Protein 2AQE (pdb70)

Nearest PDB structures (foldseek):
  2aqe-assembly1_A  TM=9.270E-01  e=7.257E-14  Mus musculus
  2aqf-assembly1_A  TM=8.860E-01  e=7.233E-12  Mus musculus
  2cuj-assembly1_A  TM=7.976E-01  e=3.415E-09  Mus musculus
  2elj-assembly1_A  TM=9.144E-01  e=6.465E-03  Saccharomyces cerevisiae
  5lzd-assembly1_z  TM=5.509E-01  e=5.837E+00  Escherichia coli

Radius of gyration: 13.43 Å; Cα contacts (8 Å, |Δi|>4): 111; chains: 1; bounding box: 39×29×19 Å

Sequence (90 aa):
GSNSGRRSAPPLNLTGLPGTEKLNEKEKELCQVVRLVPGAYLEYKSALLNECHKQGGLRLAQARALIKIDVNKTRKIYDFLIREGYITKAGSNSGRRSAPPLNLTGLPGTEKLNEKEKELCQVVRLVPGAYLEYKSALLNECHKQGGLRLAQARALIKIDVNKTRKIYDFLIREGYITKAGSNSGRRSAPPLNLTGLPGTEKLNEKEKELCQVVRLVPGAYLEYKSALLNECHKQGGLRLAQARALIKIDVNKTRKIYDFLIREGYITKAGSNSGRRSAPPLNLTGLPGTEKLNEKEKELCQVVRLVPGAYLEYKSALLNECHKQGGLRLAQARALIKIDVNKTRKIYDFLIREGYITKAGSNSGRRSAPPLNLTGLPGTEKLNEKEKELCQVVRLVPGAYLEYKSALLNECHKQGGLRLAQARALIKIDVNKTRKIYDFLIREGYITKAGSNSGRRSAPPLNLTGLPGTEKLNEKEKELCQVVRLVPGAYLEYKSALLNECHKQGGLRLAQARALIKIDVNKTRKIYDFLIREGYITKAGSNSGRRSAPPLNLTGLPGTEKLNEKEKELCQVVRLVPGAYLEYKSALLNECHKQGGLRLAQARALIKIDVNKTRKIYDFLIREGYITKAGSNSGRRSAPPLNLTGLPGTEKLNEKEKELCQVVRLVPGAYLEYKSALLNECHKQGGLRLAQARALIKIDVNKTRKIYDFLIREGYITKAGSNSGRRSAPPLNLTGLPGTEKLNEKEKELCQVVRLVPGAYLEYKSALLNECHKQGGLRLAQARALIKIDVNKTRKIYDFLIREGYITKAGSNSGRRSAPPLNLTGLPGTEKLNEKEKELCQVVRLVPGAYLEYKSALLNECHKQGGLRLAQARALIKIDVNKTRKIYDFLIREGYITKAGSNSGRRSAPPLNLTGLPGTEKLNEKEKELCQVVRLVPGAYLEYKSALLNECHKQGGLRLAQARALIKIDVNKTRKIYDFLIREGYITKAGSNSGRRSAPPLNLTGLPGTEKLNEKEKELCQVVRLVPGAYLEYKSALLNECHKQGGLRLAQARALIKIDVNKTRKIYDFLIREGYITKAGSNSGRRSAPPLNLTGLPGTEKLNEKEKELCQVVRLVPGAYLEYKSALLNECHKQGGLRLAQARALIKIDVNKTRKIYDFLIREGYITKAGSNSGRRSAPPLNLTGLPGTEKLNEKEKELCQVVRLVPGAYLEYKSALLNECHKQGGLRLAQARALIKIDVNKTRKIYDFLIREGYITKAGSNSGRRSAPPLNLTGLPGTEKLNEKEKELCQVVRLVPGAYLEYKSALLNECHKQGGLRLAQARALIKIDVNKTRKIYDFLIREGYITKAGSNSGRRSAPPLNLTGLPGTEKLNEKEKELCQVVRLVPGAYLEYKSALLNECHKQGGLRLAQARALIKIDVNKTRKIYDFLIREGYITKAGSNSGRRSAPPLNLTGLPGTEKLNEKEKELCQVVRLVPGAYLEYKSALLNECHKQGGLRLAQARALIKIDVNKTRKIYDFLIREGYITKAGSNSGRRSAPPLNLTGLPGTEKLNEKEKELCQVVRLVPGAYLEYKSALLNECHKQGGLRLAQARALIKIDVNKTRKIYDFLIREGYITKAGSNSGRRSAPPLNLTGLPGTEKLNEKEKELCQVVRLVPGAYLEYKSALLNECHKQGGLRLAQARALIKIDVNKTRKIYDFLIREGYITKAGSNSGRRSAPPLNLTGLPGTEKLNEKEKELCQVVRLVPGAYLEYKSALLNECHKQGGLRLAQARALIKIDVNKTRKIYDFLIREGYITKA

Secondary structure (DSSP, 8-state):
-------SS--SSSSSSSSTTTS-HHHHHHHHHTT--HHHHHHHHHHHHHHHHHHS---HHHHHTTSSSSSHHHHHHHHHHHHTTSS---

GO terms:
  GO:0072686 mitotic spindle (C, IDA)
  GO:0005634 nucleus (C, IDA)
  GO:0140672 ATAC complex (C, IDA)
  GO:0006325 chromatin organization (P, IGI)
  GO:0090043 regulation of tubulin deacetylation (P, IGI)
  GO:0001932 regulation of protein phosphorylation (P, IMP)
  GO:0031647 regulation of protein stability (P, IMP)
  GO:0000278 mitotic cell cycle (P, IMP)
  GO:0051302 regulation of cell division (P, IDA)
  GO:0045995 regulation of embryonic development (P, IDA)
  GO:0051726 regulation of cell cycle (P, IMP)

Organism: Mus musculus (NCBI:txid10090)

Structure (mmCIF, N/CA/C/O backbone):
data_2AQE
#
_entry.id   2AQE
#
loop_
_atom_site.group_PDB
_atom_site.id
_atom_site.type_symbol
_atom_site.label_atom_id
_atom_site.label_alt_id
_atom_site.label_comp_id
_atom_site.label_asym_id
_atom_site.label_entity_id
_atom_site.label_seq_id
_atom_site.pdbx_PDB_ins_code
_atom_site.Cartn_x
_atom_site.Cartn_y
_atom_site.Cartn_z
_atom_site.occupancy
_atom_site.B_iso_or_equiv
_atom_site.auth_seq_id
_atom_site.auth_comp_id
_atom_site.auth_asym_id
_atom_site.auth_atom_id
_atom_site.pdbx_PDB_model_num
ATOM 1 N N . GLY A 1 1 ? 21.517 -15.788 -3.676 1.00 0.00 1 GLY A N 1
ATOM 2 C CA . GLY A 1 1 ? 21.787 -16.635 -2.481 1.00 0.00 1 GLY A CA 1
ATOM 3 C C . GLY A 1 1 ? 20.790 -16.287 -1.373 1.00 0.00 1 GLY A C 1
ATOM 4 O O . GLY A 1 1 ? 19.764 -16.921 -1.227 1.00 0.00 1 GLY A O 1
ATOM 10 N N . SER A 1 2 ? 21.083 -15.283 -0.592 1.00 0.00 2 SER A N 1
ATOM 11 C CA . SER A 1 2 ? 20.153 -14.897 0.506 1.00 0.00 2 SER A CA 1
ATOM 12 C C . SER A 1 2 ? 19.186 -13.811 0.028 1.00 0.00 2 SER A C 1
ATOM 13 O O . SER A 1 2 ? 19.486 -13.053 -0.872 1.00 0.00 2 SER A O 1
ATOM 21 N N . ASN A 1 3 ? 18.029 -13.731 0.625 1.00 0.00 3 ASN A N 1
ATOM 22 C CA . ASN A 1 3 ? 17.044 -12.694 0.206 1.00 0.00 3 ASN A CA 1
ATOM 23 C C . ASN A 1 3 ? 17.641 -11.295 0.374 1.00 0.00 3 ASN A C 1
ATOM 24 O O . ASN A 1 3 ? 18.248 -10.987 1.381 1.00 0.00 3 ASN A O 1
ATOM 35 N N . SER A 1 4 ? 17.474 -10.447 -0.603 1.00 0.00 4 SER A N 1
ATOM 36 C CA . SER A 1 4 ? 18.033 -9.071 -0.498 1.00 0.00 4 SER A CA 1
ATOM 37 C C . SER A 1 4 ? 16.921 -8.030 -0.647 1.00 0.00 4 SER A C 1
ATOM 38 O O . SER A 1 4 ? 15.993 -8.205 -1.412 1.00 0.00 4 SER A O 1
ATOM 46 N N . GLY A 1 5 ? 17.007 -6.948 0.077 1.00 0.00 5 GLY A N 1
ATOM 47 C CA . GLY A 1 5 ? 15.956 -5.897 -0.025 1.00 0.00 5 GLY A CA 1
ATOM 48 C C . GLY A 1 5 ? 16.611 -4.515 -0.011 1.00 0.00 5 GLY A C 1
ATOM 49 O O . GLY A 1 5 ? 16.402 -3.727 0.890 1.00 0.00 5 GLY A O 1
ATOM 53 N N . ARG A 1 6 ? 17.404 -4.213 -1.003 1.00 0.00 6 ARG A N 1
ATOM 54 C CA . ARG A 1 6 ? 18.070 -2.881 -1.046 1.00 0.00 6 ARG A CA 1
ATOM 55 C C . ARG A 1 6 ? 18.279 -2.438 -2.495 1.00 0.00 6 ARG A C 1
ATOM 56 O O . ARG A 1 6 ? 18.346 -3.248 -3.398 1.00 0.00 6 ARG A O 1
ATOM 77 N N . ARG A 1 7 ? 18.384 -1.157 -2.726 1.00 0.00 7 ARG A N 1
ATOM 78 C CA . ARG A 1 7 ? 18.587 -0.667 -4.118 1.00 0.00 7 ARG A CA 1
ATOM 79 C C . ARG A 1 7 ? 19.679 0.404 -4.152 1.00 0.00 7 ARG A C 1
ATOM 80 O O . ARG A 1 7 ? 20.398 0.603 -3.193 1.00 0.00 7 ARG A O 1
ATOM 101 N N . SER A 1 8 ? 19.810 1.095 -5.252 1.00 0.00 8 SER A N 1
ATOM 102 C CA . SER A 1 8 ? 20.856 2.150 -5.351 1.00 0.00 8 SER A CA 1
ATOM 103 C C . SER A 1 8 ? 20.212 3.521 -5.563 1.00 0.00 8 SER A C 1
ATOM 104 O O . SER A 1 8 ? 20.713 4.530 -5.107 1.00 0.00 8 SER A O 1
ATOM 112 N N . ALA A 1 9 ? 19.104 3.567 -6.251 1.00 0.00 9 ALA A N 1
ATOM 113 C CA . ALA A 1 9 ? 18.429 4.874 -6.490 1.00 0.00 9 ALA A CA 1
ATOM 114 C C . ALA A 1 9 ? 18.064 5.539 -5.157 1.00 0.00 9 ALA A C 1
ATOM 115 O O . ALA A 1 9 ? 17.998 4.880 -4.139 1.00 0.00 9 ALA A O 1
ATOM 122 N N . PRO A 1 10 ? 17.832 6.830 -5.207 1.00 0.00 10 PRO A N 1
ATOM 123 C CA . PRO A 1 10 ? 17.475 7.595 -3.989 1.00 0.00 10 PRO A CA 1
ATOM 124 C C . PRO A 1 10 ? 16.055 7.248 -3.517 1.00 0.00 10 PRO A C 1
ATOM 125 O O . PRO A 1 10 ? 15.090 7.604 -4.165 1.00 0.00 10 PRO A O 1
ATOM 136 N N . PRO A 1 11 ? 15.965 6.575 -2.392 1.00 0.00 11 PRO A N 1
ATOM 137 C CA . PRO A 1 11 ? 14.643 6.182 -1.850 1.00 0.00 11 PRO A CA 1
ATOM 138 C C . PRO A 1 11 ? 13.905 7.402 -1.295 1.00 0.00 11 PRO A C 1
ATOM 139 O O . PRO A 1 11 ? 14.188 8.528 -1.652 1.00 0.00 11 PRO A O 1
ATOM 150 N N . LEU A 1 12 ? 12.963 7.184 -0.419 1.00 0.00 12 LEU A N 1
ATOM 151 C CA . LEU A 1 12 ? 12.212 8.327 0.173 1.00 0.00 12 LEU A CA 1
ATOM 152 C C . LEU A 1 12 ? 12.073 8.143 1.684 1.00 0.00 12 LEU A C 1
ATOM 153 O O . LEU A 1 12 ? 12.807 8.720 2.462 1.00 0.00 12 LEU A O 1
ATOM 169 N N . ASN A 1 13 ? 11.144 7.335 2.102 1.00 0.00 13 ASN A N 1
ATOM 170 C CA . ASN A 1 13 ? 10.953 7.099 3.563 1.00 0.00 13 ASN A CA 1
ATOM 171 C C . ASN A 1 13 ? 10.971 5.599 3.877 1.00 0.00 13 ASN A C 1
ATOM 172 O O . ASN A 1 13 ? 10.567 5.175 4.941 1.00 0.00 13 ASN A O 1
ATOM 183 N N . LEU A 1 14 ? 11.434 4.792 2.961 1.00 0.00 14 LEU A N 1
ATOM 184 C CA . LEU A 1 14 ? 11.480 3.323 3.212 1.00 0.00 14 LEU A CA 1
ATOM 185 C C . LEU A 1 14 ? 12.923 2.829 3.159 1.00 0.00 14 LEU A C 1
ATOM 186 O O . LEU A 1 14 ? 13.198 1.720 2.748 1.00 0.00 14 LEU A O 1
ATOM 202 N N . THR A 1 15 ? 13.847 3.655 3.556 1.00 0.00 15 THR A N 1
ATOM 203 C CA . THR A 1 15 ? 15.282 3.252 3.519 1.00 0.00 15 THR A CA 1
ATOM 204 C C . THR A 1 15 ? 15.893 3.343 4.918 1.00 0.00 15 THR A C 1
ATOM 205 O O . THR A 1 15 ? 15.852 4.375 5.558 1.00 0.00 15 THR A O 1
ATOM 216 N N . GLY A 1 16 ? 16.454 2.269 5.398 1.00 0.00 16 GLY A N 1
ATOM 217 C CA . GLY A 1 16 ? 17.059 2.289 6.759 1.00 0.00 16 GLY A CA 1
ATOM 218 C C . GLY A 1 16 ? 15.979 1.987 7.800 1.00 0.00 16 GLY A C 1
ATOM 219 O O . GLY A 1 16 ? 16.102 2.343 8.955 1.00 0.00 16 GLY A O 1
ATOM 223 N N . LEU A 1 17 ? 14.921 1.333 7.401 1.00 0.00 17 LEU A N 1
ATOM 224 C CA . LEU A 1 17 ? 13.834 1.015 8.370 1.00 0.00 17 LEU A CA 1
ATOM 225 C C . LEU A 1 17 ? 13.360 -0.434 8.180 1.00 0.00 17 LEU A C 1
ATOM 226 O O . LEU A 1 17 ? 13.802 -1.112 7.274 1.00 0.00 17 LEU A O 1
ATOM 242 N N . PRO A 1 18 ? 12.459 -0.857 9.034 1.00 0.00 18 PRO A N 1
ATOM 243 C CA . PRO A 1 18 ? 11.950 -2.242 8.986 1.00 0.00 18 PRO A CA 1
ATOM 244 C C . PRO A 1 18 ? 10.638 -2.312 8.207 1.00 0.00 18 PRO A C 1
ATOM 245 O O . PRO A 1 18 ? 9.856 -1.384 8.210 1.00 0.00 18 PRO A O 1
ATOM 256 N N . GLY A 1 19 ? 10.369 -3.418 7.575 1.00 0.00 19 GLY A N 1
ATOM 257 C CA . GLY A 1 19 ? 9.096 -3.546 6.815 1.00 0.00 19 GLY A CA 1
ATOM 258 C C . GLY A 1 19 ? 9.362 -3.301 5.331 1.00 0.00 19 GLY A C 1
ATOM 259 O O . GLY A 1 19 ? 8.844 -3.995 4.479 1.00 0.00 19 GLY A O 1
ATOM 263 N N . THR A 1 20 ? 10.168 -2.319 5.011 1.00 0.00 20 THR A N 1
ATOM 264 C CA . THR A 1 20 ? 10.474 -2.031 3.576 1.00 0.00 20 THR A CA 1
ATOM 265 C C . THR A 1 20 ? 10.834 -3.322 2.841 1.00 0.00 20 THR A C 1
ATOM 266 O O . THR A 1 20 ? 10.541 -3.492 1.674 1.00 0.00 20 THR A O 1
ATOM 277 N N . GLU A 1 21 ? 11.454 -4.239 3.526 1.00 0.00 21 GLU A N 1
ATOM 278 C CA . GLU A 1 21 ? 11.818 -5.528 2.885 1.00 0.00 21 GLU A CA 1
ATOM 279 C C . GLU A 1 21 ? 10.571 -6.394 2.717 1.00 0.00 21 GLU A C 1
ATOM 280 O O . GLU A 1 21 ? 10.351 -6.989 1.681 1.00 0.00 21 GLU A O 1
ATOM 292 N N . LYS A 1 22 ? 9.747 -6.463 3.728 1.00 0.00 22 LYS A N 1
ATOM 293 C CA . LYS A 1 22 ? 8.505 -7.276 3.619 1.00 0.00 22 LYS A CA 1
ATOM 294 C C . LYS A 1 22 ? 7.702 -6.831 2.399 1.00 0.00 22 LYS A C 1
ATOM 295 O O . LYS A 1 22 ? 6.940 -7.589 1.832 1.00 0.00 22 LYS A O 1
ATOM 314 N N . LEU A 1 23 ? 7.878 -5.608 1.981 1.00 0.00 23 LEU A N 1
ATOM 315 C CA . LEU A 1 23 ? 7.149 -5.121 0.780 1.00 0.00 23 LEU A CA 1
ATOM 316 C C . LEU A 1 23 ? 7.836 -5.637 -0.484 1.00 0.00 23 LEU A C 1
ATOM 317 O O . LEU A 1 23 ? 9.041 -5.554 -0.621 1.00 0.00 23 LEU A O 1
ATOM 333 N N . ASN A 1 24 ? 7.091 -6.184 -1.403 1.00 0.00 24 ASN A N 1
ATOM 334 C CA . ASN A 1 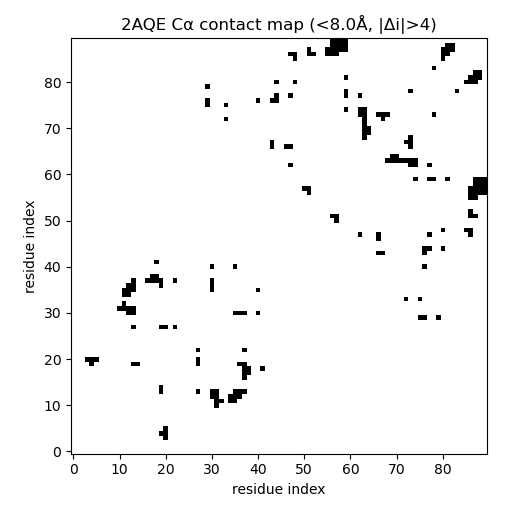24 ? 7.718 -6.682 -2.658 1.00 0.00 24 ASN A CA 1
ATOM 335 C C . ASN A 1 24 ? 8.168 -5.496 -3.511 1.00 0.00 24 ASN A C 1
ATOM 336 O O . ASN A 1 24 ? 7.764 -4.375 -3.284 1.00 0.00 24 ASN A O 1
ATOM 347 N N . GLU A 1 25 ? 8.998 -5.727 -4.494 1.00 0.00 25 GLU A N 1
ATOM 348 C CA . GLU A 1 25 ? 9.460 -4.598 -5.357 1.00 0.00 25 GLU A CA 1
ATOM 349 C C . GLU A 1 25 ? 8.260 -3.781 -5.843 1.00 0.00 25 GLU A C 1
ATOM 350 O O . GLU A 1 25 ? 8.362 -2.596 -6.093 1.00 0.00 25 GLU A O 1
ATOM 362 N N . LYS A 1 26 ? 7.118 -4.402 -5.952 1.00 0.00 26 LYS A N 1
ATOM 363 C CA . LYS A 1 26 ? 5.904 -3.654 -6.378 1.00 0.00 26 LYS A CA 1
ATOM 364 C C . LYS A 1 26 ? 5.438 -2.751 -5.237 1.00 0.00 26 LYS A C 1
ATOM 365 O O . LYS A 1 26 ? 5.193 -1.576 -5.422 1.00 0.00 26 LYS A O 1
ATOM 384 N N . GLU A 1 27 ? 5.344 -3.286 -4.048 1.00 0.00 27 GLU A N 1
ATOM 385 C CA . GLU A 1 27 ? 4.938 -2.451 -2.884 1.00 0.00 27 GLU A CA 1
ATOM 386 C C . GLU A 1 27 ? 6.087 -1.516 -2.505 1.00 0.00 27 GLU A C 1
ATOM 387 O O . GLU A 1 27 ? 5.881 -0.385 -2.113 1.00 0.00 27 GLU A O 1
ATOM 399 N N . LYS A 1 28 ? 7.300 -1.981 -2.642 1.00 0.00 28 LYS A N 1
ATOM 400 C CA . LYS A 1 28 ? 8.477 -1.121 -2.333 1.00 0.00 28 LYS A CA 1
ATOM 401 C C . LYS A 1 28 ? 8.362 0.203 -3.088 1.00 0.00 28 LYS A C 1
ATOM 402 O O . LYS A 1 28 ? 8.302 1.265 -2.501 1.00 0.00 28 LYS A O 1
ATOM 421 N N . GLU A 1 29 ? 8.303 0.143 -4.392 1.00 0.00 29 GLU A N 1
ATOM 422 C CA . GLU A 1 29 ? 8.153 1.390 -5.189 1.00 0.00 29 GLU A CA 1
ATOM 423 C C . GLU A 1 29 ? 6.818 2.055 -4.856 1.00 0.00 29 GLU A C 1
ATOM 424 O O . GLU A 1 29 ? 6.689 3.263 -4.880 1.00 0.00 29 GLU A O 1
ATOM 436 N N . LEU A 1 30 ? 5.825 1.272 -4.528 1.00 0.00 30 LEU A N 1
ATOM 437 C CA . LEU A 1 30 ? 4.504 1.855 -4.161 1.00 0.00 30 LEU A CA 1
ATOM 438 C C . LEU A 1 30 ? 4.685 2.870 -3.032 1.00 0.00 30 LEU A C 1
ATOM 439 O O . LEU A 1 30 ? 4.079 3.922 -3.025 1.00 0.00 30 LEU A O 1
ATOM 455 N N . CYS A 1 31 ? 5.527 2.562 -2.083 1.00 0.00 31 CYS A N 1
ATOM 456 C CA . CYS A 1 31 ? 5.769 3.511 -0.960 1.00 0.00 31 CYS A CA 1
ATOM 457 C C . CYS A 1 31 ? 6.755 4.598 -1.395 1.00 0.00 31 CYS A C 1
ATOM 458 O O . CYS A 1 31 ? 6.568 5.766 -1.118 1.00 0.00 31 CYS A O 1
ATOM 466 N N . GLN A 1 32 ? 7.800 4.223 -2.083 1.00 0.00 32 GLN A N 1
ATOM 467 C CA . GLN A 1 32 ? 8.792 5.236 -2.543 1.00 0.00 32 GLN A CA 1
ATOM 468 C C . GLN A 1 32 ? 8.096 6.314 -3.376 1.00 0.00 32 GLN A C 1
ATOM 469 O O . GLN A 1 32 ? 8.561 7.432 -3.478 1.00 0.00 32 GLN A O 1
ATOM 483 N N . VAL A 1 33 ? 6.980 5.989 -3.967 1.00 0.00 33 VAL A N 1
ATOM 484 C CA . VAL A 1 33 ? 6.225 7.007 -4.745 1.00 0.00 33 VAL A CA 1
ATOM 485 C C . VAL A 1 33 ? 5.361 7.811 -3.782 1.00 0.00 33 VAL A C 1
ATOM 486 O O . VAL A 1 33 ? 5.564 8.992 -3.581 1.00 0.00 33 VAL A O 1
ATOM 499 N N . VAL A 1 34 ? 4.432 7.160 -3.142 1.00 0.00 34 VAL A N 1
ATOM 500 C CA . VAL A 1 34 ? 3.610 7.857 -2.124 1.00 0.00 34 VAL A CA 1
ATOM 501 C C . VAL A 1 34 ? 4.391 7.889 -0.807 1.00 0.00 34 VAL A C 1
ATOM 502 O O . VAL A 1 34 ? 4.186 7.071 0.061 1.00 0.00 34 VAL A O 1
ATOM 515 N N . ARG A 1 35 ? 5.318 8.817 -0.691 1.00 0.00 35 ARG A N 1
ATOM 516 C CA . ARG A 1 35 ? 6.210 8.917 0.519 1.00 0.00 35 ARG A CA 1
ATOM 517 C C . ARG A 1 35 ? 5.544 8.395 1.798 1.00 0.00 35 ARG A C 1
ATOM 518 O O . ARG A 1 35 ? 4.882 9.119 2.515 1.00 0.00 35 ARG A O 1
ATOM 539 N N . LEU A 1 36 ? 5.728 7.133 2.080 1.00 0.00 36 LEU A N 1
ATOM 540 C CA . LEU A 1 36 ? 5.124 6.530 3.299 1.00 0.00 36 LEU A CA 1
ATOM 541 C C . LEU A 1 36 ? 6.146 5.638 4.005 1.00 0.00 36 LEU A C 1
ATOM 542 O O . LEU A 1 36 ? 7.299 5.579 3.626 1.00 0.00 36 LEU A O 1
ATOM 558 N N . VAL A 1 37 ? 5.730 4.937 5.021 1.00 0.00 37 VAL A N 1
ATOM 559 C CA . VAL A 1 37 ? 6.664 4.008 5.726 1.00 0.00 37 VAL A CA 1
ATOM 560 C C . VAL A 1 37 ? 6.079 2.589 5.716 1.00 0.00 37 VAL A C 1
ATOM 561 O O . VAL A 1 37 ? 4.900 2.413 5.479 1.00 0.00 37 VAL A O 1
ATOM 574 N N . PRO A 1 38 ? 6.924 1.616 5.952 1.00 0.00 38 PRO A N 1
ATOM 575 C CA . PRO A 1 38 ? 6.484 0.200 5.887 1.00 0.00 38 PRO A CA 1
ATOM 576 C C . PRO A 1 38 ? 5.403 -0.122 6.925 1.00 0.00 38 PRO A C 1
ATOM 577 O O . PRO A 1 38 ? 4.266 -0.380 6.586 1.00 0.00 38 PRO A O 1
ATOM 588 N N . GLY A 1 39 ? 5.758 -0.172 8.182 1.00 0.00 39 GLY A N 1
ATOM 589 C CA . GLY A 1 39 ? 4.765 -0.554 9.229 1.00 0.00 39 GLY A CA 1
ATOM 590 C C . GLY A 1 39 ? 3.469 0.245 9.065 1.00 0.00 39 GLY A C 1
ATOM 591 O O . GLY A 1 39 ? 2.393 -0.249 9.341 1.00 0.00 39 GLY A O 1
ATOM 595 N N . ALA A 1 40 ? 3.553 1.476 8.640 1.00 0.00 40 ALA A N 1
ATOM 596 C CA . ALA A 1 40 ? 2.303 2.273 8.462 1.00 0.00 40 ALA A CA 1
ATOM 597 C C . ALA A 1 40 ? 1.597 1.839 7.181 1.00 0.00 40 ALA A C 1
ATOM 598 O O . ALA A 1 40 ? 0.471 1.385 7.207 1.00 0.00 40 ALA A O 1
ATOM 605 N N . TYR A 1 41 ? 2.266 1.928 6.060 1.00 0.00 41 TYR A N 1
ATOM 606 C CA . TYR A 1 41 ? 1.648 1.458 4.787 1.00 0.00 41 TYR A CA 1
ATOM 607 C C . TYR A 1 41 ? 1.134 0.031 4.976 1.00 0.00 41 TYR A C 1
ATOM 608 O O . TYR A 1 41 ? 0.099 -0.347 4.463 1.00 0.00 41 TYR A O 1
ATOM 626 N N . LEU A 1 42 ? 1.839 -0.747 5.749 1.00 0.00 42 LEU A N 1
ATOM 627 C CA . LEU A 1 42 ? 1.381 -2.130 6.034 1.00 0.00 42 LEU A CA 1
ATOM 628 C C . LEU A 1 42 ? 0.148 -2.076 6.932 1.00 0.00 42 LEU A C 1
ATOM 629 O O . LEU A 1 42 ? -0.708 -2.937 6.887 1.00 0.00 42 LEU A O 1
ATOM 645 N N . GLU A 1 43 ? 0.051 -1.060 7.747 1.00 0.00 43 GLU A N 1
ATOM 646 C CA . GLU A 1 43 ? -1.144 -0.923 8.626 1.00 0.00 43 GLU A CA 1
ATOM 647 C C . GLU A 1 43 ? -2.337 -0.483 7.784 1.00 0.00 43 GLU A C 1
ATOM 648 O O . GLU A 1 43 ? -3.332 -1.173 7.688 1.00 0.00 43 GLU A O 1
ATOM 660 N N . TYR A 1 44 ? -2.225 0.644 7.132 1.00 0.00 44 TYR A N 1
ATOM 661 C CA . TYR A 1 44 ? -3.330 1.110 6.248 1.00 0.00 44 TYR A CA 1
ATOM 662 C C . TYR A 1 44 ? -3.721 -0.011 5.288 1.00 0.00 44 TYR A C 1
ATOM 663 O O . TYR A 1 44 ? -4.858 -0.431 5.232 1.00 0.00 44 TYR A O 1
ATOM 681 N N . LYS A 1 45 ? -2.764 -0.537 4.578 1.00 0.00 45 LYS A N 1
ATOM 682 C CA . LYS A 1 45 ? -3.051 -1.661 3.652 1.00 0.00 45 LYS A CA 1
ATOM 683 C C . LYS A 1 45 ? -3.671 -2.830 4.419 1.00 0.00 45 LYS A C 1
ATOM 684 O O . LYS A 1 45 ? -4.562 -3.500 3.935 1.00 0.00 45 LYS A O 1
ATOM 703 N N . SER A 1 46 ? -3.207 -3.083 5.614 1.00 0.00 46 SER A N 1
ATOM 704 C CA . SER A 1 46 ? -3.781 -4.203 6.410 1.00 0.00 46 SER A CA 1
ATOM 705 C C . SER A 1 46 ? -5.256 -3.929 6.702 1.00 0.00 46 SER A C 1
ATOM 706 O O . SER A 1 46 ? -6.074 -4.829 6.726 1.00 0.00 46 SER A O 1
ATOM 714 N N . ALA A 1 47 ? -5.606 -2.690 6.908 1.00 0.00 47 ALA A N 1
ATOM 715 C CA . ALA A 1 47 ? -7.030 -2.355 7.174 1.00 0.00 47 ALA A CA 1
ATOM 716 C C . ALA A 1 47 ? -7.858 -2.566 5.906 1.00 0.00 47 ALA A C 1
ATOM 717 O O . ALA A 1 47 ? -9.032 -2.872 5.962 1.00 0.00 47 ALA A O 1
ATOM 724 N N . LEU A 1 48 ? -7.250 -2.421 4.758 1.00 0.00 48 LEU A N 1
ATOM 725 C CA . LEU A 1 48 ? -8.002 -2.634 3.489 1.00 0.00 48 LEU A CA 1
ATOM 726 C C . LEU A 1 48 ? -8.164 -4.131 3.222 1.00 0.00 48 LEU A C 1
ATOM 727 O O . LEU A 1 48 ? -9.255 -4.621 3.054 1.00 0.00 48 LEU A O 1
ATOM 743 N N . LEU A 1 49 ? -7.088 -4.865 3.201 1.00 0.00 49 LEU A N 1
ATOM 744 C CA . LEU A 1 49 ? -7.197 -6.330 2.949 1.00 0.00 49 LEU A CA 1
ATOM 745 C C . LEU A 1 49 ? -8.188 -6.973 3.928 1.00 0.00 49 LEU A C 1
ATOM 746 O O . LEU A 1 49 ? -8.844 -7.946 3.611 1.00 0.00 49 LEU A O 1
ATOM 762 N N . ASN A 1 50 ? -8.296 -6.442 5.117 1.00 0.00 50 ASN A N 1
ATOM 763 C CA . ASN A 1 50 ? -9.213 -7.049 6.127 1.00 0.00 50 ASN A CA 1
ATOM 764 C C . ASN A 1 50 ? -10.647 -6.533 5.963 1.00 0.00 50 ASN A C 1
ATOM 765 O O . ASN A 1 50 ? -11.600 -7.222 6.275 1.00 0.00 50 ASN A O 1
ATOM 776 N N . GLU A 1 51 ? -10.815 -5.318 5.520 1.00 0.00 51 GLU A N 1
ATOM 777 C CA . GLU A 1 51 ? -12.193 -4.782 5.337 1.00 0.00 51 GLU A CA 1
ATOM 778 C C . GLU A 1 51 ? -12.721 -5.198 3.968 1.00 0.00 51 GLU A C 1
ATOM 779 O O . GLU A 1 51 ? -13.910 -5.315 3.749 1.00 0.00 51 GLU A O 1
ATOM 791 N N . CYS A 1 52 ? -11.830 -5.441 3.053 1.00 0.00 52 CYS A N 1
ATOM 792 C CA . CYS A 1 52 ? -12.233 -5.863 1.694 1.00 0.00 52 CYS A CA 1
ATOM 793 C C . CYS A 1 52 ? -12.542 -7.360 1.679 1.00 0.00 52 CYS A C 1
ATOM 794 O O . CYS A 1 52 ? -13.465 -7.808 1.029 1.00 0.00 52 CYS A O 1
ATOM 802 N N . HIS A 1 53 ? -11.785 -8.137 2.406 1.00 0.00 53 HIS A N 1
ATOM 803 C CA . HIS A 1 53 ? -12.048 -9.601 2.451 1.00 0.00 53 HIS A CA 1
ATOM 804 C C . HIS A 1 53 ? -13.216 -9.897 3.393 1.00 0.00 53 HIS A C 1
ATOM 805 O O . HIS A 1 53 ? -13.989 -10.808 3.172 1.00 0.00 53 HIS A O 1
ATOM 819 N N . LYS A 1 54 ? -13.361 -9.122 4.435 1.00 0.00 54 LYS A N 1
ATOM 820 C CA . LYS A 1 54 ? -14.489 -9.353 5.384 1.00 0.00 54 LYS A CA 1
ATOM 821 C C . LYS A 1 54 ? -15.817 -9.424 4.625 1.00 0.00 54 LYS A C 1
ATOM 822 O O . LYS A 1 54 ? -16.522 -10.412 4.680 1.00 0.00 54 LYS A O 1
ATOM 841 N N . GLN A 1 55 ? -16.163 -8.385 3.915 1.00 0.00 55 GLN A N 1
ATOM 842 C CA . GLN A 1 55 ? -17.444 -8.395 3.154 1.00 0.00 55 GLN A CA 1
ATOM 843 C C . GLN A 1 55 ? -17.257 -9.093 1.805 1.00 0.00 55 GLN A C 1
ATOM 844 O O . GLN A 1 55 ? -18.063 -9.906 1.399 1.00 0.00 55 GLN A O 1
ATOM 858 N N . GLY A 1 56 ? -16.200 -8.780 1.106 1.00 0.00 56 GLY A N 1
ATOM 859 C CA . GLY A 1 56 ? -15.964 -9.426 -0.216 1.00 0.00 56 GLY A CA 1
ATOM 860 C C . GLY A 1 56 ? -15.860 -8.349 -1.299 1.00 0.00 56 GLY A C 1
ATOM 861 O O . GLY A 1 56 ? -14.825 -8.167 -1.909 1.00 0.00 56 GLY A O 1
ATOM 865 N N . GLY A 1 57 ? -16.925 -7.636 -1.543 1.00 0.00 57 GLY A N 1
ATOM 866 C CA . GLY A 1 57 ? -16.886 -6.571 -2.585 1.00 0.00 57 GLY A CA 1
ATOM 867 C C . GLY A 1 57 ? -16.622 -5.218 -1.921 1.00 0.00 57 GLY A C 1
ATOM 868 O O . GLY A 1 57 ? -17.324 -4.814 -1.015 1.00 0.00 57 GLY A O 1
ATOM 872 N N . LEU A 1 58 ? -15.616 -4.515 -2.363 1.00 0.00 58 LEU A N 1
ATOM 873 C CA . LEU A 1 58 ? -15.310 -3.189 -1.756 1.00 0.00 58 LEU A CA 1
ATOM 874 C C . LEU A 1 58 ? -15.151 -2.128 -2.848 1.00 0.00 58 LEU A C 1
ATOM 875 O O . LEU A 1 58 ? -14.853 -2.435 -3.985 1.00 0.00 58 LEU A O 1
ATOM 891 N N . ARG A 1 59 ? -15.354 -0.882 -2.515 1.00 0.00 59 ARG A N 1
ATOM 892 C CA . ARG A 1 59 ? -15.228 0.194 -3.539 1.00 0.00 59 ARG A CA 1
ATOM 893 C C . ARG A 1 59 ? -13.971 1.029 -3.292 1.00 0.00 59 ARG A C 1
ATOM 894 O O . ARG A 1 59 ? -13.479 1.116 -2.185 1.00 0.00 59 ARG A O 1
ATOM 915 N N . LEU A 1 60 ? -13.454 1.655 -4.315 1.00 0.00 60 LEU A N 1
ATOM 916 C CA . LEU A 1 60 ? -12.240 2.499 -4.134 1.00 0.00 60 LEU A CA 1
ATOM 917 C C . LEU A 1 60 ? -12.605 3.781 -3.382 1.00 0.00 60 LEU A C 1
ATOM 918 O O . LEU A 1 60 ? -11.854 4.263 -2.557 1.00 0.00 60 LEU A O 1
ATOM 934 N N . ALA A 1 61 ? -13.769 4.318 -3.632 1.00 0.00 61 ALA A N 1
ATOM 935 C CA . ALA A 1 61 ? -14.191 5.550 -2.906 1.00 0.00 61 ALA A CA 1
ATOM 936 C C . ALA A 1 61 ? -14.345 5.246 -1.414 1.00 0.00 61 ALA A C 1
ATOM 937 O O . ALA A 1 61 ? -13.850 5.965 -0.565 1.00 0.00 61 ALA A O 1
ATOM 944 N N . GLN A 1 62 ? -15.016 4.174 -1.086 1.00 0.00 62 GLN A N 1
ATOM 945 C CA . GLN A 1 62 ? -15.183 3.811 0.349 1.00 0.00 62 GLN A CA 1
ATOM 946 C C . GLN A 1 62 ? -13.817 3.763 1.036 1.00 0.00 62 GLN A C 1
ATOM 947 O O . GLN A 1 62 ? -13.684 4.081 2.200 1.00 0.00 62 GLN A O 1
ATOM 961 N N . ALA A 1 63 ? -12.799 3.380 0.315 1.00 0.00 63 ALA A N 1
ATOM 962 C CA . ALA A 1 63 ? -11.438 3.322 0.915 1.00 0.00 63 ALA A CA 1
ATOM 963 C C . ALA A 1 63 ? -10.893 4.734 1.123 1.00 0.00 63 ALA A C 1
ATOM 964 O O . ALA A 1 63 ? -10.199 5.009 2.081 1.00 0.00 63 ALA A O 1
ATOM 971 N N . ARG A 1 64 ? -11.210 5.632 0.235 1.00 0.00 64 ARG A N 1
ATOM 972 C CA . ARG A 1 64 ? -10.712 7.027 0.376 1.00 0.00 64 ARG A CA 1
ATOM 973 C C . ARG A 1 64 ? -11.191 7.619 1.700 1.00 0.00 64 ARG A C 1
ATOM 974 O O . ARG A 1 64 ? -10.440 8.248 2.419 1.00 0.00 64 ARG A O 1
ATOM 995 N N . ALA A 1 65 ? -12.435 7.414 2.033 1.00 0.00 65 ALA A N 1
ATOM 996 C CA . ALA A 1 65 ? -12.958 7.958 3.318 1.00 0.00 65 ALA A CA 1
ATOM 997 C C . ALA A 1 65 ? -12.741 6.959 4.462 1.00 0.00 65 ALA A C 1
ATOM 998 O O . ALA A 1 65 ? -13.083 7.224 5.598 1.00 0.00 65 ALA A O 1
ATOM 1005 N N . LEU A 1 66 ? -12.186 5.808 4.178 1.00 0.00 66 LEU A N 1
ATOM 1006 C CA . LEU A 1 66 ? -11.969 4.802 5.256 1.00 0.00 66 LEU A CA 1
ATOM 1007 C C . LEU A 1 66 ? -10.594 4.982 5.904 1.00 0.00 66 LEU A C 1
ATOM 1008 O O . LEU A 1 66 ? -10.484 5.404 7.039 1.00 0.00 66 LEU A O 1
ATOM 1024 N N . ILE A 1 67 ? -9.543 4.635 5.209 1.00 0.00 67 ILE A N 1
ATOM 1025 C CA . ILE A 1 67 ? -8.185 4.749 5.812 1.00 0.00 67 ILE A CA 1
ATOM 1026 C C . ILE A 1 67 ? -7.558 6.116 5.534 1.00 0.00 67 ILE A C 1
ATOM 1027 O O . ILE A 1 67 ? -8.188 7.019 5.021 1.00 0.00 67 ILE A O 1
ATOM 1043 N N . LYS A 1 68 ? -6.313 6.258 5.898 1.00 0.00 68 LYS A N 1
ATOM 1044 C CA . LYS A 1 68 ? -5.579 7.545 5.705 1.00 0.00 68 LYS A CA 1
ATOM 1045 C C . LYS A 1 68 ? -6.456 8.753 6.069 1.00 0.00 68 LYS A C 1
ATOM 1046 O O . LYS A 1 68 ? -7.064 8.776 7.122 1.00 0.00 68 LYS A O 1
ATOM 1065 N N . ILE A 1 69 ? -6.491 9.784 5.257 1.00 0.00 69 ILE A N 1
ATOM 1066 C CA . ILE A 1 69 ? -7.286 10.987 5.645 1.00 0.00 69 ILE A CA 1
ATOM 1067 C C . ILE A 1 69 ? -7.853 11.732 4.429 1.00 0.00 69 ILE A C 1
ATOM 1068 O O . ILE A 1 69 ? -8.912 12.323 4.504 1.00 0.00 69 ILE A O 1
ATOM 1084 N N . ASP A 1 70 ? -7.160 11.743 3.322 1.00 0.00 70 ASP A N 1
ATOM 1085 C CA . ASP A 1 70 ? -7.666 12.516 2.150 1.00 0.00 70 ASP A CA 1
ATOM 1086 C C . ASP A 1 70 ? -8.144 11.584 1.030 1.00 0.00 70 ASP A C 1
ATOM 1087 O O . ASP A 1 70 ? -9.301 11.215 0.979 1.00 0.00 70 ASP A O 1
ATOM 1096 N N . VAL A 1 71 ? -7.288 11.232 0.108 1.00 0.00 71 VAL A N 1
ATOM 1097 C CA . VAL A 1 71 ? -7.726 10.344 -1.005 1.00 0.00 71 VAL A CA 1
ATOM 1098 C C . VAL A 1 71 ? -6.536 9.984 -1.892 1.00 0.00 71 VAL A C 1
ATOM 1099 O O . VAL A 1 71 ? -6.357 8.844 -2.266 1.00 0.00 71 VAL A O 1
ATOM 1112 N N . ASN A 1 72 ? -5.723 10.942 -2.241 1.00 0.00 72 ASN A N 1
ATOM 1113 C CA . ASN A 1 72 ? -4.534 10.624 -3.079 1.00 0.00 72 ASN A CA 1
ATOM 1114 C C . ASN A 1 72 ? -3.684 9.579 -2.360 1.00 0.00 72 ASN A C 1
ATOM 1115 O O . ASN A 1 72 ? -3.027 8.756 -2.971 1.00 0.00 72 ASN A O 1
ATOM 1126 N N . LYS A 1 73 ? -3.728 9.592 -1.058 1.00 0.00 73 LYS A N 1
ATOM 1127 C CA . LYS A 1 73 ? -2.962 8.595 -0.266 1.00 0.00 73 LYS A CA 1
ATOM 1128 C C . LYS A 1 73 ? -3.650 7.232 -0.363 1.00 0.00 73 LYS A C 1
ATOM 1129 O O . LYS A 1 73 ? -3.097 6.281 -0.882 1.00 0.00 73 LYS A O 1
ATOM 1148 N N . THR A 1 74 ? -4.870 7.139 0.092 1.00 0.00 74 THR A N 1
ATOM 1149 C CA . THR A 1 74 ? -5.604 5.850 -0.026 1.00 0.00 74 THR A CA 1
ATOM 1150 C C . THR A 1 74 ? -5.681 5.445 -1.497 1.00 0.00 74 THR A C 1
ATOM 1151 O O . THR A 1 74 ? -5.675 4.281 -1.834 1.00 0.00 74 THR A O 1
ATOM 1162 N N . ARG A 1 75 ? -5.752 6.405 -2.376 1.00 0.00 75 ARG A N 1
ATOM 1163 C CA . ARG A 1 75 ? -5.827 6.080 -3.823 1.00 0.00 75 ARG A CA 1
ATOM 1164 C C . ARG A 1 75 ? -4.633 5.220 -4.231 1.00 0.00 75 ARG A C 1
ATOM 1165 O O . ARG A 1 75 ? -4.788 4.203 -4.863 1.00 0.00 75 ARG A O 1
ATOM 1186 N N . LYS A 1 76 ? -3.442 5.607 -3.862 1.00 0.00 76 LYS A N 1
ATOM 1187 C CA . LYS A 1 76 ? -2.252 4.800 -4.255 1.00 0.00 76 LYS A CA 1
ATOM 1188 C C . LYS A 1 76 ? -2.275 3.421 -3.579 1.00 0.00 76 LYS A C 1
ATOM 1189 O O . LYS A 1 76 ? -2.199 2.402 -4.238 1.00 0.00 76 LYS A O 1
ATOM 1208 N N . ILE A 1 77 ? -2.397 3.368 -2.277 1.00 0.00 77 ILE A N 1
ATOM 1209 C CA . ILE A 1 77 ? -2.432 2.038 -1.593 1.00 0.00 77 ILE A CA 1
ATOM 1210 C C . ILE A 1 77 ? -3.581 1.185 -2.148 1.00 0.00 77 ILE A C 1
ATOM 1211 O O . ILE A 1 77 ? -3.382 0.080 -2.626 1.00 0.00 77 ILE A O 1
ATOM 1227 N N . TYR A 1 78 ? -4.785 1.682 -2.067 1.00 0.00 78 TYR A N 1
ATOM 1228 C CA . TYR A 1 78 ? -5.949 0.901 -2.565 1.00 0.00 78 TYR A CA 1
ATOM 1229 C C . TYR A 1 78 ? -5.800 0.599 -4.055 1.00 0.00 78 TYR A C 1
ATOM 1230 O O . TYR A 1 78 ? -6.118 -0.476 -4.503 1.00 0.00 78 TYR A O 1
ATOM 1248 N N . ASP A 1 79 ? -5.316 1.529 -4.831 1.00 0.00 79 ASP A N 1
ATOM 1249 C CA . ASP A 1 79 ? -5.148 1.253 -6.289 1.00 0.00 79 ASP A CA 1
ATOM 1250 C C . ASP A 1 79 ? -4.317 -0.018 -6.476 1.00 0.00 79 ASP A C 1
ATOM 1251 O O . ASP A 1 79 ? -4.565 -0.808 -7.365 1.00 0.00 79 ASP A O 1
ATOM 1260 N N . PHE A 1 80 ? -3.356 -0.239 -5.622 1.00 0.00 80 PHE A N 1
ATOM 1261 C CA . PHE A 1 80 ? -2.540 -1.477 -5.739 1.00 0.00 80 PHE A CA 1
ATOM 1262 C C . PHE A 1 80 ? -3.399 -2.695 -5.405 1.00 0.00 80 PHE A C 1
ATOM 1263 O O . PHE A 1 80 ? -3.687 -3.510 -6.258 1.00 0.00 80 PHE A O 1
ATOM 1280 N N . LEU A 1 81 ? -3.847 -2.809 -4.182 1.00 0.00 81 LEU A N 1
ATOM 1281 C CA . LEU A 1 81 ? -4.710 -3.971 -3.812 1.00 0.00 81 LEU A CA 1
ATOM 1282 C C . LEU A 1 81 ? -5.853 -4.139 -4.820 1.00 0.00 81 LEU A C 1
ATOM 1283 O O . LEU A 1 81 ? -6.127 -5.222 -5.297 1.00 0.00 81 LEU A O 1
ATOM 1299 N N . ILE A 1 82 ? -6.541 -3.071 -5.113 1.00 0.00 82 ILE A N 1
ATOM 1300 C CA . ILE A 1 82 ? -7.678 -3.129 -6.076 1.00 0.00 82 ILE A CA 1
ATOM 1301 C C . ILE A 1 82 ? -7.239 -3.812 -7.374 1.00 0.00 82 ILE A C 1
ATOM 1302 O O . ILE A 1 82 ? -7.545 -4.961 -7.624 1.00 0.00 82 ILE A O 1
ATOM 1318 N N . ARG A 1 83 ? -6.537 -3.095 -8.202 1.00 0.00 83 ARG A N 1
ATOM 1319 C CA . ARG A 1 83 ? -6.080 -3.662 -9.499 1.00 0.00 83 ARG A CA 1
ATOM 1320 C C . ARG A 1 83 ? -5.341 -4.988 -9.290 1.00 0.00 83 ARG A C 1
ATOM 1321 O O . ARG A 1 83 ? -5.231 -5.794 -10.192 1.00 0.00 83 ARG A O 1
ATOM 1342 N N . GLU A 1 84 ? -4.852 -5.234 -8.103 1.00 0.00 84 GLU A N 1
ATOM 1343 C CA . GLU A 1 84 ? -4.134 -6.513 -7.846 1.00 0.00 84 GLU A CA 1
ATOM 1344 C C . GLU A 1 84 ? -5.128 -7.623 -7.497 1.00 0.00 84 GLU A C 1
ATOM 1345 O O . GLU A 1 84 ? -6.327 -7.441 -7.557 1.00 0.00 84 GLU A O 1
ATOM 1357 N N . GLY A 1 85 ? -4.633 -8.796 -7.219 1.00 0.00 85 GLY A N 1
ATOM 1358 C CA . GLY A 1 85 ? -5.531 -9.921 -6.842 1.00 0.00 85 GLY A CA 1
ATOM 1359 C C . GLY A 1 85 ? -5.658 -9.950 -5.325 1.00 0.00 85 GLY A C 1
ATOM 1360 O O . GLY A 1 85 ? -5.421 -10.958 -4.690 1.00 0.00 85 GLY A O 1
ATOM 1364 N N . TYR A 1 86 ? -5.978 -8.838 -4.733 1.00 0.00 86 TYR A N 1
ATOM 1365 C CA . TYR A 1 86 ? -6.049 -8.787 -3.253 1.00 0.00 86 TYR A CA 1
ATOM 1366 C C . TYR A 1 86 ? -7.451 -8.382 -2.792 1.00 0.00 86 TYR A C 1
ATOM 1367 O O . TYR A 1 86 ? -8.220 -9.201 -2.327 1.00 0.00 86 TYR A O 1
ATOM 1385 N N . ILE A 1 87 ? -7.792 -7.130 -2.914 1.00 0.00 87 ILE A N 1
ATOM 1386 C CA . ILE A 1 87 ? -9.153 -6.691 -2.491 1.00 0.00 87 ILE A CA 1
ATOM 1387 C C . ILE A 1 87 ? -10.043 -6.480 -3.720 1.00 0.00 87 ILE A C 1
ATOM 1388 O O . ILE A 1 87 ? -9.903 -7.159 -4.717 1.00 0.00 87 ILE A O 1
ATOM 1404 N N . THR A 1 88 ? -10.961 -5.553 -3.662 1.00 0.00 88 THR A N 1
ATOM 1405 C CA . THR A 1 88 ? -11.854 -5.328 -4.835 1.00 0.00 88 THR A CA 1
ATOM 1406 C C . THR A 1 88 ? -12.265 -3.860 -4.942 1.00 0.00 88 THR A C 1
ATOM 1407 O O . THR A 1 88 ? -12.121 -3.091 -4.013 1.00 0.00 88 THR A O 1
ATOM 1418 N N . LYS A 1 89 ? -12.786 -3.473 -6.075 1.00 0.00 89 LYS A N 1
ATOM 1419 C CA . LYS A 1 89 ? -13.210 -2.059 -6.263 1.00 0.00 89 LYS A CA 1
ATOM 1420 C C . LYS A 1 89 ? -14.697 -1.986 -6.621 1.00 0.00 89 LYS A C 1
ATOM 1421 O O . LYS A 1 89 ? -15.174 -0.987 -7.122 1.00 0.00 89 LYS A O 1
ATOM 1440 N N . ALA A 1 90 ? -15.434 -3.035 -6.374 1.00 0.00 90 ALA A N 1
ATOM 1441 C CA . ALA A 1 90 ? -16.887 -3.018 -6.705 1.00 0.00 90 ALA A CA 1
ATOM 1442 C C . ALA A 1 90 ? -17.683 -2.354 -5.580 1.00 0.00 90 ALA A C 1
ATOM 1443 O O . ALA A 1 90 ? -17.575 -2.812 -4.455 1.00 0.00 90 ALA A O 1
ATOM 1451 N N . GLY A 1 1 ? 12.466 15.151 -2.130 1.00 0.00 1 GLY A N 2
ATOM 1452 C CA . GLY A 1 1 ? 13.045 14.599 -3.387 1.00 0.00 1 GLY A CA 2
ATOM 1453 C C . GLY A 1 1 ? 13.688 13.241 -3.100 1.00 0.00 1 GLY A C 2
ATOM 1454 O O . GLY A 1 1 ? 13.171 12.207 -3.476 1.00 0.00 1 GLY A O 2
ATOM 1460 N N . SER A 1 2 ? 14.813 13.233 -2.439 1.00 0.00 2 SER A N 2
ATOM 1461 C CA . SER A 1 2 ? 15.487 11.941 -2.132 1.00 0.00 2 SER A CA 2
ATOM 1462 C C . SER A 1 2 ? 16.481 12.117 -0.982 1.00 0.00 2 SER A C 2
ATOM 1463 O O . SER A 1 2 ? 17.374 12.938 -1.041 1.00 0.00 2 SER A O 2
ATOM 1471 N N . ASN A 1 3 ? 16.333 11.350 0.064 1.00 0.00 3 ASN A N 2
ATOM 1472 C CA . ASN A 1 3 ? 17.271 11.472 1.215 1.00 0.00 3 ASN A CA 2
ATOM 1473 C C . ASN A 1 3 ? 17.840 10.101 1.584 1.00 0.00 3 ASN A C 2
ATOM 1474 O O . ASN A 1 3 ? 18.995 9.812 1.340 1.00 0.00 3 ASN A O 2
ATOM 1485 N N . SER A 1 4 ? 17.039 9.253 2.168 1.00 0.00 4 SER A N 2
ATOM 1486 C CA . SER A 1 4 ? 17.535 7.902 2.553 1.00 0.00 4 SER A CA 2
ATOM 1487 C C . SER A 1 4 ? 16.626 6.815 1.977 1.00 0.00 4 SER A C 2
ATOM 1488 O O . SER A 1 4 ? 15.416 6.905 2.042 1.00 0.00 4 SER A O 2
ATOM 1496 N N . GLY A 1 5 ? 17.200 5.786 1.415 1.00 0.00 5 GLY A N 2
ATOM 1497 C CA . GLY A 1 5 ? 16.368 4.693 0.835 1.00 0.00 5 GLY A CA 2
ATOM 1498 C C . GLY A 1 5 ? 17.279 3.640 0.201 1.00 0.00 5 GLY A C 2
ATOM 1499 O O . GLY A 1 5 ? 17.044 3.183 -0.899 1.00 0.00 5 GLY A O 2
ATOM 1503 N N . ARG A 1 6 ? 18.320 3.253 0.887 1.00 0.00 6 ARG A N 2
ATOM 1504 C CA . ARG A 1 6 ? 19.244 2.229 0.324 1.00 0.00 6 ARG A CA 2
ATOM 1505 C C . ARG A 1 6 ? 20.012 1.532 1.448 1.00 0.00 6 ARG A C 2
ATOM 1506 O O . ARG A 1 6 ? 20.263 2.107 2.489 1.00 0.00 6 ARG A O 2
ATOM 1527 N N . ARG A 1 7 ? 20.385 0.297 1.249 1.00 0.00 7 ARG A N 2
ATOM 1528 C CA . ARG A 1 7 ? 21.130 -0.439 2.310 1.00 0.00 7 ARG A CA 2
ATOM 1529 C C . ARG A 1 7 ? 20.367 -0.372 3.635 1.00 0.00 7 ARG A C 2
ATOM 1530 O O . ARG A 1 7 ? 20.460 0.592 4.368 1.00 0.00 7 ARG A O 2
ATOM 1551 N N . SER A 1 8 ? 19.606 -1.386 3.944 1.00 0.00 8 SER A N 2
ATOM 1552 C CA . SER A 1 8 ? 18.828 -1.372 5.215 1.00 0.00 8 SER A CA 2
ATOM 1553 C C . SER A 1 8 ? 18.213 -2.751 5.478 1.00 0.00 8 SER A C 2
ATOM 1554 O O . SER A 1 8 ? 18.793 -3.768 5.153 1.00 0.00 8 SER A O 2
ATOM 1562 N N . ALA A 1 9 ? 17.043 -2.796 6.064 1.00 0.00 9 ALA A N 2
ATOM 1563 C CA . ALA A 1 9 ? 16.395 -4.109 6.355 1.00 0.00 9 ALA A CA 2
ATOM 1564 C C . ALA A 1 9 ? 16.439 -5.029 5.126 1.00 0.00 9 ALA A C 2
ATOM 1565 O O . ALA A 1 9 ? 16.754 -4.589 4.038 1.00 0.00 9 ALA A O 2
ATOM 1572 N N . PRO A 1 10 ? 16.117 -6.285 5.340 1.00 0.00 10 PRO A N 2
ATOM 1573 C CA . PRO A 1 10 ? 16.121 -7.272 4.233 1.00 0.00 10 PRO A CA 2
ATOM 1574 C C . PRO A 1 10 ? 15.402 -6.714 2.995 1.00 0.00 10 PRO A C 2
ATOM 1575 O O . PRO A 1 10 ? 14.192 -6.616 2.980 1.00 0.00 10 PRO A O 2
ATOM 1586 N N . PRO A 1 11 ? 16.171 -6.368 1.989 1.00 0.00 11 PRO A N 2
ATOM 1587 C CA . PRO A 1 11 ? 15.590 -5.802 0.745 1.00 0.00 11 PRO A CA 2
ATOM 1588 C C . PRO A 1 11 ? 14.877 -6.884 -0.071 1.00 0.00 11 PRO A C 2
ATOM 1589 O O . PRO A 1 11 ? 15.494 -7.801 -0.575 1.00 0.00 11 PRO A O 2
ATOM 1600 N N . LEU A 1 12 ? 13.585 -6.776 -0.217 1.00 0.00 12 LEU A N 2
ATOM 1601 C CA . LEU A 1 12 ? 12.839 -7.785 -1.022 1.00 0.00 12 LEU A CA 2
ATOM 1602 C C . LEU A 1 12 ? 12.787 -7.348 -2.485 1.00 0.00 12 LEU A C 2
ATOM 1603 O O . LEU A 1 12 ? 13.531 -7.824 -3.319 1.00 0.00 12 LEU A O 2
ATOM 1619 N N . ASN A 1 13 ? 11.916 -6.433 -2.792 1.00 0.00 13 ASN A N 2
ATOM 1620 C CA . ASN A 1 13 ? 11.810 -5.925 -4.189 1.00 0.00 13 ASN A CA 2
ATOM 1621 C C . ASN A 1 13 ? 11.468 -4.433 -4.178 1.00 0.00 13 ASN A C 2
ATOM 1622 O O . ASN A 1 13 ? 11.011 -3.883 -5.161 1.00 0.00 13 ASN A O 2
ATOM 1633 N N . LEU A 1 14 ? 11.678 -3.776 -3.069 1.00 0.00 14 LEU A N 2
ATOM 1634 C CA . LEU A 1 14 ? 11.366 -2.323 -2.985 1.00 0.00 14 LEU A CA 2
ATOM 1635 C C . LEU A 1 14 ? 12.657 -1.500 -2.982 1.00 0.00 14 LEU A C 2
ATOM 1636 O O . LEU A 1 14 ? 12.643 -0.307 -3.212 1.00 0.00 14 LEU A O 2
ATOM 1652 N N . THR A 1 15 ? 13.772 -2.125 -2.712 1.00 0.00 15 THR A N 2
ATOM 1653 C CA . THR A 1 15 ? 15.058 -1.374 -2.682 1.00 0.00 15 THR A CA 2
ATOM 1654 C C . THR A 1 15 ? 15.557 -1.105 -4.104 1.00 0.00 15 THR A C 2
ATOM 1655 O O . THR A 1 15 ? 15.140 -1.743 -5.051 1.00 0.00 15 THR A O 2
ATOM 1666 N N . GLY A 1 16 ? 16.448 -0.164 -4.259 1.00 0.00 16 GLY A N 2
ATOM 1667 C CA . GLY A 1 16 ? 16.981 0.146 -5.615 1.00 0.00 16 GLY A CA 2
ATOM 1668 C C . GLY A 1 16 ? 15.842 0.610 -6.527 1.00 0.00 16 GLY A C 2
ATOM 1669 O O . GLY A 1 16 ? 15.955 0.578 -7.737 1.00 0.00 16 GLY A O 2
ATOM 1673 N N . LEU A 1 17 ? 14.745 1.040 -5.963 1.00 0.00 17 LEU A N 2
ATOM 1674 C CA . LEU A 1 17 ? 13.606 1.499 -6.806 1.00 0.00 17 LEU A CA 2
ATOM 1675 C C . LEU A 1 17 ? 13.038 2.821 -6.275 1.00 0.00 17 LEU A C 2
ATOM 1676 O O . LEU A 1 17 ? 13.124 3.099 -5.095 1.00 0.00 17 LEU A O 2
ATOM 1692 N N . PRO A 1 18 ? 12.469 3.597 -7.166 1.00 0.00 18 PRO A N 2
ATOM 1693 C CA . PRO A 1 18 ? 11.873 4.894 -6.770 1.00 0.00 18 PRO A CA 2
ATOM 1694 C C . PRO A 1 18 ? 10.528 4.666 -6.080 1.00 0.00 18 PRO A C 2
ATOM 1695 O O . PRO A 1 18 ? 9.944 3.607 -6.181 1.00 0.00 18 PRO A O 2
ATOM 1706 N N . GLY A 1 19 ? 10.035 5.645 -5.373 1.00 0.00 19 GLY A N 2
ATOM 1707 C CA . GLY A 1 19 ? 8.730 5.471 -4.674 1.00 0.00 19 GLY A CA 2
ATOM 1708 C C . GLY A 1 19 ? 8.976 4.930 -3.264 1.00 0.00 19 GLY A C 2
ATOM 1709 O O . GLY A 1 19 ? 8.393 5.392 -2.303 1.00 0.00 19 GLY A O 2
ATOM 1713 N N . THR A 1 20 ? 9.847 3.962 -3.128 1.00 0.00 20 THR A N 2
ATOM 1714 C CA . THR A 1 20 ? 10.137 3.397 -1.776 1.00 0.00 20 THR A CA 2
ATOM 1715 C C . THR A 1 20 ? 10.409 4.521 -0.774 1.00 0.00 20 THR A C 2
ATOM 1716 O O . THR A 1 20 ? 10.049 4.436 0.383 1.00 0.00 20 THR A O 2
ATOM 1727 N N . GLU A 1 21 ? 11.036 5.576 -1.214 1.00 0.00 21 GLU A N 2
ATOM 1728 C CA . GLU A 1 21 ? 11.319 6.712 -0.294 1.00 0.00 21 GLU A CA 2
ATOM 1729 C C . GLU A 1 21 ? 10.035 7.493 -0.030 1.00 0.00 21 GLU A C 2
ATOM 1730 O O . GLU A 1 21 ? 9.876 8.128 0.994 1.00 0.00 21 GLU A O 2
ATOM 1742 N N . LYS A 1 22 ? 9.120 7.460 -0.958 1.00 0.00 22 LYS A N 2
ATOM 1743 C CA . LYS A 1 22 ? 7.836 8.188 -0.768 1.00 0.00 22 LYS A CA 2
ATOM 1744 C C . LYS A 1 22 ? 6.950 7.426 0.217 1.00 0.00 22 LYS A C 2
ATOM 1745 O O . LYS A 1 22 ? 6.069 7.985 0.838 1.00 0.00 22 LYS A O 2
ATOM 1764 N N . LEU A 1 23 ? 7.187 6.151 0.373 1.00 0.00 23 LEU A N 2
ATOM 1765 C CA . LEU A 1 23 ? 6.382 5.356 1.339 1.00 0.00 23 LEU A CA 2
ATOM 1766 C C . LEU A 1 23 ? 6.823 5.686 2.766 1.00 0.00 23 LEU A C 2
ATOM 1767 O O . LEU A 1 23 ? 7.990 5.617 3.094 1.00 0.00 23 LEU A O 2
ATOM 1783 N N . ASN A 1 24 ? 5.906 6.057 3.616 1.00 0.00 24 ASN A N 2
ATOM 1784 C CA . ASN A 1 24 ? 6.288 6.405 5.016 1.00 0.00 24 ASN A CA 2
ATOM 1785 C C . ASN A 1 24 ? 7.151 5.298 5.629 1.00 0.00 24 ASN A C 2
ATOM 1786 O O . ASN A 1 24 ? 7.271 4.218 5.087 1.00 0.00 24 ASN A O 2
ATOM 1797 N N . GLU A 1 25 ? 7.762 5.565 6.748 1.00 0.00 25 GLU A N 2
ATOM 1798 C CA . GLU A 1 25 ? 8.623 4.534 7.393 1.00 0.00 25 GLU A CA 2
ATOM 1799 C C . GLU A 1 25 ? 7.808 3.279 7.709 1.00 0.00 25 GLU A C 2
ATOM 1800 O O . GLU A 1 25 ? 8.348 2.205 7.887 1.00 0.00 25 GLU A O 2
ATOM 1812 N N . LYS A 1 26 ? 6.512 3.405 7.781 1.00 0.00 26 LYS A N 2
ATOM 1813 C CA . LYS A 1 26 ? 5.665 2.220 8.094 1.00 0.00 26 LYS A CA 2
ATOM 1814 C C . LYS A 1 26 ? 5.309 1.458 6.816 1.00 0.00 26 LYS A C 2
ATOM 1815 O O . LYS A 1 26 ? 5.337 0.244 6.782 1.00 0.00 26 LYS A O 2
ATOM 1834 N N . GLU A 1 27 ? 4.970 2.153 5.763 1.00 0.00 27 GLU A N 2
ATOM 1835 C CA . GLU A 1 27 ? 4.611 1.444 4.499 1.00 0.00 27 GLU A CA 2
ATOM 1836 C C . GLU A 1 27 ? 5.871 0.871 3.849 1.00 0.00 27 GLU A C 2
ATOM 1837 O O . GLU A 1 27 ? 5.817 -0.081 3.097 1.00 0.00 27 GLU A O 2
ATOM 1849 N N . LYS A 1 28 ? 7.015 1.440 4.125 1.00 0.00 28 LYS A N 2
ATOM 1850 C CA . LYS A 1 28 ? 8.267 0.874 3.549 1.00 0.00 28 LYS A CA 2
ATOM 1851 C C . LYS A 1 28 ? 8.368 -0.595 3.952 1.00 0.00 28 LYS A C 2
ATOM 1852 O O . LYS A 1 28 ? 8.639 -1.458 3.143 1.00 0.00 28 LYS A O 2
ATOM 1871 N N . GLU A 1 29 ? 8.078 -0.887 5.190 1.00 0.00 29 GLU A N 2
ATOM 1872 C CA . GLU A 1 29 ? 8.080 -2.302 5.642 1.00 0.00 29 GLU A CA 2
ATOM 1873 C C . GLU A 1 29 ? 6.826 -2.999 5.113 1.00 0.00 29 GLU A C 2
ATOM 1874 O O . GLU A 1 29 ? 6.824 -4.185 4.852 1.00 0.00 29 GLU A O 2
ATOM 1886 N N . LEU A 1 30 ? 5.761 -2.259 4.933 1.00 0.00 30 LEU A N 2
ATOM 1887 C CA . LEU A 1 30 ? 4.515 -2.866 4.389 1.00 0.00 30 LEU A CA 2
ATOM 1888 C C . LEU A 1 30 ? 4.805 -3.489 3.022 1.00 0.00 30 LEU A C 2
ATOM 1889 O O . LEU A 1 30 ? 4.337 -4.567 2.704 1.00 0.00 30 LEU A O 2
ATOM 1905 N N . CYS A 1 31 ? 5.602 -2.832 2.224 1.00 0.00 31 CYS A N 2
ATOM 1906 C CA . CYS A 1 31 ? 5.951 -3.395 0.891 1.00 0.00 31 CYS A CA 2
ATOM 1907 C C . CYS A 1 31 ? 7.027 -4.471 1.047 1.00 0.00 31 CYS A C 2
ATOM 1908 O O . CYS A 1 31 ? 7.075 -5.427 0.300 1.00 0.00 31 CYS A O 2
ATOM 1916 N N . GLN A 1 32 ? 7.880 -4.333 2.029 1.00 0.00 32 GLN A N 2
ATOM 1917 C CA . GLN A 1 32 ? 8.934 -5.363 2.248 1.00 0.00 32 GLN A CA 2
ATOM 1918 C C . GLN A 1 32 ? 8.292 -6.672 2.715 1.00 0.00 32 GLN A C 2
ATOM 1919 O O . GLN A 1 32 ? 8.744 -7.750 2.384 1.00 0.00 32 GLN A O 2
ATOM 1933 N N . VAL A 1 33 ? 7.230 -6.587 3.474 1.00 0.00 33 VAL A N 2
ATOM 1934 C CA . VAL A 1 33 ? 6.526 -7.825 3.909 1.00 0.00 33 VAL A CA 2
ATOM 1935 C C . VAL A 1 33 ? 5.873 -8.463 2.688 1.00 0.00 33 VAL A C 2
ATOM 1936 O O . VAL A 1 33 ? 6.194 -9.570 2.303 1.00 0.00 33 VAL A O 2
ATOM 1949 N N . VAL A 1 34 ? 4.994 -7.748 2.042 1.00 0.00 34 VAL A N 2
ATOM 1950 C CA . VAL A 1 34 ? 4.410 -8.272 0.776 1.00 0.00 34 VAL A CA 2
ATOM 1951 C C . VAL A 1 34 ? 5.279 -7.807 -0.389 1.00 0.00 34 VAL A C 2
ATOM 1952 O O . VAL A 1 34 ? 4.948 -6.855 -1.059 1.00 0.00 34 VAL A O 2
ATOM 1965 N N . ARG A 1 35 ? 6.412 -8.447 -0.589 1.00 0.00 35 ARG A N 2
ATOM 1966 C CA . ARG A 1 35 ? 7.368 -8.052 -1.687 1.00 0.00 35 ARG A CA 2
ATOM 1967 C C . ARG A 1 35 ? 6.642 -7.474 -2.908 1.00 0.00 35 ARG A C 2
ATOM 1968 O O . ARG A 1 35 ? 6.208 -8.192 -3.786 1.00 0.00 35 ARG A O 2
ATOM 1989 N N . LEU A 1 36 ? 6.487 -6.177 -2.947 1.00 0.00 36 LEU A N 2
ATOM 1990 C CA . LEU A 1 36 ? 5.755 -5.546 -4.080 1.00 0.00 36 LEU A CA 2
ATOM 1991 C C . LEU A 1 36 ? 6.598 -4.453 -4.739 1.00 0.00 36 LEU A C 2
ATOM 1992 O O . LEU A 1 36 ? 7.812 -4.479 -4.709 1.00 0.00 36 LEU A O 2
ATOM 2008 N N . VAL A 1 37 ? 5.949 -3.488 -5.330 1.00 0.00 37 VAL A N 2
ATOM 2009 C CA . VAL A 1 37 ? 6.677 -2.378 -6.003 1.00 0.00 37 VAL A CA 2
ATOM 2010 C C . VAL A 1 37 ? 6.195 -1.034 -5.425 1.00 0.00 37 VAL A C 2
ATOM 2011 O O . VAL A 1 37 ? 5.049 -0.908 -5.041 1.00 0.00 37 VAL A O 2
ATOM 2024 N N . PRO A 1 38 ? 7.084 -0.069 -5.378 1.00 0.00 38 PRO A N 2
ATOM 2025 C CA . PRO A 1 38 ? 6.728 1.253 -4.809 1.00 0.00 38 PRO A CA 2
ATOM 2026 C C . PRO A 1 38 ? 5.814 2.037 -5.756 1.00 0.00 38 PRO A C 2
ATOM 2027 O O . PRO A 1 38 ? 4.688 2.353 -5.425 1.00 0.00 38 PRO A O 2
ATOM 2038 N N . GLY A 1 39 ? 6.301 2.386 -6.916 1.00 0.00 39 GLY A N 2
ATOM 2039 C CA . GLY A 1 39 ? 5.472 3.187 -7.865 1.00 0.00 39 GLY A CA 2
ATOM 2040 C C . GLY A 1 39 ? 4.146 2.470 -8.138 1.00 0.00 39 GLY A C 2
ATOM 2041 O O . GLY A 1 39 ? 3.083 3.018 -7.924 1.00 0.00 39 GLY A O 2
ATOM 2045 N N . ALA A 1 40 ? 4.188 1.252 -8.611 1.00 0.00 40 ALA A N 2
ATOM 2046 C CA . ALA A 1 40 ? 2.913 0.524 -8.880 1.00 0.00 40 ALA A CA 2
ATOM 2047 C C . ALA A 1 40 ? 2.020 0.564 -7.636 1.00 0.00 40 ALA A C 2
ATOM 2048 O O . ALA A 1 40 ? 0.837 0.826 -7.717 1.00 0.00 40 ALA A O 2
ATOM 2055 N N . TYR A 1 41 ? 2.590 0.349 -6.478 1.00 0.00 41 TYR A N 2
ATOM 2056 C CA . TYR A 1 41 ? 1.789 0.458 -5.227 1.00 0.00 41 TYR A CA 2
ATOM 2057 C C . TYR A 1 41 ? 1.209 1.872 -5.154 1.00 0.00 41 TYR A C 2
ATOM 2058 O O . TYR A 1 41 ? 0.082 2.082 -4.752 1.00 0.00 41 TYR A O 2
ATOM 2076 N N . LEU A 1 42 ? 1.977 2.835 -5.577 1.00 0.00 42 LEU A N 2
ATOM 2077 C CA . LEU A 1 42 ? 1.485 4.238 -5.595 1.00 0.00 42 LEU A CA 2
ATOM 2078 C C . LEU A 1 42 ? 0.235 4.326 -6.471 1.00 0.00 42 LEU A C 2
ATOM 2079 O O . LEU A 1 42 ? -0.618 5.170 -6.277 1.00 0.00 42 LEU A O 2
ATOM 2095 N N . GLU A 1 43 ? 0.119 3.447 -7.430 1.00 0.00 43 GLU A N 2
ATOM 2096 C CA . GLU A 1 43 ? -1.073 3.461 -8.322 1.00 0.00 43 GLU A CA 2
ATOM 2097 C C . GLU A 1 43 ? -2.282 2.861 -7.601 1.00 0.00 43 GLU A C 2
ATOM 2098 O O . GLU A 1 43 ? -3.275 3.526 -7.383 1.00 0.00 43 GLU A O 2
ATOM 2110 N N . TYR A 1 44 ? -2.203 1.613 -7.213 1.00 0.00 44 TYR A N 2
ATOM 2111 C CA . TYR A 1 44 ? -3.354 0.982 -6.501 1.00 0.00 44 TYR A CA 2
ATOM 2112 C C . TYR A 1 44 ? -3.809 1.870 -5.341 1.00 0.00 44 TYR A C 2
ATOM 2113 O O . TYR A 1 44 ? -4.975 2.175 -5.202 1.00 0.00 44 TYR A O 2
ATOM 2131 N N . LYS A 1 45 ? -2.892 2.311 -4.526 1.00 0.00 45 LYS A N 2
ATOM 2132 C CA . LYS A 1 45 ? -3.272 3.199 -3.395 1.00 0.00 45 LYS A CA 2
ATOM 2133 C C . LYS A 1 45 ? -3.975 4.450 -3.926 1.00 0.00 45 LYS A C 2
ATOM 2134 O O . LYS A 1 45 ? -4.960 4.902 -3.376 1.00 0.00 45 LYS A O 2
ATOM 2153 N N . SER A 1 46 ? -3.482 5.007 -4.997 1.00 0.00 46 SER A N 2
ATOM 2154 C CA . SER A 1 46 ? -4.135 6.216 -5.572 1.00 0.00 46 SER A CA 2
ATOM 2155 C C . SER A 1 46 ? -5.562 5.882 -6.011 1.00 0.00 46 SER A C 2
ATOM 2156 O O . SER A 1 46 ? -6.501 6.586 -5.696 1.00 0.00 46 SER A O 2
ATOM 2164 N N . ALA A 1 47 ? -5.732 4.805 -6.728 1.00 0.00 47 ALA A N 2
ATOM 2165 C CA . ALA A 1 47 ? -7.097 4.416 -7.178 1.00 0.00 47 ALA A CA 2
ATOM 2166 C C . ALA A 1 47 ? -7.967 4.055 -5.974 1.00 0.00 47 ALA A C 2
ATOM 2167 O O . ALA A 1 47 ? -9.175 4.188 -6.005 1.00 0.00 47 ALA A O 2
ATOM 2174 N N . LEU A 1 48 ? -7.363 3.598 -4.911 1.00 0.00 48 LEU A N 2
ATOM 2175 C CA . LEU A 1 48 ? -8.153 3.234 -3.702 1.00 0.00 48 LEU A CA 2
ATOM 2176 C C . LEU A 1 48 ? -8.805 4.481 -3.102 1.00 0.00 48 LEU A C 2
ATOM 2177 O O . LEU A 1 48 ? -10.012 4.574 -2.994 1.00 0.00 48 LEU A O 2
ATOM 2193 N N . LEU A 1 49 ? -8.013 5.441 -2.708 1.00 0.00 49 LEU A N 2
ATOM 2194 C CA . LEU A 1 49 ? -8.583 6.682 -2.112 1.00 0.00 49 LEU A CA 2
ATOM 2195 C C . LEU A 1 49 ? -9.581 7.327 -3.076 1.00 0.00 49 LEU A C 2
ATOM 2196 O O . LEU A 1 49 ? -10.548 7.938 -2.667 1.00 0.00 49 LEU A O 2
ATOM 2212 N N . ASN A 1 50 ? -9.353 7.199 -4.355 1.00 0.00 50 ASN A N 2
ATOM 2213 C CA . ASN A 1 50 ? -10.285 7.812 -5.342 1.00 0.00 50 ASN A CA 2
ATOM 2214 C C . ASN A 1 50 ? -11.577 6.997 -5.442 1.00 0.00 50 ASN A C 2
ATOM 2215 O O . ASN A 1 50 ? -12.652 7.481 -5.145 1.00 0.00 50 ASN A O 2
ATOM 2226 N N . GLU A 1 51 ? -11.485 5.765 -5.866 1.00 0.00 51 GLU A N 2
ATOM 2227 C CA . GLU A 1 51 ? -12.712 4.928 -5.994 1.00 0.00 51 GLU A CA 2
ATOM 2228 C C . GLU A 1 51 ? -13.500 4.930 -4.683 1.00 0.00 51 GLU A C 2
ATOM 2229 O O . GLU A 1 51 ? -14.713 4.851 -4.677 1.00 0.00 51 GLU A O 2
ATOM 2241 N N . CYS A 1 52 ? -12.823 5.021 -3.571 1.00 0.00 52 CYS A N 2
ATOM 2242 C CA . CYS A 1 52 ? -13.538 5.028 -2.264 1.00 0.00 52 CYS A CA 2
ATOM 2243 C C . CYS A 1 52 ? -14.148 6.406 -1.998 1.00 0.00 52 CYS A C 2
ATOM 2244 O O . CYS A 1 52 ? -15.166 6.528 -1.347 1.00 0.00 52 CYS A O 2
ATOM 2252 N N . HIS A 1 53 ? -13.535 7.444 -2.498 1.00 0.00 53 HIS A N 2
ATOM 2253 C CA . HIS A 1 53 ? -14.087 8.810 -2.276 1.00 0.00 53 HIS A CA 2
ATOM 2254 C C . HIS A 1 53 ? -15.411 8.973 -3.025 1.00 0.00 53 HIS A C 2
ATOM 2255 O O . HIS A 1 53 ? -16.288 9.701 -2.605 1.00 0.00 53 HIS A O 2
ATOM 2269 N N . LYS A 1 54 ? -15.563 8.295 -4.129 1.00 0.00 54 LYS A N 2
ATOM 2270 C CA . LYS A 1 54 ? -16.833 8.408 -4.901 1.00 0.00 54 LYS A CA 2
ATOM 2271 C C . LYS A 1 54 ? -18.000 7.852 -4.083 1.00 0.00 54 LYS A C 2
ATOM 2272 O O . LYS A 1 54 ? -19.043 8.466 -3.974 1.00 0.00 54 LYS A O 2
ATOM 2291 N N . GLN A 1 55 ? -17.832 6.695 -3.502 1.00 0.00 55 GLN A N 2
ATOM 2292 C CA . GLN A 1 55 ? -18.931 6.103 -2.689 1.00 0.00 55 GLN A CA 2
ATOM 2293 C C . GLN A 1 55 ? -18.866 6.620 -1.250 1.00 0.00 55 GLN A C 2
ATOM 2294 O O . GLN A 1 55 ? -19.878 6.825 -0.608 1.00 0.00 55 GLN A O 2
ATOM 2308 N N . GLY A 1 56 ? -17.685 6.833 -0.738 1.00 0.00 56 GLY A N 2
ATOM 2309 C CA . GLY A 1 56 ? -17.559 7.339 0.658 1.00 0.00 56 GLY A CA 2
ATOM 2310 C C . GLY A 1 56 ? -16.768 6.334 1.499 1.00 0.00 56 GLY A C 2
ATOM 2311 O O . GLY A 1 56 ? -15.898 6.699 2.265 1.00 0.00 56 GLY A O 2
ATOM 2315 N N . GLY A 1 57 ? -17.066 5.070 1.366 1.00 0.00 57 GLY A N 2
ATOM 2316 C CA . GLY A 1 57 ? -16.332 4.042 2.158 1.00 0.00 57 GLY A CA 2
ATOM 2317 C C . GLY A 1 57 ? -16.242 2.748 1.348 1.00 0.00 57 GLY A C 2
ATOM 2318 O O . GLY A 1 57 ? -17.041 2.503 0.466 1.00 0.00 57 GLY A O 2
ATOM 2322 N N . LEU A 1 58 ? -15.277 1.916 1.634 1.00 0.00 58 LEU A N 2
ATOM 2323 C CA . LEU A 1 58 ? -15.150 0.642 0.867 1.00 0.00 58 LEU A CA 2
ATOM 2324 C C . LEU A 1 58 ? -14.674 -0.494 1.774 1.00 0.00 58 LEU A C 2
ATOM 2325 O O . LEU A 1 58 ? -13.631 -0.416 2.389 1.00 0.00 58 LEU A O 2
ATOM 2341 N N . ARG A 1 59 ? -15.429 -1.557 1.849 1.00 0.00 59 ARG A N 2
ATOM 2342 C CA . ARG A 1 59 ? -15.033 -2.703 2.718 1.00 0.00 59 ARG A CA 2
ATOM 2343 C C . ARG A 1 59 ? -13.616 -3.171 2.388 1.00 0.00 59 ARG A C 2
ATOM 2344 O O . ARG A 1 59 ? -13.034 -2.779 1.396 1.00 0.00 59 ARG A O 2
ATOM 2365 N N . LEU A 1 60 ? -13.062 -4.018 3.212 1.00 0.00 60 LEU A N 2
ATOM 2366 C CA . LEU A 1 60 ? -11.688 -4.527 2.950 1.00 0.00 60 LEU A CA 2
ATOM 2367 C C . LEU A 1 60 ? -11.736 -5.663 1.924 1.00 0.00 60 LEU A C 2
ATOM 2368 O O . LEU A 1 60 ? -10.944 -5.713 1.005 1.00 0.00 60 LEU A O 2
ATOM 2384 N N . ALA A 1 61 ? -12.684 -6.555 2.050 1.00 0.00 61 ALA A N 2
ATOM 2385 C CA . ALA A 1 61 ? -12.799 -7.668 1.062 1.00 0.00 61 ALA A CA 2
ATOM 2386 C C . ALA A 1 61 ? -12.842 -7.106 -0.362 1.00 0.00 61 ALA A C 2
ATOM 2387 O O . ALA A 1 61 ? -12.047 -7.465 -1.212 1.00 0.00 61 ALA A O 2
ATOM 2394 N N . GLN A 1 62 ? -13.759 -6.211 -0.624 1.00 0.00 62 GLN A N 2
ATOM 2395 C CA . GLN A 1 62 ? -13.845 -5.607 -1.984 1.00 0.00 62 GLN A CA 2
ATOM 2396 C C . GLN A 1 62 ? -12.477 -5.070 -2.403 1.00 0.00 62 GLN A C 2
ATOM 2397 O O . GLN A 1 62 ? -12.110 -5.103 -3.561 1.00 0.00 62 GLN A O 2
ATOM 2411 N N . ALA A 1 63 ? -11.709 -4.597 -1.460 1.00 0.00 63 ALA A N 2
ATOM 2412 C CA . ALA A 1 63 ? -10.354 -4.080 -1.792 1.00 0.00 63 ALA A CA 2
ATOM 2413 C C . ALA A 1 63 ? -9.490 -5.207 -2.360 1.00 0.00 63 ALA A C 2
ATOM 2414 O O . ALA A 1 63 ? -8.797 -5.035 -3.343 1.00 0.00 63 ALA A O 2
ATOM 2421 N N . ARG A 1 64 ? -9.534 -6.363 -1.757 1.00 0.00 64 ARG A N 2
ATOM 2422 C CA . ARG A 1 64 ? -8.730 -7.503 -2.280 1.00 0.00 64 ARG A CA 2
ATOM 2423 C C . ARG A 1 64 ? -9.140 -7.805 -3.720 1.00 0.00 64 ARG A C 2
ATOM 2424 O O . ARG A 1 64 ? -8.330 -8.186 -4.541 1.00 0.00 64 ARG A O 2
ATOM 2445 N N . ALA A 1 65 ? -10.390 -7.616 -4.036 1.00 0.00 65 ALA A N 2
ATOM 2446 C CA . ALA A 1 65 ? -10.855 -7.885 -5.425 1.00 0.00 65 ALA A CA 2
ATOM 2447 C C . ALA A 1 65 ? -10.642 -6.660 -6.322 1.00 0.00 65 ALA A C 2
ATOM 2448 O O . ALA A 1 65 ? -10.817 -6.727 -7.523 1.00 0.00 65 ALA A O 2
ATOM 2455 N N . LEU A 1 66 ? -10.282 -5.536 -5.757 1.00 0.00 66 LEU A N 2
ATOM 2456 C CA . LEU A 1 66 ? -10.096 -4.316 -6.592 1.00 0.00 66 LEU A CA 2
ATOM 2457 C C . LEU A 1 66 ? -8.646 -4.201 -7.091 1.00 0.00 66 LEU A C 2
ATOM 2458 O O . LEU A 1 66 ? -8.366 -4.451 -8.247 1.00 0.00 66 LEU A O 2
ATOM 2474 N N . ILE A 1 67 ? -7.729 -3.783 -6.256 1.00 0.00 67 ILE A N 2
ATOM 2475 C CA . ILE A 1 67 ? -6.317 -3.645 -6.716 1.00 0.00 67 ILE A CA 2
ATOM 2476 C C . ILE A 1 67 ? -5.530 -4.933 -6.465 1.00 0.00 67 ILE A C 2
ATOM 2477 O O . ILE A 1 67 ? -6.075 -5.947 -6.076 1.00 0.00 67 ILE A O 2
ATOM 2493 N N . LYS A 1 68 ? -4.243 -4.888 -6.685 1.00 0.00 68 LYS A N 2
ATOM 2494 C CA . LYS A 1 68 ? -3.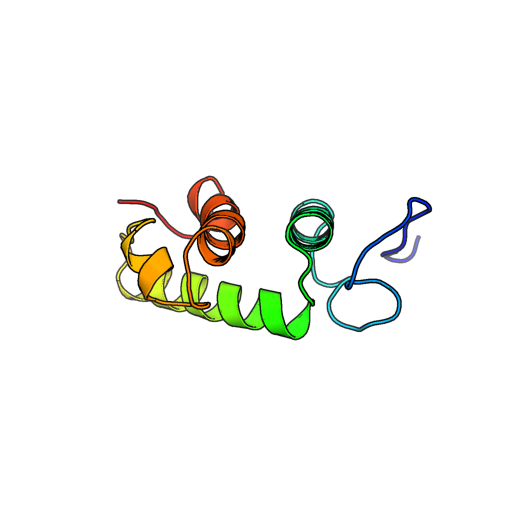385 -6.089 -6.455 1.00 0.00 68 LYS A CA 2
ATOM 2495 C C . LYS A 1 68 ? -4.019 -7.339 -7.078 1.00 0.00 68 LYS A C 2
ATOM 2496 O O . LYS A 1 68 ? -4.752 -7.254 -8.044 1.00 0.00 68 LYS A O 2
ATOM 2515 N N . ILE A 1 69 ? -3.726 -8.500 -6.554 1.00 0.00 69 ILE A N 2
ATOM 2516 C CA . ILE A 1 69 ? -4.304 -9.744 -7.145 1.00 0.00 69 ILE A CA 2
ATOM 2517 C C . ILE A 1 69 ? -4.779 -10.707 -6.047 1.00 0.00 69 ILE A C 2
ATOM 2518 O O . ILE A 1 69 ? -5.756 -11.410 -6.211 1.00 0.00 69 ILE A O 2
ATOM 2534 N N . ASP A 1 70 ? -4.100 -10.751 -4.932 1.00 0.00 70 ASP A N 2
ATOM 2535 C CA . ASP A 1 70 ? -4.511 -11.683 -3.845 1.00 0.00 70 ASP A CA 2
ATOM 2536 C C . ASP A 1 70 ? -5.120 -10.903 -2.672 1.00 0.00 70 ASP A C 2
ATOM 2537 O O . ASP A 1 70 ? -5.524 -9.766 -2.817 1.00 0.00 70 ASP A O 2
ATOM 2546 N N . VAL A 1 71 ? -5.202 -11.505 -1.513 1.00 0.00 71 VAL A N 2
ATOM 2547 C CA . VAL A 1 71 ? -5.828 -10.793 -0.351 1.00 0.00 71 VAL A CA 2
ATOM 2548 C C . VAL A 1 71 ? -4.772 -10.169 0.582 1.00 0.00 71 VAL A C 2
ATOM 2549 O O . VAL A 1 71 ? -4.891 -9.020 0.954 1.00 0.00 71 VAL A O 2
ATOM 2562 N N . ASN A 1 72 ? -3.766 -10.897 0.994 1.00 0.00 72 ASN A N 2
ATOM 2563 C CA . ASN A 1 72 ? -2.742 -10.295 1.895 1.00 0.00 72 ASN A CA 2
ATOM 2564 C C . ASN A 1 72 ? -2.130 -9.061 1.234 1.00 0.00 72 ASN A C 2
ATOM 2565 O O . ASN A 1 72 ? -1.617 -8.173 1.889 1.00 0.00 72 ASN A O 2
ATOM 2576 N N . LYS A 1 73 ? -2.186 -9.005 -0.065 1.00 0.00 73 LYS A N 2
ATOM 2577 C CA . LYS A 1 73 ? -1.624 -7.841 -0.796 1.00 0.00 73 LYS A CA 2
ATOM 2578 C C . LYS A 1 73 ? -2.478 -6.604 -0.527 1.00 0.00 73 LYS A C 2
ATOM 2579 O O . LYS A 1 73 ? -2.019 -5.635 0.043 1.00 0.00 73 LYS A O 2
ATOM 2598 N N . THR A 1 74 ? -3.730 -6.647 -0.885 1.00 0.00 74 THR A N 2
ATOM 2599 C CA . THR A 1 74 ? -4.618 -5.488 -0.600 1.00 0.00 74 THR A CA 2
ATOM 2600 C C . THR A 1 74 ? -4.936 -5.436 0.893 1.00 0.00 74 THR A C 2
ATOM 2601 O O . THR A 1 74 ? -5.136 -4.386 1.459 1.00 0.00 74 THR A O 2
ATOM 2612 N N . ARG A 1 75 ? -4.989 -6.568 1.535 1.00 0.00 75 ARG A N 2
ATOM 2613 C CA . ARG A 1 75 ? -5.293 -6.580 2.989 1.00 0.00 75 ARG A CA 2
ATOM 2614 C C . ARG A 1 75 ? -4.285 -5.720 3.749 1.00 0.00 75 ARG A C 2
ATOM 2615 O O . ARG A 1 75 ? -4.623 -5.078 4.716 1.00 0.00 75 ARG A O 2
ATOM 2636 N N . LYS A 1 76 ? -3.046 -5.705 3.334 1.00 0.00 76 LYS A N 2
ATOM 2637 C CA . LYS A 1 76 ? -2.041 -4.878 4.058 1.00 0.00 76 LYS A CA 2
ATOM 2638 C C . LYS A 1 76 ? -2.085 -3.435 3.554 1.00 0.00 76 LYS A C 2
ATOM 2639 O O . LYS A 1 76 ? -2.039 -2.493 4.322 1.00 0.00 76 LYS A O 2
ATOM 2658 N N . ILE A 1 77 ? -2.185 -3.259 2.268 1.00 0.00 77 ILE A N 2
ATOM 2659 C CA . ILE A 1 77 ? -2.245 -1.882 1.705 1.00 0.00 77 ILE A CA 2
ATOM 2660 C C . ILE A 1 77 ? -3.518 -1.180 2.177 1.00 0.00 77 ILE A C 2
ATOM 2661 O O . ILE A 1 77 ? -3.480 -0.114 2.764 1.00 0.00 77 ILE A O 2
ATOM 2677 N N . TYR A 1 78 ? -4.646 -1.778 1.922 1.00 0.00 78 TYR A N 2
ATOM 2678 C CA . TYR A 1 78 ? -5.931 -1.155 2.326 1.00 0.00 78 TYR A CA 2
ATOM 2679 C C . TYR A 1 78 ? -6.051 -1.082 3.848 1.00 0.00 78 TYR A C 2
ATOM 2680 O O . TYR A 1 78 ? -6.463 -0.080 4.378 1.00 0.00 78 TYR A O 2
ATOM 2698 N N . ASP A 1 79 ? -5.700 -2.119 4.568 1.00 0.00 79 ASP A N 2
ATOM 2699 C CA . ASP A 1 79 ? -5.810 -2.036 6.059 1.00 0.00 79 ASP A CA 2
ATOM 2700 C C . ASP A 1 79 ? -5.060 -0.800 6.559 1.00 0.00 79 ASP A C 2
ATOM 2701 O O . ASP A 1 79 ? -5.481 -0.138 7.487 1.00 0.00 79 ASP A O 2
ATOM 2710 N N . PHE A 1 80 ? -3.969 -0.465 5.927 1.00 0.00 80 PHE A N 2
ATOM 2711 C CA . PHE A 1 80 ? -3.212 0.741 6.352 1.00 0.00 80 PHE A CA 2
ATOM 2712 C C . PHE A 1 80 ? -4.049 1.999 6.109 1.00 0.00 80 PHE A C 2
ATOM 2713 O O . PHE A 1 80 ? -4.338 2.743 7.022 1.00 0.00 80 PHE A O 2
ATOM 2730 N N . LEU A 1 81 ? -4.464 2.232 4.891 1.00 0.00 81 LEU A N 2
ATOM 2731 C CA . LEU A 1 81 ? -5.295 3.443 4.611 1.00 0.00 81 LEU A CA 2
ATOM 2732 C C . LEU A 1 81 ? -6.592 3.396 5.428 1.00 0.00 81 LEU A C 2
ATOM 2733 O O . LEU A 1 81 ? -7.019 4.380 5.998 1.00 0.00 81 LEU A O 2
ATOM 2749 N N . ILE A 1 82 ? -7.225 2.258 5.468 1.00 0.00 82 ILE A N 2
ATOM 2750 C CA . ILE A 1 82 ? -8.487 2.114 6.248 1.00 0.00 82 ILE A CA 2
ATOM 2751 C C . ILE A 1 82 ? -8.248 2.533 7.697 1.00 0.00 82 ILE A C 2
ATOM 2752 O O . ILE A 1 82 ? -8.764 3.529 8.164 1.00 0.00 82 ILE A O 2
ATOM 2768 N N . ARG A 1 83 ? -7.466 1.773 8.409 1.00 0.00 83 ARG A N 2
ATOM 2769 C CA . ARG A 1 83 ? -7.179 2.110 9.829 1.00 0.00 83 ARG A CA 2
ATOM 2770 C C . ARG A 1 83 ? -6.708 3.563 9.942 1.00 0.00 83 ARG A C 2
ATOM 2771 O O . ARG A 1 83 ? -6.851 4.195 10.970 1.00 0.00 83 ARG A O 2
ATOM 2792 N N . GLU A 1 84 ? -6.160 4.102 8.885 1.00 0.00 84 GLU A N 2
ATOM 2793 C CA . GLU A 1 84 ? -5.695 5.518 8.923 1.00 0.00 84 GLU A CA 2
ATOM 2794 C C . GLU A 1 84 ? -6.817 6.462 8.481 1.00 0.00 84 GLU A C 2
ATOM 2795 O O . GLU A 1 84 ? -7.960 6.070 8.355 1.00 0.00 84 GLU A O 2
ATOM 2807 N N . GLY A 1 85 ? -6.504 7.716 8.301 1.00 0.00 85 GLY A N 2
ATOM 2808 C CA . GLY A 1 85 ? -7.537 8.691 7.850 1.00 0.00 85 GLY A CA 2
ATOM 2809 C C . GLY A 1 85 ? -7.508 8.797 6.325 1.00 0.00 85 GLY A C 2
ATOM 2810 O O . GLY A 1 85 ? -7.918 9.789 5.757 1.00 0.00 85 GLY A O 2
ATOM 2814 N N . TYR A 1 86 ? -6.988 7.804 5.658 1.00 0.00 86 TYR A N 2
ATOM 2815 C CA . TYR A 1 86 ? -6.902 7.871 4.177 1.00 0.00 86 TYR A CA 2
ATOM 2816 C C . TYR A 1 86 ? -8.236 7.471 3.544 1.00 0.00 86 TYR A C 2
ATOM 2817 O O . TYR A 1 86 ? -8.773 8.173 2.710 1.00 0.00 86 TYR A O 2
ATOM 2835 N N . ILE A 1 87 ? -8.779 6.353 3.938 1.00 0.00 87 ILE A N 2
ATOM 2836 C CA . ILE A 1 87 ? -10.082 5.913 3.362 1.00 0.00 87 ILE A CA 2
ATOM 2837 C C . ILE A 1 87 ? -10.987 5.358 4.466 1.00 0.00 87 ILE A C 2
ATOM 2838 O O . ILE A 1 87 ? -10.741 5.557 5.639 1.00 0.00 87 ILE A O 2
ATOM 2854 N N . THR A 1 88 ? -12.032 4.664 4.103 1.00 0.00 88 THR A N 2
ATOM 2855 C CA . THR A 1 88 ? -12.947 4.104 5.140 1.00 0.00 88 THR A CA 2
ATOM 2856 C C . THR A 1 88 ? -13.430 2.712 4.746 1.00 0.00 88 THR A C 2
ATOM 2857 O O . THR A 1 88 ? -13.924 2.502 3.659 1.00 0.00 88 THR A O 2
ATOM 2868 N N . LYS A 1 89 ? -13.303 1.758 5.628 1.00 0.00 89 LYS A N 2
ATOM 2869 C CA . LYS A 1 89 ? -13.768 0.382 5.304 1.00 0.00 89 LYS A CA 2
ATOM 2870 C C . LYS A 1 89 ? -15.265 0.394 4.989 1.00 0.00 89 LYS A C 2
ATOM 2871 O O . LYS A 1 89 ? -15.755 -0.406 4.218 1.00 0.00 89 LYS A O 2
ATOM 2890 N N . ALA A 1 90 ? -15.997 1.300 5.577 1.00 0.00 90 ALA A N 2
ATOM 2891 C CA . ALA A 1 90 ? -17.461 1.363 5.310 1.00 0.00 90 ALA A CA 2
ATOM 2892 C C . ALA A 1 90 ? -18.051 2.653 5.883 1.00 0.00 90 ALA A C 2
ATOM 2893 O O . ALA A 1 90 ? -19.255 2.696 6.074 1.00 0.00 90 ALA A O 2
ATOM 2901 N N . GLY A 1 1 ? -14.195 8.487 -9.082 1.00 0.00 1 GLY A N 3
ATOM 2902 C CA . GLY A 1 1 ? -14.856 8.845 -7.795 1.00 0.00 1 GLY A CA 3
ATOM 2903 C C . GLY A 1 1 ? -14.618 10.327 -7.496 1.00 0.00 1 GLY A C 3
ATOM 2904 O O . GLY A 1 1 ? -13.696 10.932 -8.004 1.00 0.00 1 GLY A O 3
ATOM 2910 N N . SER A 1 2 ? -15.445 10.916 -6.676 1.00 0.00 2 SER A N 3
ATOM 2911 C CA . SER A 1 2 ? -15.267 12.358 -6.347 1.00 0.00 2 SER A CA 3
ATOM 2912 C C . SER A 1 2 ? -14.907 12.527 -4.870 1.00 0.00 2 SER A C 3
ATOM 2913 O O . SER A 1 2 ? -13.993 13.249 -4.522 1.00 0.00 2 SER A O 3
ATOM 2921 N N . ASN A 1 3 ? -15.620 11.870 -3.996 1.00 0.00 3 ASN A N 3
ATOM 2922 C CA . ASN A 1 3 ? -15.318 11.996 -2.543 1.00 0.00 3 ASN A CA 3
ATOM 2923 C C . ASN A 1 3 ? -14.498 10.797 -2.062 1.00 0.00 3 ASN A C 3
ATOM 2924 O O . ASN A 1 3 ? -14.408 9.786 -2.730 1.00 0.00 3 ASN A O 3
ATOM 2935 N N . SER A 1 4 ? -13.902 10.902 -0.906 1.00 0.00 4 SER A N 3
ATOM 2936 C CA . SER A 1 4 ? -13.086 9.770 -0.382 1.00 0.00 4 SER A CA 3
ATOM 2937 C C . SER A 1 4 ? -13.841 9.041 0.731 1.00 0.00 4 SER A C 3
ATOM 2938 O O . SER A 1 4 ? -14.193 9.621 1.739 1.00 0.00 4 SER A O 3
ATOM 2946 N N . GLY A 1 5 ? -14.092 7.772 0.558 1.00 0.00 5 GLY A N 3
ATOM 2947 C CA . GLY A 1 5 ? -14.822 7.007 1.608 1.00 0.00 5 GLY A CA 3
ATOM 2948 C C . GLY A 1 5 ? -15.729 5.968 0.947 1.00 0.00 5 GLY A C 3
ATOM 2949 O O . GLY A 1 5 ? -16.074 4.965 1.540 1.00 0.00 5 GLY A O 3
ATOM 2953 N N . ARG A 1 6 ? -16.120 6.199 -0.276 1.00 0.00 6 ARG A N 3
ATOM 2954 C CA . ARG A 1 6 ? -17.004 5.222 -0.972 1.00 0.00 6 ARG A CA 3
ATOM 2955 C C . ARG A 1 6 ? -16.343 4.739 -2.266 1.00 0.00 6 ARG A C 3
ATOM 2956 O O . ARG A 1 6 ? -16.020 5.520 -3.139 1.00 0.00 6 ARG A O 3
ATOM 2977 N N . ARG A 1 7 ? -16.134 3.456 -2.393 1.00 0.00 7 ARG A N 3
ATOM 2978 C CA . ARG A 1 7 ? -15.488 2.925 -3.627 1.00 0.00 7 ARG A CA 3
ATOM 2979 C C . ARG A 1 7 ? -16.183 1.640 -4.083 1.00 0.00 7 ARG A C 3
ATOM 2980 O O . ARG A 1 7 ? -16.686 0.878 -3.283 1.00 0.00 7 ARG A O 3
ATOM 3001 N N . SER A 1 8 ? -16.212 1.393 -5.365 1.00 0.00 8 SER A N 3
ATOM 3002 C CA . SER A 1 8 ? -16.870 0.155 -5.870 1.00 0.00 8 SER A CA 3
ATOM 3003 C C . SER A 1 8 ? -15.815 -0.882 -6.264 1.00 0.00 8 SER A C 3
ATOM 3004 O O . SER A 1 8 ? -14.879 -0.587 -6.981 1.00 0.00 8 SER A O 3
ATOM 3012 N N . ALA A 1 9 ? -15.956 -2.092 -5.798 1.00 0.00 9 ALA A N 3
ATOM 3013 C CA . ALA A 1 9 ? -14.957 -3.144 -6.141 1.00 0.00 9 ALA A CA 3
ATOM 3014 C C . ALA A 1 9 ? -15.421 -4.511 -5.623 1.00 0.00 9 ALA A C 3
ATOM 3015 O O . ALA A 1 9 ? -16.451 -4.610 -4.987 1.00 0.00 9 ALA A O 3
ATOM 3022 N N . PRO A 1 10 ? -14.646 -5.530 -5.917 1.00 0.00 10 PRO A N 3
ATOM 3023 C CA . PRO A 1 10 ? -14.997 -6.898 -5.467 1.00 0.00 10 PRO A CA 3
ATOM 3024 C C . PRO A 1 10 ? -14.845 -7.017 -3.943 1.00 0.00 10 PRO A C 3
ATOM 3025 O O . PRO A 1 10 ? -13.748 -6.928 -3.430 1.00 0.00 10 PRO A O 3
ATOM 3036 N N . PRO A 1 11 ? -15.949 -7.217 -3.262 1.00 0.00 11 PRO A N 3
ATOM 3037 C CA . PRO A 1 11 ? -15.910 -7.327 -1.784 1.00 0.00 11 PRO A CA 3
ATOM 3038 C C . PRO A 1 11 ? -14.945 -8.429 -1.341 1.00 0.00 11 PRO A C 3
ATOM 3039 O O . PRO A 1 11 ? -15.164 -9.598 -1.586 1.00 0.00 11 PRO A O 3
ATOM 3050 N N . LEU A 1 12 ? -13.887 -8.060 -0.675 1.00 0.00 12 LEU A N 3
ATOM 3051 C CA . LEU A 1 12 ? -12.921 -9.081 -0.172 1.00 0.00 12 LEU A CA 3
ATOM 3052 C C . LEU A 1 12 ? -12.799 -8.961 1.342 1.00 0.00 12 LEU A C 3
ATOM 3053 O O . LEU A 1 12 ? -13.307 -9.768 2.094 1.00 0.00 12 LEU A O 3
ATOM 3069 N N . ASN A 1 13 ? -12.137 -7.935 1.781 1.00 0.00 13 ASN A N 3
ATOM 3070 C CA . ASN A 1 13 ? -11.981 -7.697 3.241 1.00 0.00 13 ASN A CA 3
ATOM 3071 C C . ASN A 1 13 ? -12.008 -6.196 3.520 1.00 0.00 13 ASN A C 3
ATOM 3072 O O . ASN A 1 13 ? -12.655 -5.733 4.437 1.00 0.00 13 ASN A O 3
ATOM 3083 N N . LEU A 1 14 ? -11.345 -5.434 2.701 1.00 0.00 14 LEU A N 3
ATOM 3084 C CA . LEU A 1 14 ? -11.336 -3.956 2.884 1.00 0.00 14 LEU A CA 3
ATOM 3085 C C . LEU A 1 14 ? -12.639 -3.345 2.362 1.00 0.00 14 LEU A C 3
ATOM 3086 O O . LEU A 1 14 ? -12.632 -2.473 1.515 1.00 0.00 14 LEU A O 3
ATOM 3102 N N . THR A 1 15 ? -13.758 -3.801 2.854 1.00 0.00 15 THR A N 3
ATOM 3103 C CA . THR A 1 15 ? -15.063 -3.247 2.392 1.00 0.00 15 THR A CA 3
ATOM 3104 C C . THR A 1 15 ? -15.991 -3.040 3.590 1.00 0.00 15 THR A C 3
ATOM 3105 O O . THR A 1 15 ? -16.817 -3.874 3.903 1.00 0.00 15 THR A O 3
ATOM 3116 N N . GLY A 1 16 ? -15.845 -1.939 4.274 1.00 0.00 16 GLY A N 3
ATOM 3117 C CA . GLY A 1 16 ? -16.690 -1.683 5.474 1.00 0.00 16 GLY A CA 3
ATOM 3118 C C . GLY A 1 16 ? -15.815 -1.764 6.728 1.00 0.00 16 GLY A C 3
ATOM 3119 O O . GLY A 1 16 ? -16.293 -2.012 7.817 1.00 0.00 16 GLY A O 3
ATOM 3123 N N . LEU A 1 17 ? -14.532 -1.561 6.579 1.00 0.00 17 LEU A N 3
ATOM 3124 C CA . LEU A 1 17 ? -13.618 -1.638 7.752 1.00 0.00 17 LEU A CA 3
ATOM 3125 C C . LEU A 1 17 ? -13.127 -0.231 8.136 1.00 0.00 17 LEU A C 3
ATOM 3126 O O . LEU A 1 17 ? -13.391 0.723 7.433 1.00 0.00 17 LEU A O 3
ATOM 3142 N N . PRO A 1 18 ? -12.444 -0.142 9.255 1.00 0.00 18 PRO A N 3
ATOM 3143 C CA . PRO A 1 18 ? -11.960 1.175 9.757 1.00 0.00 18 PRO A CA 3
ATOM 3144 C C . PRO A 1 18 ? -11.033 1.870 8.751 1.00 0.00 18 PRO A C 3
ATOM 3145 O O . PRO A 1 18 ? -11.433 2.778 8.049 1.00 0.00 18 PRO A O 3
ATOM 3156 N N . GLY A 1 19 ? -9.787 1.477 8.706 1.00 0.00 19 GLY A N 3
ATOM 3157 C CA . GLY A 1 19 ? -8.809 2.147 7.795 1.00 0.00 19 GLY A CA 3
ATOM 3158 C C . GLY A 1 19 ? -9.387 2.300 6.383 1.00 0.00 19 GLY A C 3
ATOM 3159 O O . GLY A 1 19 ? -8.965 3.155 5.631 1.00 0.00 19 GLY A O 3
ATOM 3163 N N . THR A 1 20 ? -10.334 1.472 6.013 1.00 0.00 20 THR A N 3
ATOM 3164 C CA . THR A 1 20 ? -10.921 1.548 4.636 1.00 0.00 20 THR A CA 3
ATOM 3165 C C . THR A 1 20 ? -11.181 2.996 4.211 1.00 0.00 20 THR A C 3
ATOM 3166 O O . THR A 1 20 ? -11.022 3.353 3.061 1.00 0.00 20 THR A O 3
ATOM 3177 N N . GLU A 1 21 ? -11.572 3.835 5.129 1.00 0.00 21 GLU A N 3
ATOM 3178 C CA . GLU A 1 21 ? -11.832 5.256 4.767 1.00 0.00 21 GLU A CA 3
ATOM 3179 C C . GLU A 1 21 ? -10.529 6.056 4.810 1.00 0.00 21 GLU A C 3
ATOM 3180 O O . GLU A 1 21 ? -10.383 7.058 4.138 1.00 0.00 21 GLU A O 3
ATOM 3192 N N . LYS A 1 22 ? -9.581 5.624 5.595 1.00 0.00 22 LYS A N 3
ATOM 3193 C CA . LYS A 1 22 ? -8.285 6.351 5.664 1.00 0.00 22 LYS A CA 3
ATOM 3194 C C . LYS A 1 22 ? -7.472 6.102 4.391 1.00 0.00 22 LYS A C 3
ATOM 3195 O O . LYS A 1 22 ? -6.553 6.832 4.078 1.00 0.00 22 LYS A O 3
ATOM 3214 N N . LEU A 1 23 ? -7.808 5.079 3.651 1.00 0.00 23 LEU A N 3
ATOM 3215 C CA . LEU A 1 23 ? -7.052 4.784 2.402 1.00 0.00 23 LEU A CA 3
ATOM 3216 C C . LEU A 1 23 ? -7.624 5.592 1.234 1.00 0.00 23 LEU A C 3
ATOM 3217 O O . LEU A 1 23 ? -8.810 5.569 0.974 1.00 0.00 23 LEU A O 3
ATOM 3233 N N . ASN A 1 24 ? -6.791 6.313 0.532 1.00 0.00 24 ASN A N 3
ATOM 3234 C CA . ASN A 1 24 ? -7.290 7.124 -0.616 1.00 0.00 24 ASN A CA 3
ATOM 3235 C C . ASN A 1 24 ? -8.114 6.254 -1.567 1.00 0.00 24 ASN A C 3
ATOM 3236 O O . ASN A 1 24 ? -8.100 5.042 -1.485 1.00 0.00 24 ASN A O 3
ATOM 3247 N N . GLU A 1 25 ? -8.830 6.863 -2.473 1.00 0.00 25 GLU A N 3
ATOM 3248 C CA . GLU A 1 25 ? -9.650 6.068 -3.430 1.00 0.00 25 GLU A CA 3
ATOM 3249 C C . GLU A 1 25 ? -8.768 5.061 -4.171 1.00 0.00 25 GLU A C 3
ATOM 3250 O O . GLU A 1 25 ? -9.240 4.064 -4.681 1.00 0.00 25 GLU A O 3
ATOM 3262 N N . LYS A 1 26 ? -7.488 5.309 -4.229 1.00 0.00 26 LYS A N 3
ATOM 3263 C CA . LYS A 1 26 ? -6.576 4.360 -4.926 1.00 0.00 26 LYS A CA 3
ATOM 3264 C C . LYS A 1 26 ? -6.084 3.293 -3.947 1.00 0.00 26 LYS A C 3
ATOM 3265 O O . LYS A 1 26 ? -5.928 2.140 -4.296 1.00 0.00 26 LYS A O 3
ATOM 3284 N N . GLU A 1 27 ? -5.849 3.668 -2.718 1.00 0.00 27 GLU A N 3
ATOM 3285 C CA . GLU A 1 27 ? -5.385 2.673 -1.712 1.00 0.00 27 GLU A CA 3
ATOM 3286 C C . GLU A 1 27 ? -6.504 1.676 -1.409 1.00 0.00 27 GLU A C 3
ATOM 3287 O O . GLU A 1 27 ? -6.274 0.488 -1.284 1.00 0.00 27 GLU A O 3
ATOM 3299 N N . LYS A 1 28 ? -7.720 2.145 -1.304 1.00 0.00 28 LYS A N 3
ATOM 3300 C CA . LYS A 1 28 ? -8.855 1.217 -1.032 1.00 0.00 28 LYS A CA 3
ATOM 3301 C C . LYS A 1 28 ? -8.855 0.083 -2.058 1.00 0.00 28 LYS A C 3
ATOM 3302 O O . LYS A 1 28 ? -8.961 -1.078 -1.718 1.00 0.00 28 LYS A O 3
ATOM 3321 N N . GLU A 1 29 ? -8.716 0.413 -3.313 1.00 0.00 29 GLU A N 3
ATOM 3322 C CA . GLU A 1 29 ? -8.685 -0.642 -4.361 1.00 0.00 29 GLU A CA 3
ATOM 3323 C C . GLU A 1 29 ? -7.400 -1.463 -4.235 1.00 0.00 29 GLU A C 3
ATOM 3324 O O . GLU A 1 29 ? -7.382 -2.649 -4.498 1.00 0.00 29 GLU A O 3
ATOM 3336 N N . LEU A 1 30 ? -6.328 -0.845 -3.815 1.00 0.00 30 LEU A N 3
ATOM 3337 C CA . LEU A 1 30 ? -5.052 -1.599 -3.646 1.00 0.00 30 LEU A CA 3
ATOM 3338 C C . LEU A 1 30 ? -5.285 -2.817 -2.755 1.00 0.00 30 LEU A C 3
ATOM 3339 O O . LEU A 1 30 ? -4.753 -3.884 -2.990 1.00 0.00 30 LEU A O 3
ATOM 3355 N N . CYS A 1 31 ? -6.091 -2.669 -1.739 1.00 0.00 31 CYS A N 3
ATOM 3356 C CA . CYS A 1 31 ? -6.380 -3.825 -0.847 1.00 0.00 31 CYS A CA 3
ATOM 3357 C C . CYS A 1 31 ? -7.442 -4.721 -1.485 1.00 0.00 31 CYS A C 3
ATOM 3358 O O . CYS A 1 31 ? -7.439 -5.924 -1.312 1.00 0.00 31 CYS A O 3
ATOM 3366 N N . GLN A 1 32 ? -8.344 -4.146 -2.233 1.00 0.00 32 GLN A N 3
ATOM 3367 C CA . GLN A 1 32 ? -9.393 -4.967 -2.899 1.00 0.00 32 GLN A CA 3
ATOM 3368 C C . GLN A 1 32 ? -8.755 -5.898 -3.932 1.00 0.00 32 GLN A C 3
ATOM 3369 O O . GLN A 1 32 ? -9.311 -6.912 -4.300 1.00 0.00 32 GLN A O 3
ATOM 3383 N N . VAL A 1 33 ? -7.590 -5.555 -4.407 1.00 0.00 33 VAL A N 3
ATOM 3384 C CA . VAL A 1 33 ? -6.883 -6.442 -5.368 1.00 0.00 33 VAL A CA 3
ATOM 3385 C C . VAL A 1 33 ? -6.100 -7.477 -4.572 1.00 0.00 33 VAL A C 3
ATOM 3386 O O . VAL A 1 33 ? -6.368 -8.661 -4.629 1.00 0.00 33 VAL A O 3
ATOM 3399 N N . VAL A 1 34 ? -5.166 -7.024 -3.785 1.00 0.00 34 VAL A N 3
ATOM 3400 C CA . VAL A 1 34 ? -4.429 -7.960 -2.896 1.00 0.00 34 VAL A CA 3
ATOM 3401 C C . VAL A 1 34 ? -5.165 -8.045 -1.560 1.00 0.00 34 VAL A C 3
ATOM 3402 O O . VAL A 1 34 ? -4.868 -7.311 -0.639 1.00 0.00 34 VAL A O 3
ATOM 3415 N N . ARG A 1 35 ? -6.144 -8.923 -1.480 1.00 0.00 35 ARG A N 3
ATOM 3416 C CA . ARG A 1 35 ? -6.986 -9.084 -0.239 1.00 0.00 35 ARG A CA 3
ATOM 3417 C C . ARG A 1 35 ? -6.217 -8.723 1.038 1.00 0.00 35 ARG A C 3
ATOM 3418 O O . ARG A 1 35 ? -5.495 -9.526 1.595 1.00 0.00 35 ARG A O 3
ATOM 3439 N N . LEU A 1 36 ? -6.347 -7.500 1.475 1.00 0.00 36 LEU A N 3
ATOM 3440 C CA . LEU A 1 36 ? -5.605 -7.054 2.690 1.00 0.00 36 LEU A CA 3
ATOM 3441 C C . LEU A 1 36 ? -6.522 -6.263 3.624 1.00 0.00 36 LEU A C 3
ATOM 3442 O O . LEU A 1 36 ? -7.616 -5.879 3.260 1.00 0.00 36 LEU A O 3
ATOM 3458 N N . VAL A 1 37 ? -6.077 -6.002 4.823 1.00 0.00 37 VAL A N 3
ATOM 3459 C CA . VAL A 1 37 ? -6.911 -5.201 5.774 1.00 0.00 37 VAL A CA 3
ATOM 3460 C C . VAL A 1 37 ? -6.442 -3.745 5.733 1.00 0.00 37 VAL A C 3
ATOM 3461 O O . VAL A 1 37 ? -5.379 -3.461 5.216 1.00 0.00 37 VAL A O 3
ATOM 3474 N N . PRO A 1 38 ? -7.236 -2.861 6.280 1.00 0.00 38 PRO A N 3
ATOM 3475 C CA . PRO A 1 38 ? -6.853 -1.435 6.299 1.00 0.00 38 PRO A CA 3
ATOM 3476 C C . PRO A 1 38 ? -5.611 -1.246 7.164 1.00 0.00 38 PRO A C 3
ATOM 3477 O O . PRO A 1 38 ? -4.564 -0.856 6.688 1.00 0.00 38 PRO A O 3
ATOM 3488 N N . GLY A 1 39 ? -5.710 -1.548 8.431 1.00 0.00 39 GLY A N 3
ATOM 3489 C CA . GLY A 1 39 ? -4.524 -1.412 9.320 1.00 0.00 39 GLY A CA 3
ATOM 3490 C C . GLY A 1 39 ? -3.380 -2.252 8.751 1.00 0.00 39 GLY A C 3
ATOM 3491 O O . GLY A 1 39 ? -2.223 -1.907 8.875 1.00 0.00 39 GLY A O 3
ATOM 3495 N N . ALA A 1 40 ? -3.696 -3.348 8.113 1.00 0.00 40 ALA A N 3
ATOM 3496 C CA . ALA A 1 40 ? -2.626 -4.187 7.503 1.00 0.00 40 ALA A CA 3
ATOM 3497 C C . ALA A 1 40 ? -1.813 -3.339 6.526 1.00 0.00 40 ALA A C 3
ATOM 3498 O O . ALA A 1 40 ? -0.648 -3.061 6.740 1.00 0.00 40 ALA A O 3
ATOM 3505 N N . TYR A 1 41 ? -2.435 -2.899 5.466 1.00 0.00 41 TYR A N 3
ATOM 3506 C CA . TYR A 1 41 ? -1.727 -2.028 4.491 1.00 0.00 41 TYR A CA 3
ATOM 3507 C C . TYR A 1 41 ? -1.264 -0.753 5.192 1.00 0.00 41 TYR A C 3
ATOM 3508 O O . TYR A 1 41 ? -0.144 -0.314 5.035 1.00 0.00 41 TYR A O 3
ATOM 3526 N N . LEU A 1 42 ? -2.118 -0.170 5.989 1.00 0.00 42 LEU A N 3
ATOM 3527 C CA . LEU A 1 42 ? -1.734 1.066 6.727 1.00 0.00 42 LEU A CA 3
ATOM 3528 C C . LEU A 1 42 ? -0.417 0.848 7.476 1.00 0.00 42 LEU A C 3
ATOM 3529 O O . LEU A 1 42 ? 0.344 1.768 7.689 1.00 0.00 42 LEU A O 3
ATOM 3545 N N . GLU A 1 43 ? -0.147 -0.365 7.878 1.00 0.00 43 GLU A N 3
ATOM 3546 C CA . GLU A 1 43 ? 1.115 -0.641 8.622 1.00 0.00 43 GLU A CA 3
ATOM 3547 C C . GLU A 1 43 ? 2.298 -0.730 7.656 1.00 0.00 43 GLU A C 3
ATOM 3548 O O . GLU A 1 43 ? 3.199 0.084 7.692 1.00 0.00 43 GLU A O 3
ATOM 3560 N N . TYR A 1 44 ? 2.308 -1.713 6.794 1.00 0.00 44 TYR A N 3
ATOM 3561 C CA . TYR A 1 44 ? 3.444 -1.844 5.836 1.00 0.00 44 TYR A CA 3
ATOM 3562 C C . TYR A 1 44 ? 3.652 -0.529 5.083 1.00 0.00 44 TYR A C 3
ATOM 3563 O O . TYR A 1 44 ? 4.766 -0.119 4.827 1.00 0.00 44 TYR A O 3
ATOM 3581 N N . LYS A 1 45 ? 2.589 0.150 4.754 1.00 0.00 45 LYS A N 3
ATOM 3582 C CA . LYS A 1 45 ? 2.729 1.445 4.033 1.00 0.00 45 LYS A CA 3
ATOM 3583 C C . LYS A 1 45 ? 3.381 2.492 4.941 1.00 0.00 45 LYS A C 3
ATOM 3584 O O . LYS A 1 45 ? 4.213 3.266 4.510 1.00 0.00 45 LYS A O 3
ATOM 3603 N N . SER A 1 46 ? 3.018 2.522 6.197 1.00 0.00 46 SER A N 3
ATOM 3604 C CA . SER A 1 46 ? 3.630 3.520 7.122 1.00 0.00 46 SER A CA 3
ATOM 3605 C C . SER A 1 46 ? 5.059 3.111 7.477 1.00 0.00 46 SER A C 3
ATOM 3606 O O . SER A 1 46 ? 5.972 3.911 7.450 1.00 0.00 46 SER A O 3
ATOM 3614 N N . ALA A 1 47 ? 5.254 1.869 7.824 1.00 0.00 47 ALA A N 3
ATOM 3615 C CA . ALA A 1 47 ? 6.619 1.400 8.192 1.00 0.00 47 ALA A CA 3
ATOM 3616 C C . ALA A 1 47 ? 7.621 1.761 7.096 1.00 0.00 47 ALA A C 3
ATOM 3617 O O . ALA A 1 47 ? 8.734 2.164 7.366 1.00 0.00 47 ALA A O 3
ATOM 3624 N N . LEU A 1 48 ? 7.236 1.613 5.860 1.00 0.00 48 LEU A N 3
ATOM 3625 C CA . LEU A 1 48 ? 8.170 1.933 4.747 1.00 0.00 48 LEU A CA 3
ATOM 3626 C C . LEU A 1 48 ? 8.367 3.444 4.627 1.00 0.00 48 LEU A C 3
ATOM 3627 O O . LEU A 1 48 ? 9.470 3.920 4.459 1.00 0.00 48 LEU A O 3
ATOM 3643 N N . LEU A 1 49 ? 7.312 4.208 4.720 1.00 0.00 49 LEU A N 3
ATOM 3644 C CA . LEU A 1 49 ? 7.459 5.690 4.616 1.00 0.00 49 LEU A CA 3
ATOM 3645 C C . LEU A 1 49 ? 8.535 6.183 5.588 1.00 0.00 49 LEU A C 3
ATOM 3646 O O . LEU A 1 49 ? 9.283 7.095 5.294 1.00 0.00 49 LEU A O 3
ATOM 3662 N N . ASN A 1 50 ? 8.635 5.566 6.735 1.00 0.00 50 ASN A N 3
ATOM 3663 C CA . ASN A 1 50 ? 9.670 5.983 7.722 1.00 0.00 50 ASN A CA 3
ATOM 3664 C C . ASN A 1 50 ? 11.047 5.468 7.296 1.00 0.00 50 ASN A C 3
ATOM 3665 O O . ASN A 1 50 ? 12.022 6.194 7.305 1.00 0.00 50 ASN A O 3
ATOM 3676 N N . GLU A 1 51 ? 11.137 4.220 6.922 1.00 0.00 51 GLU A N 3
ATOM 3677 C CA . GLU A 1 51 ? 12.451 3.663 6.490 1.00 0.00 51 GLU A CA 3
ATOM 3678 C C . GLU A 1 51 ? 12.974 4.430 5.275 1.00 0.00 51 GLU A C 3
ATOM 3679 O O . GLU A 1 51 ? 14.144 4.747 5.184 1.00 0.00 51 GLU A O 3
ATOM 3691 N N . CYS A 1 52 ? 12.116 4.734 4.342 1.00 0.00 52 CYS A N 3
ATOM 3692 C CA . CYS A 1 52 ? 12.560 5.488 3.139 1.00 0.00 52 CYS A CA 3
ATOM 3693 C C . CYS A 1 52 ? 13.079 6.868 3.548 1.00 0.00 52 CYS A C 3
ATOM 3694 O O . CYS A 1 52 ? 14.113 7.313 3.092 1.00 0.00 52 CYS A O 3
ATOM 3702 N N . HIS A 1 53 ? 12.374 7.543 4.415 1.00 0.00 53 HIS A N 3
ATOM 3703 C CA . HIS A 1 53 ? 12.835 8.887 4.864 1.00 0.00 53 HIS A CA 3
ATOM 3704 C C . HIS A 1 53 ? 14.145 8.763 5.645 1.00 0.00 53 HIS A C 3
ATOM 3705 O O . HIS A 1 53 ? 14.897 9.709 5.770 1.00 0.00 53 HIS A O 3
ATOM 3719 N N . LYS A 1 54 ? 14.424 7.601 6.172 1.00 0.00 54 LYS A N 3
ATOM 3720 C CA . LYS A 1 54 ? 15.684 7.414 6.945 1.00 0.00 54 LYS A CA 3
ATOM 3721 C C . LYS A 1 54 ? 16.859 7.161 5.998 1.00 0.00 54 LYS A C 3
ATOM 3722 O O . LYS A 1 54 ? 17.877 7.820 6.067 1.00 0.00 54 LYS A O 3
ATOM 3741 N N . GLN A 1 55 ? 16.726 6.212 5.111 1.00 0.00 55 GLN A N 3
ATOM 3742 C CA . GLN A 1 55 ? 17.838 5.918 4.163 1.00 0.00 55 GLN A CA 3
ATOM 3743 C C . GLN A 1 55 ? 17.764 6.842 2.946 1.00 0.00 55 GLN A C 3
ATOM 3744 O O . GLN A 1 55 ? 18.771 7.223 2.382 1.00 0.00 55 GLN A O 3
ATOM 3758 N N . GLY A 1 56 ? 16.580 7.203 2.532 1.00 0.00 56 GLY A N 3
ATOM 3759 C CA . GLY A 1 56 ? 16.446 8.100 1.349 1.00 0.00 56 GLY A CA 3
ATOM 3760 C C . GLY A 1 56 ? 15.990 7.283 0.139 1.00 0.00 56 GLY A C 3
ATOM 3761 O O . GLY A 1 56 ? 14.873 7.408 -0.321 1.00 0.00 56 GLY A O 3
ATOM 3765 N N . GLY A 1 57 ? 16.847 6.447 -0.379 1.00 0.00 57 GLY A N 3
ATOM 3766 C CA . GLY A 1 57 ? 16.462 5.619 -1.556 1.00 0.00 57 GLY A CA 3
ATOM 3767 C C . GLY A 1 57 ? 16.011 4.238 -1.079 1.00 0.00 57 GLY A C 3
ATOM 3768 O O . GLY A 1 57 ? 16.722 3.552 -0.372 1.00 0.00 57 GLY A O 3
ATOM 3772 N N . LEU A 1 58 ? 14.834 3.825 -1.459 1.00 0.00 58 LEU A N 3
ATOM 3773 C CA . LEU A 1 58 ? 14.336 2.491 -1.023 1.00 0.00 58 LEU A CA 3
ATOM 3774 C C . LEU A 1 58 ? 14.004 1.624 -2.238 1.00 0.00 58 LEU A C 3
ATOM 3775 O O . LEU A 1 58 ? 12.899 1.643 -2.743 1.00 0.00 58 LEU A O 3
ATOM 3791 N N . ARG A 1 59 ? 14.952 0.860 -2.709 1.00 0.00 59 ARG A N 3
ATOM 3792 C CA . ARG A 1 59 ? 14.702 -0.002 -3.901 1.00 0.00 59 ARG A CA 3
ATOM 3793 C C . ARG A 1 59 ? 13.406 -0.800 -3.734 1.00 0.00 59 ARG A C 3
ATOM 3794 O O . ARG A 1 59 ? 12.835 -0.861 -2.664 1.00 0.00 59 ARG A O 3
ATOM 3815 N N . LEU A 1 60 ? 12.939 -1.410 -4.789 1.00 0.00 60 LEU A N 3
ATOM 3816 C CA . LEU A 1 60 ? 11.683 -2.206 -4.697 1.00 0.00 60 LEU A CA 3
ATOM 3817 C C . LEU A 1 60 ? 11.975 -3.583 -4.094 1.00 0.00 60 LEU A C 3
ATOM 3818 O O . LEU A 1 60 ? 11.310 -4.020 -3.178 1.00 0.00 60 LEU A O 3
ATOM 3834 N N . ALA A 1 61 ? 12.987 -4.254 -4.576 1.00 0.00 61 ALA A N 3
ATOM 3835 C CA . ALA A 1 61 ? 13.329 -5.597 -4.020 1.00 0.00 61 ALA A CA 3
ATOM 3836 C C . ALA A 1 61 ? 13.458 -5.529 -2.495 1.00 0.00 61 ALA A C 3
ATOM 3837 O O . ALA A 1 61 ? 12.796 -6.251 -1.771 1.00 0.00 61 ALA A O 3
ATOM 3844 N N . GLN A 1 62 ? 14.303 -4.664 -1.999 1.00 0.00 62 GLN A N 3
ATOM 3845 C CA . GLN A 1 62 ? 14.469 -4.542 -0.522 1.00 0.00 62 GLN A CA 3
ATOM 3846 C C . GLN A 1 62 ? 13.104 -4.378 0.148 1.00 0.00 62 GLN A C 3
ATOM 3847 O O . GLN A 1 62 ? 12.874 -4.856 1.241 1.00 0.00 62 GLN A O 3
ATOM 3861 N N . ALA A 1 63 ? 12.189 -3.723 -0.512 1.00 0.00 63 ALA A N 3
ATOM 3862 C CA . ALA A 1 63 ? 10.832 -3.546 0.072 1.00 0.00 63 ALA A CA 3
ATOM 3863 C C . ALA A 1 63 ? 10.140 -4.902 0.211 1.00 0.00 63 ALA A C 3
ATOM 3864 O O . ALA A 1 63 ? 9.530 -5.199 1.219 1.00 0.00 63 ALA A O 3
ATOM 3871 N N . ARG A 1 64 ? 10.236 -5.732 -0.792 1.00 0.00 64 ARG A N 3
ATOM 3872 C CA . ARG A 1 64 ? 9.590 -7.071 -0.712 1.00 0.00 64 ARG A CA 3
ATOM 3873 C C . ARG A 1 64 ? 10.076 -7.814 0.529 1.00 0.00 64 ARG A C 3
ATOM 3874 O O . ARG A 1 64 ? 9.300 -8.388 1.266 1.00 0.00 64 ARG A O 3
ATOM 3895 N N . ALA A 1 65 ? 11.356 -7.798 0.773 1.00 0.00 65 ALA A N 3
ATOM 3896 C CA . ALA A 1 65 ? 11.886 -8.492 1.979 1.00 0.00 65 ALA A CA 3
ATOM 3897 C C . ALA A 1 65 ? 11.635 -7.656 3.241 1.00 0.00 65 ALA A C 3
ATOM 3898 O O . ALA A 1 65 ? 11.940 -8.076 4.340 1.00 0.00 65 ALA A O 3
ATOM 3905 N N . LEU A 1 66 ? 11.098 -6.470 3.099 1.00 0.00 66 LEU A N 3
ATOM 3906 C CA . LEU A 1 66 ? 10.858 -5.616 4.296 1.00 0.00 66 LEU A CA 3
ATOM 3907 C C . LEU A 1 66 ? 9.459 -5.849 4.881 1.00 0.00 66 LEU A C 3
ATOM 3908 O O . LEU A 1 66 ? 9.316 -6.368 5.971 1.00 0.00 66 LEU A O 3
ATOM 3924 N N . ILE A 1 67 ? 8.426 -5.419 4.202 1.00 0.00 67 ILE A N 3
ATOM 3925 C CA . ILE A 1 67 ? 7.052 -5.576 4.761 1.00 0.00 67 ILE A CA 3
ATOM 3926 C C . ILE A 1 67 ? 6.403 -6.889 4.323 1.00 0.00 67 ILE A C 3
ATOM 3927 O O . ILE A 1 67 ? 7.019 -7.736 3.707 1.00 0.00 67 ILE A O 3
ATOM 3943 N N . LYS A 1 68 ? 5.143 -7.033 4.641 1.00 0.00 68 LYS A N 3
ATOM 3944 C CA . LYS A 1 68 ? 4.365 -8.257 4.276 1.00 0.00 68 LYS A CA 3
ATOM 3945 C C . LYS A 1 68 ? 5.208 -9.539 4.423 1.00 0.00 68 LYS A C 3
ATOM 3946 O O . LYS A 1 68 ? 5.728 -9.800 5.491 1.00 0.00 68 LYS A O 3
ATOM 3965 N N . ILE A 1 69 ? 5.330 -10.366 3.405 1.00 0.00 69 ILE A N 3
ATOM 3966 C CA . ILE A 1 69 ? 6.071 -11.652 3.615 1.00 0.00 69 ILE A CA 3
ATOM 3967 C C . ILE A 1 69 ? 6.647 -12.275 2.331 1.00 0.00 69 ILE A C 3
ATOM 3968 O O . ILE A 1 69 ? 7.351 -13.264 2.405 1.00 0.00 69 ILE A O 3
ATOM 3984 N N . ASP A 1 70 ? 6.345 -11.768 1.161 1.00 0.00 70 ASP A N 3
ATOM 3985 C CA . ASP A 1 70 ? 6.878 -12.436 -0.068 1.00 0.00 70 ASP A CA 3
ATOM 3986 C C . ASP A 1 70 ? 7.424 -11.431 -1.087 1.00 0.00 70 ASP A C 3
ATOM 3987 O O . ASP A 1 70 ? 8.605 -11.143 -1.099 1.00 0.00 70 ASP A O 3
ATOM 3996 N N . VAL A 1 71 ? 6.610 -10.950 -1.989 1.00 0.00 71 VAL A N 3
ATOM 3997 C CA . VAL A 1 71 ? 7.142 -10.032 -3.035 1.00 0.00 71 VAL A CA 3
ATOM 3998 C C . VAL A 1 71 ? 6.012 -9.431 -3.866 1.00 0.00 71 VAL A C 3
ATOM 3999 O O . VAL A 1 71 ? 6.032 -8.262 -4.193 1.00 0.00 71 VAL A O 3
ATOM 4012 N N . ASN A 1 72 ? 5.058 -10.225 -4.263 1.00 0.00 72 ASN A N 3
ATOM 4013 C CA . ASN A 1 72 ? 3.927 -9.664 -5.055 1.00 0.00 72 ASN A CA 3
ATOM 4014 C C . ASN A 1 72 ? 3.091 -8.775 -4.144 1.00 0.00 72 ASN A C 3
ATOM 4015 O O . ASN A 1 72 ? 2.507 -7.792 -4.560 1.00 0.00 72 ASN A O 3
ATOM 4026 N N . LYS A 1 73 ? 3.080 -9.103 -2.888 1.00 0.00 73 LYS A N 3
ATOM 4027 C CA . LYS A 1 73 ? 2.327 -8.300 -1.895 1.00 0.00 73 LYS A CA 3
ATOM 4028 C C . LYS A 1 73 ? 2.973 -6.921 -1.760 1.00 0.00 73 LYS A C 3
ATOM 4029 O O . LYS A 1 73 ? 2.363 -5.900 -2.032 1.00 0.00 73 LYS A O 3
ATOM 4048 N N . THR A 1 74 ? 4.218 -6.887 -1.372 1.00 0.00 74 THR A N 3
ATOM 4049 C CA . THR A 1 74 ? 4.926 -5.587 -1.266 1.00 0.00 74 THR A CA 3
ATOM 4050 C C . THR A 1 74 ? 4.999 -4.936 -2.642 1.00 0.00 74 THR A C 3
ATOM 4051 O O . THR A 1 74 ? 4.774 -3.757 -2.792 1.00 0.00 74 THR A O 3
ATOM 4062 N N . ARG A 1 75 ? 5.284 -5.707 -3.659 1.00 0.00 75 ARG A N 3
ATOM 4063 C CA . ARG A 1 75 ? 5.346 -5.135 -5.035 1.00 0.00 75 ARG A CA 3
ATOM 4064 C C . ARG A 1 75 ? 4.094 -4.299 -5.311 1.00 0.00 75 ARG A C 3
ATOM 4065 O O . ARG A 1 75 ? 4.153 -3.285 -5.966 1.00 0.00 75 ARG A O 3
ATOM 4086 N N . LYS A 1 76 ? 2.973 -4.685 -4.768 1.00 0.00 76 LYS A N 3
ATOM 4087 C CA . LYS A 1 76 ? 1.735 -3.902 -4.995 1.00 0.00 76 LYS A CA 3
ATOM 4088 C C . LYS A 1 76 ? 1.732 -2.619 -4.155 1.00 0.00 76 LYS A C 3
ATOM 4089 O O . LYS A 1 76 ? 1.707 -1.520 -4.680 1.00 0.00 76 LYS A O 3
ATOM 4108 N N . ILE A 1 77 ? 1.744 -2.747 -2.854 1.00 0.00 77 ILE A N 3
ATOM 4109 C CA . ILE A 1 77 ? 1.723 -1.530 -1.988 1.00 0.00 77 ILE A CA 3
ATOM 4110 C C . ILE A 1 77 ? 2.905 -0.617 -2.319 1.00 0.00 77 ILE A C 3
ATOM 4111 O O . ILE A 1 77 ? 2.759 0.581 -2.482 1.00 0.00 77 ILE A O 3
ATOM 4127 N N . TYR A 1 78 ? 4.076 -1.176 -2.413 1.00 0.00 78 TYR A N 3
ATOM 4128 C CA . TYR A 1 78 ? 5.276 -0.352 -2.710 1.00 0.00 78 TYR A CA 3
ATOM 4129 C C . TYR A 1 78 ? 5.192 0.254 -4.109 1.00 0.00 78 TYR A C 3
ATOM 4130 O O . TYR A 1 78 ? 5.421 1.429 -4.286 1.00 0.00 78 TYR A O 3
ATOM 4148 N N . ASP A 1 79 ? 4.858 -0.522 -5.110 1.00 0.00 79 ASP A N 3
ATOM 4149 C CA . ASP A 1 79 ? 4.759 0.054 -6.489 1.00 0.00 79 ASP A CA 3
ATOM 4150 C C . ASP A 1 79 ? 3.889 1.311 -6.459 1.00 0.00 79 ASP A C 3
ATOM 4151 O O . ASP A 1 79 ? 4.106 2.249 -7.201 1.00 0.00 79 ASP A O 3
ATOM 4160 N N . PHE A 1 80 ? 2.925 1.349 -5.582 1.00 0.00 80 PHE A N 3
ATOM 4161 C CA . PHE A 1 80 ? 2.061 2.554 -5.495 1.00 0.00 80 PHE A CA 3
ATOM 4162 C C . PHE A 1 80 ? 2.854 3.730 -4.923 1.00 0.00 80 PHE A C 3
ATOM 4163 O O . PHE A 1 80 ? 2.957 4.770 -5.537 1.00 0.00 80 PHE A O 3
ATOM 4180 N N . LEU A 1 81 ? 3.430 3.574 -3.761 1.00 0.00 81 LEU A N 3
ATOM 4181 C CA . LEU A 1 81 ? 4.218 4.699 -3.176 1.00 0.00 81 LEU A CA 3
ATOM 4182 C C . LEU A 1 81 ? 5.397 5.059 -4.088 1.00 0.00 81 LEU A C 3
ATOM 4183 O O . LEU A 1 81 ? 5.694 6.216 -4.310 1.00 0.00 81 LEU A O 3
ATOM 4199 N N . ILE A 1 82 ? 6.081 4.073 -4.601 1.00 0.00 82 ILE A N 3
ATOM 4200 C CA . ILE A 1 82 ? 7.247 4.343 -5.492 1.00 0.00 82 ILE A CA 3
ATOM 4201 C C . ILE A 1 82 ? 6.827 5.230 -6.663 1.00 0.00 82 ILE A C 3
ATOM 4202 O O . ILE A 1 82 ? 7.324 6.325 -6.844 1.00 0.00 82 ILE A O 3
ATOM 4218 N N . ARG A 1 83 ? 5.937 4.743 -7.475 1.00 0.00 83 ARG A N 3
ATOM 4219 C CA . ARG A 1 83 ? 5.509 5.512 -8.672 1.00 0.00 83 ARG A CA 3
ATOM 4220 C C . ARG A 1 83 ? 4.682 6.743 -8.282 1.00 0.00 83 ARG A C 3
ATOM 4221 O O . ARG A 1 83 ? 4.524 7.660 -9.064 1.00 0.00 83 ARG A O 3
ATOM 4242 N N . GLU A 1 84 ? 4.071 6.736 -7.127 1.00 0.00 84 GLU A N 3
ATOM 4243 C CA . GLU A 1 84 ? 3.328 7.929 -6.685 1.00 0.00 84 GLU A CA 3
ATOM 4244 C C . GLU A 1 84 ? 4.255 8.773 -5.833 1.00 0.00 84 GLU A C 3
ATOM 4245 O O . GLU A 1 84 ? 5.432 8.492 -5.715 1.00 0.00 84 GLU A O 3
ATOM 4257 N N . GLY A 1 85 ? 3.743 9.790 -5.232 1.00 0.00 85 GLY A N 3
ATOM 4258 C CA . GLY A 1 85 ? 4.594 10.633 -4.370 1.00 0.00 85 GLY A CA 3
ATOM 4259 C C . GLY A 1 85 ? 4.524 10.143 -2.922 1.00 0.00 85 GLY A C 3
ATOM 4260 O O . GLY A 1 85 ? 3.724 10.615 -2.138 1.00 0.00 85 GLY A O 3
ATOM 4264 N N . TYR A 1 86 ? 5.363 9.216 -2.552 1.00 0.00 86 TYR A N 3
ATOM 4265 C CA . TYR A 1 86 ? 5.341 8.717 -1.148 1.00 0.00 86 TYR A CA 3
ATOM 4266 C C . TYR A 1 86 ? 6.725 8.212 -0.735 1.00 0.00 86 TYR A C 3
ATOM 4267 O O . TYR A 1 86 ? 7.194 8.481 0.352 1.00 0.00 86 TYR A O 3
ATOM 4285 N N . ILE A 1 87 ? 7.382 7.479 -1.591 1.00 0.00 87 ILE A N 3
ATOM 4286 C CA . ILE A 1 87 ? 8.736 6.964 -1.240 1.00 0.00 87 ILE A CA 3
ATOM 4287 C C . ILE A 1 87 ? 9.662 7.029 -2.459 1.00 0.00 87 ILE A C 3
ATOM 4288 O O . ILE A 1 87 ? 9.464 7.821 -3.358 1.00 0.00 87 ILE A O 3
ATOM 4304 N N . THR A 1 88 ? 10.674 6.205 -2.494 1.00 0.00 88 THR A N 3
ATOM 4305 C CA . THR A 1 88 ? 11.611 6.227 -3.654 1.00 0.00 88 THR A CA 3
ATOM 4306 C C . THR A 1 88 ? 12.105 4.815 -3.973 1.00 0.00 88 THR A C 3
ATOM 4307 O O . THR A 1 88 ? 12.096 3.939 -3.132 1.00 0.00 88 THR A O 3
ATOM 4318 N N . LYS A 1 89 ? 12.540 4.590 -5.183 1.00 0.00 89 LYS A N 3
ATOM 4319 C CA . LYS A 1 89 ? 13.042 3.237 -5.554 1.00 0.00 89 LYS A CA 3
ATOM 4320 C C . LYS A 1 89 ? 14.498 3.310 -6.030 1.00 0.00 89 LYS A C 3
ATOM 4321 O O . LYS A 1 89 ? 15.031 2.358 -6.564 1.00 0.00 89 LYS A O 3
ATOM 4340 N N . ALA A 1 90 ? 15.149 4.429 -5.840 1.00 0.00 90 ALA A N 3
ATOM 4341 C CA . ALA A 1 90 ? 16.569 4.550 -6.277 1.00 0.00 90 ALA A CA 3
ATOM 4342 C C . ALA A 1 90 ? 16.722 4.111 -7.736 1.00 0.00 90 ALA A C 3
ATOM 4343 O O . ALA A 1 90 ? 17.444 3.156 -7.977 1.00 0.00 90 ALA A O 3
ATOM 4351 N N . GLY A 1 1 ? 17.444 -14.070 6.104 1.00 0.00 1 GLY A N 4
ATOM 4352 C CA . GLY A 1 1 ? 16.626 -13.162 6.957 1.00 0.00 1 GLY A CA 4
ATOM 4353 C C . GLY A 1 1 ? 15.977 -12.089 6.082 1.00 0.00 1 GLY A C 4
ATOM 4354 O O . GLY A 1 1 ? 15.420 -12.377 5.041 1.00 0.00 1 GLY A O 4
ATOM 4360 N N . SER A 1 2 ? 16.044 -10.853 6.494 1.00 0.00 2 SER A N 4
ATOM 4361 C CA . SER A 1 2 ? 15.430 -9.763 5.685 1.00 0.00 2 SER A CA 4
ATOM 4362 C C . SER A 1 2 ? 15.872 -8.395 6.210 1.00 0.00 2 SER A C 4
ATOM 4363 O O . SER A 1 2 ? 15.226 -7.804 7.051 1.00 0.00 2 SER A O 4
ATOM 4371 N N . ASN A 1 3 ? 16.970 -7.888 5.720 1.00 0.00 3 ASN A N 4
ATOM 4372 C CA . ASN A 1 3 ? 17.450 -6.557 6.187 1.00 0.00 3 ASN A CA 4
ATOM 4373 C C . ASN A 1 3 ? 17.709 -5.639 4.992 1.00 0.00 3 ASN A C 4
ATOM 4374 O O . ASN A 1 3 ? 17.110 -4.590 4.860 1.00 0.00 3 ASN A O 4
ATOM 4385 N N . SER A 1 4 ? 18.597 -6.027 4.119 1.00 0.00 4 SER A N 4
ATOM 4386 C CA . SER A 1 4 ? 18.894 -5.182 2.931 1.00 0.00 4 SER A CA 4
ATOM 4387 C C . SER A 1 4 ? 17.984 -5.568 1.763 1.00 0.00 4 SER A C 4
ATOM 4388 O O . SER A 1 4 ? 17.281 -6.558 1.812 1.00 0.00 4 SER A O 4
ATOM 4396 N N . GLY A 1 5 ? 17.992 -4.795 0.713 1.00 0.00 5 GLY A N 4
ATOM 4397 C CA . GLY A 1 5 ? 17.133 -5.120 -0.459 1.00 0.00 5 GLY A CA 4
ATOM 4398 C C . GLY A 1 5 ? 17.986 -5.117 -1.729 1.00 0.00 5 GLY A C 4
ATOM 4399 O O . GLY A 1 5 ? 19.186 -5.303 -1.681 1.00 0.00 5 GLY A O 4
ATOM 4403 N N . ARG A 1 6 ? 17.379 -4.903 -2.864 1.00 0.00 6 ARG A N 4
ATOM 4404 C CA . ARG A 1 6 ? 18.160 -4.883 -4.133 1.00 0.00 6 ARG A CA 4
ATOM 4405 C C . ARG A 1 6 ? 17.789 -3.653 -4.963 1.00 0.00 6 ARG A C 4
ATOM 4406 O O . ARG A 1 6 ? 17.244 -2.693 -4.458 1.00 0.00 6 ARG A O 4
ATOM 4427 N N . ARG A 1 7 ? 18.076 -3.678 -6.237 1.00 0.00 7 ARG A N 4
ATOM 4428 C CA . ARG A 1 7 ? 17.734 -2.515 -7.104 1.00 0.00 7 ARG A CA 4
ATOM 4429 C C . ARG A 1 7 ? 18.317 -1.224 -6.525 1.00 0.00 7 ARG A C 4
ATOM 4430 O O . ARG A 1 7 ? 19.104 -1.247 -5.601 1.00 0.00 7 ARG A O 4
ATOM 4451 N N . SER A 1 8 ? 17.937 -0.098 -7.066 1.00 0.00 8 SER A N 4
ATOM 4452 C CA . SER A 1 8 ? 18.468 1.194 -6.548 1.00 0.00 8 SER A CA 4
ATOM 4453 C C . SER A 1 8 ? 17.500 2.336 -6.869 1.00 0.00 8 SER A C 4
ATOM 4454 O O . SER A 1 8 ? 17.540 2.916 -7.936 1.00 0.00 8 SER A O 4
ATOM 4462 N N . ALA A 1 9 ? 16.629 2.662 -5.952 1.00 0.00 9 ALA A N 4
ATOM 4463 C CA . ALA A 1 9 ? 15.659 3.766 -6.200 1.00 0.00 9 ALA A CA 4
ATOM 4464 C C . ALA A 1 9 ? 15.904 4.919 -5.220 1.00 0.00 9 ALA A C 4
ATOM 4465 O O . ALA A 1 9 ? 16.714 4.799 -4.322 1.00 0.00 9 ALA A O 4
ATOM 4472 N N . PRO A 1 10 ? 15.195 6.006 -5.420 1.00 0.00 10 PRO A N 4
ATOM 4473 C CA . PRO A 1 10 ? 15.342 7.181 -4.525 1.00 0.00 10 PRO A CA 4
ATOM 4474 C C . PRO A 1 10 ? 15.010 6.795 -3.076 1.00 0.00 10 PRO A C 4
ATOM 4475 O O . PRO A 1 10 ? 13.861 6.580 -2.746 1.00 0.00 10 PRO A O 4
ATOM 4486 N N . PRO A 1 11 ? 16.028 6.721 -2.250 1.00 0.00 11 PRO A N 4
ATOM 4487 C CA . PRO A 1 11 ? 15.825 6.334 -0.832 1.00 0.00 11 PRO A CA 4
ATOM 4488 C C . PRO A 1 11 ? 15.168 7.470 -0.047 1.00 0.00 11 PRO A C 4
ATOM 4489 O O . PRO A 1 11 ? 15.834 8.339 0.480 1.00 0.00 11 PRO A O 4
ATOM 4500 N N . LEU A 1 12 ? 13.866 7.466 0.050 1.00 0.00 12 LEU A N 4
ATOM 4501 C CA . LEU A 1 12 ? 13.177 8.536 0.826 1.00 0.00 12 LEU A CA 4
ATOM 4502 C C . LEU A 1 12 ? 13.129 8.155 2.307 1.00 0.00 12 LEU A C 4
ATOM 4503 O O . LEU A 1 12 ? 13.980 8.538 3.085 1.00 0.00 12 LEU A O 4
ATOM 4519 N N . ASN A 1 13 ? 12.157 7.381 2.697 1.00 0.00 13 ASN A N 4
ATOM 4520 C CA . ASN A 1 13 ? 12.063 6.958 4.123 1.00 0.00 13 ASN A CA 4
ATOM 4521 C C . ASN A 1 13 ? 12.154 5.434 4.237 1.00 0.00 13 ASN A C 4
ATOM 4522 O O . ASN A 1 13 ? 12.461 4.897 5.283 1.00 0.00 13 ASN A O 4
ATOM 4533 N N . LEU A 1 14 ? 11.884 4.735 3.171 1.00 0.00 14 LEU A N 4
ATOM 4534 C CA . LEU A 1 14 ? 11.952 3.247 3.214 1.00 0.00 14 LEU A CA 4
ATOM 4535 C C . LEU A 1 14 ? 13.373 2.788 3.546 1.00 0.00 14 LEU A C 4
ATOM 4536 O O . LEU A 1 14 ? 13.578 1.902 4.351 1.00 0.00 14 LEU A O 4
ATOM 4552 N N . THR A 1 15 ? 14.355 3.376 2.921 1.00 0.00 15 THR A N 4
ATOM 4553 C CA . THR A 1 15 ? 15.763 2.967 3.189 1.00 0.00 15 THR A CA 4
ATOM 4554 C C . THR A 1 15 ? 16.083 3.092 4.680 1.00 0.00 15 THR A C 4
ATOM 4555 O O . THR A 1 15 ? 15.898 4.133 5.278 1.00 0.00 15 THR A O 4
ATOM 4566 N N . GLY A 1 16 ? 16.565 2.040 5.284 1.00 0.00 16 GLY A N 4
ATOM 4567 C CA . GLY A 1 16 ? 16.911 2.107 6.731 1.00 0.00 16 GLY A CA 4
ATOM 4568 C C . GLY A 1 16 ? 15.800 1.465 7.568 1.00 0.00 16 GLY A C 4
ATOM 4569 O O . GLY A 1 16 ? 15.999 1.127 8.718 1.00 0.00 16 GLY A O 4
ATOM 4573 N N . LEU A 1 17 ? 14.631 1.296 7.010 1.00 0.00 17 LEU A N 4
ATOM 4574 C CA . LEU A 1 17 ? 13.521 0.684 7.797 1.00 0.00 17 LEU A CA 4
ATOM 4575 C C . LEU A 1 17 ? 13.285 -0.767 7.363 1.00 0.00 17 LEU A C 4
ATOM 4576 O O . LEU A 1 17 ? 13.858 -1.225 6.394 1.00 0.00 17 LEU A O 4
ATOM 4592 N N . PRO A 1 18 ? 12.418 -1.437 8.084 1.00 0.00 18 PRO A N 4
ATOM 4593 C CA . PRO A 1 18 ? 12.109 -2.849 7.797 1.00 0.00 18 PRO A CA 4
ATOM 4594 C C . PRO A 1 18 ? 10.851 -2.956 6.936 1.00 0.00 18 PRO A C 4
ATOM 4595 O O . PRO A 1 18 ? 10.090 -2.019 6.820 1.00 0.00 18 PRO A O 4
ATOM 4606 N N . GLY A 1 19 ? 10.615 -4.094 6.345 1.00 0.00 19 GLY A N 4
ATOM 4607 C CA . GLY A 1 19 ? 9.391 -4.259 5.510 1.00 0.00 19 GLY A CA 4
ATOM 4608 C C . GLY A 1 19 ? 9.692 -3.866 4.061 1.00 0.00 19 GLY A C 4
ATOM 4609 O O . GLY A 1 19 ? 9.283 -4.540 3.137 1.00 0.00 19 GLY A O 4
ATOM 4613 N N . THR A 1 20 ? 10.408 -2.785 3.858 1.00 0.00 20 THR A N 4
ATOM 4614 C CA . THR A 1 20 ? 10.735 -2.333 2.468 1.00 0.00 20 THR A CA 4
ATOM 4615 C C . THR A 1 20 ? 11.170 -3.511 1.594 1.00 0.00 20 THR A C 4
ATOM 4616 O O . THR A 1 20 ? 10.989 -3.508 0.393 1.00 0.00 20 THR A O 4
ATOM 4627 N N . GLU A 1 21 ? 11.733 -4.520 2.193 1.00 0.00 21 GLU A N 4
ATOM 4628 C CA . GLU A 1 21 ? 12.167 -5.705 1.410 1.00 0.00 21 GLU A CA 4
ATOM 4629 C C . GLU A 1 21 ? 10.955 -6.548 1.018 1.00 0.00 21 GLU A C 4
ATOM 4630 O O . GLU A 1 21 ? 10.782 -6.917 -0.126 1.00 0.00 21 GLU A O 4
ATOM 4642 N N . LYS A 1 22 ? 10.127 -6.872 1.970 1.00 0.00 22 LYS A N 4
ATOM 4643 C CA . LYS A 1 22 ? 8.936 -7.710 1.671 1.00 0.00 22 LYS A CA 4
ATOM 4644 C C . LYS A 1 22 ? 8.062 -7.034 0.614 1.00 0.00 22 LYS A C 4
ATOM 4645 O O . LYS A 1 22 ? 7.270 -7.673 -0.049 1.00 0.00 22 LYS A O 4
ATOM 4664 N N . LEU A 1 23 ? 8.210 -5.749 0.436 1.00 0.00 23 LEU A N 4
ATOM 4665 C CA . LEU A 1 23 ? 7.401 -5.055 -0.604 1.00 0.00 23 LEU A CA 4
ATOM 4666 C C . LEU A 1 23 ? 7.817 -5.546 -1.993 1.00 0.00 23 LEU A C 4
ATOM 4667 O O . LEU A 1 23 ? 8.947 -5.377 -2.407 1.00 0.00 23 LEU A O 4
ATOM 4683 N N . ASN A 1 24 ? 6.921 -6.172 -2.708 1.00 0.00 24 ASN A N 4
ATOM 4684 C CA . ASN A 1 24 ? 7.274 -6.700 -4.059 1.00 0.00 24 ASN A CA 4
ATOM 4685 C C . ASN A 1 24 ? 7.994 -5.640 -4.892 1.00 0.00 24 ASN A C 4
ATOM 4686 O O . ASN A 1 24 ? 8.101 -4.493 -4.504 1.00 0.00 24 ASN A O 4
ATOM 4697 N N . GLU A 1 25 ? 8.493 -6.021 -6.033 1.00 0.00 25 GLU A N 4
ATOM 4698 C CA . GLU A 1 25 ? 9.208 -5.042 -6.899 1.00 0.00 25 GLU A CA 4
ATOM 4699 C C . GLU A 1 25 ? 8.290 -3.864 -7.228 1.00 0.00 25 GLU A C 4
ATOM 4700 O O . GLU A 1 25 ? 8.743 -2.781 -7.544 1.00 0.00 25 GLU A O 4
ATOM 4712 N N . LYS A 1 26 ? 7.003 -4.064 -7.149 1.00 0.00 26 LYS A N 4
ATOM 4713 C CA . LYS A 1 26 ? 6.056 -2.955 -7.447 1.00 0.00 26 LYS A CA 4
ATOM 4714 C C . LYS A 1 26 ? 5.801 -2.129 -6.186 1.00 0.00 26 LYS A C 4
ATOM 4715 O O . LYS A 1 26 ? 5.911 -0.919 -6.192 1.00 0.00 26 LYS A O 4
ATOM 4734 N N . GLU A 1 27 ? 5.469 -2.773 -5.101 1.00 0.00 27 GLU A N 4
ATOM 4735 C CA . GLU A 1 27 ? 5.228 -2.025 -3.836 1.00 0.00 27 GLU A CA 4
ATOM 4736 C C . GLU A 1 27 ? 6.484 -1.246 -3.446 1.00 0.00 27 GLU A C 4
ATOM 4737 O O . GLU A 1 27 ? 6.414 -0.151 -2.926 1.00 0.00 27 GLU A O 4
ATOM 4749 N N . LYS A 1 28 ? 7.636 -1.802 -3.708 1.00 0.00 28 LYS A N 4
ATOM 4750 C CA . LYS A 1 28 ? 8.905 -1.095 -3.371 1.00 0.00 28 LYS A CA 4
ATOM 4751 C C . LYS A 1 28 ? 8.892 0.322 -3.951 1.00 0.00 28 LYS A C 4
ATOM 4752 O O . LYS A 1 28 ? 9.074 1.295 -3.246 1.00 0.00 28 LYS A O 4
ATOM 4771 N N . GLU A 1 29 ? 8.680 0.441 -5.234 1.00 0.00 29 GLU A N 4
ATOM 4772 C CA . GLU A 1 29 ? 8.659 1.789 -5.868 1.00 0.00 29 GLU A CA 4
ATOM 4773 C C . GLU A 1 29 ? 7.395 2.550 -5.463 1.00 0.00 29 GLU A C 4
ATOM 4774 O O . GLU A 1 29 ? 7.416 3.750 -5.274 1.00 0.00 29 GLU A O 4
ATOM 4786 N N . LEU A 1 30 ? 6.294 1.861 -5.321 1.00 0.00 30 LEU A N 4
ATOM 4787 C CA . LEU A 1 30 ? 5.030 2.546 -4.921 1.00 0.00 30 LEU A CA 4
ATOM 4788 C C . LEU A 1 30 ? 5.265 3.405 -3.676 1.00 0.00 30 LEU A C 4
ATOM 4789 O O . LEU A 1 30 ? 4.703 4.472 -3.533 1.00 0.00 30 LEU A O 4
ATOM 4805 N N . CYS A 1 31 ? 6.100 2.954 -2.779 1.00 0.00 31 CYS A N 4
ATOM 4806 C CA . CYS A 1 31 ? 6.379 3.759 -1.557 1.00 0.00 31 CYS A CA 4
ATOM 4807 C C . CYS A 1 31 ? 7.464 4.794 -1.853 1.00 0.00 31 CYS A C 4
ATOM 4808 O O . CYS A 1 31 ? 7.397 5.924 -1.410 1.00 0.00 31 CYS A O 4
ATOM 4816 N N . GLN A 1 32 ? 8.460 4.421 -2.610 1.00 0.00 32 GLN A N 4
ATOM 4817 C CA . GLN A 1 32 ? 9.536 5.393 -2.956 1.00 0.00 32 GLN A CA 4
ATOM 4818 C C . GLN A 1 32 ? 8.930 6.627 -3.629 1.00 0.00 32 GLN A C 4
ATOM 4819 O O . GLN A 1 32 ? 9.519 7.689 -3.650 1.00 0.00 32 GLN A O 4
ATOM 4833 N N . VAL A 1 33 ? 7.755 6.490 -4.183 1.00 0.00 33 VAL A N 4
ATOM 4834 C CA . VAL A 1 33 ? 7.087 7.654 -4.823 1.00 0.00 33 VAL A CA 4
ATOM 4835 C C . VAL A 1 33 ? 6.241 8.374 -3.781 1.00 0.00 33 VAL A C 4
ATOM 4836 O O . VAL A 1 33 ? 6.438 9.539 -3.497 1.00 0.00 33 VAL A O 4
ATOM 4849 N N . VAL A 1 34 ? 5.316 7.674 -3.184 1.00 0.00 34 VAL A N 4
ATOM 4850 C CA . VAL A 1 34 ? 4.496 8.294 -2.115 1.00 0.00 34 VAL A CA 4
ATOM 4851 C C . VAL A 1 34 ? 5.183 8.072 -0.768 1.00 0.00 34 VAL A C 4
ATOM 4852 O O . VAL A 1 34 ? 4.868 7.150 -0.051 1.00 0.00 34 VAL A O 4
ATOM 4865 N N . ARG A 1 35 ? 6.155 8.899 -0.461 1.00 0.00 35 ARG A N 4
ATOM 4866 C CA . ARG A 1 35 ? 6.942 8.774 0.815 1.00 0.00 35 ARG A CA 4
ATOM 4867 C C . ARG A 1 35 ? 6.117 8.182 1.966 1.00 0.00 35 ARG A C 4
ATOM 4868 O O . ARG A 1 35 ? 5.454 8.888 2.700 1.00 0.00 35 ARG A O 4
ATOM 4889 N N . LEU A 1 36 ? 6.157 6.885 2.120 1.00 0.00 36 LEU A N 4
ATOM 4890 C CA . LEU A 1 36 ? 5.391 6.230 3.218 1.00 0.00 36 LEU A CA 4
ATOM 4891 C C . LEU A 1 36 ? 6.245 5.157 3.892 1.00 0.00 36 LEU A C 4
ATOM 4892 O O . LEU A 1 36 ? 7.171 4.628 3.310 1.00 0.00 36 LEU A O 4
ATOM 4908 N N . VAL A 1 37 ? 5.941 4.831 5.116 1.00 0.00 37 VAL A N 4
ATOM 4909 C CA . VAL A 1 37 ? 6.722 3.785 5.829 1.00 0.00 37 VAL A CA 4
ATOM 4910 C C . VAL A 1 37 ? 6.364 2.401 5.265 1.00 0.00 37 VAL A C 4
ATOM 4911 O O . VAL A 1 37 ? 5.283 2.214 4.742 1.00 0.00 37 VAL A O 4
ATOM 4924 N N . PRO A 1 38 ? 7.284 1.473 5.378 1.00 0.00 38 PRO A N 4
ATOM 4925 C CA . PRO A 1 38 ? 7.044 0.111 4.849 1.00 0.00 38 PRO A CA 4
ATOM 4926 C C . PRO A 1 38 ? 6.021 -0.629 5.712 1.00 0.00 38 PRO A C 4
ATOM 4927 O O . PRO A 1 38 ? 4.925 -0.924 5.277 1.00 0.00 38 PRO A O 4
ATOM 4938 N N . GLY A 1 39 ? 6.370 -0.936 6.934 1.00 0.00 39 GLY A N 4
ATOM 4939 C CA . GLY A 1 39 ? 5.418 -1.662 7.825 1.00 0.00 39 GLY A CA 4
ATOM 4940 C C . GLY A 1 39 ? 4.076 -0.928 7.848 1.00 0.00 39 GLY A C 4
ATOM 4941 O O . GLY A 1 39 ? 3.029 -1.532 7.964 1.00 0.00 39 GLY A O 4
ATOM 4945 N N . ALA A 1 40 ? 4.099 0.372 7.728 1.00 0.00 40 ALA A N 4
ATOM 4946 C CA . ALA A 1 40 ? 2.821 1.136 7.719 1.00 0.00 40 ALA A CA 4
ATOM 4947 C C . ALA A 1 40 ? 1.962 0.679 6.542 1.00 0.00 40 ALA A C 4
ATOM 4948 O O . ALA A 1 40 ? 0.906 0.102 6.715 1.00 0.00 40 ALA A O 4
ATOM 4955 N N . TYR A 1 41 ? 2.425 0.905 5.342 1.00 0.00 41 TYR A N 4
ATOM 4956 C CA . TYR A 1 41 ? 1.661 0.450 4.147 1.00 0.00 41 TYR A CA 4
ATOM 4957 C C . TYR A 1 41 ? 1.361 -1.046 4.271 1.00 0.00 41 TYR A C 4
ATOM 4958 O O . TYR A 1 41 ? 0.248 -1.487 4.072 1.00 0.00 41 TYR A O 4
ATOM 4976 N N . LEU A 1 42 ? 2.349 -1.825 4.619 1.00 0.00 42 LEU A N 4
ATOM 4977 C CA . LEU A 1 42 ? 2.126 -3.286 4.791 1.00 0.00 42 LEU A CA 4
ATOM 4978 C C . LEU A 1 42 ? 0.968 -3.527 5.760 1.00 0.00 42 LEU A C 4
ATOM 4979 O O . LEU A 1 42 ? 0.260 -4.510 5.668 1.00 0.00 42 LEU A O 4
ATOM 4995 N N . GLU A 1 43 ? 0.772 -2.632 6.689 1.00 0.00 43 GLU A N 4
ATOM 4996 C CA . GLU A 1 43 ? -0.338 -2.800 7.666 1.00 0.00 43 GLU A CA 4
ATOM 4997 C C . GLU A 1 43 ? -1.681 -2.508 6.997 1.00 0.00 43 GLU A C 4
ATOM 4998 O O . GLU A 1 43 ? -2.523 -3.374 6.871 1.00 0.00 43 GLU A O 4
ATOM 5010 N N . TYR A 1 44 ? -1.888 -1.295 6.560 1.00 0.00 44 TYR A N 4
ATOM 5011 C CA . TYR A 1 44 ? -3.181 -0.955 5.900 1.00 0.00 44 TYR A CA 4
ATOM 5012 C C . TYR A 1 44 ? -3.440 -1.920 4.741 1.00 0.00 44 TYR A C 4
ATOM 5013 O O . TYR A 1 44 ? -4.543 -2.389 4.553 1.00 0.00 44 TYR A O 4
ATOM 5031 N N . LYS A 1 45 ? -2.423 -2.267 3.996 1.00 0.00 45 LYS A N 4
ATOM 5032 C CA . LYS A 1 45 ? -2.618 -3.247 2.889 1.00 0.00 45 LYS A CA 4
ATOM 5033 C C . LYS A 1 45 ? -3.115 -4.574 3.467 1.00 0.00 45 LYS A C 4
ATOM 5034 O O . LYS A 1 45 ? -4.027 -5.192 2.951 1.00 0.00 45 LYS A O 4
ATOM 5053 N N . SER A 1 46 ? -2.537 -5.009 4.553 1.00 0.00 46 SER A N 4
ATOM 5054 C CA . SER A 1 46 ? -3.022 -6.264 5.188 1.00 0.00 46 SER A CA 4
ATOM 5055 C C . SER A 1 46 ? -4.486 -6.092 5.600 1.00 0.00 46 SER A C 4
ATOM 5056 O O . SER A 1 46 ? -5.219 -7.050 5.755 1.00 0.00 46 SER A O 4
ATOM 5064 N N . ALA A 1 47 ? -4.914 -4.869 5.782 1.00 0.00 47 ALA A N 4
ATOM 5065 C CA . ALA A 1 47 ? -6.334 -4.620 6.146 1.00 0.00 47 ALA A CA 4
ATOM 5066 C C . ALA A 1 47 ? -7.164 -4.482 4.874 1.00 0.00 47 ALA A C 4
ATOM 5067 O O . ALA A 1 47 ? -8.361 -4.678 4.873 1.00 0.00 47 ALA A O 4
ATOM 5074 N N . LEU A 1 48 ? -6.527 -4.157 3.784 1.00 0.00 48 LEU A N 4
ATOM 5075 C CA . LEU A 1 48 ? -7.257 -4.036 2.499 1.00 0.00 48 LEU A CA 4
ATOM 5076 C C . LEU A 1 48 ? -7.766 -5.411 2.080 1.00 0.00 48 LEU A C 4
ATOM 5077 O O . LEU A 1 48 ? -8.867 -5.559 1.585 1.00 0.00 48 LEU A O 4
ATOM 5093 N N . LEU A 1 49 ? -6.978 -6.426 2.308 1.00 0.00 49 LEU A N 4
ATOM 5094 C CA . LEU A 1 49 ? -7.408 -7.804 1.949 1.00 0.00 49 LEU A CA 4
ATOM 5095 C C . LEU A 1 49 ? -8.302 -8.383 3.048 1.00 0.00 49 LEU A C 4
ATOM 5096 O O . LEU A 1 49 ? -9.323 -8.982 2.777 1.00 0.00 49 LEU A O 4
ATOM 5112 N N . ASN A 1 50 ? -7.929 -8.206 4.287 1.00 0.00 50 ASN A N 4
ATOM 5113 C CA . ASN A 1 50 ? -8.760 -8.752 5.398 1.00 0.00 50 ASN A CA 4
ATOM 5114 C C . ASN A 1 50 ? -10.117 -8.046 5.452 1.00 0.00 50 ASN A C 4
ATOM 5115 O O . ASN A 1 50 ? -11.140 -8.662 5.675 1.00 0.00 50 ASN A O 4
ATOM 5126 N N . GLU A 1 51 ? -10.133 -6.756 5.256 1.00 0.00 51 GLU A N 4
ATOM 5127 C CA . GLU A 1 51 ? -11.420 -6.007 5.305 1.00 0.00 51 GLU A CA 4
ATOM 5128 C C . GLU A 1 51 ? -12.252 -6.287 4.051 1.00 0.00 51 GLU A C 4
ATOM 5129 O O . GLU A 1 51 ? -13.381 -6.729 4.131 1.00 0.00 51 GLU A O 4
ATOM 5141 N N . CYS A 1 52 ? -11.709 -6.028 2.893 1.00 0.00 52 CYS A N 4
ATOM 5142 C CA . CYS A 1 52 ? -12.478 -6.273 1.640 1.00 0.00 52 CYS A CA 4
ATOM 5143 C C . CYS A 1 52 ? -12.970 -7.720 1.591 1.00 0.00 52 CYS A C 4
ATOM 5144 O O . CYS A 1 52 ? -14.117 -7.985 1.289 1.00 0.00 52 CYS A O 4
ATOM 5152 N N . HIS A 1 53 ? -12.113 -8.659 1.884 1.00 0.00 53 HIS A N 4
ATOM 5153 C CA . HIS A 1 53 ? -12.536 -10.087 1.854 1.00 0.00 53 HIS A CA 4
ATOM 5154 C C . HIS A 1 53 ? -13.652 -10.333 2.871 1.00 0.00 53 HIS A C 4
ATOM 5155 O O . HIS A 1 53 ? -14.597 -11.051 2.608 1.00 0.00 53 HIS A O 4
ATOM 5169 N N . LYS A 1 54 ? -13.554 -9.743 4.031 1.00 0.00 54 LYS A N 4
ATOM 5170 C CA . LYS A 1 54 ? -14.607 -9.940 5.059 1.00 0.00 54 LYS A CA 4
ATOM 5171 C C . LYS A 1 54 ? -15.981 -9.580 4.493 1.00 0.00 54 LYS A C 4
ATOM 5172 O O . LYS A 1 54 ? -16.930 -10.329 4.617 1.00 0.00 54 LYS A O 4
ATOM 5191 N N . GLN A 1 55 ? -16.097 -8.437 3.874 1.00 0.00 55 GLN A N 4
ATOM 5192 C CA . GLN A 1 55 ? -17.410 -8.029 3.300 1.00 0.00 55 GLN A CA 4
ATOM 5193 C C . GLN A 1 55 ? -17.554 -8.556 1.872 1.00 0.00 55 GLN A C 4
ATOM 5194 O O . GLN A 1 55 ? -18.368 -9.415 1.595 1.00 0.00 55 GLN A O 4
ATOM 5208 N N . GLY A 1 56 ? -16.770 -8.048 0.961 1.00 0.00 56 GLY A N 4
ATOM 5209 C CA . GLY A 1 56 ? -16.863 -8.518 -0.450 1.00 0.00 56 GLY A CA 4
ATOM 5210 C C . GLY A 1 56 ? -16.376 -7.413 -1.389 1.00 0.00 56 GLY A C 4
ATOM 5211 O O . GLY A 1 56 ? -15.896 -7.675 -2.474 1.00 0.00 56 GLY A O 4
ATOM 5215 N N . GLY A 1 57 ? -16.494 -6.179 -0.981 1.00 0.00 57 GLY A N 4
ATOM 5216 C CA . GLY A 1 57 ? -16.038 -5.061 -1.853 1.00 0.00 57 GLY A CA 4
ATOM 5217 C C . GLY A 1 57 ? -15.683 -3.849 -0.990 1.00 0.00 57 GLY A C 4
ATOM 5218 O O . GLY A 1 57 ? -16.327 -3.570 0.002 1.00 0.00 57 GLY A O 4
ATOM 5222 N N . LEU A 1 58 ? -14.663 -3.124 -1.362 1.00 0.00 58 LEU A N 4
ATOM 5223 C CA . LEU A 1 58 ? -14.270 -1.925 -0.570 1.00 0.00 58 LEU A CA 4
ATOM 5224 C C . LEU A 1 58 ? -14.158 -0.704 -1.488 1.00 0.00 58 LEU A C 4
ATOM 5225 O O . LEU A 1 58 ? -13.193 -0.542 -2.208 1.00 0.00 58 LEU A O 4
ATOM 5241 N N . ARG A 1 59 ? -15.150 0.145 -1.481 1.00 0.00 59 ARG A N 4
ATOM 5242 C CA . ARG A 1 59 ? -15.117 1.345 -2.367 1.00 0.00 59 ARG A CA 4
ATOM 5243 C C . ARG A 1 59 ? -13.845 2.162 -2.129 1.00 0.00 59 ARG A C 4
ATOM 5244 O O . ARG A 1 59 ? -13.177 2.011 -1.125 1.00 0.00 59 ARG A O 4
ATOM 5265 N N . LEU A 1 60 ? -13.508 3.032 -3.044 1.00 0.00 60 LEU A N 4
ATOM 5266 C CA . LEU A 1 60 ? -12.286 3.865 -2.867 1.00 0.00 60 LEU A CA 4
ATOM 5267 C C . LEU A 1 60 ? -12.601 5.098 -2.010 1.00 0.00 60 LEU A C 4
ATOM 5268 O O . LEU A 1 60 ? -11.715 5.734 -1.476 1.00 0.00 60 LEU A O 4
ATOM 5284 N N . ALA A 1 61 ? -13.857 5.423 -1.844 1.00 0.00 61 ALA A N 4
ATOM 5285 C CA . ALA A 1 61 ? -14.217 6.579 -0.974 1.00 0.00 61 ALA A CA 4
ATOM 5286 C C . ALA A 1 61 ? -14.105 6.157 0.493 1.00 0.00 61 ALA A C 4
ATOM 5287 O O . ALA A 1 61 ? -13.248 6.622 1.228 1.00 0.00 61 ALA A O 4
ATOM 5294 N N . GLN A 1 62 ? -14.929 5.231 0.914 1.00 0.00 62 GLN A N 4
ATOM 5295 C CA . GLN A 1 62 ? -14.820 4.716 2.309 1.00 0.00 62 GLN A CA 4
ATOM 5296 C C . GLN A 1 62 ? -13.376 4.293 2.570 1.00 0.00 62 GLN A C 4
ATOM 5297 O O . GLN A 1 62 ? -12.877 4.365 3.674 1.00 0.00 62 GLN A O 4
ATOM 5311 N N . ALA A 1 63 ? -12.694 3.892 1.532 1.00 0.00 63 ALA A N 4
ATOM 5312 C CA . ALA A 1 63 ? -11.264 3.516 1.663 1.00 0.00 63 ALA A CA 4
ATOM 5313 C C . ALA A 1 63 ? -10.460 4.715 2.148 1.00 0.00 63 ALA A C 4
ATOM 5314 O O . ALA A 1 63 ? -9.698 4.628 3.090 1.00 0.00 63 ALA A O 4
ATOM 5321 N N . ARG A 1 64 ? -10.647 5.845 1.526 1.00 0.00 64 ARG A N 4
ATOM 5322 C CA . ARG A 1 64 ? -9.910 7.066 1.953 1.00 0.00 64 ARG A CA 4
ATOM 5323 C C . ARG A 1 64 ? -10.142 7.294 3.446 1.00 0.00 64 ARG A C 4
ATOM 5324 O O . ARG A 1 64 ? -9.257 7.701 4.171 1.00 0.00 64 ARG A O 4
ATOM 5345 N N . ALA A 1 65 ? -11.324 6.996 3.911 1.00 0.00 65 ALA A N 4
ATOM 5346 C CA . ALA A 1 65 ? -11.620 7.164 5.362 1.00 0.00 65 ALA A CA 4
ATOM 5347 C C . ALA A 1 65 ? -11.303 5.877 6.135 1.00 0.00 65 ALA A C 4
ATOM 5348 O O . ALA A 1 65 ? -11.229 5.875 7.347 1.00 0.00 65 ALA A O 4
ATOM 5355 N N . LEU A 1 66 ? -11.132 4.779 5.446 1.00 0.00 66 LEU A N 4
ATOM 5356 C CA . LEU A 1 66 ? -10.852 3.492 6.147 1.00 0.00 66 LEU A CA 4
ATOM 5357 C C . LEU A 1 66 ? -9.424 3.472 6.702 1.00 0.00 66 LEU A C 4
ATOM 5358 O O . LEU A 1 66 ? -9.199 3.745 7.864 1.00 0.00 66 LEU A O 4
ATOM 5374 N N . ILE A 1 67 ? -8.459 3.125 5.894 1.00 0.00 67 ILE A N 4
ATOM 5375 C CA . ILE A 1 67 ? -7.056 3.089 6.390 1.00 0.00 67 ILE A CA 4
ATOM 5376 C C . ILE A 1 67 ? -6.428 4.476 6.282 1.00 0.00 67 ILE A C 4
ATOM 5377 O O . ILE A 1 67 ? -7.095 5.451 5.998 1.00 0.00 67 ILE A O 4
ATOM 5393 N N . LYS A 1 68 ? -5.147 4.574 6.507 1.00 0.00 68 LYS A N 4
ATOM 5394 C CA . LYS A 1 68 ? -4.472 5.900 6.403 1.00 0.00 68 LYS A CA 4
ATOM 5395 C C . LYS A 1 68 ? -5.222 6.944 7.245 1.00 0.00 68 LYS A C 4
ATOM 5396 O O . LYS A 1 68 ? -5.891 6.608 8.201 1.00 0.00 68 LYS A O 4
ATOM 5415 N N . ILE A 1 69 ? -5.116 8.203 6.909 1.00 0.00 69 ILE A N 4
ATOM 5416 C CA . ILE A 1 69 ? -5.835 9.241 7.708 1.00 0.00 69 ILE A CA 4
ATOM 5417 C C . ILE A 1 69 ? -6.372 10.369 6.812 1.00 0.00 69 ILE A C 4
ATOM 5418 O O . ILE A 1 69 ? -7.408 10.941 7.087 1.00 0.00 69 ILE A O 4
ATOM 5434 N N . ASP A 1 70 ? -5.690 10.696 5.746 1.00 0.00 70 ASP A N 4
ATOM 5435 C CA . ASP A 1 70 ? -6.175 11.800 4.870 1.00 0.00 70 ASP A CA 4
ATOM 5436 C C . ASP A 1 70 ? -6.891 11.242 3.630 1.00 0.00 70 ASP A C 4
ATOM 5437 O O . ASP A 1 70 ? -8.087 11.027 3.649 1.00 0.00 70 ASP A O 4
ATOM 5446 N N . VAL A 1 71 ? -6.188 11.019 2.549 1.00 0.00 71 VAL A N 4
ATOM 5447 C CA . VAL A 1 71 ? -6.858 10.495 1.320 1.00 0.00 71 VAL A CA 4
ATOM 5448 C C . VAL A 1 71 ? -5.828 10.238 0.217 1.00 0.00 71 VAL A C 4
ATOM 5449 O O . VAL A 1 71 ? -5.840 9.204 -0.421 1.00 0.00 71 VAL A O 4
ATOM 5462 N N . ASN A 1 72 ? -4.948 11.171 -0.028 1.00 0.00 72 ASN A N 4
ATOM 5463 C CA . ASN A 1 72 ? -3.903 10.936 -1.064 1.00 0.00 72 ASN A CA 4
ATOM 5464 C C . ASN A 1 72 ? -3.098 9.702 -0.671 1.00 0.00 72 ASN A C 4
ATOM 5465 O O . ASN A 1 72 ? -2.624 8.950 -1.502 1.00 0.00 72 ASN A O 4
ATOM 5476 N N . LYS A 1 73 ? -2.978 9.480 0.607 1.00 0.00 73 LYS A N 4
ATOM 5477 C CA . LYS A 1 73 ? -2.252 8.287 1.105 1.00 0.00 73 LYS A CA 4
ATOM 5478 C C . LYS A 1 73 ? -3.045 7.034 0.740 1.00 0.00 73 LYS A C 4
ATOM 5479 O O . LYS A 1 73 ? -2.541 6.122 0.112 1.00 0.00 73 LYS A O 4
ATOM 5498 N N . THR A 1 74 ? -4.300 7.003 1.097 1.00 0.00 74 THR A N 4
ATOM 5499 C CA . THR A 1 74 ? -5.150 5.843 0.723 1.00 0.00 74 THR A CA 4
ATOM 5500 C C . THR A 1 74 ? -5.267 5.777 -0.795 1.00 0.00 74 THR A C 4
ATOM 5501 O O . THR A 1 74 ? -5.103 4.740 -1.398 1.00 0.00 74 THR A O 4
ATOM 5512 N N . ARG A 1 75 ? -5.519 6.897 -1.414 1.00 0.00 75 ARG A N 4
ATOM 5513 C CA . ARG A 1 75 ? -5.672 6.932 -2.894 1.00 0.00 75 ARG A CA 4
ATOM 5514 C C . ARG A 1 75 ? -4.578 6.126 -3.598 1.00 0.00 75 ARG A C 4
ATOM 5515 O O . ARG A 1 75 ? -4.854 5.391 -4.518 1.00 0.00 75 ARG A O 4
ATOM 5536 N N . LYS A 1 76 ? -3.342 6.255 -3.189 1.00 0.00 76 LYS A N 4
ATOM 5537 C CA . LYS A 1 76 ? -2.262 5.497 -3.885 1.00 0.00 76 LYS A CA 4
ATOM 5538 C C . LYS A 1 76 ? -2.270 4.027 -3.459 1.00 0.00 76 LYS A C 4
ATOM 5539 O O . LYS A 1 76 ? -2.290 3.136 -4.286 1.00 0.00 76 LYS A O 4
ATOM 5558 N N . ILE A 1 77 ? -2.268 3.760 -2.182 1.00 0.00 77 ILE A N 4
ATOM 5559 C CA . ILE A 1 77 ? -2.298 2.339 -1.733 1.00 0.00 77 ILE A CA 4
ATOM 5560 C C . ILE A 1 77 ? -3.552 1.653 -2.275 1.00 0.00 77 ILE A C 4
ATOM 5561 O O . ILE A 1 77 ? -3.487 0.761 -3.103 1.00 0.00 77 ILE A O 4
ATOM 5577 N N . TYR A 1 78 ? -4.699 2.083 -1.826 1.00 0.00 78 TYR A N 4
ATOM 5578 C CA . TYR A 1 78 ? -5.970 1.470 -2.295 1.00 0.00 78 TYR A CA 4
ATOM 5579 C C . TYR A 1 78 ? -5.996 1.356 -3.818 1.00 0.00 78 TYR A C 4
ATOM 5580 O O . TYR A 1 78 ? -6.480 0.388 -4.353 1.00 0.00 78 TYR A O 4
ATOM 5598 N N . ASP A 1 79 ? -5.493 2.332 -4.528 1.00 0.00 79 ASP A N 4
ATOM 5599 C CA . ASP A 1 79 ? -5.502 2.225 -6.015 1.00 0.00 79 ASP A CA 4
ATOM 5600 C C . ASP A 1 79 ? -4.733 0.980 -6.439 1.00 0.00 79 ASP A C 4
ATOM 5601 O O . ASP A 1 79 ? -5.090 0.312 -7.385 1.00 0.00 79 ASP A O 4
ATOM 5610 N N . PHE A 1 80 ? -3.680 0.657 -5.740 1.00 0.00 80 PHE A N 4
ATOM 5611 C CA . PHE A 1 80 ? -2.898 -0.549 -6.112 1.00 0.00 80 PHE A CA 4
ATOM 5612 C C . PHE A 1 80 ? -3.737 -1.803 -5.933 1.00 0.00 80 PHE A C 4
ATOM 5613 O O . PHE A 1 80 ? -3.710 -2.702 -6.746 1.00 0.00 80 PHE A O 4
ATOM 5630 N N . LEU A 1 81 ? -4.440 -1.893 -4.846 1.00 0.00 81 LEU A N 4
ATOM 5631 C CA . LEU A 1 81 ? -5.271 -3.105 -4.608 1.00 0.00 81 LEU A CA 4
ATOM 5632 C C . LEU A 1 81 ? -6.630 -2.963 -5.310 1.00 0.00 81 LEU A C 4
ATOM 5633 O O . LEU A 1 81 ? -7.365 -3.918 -5.458 1.00 0.00 81 LEU A O 4
ATOM 5649 N N . ILE A 1 82 ? -6.943 -1.787 -5.786 1.00 0.00 82 ILE A N 4
ATOM 5650 C CA . ILE A 1 82 ? -8.223 -1.577 -6.514 1.00 0.00 82 ILE A CA 4
ATOM 5651 C C . ILE A 1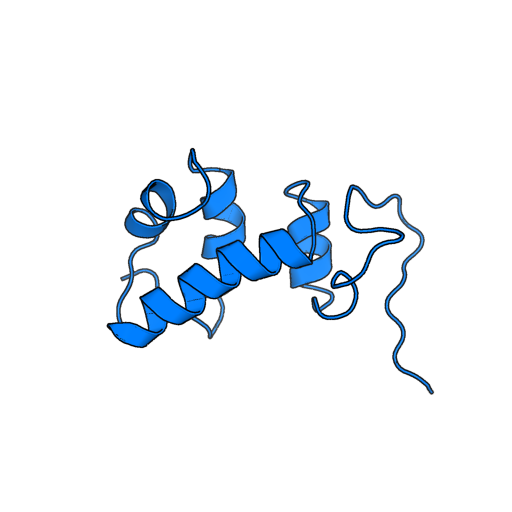 82 ? -8.003 -1.860 -8.004 1.00 0.00 82 ILE A C 4
ATOM 5652 O O . ILE A 1 82 ? -8.860 -2.388 -8.686 1.00 0.00 82 ILE A O 4
ATOM 5668 N N . ARG A 1 83 ? -6.857 -1.492 -8.509 1.00 0.00 83 ARG A N 4
ATOM 5669 C CA . ARG A 1 83 ? -6.565 -1.698 -9.952 1.00 0.00 83 ARG A CA 4
ATOM 5670 C C . ARG A 1 83 ? -5.902 -3.061 -10.186 1.00 0.00 83 ARG A C 4
ATOM 5671 O O . ARG A 1 83 ? -5.927 -3.587 -11.281 1.00 0.00 83 ARG A O 4
ATOM 5692 N N . GLU A 1 84 ? -5.224 -3.593 -9.200 1.00 0.00 84 GLU A N 4
ATOM 5693 C CA . GLU A 1 84 ? -4.629 -4.931 -9.363 1.00 0.00 84 GLU A CA 4
ATOM 5694 C C . GLU A 1 84 ? -5.632 -5.945 -8.855 1.00 0.00 84 GLU A C 4
ATOM 5695 O O . GLU A 1 84 ? -6.762 -5.614 -8.552 1.00 0.00 84 GLU A O 4
ATOM 5707 N N . GLY A 1 85 ? -5.238 -7.166 -8.745 1.00 0.00 85 GLY A N 4
ATOM 5708 C CA . GLY A 1 85 ? -6.170 -8.186 -8.229 1.00 0.00 85 GLY A CA 4
ATOM 5709 C C . GLY A 1 85 ? -6.006 -8.328 -6.716 1.00 0.00 85 GLY A C 4
ATOM 5710 O O . GLY A 1 85 ? -5.242 -9.142 -6.239 1.00 0.00 85 GLY A O 4
ATOM 5714 N N . TYR A 1 86 ? -6.728 -7.556 -5.959 1.00 0.00 86 TYR A N 4
ATOM 5715 C CA . TYR A 1 86 ? -6.623 -7.661 -4.478 1.00 0.00 86 TYR A CA 4
ATOM 5716 C C . TYR A 1 86 ? -7.960 -7.300 -3.833 1.00 0.00 86 TYR A C 4
ATOM 5717 O O . TYR A 1 86 ? -8.482 -8.028 -3.013 1.00 0.00 86 TYR A O 4
ATOM 5735 N N . ILE A 1 87 ? -8.524 -6.188 -4.212 1.00 0.00 87 ILE A N 4
ATOM 5736 C CA . ILE A 1 87 ? -9.843 -5.787 -3.641 1.00 0.00 87 ILE A CA 4
ATOM 5737 C C . ILE A 1 87 ? -10.731 -5.193 -4.737 1.00 0.00 87 ILE A C 4
ATOM 5738 O O . ILE A 1 87 ? -10.418 -5.268 -5.909 1.00 0.00 87 ILE A O 4
ATOM 5754 N N . THR A 1 88 ? -11.837 -4.605 -4.371 1.00 0.00 88 THR A N 4
ATOM 5755 C CA . THR A 1 88 ? -12.741 -4.015 -5.399 1.00 0.00 88 THR A CA 4
ATOM 5756 C C . THR A 1 88 ? -13.434 -2.766 -4.851 1.00 0.00 88 THR A C 4
ATOM 5757 O O . THR A 1 88 ? -13.754 -2.683 -3.682 1.00 0.00 88 THR A O 4
ATOM 5768 N N . LYS A 1 89 ? -13.675 -1.795 -5.689 1.00 0.00 89 LYS A N 4
ATOM 5769 C CA . LYS A 1 89 ? -14.349 -0.551 -5.216 1.00 0.00 89 LYS A CA 4
ATOM 5770 C C . LYS A 1 89 ? -15.868 -0.661 -5.390 1.00 0.00 89 LYS A C 4
ATOM 5771 O O . LYS A 1 89 ? -16.522 0.271 -5.812 1.00 0.00 89 LYS A O 4
ATOM 5790 N N . ALA A 1 90 ? -16.431 -1.792 -5.067 1.00 0.00 90 ALA A N 4
ATOM 5791 C CA . ALA A 1 90 ? -17.904 -1.959 -5.216 1.00 0.00 90 ALA A CA 4
ATOM 5792 C C . ALA A 1 90 ? -18.645 -0.855 -4.458 1.00 0.00 90 ALA A C 4
ATOM 5793 O O . ALA A 1 90 ? -19.225 -0.003 -5.111 1.00 0.00 90 ALA A O 4
ATOM 5801 N N . GLY A 1 1 ? -11.516 -10.895 -6.687 1.00 0.00 1 GLY A N 5
ATOM 5802 C CA . GLY A 1 1 ? -12.699 -11.583 -6.097 1.00 0.00 1 GLY A CA 5
ATOM 5803 C C . GLY A 1 1 ? -12.626 -11.503 -4.571 1.00 0.00 1 GLY A C 5
ATOM 5804 O O . GLY A 1 1 ? -13.520 -10.996 -3.923 1.00 0.00 1 GLY A O 5
ATOM 5810 N N . SER A 1 2 ? -11.567 -11.999 -3.990 1.00 0.00 2 SER A N 5
ATOM 5811 C CA . SER A 1 2 ? -11.438 -11.948 -2.506 1.00 0.00 2 SER A CA 5
ATOM 5812 C C . SER A 1 2 ? -12.681 -12.544 -1.843 1.00 0.00 2 SER A C 5
ATOM 5813 O O . SER A 1 2 ? -13.405 -13.314 -2.441 1.00 0.00 2 SER A O 5
ATOM 5821 N N . ASN A 1 3 ? -12.938 -12.190 -0.612 1.00 0.00 3 ASN A N 5
ATOM 5822 C CA . ASN A 1 3 ? -14.137 -12.736 0.084 1.00 0.00 3 ASN A CA 5
ATOM 5823 C C . ASN A 1 3 ? -14.578 -11.796 1.208 1.00 0.00 3 ASN A C 5
ATOM 5824 O O . ASN A 1 3 ? -15.734 -11.436 1.312 1.00 0.00 3 ASN A O 5
ATOM 5835 N N . SER A 1 4 ? -13.666 -11.398 2.053 1.00 0.00 4 SER A N 5
ATOM 5836 C CA . SER A 1 4 ? -14.035 -10.483 3.170 1.00 0.00 4 SER A CA 5
ATOM 5837 C C . SER A 1 4 ? -14.016 -9.029 2.697 1.00 0.00 4 SER A C 5
ATOM 5838 O O . SER A 1 4 ? -13.074 -8.299 2.937 1.00 0.00 4 SER A O 5
ATOM 5846 N N . GLY A 1 5 ? -15.050 -8.601 2.026 1.00 0.00 5 GLY A N 5
ATOM 5847 C CA . GLY A 1 5 ? -15.094 -7.194 1.540 1.00 0.00 5 GLY A CA 5
ATOM 5848 C C . GLY A 1 5 ? -16.428 -6.559 1.939 1.00 0.00 5 GLY A C 5
ATOM 5849 O O . GLY A 1 5 ? -17.437 -6.752 1.290 1.00 0.00 5 GLY A O 5
ATOM 5853 N N . ARG A 1 6 ? -16.441 -5.804 3.003 1.00 0.00 6 ARG A N 5
ATOM 5854 C CA . ARG A 1 6 ? -17.710 -5.160 3.443 1.00 0.00 6 ARG A CA 5
ATOM 5855 C C . ARG A 1 6 ? -17.425 -3.791 4.065 1.00 0.00 6 ARG A C 5
ATOM 5856 O O . ARG A 1 6 ? -16.471 -3.125 3.713 1.00 0.00 6 ARG A O 5
ATOM 5877 N N . ARG A 1 7 ? -18.244 -3.363 4.988 1.00 0.00 7 ARG A N 5
ATOM 5878 C CA . ARG A 1 7 ? -18.019 -2.036 5.629 1.00 0.00 7 ARG A CA 5
ATOM 5879 C C . ARG A 1 7 ? -17.886 -0.947 4.562 1.00 0.00 7 ARG A C 5
ATOM 5880 O O . ARG A 1 7 ? -17.981 -1.209 3.380 1.00 0.00 7 ARG A O 5
ATOM 5901 N N . SER A 1 8 ? -17.669 0.275 4.968 1.00 0.00 8 SER A N 5
ATOM 5902 C CA . SER A 1 8 ? -17.537 1.374 3.969 1.00 0.00 8 SER A CA 5
ATOM 5903 C C . SER A 1 8 ? -16.942 2.627 4.616 1.00 0.00 8 SER A C 5
ATOM 5904 O O . SER A 1 8 ? -15.939 3.147 4.170 1.00 0.00 8 SER A O 5
ATOM 5912 N N . ALA A 1 9 ? -17.555 3.121 5.659 1.00 0.00 9 ALA A N 5
ATOM 5913 C CA . ALA A 1 9 ? -17.031 4.354 6.317 1.00 0.00 9 ALA A CA 5
ATOM 5914 C C . ALA A 1 9 ? -16.900 5.480 5.285 1.00 0.00 9 ALA A C 5
ATOM 5915 O O . ALA A 1 9 ? -17.122 5.264 4.112 1.00 0.00 9 ALA A O 5
ATOM 5922 N N . PRO A 1 10 ? -16.554 6.655 5.752 1.00 0.00 10 PRO A N 5
ATOM 5923 C CA . PRO A 1 10 ? -16.400 7.812 4.838 1.00 0.00 10 PRO A CA 5
ATOM 5924 C C . PRO A 1 10 ? -15.296 7.538 3.807 1.00 0.00 10 PRO A C 5
ATOM 5925 O O . PRO A 1 10 ? -14.132 7.483 4.154 1.00 0.00 10 PRO A O 5
ATOM 5936 N N . PRO A 1 11 ? -15.692 7.382 2.564 1.00 0.00 11 PRO A N 5
ATOM 5937 C CA . PRO A 1 11 ? -14.720 7.081 1.490 1.00 0.00 11 PRO A CA 5
ATOM 5938 C C . PRO A 1 11 ? -14.115 8.365 0.919 1.00 0.00 11 PRO A C 5
ATOM 5939 O O . PRO A 1 11 ? -14.327 9.447 1.430 1.00 0.00 11 PRO A O 5
ATOM 5950 N N . LEU A 1 12 ? -13.370 8.250 -0.146 1.00 0.00 12 LEU A N 5
ATOM 5951 C CA . LEU A 1 12 ? -12.757 9.456 -0.768 1.00 0.00 12 LEU A CA 5
ATOM 5952 C C . LEU A 1 12 ? -12.720 9.296 -2.287 1.00 0.00 12 LEU A C 5
ATOM 5953 O O . LEU A 1 12 ? -13.572 9.794 -2.996 1.00 0.00 12 LEU A O 5
ATOM 5969 N N . ASN A 1 13 ? -11.755 8.581 -2.786 1.00 0.00 13 ASN A N 5
ATOM 5970 C CA . ASN A 1 13 ? -11.669 8.363 -4.258 1.00 0.00 13 ASN A CA 5
ATOM 5971 C C . ASN A 1 13 ? -11.354 6.895 -4.575 1.00 0.00 13 ASN A C 5
ATOM 5972 O O . ASN A 1 13 ? -11.160 6.531 -5.717 1.00 0.00 13 ASN A O 5
ATOM 5983 N N . LEU A 1 14 ? -11.295 6.048 -3.579 1.00 0.00 14 LEU A N 5
ATOM 5984 C CA . LEU A 1 14 ? -10.999 4.611 -3.838 1.00 0.00 14 LEU A CA 5
ATOM 5985 C C . LEU A 1 14 ? -12.293 3.788 -3.863 1.00 0.00 14 LEU A C 5
ATOM 5986 O O . LEU A 1 14 ? -12.294 2.630 -4.230 1.00 0.00 14 LEU A O 5
ATOM 6002 N N . THR A 1 15 ? -13.395 4.371 -3.469 1.00 0.00 15 THR A N 5
ATOM 6003 C CA . THR A 1 15 ? -14.677 3.611 -3.465 1.00 0.00 15 THR A CA 5
ATOM 6004 C C . THR A 1 15 ? -15.270 3.552 -4.874 1.00 0.00 15 THR A C 5
ATOM 6005 O O . THR A 1 15 ? -15.091 4.449 -5.673 1.00 0.00 15 THR A O 5
ATOM 6016 N N . GLY A 1 16 ? -15.975 2.498 -5.185 1.00 0.00 16 GLY A N 5
ATOM 6017 C CA . GLY A 1 16 ? -16.584 2.381 -6.540 1.00 0.00 16 GLY A CA 5
ATOM 6018 C C . GLY A 1 16 ? -15.488 2.127 -7.577 1.00 0.00 16 GLY A C 5
ATOM 6019 O O . GLY A 1 16 ? -15.629 2.466 -8.736 1.00 0.00 16 GLY A O 5
ATOM 6023 N N . LEU A 1 17 ? -14.401 1.527 -7.176 1.00 0.00 17 LEU A N 5
ATOM 6024 C CA . LEU A 1 17 ? -13.302 1.255 -8.145 1.00 0.00 17 LEU A CA 5
ATOM 6025 C C . LEU A 1 17 ? -12.912 -0.234 -8.115 1.00 0.00 17 LEU A C 5
ATOM 6026 O O . LEU A 1 17 ? -13.325 -0.960 -7.232 1.00 0.00 17 LEU A O 5
ATOM 6042 N N . PRO A 1 18 ? -12.142 -0.644 -9.097 1.00 0.00 18 PRO A N 5
ATOM 6043 C CA . PRO A 1 18 ? -11.738 -2.075 -9.225 1.00 0.00 18 PRO A CA 5
ATOM 6044 C C . PRO A 1 18 ? -10.987 -2.589 -7.989 1.00 0.00 18 PRO A C 5
ATOM 6045 O O . PRO A 1 18 ? -11.543 -3.282 -7.160 1.00 0.00 18 PRO A O 5
ATOM 6056 N N . GLY A 1 19 ? -9.714 -2.307 -7.893 1.00 0.00 19 GLY A N 5
ATOM 6057 C CA . GLY A 1 19 ? -8.899 -2.844 -6.761 1.00 0.00 19 GLY A CA 5
ATOM 6058 C C . GLY A 1 19 ? -9.607 -2.640 -5.417 1.00 0.00 19 GLY A C 5
ATOM 6059 O O . GLY A 1 19 ? -9.320 -3.331 -4.461 1.00 0.00 19 GLY A O 5
ATOM 6063 N N . THR A 1 20 ? -10.508 -1.690 -5.325 1.00 0.00 20 THR A N 5
ATOM 6064 C CA . THR A 1 20 ? -11.214 -1.427 -4.027 1.00 0.00 20 THR A CA 5
ATOM 6065 C C . THR A 1 20 ? -11.606 -2.730 -3.323 1.00 0.00 20 THR A C 5
ATOM 6066 O O . THR A 1 20 ? -11.526 -2.841 -2.116 1.00 0.00 20 THR A O 5
ATOM 6077 N N . GLU A 1 21 ? -12.016 -3.718 -4.068 1.00 0.00 21 GLU A N 5
ATOM 6078 C CA . GLU A 1 21 ? -12.393 -5.013 -3.438 1.00 0.00 21 GLU A CA 5
ATOM 6079 C C . GLU A 1 21 ? -11.158 -5.907 -3.308 1.00 0.00 21 GLU A C 5
ATOM 6080 O O . GLU A 1 21 ? -11.104 -6.791 -2.477 1.00 0.00 21 GLU A O 5
ATOM 6092 N N . LYS A 1 22 ? -10.166 -5.684 -4.125 1.00 0.00 22 LYS A N 5
ATOM 6093 C CA . LYS A 1 22 ? -8.930 -6.505 -4.032 1.00 0.00 22 LYS A CA 5
ATOM 6094 C C . LYS A 1 22 ? -8.115 -6.081 -2.810 1.00 0.00 22 LYS A C 5
ATOM 6095 O O . LYS A 1 22 ? -7.305 -6.830 -2.301 1.00 0.00 22 LYS A O 5
ATOM 6114 N N . LEU A 1 23 ? -8.328 -4.885 -2.329 1.00 0.00 23 LEU A N 5
ATOM 6115 C CA . LEU A 1 23 ? -7.571 -4.423 -1.133 1.00 0.00 23 LEU A CA 5
ATOM 6116 C C . LEU A 1 23 ? -8.023 -5.199 0.106 1.00 0.00 23 LEU A C 5
ATOM 6117 O O . LEU A 1 23 ? -9.172 -5.150 0.496 1.00 0.00 23 LEU A O 5
ATOM 6133 N N . ASN A 1 24 ? -7.128 -5.921 0.726 1.00 0.00 24 ASN A N 5
ATOM 6134 C CA . ASN A 1 24 ? -7.508 -6.705 1.937 1.00 0.00 24 ASN A CA 5
ATOM 6135 C C . ASN A 1 24 ? -8.247 -5.817 2.942 1.00 0.00 24 ASN A C 5
ATOM 6136 O O . ASN A 1 24 ? -8.210 -4.605 2.857 1.00 0.00 24 ASN A O 5
ATOM 6147 N N . GLU A 1 25 ? -8.913 -6.408 3.898 1.00 0.00 25 GLU A N 5
ATOM 6148 C CA . GLU A 1 25 ? -9.653 -5.596 4.908 1.00 0.00 25 GLU A CA 5
ATOM 6149 C C . GLU A 1 25 ? -8.748 -4.501 5.482 1.00 0.00 25 GLU A C 5
ATOM 6150 O O . GLU A 1 25 ? -9.188 -3.406 5.770 1.00 0.00 25 GLU A O 5
ATOM 6162 N N . LYS A 1 26 ? -7.484 -4.786 5.638 1.00 0.00 26 LYS A N 5
ATOM 6163 C CA . LYS A 1 26 ? -6.549 -3.756 6.171 1.00 0.00 26 LYS A CA 5
ATOM 6164 C C . LYS A 1 26 ? -6.118 -2.812 5.047 1.00 0.00 26 LYS A C 5
ATOM 6165 O O . LYS A 1 26 ? -6.026 -1.614 5.229 1.00 0.00 26 LYS A O 5
ATOM 6184 N N . GLU A 1 27 ? -5.862 -3.343 3.882 1.00 0.00 27 GLU A N 5
ATOM 6185 C CA . GLU A 1 27 ? -5.451 -2.476 2.742 1.00 0.00 27 GLU A CA 5
ATOM 6186 C C . GLU A 1 27 ? -6.616 -1.579 2.320 1.00 0.00 27 GLU A C 5
ATOM 6187 O O . GLU A 1 27 ? -6.430 -0.443 1.933 1.00 0.00 27 GLU A O 5
ATOM 6199 N N . LYS A 1 28 ? -7.820 -2.078 2.405 1.00 0.00 28 LYS A N 5
ATOM 6200 C CA . LYS A 1 28 ? -9.001 -1.251 2.024 1.00 0.00 28 LYS A CA 5
ATOM 6201 C C . LYS A 1 28 ? -8.970 0.086 2.770 1.00 0.00 28 LYS A C 5
ATOM 6202 O O . LYS A 1 28 ? -8.992 1.146 2.174 1.00 0.00 28 LYS A O 5
ATOM 6221 N N . GLU A 1 29 ? -8.913 0.041 4.074 1.00 0.00 29 GLU A N 5
ATOM 6222 C CA . GLU A 1 29 ? -8.880 1.303 4.867 1.00 0.00 29 GLU A CA 5
ATOM 6223 C C . GLU A 1 29 ? -7.575 2.059 4.613 1.00 0.00 29 GLU A C 5
ATOM 6224 O O . GLU A 1 29 ? -7.547 3.273 4.583 1.00 0.00 29 GLU A O 5
ATOM 6236 N N . LEU A 1 30 ? -6.491 1.353 4.432 1.00 0.00 30 LEU A N 5
ATOM 6237 C CA . LEU A 1 30 ? -5.190 2.038 4.179 1.00 0.00 30 LEU A CA 5
ATOM 6238 C C . LEU A 1 30 ? -5.336 3.048 3.039 1.00 0.00 30 LEU A C 5
ATOM 6239 O O . LEU A 1 30 ? -4.771 4.123 3.073 1.00 0.00 30 LEU A O 5
ATOM 6255 N N . CYS A 1 31 ? -6.098 2.713 2.034 1.00 0.00 31 CYS A N 5
ATOM 6256 C CA . CYS A 1 31 ? -6.300 3.663 0.905 1.00 0.00 31 CYS A CA 5
ATOM 6257 C C . CYS A 1 31 ? -7.326 4.727 1.300 1.00 0.00 31 CYS A C 5
ATOM 6258 O O . CYS A 1 31 ? -7.194 5.887 0.965 1.00 0.00 31 CYS A O 5
ATOM 6266 N N . GLN A 1 32 ? -8.342 4.341 2.024 1.00 0.00 32 GLN A N 5
ATOM 6267 C CA . GLN A 1 32 ? -9.371 5.330 2.453 1.00 0.00 32 GLN A CA 5
ATOM 6268 C C . GLN A 1 32 ? -8.738 6.404 3.341 1.00 0.00 32 GLN A C 5
ATOM 6269 O O . GLN A 1 32 ? -9.269 7.483 3.500 1.00 0.00 32 GLN A O 5
ATOM 6283 N N . VAL A 1 33 ? -7.610 6.116 3.928 1.00 0.00 33 VAL A N 5
ATOM 6284 C CA . VAL A 1 33 ? -6.925 7.141 4.760 1.00 0.00 33 VAL A CA 5
ATOM 6285 C C . VAL A 1 33 ? -6.032 7.981 3.855 1.00 0.00 33 VAL A C 5
ATOM 6286 O O . VAL A 1 33 ? -6.209 9.175 3.719 1.00 0.00 33 VAL A O 5
ATOM 6299 N N . VAL A 1 34 ? -5.110 7.347 3.187 1.00 0.00 34 VAL A N 5
ATOM 6300 C CA . VAL A 1 34 ? -4.260 8.083 2.216 1.00 0.00 34 VAL A CA 5
ATOM 6301 C C . VAL A 1 34 ? -4.944 8.063 0.851 1.00 0.00 34 VAL A C 5
ATOM 6302 O O . VAL A 1 34 ? -4.663 7.219 0.029 1.00 0.00 34 VAL A O 5
ATOM 6315 N N . ARG A 1 35 ? -5.879 8.963 0.643 1.00 0.00 35 ARG A N 5
ATOM 6316 C CA . ARG A 1 35 ? -6.662 9.028 -0.642 1.00 0.00 35 ARG A CA 5
ATOM 6317 C C . ARG A 1 35 ? -5.860 8.531 -1.853 1.00 0.00 35 ARG A C 5
ATOM 6318 O O . ARG A 1 35 ? -5.114 9.270 -2.464 1.00 0.00 35 ARG A O 5
ATOM 6339 N N . LEU A 1 36 ? -6.016 7.281 -2.199 1.00 0.00 36 LEU A N 5
ATOM 6340 C CA . LEU A 1 36 ? -5.271 6.727 -3.366 1.00 0.00 36 LEU A CA 5
ATOM 6341 C C . LEU A 1 36 ? -6.181 5.822 -4.202 1.00 0.00 36 LEU A C 5
ATOM 6342 O O . LEU A 1 36 ? -7.251 5.435 -3.776 1.00 0.00 36 LEU A O 5
ATOM 6358 N N . VAL A 1 37 ? -5.756 5.476 -5.386 1.00 0.00 37 VAL A N 5
ATOM 6359 C CA . VAL A 1 37 ? -6.574 4.576 -6.245 1.00 0.00 37 VAL A CA 5
ATOM 6360 C C . VAL A 1 37 ? -6.157 3.120 -5.989 1.00 0.00 37 VAL A C 5
ATOM 6361 O O . VAL A 1 37 ? -5.051 2.866 -5.555 1.00 0.00 37 VAL A O 5
ATOM 6374 N N . PRO A 1 38 ? -7.053 2.202 -6.267 1.00 0.00 38 PRO A N 5
ATOM 6375 C CA . PRO A 1 38 ? -6.756 0.768 -6.038 1.00 0.00 38 PRO A CA 5
ATOM 6376 C C . PRO A 1 38 ? -5.720 0.261 -7.041 1.00 0.00 38 PRO A C 5
ATOM 6377 O O . PRO A 1 38 ? -4.594 -0.030 -6.689 1.00 0.00 38 PRO A O 5
ATOM 6388 N N . GLY A 1 39 ? -6.092 0.141 -8.290 1.00 0.00 39 GLY A N 5
ATOM 6389 C CA . GLY A 1 39 ? -5.127 -0.357 -9.314 1.00 0.00 39 GLY A CA 5
ATOM 6390 C C . GLY A 1 39 ? -3.839 0.462 -9.239 1.00 0.00 39 GLY A C 5
ATOM 6391 O O . GLY A 1 39 ? -2.755 -0.045 -9.453 1.00 0.00 39 GLY A O 5
ATOM 6395 N N . ALA A 1 40 ? -3.946 1.721 -8.920 1.00 0.00 40 ALA A N 5
ATOM 6396 C CA . ALA A 1 40 ? -2.723 2.553 -8.789 1.00 0.00 40 ALA A CA 5
ATOM 6397 C C . ALA A 1 40 ? -1.899 2.048 -7.606 1.00 0.00 40 ALA A C 5
ATOM 6398 O O . ALA A 1 40 ? -0.686 1.988 -7.656 1.00 0.00 40 ALA A O 5
ATOM 6405 N N . TYR A 1 41 ? -2.559 1.656 -6.548 1.00 0.00 41 TYR A N 5
ATOM 6406 C CA . TYR A 1 41 ? -1.832 1.122 -5.365 1.00 0.00 41 TYR A CA 5
ATOM 6407 C C . TYR A 1 41 ? -1.212 -0.233 -5.706 1.00 0.00 41 TYR A C 5
ATOM 6408 O O . TYR A 1 41 ? -0.057 -0.485 -5.427 1.00 0.00 41 TYR A O 5
ATOM 6426 N N . LEU A 1 42 ? -1.967 -1.106 -6.319 1.00 0.00 42 LEU A N 5
ATOM 6427 C CA . LEU A 1 42 ? -1.405 -2.432 -6.704 1.00 0.00 42 LEU A CA 5
ATOM 6428 C C . LEU A 1 42 ? -0.133 -2.227 -7.525 1.00 0.00 42 LEU A C 5
ATOM 6429 O O . LEU A 1 42 ? 0.800 -3.001 -7.454 1.00 0.00 42 LEU A O 5
ATOM 6445 N N . GLU A 1 43 ? -0.089 -1.173 -8.295 1.00 0.00 43 GLU A N 5
ATOM 6446 C CA . GLU A 1 43 ? 1.133 -0.885 -9.092 1.00 0.00 43 GLU A CA 5
ATOM 6447 C C . GLU A 1 43 ? 2.255 -0.452 -8.152 1.00 0.00 43 GLU A C 5
ATOM 6448 O O . GLU A 1 43 ? 3.272 -1.108 -8.041 1.00 0.00 43 GLU A O 5
ATOM 6460 N N . TYR A 1 44 ? 2.050 0.622 -7.430 1.00 0.00 44 TYR A N 5
ATOM 6461 C CA . TYR A 1 44 ? 3.083 1.088 -6.458 1.00 0.00 44 TYR A CA 5
ATOM 6462 C C . TYR A 1 44 ? 3.558 -0.084 -5.602 1.00 0.00 44 TYR A C 5
ATOM 6463 O O . TYR A 1 44 ? 4.696 -0.495 -5.680 1.00 0.00 44 TYR A O 5
ATOM 6481 N N . LYS A 1 45 ? 2.668 -0.677 -4.853 1.00 0.00 45 LYS A N 5
ATOM 6482 C CA . LYS A 1 45 ? 3.046 -1.852 -4.017 1.00 0.00 45 LYS A CA 5
ATOM 6483 C C . LYS A 1 45 ? 3.813 -2.883 -4.848 1.00 0.00 45 LYS A C 5
ATOM 6484 O O . LYS A 1 45 ? 4.788 -3.452 -4.398 1.00 0.00 45 LYS A O 5
ATOM 6503 N N . SER A 1 46 ? 3.377 -3.139 -6.052 1.00 0.00 46 SER A N 5
ATOM 6504 C CA . SER A 1 46 ? 4.094 -4.133 -6.898 1.00 0.00 46 SER A CA 5
ATOM 6505 C C . SER A 1 46 ? 5.535 -3.677 -7.125 1.00 0.00 46 SER A C 5
ATOM 6506 O O . SER A 1 46 ? 6.468 -4.448 -7.007 1.00 0.00 46 SER A O 5
ATOM 6514 N N . ALA A 1 47 ? 5.728 -2.424 -7.431 1.00 0.00 47 ALA A N 5
ATOM 6515 C CA . ALA A 1 47 ? 7.111 -1.917 -7.641 1.00 0.00 47 ALA A CA 5
ATOM 6516 C C . ALA A 1 47 ? 7.951 -2.161 -6.386 1.00 0.00 47 ALA A C 5
ATOM 6517 O O . ALA A 1 47 ? 9.147 -2.367 -6.455 1.00 0.00 47 ALA A O 5
ATOM 6524 N N . LEU A 1 48 ? 7.329 -2.151 -5.238 1.00 0.00 48 LEU A N 5
ATOM 6525 C CA . LEU A 1 48 ? 8.092 -2.386 -3.979 1.00 0.00 48 LEU A CA 5
ATOM 6526 C C . LEU A 1 48 ? 8.537 -3.842 -3.906 1.00 0.00 48 LEU A C 5
ATOM 6527 O O . LEU A 1 48 ? 9.709 -4.135 -3.895 1.00 0.00 48 LEU A O 5
ATOM 6543 N N . LEU A 1 49 ? 7.612 -4.761 -3.888 1.00 0.00 49 LEU A N 5
ATOM 6544 C CA . LEU A 1 49 ? 7.990 -6.203 -3.820 1.00 0.00 49 LEU A CA 5
ATOM 6545 C C . LEU A 1 49 ? 9.074 -6.535 -4.852 1.00 0.00 49 LEU A C 5
ATOM 6546 O O . LEU A 1 49 ? 9.864 -7.441 -4.669 1.00 0.00 49 LEU A O 5
ATOM 6562 N N . ASN A 1 50 ? 9.130 -5.793 -5.925 1.00 0.00 50 ASN A N 5
ATOM 6563 C CA . ASN A 1 50 ? 10.144 -6.079 -6.979 1.00 0.00 50 ASN A CA 5
ATOM 6564 C C . ASN A 1 50 ? 11.505 -5.470 -6.623 1.00 0.00 50 ASN A C 5
ATOM 6565 O O . ASN A 1 50 ? 12.539 -6.008 -6.969 1.00 0.00 50 ASN A O 5
ATOM 6576 N N . GLU A 1 51 ? 11.523 -4.340 -5.969 1.00 0.00 51 GLU A N 5
ATOM 6577 C CA . GLU A 1 51 ? 12.829 -3.715 -5.611 1.00 0.00 51 GLU A CA 5
ATOM 6578 C C . GLU A 1 51 ? 13.283 -4.234 -4.254 1.00 0.00 51 GLU A C 5
ATOM 6579 O O . GLU A 1 51 ? 14.460 -4.374 -3.984 1.00 0.00 51 GLU A O 5
ATOM 6591 N N . CYS A 1 52 ? 12.347 -4.543 -3.409 1.00 0.00 52 CYS A N 5
ATOM 6592 C CA . CYS A 1 52 ? 12.685 -5.095 -2.077 1.00 0.00 52 CYS A CA 5
ATOM 6593 C C . CYS A 1 52 ? 13.198 -6.525 -2.240 1.00 0.00 52 CYS A C 5
ATOM 6594 O O . CYS A 1 52 ? 14.091 -6.962 -1.542 1.00 0.00 52 CYS A O 5
ATOM 6602 N N . HIS A 1 53 ? 12.647 -7.251 -3.178 1.00 0.00 53 HIS A N 5
ATOM 6603 C CA . HIS A 1 53 ? 13.102 -8.649 -3.408 1.00 0.00 53 HIS A CA 5
ATOM 6604 C C . HIS A 1 53 ? 14.451 -8.657 -4.131 1.00 0.00 53 HIS A C 5
ATOM 6605 O O . HIS A 1 53 ? 15.385 -9.309 -3.709 1.00 0.00 53 HIS A O 5
ATOM 6619 N N . LYS A 1 54 ? 14.565 -7.938 -5.217 1.00 0.00 54 LYS A N 5
ATOM 6620 C CA . LYS A 1 54 ? 15.863 -7.913 -5.952 1.00 0.00 54 LYS A CA 5
ATOM 6621 C C . LYS A 1 54 ? 16.971 -7.371 -5.047 1.00 0.00 54 LYS A C 5
ATOM 6622 O O . LYS A 1 54 ? 18.106 -7.800 -5.112 1.00 0.00 54 LYS A O 5
ATOM 6641 N N . GLN A 1 55 ? 16.650 -6.428 -4.205 1.00 0.00 55 GLN A N 5
ATOM 6642 C CA . GLN A 1 55 ? 17.681 -5.859 -3.291 1.00 0.00 55 GLN A CA 5
ATOM 6643 C C . GLN A 1 55 ? 17.721 -6.640 -1.975 1.00 0.00 55 GLN A C 5
ATOM 6644 O O . GLN A 1 55 ? 18.681 -6.575 -1.234 1.00 0.00 55 GLN A O 5
ATOM 6658 N N . GLY A 1 56 ? 16.684 -7.375 -1.675 1.00 0.00 56 GLY A N 5
ATOM 6659 C CA . GLY A 1 56 ? 16.664 -8.153 -0.405 1.00 0.00 56 GLY A CA 5
ATOM 6660 C C . GLY A 1 56 ? 15.985 -7.325 0.687 1.00 0.00 56 GLY A C 5
ATOM 6661 O O . GLY A 1 56 ? 14.797 -7.434 0.914 1.00 0.00 56 GLY A O 5
ATOM 6665 N N . GLY A 1 57 ? 16.729 -6.493 1.363 1.00 0.00 57 GLY A N 5
ATOM 6666 C CA . GLY A 1 57 ? 16.124 -5.655 2.436 1.00 0.00 57 GLY A CA 5
ATOM 6667 C C . GLY A 1 57 ? 15.904 -4.237 1.906 1.00 0.00 57 GLY A C 5
ATOM 6668 O O . GLY A 1 57 ? 16.799 -3.622 1.362 1.00 0.00 57 GLY A O 5
ATOM 6672 N N . LEU A 1 58 ? 14.719 -3.713 2.057 1.00 0.00 58 LEU A N 5
ATOM 6673 C CA . LEU A 1 58 ? 14.446 -2.337 1.554 1.00 0.00 58 LEU A CA 5
ATOM 6674 C C . LEU A 1 58 ? 14.049 -1.415 2.710 1.00 0.00 58 LEU A C 5
ATOM 6675 O O . LEU A 1 58 ? 12.996 -1.557 3.299 1.00 0.00 58 LEU A O 5
ATOM 6691 N N . ARG A 1 59 ? 14.891 -0.473 3.042 1.00 0.00 59 ARG A N 5
ATOM 6692 C CA . ARG A 1 59 ? 14.573 0.457 4.162 1.00 0.00 59 ARG A CA 5
ATOM 6693 C C . ARG A 1 59 ? 13.211 1.117 3.940 1.00 0.00 59 ARG A C 5
ATOM 6694 O O . ARG A 1 59 ? 12.524 0.838 2.978 1.00 0.00 59 ARG A O 5
ATOM 6715 N N . LEU A 1 60 ? 12.816 1.993 4.823 1.00 0.00 60 LEU A N 5
ATOM 6716 C CA . LEU A 1 60 ? 11.503 2.676 4.658 1.00 0.00 60 LEU A CA 5
ATOM 6717 C C . LEU A 1 60 ? 11.709 4.100 4.135 1.00 0.00 60 LEU A C 5
ATOM 6718 O O . LEU A 1 60 ? 10.916 4.609 3.375 1.00 0.00 60 LEU A O 5
ATOM 6734 N N . ALA A 1 61 ? 12.768 4.751 4.529 1.00 0.00 61 ALA A N 5
ATOM 6735 C CA . ALA A 1 61 ? 13.011 6.137 4.032 1.00 0.00 61 ALA A CA 5
ATOM 6736 C C . ALA A 1 61 ? 13.260 6.118 2.521 1.00 0.00 61 ALA A C 5
ATOM 6737 O O . ALA A 1 61 ? 12.603 6.807 1.762 1.00 0.00 61 ALA A O 5
ATOM 6744 N N . GLN A 1 62 ? 14.196 5.324 2.076 1.00 0.00 62 GLN A N 5
ATOM 6745 C CA . GLN A 1 62 ? 14.471 5.245 0.613 1.00 0.00 62 GLN A CA 5
ATOM 6746 C C . GLN A 1 62 ? 13.181 4.928 -0.141 1.00 0.00 62 GLN A C 5
ATOM 6747 O O . GLN A 1 62 ? 12.981 5.349 -1.262 1.00 0.00 62 GLN A O 5
ATOM 6761 N N . ALA A 1 63 ? 12.302 4.189 0.476 1.00 0.00 63 ALA A N 5
ATOM 6762 C CA . ALA A 1 63 ? 11.014 3.853 -0.181 1.00 0.00 63 ALA A CA 5
ATOM 6763 C C . ALA A 1 63 ? 10.175 5.117 -0.357 1.00 0.00 63 ALA A C 5
ATOM 6764 O O . ALA A 1 63 ? 9.517 5.300 -1.361 1.00 0.00 63 ALA A O 5
ATOM 6771 N N . ARG A 1 64 ? 10.201 6.000 0.606 1.00 0.00 64 ARG A N 5
ATOM 6772 C CA . ARG A 1 64 ? 9.409 7.252 0.467 1.00 0.00 64 ARG A CA 5
ATOM 6773 C C . ARG A 1 64 ? 9.957 8.064 -0.701 1.00 0.00 64 ARG A C 5
ATOM 6774 O O . ARG A 1 64 ? 9.228 8.736 -1.403 1.00 0.00 64 ARG A O 5
ATOM 6795 N N . ALA A 1 65 ? 11.233 7.969 -0.941 1.00 0.00 65 ALA A N 5
ATOM 6796 C CA . ALA A 1 65 ? 11.823 8.684 -2.103 1.00 0.00 65 ALA A CA 5
ATOM 6797 C C . ALA A 1 65 ? 11.768 7.796 -3.354 1.00 0.00 65 ALA A C 5
ATOM 6798 O O . ALA A 1 65 ? 12.141 8.210 -4.434 1.00 0.00 65 ALA A O 5
ATOM 6805 N N . LEU A 1 66 ? 11.323 6.569 -3.217 1.00 0.00 66 LEU A N 5
ATOM 6806 C CA . LEU A 1 66 ? 11.256 5.662 -4.398 1.00 0.00 66 LEU A CA 5
ATOM 6807 C C . LEU A 1 66 ? 9.884 5.767 -5.087 1.00 0.00 66 LEU A C 5
ATOM 6808 O O . LEU A 1 66 ? 9.770 6.326 -6.160 1.00 0.00 66 LEU A O 5
ATOM 6824 N N . ILE A 1 67 ? 8.847 5.215 -4.505 1.00 0.00 67 ILE A N 5
ATOM 6825 C CA . ILE A 1 67 ? 7.503 5.314 -5.147 1.00 0.00 67 ILE A CA 5
ATOM 6826 C C . ILE A 1 67 ? 6.758 6.549 -4.640 1.00 0.00 67 ILE A C 5
ATOM 6827 O O . ILE A 1 67 ? 7.327 7.415 -4.005 1.00 0.00 67 ILE A O 5
ATOM 6843 N N . LYS A 1 68 ? 5.487 6.634 -4.917 1.00 0.00 68 LYS A N 5
ATOM 6844 C CA . LYS A 1 68 ? 4.693 7.808 -4.454 1.00 0.00 68 LYS A CA 5
ATOM 6845 C C . LYS A 1 68 ? 5.385 9.115 -4.848 1.00 0.00 68 LYS A C 5
ATOM 6846 O O . LYS A 1 68 ? 6.157 9.161 -5.785 1.00 0.00 68 LYS A O 5
ATOM 6865 N N . ILE A 1 69 ? 5.115 10.180 -4.144 1.00 0.00 69 ILE A N 5
ATOM 6866 C CA . ILE A 1 69 ? 5.724 11.492 -4.516 1.00 0.00 69 ILE A CA 5
ATOM 6867 C C . ILE A 1 69 ? 6.155 12.292 -3.281 1.00 0.00 69 ILE A C 5
ATOM 6868 O O . ILE A 1 69 ? 6.658 13.392 -3.400 1.00 0.00 69 ILE A O 5
ATOM 6884 N N . ASP A 1 70 ? 5.954 11.773 -2.101 1.00 0.00 70 ASP A N 5
ATOM 6885 C CA . ASP A 1 70 ? 6.335 12.550 -0.885 1.00 0.00 70 ASP A CA 5
ATOM 6886 C C . ASP A 1 70 ? 6.985 11.650 0.172 1.00 0.00 70 ASP A C 5
ATOM 6887 O O . ASP A 1 70 ? 8.185 11.460 0.174 1.00 0.00 70 ASP A O 5
ATOM 6896 N N . VAL A 1 71 ? 6.228 11.146 1.109 1.00 0.00 71 VAL A N 5
ATOM 6897 C CA . VAL A 1 71 ? 6.835 10.310 2.189 1.00 0.00 71 VAL A CA 5
ATOM 6898 C C . VAL A 1 71 ? 5.732 9.621 2.973 1.00 0.00 71 VAL A C 5
ATOM 6899 O O . VAL A 1 71 ? 5.703 8.416 3.109 1.00 0.00 71 VAL A O 5
ATOM 6912 N N . ASN A 1 72 ? 4.853 10.388 3.542 1.00 0.00 72 ASN A N 5
ATOM 6913 C CA . ASN A 1 72 ? 3.744 9.772 4.316 1.00 0.00 72 ASN A CA 5
ATOM 6914 C C . ASN A 1 72 ? 2.927 8.876 3.386 1.00 0.00 72 ASN A C 5
ATOM 6915 O O . ASN A 1 72 ? 2.274 7.940 3.806 1.00 0.00 72 ASN A O 5
ATOM 6926 N N . LYS A 1 73 ? 2.990 9.157 2.116 1.00 0.00 73 LYS A N 5
ATOM 6927 C CA . LYS A 1 73 ? 2.268 8.336 1.113 1.00 0.00 73 LYS A CA 5
ATOM 6928 C C . LYS A 1 73 ? 2.880 6.933 1.087 1.00 0.00 73 LYS A C 5
ATOM 6929 O O . LYS A 1 73 ? 2.238 5.946 1.415 1.00 0.00 73 LYS A O 5
ATOM 6948 N N . THR A 1 74 ? 4.142 6.845 0.766 1.00 0.00 74 THR A N 5
ATOM 6949 C CA . THR A 1 74 ? 4.826 5.527 0.794 1.00 0.00 74 THR A CA 5
ATOM 6950 C C . THR A 1 74 ? 4.845 5.006 2.229 1.00 0.00 74 THR A C 5
ATOM 6951 O O . THR A 1 74 ? 4.788 3.823 2.466 1.00 0.00 74 THR A O 5
ATOM 6962 N N . ARG A 1 75 ? 4.912 5.889 3.195 1.00 0.00 75 ARG A N 5
ATOM 6963 C CA . ARG A 1 75 ? 4.920 5.444 4.620 1.00 0.00 75 ARG A CA 5
ATOM 6964 C C . ARG A 1 75 ? 3.810 4.421 4.861 1.00 0.00 75 ARG A C 5
ATOM 6965 O O . ARG A 1 75 ? 4.057 3.324 5.308 1.00 0.00 75 ARG A O 5
ATOM 6986 N N . LYS A 1 76 ? 2.598 4.752 4.514 1.00 0.00 76 LYS A N 5
ATOM 6987 C CA . LYS A 1 76 ? 1.488 3.788 4.708 1.00 0.00 76 LYS A CA 5
ATOM 6988 C C . LYS A 1 76 ? 1.662 2.577 3.789 1.00 0.00 76 LYS A C 5
ATOM 6989 O O . LYS A 1 76 ? 1.646 1.445 4.234 1.00 0.00 76 LYS A O 5
ATOM 7008 N N . ILE A 1 77 ? 1.838 2.794 2.509 1.00 0.00 77 ILE A N 5
ATOM 7009 C CA . ILE A 1 77 ? 2.014 1.630 1.586 1.00 0.00 77 ILE A CA 5
ATOM 7010 C C . ILE A 1 77 ? 3.140 0.720 2.095 1.00 0.00 77 ILE A C 5
ATOM 7011 O O . ILE A 1 77 ? 2.921 -0.416 2.473 1.00 0.00 77 ILE A O 5
ATOM 7027 N N . TYR A 1 78 ? 4.343 1.220 2.103 1.00 0.00 78 TYR A N 5
ATOM 7028 C CA . TYR A 1 78 ? 5.500 0.404 2.560 1.00 0.00 78 TYR A CA 5
ATOM 7029 C C . TYR A 1 78 ? 5.278 -0.137 3.971 1.00 0.00 78 TYR A C 5
ATOM 7030 O O . TYR A 1 78 ? 5.487 -1.300 4.221 1.00 0.00 78 TYR A O 5
ATOM 7048 N N . ASP A 1 79 ? 4.886 0.692 4.907 1.00 0.00 79 ASP A N 5
ATOM 7049 C CA . ASP A 1 79 ? 4.701 0.197 6.310 1.00 0.00 79 ASP A CA 5
ATOM 7050 C C . ASP A 1 79 ? 3.886 -1.100 6.325 1.00 0.00 79 ASP A C 5
ATOM 7051 O O . ASP A 1 79 ? 4.128 -1.986 7.120 1.00 0.00 79 ASP A O 5
ATOM 7060 N N . PHE A 1 80 ? 2.940 -1.230 5.437 1.00 0.00 80 PHE A N 5
ATOM 7061 C CA . PHE A 1 80 ? 2.146 -2.487 5.389 1.00 0.00 80 PHE A CA 5
ATOM 7062 C C . PHE A 1 80 ? 3.009 -3.619 4.828 1.00 0.00 80 PHE A C 5
ATOM 7063 O O . PHE A 1 80 ? 3.071 -4.697 5.381 1.00 0.00 80 PHE A O 5
ATOM 7080 N N . LEU A 1 81 ? 3.701 -3.370 3.751 1.00 0.00 81 LEU A N 5
ATOM 7081 C CA . LEU A 1 81 ? 4.572 -4.435 3.157 1.00 0.00 81 LEU A CA 5
ATOM 7082 C C . LEU A 1 81 ? 5.691 -4.812 4.136 1.00 0.00 81 LEU A C 5
ATOM 7083 O O . LEU A 1 81 ? 6.036 -5.966 4.293 1.00 0.00 81 LEU A O 5
ATOM 7099 N N . ILE A 1 82 ? 6.278 -3.834 4.770 1.00 0.00 82 ILE A N 5
ATOM 7100 C CA . ILE A 1 82 ? 7.396 -4.097 5.721 1.00 0.00 82 ILE A CA 5
ATOM 7101 C C . ILE A 1 82 ? 6.919 -4.936 6.908 1.00 0.00 82 ILE A C 5
ATOM 7102 O O . ILE A 1 82 ? 7.356 -6.050 7.116 1.00 0.00 82 ILE A O 5
ATOM 7118 N N . ARG A 1 83 ? 6.055 -4.382 7.708 1.00 0.00 83 ARG A N 5
ATOM 7119 C CA . ARG A 1 83 ? 5.577 -5.098 8.923 1.00 0.00 83 ARG A CA 5
ATOM 7120 C C . ARG A 1 83 ? 4.877 -6.413 8.563 1.00 0.00 83 ARG A C 5
ATOM 7121 O O . ARG A 1 83 ? 4.817 -7.327 9.362 1.00 0.00 83 ARG A O 5
ATOM 7142 N N . GLU A 1 84 ? 4.354 -6.528 7.372 1.00 0.00 84 GLU A N 5
ATOM 7143 C CA . GLU A 1 84 ? 3.678 -7.800 6.984 1.00 0.00 84 GLU A CA 5
ATOM 7144 C C . GLU A 1 84 ? 4.683 -8.760 6.344 1.00 0.00 84 GLU A C 5
ATOM 7145 O O . GLU A 1 84 ? 5.874 -8.522 6.351 1.00 0.00 84 GLU A O 5
ATOM 7157 N N . GLY A 1 85 ? 4.213 -9.846 5.793 1.00 0.00 85 GLY A N 5
ATOM 7158 C CA . GLY A 1 85 ? 5.144 -10.822 5.159 1.00 0.00 85 GLY A CA 5
ATOM 7159 C C . GLY A 1 85 ? 5.335 -10.464 3.684 1.00 0.00 85 GLY A C 5
ATOM 7160 O O . GLY A 1 85 ? 5.050 -11.250 2.803 1.00 0.00 85 GLY A O 5
ATOM 7164 N N . TYR A 1 86 ? 5.821 -9.284 3.407 1.00 0.00 86 TYR A N 5
ATOM 7165 C CA . TYR A 1 86 ? 6.034 -8.882 1.989 1.00 0.00 86 TYR A CA 5
ATOM 7166 C C . TYR A 1 86 ? 7.484 -8.446 1.771 1.00 0.00 86 TYR A C 5
ATOM 7167 O O . TYR A 1 86 ? 8.280 -9.169 1.207 1.00 0.00 86 TYR A O 5
ATOM 7185 N N . ILE A 1 87 ? 7.835 -7.271 2.216 1.00 0.00 87 ILE A N 5
ATOM 7186 C CA . ILE A 1 87 ? 9.237 -6.798 2.035 1.00 0.00 87 ILE A CA 5
ATOM 7187 C C . ILE A 1 87 ? 9.910 -6.608 3.398 1.00 0.00 87 ILE A C 5
ATOM 7188 O O . ILE A 1 87 ? 9.275 -6.694 4.430 1.00 0.00 87 ILE A O 5
ATOM 7204 N N . THR A 1 88 ? 11.192 -6.360 3.412 1.00 0.00 88 THR A N 5
ATOM 7205 C CA . THR A 1 88 ? 11.899 -6.184 4.711 1.00 0.00 88 THR A CA 5
ATOM 7206 C C . THR A 1 88 ? 12.598 -4.824 4.769 1.00 0.00 88 THR A C 5
ATOM 7207 O O . THR A 1 88 ? 12.645 -4.096 3.798 1.00 0.00 88 THR A O 5
ATOM 7218 N N . LYS A 1 89 ? 13.144 -4.480 5.904 1.00 0.00 89 LYS A N 5
ATOM 7219 C CA . LYS A 1 89 ? 13.843 -3.170 6.032 1.00 0.00 89 LYS A CA 5
ATOM 7220 C C . LYS A 1 89 ? 15.355 -3.382 6.125 1.00 0.00 89 LYS A C 5
ATOM 7221 O O . LYS A 1 89 ? 15.821 -4.381 6.636 1.00 0.00 89 LYS A O 5
ATOM 7240 N N . ALA A 1 90 ? 16.127 -2.450 5.638 1.00 0.00 90 ALA A N 5
ATOM 7241 C CA . ALA A 1 90 ? 17.608 -2.601 5.701 1.00 0.00 90 ALA A CA 5
ATOM 7242 C C . ALA A 1 90 ? 18.293 -1.265 5.408 1.00 0.00 90 ALA A C 5
ATOM 7243 O O . ALA A 1 90 ? 18.988 -0.774 6.283 1.00 0.00 90 ALA A O 5
ATOM 7251 N N . GLY A 1 1 ? -7.156 -14.951 -3.323 1.00 0.00 1 GLY A N 6
ATOM 7252 C CA . GLY A 1 1 ? -8.108 -15.280 -4.422 1.00 0.00 1 GLY A CA 6
ATOM 7253 C C . GLY A 1 1 ? -9.492 -14.726 -4.080 1.00 0.00 1 GLY A C 6
ATOM 7254 O O . GLY A 1 1 ? -9.858 -13.644 -4.496 1.00 0.00 1 GLY A O 6
ATOM 7260 N N . SER A 1 2 ? -10.264 -15.457 -3.325 1.00 0.00 2 SER A N 6
ATOM 7261 C CA . SER A 1 2 ? -11.623 -14.970 -2.956 1.00 0.00 2 SER A CA 6
ATOM 7262 C C . SER A 1 2 ? -11.520 -13.812 -1.960 1.00 0.00 2 SER A C 6
ATOM 7263 O O . SER A 1 2 ? -10.984 -13.957 -0.880 1.00 0.00 2 SER A O 6
ATOM 7271 N N . ASN A 1 3 ? -12.028 -12.664 -2.316 1.00 0.00 3 ASN A N 6
ATOM 7272 C CA . ASN A 1 3 ? -11.953 -11.499 -1.389 1.00 0.00 3 ASN A CA 6
ATOM 7273 C C . ASN A 1 3 ? -13.300 -10.775 -1.330 1.00 0.00 3 ASN A C 6
ATOM 7274 O O . ASN A 1 3 ? -13.796 -10.283 -2.324 1.00 0.00 3 ASN A O 6
ATOM 7285 N N . SER A 1 4 ? -13.892 -10.701 -0.170 1.00 0.00 4 SER A N 6
ATOM 7286 C CA . SER A 1 4 ? -15.203 -10.004 -0.045 1.00 0.00 4 SER A CA 6
ATOM 7287 C C . SER A 1 4 ? -14.988 -8.509 0.197 1.00 0.00 4 SER A C 6
ATOM 7288 O O . SER A 1 4 ? -13.905 -8.075 0.536 1.00 0.00 4 SER A O 6
ATOM 7296 N N . GLY A 1 5 ? -16.010 -7.716 0.026 1.00 0.00 5 GLY A N 6
ATOM 7297 C CA . GLY A 1 5 ? -15.861 -6.251 0.248 1.00 0.00 5 GLY A CA 6
ATOM 7298 C C . GLY A 1 5 ? -17.051 -5.734 1.058 1.00 0.00 5 GLY A C 6
ATOM 7299 O O . GLY A 1 5 ? -18.186 -6.093 0.811 1.00 0.00 5 GLY A O 6
ATOM 7303 N N . ARG A 1 6 ? -16.803 -4.894 2.025 1.00 0.00 6 ARG A N 6
ATOM 7304 C CA . ARG A 1 6 ? -17.921 -4.356 2.849 1.00 0.00 6 ARG A CA 6
ATOM 7305 C C . ARG A 1 6 ? -17.818 -2.833 2.956 1.00 0.00 6 ARG A C 6
ATOM 7306 O O . ARG A 1 6 ? -16.786 -2.251 2.687 1.00 0.00 6 ARG A O 6
ATOM 7327 N N . ARG A 1 7 ? -18.880 -2.182 3.344 1.00 0.00 7 ARG A N 6
ATOM 7328 C CA . ARG A 1 7 ? -18.842 -0.697 3.463 1.00 0.00 7 ARG A CA 6
ATOM 7329 C C . ARG A 1 7 ? -19.298 -0.260 4.856 1.00 0.00 7 ARG A C 6
ATOM 7330 O O . ARG A 1 7 ? -20.250 -0.783 5.401 1.00 0.00 7 ARG A O 6
ATOM 7351 N N . SER A 1 8 ? -18.628 0.699 5.436 1.00 0.00 8 SER A N 6
ATOM 7352 C CA . SER A 1 8 ? -19.023 1.172 6.793 1.00 0.00 8 SER A CA 6
ATOM 7353 C C . SER A 1 8 ? -18.512 2.595 7.030 1.00 0.00 8 SER A C 6
ATOM 7354 O O . SER A 1 8 ? -19.244 3.556 6.903 1.00 0.00 8 SER A O 6
ATOM 7362 N N . ALA A 1 9 ? -17.260 2.737 7.371 1.00 0.00 9 ALA A N 6
ATOM 7363 C CA . ALA A 1 9 ? -16.704 4.099 7.614 1.00 0.00 9 ALA A CA 6
ATOM 7364 C C . ALA A 1 9 ? -16.656 4.896 6.305 1.00 0.00 9 ALA A C 6
ATOM 7365 O O . ALA A 1 9 ? -16.686 4.322 5.235 1.00 0.00 9 ALA A O 6
ATOM 7372 N N . PRO A 1 10 ? -16.584 6.200 6.429 1.00 0.00 10 PRO A N 6
ATOM 7373 C CA . PRO A 1 10 ? -16.539 7.071 5.231 1.00 0.00 10 PRO A CA 6
ATOM 7374 C C . PRO A 1 10 ? -15.161 6.999 4.558 1.00 0.00 10 PRO A C 6
ATOM 7375 O O . PRO A 1 10 ? -14.181 7.448 5.119 1.00 0.00 10 PRO A O 6
ATOM 7386 N N . PRO A 1 11 ? -15.128 6.452 3.366 1.00 0.00 11 PRO A N 6
ATOM 7387 C CA . PRO A 1 11 ? -13.851 6.308 2.633 1.00 0.00 11 PRO A CA 6
ATOM 7388 C C . PRO A 1 11 ? -13.539 7.568 1.823 1.00 0.00 11 PRO A C 6
ATOM 7389 O O . PRO A 1 11 ? -14.116 8.617 2.037 1.00 0.00 11 PRO A O 6
ATOM 7400 N N . LEU A 1 12 ? -12.633 7.470 0.890 1.00 0.00 12 LEU A N 6
ATOM 7401 C CA . LEU A 1 12 ? -12.291 8.650 0.046 1.00 0.00 12 LEU A CA 6
ATOM 7402 C C . LEU A 1 12 ? -12.538 8.320 -1.425 1.00 0.00 12 LEU A C 6
ATOM 7403 O O . LEU A 1 12 ? -13.569 8.639 -1.983 1.00 0.00 12 LEU A O 6
ATOM 7419 N N . ASN A 1 13 ? -11.606 7.662 -2.049 1.00 0.00 13 ASN A N 6
ATOM 7420 C CA . ASN A 1 13 ? -11.789 7.264 -3.471 1.00 0.00 13 ASN A CA 6
ATOM 7421 C C . ASN A 1 13 ? -11.920 5.742 -3.572 1.00 0.00 13 ASN A C 6
ATOM 7422 O O . ASN A 1 13 ? -12.416 5.212 -4.546 1.00 0.00 13 ASN A O 6
ATOM 7433 N N . LEU A 1 14 ? -11.487 5.038 -2.561 1.00 0.00 14 LEU A N 6
ATOM 7434 C CA . LEU A 1 14 ? -11.590 3.553 -2.577 1.00 0.00 14 LEU A CA 6
ATOM 7435 C C . LEU A 1 14 ? -12.993 3.115 -2.158 1.00 0.00 14 LEU A C 6
ATOM 7436 O O . LEU A 1 14 ? -13.243 2.812 -1.008 1.00 0.00 14 LEU A O 6
ATOM 7452 N N . THR A 1 15 ? -13.908 3.082 -3.080 1.00 0.00 15 THR A N 6
ATOM 7453 C CA . THR A 1 15 ? -15.300 2.674 -2.737 1.00 0.00 15 THR A CA 6
ATOM 7454 C C . THR A 1 15 ? -16.092 2.404 -4.016 1.00 0.00 15 THR A C 6
ATOM 7455 O O . THR A 1 15 ? -16.849 1.458 -4.102 1.00 0.00 15 THR A O 6
ATOM 7466 N N . GLY A 1 16 ? -15.900 3.213 -5.020 1.00 0.00 16 GLY A N 6
ATOM 7467 C CA . GLY A 1 16 ? -16.606 2.982 -6.310 1.00 0.00 16 GLY A CA 6
ATOM 7468 C C . GLY A 1 16 ? -15.619 2.366 -7.305 1.00 0.00 16 GLY A C 6
ATOM 7469 O O . GLY A 1 16 ? -15.750 2.520 -8.503 1.00 0.00 16 GLY A O 6
ATOM 7473 N N . LEU A 1 17 ? -14.624 1.680 -6.810 1.00 0.00 17 LEU A N 6
ATOM 7474 C CA . LEU A 1 17 ? -13.612 1.065 -7.716 1.00 0.00 17 LEU A CA 6
ATOM 7475 C C . LEU A 1 17 ? -13.627 -0.464 -7.558 1.00 0.00 17 LEU A C 6
ATOM 7476 O O . LEU A 1 17 ? -14.378 -0.990 -6.761 1.00 0.00 17 LEU A O 6
ATOM 7492 N N . PRO A 1 18 ? -12.795 -1.135 -8.322 1.00 0.00 18 PRO A N 6
ATOM 7493 C CA . PRO A 1 18 ? -12.767 -2.611 -8.292 1.00 0.00 18 PRO A CA 6
ATOM 7494 C C . PRO A 1 18 ? -11.752 -3.133 -7.271 1.00 0.00 18 PRO A C 6
ATOM 7495 O O . PRO A 1 18 ? -12.095 -3.844 -6.348 1.00 0.00 18 PRO A O 6
ATOM 7506 N N . GLY A 1 19 ? -10.500 -2.809 -7.447 1.00 0.00 19 GLY A N 6
ATOM 7507 C CA . GLY A 1 19 ? -9.454 -3.317 -6.512 1.00 0.00 19 GLY A CA 6
ATOM 7508 C C . GLY A 1 19 ? -9.841 -3.019 -5.060 1.00 0.00 19 GLY A C 6
ATOM 7509 O O . GLY A 1 19 ? -9.370 -3.663 -4.144 1.00 0.00 19 GLY A O 6
ATOM 7513 N N . THR A 1 20 ? -10.689 -2.047 -4.839 1.00 0.00 20 THR A N 6
ATOM 7514 C CA . THR A 1 20 ? -11.090 -1.700 -3.439 1.00 0.00 20 THR A CA 6
ATOM 7515 C C . THR A 1 20 ? -11.445 -2.959 -2.641 1.00 0.00 20 THR A C 6
ATOM 7516 O O . THR A 1 20 ? -10.973 -3.160 -1.540 1.00 0.00 20 THR A O 6
ATOM 7527 N N . GLU A 1 21 ? -12.267 -3.811 -3.190 1.00 0.00 21 GLU A N 6
ATOM 7528 C CA . GLU A 1 21 ? -12.647 -5.054 -2.461 1.00 0.00 21 GLU A CA 6
ATOM 7529 C C . GLU A 1 21 ? -11.465 -6.025 -2.408 1.00 0.00 21 GLU A C 6
ATOM 7530 O O . GLU A 1 21 ? -11.356 -6.836 -1.510 1.00 0.00 21 GLU A O 6
ATOM 7542 N N . LYS A 1 22 ? -10.581 -5.955 -3.366 1.00 0.00 22 LYS A N 6
ATOM 7543 C CA . LYS A 1 22 ? -9.410 -6.877 -3.365 1.00 0.00 22 LYS A CA 6
ATOM 7544 C C . LYS A 1 22 ? -8.468 -6.535 -2.210 1.00 0.00 22 LYS A C 6
ATOM 7545 O O . LYS A 1 22 ? -7.682 -7.353 -1.774 1.00 0.00 22 LYS A O 6
ATOM 7564 N N . LEU A 1 23 ? -8.541 -5.333 -1.707 1.00 0.00 23 LEU A N 6
ATOM 7565 C CA . LEU A 1 23 ? -7.652 -4.947 -0.575 1.00 0.00 23 LEU A CA 6
ATOM 7566 C C . LEU A 1 23 ? -8.126 -5.612 0.719 1.00 0.00 23 LEU A C 6
ATOM 7567 O O . LEU A 1 23 ? -9.249 -5.429 1.146 1.00 0.00 23 LEU A O 6
ATOM 7583 N N . ASN A 1 24 ? -7.280 -6.382 1.347 1.00 0.00 24 ASN A N 6
ATOM 7584 C CA . ASN A 1 24 ? -7.686 -7.059 2.613 1.00 0.00 24 ASN A CA 6
ATOM 7585 C C . ASN A 1 24 ? -8.268 -6.044 3.599 1.00 0.00 24 ASN A C 6
ATOM 7586 O O . ASN A 1 24 ? -8.191 -4.849 3.393 1.00 0.00 24 ASN A O 6
ATOM 7597 N N . GLU A 1 25 ? -8.848 -6.510 4.671 1.00 0.00 25 GLU A N 6
ATOM 7598 C CA . GLU A 1 25 ? -9.432 -5.572 5.671 1.00 0.00 25 GLU A CA 6
ATOM 7599 C C . GLU A 1 25 ? -8.398 -4.523 6.086 1.00 0.00 25 GLU A C 6
ATOM 7600 O O . GLU A 1 25 ? -8.733 -3.405 6.423 1.00 0.00 25 GLU A O 6
ATOM 7612 N N . LYS A 1 26 ? -7.141 -4.874 6.057 1.00 0.00 26 LYS A N 6
ATOM 7613 C CA . LYS A 1 26 ? -6.085 -3.895 6.439 1.00 0.00 26 LYS A CA 6
ATOM 7614 C C . LYS A 1 26 ? -5.766 -2.979 5.257 1.00 0.00 26 LYS A C 6
ATOM 7615 O O . LYS A 1 26 ? -5.690 -1.774 5.397 1.00 0.00 26 LYS A O 6
ATOM 7634 N N . GLU A 1 27 ? -5.583 -3.538 4.093 1.00 0.00 27 GLU A N 6
ATOM 7635 C CA . GLU A 1 27 ? -5.280 -2.695 2.904 1.00 0.00 27 GLU A CA 6
ATOM 7636 C C . GLU A 1 27 ? -6.433 -1.724 2.642 1.00 0.00 27 GLU A C 6
ATOM 7637 O O . GLU A 1 27 ? -6.229 -0.604 2.216 1.00 0.00 27 GLU A O 6
ATOM 7649 N N . LYS A 1 28 ? -7.643 -2.141 2.903 1.00 0.00 28 LYS A N 6
ATOM 7650 C CA . LYS A 1 28 ? -8.809 -1.238 2.682 1.00 0.00 28 LYS A CA 6
ATOM 7651 C C . LYS A 1 28 ? -8.582 0.097 3.394 1.00 0.00 28 LYS A C 6
ATOM 7652 O O . LYS A 1 28 ? -8.464 1.133 2.769 1.00 0.00 28 LYS A O 6
ATOM 7671 N N . GLU A 1 29 ? -8.510 0.078 4.697 1.00 0.00 29 GLU A N 6
ATOM 7672 C CA . GLU A 1 29 ? -8.267 1.341 5.446 1.00 0.00 29 GLU A CA 6
ATOM 7673 C C . GLU A 1 29 ? -6.934 1.952 5.009 1.00 0.00 29 GLU A C 6
ATOM 7674 O O . GLU A 1 29 ? -6.732 3.148 5.081 1.00 0.00 29 GLU A O 6
ATOM 7686 N N . LEU A 1 30 ? -6.027 1.135 4.549 1.00 0.00 30 LEU A N 6
ATOM 7687 C CA . LEU A 1 30 ? -4.709 1.660 4.095 1.00 0.00 30 LEU A CA 6
ATOM 7688 C C . LEU A 1 30 ? -4.911 2.746 3.039 1.00 0.00 30 LEU A C 6
ATOM 7689 O O . LEU A 1 30 ? -4.289 3.790 3.081 1.00 0.00 30 LEU A O 6
ATOM 7705 N N . CYS A 1 31 ? -5.783 2.516 2.097 1.00 0.00 31 CYS A N 6
ATOM 7706 C CA . CYS A 1 31 ? -6.032 3.543 1.050 1.00 0.00 31 CYS A CA 6
ATOM 7707 C C . CYS A 1 31 ? -6.934 4.648 1.604 1.00 0.00 31 CYS A C 6
ATOM 7708 O O . CYS A 1 31 ? -6.735 5.816 1.337 1.00 0.00 31 CYS A O 6
ATOM 7716 N N . GLN A 1 32 ? -7.920 4.288 2.382 1.00 0.00 32 GLN A N 6
ATOM 7717 C CA . GLN A 1 32 ? -8.820 5.322 2.966 1.00 0.00 32 GLN A CA 6
ATOM 7718 C C . GLN A 1 32 ? -7.993 6.364 3.720 1.00 0.00 32 GLN A C 6
ATOM 7719 O O . GLN A 1 32 ? -8.398 7.498 3.882 1.00 0.00 32 GLN A O 6
ATOM 7733 N N . VAL A 1 33 ? -6.832 5.985 4.178 1.00 0.00 33 VAL A N 6
ATOM 7734 C CA . VAL A 1 33 ? -5.947 6.957 4.875 1.00 0.00 33 VAL A CA 6
ATOM 7735 C C . VAL A 1 33 ? -5.115 7.698 3.833 1.00 0.00 33 VAL A C 6
ATOM 7736 O O . VAL A 1 33 ? -5.196 8.902 3.692 1.00 0.00 33 VAL A O 6
ATOM 7749 N N . VAL A 1 34 ? -4.340 6.972 3.078 1.00 0.00 34 VAL A N 6
ATOM 7750 C CA . VAL A 1 34 ? -3.539 7.607 2.002 1.00 0.00 34 VAL A CA 6
ATOM 7751 C C . VAL A 1 34 ? -4.353 7.622 0.707 1.00 0.00 34 VAL A C 6
ATOM 7752 O O . VAL A 1 34 ? -4.186 6.778 -0.150 1.00 0.00 34 VAL A O 6
ATOM 7765 N N . ARG A 1 35 ? -5.259 8.568 0.590 1.00 0.00 35 ARG A N 6
ATOM 7766 C CA . ARG A 1 35 ? -6.154 8.672 -0.616 1.00 0.00 35 ARG A CA 6
ATOM 7767 C C . ARG A 1 35 ? -5.462 8.203 -1.902 1.00 0.00 35 ARG A C 6
ATOM 7768 O O . ARG A 1 35 ? -4.791 8.959 -2.575 1.00 0.00 35 ARG A O 6
ATOM 7789 N N . LEU A 1 36 ? -5.625 6.951 -2.236 1.00 0.00 36 LEU A N 6
ATOM 7790 C CA . LEU A 1 36 ? -4.988 6.409 -3.470 1.00 0.00 36 LEU A CA 6
ATOM 7791 C C . LEU A 1 36 ? -6.004 5.590 -4.272 1.00 0.00 36 LEU A C 6
ATOM 7792 O O . LEU A 1 36 ? -7.183 5.589 -3.983 1.00 0.00 36 LEU A O 6
ATOM 7808 N N . VAL A 1 37 ? -5.548 4.877 -5.264 1.00 0.00 37 VAL A N 6
ATOM 7809 C CA . VAL A 1 37 ? -6.470 4.033 -6.070 1.00 0.00 37 VAL A CA 6
ATOM 7810 C C . VAL A 1 37 ? -6.188 2.552 -5.768 1.00 0.00 37 VAL A C 6
ATOM 7811 O O . VAL A 1 37 ? -5.090 2.205 -5.381 1.00 0.00 37 VAL A O 6
ATOM 7824 N N . PRO A 1 38 ? -7.187 1.721 -5.952 1.00 0.00 38 PRO A N 6
ATOM 7825 C CA . PRO A 1 38 ? -7.023 0.275 -5.673 1.00 0.00 38 PRO A CA 6
ATOM 7826 C C . PRO A 1 38 ? -6.096 -0.370 -6.702 1.00 0.00 38 PRO A C 6
ATOM 7827 O O . PRO A 1 38 ? -4.995 -0.777 -6.390 1.00 0.00 38 PRO A O 6
ATOM 7838 N N . GLY A 1 39 ? -6.533 -0.467 -7.930 1.00 0.00 39 GLY A N 6
ATOM 7839 C CA . GLY A 1 39 ? -5.676 -1.088 -8.983 1.00 0.00 39 GLY A CA 6
ATOM 7840 C C . GLY A 1 39 ? -4.302 -0.416 -8.981 1.00 0.00 39 GLY A C 6
ATOM 7841 O O . GLY A 1 39 ? -3.290 -1.046 -9.223 1.00 0.00 39 GLY A O 6
ATOM 7845 N N . ALA A 1 40 ? -4.256 0.856 -8.696 1.00 0.00 40 ALA A N 6
ATOM 7846 C CA . ALA A 1 40 ? -2.945 1.556 -8.648 1.00 0.00 40 ALA A CA 6
ATOM 7847 C C . ALA A 1 40 ? -2.146 1.057 -7.445 1.00 0.00 40 ALA A C 6
ATOM 7848 O O . ALA A 1 40 ? -1.009 0.646 -7.566 1.00 0.00 40 ALA A O 6
ATOM 7855 N N . TYR A 1 41 ? -2.748 1.063 -6.285 1.00 0.00 41 TYR A N 6
ATOM 7856 C CA . TYR A 1 41 ? -2.046 0.549 -5.077 1.00 0.00 41 TYR A CA 6
ATOM 7857 C C . TYR A 1 41 ? -1.557 -0.874 -5.338 1.00 0.00 41 TYR A C 6
ATOM 7858 O O . TYR A 1 41 ? -0.416 -1.206 -5.091 1.00 0.00 41 TYR A O 6
ATOM 7876 N N . LEU A 1 42 ? -2.412 -1.712 -5.858 1.00 0.00 42 LEU A N 6
ATOM 7877 C CA . LEU A 1 42 ? -1.995 -3.105 -6.173 1.00 0.00 42 LEU A CA 6
ATOM 7878 C C . LEU A 1 42 ? -0.758 -3.081 -7.071 1.00 0.00 42 LEU A C 6
ATOM 7879 O O . LEU A 1 42 ? 0.111 -3.926 -6.978 1.00 0.00 42 LEU A O 6
ATOM 7895 N N . GLU A 1 43 ? -0.668 -2.104 -7.930 1.00 0.00 43 GLU A N 6
ATOM 7896 C CA . GLU A 1 43 ? 0.519 -2.006 -8.823 1.00 0.00 43 GLU A CA 6
ATOM 7897 C C . GLU A 1 43 ? 1.739 -1.561 -8.016 1.00 0.00 43 GLU A C 6
ATOM 7898 O O . GLU A 1 43 ? 2.709 -2.282 -7.888 1.00 0.00 43 GLU A O 6
ATOM 7910 N N . TYR A 1 44 ? 1.684 -0.387 -7.446 1.00 0.00 44 TYR A N 6
ATOM 7911 C CA . TYR A 1 44 ? 2.828 0.108 -6.627 1.00 0.00 44 TYR A CA 6
ATOM 7912 C C . TYR A 1 44 ? 3.258 -0.957 -5.617 1.00 0.00 44 TYR A C 6
ATOM 7913 O O . TYR A 1 44 ? 4.401 -1.367 -5.580 1.00 0.00 44 TYR A O 6
ATOM 7931 N N . LYS A 1 45 ? 2.340 -1.428 -4.818 1.00 0.00 45 LYS A N 6
ATOM 7932 C CA . LYS A 1 45 ? 2.681 -2.474 -3.812 1.00 0.00 45 LYS A CA 6
ATOM 7933 C C . LYS A 1 45 ? 3.438 -3.629 -4.473 1.00 0.00 45 LYS A C 6
ATOM 7934 O O . LYS A 1 45 ? 4.405 -4.133 -3.939 1.00 0.00 45 LYS A O 6
ATOM 7953 N N . SER A 1 46 ? 3.009 -4.050 -5.633 1.00 0.00 46 SER A N 6
ATOM 7954 C CA . SER A 1 46 ? 3.717 -5.166 -6.321 1.00 0.00 46 SER A CA 6
ATOM 7955 C C . SER A 1 46 ? 5.176 -4.788 -6.571 1.00 0.00 46 SER A C 6
ATOM 7956 O O . SER A 1 46 ? 6.067 -5.608 -6.473 1.00 0.00 46 SER A O 6
ATOM 7964 N N . ALA A 1 47 ? 5.425 -3.549 -6.890 1.00 0.00 47 ALA A N 6
ATOM 7965 C CA . ALA A 1 47 ? 6.825 -3.113 -7.145 1.00 0.00 47 ALA A CA 6
ATOM 7966 C C . ALA A 1 47 ? 7.632 -3.128 -5.845 1.00 0.00 47 ALA A C 6
ATOM 7967 O O . ALA A 1 47 ? 8.834 -3.305 -5.852 1.00 0.00 47 ALA A O 6
ATOM 7974 N N . LEU A 1 48 ? 6.982 -2.944 -4.727 1.00 0.00 48 LEU A N 6
ATOM 7975 C CA . LEU A 1 48 ? 7.723 -2.949 -3.431 1.00 0.00 48 LEU A CA 6
ATOM 7976 C C . LEU A 1 48 ? 8.151 -4.373 -3.077 1.00 0.00 48 LEU A C 6
ATOM 7977 O O . LEU A 1 48 ? 9.287 -4.622 -2.734 1.00 0.00 48 LEU A O 6
ATOM 7993 N N . LEU A 1 49 ? 7.244 -5.307 -3.152 1.00 0.00 49 LEU A N 6
ATOM 7994 C CA . LEU A 1 49 ? 7.585 -6.714 -2.799 1.00 0.00 49 LEU A CA 6
ATOM 7995 C C . LEU A 1 49 ? 8.600 -7.297 -3.788 1.00 0.00 49 LEU A C 6
ATOM 7996 O O . LEU A 1 49 ? 9.435 -8.104 -3.429 1.00 0.00 49 LEU A O 6
ATOM 8012 N N . ASN A 1 50 ? 8.535 -6.899 -5.029 1.00 0.00 50 ASN A N 6
ATOM 8013 C CA . ASN A 1 50 ? 9.475 -7.459 -6.042 1.00 0.00 50 ASN A CA 6
ATOM 8014 C C . ASN A 1 50 ? 10.864 -6.823 -5.924 1.00 0.00 50 ASN A C 6
ATOM 8015 O O . ASN A 1 50 ? 11.862 -7.439 -6.239 1.00 0.00 50 ASN A O 6
ATOM 8026 N N . GLU A 1 51 ? 10.941 -5.589 -5.503 1.00 0.00 51 GLU A N 6
ATOM 8027 C CA . GLU A 1 51 ? 12.272 -4.934 -5.373 1.00 0.00 51 GLU A CA 6
ATOM 8028 C C . GLU A 1 51 ? 12.837 -5.205 -3.985 1.00 0.00 51 GLU A C 6
ATOM 8029 O O . GLU A 1 51 ? 13.987 -5.564 -3.826 1.00 0.00 51 GLU A O 6
ATOM 8041 N N . CYS A 1 52 ? 12.023 -5.064 -2.978 1.00 0.00 52 CYS A N 6
ATOM 8042 C CA . CYS A 1 52 ? 12.487 -5.355 -1.599 1.00 0.00 52 CYS A CA 6
ATOM 8043 C C . CYS A 1 52 ? 13.045 -6.777 -1.538 1.00 0.00 52 CYS A C 6
ATOM 8044 O O . CYS A 1 52 ? 14.113 -7.016 -1.010 1.00 0.00 52 CYS A O 6
ATOM 8052 N N . HIS A 1 53 ? 12.338 -7.719 -2.102 1.00 0.00 53 HIS A N 6
ATOM 8053 C CA . HIS A 1 53 ? 12.840 -9.120 -2.114 1.00 0.00 53 HIS A CA 6
ATOM 8054 C C . HIS A 1 53 ? 14.040 -9.226 -3.055 1.00 0.00 53 HIS A C 6
ATOM 8055 O O . HIS A 1 53 ? 15.017 -9.888 -2.763 1.00 0.00 53 HIS A O 6
ATOM 8069 N N . LYS A 1 54 ? 13.983 -8.557 -4.176 1.00 0.00 54 LYS A N 6
ATOM 8070 C CA . LYS A 1 54 ? 15.123 -8.599 -5.134 1.00 0.00 54 LYS A CA 6
ATOM 8071 C C . LYS A 1 54 ? 16.434 -8.259 -4.420 1.00 0.00 54 LYS A C 6
ATOM 8072 O O . LYS A 1 54 ? 17.392 -9.004 -4.470 1.00 0.00 54 LYS A O 6
ATOM 8091 N N . GLN A 1 55 ? 16.483 -7.136 -3.755 1.00 0.00 55 GLN A N 6
ATOM 8092 C CA . GLN A 1 55 ? 17.732 -6.746 -3.042 1.00 0.00 55 GLN A CA 6
ATOM 8093 C C . GLN A 1 55 ? 17.746 -7.328 -1.626 1.00 0.00 55 GLN A C 6
ATOM 8094 O O . GLN A 1 55 ? 18.782 -7.440 -1.002 1.00 0.00 55 GLN A O 6
ATOM 8108 N N . GLY A 1 56 ? 16.604 -7.697 -1.113 1.00 0.00 56 GLY A N 6
ATOM 8109 C CA . GLY A 1 56 ? 16.555 -8.264 0.264 1.00 0.00 56 GLY A CA 6
ATOM 8110 C C . GLY A 1 56 ? 15.663 -7.384 1.141 1.00 0.00 56 GLY A C 6
ATOM 8111 O O . GLY A 1 56 ? 14.561 -7.756 1.492 1.00 0.00 56 GLY A O 6
ATOM 8115 N N . GLY A 1 57 ? 16.129 -6.217 1.494 1.00 0.00 57 GLY A N 6
ATOM 8116 C CA . GLY A 1 57 ? 15.302 -5.309 2.338 1.00 0.00 57 GLY A CA 6
ATOM 8117 C C . GLY A 1 57 ? 15.338 -3.898 1.748 1.00 0.00 57 GLY A C 6
ATOM 8118 O O . GLY A 1 57 ? 16.156 -3.594 0.903 1.00 0.00 57 GLY A O 6
ATOM 8122 N N . LEU A 1 58 ? 14.458 -3.034 2.178 1.00 0.00 58 LEU A N 6
ATOM 8123 C CA . LEU A 1 58 ? 14.453 -1.651 1.619 1.00 0.00 58 LEU A CA 6
ATOM 8124 C C . LEU A 1 58 ? 14.107 -0.624 2.698 1.00 0.00 58 LEU A C 6
ATOM 8125 O O . LEU A 1 58 ? 13.067 -0.688 3.321 1.00 0.00 58 LEU A O 6
ATOM 8141 N N . ARG A 1 59 ? 14.961 0.342 2.902 1.00 0.00 59 ARG A N 6
ATOM 8142 C CA . ARG A 1 59 ? 14.674 1.387 3.924 1.00 0.00 59 ARG A CA 6
ATOM 8143 C C . ARG A 1 59 ? 13.453 2.210 3.507 1.00 0.00 59 ARG A C 6
ATOM 8144 O O . ARG A 1 59 ? 13.284 2.541 2.351 1.00 0.00 59 ARG A O 6
ATOM 8165 N N . LEU A 1 60 ? 12.599 2.540 4.436 1.00 0.00 60 LEU A N 6
ATOM 8166 C CA . LEU A 1 60 ? 11.387 3.329 4.081 1.00 0.00 60 LEU A CA 6
ATOM 8167 C C . LEU A 1 60 ? 11.776 4.601 3.324 1.00 0.00 60 LEU A C 6
ATOM 8168 O O . LEU A 1 60 ? 11.000 5.136 2.559 1.00 0.00 60 LEU A O 6
ATOM 8184 N N . ALA A 1 61 ? 12.974 5.085 3.522 1.00 0.00 61 ALA A N 6
ATOM 8185 C CA . ALA A 1 61 ? 13.408 6.317 2.799 1.00 0.00 61 ALA A CA 6
ATOM 8186 C C . ALA A 1 61 ? 13.504 6.040 1.297 1.00 0.00 61 ALA A C 6
ATOM 8187 O O . ALA A 1 61 ? 12.849 6.679 0.490 1.00 0.00 61 ALA A O 6
ATOM 8194 N N . GLN A 1 62 ? 14.300 5.076 0.910 1.00 0.00 62 GLN A N 6
ATOM 8195 C CA . GLN A 1 62 ? 14.406 4.734 -0.538 1.00 0.00 62 GLN A CA 6
ATOM 8196 C C . GLN A 1 62 ? 13.007 4.523 -1.114 1.00 0.00 62 GLN A C 6
ATOM 8197 O O . GLN A 1 62 ? 12.740 4.810 -2.263 1.00 0.00 62 GLN A O 6
ATOM 8211 N N . ALA A 1 63 ? 12.105 4.055 -0.297 1.00 0.00 63 ALA A N 6
ATOM 8212 C CA . ALA A 1 63 ? 10.707 3.858 -0.759 1.00 0.00 63 ALA A CA 6
ATOM 8213 C C . ALA A 1 63 ? 10.083 5.202 -1.116 1.00 0.00 63 ALA A C 6
ATOM 8214 O O . ALA A 1 63 ? 9.384 5.332 -2.100 1.00 0.00 63 ALA A O 6
ATOM 8221 N N . ARG A 1 64 ? 10.324 6.206 -0.321 1.00 0.00 64 ARG A N 6
ATOM 8222 C CA . ARG A 1 64 ? 9.734 7.541 -0.629 1.00 0.00 64 ARG A CA 6
ATOM 8223 C C . ARG A 1 64 ? 10.204 7.993 -2.008 1.00 0.00 64 ARG A C 6
ATOM 8224 O O . ARG A 1 64 ? 9.447 8.529 -2.793 1.00 0.00 64 ARG A O 6
ATOM 8245 N N . ALA A 1 65 ? 11.452 7.768 -2.311 1.00 0.00 65 ALA A N 6
ATOM 8246 C CA . ALA A 1 65 ? 11.987 8.184 -3.638 1.00 0.00 65 ALA A CA 6
ATOM 8247 C C . ALA A 1 65 ? 11.830 7.069 -4.677 1.00 0.00 65 ALA A C 6
ATOM 8248 O O . ALA A 1 65 ? 12.237 7.213 -5.813 1.00 0.00 65 ALA A O 6
ATOM 8255 N N . LEU A 1 66 ? 11.270 5.950 -4.303 1.00 0.00 66 LEU A N 6
ATOM 8256 C CA . LEU A 1 66 ? 11.131 4.832 -5.278 1.00 0.00 66 LEU A CA 6
ATOM 8257 C C . LEU A 1 66 ? 9.801 4.925 -6.032 1.00 0.00 66 LEU A C 6
ATOM 8258 O O . LEU A 1 66 ? 9.759 5.298 -7.188 1.00 0.00 66 LEU A O 6
ATOM 8274 N N . ILE A 1 67 ? 8.721 4.537 -5.410 1.00 0.00 67 ILE A N 6
ATOM 8275 C CA . ILE A 1 67 ? 7.405 4.578 -6.109 1.00 0.00 67 ILE A CA 6
ATOM 8276 C C . ILE A 1 67 ? 6.701 5.916 -5.875 1.00 0.00 67 ILE A C 6
ATOM 8277 O O . ILE A 1 67 ? 7.285 6.864 -5.388 1.00 0.00 67 ILE A O 6
ATOM 8293 N N . LYS A 1 68 ? 5.448 5.998 -6.236 1.00 0.00 68 LYS A N 6
ATOM 8294 C CA . LYS A 1 68 ? 4.684 7.269 -6.053 1.00 0.00 68 LYS A CA 6
ATOM 8295 C C . LYS A 1 68 ? 5.489 8.458 -6.595 1.00 0.00 68 LYS A C 6
ATOM 8296 O O . LYS A 1 68 ? 6.193 8.338 -7.578 1.00 0.00 68 LYS A O 6
ATOM 8315 N N . ILE A 1 69 ? 5.388 9.608 -5.979 1.00 0.00 69 ILE A N 6
ATOM 8316 C CA . ILE A 1 69 ? 6.146 10.787 -6.495 1.00 0.00 69 ILE A CA 6
ATOM 8317 C C . ILE A 1 69 ? 6.562 11.737 -5.361 1.00 0.00 69 ILE A C 6
ATOM 8318 O O . ILE A 1 69 ? 7.605 12.357 -5.421 1.00 0.00 69 ILE A O 6
ATOM 8334 N N . ASP A 1 70 ? 5.767 11.866 -4.333 1.00 0.00 70 ASP A N 6
ATOM 8335 C CA . ASP A 1 70 ? 6.132 12.798 -3.227 1.00 0.00 70 ASP A CA 6
ATOM 8336 C C . ASP A 1 70 ? 6.816 12.045 -2.084 1.00 0.00 70 ASP A C 6
ATOM 8337 O O . ASP A 1 70 ? 8.026 11.995 -2.011 1.00 0.00 70 ASP A O 6
ATOM 8346 N N . VAL A 1 71 ? 6.063 11.470 -1.189 1.00 0.00 71 VAL A N 6
ATOM 8347 C CA . VAL A 1 71 ? 6.692 10.741 -0.043 1.00 0.00 71 VAL A CA 6
ATOM 8348 C C . VAL A 1 71 ? 5.627 10.113 0.834 1.00 0.00 71 VAL A C 6
ATOM 8349 O O . VAL A 1 71 ? 5.661 8.935 1.130 1.00 0.00 71 VAL A O 6
ATOM 8362 N N . ASN A 1 72 ? 4.744 10.918 1.344 1.00 0.00 72 ASN A N 6
ATOM 8363 C CA . ASN A 1 72 ? 3.716 10.382 2.268 1.00 0.00 72 ASN A CA 6
ATOM 8364 C C . ASN A 1 72 ? 2.924 9.286 1.566 1.00 0.00 72 ASN A C 6
ATOM 8365 O O . ASN A 1 72 ? 2.514 8.310 2.163 1.00 0.00 72 ASN A O 6
ATOM 8376 N N . LYS A 1 73 ? 2.732 9.439 0.291 1.00 0.00 73 LYS A N 6
ATOM 8377 C CA . LYS A 1 73 ? 2.010 8.406 -0.493 1.00 0.00 73 LYS A CA 6
ATOM 8378 C C . LYS A 1 73 ? 2.726 7.064 -0.339 1.00 0.00 73 LYS A C 6
ATOM 8379 O O . LYS A 1 73 ? 2.152 6.079 0.095 1.00 0.00 73 LYS A O 6
ATOM 8398 N N . THR A 1 74 ? 3.996 7.032 -0.637 1.00 0.00 74 THR A N 6
ATOM 8399 C CA . THR A 1 74 ? 4.765 5.777 -0.446 1.00 0.00 74 THR A CA 6
ATOM 8400 C C . THR A 1 74 ? 4.863 5.467 1.043 1.00 0.00 74 THR A C 6
ATOM 8401 O O . THR A 1 74 ? 4.709 4.341 1.463 1.00 0.00 74 THR A O 6
ATOM 8412 N N . ARG A 1 75 ? 5.118 6.466 1.850 1.00 0.00 75 ARG A N 6
ATOM 8413 C CA . ARG A 1 75 ? 5.220 6.237 3.317 1.00 0.00 75 ARG A CA 6
ATOM 8414 C C . ARG A 1 75 ? 4.021 5.431 3.798 1.00 0.00 75 ARG A C 6
ATOM 8415 O O . ARG A 1 75 ? 4.091 4.709 4.763 1.00 0.00 75 ARG A O 6
ATOM 8436 N N . LYS A 1 76 ? 2.937 5.510 3.090 1.00 0.00 76 LYS A N 6
ATOM 8437 C CA . LYS A 1 76 ? 1.731 4.773 3.504 1.00 0.00 76 LYS A CA 6
ATOM 8438 C C . LYS A 1 76 ? 1.761 3.336 2.982 1.00 0.00 76 LYS A C 6
ATOM 8439 O O . LYS A 1 76 ? 1.746 2.390 3.746 1.00 0.00 76 LYS A O 6
ATOM 8458 N N . ILE A 1 77 ? 1.828 3.158 1.689 1.00 0.00 77 ILE A N 6
ATOM 8459 C CA . ILE A 1 77 ? 1.879 1.770 1.142 1.00 0.00 77 ILE A CA 6
ATOM 8460 C C . ILE A 1 77 ? 3.094 1.026 1.708 1.00 0.00 77 ILE A C 6
ATOM 8461 O O . ILE A 1 77 ? 2.986 -0.072 2.230 1.00 0.00 77 ILE A O 6
ATOM 8477 N N . TYR A 1 78 ? 4.252 1.621 1.617 1.00 0.00 78 TYR A N 6
ATOM 8478 C CA . TYR A 1 78 ? 5.476 0.953 2.135 1.00 0.00 78 TYR A CA 6
ATOM 8479 C C . TYR A 1 78 ? 5.359 0.696 3.640 1.00 0.00 78 TYR A C 6
ATOM 8480 O O . TYR A 1 78 ? 5.659 -0.381 4.102 1.00 0.00 78 TYR A O 6
ATOM 8498 N N . ASP A 1 79 ? 4.910 1.658 4.413 1.00 0.00 79 ASP A N 6
ATOM 8499 C CA . ASP A 1 79 ? 4.781 1.420 5.888 1.00 0.00 79 ASP A CA 6
ATOM 8500 C C . ASP A 1 79 ? 4.029 0.110 6.145 1.00 0.00 79 ASP A C 6
ATOM 8501 O O . ASP A 1 79 ? 4.406 -0.680 6.988 1.00 0.00 79 ASP A O 6
ATOM 8510 N N . PHE A 1 80 ? 2.976 -0.130 5.416 1.00 0.00 80 PHE A N 6
ATOM 8511 C CA . PHE A 1 80 ? 2.216 -1.391 5.614 1.00 0.00 80 PHE A CA 6
ATOM 8512 C C . PHE A 1 80 ? 3.124 -2.594 5.359 1.00 0.00 80 PHE A C 6
ATOM 8513 O O . PHE A 1 80 ? 3.237 -3.480 6.182 1.00 0.00 80 PHE A O 6
ATOM 8530 N N . LEU A 1 81 ? 3.789 -2.627 4.235 1.00 0.00 81 LEU A N 6
ATOM 8531 C CA . LEU A 1 81 ? 4.681 -3.788 3.940 1.00 0.00 81 LEU A CA 6
ATOM 8532 C C . LEU A 1 81 ? 5.834 -3.857 4.951 1.00 0.00 81 LEU A C 6
ATOM 8533 O O . LEU A 1 81 ? 6.217 -4.921 5.396 1.00 0.00 81 LEU A O 6
ATOM 8549 N N . ILE A 1 82 ? 6.398 -2.734 5.305 1.00 0.00 82 ILE A N 6
ATOM 8550 C CA . ILE A 1 82 ? 7.531 -2.734 6.277 1.00 0.00 82 ILE A CA 6
ATOM 8551 C C . ILE A 1 82 ? 7.073 -3.277 7.632 1.00 0.00 82 ILE A C 6
ATOM 8552 O O . ILE A 1 82 ? 7.660 -4.190 8.179 1.00 0.00 82 ILE A O 6
ATOM 8568 N N . ARG A 1 83 ? 6.039 -2.706 8.185 1.00 0.00 83 ARG A N 6
ATOM 8569 C CA . ARG A 1 83 ? 5.557 -3.160 9.519 1.00 0.00 83 ARG A CA 6
ATOM 8570 C C . ARG A 1 83 ? 4.918 -4.549 9.423 1.00 0.00 83 ARG A C 6
ATOM 8571 O O . ARG A 1 83 ? 4.849 -5.277 10.393 1.00 0.00 83 ARG A O 6
ATOM 8592 N N . GLU A 1 84 ? 4.452 -4.925 8.263 1.00 0.00 84 GLU A N 6
ATOM 8593 C CA . GLU A 1 84 ? 3.825 -6.269 8.115 1.00 0.00 84 GLU A CA 6
ATOM 8594 C C . GLU A 1 84 ? 4.878 -7.308 7.727 1.00 0.00 84 GLU A C 6
ATOM 8595 O O . GLU A 1 84 ? 6.056 -7.018 7.661 1.00 0.00 84 GLU A O 6
ATOM 8607 N N . GLY A 1 85 ? 4.463 -8.517 7.471 1.00 0.00 85 GLY A N 6
ATOM 8608 C CA . GLY A 1 85 ? 5.438 -9.574 7.084 1.00 0.00 85 GLY A CA 6
ATOM 8609 C C . GLY A 1 85 ? 5.599 -9.586 5.562 1.00 0.00 85 GLY A C 6
ATOM 8610 O O . GLY A 1 85 ? 5.513 -10.619 4.928 1.00 0.00 85 GLY A O 6
ATOM 8614 N N . TYR A 1 86 ? 5.828 -8.445 4.972 1.00 0.00 86 TYR A N 6
ATOM 8615 C CA . TYR A 1 86 ? 5.994 -8.391 3.492 1.00 0.00 86 TYR A CA 6
ATOM 8616 C C . TYR A 1 86 ? 7.437 -8.031 3.133 1.00 0.00 86 TYR A C 6
ATOM 8617 O O . TYR A 1 86 ? 8.171 -8.834 2.592 1.00 0.00 86 TYR A O 6
ATOM 8635 N N . ILE A 1 87 ? 7.849 -6.829 3.430 1.00 0.00 87 ILE A N 6
ATOM 8636 C CA . ILE A 1 87 ? 9.245 -6.418 3.108 1.00 0.00 87 ILE A CA 6
ATOM 8637 C C . ILE A 1 87 ? 9.992 -6.039 4.394 1.00 0.00 87 ILE A C 6
ATOM 8638 O O . ILE A 1 87 ? 9.736 -6.580 5.451 1.00 0.00 87 ILE A O 6
ATOM 8654 N N . THR A 1 88 ? 10.902 -5.107 4.316 1.00 0.00 88 THR A N 6
ATOM 8655 C CA . THR A 1 88 ? 11.644 -4.691 5.539 1.00 0.00 88 THR A CA 6
ATOM 8656 C C . THR A 1 88 ? 12.480 -3.443 5.259 1.00 0.00 88 THR A C 6
ATOM 8657 O O . THR A 1 88 ? 12.349 -2.817 4.227 1.00 0.00 88 THR A O 6
ATOM 8668 N N . LYS A 1 89 ? 13.322 -3.063 6.180 1.00 0.00 89 LYS A N 6
ATOM 8669 C CA . LYS A 1 89 ? 14.161 -1.851 5.966 1.00 0.00 89 LYS A CA 6
ATOM 8670 C C . LYS A 1 89 ? 15.562 -2.057 6.549 1.00 0.00 89 LYS A C 6
ATOM 8671 O O . LYS A 1 89 ? 15.807 -1.800 7.711 1.00 0.00 89 LYS A O 6
ATOM 8690 N N . ALA A 1 90 ? 16.483 -2.519 5.748 1.00 0.00 90 ALA A N 6
ATOM 8691 C CA . ALA A 1 90 ? 17.869 -2.741 6.251 1.00 0.00 90 ALA A CA 6
ATOM 8692 C C . ALA A 1 90 ? 17.848 -3.600 7.517 1.00 0.00 90 ALA A C 6
ATOM 8693 O O . ALA A 1 90 ? 18.515 -3.232 8.470 1.00 0.00 90 ALA A O 6
ATOM 8701 N N . GLY A 1 1 ? 14.748 -13.642 0.634 1.00 0.00 1 GLY A N 7
ATOM 8702 C CA . GLY A 1 1 ? 14.270 -12.392 1.289 1.00 0.00 1 GLY A CA 7
ATOM 8703 C C . GLY A 1 1 ? 15.190 -12.046 2.461 1.00 0.00 1 GLY A C 7
ATOM 8704 O O . GLY A 1 1 ? 14.877 -12.304 3.606 1.00 0.00 1 GLY A O 7
ATOM 8710 N N . SER A 1 2 ? 16.325 -11.465 2.184 1.00 0.00 2 SER A N 7
ATOM 8711 C CA . SER A 1 2 ? 17.264 -11.103 3.282 1.00 0.00 2 SER A CA 7
ATOM 8712 C C . SER A 1 2 ? 16.788 -9.834 3.993 1.00 0.00 2 SER A C 7
ATOM 8713 O O . SER A 1 2 ? 15.621 -9.497 3.967 1.00 0.00 2 SER A O 7
ATOM 8721 N N . ASN A 1 3 ? 17.683 -9.127 4.626 1.00 0.00 3 ASN A N 7
ATOM 8722 C CA . ASN A 1 3 ? 17.282 -7.881 5.336 1.00 0.00 3 ASN A CA 7
ATOM 8723 C C . ASN A 1 3 ? 17.701 -6.650 4.529 1.00 0.00 3 ASN A C 7
ATOM 8724 O O . ASN A 1 3 ? 18.632 -6.695 3.750 1.00 0.00 3 ASN A O 7
ATOM 8735 N N . SER A 1 4 ? 17.022 -5.551 4.711 1.00 0.00 4 SER A N 7
ATOM 8736 C CA . SER A 1 4 ? 17.381 -4.317 3.955 1.00 0.00 4 SER A CA 7
ATOM 8737 C C . SER A 1 4 ? 17.426 -4.606 2.452 1.00 0.00 4 SER A C 7
ATOM 8738 O O . SER A 1 4 ? 18.440 -5.007 1.917 1.00 0.00 4 SER A O 7
ATOM 8746 N N . GLY A 1 5 ? 16.334 -4.401 1.767 1.00 0.00 5 GLY A N 7
ATOM 8747 C CA . GLY A 1 5 ? 16.315 -4.660 0.300 1.00 0.00 5 GLY A CA 7
ATOM 8748 C C . GLY A 1 5 ? 16.586 -3.356 -0.451 1.00 0.00 5 GLY A C 7
ATOM 8749 O O . GLY A 1 5 ? 15.700 -2.551 -0.656 1.00 0.00 5 GLY A O 7
ATOM 8753 N N . ARG A 1 6 ? 17.805 -3.139 -0.861 1.00 0.00 6 ARG A N 7
ATOM 8754 C CA . ARG A 1 6 ? 18.130 -1.886 -1.598 1.00 0.00 6 ARG A CA 7
ATOM 8755 C C . ARG A 1 6 ? 18.240 -2.166 -3.100 1.00 0.00 6 ARG A C 7
ATOM 8756 O O . ARG A 1 6 ? 17.383 -1.785 -3.874 1.00 0.00 6 ARG A O 7
ATOM 8777 N N . ARG A 1 7 ? 19.288 -2.823 -3.522 1.00 0.00 7 ARG A N 7
ATOM 8778 C CA . ARG A 1 7 ? 19.447 -3.135 -4.973 1.00 0.00 7 ARG A CA 7
ATOM 8779 C C . ARG A 1 7 ? 19.218 -1.885 -5.829 1.00 0.00 7 ARG A C 7
ATOM 8780 O O . ARG A 1 7 ? 18.867 -1.974 -6.989 1.00 0.00 7 ARG A O 7
ATOM 8801 N N . SER A 1 8 ? 19.414 -0.721 -5.270 1.00 0.00 8 SER A N 7
ATOM 8802 C CA . SER A 1 8 ? 19.207 0.529 -6.056 1.00 0.00 8 SER A CA 7
ATOM 8803 C C . SER A 1 8 ? 19.595 1.752 -5.223 1.00 0.00 8 SER A C 7
ATOM 8804 O O . SER A 1 8 ? 19.586 1.715 -4.008 1.00 0.00 8 SER A O 7
ATOM 8812 N N . ALA A 1 9 ? 19.930 2.839 -5.864 1.00 0.00 9 ALA A N 7
ATOM 8813 C CA . ALA A 1 9 ? 20.310 4.062 -5.103 1.00 0.00 9 ALA A CA 7
ATOM 8814 C C . ALA A 1 9 ? 19.198 4.441 -4.119 1.00 0.00 9 ALA A C 7
ATOM 8815 O O . ALA A 1 9 ? 18.093 3.947 -4.222 1.00 0.00 9 ALA A O 7
ATOM 8822 N N . PRO A 1 10 ? 19.523 5.312 -3.194 1.00 0.00 10 PRO A N 7
ATOM 8823 C CA . PRO A 1 10 ? 18.529 5.748 -2.182 1.00 0.00 10 PRO A CA 7
ATOM 8824 C C . PRO A 1 10 ? 17.470 6.660 -2.817 1.00 0.00 10 PRO A C 7
ATOM 8825 O O . PRO A 1 10 ? 17.766 7.781 -3.181 1.00 0.00 10 PRO A O 7
ATOM 8836 N N . PRO A 1 11 ? 16.262 6.160 -2.925 1.00 0.00 11 PRO A N 7
ATOM 8837 C CA . PRO A 1 11 ? 15.166 6.955 -3.520 1.00 0.00 11 PRO A CA 7
ATOM 8838 C C . PRO A 1 11 ? 14.627 7.951 -2.503 1.00 0.00 11 PRO A C 7
ATOM 8839 O O . PRO A 1 11 ? 14.867 9.139 -2.579 1.00 0.00 11 PRO A O 7
ATOM 8850 N N . LEU A 1 12 ? 13.907 7.460 -1.551 1.00 0.00 12 LEU A N 7
ATOM 8851 C CA . LEU A 1 12 ? 13.333 8.347 -0.500 1.00 0.00 12 LEU A CA 7
ATOM 8852 C C . LEU A 1 12 ? 13.762 7.872 0.888 1.00 0.00 12 LEU A C 7
ATOM 8853 O O . LEU A 1 12 ? 14.672 8.409 1.487 1.00 0.00 12 LEU A O 7
ATOM 8869 N N . ASN A 1 13 ? 13.115 6.866 1.398 1.00 0.00 13 ASN A N 7
ATOM 8870 C CA . ASN A 1 13 ? 13.476 6.354 2.753 1.00 0.00 13 ASN A CA 7
ATOM 8871 C C . ASN A 1 13 ? 13.335 4.833 2.822 1.00 0.00 13 ASN A C 7
ATOM 8872 O O . ASN A 1 13 ? 14.131 4.154 3.439 1.00 0.00 13 ASN A O 7
ATOM 8883 N N . LEU A 1 14 ? 12.325 4.297 2.193 1.00 0.00 14 LEU A N 7
ATOM 8884 C CA . LEU A 1 14 ? 12.102 2.817 2.221 1.00 0.00 14 LEU A CA 7
ATOM 8885 C C . LEU A 1 14 ? 13.408 2.056 1.974 1.00 0.00 14 LEU A C 7
ATOM 8886 O O . LEU A 1 14 ? 13.615 0.977 2.491 1.00 0.00 14 LEU A O 7
ATOM 8902 N N . THR A 1 15 ? 14.294 2.613 1.197 1.00 0.00 15 THR A N 7
ATOM 8903 C CA . THR A 1 15 ? 15.580 1.916 0.919 1.00 0.00 15 THR A CA 7
ATOM 8904 C C . THR A 1 15 ? 16.379 1.724 2.210 1.00 0.00 15 THR A C 7
ATOM 8905 O O . THR A 1 15 ? 16.772 2.675 2.856 1.00 0.00 15 THR A O 7
ATOM 8916 N N . GLY A 1 16 ? 16.626 0.500 2.588 1.00 0.00 16 GLY A N 7
ATOM 8917 C CA . GLY A 1 16 ? 17.416 0.247 3.826 1.00 0.00 16 GLY A CA 7
ATOM 8918 C C . GLY A 1 16 ? 16.486 0.226 5.041 1.00 0.00 16 GLY A C 7
ATOM 8919 O O . GLY A 1 16 ? 16.899 0.496 6.152 1.00 0.00 16 GLY A O 7
ATOM 8923 N N . LEU A 1 17 ? 15.237 -0.100 4.847 1.00 0.00 17 LEU A N 7
ATOM 8924 C CA . LEU A 1 17 ? 14.296 -0.146 6.002 1.00 0.00 17 LEU A CA 7
ATOM 8925 C C . LEU A 1 17 ? 13.682 -1.546 6.140 1.00 0.00 17 LEU A C 7
ATOM 8926 O O . LEU A 1 17 ? 13.775 -2.352 5.235 1.00 0.00 17 LEU A O 7
ATOM 8942 N N . PRO A 1 18 ? 13.073 -1.792 7.276 1.00 0.00 18 PRO A N 7
ATOM 8943 C CA . PRO A 1 18 ? 12.444 -3.114 7.537 1.00 0.00 18 PRO A CA 7
ATOM 8944 C C . PRO A 1 18 ? 11.130 -3.248 6.774 1.00 0.00 18 PRO A C 7
ATOM 8945 O O . PRO A 1 18 ? 10.271 -2.395 6.850 1.00 0.00 18 PRO A O 7
ATOM 8956 N N . GLY A 1 19 ? 10.945 -4.331 6.077 1.00 0.00 19 GLY A N 7
ATOM 8957 C CA . GLY A 1 19 ? 9.685 -4.507 5.308 1.00 0.00 19 GLY A CA 7
ATOM 8958 C C . GLY A 1 19 ? 9.945 -4.144 3.849 1.00 0.00 19 GLY A C 7
ATOM 8959 O O . GLY A 1 19 ? 9.451 -4.785 2.945 1.00 0.00 19 GLY A O 7
ATOM 8963 N N . THR A 1 20 ? 10.754 -3.139 3.615 1.00 0.00 20 THR A N 7
ATOM 8964 C CA . THR A 1 20 ? 11.079 -2.736 2.212 1.00 0.00 20 THR A CA 7
ATOM 8965 C C . THR A 1 20 ? 11.439 -3.964 1.378 1.00 0.00 20 THR A C 7
ATOM 8966 O O . THR A 1 20 ? 11.262 -3.992 0.177 1.00 0.00 20 THR A O 7
ATOM 8977 N N . GLU A 1 21 ? 11.940 -4.981 2.018 1.00 0.00 21 GLU A N 7
ATOM 8978 C CA . GLU A 1 21 ? 12.322 -6.212 1.284 1.00 0.00 21 GLU A CA 7
ATOM 8979 C C . GLU A 1 21 ? 11.077 -7.005 0.889 1.00 0.00 21 GLU A C 7
ATOM 8980 O O . GLU A 1 21 ? 10.905 -7.379 -0.254 1.00 0.00 21 GLU A O 7
ATOM 8992 N N . LYS A 1 22 ? 10.207 -7.272 1.826 1.00 0.00 22 LYS A N 7
ATOM 8993 C CA . LYS A 1 22 ? 8.969 -8.031 1.493 1.00 0.00 22 LYS A CA 7
ATOM 8994 C C . LYS A 1 22 ? 8.232 -7.338 0.349 1.00 0.00 22 LYS A C 7
ATOM 8995 O O . LYS A 1 22 ? 7.515 -7.957 -0.411 1.00 0.00 22 LYS A O 7
ATOM 9014 N N . LEU A 1 23 ? 8.431 -6.056 0.205 1.00 0.00 23 LEU A N 7
ATOM 9015 C CA . LEU A 1 23 ? 7.784 -5.324 -0.916 1.00 0.00 23 LEU A CA 7
ATOM 9016 C C . LEU A 1 23 ? 8.471 -5.696 -2.230 1.00 0.00 23 LEU A C 7
ATOM 9017 O O . LEU A 1 23 ? 9.526 -5.188 -2.554 1.00 0.00 23 LEU A O 7
ATOM 9033 N N . ASN A 1 24 ? 7.905 -6.608 -2.973 1.00 0.00 24 ASN A N 7
ATOM 9034 C CA . ASN A 1 24 ? 8.548 -7.031 -4.252 1.00 0.00 24 ASN A CA 7
ATOM 9035 C C . ASN A 1 24 ? 8.880 -5.810 -5.113 1.00 0.00 24 ASN A C 7
ATOM 9036 O O . ASN A 1 24 ? 9.999 -5.336 -5.130 1.00 0.00 24 ASN A O 7
ATOM 9047 N N . GLU A 1 25 ? 7.916 -5.295 -5.821 1.00 0.00 25 GLU A N 7
ATOM 9048 C CA . GLU A 1 25 ? 8.165 -4.096 -6.666 1.00 0.00 25 GLU A CA 7
ATOM 9049 C C . GLU A 1 25 ? 6.884 -3.268 -6.759 1.00 0.00 25 GLU A C 7
ATOM 9050 O O . GLU A 1 25 ? 6.900 -2.063 -6.613 1.00 0.00 25 GLU A O 7
ATOM 9062 N N . LYS A 1 26 ? 5.768 -3.911 -6.971 1.00 0.00 26 LYS A N 7
ATOM 9063 C CA . LYS A 1 26 ? 4.482 -3.164 -7.020 1.00 0.00 26 LYS A CA 7
ATOM 9064 C C . LYS A 1 26 ? 4.277 -2.431 -5.695 1.00 0.00 26 LYS A C 7
ATOM 9065 O O . LYS A 1 26 ? 3.901 -1.276 -5.662 1.00 0.00 26 LYS A O 7
ATOM 9084 N N . GLU A 1 27 ? 4.553 -3.090 -4.601 1.00 0.00 27 GLU A N 7
ATOM 9085 C CA . GLU A 1 27 ? 4.426 -2.424 -3.274 1.00 0.00 27 GLU A CA 7
ATOM 9086 C C . GLU A 1 27 ? 5.683 -1.594 -3.014 1.00 0.00 27 GLU A C 7
ATOM 9087 O O . GLU A 1 27 ? 5.621 -0.438 -2.646 1.00 0.00 27 GLU A O 7
ATOM 9099 N N . LYS A 1 28 ? 6.828 -2.181 -3.231 1.00 0.00 28 LYS A N 7
ATOM 9100 C CA . LYS A 1 28 ? 8.106 -1.440 -3.050 1.00 0.00 28 LYS A CA 7
ATOM 9101 C C . LYS A 1 28 ? 8.068 -0.143 -3.855 1.00 0.00 28 LYS A C 7
ATOM 9102 O O . LYS A 1 28 ? 8.222 0.939 -3.323 1.00 0.00 28 LYS A O 7
ATOM 9121 N N . GLU A 1 29 ? 7.835 -0.243 -5.136 1.00 0.00 29 GLU A N 7
ATOM 9122 C CA . GLU A 1 29 ? 7.738 0.983 -5.970 1.00 0.00 29 GLU A CA 7
ATOM 9123 C C . GLU A 1 29 ? 6.575 1.839 -5.475 1.00 0.00 29 GLU A C 7
ATOM 9124 O O . GLU A 1 29 ? 6.631 3.053 -5.488 1.00 0.00 29 GLU A O 7
ATOM 9136 N N . LEU A 1 30 ? 5.526 1.212 -5.014 1.00 0.00 30 LEU A N 7
ATOM 9137 C CA . LEU A 1 30 ? 4.373 1.986 -4.482 1.00 0.00 30 LEU A CA 7
ATOM 9138 C C . LEU A 1 30 ? 4.843 2.878 -3.335 1.00 0.00 30 LEU A C 7
ATOM 9139 O O . LEU A 1 30 ? 4.400 3.997 -3.183 1.00 0.00 30 LEU A O 7
ATOM 9155 N N . CYS A 1 31 ? 5.755 2.396 -2.533 1.00 0.00 31 CYS A N 7
ATOM 9156 C CA . CYS A 1 31 ? 6.269 3.232 -1.410 1.00 0.00 31 CYS A CA 7
ATOM 9157 C C . CYS A 1 31 ? 7.311 4.223 -1.934 1.00 0.00 31 CYS A C 7
ATOM 9158 O O . CYS A 1 31 ? 7.471 5.308 -1.410 1.00 0.00 31 CYS A O 7
ATOM 9166 N N . GLN A 1 32 ? 8.019 3.859 -2.970 1.00 0.00 32 GLN A N 7
ATOM 9167 C CA . GLN A 1 32 ? 9.040 4.782 -3.540 1.00 0.00 32 GLN A CA 7
ATOM 9168 C C . GLN A 1 32 ? 8.358 5.991 -4.185 1.00 0.00 32 GLN A C 7
ATOM 9169 O O . GLN A 1 32 ? 8.959 7.029 -4.372 1.00 0.00 32 GLN A O 7
ATOM 9183 N N . VAL A 1 33 ? 7.110 5.857 -4.539 1.00 0.00 33 VAL A N 7
ATOM 9184 C CA . VAL A 1 33 ? 6.374 7.007 -5.126 1.00 0.00 33 VAL A CA 7
ATOM 9185 C C . VAL A 1 33 ? 5.763 7.819 -3.994 1.00 0.00 33 VAL A C 7
ATOM 9186 O O . VAL A 1 33 ? 6.086 8.973 -3.791 1.00 0.00 33 VAL A O 7
ATOM 9199 N N . VAL A 1 34 ? 4.910 7.204 -3.225 1.00 0.00 34 VAL A N 7
ATOM 9200 C CA . VAL A 1 34 ? 4.340 7.908 -2.047 1.00 0.00 34 VAL A CA 7
ATOM 9201 C C . VAL A 1 34 ? 5.226 7.651 -0.834 1.00 0.00 34 VAL A C 7
ATOM 9202 O O . VAL A 1 34 ? 4.988 6.740 -0.070 1.00 0.00 34 VAL A O 7
ATOM 9215 N N . ARG A 1 35 ? 6.264 8.442 -0.687 1.00 0.00 35 ARG A N 7
ATOM 9216 C CA . ARG A 1 35 ? 7.236 8.282 0.449 1.00 0.00 35 ARG A CA 7
ATOM 9217 C C . ARG A 1 35 ? 6.560 7.766 1.725 1.00 0.00 35 ARG A C 7
ATOM 9218 O O . ARG A 1 35 ? 6.012 8.520 2.504 1.00 0.00 35 ARG A O 7
ATOM 9239 N N . LEU A 1 36 ? 6.588 6.478 1.928 1.00 0.00 36 LEU A N 7
ATOM 9240 C CA . LEU A 1 36 ? 5.944 5.893 3.135 1.00 0.00 36 LEU A CA 7
ATOM 9241 C C . LEU A 1 36 ? 6.869 4.854 3.773 1.00 0.00 36 LEU A C 7
ATOM 9242 O O . LEU A 1 36 ? 7.955 4.601 3.293 1.00 0.00 36 LEU A O 7
ATOM 9258 N N . VAL A 1 37 ? 6.448 4.249 4.848 1.00 0.00 37 VAL A N 7
ATOM 9259 C CA . VAL A 1 37 ? 7.292 3.193 5.484 1.00 0.00 37 VAL A CA 7
ATOM 9260 C C . VAL A 1 37 ? 6.657 1.817 5.243 1.00 0.00 37 VAL A C 7
ATOM 9261 O O . VAL A 1 37 ? 5.468 1.723 5.012 1.00 0.00 37 VAL A O 7
ATOM 9274 N N . PRO A 1 38 ? 7.473 0.791 5.276 1.00 0.00 38 PRO A N 7
ATOM 9275 C CA . PRO A 1 38 ? 6.978 -0.582 4.983 1.00 0.00 38 PRO A CA 7
ATOM 9276 C C . PRO A 1 38 ? 5.971 -1.063 6.030 1.00 0.00 38 PRO A C 7
ATOM 9277 O O . PRO A 1 38 ? 4.832 -1.350 5.718 1.00 0.00 38 PRO A O 7
ATOM 9288 N N . GLY A 1 39 ? 6.390 -1.197 7.260 1.00 0.00 39 GLY A N 7
ATOM 9289 C CA . GLY A 1 39 ? 5.469 -1.708 8.321 1.00 0.00 39 GLY A CA 7
ATOM 9290 C C . GLY A 1 39 ? 4.125 -0.974 8.262 1.00 0.00 39 GLY A C 7
ATOM 9291 O O . GLY A 1 39 ? 3.083 -1.547 8.519 1.00 0.00 39 GLY A O 7
ATOM 9295 N N . ALA A 1 40 ? 4.134 0.285 7.923 1.00 0.00 40 ALA A N 7
ATOM 9296 C CA . ALA A 1 40 ? 2.847 1.032 7.839 1.00 0.00 40 ALA A CA 7
ATOM 9297 C C . ALA A 1 40 ? 2.115 0.653 6.554 1.00 0.00 40 ALA A C 7
ATOM 9298 O O . ALA A 1 40 ? 0.977 0.229 6.578 1.00 0.00 40 ALA A O 7
ATOM 9305 N N . TYR A 1 41 ? 2.770 0.772 5.430 1.00 0.00 41 TYR A N 7
ATOM 9306 C CA . TYR A 1 41 ? 2.126 0.369 4.149 1.00 0.00 41 TYR A CA 7
ATOM 9307 C C . TYR A 1 41 ? 1.636 -1.073 4.262 1.00 0.00 41 TYR A C 7
ATOM 9308 O O . TYR A 1 41 ? 0.523 -1.395 3.901 1.00 0.00 41 TYR A O 7
ATOM 9326 N N . LEU A 1 42 ? 2.454 -1.934 4.804 1.00 0.00 42 LEU A N 7
ATOM 9327 C CA . LEU A 1 42 ? 2.037 -3.348 4.993 1.00 0.00 42 LEU A CA 7
ATOM 9328 C C . LEU A 1 42 ? 0.759 -3.405 5.828 1.00 0.00 42 LEU A C 7
ATOM 9329 O O . LEU A 1 42 ? -0.116 -4.216 5.593 1.00 0.00 42 LEU A O 7
ATOM 9345 N N . GLU A 1 43 ? 0.644 -2.543 6.801 1.00 0.00 43 GLU A N 7
ATOM 9346 C CA . GLU A 1 43 ? -0.572 -2.545 7.661 1.00 0.00 43 GLU A CA 7
ATOM 9347 C C . GLU A 1 43 ? -1.801 -2.107 6.861 1.00 0.00 43 GLU A C 7
ATOM 9348 O O . GLU A 1 43 ? -2.727 -2.870 6.667 1.00 0.00 43 GLU A O 7
ATOM 9360 N N . TYR A 1 44 ? -1.821 -0.886 6.392 1.00 0.00 44 TYR A N 7
ATOM 9361 C CA . TYR A 1 44 ? -3.010 -0.407 5.624 1.00 0.00 44 TYR A CA 7
ATOM 9362 C C . TYR A 1 44 ? -3.372 -1.403 4.520 1.00 0.00 44 TYR A C 7
ATOM 9363 O O . TYR A 1 44 ? -4.496 -1.855 4.436 1.00 0.00 44 TYR A O 7
ATOM 9381 N N . LYS A 1 45 ? -2.420 -1.799 3.713 1.00 0.00 45 LYS A N 7
ATOM 9382 C CA . LYS A 1 45 ? -2.715 -2.792 2.633 1.00 0.00 45 LYS A CA 7
ATOM 9383 C C . LYS A 1 45 ? -3.488 -3.989 3.199 1.00 0.00 45 LYS A C 7
ATOM 9384 O O . LYS A 1 45 ? -4.475 -4.431 2.638 1.00 0.00 45 LYS A O 7
ATOM 9403 N N . SER A 1 46 ? -3.057 -4.504 4.318 1.00 0.00 46 SER A N 7
ATOM 9404 C CA . SER A 1 46 ? -3.773 -5.658 4.932 1.00 0.00 46 SER A CA 7
ATOM 9405 C C . SER A 1 46 ? -5.114 -5.209 5.523 1.00 0.00 46 SER A C 7
ATOM 9406 O O . SER A 1 46 ? -5.932 -6.021 5.911 1.00 0.00 46 SER A O 7
ATOM 9414 N N . ALA A 1 47 ? -5.344 -3.925 5.611 1.00 0.00 47 ALA A N 7
ATOM 9415 C CA . ALA A 1 47 ? -6.635 -3.439 6.163 1.00 0.00 47 ALA A CA 7
ATOM 9416 C C . ALA A 1 47 ? -7.688 -3.441 5.063 1.00 0.00 47 ALA A C 7
ATOM 9417 O O . ALA A 1 47 ? -8.859 -3.648 5.306 1.00 0.00 47 ALA A O 7
ATOM 9424 N N . LEU A 1 48 ? -7.273 -3.230 3.846 1.00 0.00 48 LEU A N 7
ATOM 9425 C CA . LEU A 1 48 ? -8.246 -3.247 2.723 1.00 0.00 48 LEU A CA 7
ATOM 9426 C C . LEU A 1 48 ? -8.581 -4.694 2.379 1.00 0.00 48 LEU A C 7
ATOM 9427 O O . LEU A 1 48 ? -9.723 -5.045 2.159 1.00 0.00 48 LEU A O 7
ATOM 9443 N N . LEU A 1 49 ? -7.591 -5.544 2.361 1.00 0.00 49 LEU A N 7
ATOM 9444 C CA . LEU A 1 49 ? -7.854 -6.979 2.070 1.00 0.00 49 LEU A CA 7
ATOM 9445 C C . LEU A 1 49 ? -8.716 -7.582 3.179 1.00 0.00 49 LEU A C 7
ATOM 9446 O O . LEU A 1 49 ? -9.587 -8.393 2.932 1.00 0.00 49 LEU A O 7
ATOM 9462 N N . ASN A 1 50 ? -8.489 -7.179 4.400 1.00 0.00 50 ASN A N 7
ATOM 9463 C CA . ASN A 1 50 ? -9.295 -7.725 5.528 1.00 0.00 50 ASN A CA 7
ATOM 9464 C C . ASN A 1 50 ? -10.725 -7.183 5.476 1.00 0.00 50 ASN A C 7
ATOM 9465 O O . ASN A 1 50 ? -11.674 -7.931 5.371 1.00 0.00 50 ASN A O 7
ATOM 9476 N N . GLU A 1 51 ? -10.888 -5.889 5.553 1.00 0.00 51 GLU A N 7
ATOM 9477 C CA . GLU A 1 51 ? -12.259 -5.303 5.520 1.00 0.00 51 GLU A CA 7
ATOM 9478 C C . GLU A 1 51 ? -13.000 -5.735 4.254 1.00 0.00 51 GLU A C 7
ATOM 9479 O O . GLU A 1 51 ? -14.102 -6.244 4.312 1.00 0.00 51 GLU A O 7
ATOM 9491 N N . CYS A 1 52 ? -12.412 -5.526 3.107 1.00 0.00 52 CYS A N 7
ATOM 9492 C CA . CYS A 1 52 ? -13.094 -5.913 1.841 1.00 0.00 52 CYS A CA 7
ATOM 9493 C C . CYS A 1 52 ? -13.543 -7.377 1.901 1.00 0.00 52 CYS A C 7
ATOM 9494 O O . CYS A 1 52 ? -14.634 -7.718 1.488 1.00 0.00 52 CYS A O 7
ATOM 9502 N N . HIS A 1 53 ? -12.717 -8.244 2.421 1.00 0.00 53 HIS A N 7
ATOM 9503 C CA . HIS A 1 53 ? -13.111 -9.679 2.518 1.00 0.00 53 HIS A CA 7
ATOM 9504 C C . HIS A 1 53 ? -14.124 -9.870 3.649 1.00 0.00 53 HIS A C 7
ATOM 9505 O O . HIS A 1 53 ? -14.920 -10.789 3.635 1.00 0.00 53 HIS A O 7
ATOM 9519 N N . LYS A 1 54 ? -14.107 -9.002 4.622 1.00 0.00 54 LYS A N 7
ATOM 9520 C CA . LYS A 1 54 ? -15.069 -9.120 5.752 1.00 0.00 54 LYS A CA 7
ATOM 9521 C C . LYS A 1 54 ? -16.452 -8.625 5.323 1.00 0.00 54 LYS A C 7
ATOM 9522 O O . LYS A 1 54 ? -17.456 -9.264 5.569 1.00 0.00 54 LYS A O 7
ATOM 9541 N N . GLN A 1 55 ? -16.512 -7.487 4.686 1.00 0.00 55 GLN A N 7
ATOM 9542 C CA . GLN A 1 55 ? -17.829 -6.952 4.237 1.00 0.00 55 GLN A CA 7
ATOM 9543 C C . GLN A 1 55 ? -18.150 -7.442 2.822 1.00 0.00 55 GLN A C 7
ATOM 9544 O O . GLN A 1 55 ? -19.268 -7.813 2.522 1.00 0.00 55 GLN A O 7
ATOM 9558 N N . GLY A 1 56 ? -17.179 -7.445 1.950 1.00 0.00 56 GLY A N 7
ATOM 9559 C CA . GLY A 1 56 ? -17.429 -7.908 0.556 1.00 0.00 56 GLY A CA 7
ATOM 9560 C C . GLY A 1 56 ? -16.813 -6.913 -0.429 1.00 0.00 56 GLY A C 7
ATOM 9561 O O . GLY A 1 56 ? -15.759 -7.147 -0.986 1.00 0.00 56 GLY A O 7
ATOM 9565 N N . GLY A 1 57 ? -17.462 -5.803 -0.646 1.00 0.00 57 GLY A N 7
ATOM 9566 C CA . GLY A 1 57 ? -16.910 -4.788 -1.586 1.00 0.00 57 GLY A CA 7
ATOM 9567 C C . GLY A 1 57 ? -16.619 -3.498 -0.819 1.00 0.00 57 GLY A C 7
ATOM 9568 O O . GLY A 1 57 ? -17.281 -3.180 0.149 1.00 0.00 57 GLY A O 7
ATOM 9572 N N . LEU A 1 58 ? -15.633 -2.753 -1.235 1.00 0.00 58 LEU A N 7
ATOM 9573 C CA . LEU A 1 58 ? -15.307 -1.489 -0.517 1.00 0.00 58 LEU A CA 7
ATOM 9574 C C . LEU A 1 58 ? -14.920 -0.392 -1.513 1.00 0.00 58 LEU A C 7
ATOM 9575 O O . LEU A 1 58 ? -13.853 -0.410 -2.092 1.00 0.00 58 LEU A O 7
ATOM 9591 N N . ARG A 1 59 ? -15.793 0.560 -1.718 1.00 0.00 59 ARG A N 7
ATOM 9592 C CA . ARG A 1 59 ? -15.506 1.655 -2.690 1.00 0.00 59 ARG A CA 7
ATOM 9593 C C . ARG A 1 59 ? -14.156 2.313 -2.398 1.00 0.00 59 ARG A C 7
ATOM 9594 O O . ARG A 1 59 ? -13.433 1.908 -1.510 1.00 0.00 59 ARG A O 7
ATOM 9615 N N . LEU A 1 60 ? -13.815 3.331 -3.143 1.00 0.00 60 LEU A N 7
ATOM 9616 C CA . LEU A 1 60 ? -12.511 4.016 -2.922 1.00 0.00 60 LEU A CA 7
ATOM 9617 C C . LEU A 1 60 ? -12.691 5.223 -1.993 1.00 0.00 60 LEU A C 7
ATOM 9618 O O . LEU A 1 60 ? -11.754 5.685 -1.373 1.00 0.00 60 LEU A O 7
ATOM 9634 N N . ALA A 1 61 ? -13.886 5.732 -1.871 1.00 0.00 61 ALA A N 7
ATOM 9635 C CA . ALA A 1 61 ? -14.104 6.869 -0.932 1.00 0.00 61 ALA A CA 7
ATOM 9636 C C . ALA A 1 61 ? -14.004 6.351 0.503 1.00 0.00 61 ALA A C 7
ATOM 9637 O O . ALA A 1 61 ? -13.207 6.820 1.298 1.00 0.00 61 ALA A O 7
ATOM 9644 N N . GLN A 1 62 ? -14.769 5.341 0.825 1.00 0.00 62 GLN A N 7
ATOM 9645 C CA . GLN A 1 62 ? -14.659 4.735 2.179 1.00 0.00 62 GLN A CA 7
ATOM 9646 C C . GLN A 1 62 ? -13.210 4.313 2.409 1.00 0.00 62 GLN A C 7
ATOM 9647 O O . GLN A 1 62 ? -12.714 4.309 3.518 1.00 0.00 62 GLN A O 7
ATOM 9661 N N . ALA A 1 63 ? -12.516 3.997 1.347 1.00 0.00 63 ALA A N 7
ATOM 9662 C CA . ALA A 1 63 ? -11.083 3.632 1.472 1.00 0.00 63 ALA A CA 7
ATOM 9663 C C . ALA A 1 63 ? -10.305 4.826 2.014 1.00 0.00 63 ALA A C 7
ATOM 9664 O O . ALA A 1 63 ? -9.423 4.685 2.836 1.00 0.00 63 ALA A O 7
ATOM 9671 N N . ARG A 1 64 ? -10.649 6.007 1.585 1.00 0.00 64 ARG A N 7
ATOM 9672 C CA . ARG A 1 64 ? -9.939 7.213 2.105 1.00 0.00 64 ARG A CA 7
ATOM 9673 C C . ARG A 1 64 ? -10.167 7.322 3.609 1.00 0.00 64 ARG A C 7
ATOM 9674 O O . ARG A 1 64 ? -9.272 7.645 4.365 1.00 0.00 64 ARG A O 7
ATOM 9695 N N . ALA A 1 65 ? -11.361 7.040 4.049 1.00 0.00 65 ALA A N 7
ATOM 9696 C CA . ALA A 1 65 ? -11.655 7.126 5.507 1.00 0.00 65 ALA A CA 7
ATOM 9697 C C . ALA A 1 65 ? -11.295 5.818 6.222 1.00 0.00 65 ALA A C 7
ATOM 9698 O O . ALA A 1 65 ? -11.500 5.681 7.412 1.00 0.00 65 ALA A O 7
ATOM 9705 N N . LEU A 1 66 ? -10.778 4.848 5.514 1.00 0.00 66 LEU A N 7
ATOM 9706 C CA . LEU A 1 66 ? -10.441 3.553 6.170 1.00 0.00 66 LEU A CA 7
ATOM 9707 C C . LEU A 1 66 ? -9.000 3.553 6.693 1.00 0.00 66 LEU A C 7
ATOM 9708 O O . LEU A 1 66 ? -8.767 3.590 7.885 1.00 0.00 66 LEU A O 7
ATOM 9724 N N . ILE A 1 67 ? -8.034 3.436 5.821 1.00 0.00 67 ILE A N 7
ATOM 9725 C CA . ILE A 1 67 ? -6.617 3.383 6.285 1.00 0.00 67 ILE A CA 7
ATOM 9726 C C . ILE A 1 67 ? -5.981 4.772 6.328 1.00 0.00 67 ILE A C 7
ATOM 9727 O O . ILE A 1 67 ? -6.617 5.778 6.084 1.00 0.00 67 ILE A O 7
ATOM 9743 N N . LYS A 1 68 ? -4.713 4.808 6.633 1.00 0.00 68 LYS A N 7
ATOM 9744 C CA . LYS A 1 68 ? -3.956 6.094 6.703 1.00 0.00 68 LYS A CA 7
ATOM 9745 C C . LYS A 1 68 ? -4.782 7.193 7.396 1.00 0.00 68 LYS A C 7
ATOM 9746 O O . LYS A 1 68 ? -5.284 6.978 8.483 1.00 0.00 68 LYS A O 7
ATOM 9765 N N . ILE A 1 69 ? -4.876 8.384 6.847 1.00 0.00 69 ILE A N 7
ATOM 9766 C CA . ILE A 1 69 ? -5.615 9.458 7.581 1.00 0.00 69 ILE A CA 7
ATOM 9767 C C . ILE A 1 69 ? -6.280 10.478 6.646 1.00 0.00 69 ILE A C 7
ATOM 9768 O O . ILE A 1 69 ? -7.316 11.024 6.969 1.00 0.00 69 ILE A O 7
ATOM 9784 N N . ASP A 1 70 ? -5.687 10.788 5.523 1.00 0.00 70 ASP A N 7
ATOM 9785 C CA . ASP A 1 70 ? -6.288 11.842 4.650 1.00 0.00 70 ASP A CA 7
ATOM 9786 C C . ASP A 1 70 ? -7.154 11.231 3.540 1.00 0.00 70 ASP A C 7
ATOM 9787 O O . ASP A 1 70 ? -8.336 11.018 3.724 1.00 0.00 70 ASP A O 7
ATOM 9796 N N . VAL A 1 71 ? -6.606 10.996 2.375 1.00 0.00 71 VAL A N 7
ATOM 9797 C CA . VAL A 1 71 ? -7.439 10.446 1.269 1.00 0.00 71 VAL A CA 7
ATOM 9798 C C . VAL A 1 71 ? -6.571 10.123 0.051 1.00 0.00 71 VAL A C 7
ATOM 9799 O O . VAL A 1 71 ? -6.756 9.116 -0.602 1.00 0.00 71 VAL A O 7
ATOM 9812 N N . ASN A 1 72 ? -5.640 10.978 -0.278 1.00 0.00 72 ASN A N 7
ATOM 9813 C CA . ASN A 1 72 ? -4.752 10.687 -1.436 1.00 0.00 72 ASN A CA 7
ATOM 9814 C C . ASN A 1 72 ? -3.853 9.511 -1.079 1.00 0.00 72 ASN A C 7
ATOM 9815 O O . ASN A 1 72 ? -3.662 8.593 -1.852 1.00 0.00 72 ASN A O 7
ATOM 9826 N N . LYS A 1 73 ? -3.348 9.511 0.123 1.00 0.00 73 LYS A N 7
ATOM 9827 C CA . LYS A 1 73 ? -2.501 8.383 0.595 1.00 0.00 73 LYS A CA 7
ATOM 9828 C C . LYS A 1 73 ? -3.202 7.054 0.312 1.00 0.00 73 LYS A C 7
ATOM 9829 O O . LYS A 1 73 ? -2.657 6.161 -0.315 1.00 0.00 73 LYS A O 7
ATOM 9848 N N . THR A 1 74 ? -4.426 6.936 0.740 1.00 0.00 74 THR A N 7
ATOM 9849 C CA . THR A 1 74 ? -5.184 5.688 0.485 1.00 0.00 74 THR A CA 7
ATOM 9850 C C . THR A 1 74 ? -5.518 5.570 -1.001 1.00 0.00 74 THR A C 7
ATOM 9851 O O . THR A 1 74 ? -5.495 4.500 -1.564 1.00 0.00 74 THR A O 7
ATOM 9862 N N . ARG A 1 75 ? -5.816 6.665 -1.649 1.00 0.00 75 ARG A N 7
ATOM 9863 C CA . ARG A 1 75 ? -6.140 6.611 -3.103 1.00 0.00 75 ARG A CA 7
ATOM 9864 C C . ARG A 1 75 ? -5.087 5.803 -3.853 1.00 0.00 75 ARG A C 7
ATOM 9865 O O . ARG A 1 75 ? -5.377 5.131 -4.816 1.00 0.00 75 ARG A O 7
ATOM 9886 N N . LYS A 1 76 ? -3.866 5.851 -3.405 1.00 0.00 76 LYS A N 7
ATOM 9887 C CA . LYS A 1 76 ? -2.791 5.112 -4.114 1.00 0.00 76 LYS A CA 7
ATOM 9888 C C . LYS A 1 76 ? -2.687 3.676 -3.596 1.00 0.00 76 LYS A C 7
ATOM 9889 O O . LYS A 1 76 ? -2.651 2.738 -4.368 1.00 0.00 76 LYS A O 7
ATOM 9908 N N . ILE A 1 77 ? -2.676 3.480 -2.304 1.00 0.00 77 ILE A N 7
ATOM 9909 C CA . ILE A 1 77 ? -2.623 2.082 -1.779 1.00 0.00 77 ILE A CA 7
ATOM 9910 C C . ILE A 1 77 ? -3.884 1.326 -2.217 1.00 0.00 77 ILE A C 7
ATOM 9911 O O . ILE A 1 77 ? -3.822 0.275 -2.835 1.00 0.00 77 ILE A O 7
ATOM 9927 N N . TYR A 1 78 ? -5.028 1.869 -1.915 1.00 0.00 78 TYR A N 7
ATOM 9928 C CA . TYR A 1 78 ? -6.298 1.207 -2.307 1.00 0.00 78 TYR A CA 7
ATOM 9929 C C . TYR A 1 78 ? -6.374 1.044 -3.825 1.00 0.00 78 TYR A C 7
ATOM 9930 O O . TYR A 1 78 ? -6.745 0.003 -4.313 1.00 0.00 78 TYR A O 7
ATOM 9948 N N . ASP A 1 79 ? -6.032 2.057 -4.585 1.00 0.00 79 ASP A N 7
ATOM 9949 C CA . ASP A 1 79 ? -6.102 1.908 -6.071 1.00 0.00 79 ASP A CA 7
ATOM 9950 C C . ASP A 1 79 ? -5.299 0.678 -6.505 1.00 0.00 79 ASP A C 7
ATOM 9951 O O . ASP A 1 79 ? -5.682 -0.036 -7.410 1.00 0.00 79 ASP A O 7
ATOM 9960 N N . PHE A 1 80 ? -4.199 0.416 -5.857 1.00 0.00 80 PHE A N 7
ATOM 9961 C CA . PHE A 1 80 ? -3.398 -0.782 -6.223 1.00 0.00 80 PHE A CA 7
ATOM 9962 C C . PHE A 1 80 ? -4.228 -2.045 -5.993 1.00 0.00 80 PHE A C 7
ATOM 9963 O O . PHE A 1 80 ? -4.272 -2.928 -6.825 1.00 0.00 80 PHE A O 7
ATOM 9980 N N . LEU A 1 81 ? -4.911 -2.126 -4.882 1.00 0.00 81 LEU A N 7
ATOM 9981 C CA . LEU A 1 81 ? -5.747 -3.336 -4.613 1.00 0.00 81 LEU A CA 7
ATOM 9982 C C . LEU A 1 81 ? -7.010 -3.323 -5.483 1.00 0.00 81 LEU A C 7
ATOM 9983 O O . LEU A 1 81 ? -7.479 -4.350 -5.930 1.00 0.00 81 LEU A O 7
ATOM 9999 N N . ILE A 1 82 ? -7.566 -2.166 -5.718 1.00 0.00 82 ILE A N 7
ATOM 10000 C CA . ILE A 1 82 ? -8.796 -2.072 -6.554 1.00 0.00 82 ILE A CA 7
ATOM 10001 C C . ILE A 1 82 ? -8.475 -2.432 -8.006 1.00 0.00 82 ILE A C 7
ATOM 10002 O O . ILE A 1 82 ? -9.059 -3.329 -8.582 1.00 0.00 82 ILE A O 7
ATOM 10018 N N . ARG A 1 83 ? -7.560 -1.722 -8.602 1.00 0.00 83 ARG A N 7
ATOM 10019 C CA . ARG A 1 83 ? -7.208 -1.987 -10.023 1.00 0.00 83 ARG A CA 7
ATOM 10020 C C . ARG A 1 83 ? -6.683 -3.415 -10.197 1.00 0.00 83 ARG A C 7
ATOM 10021 O O . ARG A 1 83 ? -6.872 -4.032 -11.226 1.00 0.00 83 ARG A O 7
ATOM 10042 N N . GLU A 1 84 ? -6.032 -3.952 -9.200 1.00 0.00 84 GLU A N 7
ATOM 10043 C CA . GLU A 1 84 ? -5.514 -5.344 -9.318 1.00 0.00 84 GLU A CA 7
ATOM 10044 C C . GLU A 1 84 ? -6.575 -6.344 -8.857 1.00 0.00 84 GLU A C 7
ATOM 10045 O O . GLU A 1 84 ? -7.683 -5.977 -8.519 1.00 0.00 84 GLU A O 7
ATOM 10057 N N . GLY A 1 85 ? -6.245 -7.605 -8.839 1.00 0.00 85 GLY A N 7
ATOM 10058 C CA . GLY A 1 85 ? -7.231 -8.627 -8.390 1.00 0.00 85 GLY A CA 7
ATOM 10059 C C . GLY A 1 85 ? -7.091 -8.830 -6.880 1.00 0.00 85 GLY A C 7
ATOM 10060 O O . GLY A 1 85 ? -6.624 -9.854 -6.423 1.00 0.00 85 GLY A O 7
ATOM 10064 N N . TYR A 1 86 ? -7.482 -7.857 -6.103 1.00 0.00 86 TYR A N 7
ATOM 10065 C CA . TYR A 1 86 ? -7.356 -7.991 -4.624 1.00 0.00 86 TYR A CA 7
ATOM 10066 C C . TYR A 1 86 ? -8.681 -7.656 -3.937 1.00 0.00 86 TYR A C 7
ATOM 10067 O O . TYR A 1 86 ? -9.303 -8.500 -3.323 1.00 0.00 86 TYR A O 7
ATOM 10085 N N . ILE A 1 87 ? -9.115 -6.429 -4.026 1.00 0.00 87 ILE A N 7
ATOM 10086 C CA . ILE A 1 87 ? -10.396 -6.044 -3.369 1.00 0.00 87 ILE A CA 7
ATOM 10087 C C . ILE A 1 87 ? -11.405 -5.548 -4.409 1.00 0.00 87 ILE A C 7
ATOM 10088 O O . ILE A 1 87 ? -11.230 -5.736 -5.596 1.00 0.00 87 ILE A O 7
ATOM 10104 N N . THR A 1 88 ? -12.462 -4.916 -3.973 1.00 0.00 88 THR A N 7
ATOM 10105 C CA . THR A 1 88 ? -13.483 -4.413 -4.940 1.00 0.00 88 THR A CA 7
ATOM 10106 C C . THR A 1 88 ? -13.920 -2.996 -4.567 1.00 0.00 88 THR A C 7
ATOM 10107 O O . THR A 1 88 ? -14.277 -2.721 -3.439 1.00 0.00 88 THR A O 7
ATOM 10118 N N . LYS A 1 89 ? -13.902 -2.094 -5.512 1.00 0.00 89 LYS A N 7
ATOM 10119 C CA . LYS A 1 89 ? -14.324 -0.696 -5.217 1.00 0.00 89 LYS A CA 7
ATOM 10120 C C . LYS A 1 89 ? -15.851 -0.590 -5.220 1.00 0.00 89 LYS A C 7
ATOM 10121 O O . LYS A 1 89 ? -16.443 -0.040 -6.128 1.00 0.00 89 LYS A O 7
ATOM 10140 N N . ALA A 1 90 ? -16.492 -1.109 -4.209 1.00 0.00 90 ALA A N 7
ATOM 10141 C CA . ALA A 1 90 ? -17.979 -1.037 -4.151 1.00 0.00 90 ALA A CA 7
ATOM 10142 C C . ALA A 1 90 ? -18.453 -1.014 -2.696 1.00 0.00 90 ALA A C 7
ATOM 10143 O O . ALA A 1 90 ? -18.894 -2.048 -2.221 1.00 0.00 90 ALA A O 7
ATOM 10151 N N . GLY A 1 1 ? 26.209 -8.470 -3.234 1.00 0.00 1 GLY A N 8
ATOM 10152 C CA . GLY A 1 1 ? 24.785 -8.052 -3.095 1.00 0.00 1 GLY A CA 8
ATOM 10153 C C . GLY A 1 1 ? 24.169 -8.738 -1.873 1.00 0.00 1 GLY A C 8
ATOM 10154 O O . GLY A 1 1 ? 23.371 -9.645 -1.996 1.00 0.00 1 GLY A O 8
ATOM 10160 N N . SER A 1 2 ? 24.532 -8.310 -0.695 1.00 0.00 2 SER A N 8
ATOM 10161 C CA . SER A 1 2 ? 23.964 -8.933 0.533 1.00 0.00 2 SER A CA 8
ATOM 10162 C C . SER A 1 2 ? 23.982 -7.934 1.691 1.00 0.00 2 SER A C 8
ATOM 10163 O O . SER A 1 2 ? 24.790 -8.030 2.593 1.00 0.00 2 SER A O 8
ATOM 10171 N N . ASN A 1 3 ? 23.099 -6.973 1.671 1.00 0.00 3 ASN A N 8
ATOM 10172 C CA . ASN A 1 3 ? 23.070 -5.965 2.768 1.00 0.00 3 ASN A CA 8
ATOM 10173 C C . ASN A 1 3 ? 21.628 -5.678 3.192 1.00 0.00 3 ASN A C 8
ATOM 10174 O O . ASN A 1 3 ? 21.141 -4.574 3.055 1.00 0.00 3 ASN A O 8
ATOM 10185 N N . SER A 1 4 ? 20.952 -6.661 3.736 1.00 0.00 4 SER A N 8
ATOM 10186 C CA . SER A 1 4 ? 19.532 -6.467 4.177 1.00 0.00 4 SER A CA 8
ATOM 10187 C C . SER A 1 4 ? 18.626 -6.188 2.973 1.00 0.00 4 SER A C 8
ATOM 10188 O O . SER A 1 4 ? 17.781 -6.989 2.624 1.00 0.00 4 SER A O 8
ATOM 10196 N N . GLY A 1 5 ? 18.786 -5.059 2.338 1.00 0.00 5 GLY A N 8
ATOM 10197 C CA . GLY A 1 5 ? 17.930 -4.739 1.161 1.00 0.00 5 GLY A CA 8
ATOM 10198 C C . GLY A 1 5 ? 18.021 -3.242 0.858 1.00 0.00 5 GLY A C 8
ATOM 10199 O O . GLY A 1 5 ? 17.044 -2.524 0.929 1.00 0.00 5 GLY A O 8
ATOM 10203 N N . ARG A 1 6 ? 19.188 -2.765 0.521 1.00 0.00 6 ARG A N 8
ATOM 10204 C CA . ARG A 1 6 ? 19.339 -1.315 0.213 1.00 0.00 6 ARG A CA 8
ATOM 10205 C C . ARG A 1 6 ? 19.610 -1.113 -1.279 1.00 0.00 6 ARG A C 8
ATOM 10206 O O . ARG A 1 6 ? 20.609 -1.563 -1.805 1.00 0.00 6 ARG A O 8
ATOM 10227 N N . ARG A 1 7 ? 18.727 -0.442 -1.966 1.00 0.00 7 ARG A N 8
ATOM 10228 C CA . ARG A 1 7 ? 18.933 -0.212 -3.423 1.00 0.00 7 ARG A CA 8
ATOM 10229 C C . ARG A 1 7 ? 19.641 1.124 -3.654 1.00 0.00 7 ARG A C 8
ATOM 10230 O O . ARG A 1 7 ? 19.023 2.170 -3.670 1.00 0.00 7 ARG A O 8
ATOM 10251 N N . SER A 1 8 ? 20.934 1.099 -3.831 1.00 0.00 8 SER A N 8
ATOM 10252 C CA . SER A 1 8 ? 21.681 2.368 -4.059 1.00 0.00 8 SER A CA 8
ATOM 10253 C C . SER A 1 8 ? 21.358 3.381 -2.958 1.00 0.00 8 SER A C 8
ATOM 10254 O O . SER A 1 8 ? 21.000 3.020 -1.855 1.00 0.00 8 SER A O 8
ATOM 10262 N N . ALA A 1 9 ? 21.481 4.647 -3.250 1.00 0.00 9 ALA A N 8
ATOM 10263 C CA . ALA A 1 9 ? 21.178 5.680 -2.221 1.00 0.00 9 ALA A CA 8
ATOM 10264 C C . ALA A 1 9 ? 19.760 5.484 -1.673 1.00 0.00 9 ALA A C 8
ATOM 10265 O O . ALA A 1 9 ? 18.916 4.921 -2.340 1.00 0.00 9 ALA A O 8
ATOM 10272 N N . PRO A 1 10 ? 19.541 5.954 -0.468 1.00 0.00 10 PRO A N 8
ATOM 10273 C CA . PRO A 1 10 ? 18.206 5.819 0.165 1.00 0.00 10 PRO A CA 8
ATOM 10274 C C . PRO A 1 10 ? 17.169 6.684 -0.566 1.00 0.00 10 PRO A C 8
ATOM 10275 O O . PRO A 1 10 ? 17.225 7.896 -0.496 1.00 0.00 10 PRO A O 8
ATOM 10286 N N . PRO A 1 11 ? 16.247 6.039 -1.244 1.00 0.00 11 PRO A N 8
ATOM 10287 C CA . PRO A 1 11 ? 15.198 6.782 -1.983 1.00 0.00 11 PRO A CA 8
ATOM 10288 C C . PRO A 1 11 ? 14.293 7.531 -1.015 1.00 0.00 11 PRO A C 8
ATOM 10289 O O . PRO A 1 11 ? 14.297 8.744 -0.942 1.00 0.00 11 PRO A O 8
ATOM 10300 N N . LEU A 1 12 ? 13.521 6.809 -0.275 1.00 0.00 12 LEU A N 8
ATOM 10301 C CA . LEU A 1 12 ? 12.601 7.448 0.707 1.00 0.00 12 LEU A CA 8
ATOM 10302 C C . LEU A 1 12 ? 12.706 6.747 2.070 1.00 0.00 12 LEU A C 8
ATOM 10303 O O . LEU A 1 12 ? 13.582 7.045 2.856 1.00 0.00 12 LEU A O 8
ATOM 10319 N N . ASN A 1 13 ? 11.839 5.812 2.356 1.00 0.00 13 ASN A N 8
ATOM 10320 C CA . ASN A 1 13 ? 11.909 5.120 3.675 1.00 0.00 13 ASN A CA 8
ATOM 10321 C C . ASN A 1 13 ? 11.943 3.597 3.502 1.00 0.00 13 ASN A C 8
ATOM 10322 O O . ASN A 1 13 ? 12.307 2.874 4.407 1.00 0.00 13 ASN A O 8
ATOM 10333 N N . LEU A 1 14 ? 11.565 3.103 2.356 1.00 0.00 14 LEU A N 8
ATOM 10334 C CA . LEU A 1 14 ? 11.572 1.627 2.145 1.00 0.00 14 LEU A CA 8
ATOM 10335 C C . LEU A 1 14 ? 12.988 1.070 2.311 1.00 0.00 14 LEU A C 8
ATOM 10336 O O . LEU A 1 14 ? 13.185 0.004 2.861 1.00 0.00 14 LEU A O 8
ATOM 10352 N N . THR A 1 15 ? 13.977 1.782 1.843 1.00 0.00 15 THR A N 8
ATOM 10353 C CA . THR A 1 15 ? 15.376 1.286 1.976 1.00 0.00 15 THR A CA 8
ATOM 10354 C C . THR A 1 15 ? 15.768 1.185 3.451 1.00 0.00 15 THR A C 8
ATOM 10355 O O . THR A 1 15 ? 15.642 2.131 4.204 1.00 0.00 15 THR A O 8
ATOM 10366 N N . GLY A 1 16 ? 16.247 0.046 3.869 1.00 0.00 16 GLY A N 8
ATOM 10367 C CA . GLY A 1 16 ? 16.651 -0.116 5.294 1.00 0.00 16 GLY A CA 8
ATOM 10368 C C . GLY A 1 16 ? 15.533 -0.814 6.074 1.00 0.00 16 GLY A C 8
ATOM 10369 O O . GLY A 1 16 ? 15.495 -0.773 7.288 1.00 0.00 16 GLY A O 8
ATOM 10373 N N . LEU A 1 17 ? 14.622 -1.459 5.394 1.00 0.00 17 LEU A N 8
ATOM 10374 C CA . LEU A 1 17 ? 13.518 -2.159 6.111 1.00 0.00 17 LEU A CA 8
ATOM 10375 C C . LEU A 1 17 ? 13.390 -3.604 5.603 1.00 0.00 17 LEU A C 8
ATOM 10376 O O . LEU A 1 17 ? 14.115 -4.010 4.717 1.00 0.00 17 LEU A O 8
ATOM 10392 N N . PRO A 1 18 ? 12.463 -4.333 6.176 1.00 0.00 18 PRO A N 8
ATOM 10393 C CA . PRO A 1 18 ? 12.288 -5.755 5.827 1.00 0.00 18 PRO A CA 8
ATOM 10394 C C . PRO A 1 18 ? 11.198 -5.948 4.768 1.00 0.00 18 PRO A C 8
ATOM 10395 O O . PRO A 1 18 ? 11.461 -6.372 3.660 1.00 0.00 18 PRO A O 8
ATOM 10406 N N . GLY A 1 19 ? 9.970 -5.671 5.115 1.00 0.00 19 GLY A N 8
ATOM 10407 C CA . GLY A 1 19 ? 8.843 -5.884 4.159 1.00 0.00 19 GLY A CA 8
ATOM 10408 C C . GLY A 1 19 ? 9.170 -5.288 2.785 1.00 0.00 19 GLY A C 8
ATOM 10409 O O . GLY A 1 19 ? 8.623 -5.703 1.784 1.00 0.00 19 GLY A O 8
ATOM 10413 N N . THR A 1 20 ? 10.043 -4.312 2.725 1.00 0.00 20 THR A N 8
ATOM 10414 C CA . THR A 1 20 ? 10.379 -3.681 1.409 1.00 0.00 20 THR A CA 8
ATOM 10415 C C . THR A 1 20 ? 10.629 -4.745 0.338 1.00 0.00 20 THR A C 8
ATOM 10416 O O . THR A 1 20 ? 10.250 -4.589 -0.806 1.00 0.00 20 THR A O 8
ATOM 10427 N N . GLU A 1 21 ? 11.254 -5.830 0.701 1.00 0.00 21 GLU A N 8
ATOM 10428 C CA . GLU A 1 21 ? 11.506 -6.908 -0.298 1.00 0.00 21 GLU A CA 8
ATOM 10429 C C . GLU A 1 21 ? 10.240 -7.743 -0.474 1.00 0.00 21 GLU A C 8
ATOM 10430 O O . GLU A 1 21 ? 10.007 -8.330 -1.511 1.00 0.00 21 GLU A O 8
ATOM 10442 N N . LYS A 1 22 ? 9.428 -7.811 0.545 1.00 0.00 22 LYS A N 8
ATOM 10443 C CA . LYS A 1 22 ? 8.166 -8.590 0.440 1.00 0.00 22 LYS A CA 8
ATOM 10444 C C . LYS A 1 22 ? 7.234 -7.926 -0.574 1.00 0.00 22 LYS A C 8
ATOM 10445 O O . LYS A 1 22 ? 6.364 -8.557 -1.140 1.00 0.00 22 LYS A O 8
ATOM 10464 N N . LEU A 1 23 ? 7.423 -6.657 -0.819 1.00 0.00 23 LEU A N 8
ATOM 10465 C CA . LEU A 1 23 ? 6.561 -5.954 -1.810 1.00 0.00 23 LEU A CA 8
ATOM 10466 C C . LEU A 1 23 ? 7.109 -6.167 -3.221 1.00 0.00 23 LEU A C 8
ATOM 10467 O O . LEU A 1 23 ? 8.305 -6.169 -3.437 1.00 0.00 23 LEU A O 8
ATOM 10483 N N . ASN A 1 24 ? 6.251 -6.350 -4.185 1.00 0.00 24 ASN A N 8
ATOM 10484 C CA . ASN A 1 24 ? 6.736 -6.541 -5.580 1.00 0.00 24 ASN A CA 8
ATOM 10485 C C . ASN A 1 24 ? 7.189 -5.199 -6.157 1.00 0.00 24 ASN A C 8
ATOM 10486 O O . ASN A 1 24 ? 6.878 -4.153 -5.625 1.00 0.00 24 ASN A O 8
ATOM 10497 N N . GLU A 1 25 ? 7.920 -5.213 -7.239 1.00 0.00 25 GLU A N 8
ATOM 10498 C CA . GLU A 1 25 ? 8.384 -3.926 -7.837 1.00 0.00 25 GLU A CA 8
ATOM 10499 C C . GLU A 1 25 ? 7.205 -2.963 -8.003 1.00 0.00 25 GLU A C 8
ATOM 10500 O O . GLU A 1 25 ? 7.360 -1.760 -7.945 1.00 0.00 25 GLU A O 8
ATOM 10512 N N . LYS A 1 26 ? 6.022 -3.486 -8.184 1.00 0.00 26 LYS A N 8
ATOM 10513 C CA . LYS A 1 26 ? 4.831 -2.602 -8.313 1.00 0.00 26 LYS A CA 8
ATOM 10514 C C . LYS A 1 26 ? 4.511 -1.973 -6.957 1.00 0.00 26 LYS A C 8
ATOM 10515 O O . LYS A 1 26 ? 4.384 -0.771 -6.833 1.00 0.00 26 LYS A O 8
ATOM 10534 N N . GLU A 1 27 ? 4.399 -2.777 -5.934 1.00 0.00 27 GLU A N 8
ATOM 10535 C CA . GLU A 1 27 ? 4.129 -2.222 -4.579 1.00 0.00 27 GLU A CA 8
ATOM 10536 C C . GLU A 1 27 ? 5.365 -1.472 -4.082 1.00 0.00 27 GLU A C 8
ATOM 10537 O O . GLU A 1 27 ? 5.269 -0.423 -3.476 1.00 0.00 27 GLU A O 8
ATOM 10549 N N . LYS A 1 28 ? 6.529 -1.994 -4.362 1.00 0.00 28 LYS A N 8
ATOM 10550 C CA . LYS A 1 28 ? 7.783 -1.305 -3.946 1.00 0.00 28 LYS A CA 8
ATOM 10551 C C . LYS A 1 28 ? 7.762 0.146 -4.428 1.00 0.00 28 LYS A C 8
ATOM 10552 O O . LYS A 1 28 ? 7.962 1.070 -3.665 1.00 0.00 28 LYS A O 8
ATOM 10571 N N . GLU A 1 29 ? 7.506 0.350 -5.692 1.00 0.00 29 GLU A N 8
ATOM 10572 C CA . GLU A 1 29 ? 7.444 1.737 -6.227 1.00 0.00 29 GLU A CA 8
ATOM 10573 C C . GLU A 1 29 ? 6.281 2.488 -5.581 1.00 0.00 29 GLU A C 8
ATOM 10574 O O . GLU A 1 29 ? 6.364 3.671 -5.313 1.00 0.00 29 GLU A O 8
ATOM 10586 N N . LEU A 1 30 ? 5.199 1.806 -5.310 1.00 0.00 30 LEU A N 8
ATOM 10587 C CA . LEU A 1 30 ? 4.041 2.476 -4.652 1.00 0.00 30 LEU A CA 8
ATOM 10588 C C . LEU A 1 30 ? 4.510 3.169 -3.373 1.00 0.00 30 LEU A C 8
ATOM 10589 O O . LEU A 1 30 ? 4.023 4.222 -3.008 1.00 0.00 30 LEU A O 8
ATOM 10605 N N . CYS A 1 31 ? 5.470 2.594 -2.700 1.00 0.00 31 CYS A N 8
ATOM 10606 C CA . CYS A 1 31 ? 5.988 3.227 -1.456 1.00 0.00 31 CYS A CA 8
ATOM 10607 C C . CYS A 1 31 ? 7.017 4.302 -1.807 1.00 0.00 31 CYS A C 8
ATOM 10608 O O . CYS A 1 31 ? 7.042 5.366 -1.221 1.00 0.00 31 CYS A O 8
ATOM 10616 N N . GLN A 1 32 ? 7.861 4.039 -2.770 1.00 0.00 32 GLN A N 8
ATOM 10617 C CA . GLN A 1 32 ? 8.872 5.057 -3.169 1.00 0.00 32 GLN A CA 8
ATOM 10618 C C . GLN A 1 32 ? 8.172 6.363 -3.544 1.00 0.00 32 GLN A C 8
ATOM 10619 O O . GLN A 1 32 ? 8.737 7.435 -3.457 1.00 0.00 32 GLN A O 8
ATOM 10633 N N . VAL A 1 33 ? 6.942 6.277 -3.968 1.00 0.00 33 VAL A N 8
ATOM 10634 C CA . VAL A 1 33 ? 6.181 7.509 -4.306 1.00 0.00 33 VAL A CA 8
ATOM 10635 C C . VAL A 1 33 ? 5.604 8.094 -3.023 1.00 0.00 33 VAL A C 8
ATOM 10636 O O . VAL A 1 33 ? 5.979 9.165 -2.589 1.00 0.00 33 VAL A O 8
ATOM 10649 N N . VAL A 1 34 ? 4.723 7.373 -2.391 1.00 0.00 34 VAL A N 8
ATOM 10650 C CA . VAL A 1 34 ? 4.183 7.843 -1.086 1.00 0.00 34 VAL A CA 8
ATOM 10651 C C . VAL A 1 34 ? 5.055 7.295 0.042 1.00 0.00 34 VAL A C 8
ATOM 10652 O O . VAL A 1 34 ? 4.747 6.275 0.624 1.00 0.00 34 VAL A O 8
ATOM 10665 N N . ARG A 1 35 ? 6.157 7.960 0.320 1.00 0.00 35 ARG A N 8
ATOM 10666 C CA . ARG A 1 35 ? 7.112 7.511 1.391 1.00 0.00 35 ARG A CA 8
ATOM 10667 C C . ARG A 1 35 ? 6.393 6.809 2.548 1.00 0.00 35 ARG A C 8
ATOM 10668 O O . ARG A 1 35 ? 5.865 7.439 3.443 1.00 0.00 35 ARG A O 8
ATOM 10689 N N . LEU A 1 36 ? 6.346 5.507 2.509 1.00 0.00 36 LEU A N 8
ATOM 10690 C CA . LEU A 1 36 ? 5.632 4.751 3.574 1.00 0.00 36 LEU A CA 8
ATOM 10691 C C . LEU A 1 36 ? 6.556 3.712 4.213 1.00 0.00 36 LEU A C 8
ATOM 10692 O O . LEU A 1 36 ? 7.764 3.801 4.131 1.00 0.00 36 LEU A O 8
ATOM 10708 N N . VAL A 1 37 ? 5.986 2.728 4.851 1.00 0.00 37 VAL A N 8
ATOM 10709 C CA . VAL A 1 37 ? 6.808 1.657 5.493 1.00 0.00 37 VAL A CA 8
ATOM 10710 C C . VAL A 1 37 ? 6.171 0.288 5.170 1.00 0.00 37 VAL A C 8
ATOM 10711 O O . VAL A 1 37 ? 4.970 0.190 5.020 1.00 0.00 37 VAL A O 8
ATOM 10724 N N . PRO A 1 38 ? 7.008 -0.717 5.024 1.00 0.00 38 PRO A N 8
ATOM 10725 C CA . PRO A 1 38 ? 6.514 -2.068 4.648 1.00 0.00 38 PRO A CA 8
ATOM 10726 C C . PRO A 1 38 ? 5.487 -2.589 5.654 1.00 0.00 38 PRO A C 8
ATOM 10727 O O . PRO A 1 38 ? 4.324 -2.737 5.337 1.00 0.00 38 PRO A O 8
ATOM 10738 N N . GLY A 1 39 ? 5.905 -2.888 6.859 1.00 0.00 39 GLY A N 8
ATOM 10739 C CA . GLY A 1 39 ? 4.941 -3.408 7.879 1.00 0.00 39 GLY A CA 8
ATOM 10740 C C . GLY A 1 39 ? 3.709 -2.501 7.920 1.00 0.00 39 GLY A C 8
ATOM 10741 O O . GLY A 1 39 ? 2.609 -2.933 8.202 1.00 0.00 39 GLY A O 8
ATOM 10745 N N . ALA A 1 40 ? 3.889 -1.252 7.596 1.00 0.00 40 ALA A N 8
ATOM 10746 C CA . ALA A 1 40 ? 2.739 -0.312 7.564 1.00 0.00 40 ALA A CA 8
ATOM 10747 C C . ALA A 1 40 ? 1.875 -0.602 6.338 1.00 0.00 40 ALA A C 8
ATOM 10748 O O . ALA A 1 40 ? 0.761 -1.075 6.450 1.00 0.00 40 ALA A O 8
ATOM 10755 N N . TYR A 1 41 ? 2.399 -0.368 5.161 1.00 0.00 41 TYR A N 8
ATOM 10756 C CA . TYR A 1 41 ? 1.625 -0.674 3.922 1.00 0.00 41 TYR A CA 8
ATOM 10757 C C . TYR A 1 41 ? 1.071 -2.097 3.995 1.00 0.00 41 TYR A C 8
ATOM 10758 O O . TYR A 1 41 ? -0.061 -2.355 3.637 1.00 0.00 41 TYR A O 8
ATOM 10776 N N . LEU A 1 42 ? 1.858 -3.018 4.480 1.00 0.00 42 LEU A N 8
ATOM 10777 C CA . LEU A 1 42 ? 1.367 -4.414 4.619 1.00 0.00 42 LEU A CA 8
ATOM 10778 C C . LEU A 1 42 ? 0.150 -4.432 5.541 1.00 0.00 42 LEU A C 8
ATOM 10779 O O . LEU A 1 42 ? -0.768 -5.206 5.360 1.00 0.00 42 LEU A O 8
ATOM 10795 N N . GLU A 1 43 ? 0.127 -3.565 6.519 1.00 0.00 43 GLU A N 8
ATOM 10796 C CA . GLU A 1 43 ? -1.047 -3.509 7.435 1.00 0.00 43 GLU A CA 8
ATOM 10797 C C . GLU A 1 43 ? -2.213 -2.807 6.738 1.00 0.00 43 GLU A C 8
ATOM 10798 O O . GLU A 1 43 ? -3.289 -3.356 6.604 1.00 0.00 43 GLU A O 8
ATOM 10810 N N . TYR A 1 44 ? -1.998 -1.605 6.265 1.00 0.00 44 TYR A N 8
ATOM 10811 C CA . TYR A 1 44 ? -3.086 -0.868 5.556 1.00 0.00 44 TYR A CA 8
ATOM 10812 C C . TYR A 1 44 ? -3.726 -1.769 4.497 1.00 0.00 44 TYR A C 8
ATOM 10813 O O . TYR A 1 44 ? -4.929 -1.797 4.334 1.00 0.00 44 TYR A O 8
ATOM 10831 N N . LYS A 1 45 ? -2.933 -2.546 3.814 1.00 0.00 45 LYS A N 8
ATOM 10832 C CA . LYS A 1 45 ? -3.494 -3.464 2.788 1.00 0.00 45 LYS A CA 8
ATOM 10833 C C . LYS A 1 45 ? -4.232 -4.624 3.458 1.00 0.00 45 LYS A C 8
ATOM 10834 O O . LYS A 1 45 ? -5.293 -5.030 3.027 1.00 0.00 45 LYS A O 8
ATOM 10853 N N . SER A 1 46 ? -3.676 -5.163 4.508 1.00 0.00 46 SER A N 8
ATOM 10854 C CA . SER A 1 46 ? -4.346 -6.298 5.205 1.00 0.00 46 SER A CA 8
ATOM 10855 C C . SER A 1 46 ? -5.664 -5.836 5.825 1.00 0.00 46 SER A C 8
ATOM 10856 O O . SER A 1 46 ? -6.704 -6.425 5.610 1.00 0.00 46 SER A O 8
ATOM 10864 N N . ALA A 1 47 ? -5.627 -4.782 6.594 1.00 0.00 47 ALA A N 8
ATOM 10865 C CA . ALA A 1 47 ? -6.876 -4.277 7.230 1.00 0.00 47 ALA A CA 8
ATOM 10866 C C . ALA A 1 47 ? -7.969 -4.079 6.177 1.00 0.00 47 ALA A C 8
ATOM 10867 O O . ALA A 1 47 ? -9.107 -4.457 6.372 1.00 0.00 47 ALA A O 8
ATOM 10874 N N . LEU A 1 48 ? -7.631 -3.494 5.061 1.00 0.00 48 LEU A N 8
ATOM 10875 C CA . LEU A 1 48 ? -8.654 -3.270 4.002 1.00 0.00 48 LEU A CA 8
ATOM 10876 C C . LEU A 1 48 ? -9.139 -4.604 3.430 1.00 0.00 48 LEU A C 8
ATOM 10877 O O . LEU A 1 48 ? -10.319 -4.808 3.227 1.00 0.00 48 LEU A O 8
ATOM 10893 N N . LEU A 1 49 ? -8.241 -5.513 3.163 1.00 0.00 49 LEU A N 8
ATOM 10894 C CA . LEU A 1 49 ? -8.660 -6.830 2.603 1.00 0.00 49 LEU A CA 8
ATOM 10895 C C . LEU A 1 49 ? -9.741 -7.460 3.484 1.00 0.00 49 LEU A C 8
ATOM 10896 O O . LEU A 1 49 ? -10.664 -8.084 3.000 1.00 0.00 49 LEU A O 8
ATOM 10912 N N . ASN A 1 50 ? -9.637 -7.296 4.774 1.00 0.00 50 ASN A N 8
ATOM 10913 C CA . ASN A 1 50 ? -10.661 -7.878 5.685 1.00 0.00 50 ASN A CA 8
ATOM 10914 C C . ASN A 1 50 ? -11.962 -7.078 5.599 1.00 0.00 50 ASN A C 8
ATOM 10915 O O . ASN A 1 50 ? -13.022 -7.621 5.358 1.00 0.00 50 ASN A O 8
ATOM 10926 N N . GLU A 1 51 ? -11.889 -5.788 5.788 1.00 0.00 51 GLU A N 8
ATOM 10927 C CA . GLU A 1 51 ? -13.120 -4.954 5.711 1.00 0.00 51 GLU A CA 8
ATOM 10928 C C . GLU A 1 51 ? -13.793 -5.127 4.348 1.00 0.00 51 GLU A C 8
ATOM 10929 O O . GLU A 1 51 ? -14.992 -4.982 4.213 1.00 0.00 51 GLU A O 8
ATOM 10941 N N . CYS A 1 52 ? -13.030 -5.441 3.336 1.00 0.00 52 CYS A N 8
ATOM 10942 C CA . CYS A 1 52 ? -13.626 -5.627 1.983 1.00 0.00 52 CYS A CA 8
ATOM 10943 C C . CYS A 1 52 ? -14.322 -6.986 1.894 1.00 0.00 52 CYS A C 8
ATOM 10944 O O . CYS A 1 52 ? -15.506 -7.072 1.632 1.00 0.00 52 CYS A O 8
ATOM 10952 N N . HIS A 1 53 ? -13.598 -8.050 2.114 1.00 0.00 53 HIS A N 8
ATOM 10953 C CA . HIS A 1 53 ? -14.221 -9.403 2.046 1.00 0.00 53 HIS A CA 8
ATOM 10954 C C . HIS A 1 53 ? -15.394 -9.496 3.024 1.00 0.00 53 HIS A C 8
ATOM 10955 O O . HIS A 1 53 ? -16.361 -10.191 2.784 1.00 0.00 53 HIS A O 8
ATOM 10969 N N . LYS A 1 54 ? -15.315 -8.802 4.126 1.00 0.00 54 LYS A N 8
ATOM 10970 C CA . LYS A 1 54 ? -16.425 -8.850 5.119 1.00 0.00 54 LYS A CA 8
ATOM 10971 C C . LYS A 1 54 ? -17.687 -8.210 4.537 1.00 0.00 54 LYS A C 8
ATOM 10972 O O . LYS A 1 54 ? -18.779 -8.723 4.681 1.00 0.00 54 LYS A O 8
ATOM 10991 N N . GLN A 1 55 ? -17.545 -7.092 3.881 1.00 0.00 55 GLN A N 8
ATOM 10992 C CA . GLN A 1 55 ? -18.736 -6.420 3.288 1.00 0.00 55 GLN A CA 8
ATOM 10993 C C . GLN A 1 55 ? -18.986 -6.937 1.871 1.00 0.00 55 GLN A C 8
ATOM 10994 O O . GLN A 1 55 ? -20.067 -7.386 1.545 1.00 0.00 55 GLN A O 8
ATOM 11008 N N . GLY A 1 56 ? -17.994 -6.880 1.025 1.00 0.00 56 GLY A N 8
ATOM 11009 C CA . GLY A 1 56 ? -18.175 -7.370 -0.370 1.00 0.00 56 GLY A CA 8
ATOM 11010 C C . GLY A 1 56 ? -17.984 -6.210 -1.348 1.00 0.00 56 GLY A C 8
ATOM 11011 O O . GLY A 1 56 ? -17.489 -6.384 -2.444 1.00 0.00 56 GLY A O 8
ATOM 11015 N N . GLY A 1 57 ? -18.372 -5.025 -0.962 1.00 0.00 57 GLY A N 8
ATOM 11016 C CA . GLY A 1 57 ? -18.214 -3.856 -1.871 1.00 0.00 57 GLY A CA 8
ATOM 11017 C C . GLY A 1 57 ? -17.547 -2.705 -1.114 1.00 0.00 57 GLY A C 8
ATOM 11018 O O . GLY A 1 57 ? -18.186 -1.982 -0.375 1.00 0.00 57 GLY A O 8
ATOM 11022 N N . LEU A 1 58 ? -16.266 -2.529 -1.293 1.00 0.00 58 LEU A N 8
ATOM 11023 C CA . LEU A 1 58 ? -15.560 -1.422 -0.589 1.00 0.00 58 LEU A CA 8
ATOM 11024 C C . LEU A 1 58 ? -15.372 -0.232 -1.534 1.00 0.00 58 LEU A C 8
ATOM 11025 O O . LEU A 1 58 ? -15.228 -0.395 -2.730 1.00 0.00 58 LEU A O 8
ATOM 11041 N N . ARG A 1 59 ? -15.389 0.965 -1.013 1.00 0.00 59 ARG A N 8
ATOM 11042 C CA . ARG A 1 59 ? -15.240 2.159 -1.893 1.00 0.00 59 ARG A CA 8
ATOM 11043 C C . ARG A 1 59 ? -13.855 2.791 -1.731 1.00 0.00 59 ARG A C 8
ATOM 11044 O O . ARG A 1 59 ? -13.267 2.765 -0.667 1.00 0.00 59 ARG A O 8
ATOM 11065 N N . LEU A 1 60 ? -13.337 3.367 -2.782 1.00 0.00 60 LEU A N 8
ATOM 11066 C CA . LEU A 1 60 ? -12.001 4.024 -2.703 1.00 0.00 60 LEU A CA 8
ATOM 11067 C C . LEU A 1 60 ? -12.061 5.202 -1.724 1.00 0.00 60 LEU A C 8
ATOM 11068 O O . LEU A 1 60 ? -11.215 5.351 -0.859 1.00 0.00 60 LEU A O 8
ATOM 11084 N N . ALA A 1 61 ? -13.083 6.011 -1.820 1.00 0.00 61 ALA A N 8
ATOM 11085 C CA . ALA A 1 61 ? -13.219 7.151 -0.870 1.00 0.00 61 ALA A CA 8
ATOM 11086 C C . ALA A 1 61 ? -13.296 6.620 0.561 1.00 0.00 61 ALA A C 8
ATOM 11087 O O . ALA A 1 61 ? -12.512 6.985 1.420 1.00 0.00 61 ALA A O 8
ATOM 11094 N N . GLN A 1 62 ? -14.216 5.728 0.817 1.00 0.00 62 GLN A N 8
ATOM 11095 C CA . GLN A 1 62 ? -14.313 5.133 2.178 1.00 0.00 62 GLN A CA 8
ATOM 11096 C C . GLN A 1 62 ? -12.952 4.572 2.588 1.00 0.00 62 GLN A C 8
ATOM 11097 O O . GLN A 1 62 ? -12.643 4.449 3.756 1.00 0.00 62 GLN A O 8
ATOM 11111 N N . ALA A 1 63 ? -12.122 4.256 1.627 1.00 0.00 63 ALA A N 8
ATOM 11112 C CA . ALA A 1 63 ? 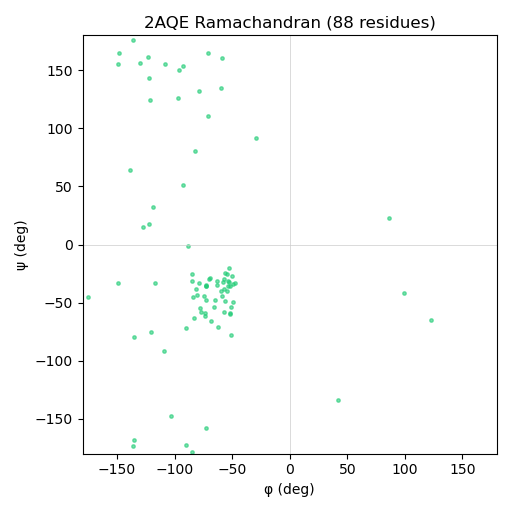-10.773 3.730 1.956 1.00 0.00 63 ALA A CA 8
ATOM 11113 C C . ALA A 1 63 ? -9.977 4.781 2.713 1.00 0.00 63 ALA A C 8
ATOM 11114 O O . ALA A 1 63 ? -9.541 4.568 3.827 1.00 0.00 63 ALA A O 8
ATOM 11121 N N . ARG A 1 64 ? -9.795 5.920 2.119 1.00 0.00 64 ARG A N 8
ATOM 11122 C CA . ARG A 1 64 ? -9.031 7.005 2.810 1.00 0.00 64 ARG A CA 8
ATOM 11123 C C . ARG A 1 64 ? -9.649 7.274 4.182 1.00 0.00 64 ARG A C 8
ATOM 11124 O O . ARG A 1 64 ? -8.979 7.681 5.110 1.00 0.00 64 ARG A O 8
ATOM 11145 N N . ALA A 1 65 ? -10.924 7.031 4.319 1.00 0.00 65 ALA A N 8
ATOM 11146 C CA . ALA A 1 65 ? -11.591 7.282 5.627 1.00 0.00 65 ALA A CA 8
ATOM 11147 C C . ALA A 1 65 ? -11.348 6.125 6.603 1.00 0.00 65 ALA A C 8
ATOM 11148 O O . ALA A 1 65 ? -11.498 6.276 7.799 1.00 0.00 65 ALA A O 8
ATOM 11155 N N . LEU A 1 66 ? -10.992 4.966 6.112 1.00 0.00 66 LEU A N 8
ATOM 11156 C CA . LEU A 1 66 ? -10.774 3.812 7.034 1.00 0.00 66 LEU A CA 8
ATOM 11157 C C . LEU A 1 66 ? -9.311 3.744 7.503 1.00 0.00 66 LEU A C 8
ATOM 11158 O O . LEU A 1 66 ? -9.010 4.045 8.641 1.00 0.00 66 LEU A O 8
ATOM 11174 N N . ILE A 1 67 ? -8.403 3.315 6.663 1.00 0.00 67 ILE A N 8
ATOM 11175 C CA . ILE A 1 67 ? -6.975 3.236 7.095 1.00 0.00 67 ILE A CA 8
ATOM 11176 C C . ILE A 1 67 ? -6.245 4.538 6.772 1.00 0.00 67 ILE A C 8
ATOM 11177 O O . ILE A 1 67 ? -6.853 5.547 6.475 1.00 0.00 67 ILE A O 8
ATOM 11193 N N . LYS A 1 68 ? -4.941 4.519 6.823 1.00 0.00 68 LYS A N 8
ATOM 11194 C CA . LYS A 1 68 ? -4.162 5.739 6.483 1.00 0.00 68 LYS A CA 8
ATOM 11195 C C . LYS A 1 68 ? -4.706 6.963 7.229 1.00 0.00 68 LYS A C 8
ATOM 11196 O O . LYS A 1 68 ? -5.409 6.833 8.212 1.00 0.00 68 LYS A O 8
ATOM 11215 N N . ILE A 1 69 ? -4.379 8.148 6.789 1.00 0.00 69 ILE A N 8
ATOM 11216 C CA . ILE A 1 69 ? -4.874 9.360 7.508 1.00 0.00 69 ILE A CA 8
ATOM 11217 C C . ILE A 1 69 ? -5.152 10.519 6.539 1.00 0.00 69 ILE A C 8
ATOM 11218 O O . ILE A 1 69 ? -6.042 11.316 6.759 1.00 0.00 69 ILE A O 8
ATOM 11234 N N . ASP A 1 70 ? -4.402 10.629 5.477 1.00 0.00 70 ASP A N 8
ATOM 11235 C CA . ASP A 1 70 ? -4.618 11.756 4.528 1.00 0.00 70 ASP A CA 8
ATOM 11236 C C . ASP A 1 70 ? -5.580 11.334 3.401 1.00 0.00 70 ASP A C 8
ATOM 11237 O O . ASP A 1 70 ? -6.676 10.880 3.661 1.00 0.00 70 ASP A O 8
ATOM 11246 N N . VAL A 1 71 ? -5.204 11.497 2.154 1.00 0.00 71 VAL A N 8
ATOM 11247 C CA . VAL A 1 71 ? -6.128 11.121 1.048 1.00 0.00 71 VAL A CA 8
ATOM 11248 C C . VAL A 1 71 ? -5.342 10.569 -0.145 1.00 0.00 71 VAL A C 8
ATOM 11249 O O . VAL A 1 71 ? -5.710 9.569 -0.728 1.00 0.00 71 VAL A O 8
ATOM 11262 N N . ASN A 1 72 ? -4.274 11.217 -0.528 1.00 0.00 72 ASN A N 8
ATOM 11263 C CA . ASN A 1 72 ? -3.452 10.681 -1.649 1.00 0.00 72 ASN A CA 8
ATOM 11264 C C . ASN A 1 72 ? -2.675 9.455 -1.164 1.00 0.00 72 ASN A C 8
ATOM 11265 O O . ASN A 1 72 ? -2.170 8.671 -1.945 1.00 0.00 72 ASN A O 8
ATOM 11276 N N . LYS A 1 73 ? -2.577 9.292 0.128 1.00 0.00 73 LYS A N 8
ATOM 11277 C CA . LYS A 1 73 ? -1.872 8.117 0.691 1.00 0.00 73 LYS A CA 8
ATOM 11278 C C . LYS A 1 73 ? -2.737 6.877 0.489 1.00 0.00 73 LYS A C 8
ATOM 11279 O O . LYS A 1 73 ? -2.307 5.888 -0.070 1.00 0.00 73 LYS A O 8
ATOM 11298 N N . THR A 1 74 ? -3.975 6.945 0.896 1.00 0.00 74 THR A N 8
ATOM 11299 C CA . THR A 1 74 ? -4.896 5.802 0.663 1.00 0.00 74 THR A CA 8
ATOM 11300 C C . THR A 1 74 ? -5.210 5.714 -0.824 1.00 0.00 74 THR A C 8
ATOM 11301 O O . THR A 1 74 ? -5.311 4.646 -1.390 1.00 0.00 74 THR A O 8
ATOM 11312 N N . ARG A 1 75 ? -5.353 6.841 -1.467 1.00 0.00 75 ARG A N 8
ATOM 11313 C CA . ARG A 1 75 ? -5.633 6.834 -2.926 1.00 0.00 75 ARG A CA 8
ATOM 11314 C C . ARG A 1 75 ? -4.578 5.999 -3.647 1.00 0.00 75 ARG A C 8
ATOM 11315 O O . ARG A 1 75 ? -4.870 5.307 -4.596 1.00 0.00 75 ARG A O 8
ATOM 11336 N N . LYS A 1 76 ? -3.361 6.027 -3.176 1.00 0.00 76 LYS A N 8
ATOM 11337 C CA . LYS A 1 76 ? -2.290 5.232 -3.836 1.00 0.00 76 LYS A CA 8
ATOM 11338 C C . LYS A 1 76 ? -2.378 3.755 -3.437 1.00 0.00 76 LYS A C 8
ATOM 11339 O O . LYS A 1 76 ? -2.515 2.883 -4.275 1.00 0.00 76 LYS A O 8
ATOM 11358 N N . ILE A 1 77 ? -2.281 3.462 -2.167 1.00 0.00 77 ILE A N 8
ATOM 11359 C CA . ILE A 1 77 ? -2.352 2.040 -1.728 1.00 0.00 77 ILE A CA 8
ATOM 11360 C C . ILE A 1 77 ? -3.649 1.405 -2.219 1.00 0.00 77 ILE A C 8
ATOM 11361 O O . ILE A 1 77 ? -3.643 0.395 -2.895 1.00 0.00 77 ILE A O 8
ATOM 11377 N N . TYR A 1 78 ? -4.764 1.993 -1.885 1.00 0.00 78 TYR A N 8
ATOM 11378 C CA . TYR A 1 78 ? -6.065 1.413 -2.308 1.00 0.00 78 TYR A CA 8
ATOM 11379 C C . TYR A 1 78 ? -6.148 1.301 -3.828 1.00 0.00 78 TYR A C 8
ATOM 11380 O O . TYR A 1 78 ? -6.620 0.318 -4.346 1.00 0.00 78 TYR A O 8
ATOM 11398 N N . ASP A 1 79 ? -5.697 2.289 -4.559 1.00 0.00 79 ASP A N 8
ATOM 11399 C CA . ASP A 1 79 ? -5.767 2.188 -6.050 1.00 0.00 79 ASP A CA 8
ATOM 11400 C C . ASP A 1 79 ? -5.150 0.869 -6.512 1.00 0.00 79 ASP A C 8
ATOM 11401 O O . ASP A 1 79 ? -5.686 0.182 -7.358 1.00 0.00 79 ASP A O 8
ATOM 11410 N N . PHE A 1 80 ? -4.038 0.498 -5.940 1.00 0.00 80 PHE A N 8
ATOM 11411 C CA . PHE A 1 80 ? -3.398 -0.788 -6.326 1.00 0.00 80 PHE A CA 8
ATOM 11412 C C . PHE A 1 80 ? -4.325 -1.957 -5.982 1.00 0.00 80 PHE A C 8
ATOM 11413 O O . PHE A 1 80 ? -4.558 -2.833 -6.787 1.00 0.00 80 PHE A O 8
ATOM 11430 N N . LEU A 1 81 ? -4.877 -1.961 -4.799 1.00 0.00 81 LEU A N 8
ATOM 11431 C CA . LEU A 1 81 ? -5.807 -3.074 -4.411 1.00 0.00 81 LEU A CA 8
ATOM 11432 C C . LEU A 1 81 ? -7.035 -3.065 -5.325 1.00 0.00 81 LEU A C 8
ATOM 11433 O O . LEU A 1 81 ? -7.481 -4.089 -5.804 1.00 0.00 81 LEU A O 8
ATOM 11449 N N . ILE A 1 82 ? -7.594 -1.909 -5.545 1.00 0.00 82 ILE A N 8
ATOM 11450 C CA . ILE A 1 82 ? -8.796 -1.791 -6.416 1.00 0.00 82 ILE A CA 8
ATOM 11451 C C . ILE A 1 82 ? -8.464 -2.228 -7.839 1.00 0.00 82 ILE A C 8
ATOM 11452 O O . ILE A 1 82 ? -8.992 -3.197 -8.348 1.00 0.00 82 ILE A O 8
ATOM 11468 N N . ARG A 1 83 ? -7.602 -1.499 -8.488 1.00 0.00 83 ARG A N 8
ATOM 11469 C CA . ARG A 1 83 ? -7.230 -1.835 -9.887 1.00 0.00 83 ARG A CA 8
ATOM 11470 C C . ARG A 1 83 ? -6.810 -3.305 -9.991 1.00 0.00 83 ARG A C 8
ATOM 11471 O O . ARG A 1 83 ? -7.037 -3.954 -10.993 1.00 0.00 83 ARG A O 8
ATOM 11492 N N . GLU A 1 84 ? -6.212 -3.840 -8.960 1.00 0.00 84 GLU A N 8
ATOM 11493 C CA . GLU A 1 84 ? -5.810 -5.274 -8.995 1.00 0.00 84 GLU A CA 8
ATOM 11494 C C . GLU A 1 84 ? -6.939 -6.149 -8.448 1.00 0.00 84 GLU A C 8
ATOM 11495 O O . GLU A 1 84 ? -7.975 -5.662 -8.043 1.00 0.00 84 GLU A O 8
ATOM 11507 N N . GLY A 1 85 ? -6.746 -7.438 -8.434 1.00 0.00 85 GLY A N 8
ATOM 11508 C CA . GLY A 1 85 ? -7.808 -8.346 -7.914 1.00 0.00 85 GLY A CA 8
ATOM 11509 C C . GLY A 1 85 ? -7.606 -8.576 -6.413 1.00 0.00 85 GLY A C 8
ATOM 11510 O O . GLY A 1 85 ? -7.370 -9.684 -5.975 1.00 0.00 85 GLY A O 8
ATOM 11514 N N . TYR A 1 86 ? -7.705 -7.544 -5.619 1.00 0.00 86 TYR A N 8
ATOM 11515 C CA . TYR A 1 86 ? -7.528 -7.720 -4.149 1.00 0.00 86 TYR A CA 8
ATOM 11516 C C . TYR A 1 86 ? -8.796 -7.297 -3.405 1.00 0.00 86 TYR A C 8
ATOM 11517 O O . TYR A 1 86 ? -9.322 -8.028 -2.590 1.00 0.00 86 TYR A O 8
ATOM 11535 N N . ILE A 1 87 ? -9.289 -6.120 -3.676 1.00 0.00 87 ILE A N 8
ATOM 11536 C CA . ILE A 1 87 ? -10.519 -5.651 -2.979 1.00 0.00 87 ILE A CA 8
ATOM 11537 C C . ILE A 1 87 ? -11.534 -5.116 -3.995 1.00 0.00 87 ILE A C 8
ATOM 11538 O O . ILE A 1 87 ? -11.574 -5.549 -5.129 1.00 0.00 87 ILE A O 8
ATOM 11554 N N . THR A 1 88 ? -12.358 -4.182 -3.600 1.00 0.00 88 THR A N 8
ATOM 11555 C CA . THR A 1 88 ? -13.368 -3.637 -4.552 1.00 0.00 88 THR A CA 8
ATOM 11556 C C . THR A 1 88 ? -13.524 -2.126 -4.374 1.00 0.00 88 THR A C 8
ATOM 11557 O O . THR A 1 88 ? -13.131 -1.562 -3.372 1.00 0.00 88 THR A O 8
ATOM 11568 N N . LYS A 1 89 ? -14.100 -1.468 -5.344 1.00 0.00 89 LYS A N 8
ATOM 11569 C CA . LYS A 1 89 ? -14.284 0.007 -5.246 1.00 0.00 89 LYS A CA 8
ATOM 11570 C C . LYS A 1 89 ? -15.771 0.371 -5.301 1.00 0.00 89 LYS A C 8
ATOM 11571 O O . LYS A 1 89 ? -16.166 1.457 -4.927 1.00 0.00 89 LYS A O 8
ATOM 11590 N N . ALA A 1 90 ? -16.598 -0.524 -5.772 1.00 0.00 90 ALA A N 8
ATOM 11591 C CA . ALA A 1 90 ? -18.055 -0.220 -5.856 1.00 0.00 90 ALA A CA 8
ATOM 11592 C C . ALA A 1 90 ? -18.283 1.092 -6.610 1.00 0.00 90 ALA A C 8
ATOM 11593 O O . ALA A 1 90 ? -18.301 2.127 -5.964 1.00 0.00 90 ALA A O 8
ATOM 11601 N N . GLY A 1 1 ? -14.946 14.567 6.103 1.00 0.00 1 GLY A N 9
ATOM 11602 C CA . GLY A 1 1 ? -15.814 15.242 5.098 1.00 0.00 1 GLY A CA 9
ATOM 11603 C C . GLY A 1 1 ? -15.643 14.563 3.737 1.00 0.00 1 GLY A C 9
ATOM 11604 O O . GLY A 1 1 ? -15.053 15.112 2.828 1.00 0.00 1 GLY A O 9
ATOM 11610 N N . SER A 1 2 ? -16.156 13.372 3.590 1.00 0.00 2 SER A N 9
ATOM 11611 C CA . SER A 1 2 ? -16.027 12.660 2.287 1.00 0.00 2 SER A CA 9
ATOM 11612 C C . SER A 1 2 ? -17.365 12.033 1.891 1.00 0.00 2 SER A C 9
ATOM 11613 O O . SER A 1 2 ? -17.960 11.287 2.644 1.00 0.00 2 SER A O 9
ATOM 11621 N N . ASN A 1 3 ? -17.845 12.331 0.714 1.00 0.00 3 ASN A N 9
ATOM 11622 C CA . ASN A 1 3 ? -19.145 11.753 0.271 1.00 0.00 3 ASN A CA 9
ATOM 11623 C C . ASN A 1 3 ? -18.988 11.068 -1.087 1.00 0.00 3 ASN A C 9
ATOM 11624 O O . ASN A 1 3 ? -19.876 11.101 -1.916 1.00 0.00 3 ASN A O 9
ATOM 11635 N N . SER A 1 4 ? -17.864 10.449 -1.324 1.00 0.00 4 SER A N 9
ATOM 11636 C CA . SER A 1 4 ? -17.652 9.763 -2.629 1.00 0.00 4 SER A CA 9
ATOM 11637 C C . SER A 1 4 ? -16.811 8.500 -2.435 1.00 0.00 4 SER A C 9
ATOM 11638 O O . SER A 1 4 ? -15.814 8.298 -3.098 1.00 0.00 4 SER A O 9
ATOM 11646 N N . GLY A 1 5 ? -17.205 7.647 -1.528 1.00 0.00 5 GLY A N 9
ATOM 11647 C CA . GLY A 1 5 ? -16.426 6.400 -1.291 1.00 0.00 5 GLY A CA 9
ATOM 11648 C C . GLY A 1 5 ? -17.275 5.184 -1.668 1.00 0.00 5 GLY A C 9
ATOM 11649 O O . GLY A 1 5 ? -18.209 4.829 -0.977 1.00 0.00 5 GLY A O 9
ATOM 11653 N N . ARG A 1 6 ? -16.955 4.540 -2.757 1.00 0.00 6 ARG A N 9
ATOM 11654 C CA . ARG A 1 6 ? -17.741 3.344 -3.173 1.00 0.00 6 ARG A CA 9
ATOM 11655 C C . ARG A 1 6 ? -17.030 2.062 -2.735 1.00 0.00 6 ARG A C 9
ATOM 11656 O O . ARG A 1 6 ? -16.069 2.099 -1.993 1.00 0.00 6 ARG A O 9
ATOM 11677 N N . ARG A 1 7 ? -17.494 0.928 -3.185 1.00 0.00 7 ARG A N 9
ATOM 11678 C CA . ARG A 1 7 ? -16.843 -0.354 -2.786 1.00 0.00 7 ARG A CA 9
ATOM 11679 C C . ARG A 1 7 ? -17.167 -1.460 -3.794 1.00 0.00 7 ARG A C 9
ATOM 11680 O O . ARG A 1 7 ? -18.057 -2.261 -3.588 1.00 0.00 7 ARG A O 9
ATOM 11701 N N . SER A 1 8 ? -16.440 -1.519 -4.878 1.00 0.00 8 SER A N 9
ATOM 11702 C CA . SER A 1 8 ? -16.698 -2.580 -5.894 1.00 0.00 8 SER A CA 9
ATOM 11703 C C . SER A 1 8 ? -15.435 -3.415 -6.119 1.00 0.00 8 SER A C 9
ATOM 11704 O O . SER A 1 8 ? -14.580 -3.064 -6.909 1.00 0.00 8 SER A O 9
ATOM 11712 N N . ALA A 1 9 ? -15.307 -4.514 -5.427 1.00 0.00 9 ALA A N 9
ATOM 11713 C CA . ALA A 1 9 ? -14.095 -5.367 -5.592 1.00 0.00 9 ALA A CA 9
ATOM 11714 C C . ALA A 1 9 ? -14.233 -6.647 -4.759 1.00 0.00 9 ALA A C 9
ATOM 11715 O O . ALA A 1 9 ? -15.196 -6.806 -4.036 1.00 0.00 9 ALA A O 9
ATOM 11722 N N . PRO A 1 10 ? -13.269 -7.529 -4.887 1.00 0.00 10 PRO A N 9
ATOM 11723 C CA . PRO A 1 10 ? -13.305 -8.799 -4.122 1.00 0.00 10 PRO A CA 9
ATOM 11724 C C . PRO A 1 10 ? -13.414 -8.515 -2.618 1.00 0.00 10 PRO A C 9
ATOM 11725 O O . PRO A 1 10 ? -12.837 -7.564 -2.130 1.00 0.00 10 PRO A O 9
ATOM 11736 N N . PRO A 1 11 ? -14.150 -9.351 -1.922 1.00 0.00 11 PRO A N 9
ATOM 11737 C CA . PRO A 1 11 ? -14.341 -9.149 -0.465 1.00 0.00 11 PRO A CA 9
ATOM 11738 C C . PRO A 1 11 ? -13.042 -9.399 0.308 1.00 0.00 11 PRO A C 9
ATOM 11739 O O . PRO A 1 11 ? -12.681 -10.526 0.581 1.00 0.00 11 PRO A O 9
ATOM 11750 N N . LEU A 1 12 ? -12.351 -8.357 0.689 1.00 0.00 12 LEU A N 9
ATOM 11751 C CA . LEU A 1 12 ? -11.113 -8.541 1.502 1.00 0.00 12 LEU A CA 9
ATOM 11752 C C . LEU A 1 12 ? -11.281 -7.836 2.845 1.00 0.00 12 LEU A C 9
ATOM 11753 O O . LEU A 1 12 ? -12.339 -7.328 3.160 1.00 0.00 12 LEU A O 9
ATOM 11769 N N . ASN A 1 13 ? -10.245 -7.777 3.633 1.00 0.00 13 ASN A N 9
ATOM 11770 C CA . ASN A 1 13 ? -10.351 -7.061 4.932 1.00 0.00 13 ASN A CA 9
ATOM 11771 C C . ASN A 1 13 ? -10.716 -5.594 4.690 1.00 0.00 13 ASN A C 9
ATOM 11772 O O . ASN A 1 13 ? -11.189 -4.907 5.571 1.00 0.00 13 ASN A O 9
ATOM 11783 N N . LEU A 1 14 ? -10.513 -5.116 3.490 1.00 0.00 14 LEU A N 9
ATOM 11784 C CA . LEU A 1 14 ? -10.850 -3.699 3.175 1.00 0.00 14 LEU A CA 9
ATOM 11785 C C . LEU A 1 14 ? -12.258 -3.605 2.585 1.00 0.00 14 LEU A C 9
ATOM 11786 O O . LEU A 1 14 ? -12.433 -3.287 1.425 1.00 0.00 14 LEU A O 9
ATOM 11802 N N . THR A 1 15 ? -13.264 -3.881 3.368 1.00 0.00 15 THR A N 9
ATOM 11803 C CA . THR A 1 15 ? -14.654 -3.813 2.837 1.00 0.00 15 THR A CA 9
ATOM 11804 C C . THR A 1 15 ? -15.597 -3.194 3.871 1.00 0.00 15 THR A C 9
ATOM 11805 O O . THR A 1 15 ? -16.164 -3.881 4.697 1.00 0.00 15 THR A O 9
ATOM 11816 N N . GLY A 1 16 ? -15.778 -1.901 3.825 1.00 0.00 16 GLY A N 9
ATOM 11817 C CA . GLY A 1 16 ? -16.697 -1.241 4.795 1.00 0.00 16 GLY A CA 9
ATOM 11818 C C . GLY A 1 16 ? -15.896 -0.698 5.981 1.00 0.00 16 GLY A C 9
ATOM 11819 O O . GLY A 1 16 ? -16.378 -0.646 7.094 1.00 0.00 16 GLY A O 9
ATOM 11823 N N . LEU A 1 17 ? -14.680 -0.282 5.751 1.00 0.00 17 LEU A N 9
ATOM 11824 C CA . LEU A 1 17 ? -13.857 0.254 6.870 1.00 0.00 17 LEU A CA 9
ATOM 11825 C C . LEU A 1 17 ? -13.577 1.751 6.669 1.00 0.00 17 LEU A C 9
ATOM 11826 O O . LEU A 1 17 ? -13.821 2.286 5.605 1.00 0.00 17 LEU A O 9
ATOM 11842 N N . PRO A 1 18 ? -13.068 2.380 7.703 1.00 0.00 18 PRO A N 9
ATOM 11843 C CA . PRO A 1 18 ? -12.787 3.839 7.646 1.00 0.00 18 PRO A CA 9
ATOM 11844 C C . PRO A 1 18 ? -11.680 4.165 6.637 1.00 0.00 18 PRO A C 9
ATOM 11845 O O . PRO A 1 18 ? -11.941 4.633 5.546 1.00 0.00 18 PRO A O 9
ATOM 11856 N N . GLY A 1 19 ? -10.443 3.960 7.011 1.00 0.00 19 GLY A N 9
ATOM 11857 C CA . GLY A 1 19 ? -9.303 4.308 6.107 1.00 0.00 19 GLY A CA 9
ATOM 11858 C C . GLY A 1 19 ? -9.557 3.797 4.684 1.00 0.00 19 GLY A C 9
ATOM 11859 O O . GLY A 1 19 ? -9.051 4.343 3.723 1.00 0.00 19 GLY A O 9
ATOM 11863 N N . THR A 1 20 ? -10.340 2.763 4.532 1.00 0.00 20 THR A N 9
ATOM 11864 C CA . THR A 1 20 ? -10.608 2.229 3.164 1.00 0.00 20 THR A CA 9
ATOM 11865 C C . THR A 1 20 ? -11.052 3.357 2.228 1.00 0.00 20 THR A C 9
ATOM 11866 O O . THR A 1 20 ? -10.628 3.437 1.092 1.00 0.00 20 THR A O 9
ATOM 11877 N N . GLU A 1 21 ? -11.899 4.232 2.695 1.00 0.00 21 GLU A N 9
ATOM 11878 C CA . GLU A 1 21 ? -12.357 5.354 1.831 1.00 0.00 21 GLU A CA 9
ATOM 11879 C C . GLU A 1 21 ? -11.201 6.321 1.569 1.00 0.00 21 GLU A C 9
ATOM 11880 O O . GLU A 1 21 ? -11.107 6.919 0.516 1.00 0.00 21 GLU A O 9
ATOM 11892 N N . LYS A 1 22 ? -10.317 6.474 2.517 1.00 0.00 22 LYS A N 9
ATOM 11893 C CA . LYS A 1 22 ? -9.161 7.391 2.316 1.00 0.00 22 LYS A CA 9
ATOM 11894 C C . LYS A 1 22 ? -8.249 6.851 1.214 1.00 0.00 22 LYS A C 9
ATOM 11895 O O . LYS A 1 22 ? -7.523 7.588 0.578 1.00 0.00 22 LYS A O 9
ATOM 11914 N N . LEU A 1 23 ? -8.285 5.567 0.982 1.00 0.00 23 LEU A N 9
ATOM 11915 C CA . LEU A 1 23 ? -7.427 4.980 -0.083 1.00 0.00 23 LEU A CA 9
ATOM 11916 C C . LEU A 1 23 ? -7.829 5.535 -1.450 1.00 0.00 23 LEU A C 9
ATOM 11917 O O . LEU A 1 23 ? -8.990 5.546 -1.808 1.00 0.00 23 LEU A O 9
ATOM 11933 N N . ASN A 1 24 ? -6.881 6.004 -2.213 1.00 0.00 24 ASN A N 9
ATOM 11934 C CA . ASN A 1 24 ? -7.213 6.558 -3.554 1.00 0.00 24 ASN A CA 9
ATOM 11935 C C . ASN A 1 24 ? -8.008 5.537 -4.368 1.00 0.00 24 ASN A C 9
ATOM 11936 O O . ASN A 1 24 ? -8.348 4.473 -3.888 1.00 0.00 24 ASN A O 9
ATOM 11947 N N . GLU A 1 25 ? -8.305 5.850 -5.598 1.00 0.00 25 GLU A N 9
ATOM 11948 C CA . GLU A 1 25 ? -9.071 4.893 -6.445 1.00 0.00 25 GLU A CA 9
ATOM 11949 C C . GLU A 1 25 ? -8.204 3.680 -6.783 1.00 0.00 25 GLU A C 9
ATOM 11950 O O . GLU A 1 25 ? -8.680 2.563 -6.846 1.00 0.00 25 GLU A O 9
ATOM 11962 N N . LYS A 1 26 ? -6.933 3.888 -6.994 1.00 0.00 26 LYS A N 9
ATOM 11963 C CA . LYS A 1 26 ? -6.035 2.745 -7.318 1.00 0.00 26 LYS A CA 9
ATOM 11964 C C . LYS A 1 26 ? -5.604 2.034 -6.034 1.00 0.00 26 LYS A C 9
ATOM 11965 O O . LYS A 1 26 ? -5.445 0.830 -6.004 1.00 0.00 26 LYS A O 9
ATOM 11984 N N . GLU A 1 27 ? -5.419 2.768 -4.971 1.00 0.00 27 GLU A N 9
ATOM 11985 C CA . GLU A 1 27 ? -5.008 2.129 -3.690 1.00 0.00 27 GLU A CA 9
ATOM 11986 C C . GLU A 1 27 ? -6.112 1.197 -3.191 1.00 0.00 27 GLU A C 9
ATOM 11987 O O . GLU A 1 27 ? -5.851 0.143 -2.646 1.00 0.00 27 GLU A O 9
ATOM 11999 N N . LYS A 1 28 ? -7.348 1.575 -3.370 1.00 0.00 28 LYS A N 9
ATOM 12000 C CA . LYS A 1 28 ? -8.462 0.697 -2.921 1.00 0.00 28 LYS A CA 9
ATOM 12001 C C . LYS A 1 28 ? -8.335 -0.677 -3.580 1.00 0.00 28 LYS A C 9
ATOM 12002 O O . LYS A 1 28 ? -8.328 -1.696 -2.920 1.00 0.00 28 LYS A O 9
ATOM 12021 N N . GLU A 1 29 ? -8.220 -0.709 -4.880 1.00 0.00 29 GLU A N 9
ATOM 12022 C CA . GLU A 1 29 ? -8.069 -2.014 -5.583 1.00 0.00 29 GLU A CA 9
ATOM 12023 C C . GLU A 1 29 ? -6.779 -2.699 -5.134 1.00 0.00 29 GLU A C 9
ATOM 12024 O O . GLU A 1 29 ? -6.724 -3.902 -4.976 1.00 0.00 29 GLU A O 9
ATOM 12036 N N . LEU A 1 30 ? -5.741 -1.938 -4.918 1.00 0.00 30 LEU A N 9
ATOM 12037 C CA . LEU A 1 30 ? -4.458 -2.540 -4.463 1.00 0.00 30 LEU A CA 9
ATOM 12038 C C . LEU A 1 30 ? -4.683 -3.342 -3.179 1.00 0.00 30 LEU A C 9
ATOM 12039 O O . LEU A 1 30 ? -4.219 -4.455 -3.045 1.00 0.00 30 LEU A O 9
ATOM 12055 N N . CYS A 1 31 ? -5.400 -2.788 -2.239 1.00 0.00 31 CYS A N 9
ATOM 12056 C CA . CYS A 1 31 ? -5.650 -3.519 -0.963 1.00 0.00 31 CYS A CA 9
ATOM 12057 C C . CYS A 1 31 ? -6.668 -4.641 -1.179 1.00 0.00 31 CYS A C 9
ATOM 12058 O O . CYS A 1 31 ? -6.501 -5.743 -0.697 1.00 0.00 31 CYS A O 9
ATOM 12066 N N . GLN A 1 32 ? -7.722 -4.373 -1.901 1.00 0.00 32 GLN A N 9
ATOM 12067 C CA . GLN A 1 32 ? -8.744 -5.430 -2.145 1.00 0.00 32 GLN A CA 9
ATOM 12068 C C . GLN A 1 32 ? -8.124 -6.612 -2.898 1.00 0.00 32 GLN A C 9
ATOM 12069 O O . GLN A 1 32 ? -8.676 -7.694 -2.934 1.00 0.00 32 GLN A O 9
ATOM 12083 N N . VAL A 1 33 ? -6.980 -6.417 -3.500 1.00 0.00 33 VAL A N 9
ATOM 12084 C CA . VAL A 1 33 ? -6.296 -7.546 -4.186 1.00 0.00 33 VAL A CA 9
ATOM 12085 C C . VAL A 1 33 ? -5.376 -8.224 -3.181 1.00 0.00 33 VAL A C 9
ATOM 12086 O O . VAL A 1 33 ? -5.559 -9.370 -2.823 1.00 0.00 33 VAL A O 9
ATOM 12099 N N . VAL A 1 34 ? -4.423 -7.495 -2.670 1.00 0.00 34 VAL A N 9
ATOM 12100 C CA . VAL A 1 34 ? -3.556 -8.053 -1.606 1.00 0.00 34 VAL A CA 9
ATOM 12101 C C . VAL A 1 34 ? -4.311 -7.958 -0.279 1.00 0.00 34 VAL A C 9
ATOM 12102 O O . VAL A 1 34 ? -4.176 -7.003 0.452 1.00 0.00 34 VAL A O 9
ATOM 12115 N N . ARG A 1 35 ? -5.137 -8.943 -0.006 1.00 0.00 35 ARG A N 9
ATOM 12116 C CA . ARG A 1 35 ? -6.012 -8.949 1.221 1.00 0.00 35 ARG A CA 9
ATOM 12117 C C . ARG A 1 35 ? -5.414 -8.154 2.390 1.00 0.00 35 ARG A C 9
ATOM 12118 O O . ARG A 1 35 ? -4.591 -8.642 3.139 1.00 0.00 35 ARG A O 9
ATOM 12139 N N . LEU A 1 36 ? -5.829 -6.924 2.539 1.00 0.00 36 LEU A N 9
ATOM 12140 C CA . LEU A 1 36 ? -5.298 -6.077 3.648 1.00 0.00 36 LEU A CA 9
ATOM 12141 C C . LEU A 1 36 ? -6.367 -5.095 4.133 1.00 0.00 36 LEU A C 9
ATOM 12142 O O . LEU A 1 36 ? -7.363 -4.871 3.475 1.00 0.00 36 LEU A O 9
ATOM 12158 N N . VAL A 1 37 ? -6.153 -4.488 5.269 1.00 0.00 37 VAL A N 9
ATOM 12159 C CA . VAL A 1 37 ? -7.134 -3.489 5.778 1.00 0.00 37 VAL A CA 9
ATOM 12160 C C . VAL A 1 37 ? -6.609 -2.073 5.461 1.00 0.00 37 VAL A C 9
ATOM 12161 O O . VAL A 1 37 ? -5.512 -1.930 4.958 1.00 0.00 37 VAL A O 9
ATOM 12174 N N . PRO A 1 38 ? -7.413 -1.075 5.729 1.00 0.00 38 PRO A N 9
ATOM 12175 C CA . PRO A 1 38 ? -7.021 0.314 5.396 1.00 0.00 38 PRO A CA 9
ATOM 12176 C C . PRO A 1 38 ? -6.040 0.883 6.422 1.00 0.00 38 PRO A C 9
ATOM 12177 O O . PRO A 1 38 ? -5.014 1.430 6.069 1.00 0.00 38 PRO A O 9
ATOM 12188 N N . GLY A 1 39 ? -6.343 0.774 7.684 1.00 0.00 39 GLY A N 9
ATOM 12189 C CA . GLY A 1 39 ? -5.410 1.310 8.713 1.00 0.00 39 GLY A CA 9
ATOM 12190 C C . GLY A 1 39 ? -4.059 0.608 8.572 1.00 0.00 39 GLY A C 9
ATOM 12191 O O . GLY A 1 39 ? -3.022 1.165 8.873 1.00 0.00 39 GLY A O 9
ATOM 12195 N N . ALA A 1 40 ? -4.065 -0.609 8.102 1.00 0.00 40 ALA A N 9
ATOM 12196 C CA . ALA A 1 40 ? -2.781 -1.346 7.929 1.00 0.00 40 ALA A CA 9
ATOM 12197 C C . ALA A 1 40 ? -1.995 -0.757 6.761 1.00 0.00 40 ALA A C 9
ATOM 12198 O O . ALA A 1 40 ? -0.952 -0.161 6.939 1.00 0.00 40 ALA A O 9
ATOM 12205 N N . TYR A 1 41 ? -2.496 -0.906 5.566 1.00 0.00 41 TYR A N 9
ATOM 12206 C CA . TYR A 1 41 ? -1.793 -0.328 4.388 1.00 0.00 41 TYR A CA 9
ATOM 12207 C C . TYR A 1 41 ? -1.540 1.159 4.618 1.00 0.00 41 TYR A C 9
ATOM 12208 O O . TYR A 1 41 ? -0.478 1.673 4.329 1.00 0.00 41 TYR A O 9
ATOM 12226 N N . LEU A 1 42 ? -2.502 1.849 5.167 1.00 0.00 42 LEU A N 9
ATOM 12227 C CA . LEU A 1 42 ? -2.307 3.293 5.459 1.00 0.00 42 LEU A CA 9
ATOM 12228 C C . LEU A 1 42 ? -1.061 3.473 6.328 1.00 0.00 42 LEU A C 9
ATOM 12229 O O . LEU A 1 42 ? -0.324 4.431 6.190 1.00 0.00 42 LEU A O 9
ATOM 12245 N N . GLU A 1 43 ? -0.799 2.534 7.197 1.00 0.00 43 GLU A N 9
ATOM 12246 C CA . GLU A 1 43 ? 0.418 2.632 8.053 1.00 0.00 43 GLU A CA 9
ATOM 12247 C C . GLU A 1 43 ? 1.644 2.160 7.272 1.00 0.00 43 GLU A C 9
ATOM 12248 O O . GLU A 1 43 ? 2.622 2.870 7.143 1.00 0.00 43 GLU A O 9
ATOM 12260 N N . TYR A 1 44 ? 1.590 0.972 6.730 1.00 0.00 44 TYR A N 9
ATOM 12261 C CA . TYR A 1 44 ? 2.745 0.452 5.941 1.00 0.00 44 TYR A CA 9
ATOM 12262 C C . TYR A 1 44 ? 3.186 1.487 4.904 1.00 0.00 44 TYR A C 9
ATOM 12263 O O . TYR A 1 44 ? 4.354 1.611 4.592 1.00 0.00 44 TYR A O 9
ATOM 12281 N N . LYS A 1 45 ? 2.259 2.240 4.379 1.00 0.00 45 LYS A N 9
ATOM 12282 C CA . LYS A 1 45 ? 2.624 3.282 3.382 1.00 0.00 45 LYS A CA 9
ATOM 12283 C C . LYS A 1 45 ? 3.283 4.467 4.088 1.00 0.00 45 LYS A C 9
ATOM 12284 O O . LYS A 1 45 ? 4.278 4.997 3.635 1.00 0.00 45 LYS A O 9
ATOM 12303 N N . SER A 1 46 ? 2.746 4.878 5.205 1.00 0.00 46 SER A N 9
ATOM 12304 C CA . SER A 1 46 ? 3.355 6.020 5.945 1.00 0.00 46 SER A CA 9
ATOM 12305 C C . SER A 1 46 ? 4.794 5.684 6.342 1.00 0.00 46 SER A C 9
ATOM 12306 O O . SER A 1 46 ? 5.706 6.457 6.124 1.00 0.00 46 SER A O 9
ATOM 12314 N N . ALA A 1 47 ? 5.003 4.534 6.923 1.00 0.00 47 ALA A N 9
ATOM 12315 C CA . ALA A 1 47 ? 6.381 4.144 7.336 1.00 0.00 47 ALA A CA 9
ATOM 12316 C C . ALA A 1 47 ? 7.318 4.134 6.128 1.00 0.00 47 ALA A C 9
ATOM 12317 O O . ALA A 1 47 ? 8.312 4.834 6.094 1.00 0.00 47 ALA A O 9
ATOM 12324 N N . LEU A 1 48 ? 7.012 3.346 5.133 1.00 0.00 48 LEU A N 9
ATOM 12325 C CA . LEU A 1 48 ? 7.883 3.293 3.925 1.00 0.00 48 LEU A CA 9
ATOM 12326 C C . LEU A 1 48 ? 8.130 4.704 3.387 1.00 0.00 48 LEU A C 9
ATOM 12327 O O . LEU A 1 48 ? 9.254 5.102 3.152 1.00 0.00 48 LEU A O 9
ATOM 12343 N N . LEU A 1 49 ? 7.088 5.468 3.204 1.00 0.00 49 LEU A N 9
ATOM 12344 C CA . LEU A 1 49 ? 7.263 6.859 2.701 1.00 0.00 49 LEU A CA 9
ATOM 12345 C C . LEU A 1 49 ? 8.264 7.611 3.578 1.00 0.00 49 LEU A C 9
ATOM 12346 O O . LEU A 1 49 ? 9.069 8.386 3.099 1.00 0.00 49 LEU A O 9
ATOM 12362 N N . ASN A 1 50 ? 8.224 7.379 4.861 1.00 0.00 50 ASN A N 9
ATOM 12363 C CA . ASN A 1 50 ? 9.165 8.078 5.777 1.00 0.00 50 ASN A CA 9
ATOM 12364 C C . ASN A 1 50 ? 10.589 7.552 5.591 1.00 0.00 50 ASN A C 9
ATOM 12365 O O . ASN A 1 50 ? 11.482 8.284 5.222 1.00 0.00 50 ASN A O 9
ATOM 12376 N N . GLU A 1 51 ? 10.811 6.291 5.846 1.00 0.00 51 GLU A N 9
ATOM 12377 C CA . GLU A 1 51 ? 12.182 5.729 5.695 1.00 0.00 51 GLU A CA 9
ATOM 12378 C C . GLU A 1 51 ? 12.743 6.036 4.304 1.00 0.00 51 GLU A C 9
ATOM 12379 O O . GLU A 1 51 ? 13.891 6.406 4.158 1.00 0.00 51 GLU A O 9
ATOM 12391 N N . CYS A 1 52 ? 11.948 5.880 3.281 1.00 0.00 52 CYS A N 9
ATOM 12392 C CA . CYS A 1 52 ? 12.446 6.154 1.903 1.00 0.00 52 CYS A CA 9
ATOM 12393 C C . CYS A 1 52 ? 12.972 7.587 1.796 1.00 0.00 52 CYS A C 9
ATOM 12394 O O . CYS A 1 52 ? 14.054 7.825 1.296 1.00 0.00 52 CYS A O 9
ATOM 12402 N N . HIS A 1 53 ? 12.216 8.546 2.258 1.00 0.00 53 HIS A N 9
ATOM 12403 C CA . HIS A 1 53 ? 12.681 9.961 2.185 1.00 0.00 53 HIS A CA 9
ATOM 12404 C C . HIS A 1 53 ? 13.782 10.208 3.218 1.00 0.00 53 HIS A C 9
ATOM 12405 O O . HIS A 1 53 ? 14.627 11.065 3.050 1.00 0.00 53 HIS A O 9
ATOM 12419 N N . LYS A 1 54 ? 13.781 9.454 4.281 1.00 0.00 54 LYS A N 9
ATOM 12420 C CA . LYS A 1 54 ? 14.817 9.633 5.334 1.00 0.00 54 LYS A CA 9
ATOM 12421 C C . LYS A 1 54 ? 16.185 9.175 4.824 1.00 0.00 54 LYS A C 9
ATOM 12422 O O . LYS A 1 54 ? 17.193 9.805 5.072 1.00 0.00 54 LYS A O 9
ATOM 12441 N N . GLN A 1 55 ? 16.229 8.079 4.116 1.00 0.00 55 GLN A N 9
ATOM 12442 C CA . GLN A 1 55 ? 17.533 7.579 3.597 1.00 0.00 55 GLN A CA 9
ATOM 12443 C C . GLN A 1 55 ? 17.822 8.172 2.216 1.00 0.00 55 GLN A C 9
ATOM 12444 O O . GLN A 1 55 ? 18.945 8.510 1.898 1.00 0.00 55 GLN A O 9
ATOM 12458 N N . GLY A 1 56 ? 16.818 8.301 1.392 1.00 0.00 56 GLY A N 9
ATOM 12459 C CA . GLY A 1 56 ? 17.036 8.866 0.030 1.00 0.00 56 GLY A CA 9
ATOM 12460 C C . GLY A 1 56 ? 16.666 7.816 -1.019 1.00 0.00 56 GLY A C 9
ATOM 12461 O O . GLY A 1 56 ? 17.377 7.606 -1.981 1.00 0.00 56 GLY A O 9
ATOM 12465 N N . GLY A 1 57 ? 15.558 7.152 -0.835 1.00 0.00 57 GLY A N 9
ATOM 12466 C CA . GLY A 1 57 ? 15.140 6.108 -1.813 1.00 0.00 57 GLY A CA 9
ATOM 12467 C C . GLY A 1 57 ? 15.227 4.733 -1.149 1.00 0.00 57 GLY A C 9
ATOM 12468 O O . GLY A 1 57 ? 15.881 4.563 -0.139 1.00 0.00 57 GLY A O 9
ATOM 12472 N N . LEU A 1 58 ? 14.570 3.750 -1.701 1.00 0.00 58 LEU A N 9
ATOM 12473 C CA . LEU A 1 58 ? 14.613 2.395 -1.081 1.00 0.00 58 LEU A CA 9
ATOM 12474 C C . LEU A 1 58 ? 14.280 1.314 -2.113 1.00 0.00 58 LEU A C 9
ATOM 12475 O O . LEU A 1 58 ? 13.270 1.372 -2.787 1.00 0.00 58 LEU A O 9
ATOM 12491 N N . ARG A 1 59 ? 15.121 0.322 -2.235 1.00 0.00 59 ARG A N 9
ATOM 12492 C CA . ARG A 1 59 ? 14.864 -0.764 -3.223 1.00 0.00 59 ARG A CA 9
ATOM 12493 C C . ARG A 1 59 ? 13.539 -1.467 -2.920 1.00 0.00 59 ARG A C 9
ATOM 12494 O O . ARG A 1 59 ? 12.931 -1.254 -1.890 1.00 0.00 59 ARG A O 9
ATOM 12515 N N . LEU A 1 60 ? 13.090 -2.308 -3.812 1.00 0.00 60 LEU A N 9
ATOM 12516 C CA . LEU A 1 60 ? 11.809 -3.032 -3.580 1.00 0.00 60 LEU A CA 9
ATOM 12517 C C . LEU A 1 60 ? 12.041 -4.223 -2.645 1.00 0.00 60 LEU A C 9
ATOM 12518 O O . LEU A 1 60 ? 11.192 -4.575 -1.848 1.00 0.00 60 LEU A O 9
ATOM 12534 N N . ALA A 1 61 ? 13.196 -4.829 -2.714 1.00 0.00 61 ALA A N 9
ATOM 12535 C CA . ALA A 1 61 ? 13.493 -5.976 -1.809 1.00 0.00 61 ALA A CA 9
ATOM 12536 C C . ALA A 1 61 ? 13.593 -5.487 -0.362 1.00 0.00 61 ALA A C 9
ATOM 12537 O O . ALA A 1 61 ? 12.970 -6.025 0.536 1.00 0.00 61 ALA A O 9
ATOM 12544 N N . GLN A 1 62 ? 14.359 -4.452 -0.132 1.00 0.00 62 GLN A N 9
ATOM 12545 C CA . GLN A 1 62 ? 14.483 -3.903 1.248 1.00 0.00 62 GLN A CA 9
ATOM 12546 C C . GLN A 1 62 ? 13.093 -3.651 1.833 1.00 0.00 62 GLN A C 9
ATOM 12547 O O . GLN A 1 62 ? 12.898 -3.653 3.033 1.00 0.00 62 GLN A O 9
ATOM 12561 N N . ALA A 1 63 ? 12.123 -3.446 0.985 1.00 0.00 63 ALA A N 9
ATOM 12562 C CA . ALA A 1 63 ? 10.739 -3.206 1.472 1.00 0.00 63 ALA A CA 9
ATOM 12563 C C . ALA A 1 63 ? 10.069 -4.530 1.825 1.00 0.00 63 ALA A C 9
ATOM 12564 O O . ALA A 1 63 ? 9.329 -4.628 2.784 1.00 0.00 63 ALA A O 9
ATOM 12571 N N . ARG A 1 64 ? 10.321 -5.552 1.058 1.00 0.00 64 ARG A N 9
ATOM 12572 C CA . ARG A 1 64 ? 9.703 -6.869 1.361 1.00 0.00 64 ARG A CA 9
ATOM 12573 C C . ARG A 1 64 ? 10.081 -7.296 2.777 1.00 0.00 64 ARG A C 9
ATOM 12574 O O . ARG A 1 64 ? 9.295 -7.884 3.493 1.00 0.00 64 ARG A O 9
ATOM 12595 N N . ALA A 1 65 ? 11.277 -6.983 3.192 1.00 0.00 65 ALA A N 9
ATOM 12596 C CA . ALA A 1 65 ? 11.709 -7.355 4.568 1.00 0.00 65 ALA A CA 9
ATOM 12597 C C . ALA A 1 65 ? 11.384 -6.238 5.569 1.00 0.00 65 ALA A C 9
ATOM 12598 O O . ALA A 1 65 ? 11.632 -6.368 6.751 1.00 0.00 65 ALA A O 9
ATOM 12605 N N . LEU A 1 66 ? 10.848 -5.134 5.114 1.00 0.00 66 LEU A N 9
ATOM 12606 C CA . LEU A 1 66 ? 10.543 -4.018 6.054 1.00 0.00 66 LEU A CA 9
ATOM 12607 C C . LEU A 1 66 ? 9.121 -4.146 6.617 1.00 0.00 66 LEU A C 9
ATOM 12608 O O . LEU A 1 66 ? 8.935 -4.443 7.780 1.00 0.00 66 LEU A O 9
ATOM 12624 N N . ILE A 1 67 ? 8.118 -3.865 5.827 1.00 0.00 67 ILE A N 9
ATOM 12625 C CA . ILE A 1 67 ? 6.719 -3.955 6.340 1.00 0.00 67 ILE A CA 9
ATOM 12626 C C . ILE A 1 67 ? 6.122 -5.340 6.081 1.00 0.00 67 ILE A C 9
ATOM 12627 O O . ILE A 1 67 ? 6.816 -6.278 5.743 1.00 0.00 67 ILE A O 9
ATOM 12643 N N . LYS A 1 68 ? 4.831 -5.463 6.237 1.00 0.00 68 LYS A N 9
ATOM 12644 C CA . LYS A 1 68 ? 4.150 -6.766 5.982 1.00 0.00 68 LYS A CA 9
ATOM 12645 C C . LYS A 1 68 ? 4.778 -7.895 6.799 1.00 0.00 68 LYS A C 9
ATOM 12646 O O . LYS A 1 68 ? 5.532 -7.667 7.724 1.00 0.00 68 LYS A O 9
ATOM 12665 N N . ILE A 1 69 ? 4.461 -9.115 6.460 1.00 0.00 69 ILE A N 9
ATOM 12666 C CA . ILE A 1 69 ? 4.992 -10.277 7.235 1.00 0.00 69 ILE A CA 9
ATOM 12667 C C . ILE A 1 69 ? 5.593 -11.343 6.310 1.00 0.00 69 ILE A C 9
ATOM 12668 O O . ILE A 1 69 ? 6.230 -12.272 6.765 1.00 0.00 69 ILE A O 9
ATOM 12684 N N . ASP A 1 70 ? 5.382 -11.243 5.025 1.00 0.00 70 ASP A N 9
ATOM 12685 C CA . ASP A 1 70 ? 5.925 -12.285 4.107 1.00 0.00 70 ASP A CA 9
ATOM 12686 C C . ASP A 1 70 ? 6.832 -11.664 3.041 1.00 0.00 70 ASP A C 9
ATOM 12687 O O . ASP A 1 70 ? 8.035 -11.606 3.197 1.00 0.00 70 ASP A O 9
ATOM 12696 N N . VAL A 1 71 ? 6.275 -11.242 1.941 1.00 0.00 71 VAL A N 9
ATOM 12697 C CA . VAL A 1 71 ? 7.109 -10.662 0.846 1.00 0.00 71 VAL A CA 9
ATOM 12698 C C . VAL A 1 71 ? 6.203 -10.171 -0.258 1.00 0.00 71 VAL A C 9
ATOM 12699 O O . VAL A 1 71 ? 6.226 -9.018 -0.643 1.00 0.00 71 VAL A O 9
ATOM 12712 N N . ASN A 1 72 ? 5.432 -11.060 -0.804 1.00 0.00 72 ASN A N 9
ATOM 12713 C CA . ASN A 1 72 ? 4.521 -10.658 -1.895 1.00 0.00 72 ASN A CA 9
ATOM 12714 C C . ASN A 1 72 ? 3.539 -9.611 -1.372 1.00 0.00 72 ASN A C 9
ATOM 12715 O O . ASN A 1 72 ? 3.001 -8.814 -2.117 1.00 0.00 72 ASN A O 9
ATOM 12726 N N . LYS A 1 73 ? 3.310 -9.604 -0.084 1.00 0.00 73 LYS A N 9
ATOM 12727 C CA . LYS A 1 73 ? 2.406 -8.583 0.503 1.00 0.00 73 LYS A CA 9
ATOM 12728 C C . LYS A 1 73 ? 3.019 -7.206 0.261 1.00 0.00 73 LYS A C 9
ATOM 12729 O O . LYS A 1 73 ? 2.410 -6.328 -0.324 1.00 0.00 73 LYS A O 9
ATOM 12748 N N . THR A 1 74 ? 4.250 -7.034 0.661 1.00 0.00 74 THR A N 9
ATOM 12749 C CA . THR A 1 74 ? 4.945 -5.748 0.397 1.00 0.00 74 THR A CA 9
ATOM 12750 C C . THR A 1 74 ? 5.138 -5.596 -1.107 1.00 0.00 74 THR A C 9
ATOM 12751 O O . THR A 1 74 ? 5.076 -4.514 -1.645 1.00 0.00 74 THR A O 9
ATOM 12762 N N . ARG A 1 75 ? 5.359 -6.681 -1.797 1.00 0.00 75 ARG A N 9
ATOM 12763 C CA . ARG A 1 75 ? 5.537 -6.594 -3.269 1.00 0.00 75 ARG A CA 9
ATOM 12764 C C . ARG A 1 75 ? 4.356 -5.855 -3.890 1.00 0.00 75 ARG A C 9
ATOM 12765 O O . ARG A 1 75 ? 4.495 -5.178 -4.883 1.00 0.00 75 ARG A O 9
ATOM 12786 N N . LYS A 1 76 ? 3.199 -5.955 -3.293 1.00 0.00 76 LYS A N 9
ATOM 12787 C CA . LYS A 1 76 ? 2.016 -5.254 -3.842 1.00 0.00 76 LYS A CA 9
ATOM 12788 C C . LYS A 1 76 ? 2.004 -3.791 -3.396 1.00 0.00 76 LYS A C 9
ATOM 12789 O O . LYS A 1 76 ? 1.991 -2.878 -4.203 1.00 0.00 76 LYS A O 9
ATOM 12808 N N . ILE A 1 77 ? 2.017 -3.562 -2.111 1.00 0.00 77 ILE A N 9
ATOM 12809 C CA . ILE A 1 77 ? 2.001 -2.161 -1.605 1.00 0.00 77 ILE A CA 9
ATOM 12810 C C . ILE A 1 77 ? 3.193 -1.379 -2.162 1.00 0.00 77 ILE A C 9
ATOM 12811 O O . ILE A 1 77 ? 3.056 -0.271 -2.650 1.00 0.00 77 ILE A O 9
ATOM 12827 N N . TYR A 1 78 ? 4.364 -1.946 -2.089 1.00 0.00 78 TYR A N 9
ATOM 12828 C CA . TYR A 1 78 ? 5.564 -1.230 -2.589 1.00 0.00 78 TYR A CA 9
ATOM 12829 C C . TYR A 1 78 ? 5.524 -1.088 -4.107 1.00 0.00 78 TYR A C 9
ATOM 12830 O O . TYR A 1 78 ? 5.844 -0.048 -4.631 1.00 0.00 78 TYR A O 9
ATOM 12848 N N . ASP A 1 79 ? 5.133 -2.109 -4.832 1.00 0.00 79 ASP A N 9
ATOM 12849 C CA . ASP A 1 79 ? 5.078 -1.967 -6.322 1.00 0.00 79 ASP A CA 9
ATOM 12850 C C . ASP A 1 79 ? 4.294 -0.708 -6.683 1.00 0.00 79 ASP A C 9
ATOM 12851 O O . ASP A 1 79 ? 4.615 -0.007 -7.621 1.00 0.00 79 ASP A O 9
ATOM 12860 N N . PHE A 1 80 ? 3.304 -0.385 -5.897 1.00 0.00 80 PHE A N 9
ATOM 12861 C CA . PHE A 1 80 ? 2.536 0.858 -6.155 1.00 0.00 80 PHE A CA 9
ATOM 12862 C C . PHE A 1 80 ? 3.421 2.076 -5.883 1.00 0.00 80 PHE A C 9
ATOM 12863 O O . PHE A 1 80 ? 3.732 2.831 -6.777 1.00 0.00 80 PHE A O 9
ATOM 12880 N N . LEU A 1 81 ? 3.863 2.252 -4.666 1.00 0.00 81 LEU A N 9
ATOM 12881 C CA . LEU A 1 81 ? 4.736 3.426 -4.353 1.00 0.00 81 LEU A CA 9
ATOM 12882 C C . LEU A 1 81 ? 5.918 3.497 -5.329 1.00 0.00 81 LEU A C 9
ATOM 12883 O O . LEU A 1 81 ? 6.243 4.543 -5.854 1.00 0.00 81 LEU A O 9
ATOM 12899 N N . ILE A 1 82 ? 6.578 2.394 -5.546 1.00 0.00 82 ILE A N 9
ATOM 12900 C CA . ILE A 1 82 ? 7.747 2.374 -6.472 1.00 0.00 82 ILE A CA 9
ATOM 12901 C C . ILE A 1 82 ? 7.355 2.945 -7.835 1.00 0.00 82 ILE A C 9
ATOM 12902 O O . ILE A 1 82 ? 7.761 4.025 -8.214 1.00 0.00 82 ILE A O 9
ATOM 12918 N N . ARG A 1 83 ? 6.583 2.207 -8.579 1.00 0.00 83 ARG A N 9
ATOM 12919 C CA . ARG A 1 83 ? 6.172 2.665 -9.933 1.00 0.00 83 ARG A CA 9
ATOM 12920 C C . ARG A 1 83 ? 5.429 4.004 -9.861 1.00 0.00 83 ARG A C 9
ATOM 12921 O O . ARG A 1 83 ? 5.287 4.697 -10.849 1.00 0.00 83 ARG A O 9
ATOM 12942 N N . GLU A 1 84 ? 4.963 4.381 -8.700 1.00 0.00 84 GLU A N 9
ATOM 12943 C CA . GLU A 1 84 ? 4.243 5.679 -8.572 1.00 0.00 84 GLU A CA 9
ATOM 12944 C C . GLU A 1 84 ? 5.228 6.799 -8.232 1.00 0.00 84 GLU A C 9
ATOM 12945 O O . GLU A 1 84 ? 6.416 6.578 -8.103 1.00 0.00 84 GLU A O 9
ATOM 12957 N N . GLY A 1 85 ? 4.743 8.001 -8.095 1.00 0.00 85 GLY A N 9
ATOM 12958 C CA . GLY A 1 85 ? 5.647 9.139 -7.766 1.00 0.00 85 GLY A CA 9
ATOM 12959 C C . GLY A 1 85 ? 5.743 9.301 -6.247 1.00 0.00 85 GLY A C 9
ATOM 12960 O O . GLY A 1 85 ? 5.505 10.366 -5.713 1.00 0.00 85 GLY A O 9
ATOM 12964 N N . TYR A 1 86 ? 6.094 8.258 -5.545 1.00 0.00 86 TYR A N 9
ATOM 12965 C CA . TYR A 1 86 ? 6.207 8.364 -4.061 1.00 0.00 86 TYR A CA 9
ATOM 12966 C C . TYR A 1 86 ? 7.616 7.983 -3.605 1.00 0.00 86 TYR A C 9
ATOM 12967 O O . TYR A 1 86 ? 8.407 8.826 -3.231 1.00 0.00 86 TYR A O 9
ATOM 12985 N N . ILE A 1 87 ? 7.936 6.718 -3.630 1.00 0.00 87 ILE A N 9
ATOM 12986 C CA . ILE A 1 87 ? 9.297 6.287 -3.199 1.00 0.00 87 ILE A CA 9
ATOM 12987 C C . ILE A 1 87 ? 10.173 6.001 -4.423 1.00 0.00 87 ILE A C 9
ATOM 12988 O O . ILE A 1 87 ? 9.959 6.538 -5.492 1.00 0.00 87 ILE A O 9
ATOM 13004 N N . THR A 1 88 ? 11.148 5.147 -4.278 1.00 0.00 88 THR A N 9
ATOM 13005 C CA . THR A 1 88 ? 12.024 4.810 -5.436 1.00 0.00 88 THR A CA 9
ATOM 13006 C C . THR A 1 88 ? 12.956 3.654 -5.079 1.00 0.00 88 THR A C 9
ATOM 13007 O O . THR A 1 88 ? 13.370 3.501 -3.947 1.00 0.00 88 THR A O 9
ATOM 13018 N N . LYS A 1 89 ? 13.278 2.833 -6.037 1.00 0.00 89 LYS A N 9
ATOM 13019 C CA . LYS A 1 89 ? 14.172 1.676 -5.759 1.00 0.00 89 LYS A CA 9
ATOM 13020 C C . LYS A 1 89 ? 15.611 2.150 -5.548 1.00 0.00 89 LYS A C 9
ATOM 13021 O O . LYS A 1 89 ? 16.232 1.853 -4.546 1.00 0.00 89 LYS A O 9
ATOM 13040 N N . ALA A 1 90 ? 16.147 2.888 -6.481 1.00 0.00 90 ALA A N 9
ATOM 13041 C CA . ALA A 1 90 ? 17.545 3.382 -6.329 1.00 0.00 90 ALA A CA 9
ATOM 13042 C C . ALA A 1 90 ? 17.907 4.319 -7.484 1.00 0.00 90 ALA A C 9
ATOM 13043 O O . ALA A 1 90 ? 17.572 5.489 -7.398 1.00 0.00 90 ALA A O 9
ATOM 13051 N N . GLY A 1 1 ? -19.312 18.521 4.300 1.00 0.00 1 GLY A N 10
ATOM 13052 C CA . GLY A 1 1 ? -19.031 17.827 3.011 1.00 0.00 1 GLY A CA 10
ATOM 13053 C C . GLY A 1 1 ? -18.333 16.495 3.291 1.00 0.00 1 GLY A C 10
ATOM 13054 O O . GLY A 1 1 ? -17.525 16.030 2.511 1.00 0.00 1 GLY A O 10
ATOM 13060 N N . SER A 1 2 ? -18.638 15.875 4.398 1.00 0.00 2 SER A N 10
ATOM 13061 C CA . SER A 1 2 ? -17.992 14.573 4.726 1.00 0.00 2 SER A CA 10
ATOM 13062 C C . SER A 1 2 ? -18.788 13.415 4.120 1.00 0.00 2 SER A C 10
ATOM 13063 O O . SER A 1 2 ? -18.249 12.368 3.821 1.00 0.00 2 SER A O 10
ATOM 13071 N N . ASN A 1 3 ? -20.068 13.596 3.938 1.00 0.00 3 ASN A N 10
ATOM 13072 C CA . ASN A 1 3 ? -20.899 12.506 3.352 1.00 0.00 3 ASN A CA 10
ATOM 13073 C C . ASN A 1 3 ? -20.336 12.078 1.995 1.00 0.00 3 ASN A C 10
ATOM 13074 O O . ASN A 1 3 ? -20.520 12.746 0.998 1.00 0.00 3 ASN A O 10
ATOM 13085 N N . SER A 1 4 ? -19.652 10.967 1.950 1.00 0.00 4 SER A N 10
ATOM 13086 C CA . SER A 1 4 ? -19.077 10.499 0.657 1.00 0.00 4 SER A CA 10
ATOM 13087 C C . SER A 1 4 ? -18.707 9.016 0.743 1.00 0.00 4 SER A C 10
ATOM 13088 O O . SER A 1 4 ? -18.865 8.386 1.769 1.00 0.00 4 SER A O 10
ATOM 13096 N N . GLY A 1 5 ? -18.219 8.453 -0.329 1.00 0.00 5 GLY A N 10
ATOM 13097 C CA . GLY A 1 5 ? -17.840 7.012 -0.306 1.00 0.00 5 GLY A CA 10
ATOM 13098 C C . GLY A 1 5 ? -18.046 6.407 -1.697 1.00 0.00 5 GLY A C 10
ATOM 13099 O O . GLY A 1 5 ? -18.842 6.884 -2.480 1.00 0.00 5 GLY A O 10
ATOM 13103 N N . ARG A 1 6 ? -17.334 5.357 -2.009 1.00 0.00 6 ARG A N 10
ATOM 13104 C CA . ARG A 1 6 ? -17.489 4.722 -3.348 1.00 0.00 6 ARG A CA 10
ATOM 13105 C C . ARG A 1 6 ? -17.545 3.199 -3.213 1.00 0.00 6 ARG A C 10
ATOM 13106 O O . ARG A 1 6 ? -16.871 2.615 -2.388 1.00 0.00 6 ARG A O 10
ATOM 13127 N N . ARG A 1 7 ? -18.345 2.551 -4.016 1.00 0.00 7 ARG A N 10
ATOM 13128 C CA . ARG A 1 7 ? -18.444 1.067 -3.929 1.00 0.00 7 ARG A CA 10
ATOM 13129 C C . ARG A 1 7 ? -19.057 0.496 -5.210 1.00 0.00 7 ARG A C 10
ATOM 13130 O O . ARG A 1 7 ? -19.632 1.210 -6.008 1.00 0.00 7 ARG A O 10
ATOM 13151 N N . SER A 1 8 ? -18.940 -0.788 -5.411 1.00 0.00 8 SER A N 10
ATOM 13152 C CA . SER A 1 8 ? -19.517 -1.410 -6.636 1.00 0.00 8 SER A CA 10
ATOM 13153 C C . SER A 1 8 ? -19.693 -2.916 -6.432 1.00 0.00 8 SER A C 10
ATOM 13154 O O . SER A 1 8 ? -20.796 -3.413 -6.321 1.00 0.00 8 SER A O 10
ATOM 13162 N N . ALA A 1 9 ? -18.612 -3.646 -6.378 1.00 0.00 9 ALA A N 10
ATOM 13163 C CA . ALA A 1 9 ? -18.715 -5.118 -6.173 1.00 0.00 9 ALA A CA 10
ATOM 13164 C C . ALA A 1 9 ? -18.052 -5.514 -4.850 1.00 0.00 9 ALA A C 10
ATOM 13165 O O . ALA A 1 9 ? -17.287 -4.751 -4.295 1.00 0.00 9 ALA A O 10
ATOM 13172 N N . PRO A 1 10 ? -18.368 -6.698 -4.382 1.00 0.00 10 PRO A N 10
ATOM 13173 C CA . PRO A 1 10 ? -17.792 -7.201 -3.112 1.00 0.00 10 PRO A CA 10
ATOM 13174 C C . PRO A 1 10 ? -16.285 -7.452 -3.258 1.00 0.00 10 PRO A C 10
ATOM 13175 O O . PRO A 1 10 ? -15.880 -8.380 -3.929 1.00 0.00 10 PRO A O 10
ATOM 13186 N N . PRO A 1 11 ? -15.496 -6.620 -2.619 1.00 0.00 11 PRO A N 10
ATOM 13187 C CA . PRO A 1 11 ? -14.023 -6.758 -2.704 1.00 0.00 11 PRO A CA 10
ATOM 13188 C C . PRO A 1 11 ? -13.541 -7.926 -1.841 1.00 0.00 11 PRO A C 10
ATOM 13189 O O . PRO A 1 11 ? -14.277 -8.852 -1.565 1.00 0.00 11 PRO A O 10
ATOM 13200 N N . LEU A 1 12 ? -12.311 -7.885 -1.408 1.00 0.00 12 LEU A N 10
ATOM 13201 C CA . LEU A 1 12 ? -11.783 -8.984 -0.551 1.00 0.00 12 LEU A CA 10
ATOM 13202 C C . LEU A 1 12 ? -11.963 -8.626 0.927 1.00 0.00 12 LEU A C 10
ATOM 13203 O O . LEU A 1 12 ? -12.715 -7.736 1.269 1.00 0.00 12 LEU A O 10
ATOM 13219 N N . ASN A 1 13 ? -11.266 -9.294 1.807 1.00 0.00 13 ASN A N 10
ATOM 13220 C CA . ASN A 1 13 ? -11.403 -8.982 3.259 1.00 0.00 13 ASN A CA 10
ATOM 13221 C C . ASN A 1 13 ? -11.220 -7.483 3.508 1.00 0.00 13 ASN A C 10
ATOM 13222 O O . ASN A 1 13 ? -11.685 -6.947 4.494 1.00 0.00 13 ASN A O 10
ATOM 13233 N N . LEU A 1 14 ? -10.555 -6.803 2.616 1.00 0.00 14 LEU A N 10
ATOM 13234 C CA . LEU A 1 14 ? -10.349 -5.337 2.792 1.00 0.00 14 LEU A CA 10
ATOM 13235 C C . LEU A 1 14 ? -11.683 -4.639 3.068 1.00 0.00 14 LEU A C 10
ATOM 13236 O O . LEU A 1 14 ? -11.735 -3.611 3.714 1.00 0.00 14 LEU A O 10
ATOM 13252 N N . THR A 1 15 ? -12.762 -5.193 2.587 1.00 0.00 15 THR A N 10
ATOM 13253 C CA . THR A 1 15 ? -14.092 -4.564 2.822 1.00 0.00 15 THR A CA 10
ATOM 13254 C C . THR A 1 15 ? -14.545 -4.800 4.264 1.00 0.00 15 THR A C 10
ATOM 13255 O O . THR A 1 15 ? -13.822 -5.350 5.071 1.00 0.00 15 THR A O 10
ATOM 13266 N N . GLY A 1 16 ? -15.738 -4.386 4.596 1.00 0.00 16 GLY A N 10
ATOM 13267 C CA . GLY A 1 16 ? -16.236 -4.585 5.986 1.00 0.00 16 GLY A CA 10
ATOM 13268 C C . GLY A 1 16 ? -15.249 -3.962 6.978 1.00 0.00 16 GLY A C 10
ATOM 13269 O O . GLY A 1 16 ? -15.216 -4.316 8.139 1.00 0.00 16 GLY A O 10
ATOM 13273 N N . LEU A 1 17 ? -14.443 -3.038 6.529 1.00 0.00 17 LEU A N 10
ATOM 13274 C CA . LEU A 1 17 ? -13.464 -2.394 7.447 1.00 0.00 17 LEU A CA 10
ATOM 13275 C C . LEU A 1 17 ? -13.531 -0.866 7.314 1.00 0.00 17 LEU A C 10
ATOM 13276 O O . LEU A 1 17 ? -14.077 -0.354 6.357 1.00 0.00 17 LEU A O 10
ATOM 13292 N N . PRO A 1 18 ? -12.967 -0.184 8.283 1.00 0.00 18 PRO A N 10
ATOM 13293 C CA . PRO A 1 18 ? -13.007 1.301 8.288 1.00 0.00 18 PRO A CA 10
ATOM 13294 C C . PRO A 1 18 ? -12.062 1.898 7.241 1.00 0.00 18 PRO A C 10
ATOM 13295 O O . PRO A 1 18 ? -12.467 2.673 6.397 1.00 0.00 18 PRO A O 10
ATOM 13306 N N . GLY A 1 19 ? -10.799 1.579 7.313 1.00 0.00 19 GLY A N 10
ATOM 13307 C CA . GLY A 1 19 ? -9.819 2.171 6.358 1.00 0.00 19 GLY A CA 10
ATOM 13308 C C . GLY A 1 19 ? -10.217 1.859 4.913 1.00 0.00 19 GLY A C 10
ATOM 13309 O O . GLY A 1 19 ? -9.756 2.497 3.991 1.00 0.00 19 GLY A O 10
ATOM 13313 N N . THR A 1 20 ? -11.064 0.884 4.703 1.00 0.00 20 THR A N 10
ATOM 13314 C CA . THR A 1 20 ? -11.469 0.528 3.306 1.00 0.00 20 THR A CA 10
ATOM 13315 C C . THR A 1 20 ? -11.828 1.779 2.501 1.00 0.00 20 THR A C 10
ATOM 13316 O O . THR A 1 20 ? -11.492 1.899 1.339 1.00 0.00 20 THR A O 10
ATOM 13327 N N . GLU A 1 21 ? -12.503 2.714 3.108 1.00 0.00 21 GLU A N 10
ATOM 13328 C CA . GLU A 1 21 ? -12.867 3.957 2.377 1.00 0.00 21 GLU A CA 10
ATOM 13329 C C . GLU A 1 21 ? -11.700 4.944 2.413 1.00 0.00 21 GLU A C 10
ATOM 13330 O O . GLU A 1 21 ? -11.583 5.813 1.572 1.00 0.00 21 GLU A O 10
ATOM 13342 N N . LYS A 1 22 ? -10.829 4.814 3.378 1.00 0.00 22 LYS A N 10
ATOM 13343 C CA . LYS A 1 22 ? -9.650 5.721 3.437 1.00 0.00 22 LYS A CA 10
ATOM 13344 C C . LYS A 1 22 ? -8.726 5.426 2.257 1.00 0.00 22 LYS A C 10
ATOM 13345 O O . LYS A 1 22 ? -7.972 6.270 1.815 1.00 0.00 22 LYS A O 10
ATOM 13364 N N . LEU A 1 23 ? -8.794 4.231 1.737 1.00 0.00 23 LEU A N 10
ATOM 13365 C CA . LEU A 1 23 ? -7.939 3.867 0.574 1.00 0.00 23 LEU A CA 10
ATOM 13366 C C . LEU A 1 23 ? -8.614 4.323 -0.721 1.00 0.00 23 LEU A C 10
ATOM 13367 O O . LEU A 1 23 ? -9.625 3.784 -1.125 1.00 0.00 23 LEU A O 10
ATOM 13383 N N . ASN A 1 24 ? -8.077 5.329 -1.363 1.00 0.00 24 ASN A N 10
ATOM 13384 C CA . ASN A 1 24 ? -8.697 5.840 -2.624 1.00 0.00 24 ASN A CA 10
ATOM 13385 C C . ASN A 1 24 ? -9.047 4.686 -3.566 1.00 0.00 24 ASN A C 10
ATOM 13386 O O . ASN A 1 24 ? -8.553 3.586 -3.422 1.00 0.00 24 ASN A O 10
ATOM 13397 N N . GLU A 1 25 ? -9.893 4.926 -4.533 1.00 0.00 25 GLU A N 10
ATOM 13398 C CA . GLU A 1 25 ? -10.269 3.839 -5.484 1.00 0.00 25 GLU A CA 10
ATOM 13399 C C . GLU A 1 25 ? -9.012 3.149 -6.022 1.00 0.00 25 GLU A C 10
ATOM 13400 O O . GLU A 1 25 ? -8.974 1.946 -6.188 1.00 0.00 25 GLU A O 10
ATOM 13412 N N . LYS A 1 26 ? -7.975 3.902 -6.274 1.00 0.00 26 LYS A N 10
ATOM 13413 C CA . LYS A 1 26 ? -6.711 3.286 -6.762 1.00 0.00 26 LYS A CA 10
ATOM 13414 C C . LYS A 1 26 ? -6.140 2.371 -5.680 1.00 0.00 26 LYS A C 10
ATOM 13415 O O . LYS A 1 26 ? -5.873 1.208 -5.912 1.00 0.00 26 LYS A O 10
ATOM 13434 N N . GLU A 1 27 ? -5.974 2.881 -4.489 1.00 0.00 27 GLU A N 10
ATOM 13435 C CA . GLU A 1 27 ? -5.465 2.028 -3.381 1.00 0.00 27 GLU A CA 10
ATOM 13436 C C . GLU A 1 27 ? -6.478 0.924 -3.086 1.00 0.00 27 GLU A C 10
ATOM 13437 O O . GLU A 1 27 ? -6.129 -0.168 -2.682 1.00 0.00 27 GLU A O 10
ATOM 13449 N N . LYS A 1 28 ? -7.735 1.202 -3.302 1.00 0.00 28 LYS A N 10
ATOM 13450 C CA . LYS A 1 28 ? -8.783 0.172 -3.071 1.00 0.00 28 LYS A CA 10
ATOM 13451 C C . LYS A 1 28 ? -8.457 -1.086 -3.875 1.00 0.00 28 LYS A C 10
ATOM 13452 O O . LYS A 1 28 ? -8.297 -2.161 -3.332 1.00 0.00 28 LYS A O 10
ATOM 13471 N N . GLU A 1 29 ? -8.343 -0.955 -5.170 1.00 0.00 29 GLU A N 10
ATOM 13472 C CA . GLU A 1 29 ? -8.008 -2.134 -6.013 1.00 0.00 29 GLU A CA 10
ATOM 13473 C C . GLU A 1 29 ? -6.637 -2.683 -5.619 1.00 0.00 29 GLU A C 10
ATOM 13474 O O . GLU A 1 29 ? -6.423 -3.879 -5.576 1.00 0.00 29 GLU A O 10
ATOM 13486 N N . LEU A 1 30 ? -5.707 -1.817 -5.322 1.00 0.00 30 LEU A N 10
ATOM 13487 C CA . LEU A 1 30 ? -4.354 -2.286 -4.911 1.00 0.00 30 LEU A CA 10
ATOM 13488 C C . LEU A 1 30 ? -4.477 -3.276 -3.751 1.00 0.00 30 LEU A C 10
ATOM 13489 O O . LEU A 1 30 ? -3.864 -4.325 -3.751 1.00 0.00 30 LEU A O 10
ATOM 13505 N N . CYS A 1 31 ? -5.278 -2.959 -2.771 1.00 0.00 31 CYS A N 10
ATOM 13506 C CA . CYS A 1 31 ? -5.452 -3.887 -1.619 1.00 0.00 31 CYS A CA 10
ATOM 13507 C C . CYS A 1 31 ? -6.277 -5.102 -2.043 1.00 0.00 31 CYS A C 10
ATOM 13508 O O . CYS A 1 31 ? -5.979 -6.223 -1.681 1.00 0.00 31 CYS A O 10
ATOM 13516 N N . GLN A 1 32 ? -7.311 -4.892 -2.813 1.00 0.00 32 GLN A N 10
ATOM 13517 C CA . GLN A 1 32 ? -8.140 -6.042 -3.271 1.00 0.00 32 GLN A CA 10
ATOM 13518 C C . GLN A 1 32 ? -7.252 -7.073 -3.970 1.00 0.00 32 GLN A C 10
ATOM 13519 O O . GLN A 1 32 ? -7.458 -8.265 -3.858 1.00 0.00 32 GLN A O 10
ATOM 13533 N N . VAL A 1 33 ? -6.255 -6.620 -4.681 1.00 0.00 33 VAL A N 10
ATOM 13534 C CA . VAL A 1 33 ? -5.317 -7.571 -5.337 1.00 0.00 33 VAL A CA 10
ATOM 13535 C C . VAL A 1 33 ? -4.439 -8.205 -4.265 1.00 0.00 33 VAL A C 10
ATOM 13536 O O . VAL A 1 33 ? -4.469 -9.400 -4.044 1.00 0.00 33 VAL A O 10
ATOM 13549 N N . VAL A 1 34 ? -3.696 -7.400 -3.558 1.00 0.00 34 VAL A N 10
ATOM 13550 C CA . VAL A 1 34 ? -2.880 -7.934 -2.437 1.00 0.00 34 VAL A CA 10
ATOM 13551 C C . VAL A 1 34 ? -3.731 -7.930 -1.168 1.00 0.00 34 VAL A C 10
ATOM 13552 O O . VAL A 1 34 ? -3.610 -7.054 -0.335 1.00 0.00 34 VAL A O 10
ATOM 13565 N N . ARG A 1 35 ? -4.628 -8.883 -1.058 1.00 0.00 35 ARG A N 10
ATOM 13566 C CA . ARG A 1 35 ? -5.564 -8.963 0.113 1.00 0.00 35 ARG A CA 10
ATOM 13567 C C . ARG A 1 35 ? -4.918 -8.483 1.417 1.00 0.00 35 ARG A C 10
ATOM 13568 O O . ARG A 1 35 ? -4.261 -9.231 2.114 1.00 0.00 35 ARG A O 10
ATOM 13589 N N . LEU A 1 36 ? -5.115 -7.237 1.752 1.00 0.00 36 LEU A N 10
ATOM 13590 C CA . LEU A 1 36 ? -4.543 -6.696 3.017 1.00 0.00 36 LEU A CA 10
ATOM 13591 C C . LEU A 1 36 ? -5.647 -6.067 3.862 1.00 0.00 36 LEU A C 10
ATOM 13592 O O . LEU A 1 36 ? -6.790 -5.991 3.456 1.00 0.00 36 LEU A O 10
ATOM 13608 N N . VAL A 1 37 ? -5.300 -5.567 5.010 1.00 0.00 37 VAL A N 10
ATOM 13609 C CA . VAL A 1 37 ? -6.299 -4.843 5.841 1.00 0.00 37 VAL A CA 10
ATOM 13610 C C . VAL A 1 37 ? -5.992 -3.346 5.761 1.00 0.00 37 VAL A C 10
ATOM 13611 O O . VAL A 1 37 ? -4.843 -2.964 5.654 1.00 0.00 37 VAL A O 10
ATOM 13624 N N . PRO A 1 38 ? -7.021 -2.541 5.736 1.00 0.00 38 PRO A N 10
ATOM 13625 C CA . PRO A 1 38 ? -6.818 -1.082 5.589 1.00 0.00 38 PRO A CA 10
ATOM 13626 C C . PRO A 1 38 ? -5.921 -0.534 6.700 1.00 0.00 38 PRO A C 10
ATOM 13627 O O . PRO A 1 38 ? -4.846 -0.032 6.444 1.00 0.00 38 PRO A O 10
ATOM 13638 N N . GLY A 1 39 ? -6.358 -0.609 7.929 1.00 0.00 39 GLY A N 10
ATOM 13639 C CA . GLY A 1 39 ? -5.550 -0.051 9.058 1.00 0.00 39 GLY A CA 10
ATOM 13640 C C . GLY A 1 39 ? -4.082 -0.482 8.952 1.00 0.00 39 GLY A C 10
ATOM 13641 O O . GLY A 1 39 ? -3.190 0.341 8.875 1.00 0.00 39 GLY A O 10
ATOM 13645 N N . ALA A 1 40 ? -3.815 -1.759 8.970 1.00 0.00 40 ALA A N 10
ATOM 13646 C CA . ALA A 1 40 ? -2.397 -2.216 8.892 1.00 0.00 40 ALA A CA 10
ATOM 13647 C C . ALA A 1 40 ? -1.743 -1.719 7.601 1.00 0.00 40 ALA A C 10
ATOM 13648 O O . ALA A 1 40 ? -0.659 -1.171 7.620 1.00 0.00 40 ALA A O 10
ATOM 13655 N N . TYR A 1 41 ? -2.392 -1.889 6.478 1.00 0.00 41 TYR A N 10
ATOM 13656 C CA . TYR A 1 41 ? -1.794 -1.405 5.198 1.00 0.00 41 TYR A CA 10
ATOM 13657 C C . TYR A 1 41 ? -1.384 0.066 5.337 1.00 0.00 41 TYR A C 10
ATOM 13658 O O . TYR A 1 41 ? -0.364 0.484 4.825 1.00 0.00 41 TYR A O 10
ATOM 13676 N N . LEU A 1 42 ? -2.155 0.850 6.044 1.00 0.00 42 LEU A N 10
ATOM 13677 C CA . LEU A 1 42 ? -1.774 2.278 6.237 1.00 0.00 42 LEU A CA 10
ATOM 13678 C C . LEU A 1 42 ? -0.435 2.353 6.966 1.00 0.00 42 LEU A C 10
ATOM 13679 O O . LEU A 1 42 ? 0.468 3.049 6.553 1.00 0.00 42 LEU A O 10
ATOM 13695 N N . GLU A 1 43 ? -0.300 1.635 8.049 1.00 0.00 43 GLU A N 10
ATOM 13696 C CA . GLU A 1 43 ? 0.987 1.652 8.797 1.00 0.00 43 GLU A CA 10
ATOM 13697 C C . GLU A 1 43 ? 2.127 1.209 7.881 1.00 0.00 43 GLU A C 10
ATOM 13698 O O . GLU A 1 43 ? 3.086 1.926 7.675 1.00 0.00 43 GLU A O 10
ATOM 13710 N N . TYR A 1 44 ? 2.016 0.040 7.304 1.00 0.00 44 TYR A N 10
ATOM 13711 C CA . TYR A 1 44 ? 3.084 -0.448 6.383 1.00 0.00 44 TYR A CA 10
ATOM 13712 C C . TYR A 1 44 ? 3.436 0.635 5.361 1.00 0.00 44 TYR A C 10
ATOM 13713 O O . TYR A 1 44 ? 4.556 1.103 5.299 1.00 0.00 44 TYR A O 10
ATOM 13731 N N . LYS A 1 45 ? 2.476 1.062 4.585 1.00 0.00 45 LYS A N 10
ATOM 13732 C CA . LYS A 1 45 ? 2.743 2.136 3.588 1.00 0.00 45 LYS A CA 10
ATOM 13733 C C . LYS A 1 45 ? 3.376 3.346 4.278 1.00 0.00 45 LYS A C 10
ATOM 13734 O O . LYS A 1 45 ? 4.263 3.981 3.744 1.00 0.00 45 LYS A O 10
ATOM 13753 N N . SER A 1 46 ? 2.935 3.666 5.466 1.00 0.00 46 SER A N 10
ATOM 13754 C CA . SER A 1 46 ? 3.534 4.823 6.189 1.00 0.00 46 SER A CA 10
ATOM 13755 C C . SER A 1 46 ? 5.026 4.578 6.406 1.00 0.00 46 SER A C 10
ATOM 13756 O O . SER A 1 46 ? 5.839 5.471 6.277 1.00 0.00 46 SER A O 10
ATOM 13764 N N . ALA A 1 47 ? 5.390 3.366 6.724 1.00 0.00 47 ALA A N 10
ATOM 13765 C CA . ALA A 1 47 ? 6.828 3.051 6.937 1.00 0.00 47 ALA A CA 10
ATOM 13766 C C . ALA A 1 47 ? 7.601 3.210 5.627 1.00 0.00 47 ALA A C 10
ATOM 13767 O O . ALA A 1 47 ? 8.776 3.518 5.623 1.00 0.00 47 ALA A O 10
ATOM 13774 N N . LEU A 1 48 ? 6.951 3.003 4.513 1.00 0.00 48 LEU A N 10
ATOM 13775 C CA . LEU A 1 48 ? 7.657 3.158 3.208 1.00 0.00 48 LEU A CA 10
ATOM 13776 C C . LEU A 1 48 ? 7.938 4.638 2.949 1.00 0.00 48 LEU A C 10
ATOM 13777 O O . LEU A 1 48 ? 9.059 5.032 2.696 1.00 0.00 48 LEU A O 10
ATOM 13793 N N . LEU A 1 49 ? 6.932 5.465 3.030 1.00 0.00 49 LEU A N 10
ATOM 13794 C CA . LEU A 1 49 ? 7.149 6.922 2.813 1.00 0.00 49 LEU A CA 10
ATOM 13795 C C . LEU A 1 49 ? 8.074 7.483 3.896 1.00 0.00 49 LEU A C 10
ATOM 13796 O O . LEU A 1 49 ? 8.689 8.518 3.728 1.00 0.00 49 LEU A O 10
ATOM 13812 N N . ASN A 1 50 ? 8.176 6.806 5.009 1.00 0.00 50 ASN A N 10
ATOM 13813 C CA . ASN A 1 50 ? 9.058 7.297 6.103 1.00 0.00 50 ASN A CA 10
ATOM 13814 C C . ASN A 1 50 ? 10.524 6.994 5.785 1.00 0.00 50 ASN A C 10
ATOM 13815 O O . ASN A 1 50 ? 11.321 7.888 5.585 1.00 0.00 50 ASN A O 10
ATOM 13826 N N . GLU A 1 51 ? 10.888 5.739 5.731 1.00 0.00 51 GLU A N 10
ATOM 13827 C CA . GLU A 1 51 ? 12.304 5.391 5.419 1.00 0.00 51 GLU A CA 10
ATOM 13828 C C . GLU A 1 51 ? 12.747 6.088 4.130 1.00 0.00 51 GLU A C 10
ATOM 13829 O O . GLU A 1 51 ? 13.838 6.615 4.041 1.00 0.00 51 GLU A O 10
ATOM 13841 N N . CYS A 1 52 ? 11.903 6.102 3.136 1.00 0.00 52 CYS A N 10
ATOM 13842 C CA . CYS A 1 52 ? 12.267 6.777 1.859 1.00 0.00 52 CYS A CA 10
ATOM 13843 C C . CYS A 1 52 ? 12.573 8.256 2.117 1.00 0.00 52 CYS A C 10
ATOM 13844 O O . CYS A 1 52 ? 13.618 8.756 1.752 1.00 0.00 52 CYS A O 10
ATOM 13852 N N . HIS A 1 53 ? 11.672 8.956 2.752 1.00 0.00 53 HIS A N 10
ATOM 13853 C CA . HIS A 1 53 ? 11.917 10.398 3.043 1.00 0.00 53 HIS A CA 10
ATOM 13854 C C . HIS A 1 53 ? 13.087 10.553 4.018 1.00 0.00 53 HIS A C 10
ATOM 13855 O O . HIS A 1 53 ? 13.677 11.610 4.131 1.00 0.00 53 HIS A O 10
ATOM 13869 N N . LYS A 1 54 ? 13.428 9.509 4.724 1.00 0.00 54 LYS A N 10
ATOM 13870 C CA . LYS A 1 54 ? 14.561 9.596 5.687 1.00 0.00 54 LYS A CA 10
ATOM 13871 C C . LYS A 1 54 ? 15.892 9.444 4.951 1.00 0.00 54 LYS A C 10
ATOM 13872 O O . LYS A 1 54 ? 16.803 10.229 5.125 1.00 0.00 54 LYS A O 10
ATOM 13891 N N . GLN A 1 55 ? 16.009 8.441 4.126 1.00 0.00 55 GLN A N 10
ATOM 13892 C CA . GLN A 1 55 ? 17.278 8.238 3.373 1.00 0.00 55 GLN A CA 10
ATOM 13893 C C . GLN A 1 55 ? 17.243 8.981 2.032 1.00 0.00 55 GLN A C 10
ATOM 13894 O O . GLN A 1 55 ? 18.210 8.991 1.297 1.00 0.00 55 GLN A O 10
ATOM 13908 N N . GLY A 1 56 ? 16.138 9.600 1.699 1.00 0.00 56 GLY A N 10
ATOM 13909 C CA . GLY A 1 56 ? 16.058 10.327 0.401 1.00 0.00 56 GLY A CA 10
ATOM 13910 C C . GLY A 1 56 ? 15.715 9.336 -0.713 1.00 0.00 56 GLY A C 10
ATOM 13911 O O . GLY A 1 56 ? 16.044 9.541 -1.865 1.00 0.00 56 GLY A O 10
ATOM 13915 N N . GLY A 1 57 ? 15.056 8.263 -0.377 1.00 0.00 57 GLY A N 10
ATOM 13916 C CA . GLY A 1 57 ? 14.695 7.251 -1.409 1.00 0.00 57 GLY A CA 10
ATOM 13917 C C . GLY A 1 57 ? 14.959 5.852 -0.854 1.00 0.00 57 GLY A C 10
ATOM 13918 O O . GLY A 1 57 ? 15.656 5.687 0.128 1.00 0.00 57 GLY A O 10
ATOM 13922 N N . LEU A 1 58 ? 14.410 4.840 -1.468 1.00 0.00 58 LEU A N 10
ATOM 13923 C CA . LEU A 1 58 ? 14.633 3.458 -0.954 1.00 0.00 58 LEU A CA 10
ATOM 13924 C C . LEU A 1 58 ? 14.454 2.433 -2.074 1.00 0.00 58 LEU A C 10
ATOM 13925 O O . LEU A 1 58 ? 13.429 2.379 -2.720 1.00 0.00 58 LEU A O 10
ATOM 13941 N N . ARG A 1 59 ? 15.448 1.619 -2.307 1.00 0.00 59 ARG A N 10
ATOM 13942 C CA . ARG A 1 59 ? 15.351 0.608 -3.396 1.00 0.00 59 ARG A CA 10
ATOM 13943 C C . ARG A 1 59 ? 14.172 -0.334 -3.157 1.00 0.00 59 ARG A C 10
ATOM 13944 O O . ARG A 1 59 ? 13.567 -0.335 -2.103 1.00 0.00 59 ARG A O 10
ATOM 13965 N N . LEU A 1 60 ? 13.846 -1.143 -4.127 1.00 0.00 60 LEU A N 10
ATOM 13966 C CA . LEU A 1 60 ? 12.710 -2.090 -3.958 1.00 0.00 60 LEU A CA 10
ATOM 13967 C C . LEU A 1 60 ? 13.129 -3.260 -3.059 1.00 0.00 60 LEU A C 10
ATOM 13968 O O . LEU A 1 60 ? 12.471 -3.569 -2.089 1.00 0.00 60 LEU A O 10
ATOM 13984 N N . ALA A 1 61 ? 14.246 -3.883 -3.331 1.00 0.00 61 ALA A N 10
ATOM 13985 C CA . ALA A 1 61 ? 14.702 -4.999 -2.446 1.00 0.00 61 ALA A CA 10
ATOM 13986 C C . ALA A 1 61 ? 14.730 -4.527 -0.994 1.00 0.00 61 ALA A C 10
ATOM 13987 O O . ALA A 1 61 ? 14.233 -5.193 -0.104 1.00 0.00 61 ALA A O 10
ATOM 13994 N N . GLN A 1 62 ? 15.251 -3.355 -0.750 1.00 0.00 62 GLN A N 10
ATOM 13995 C CA . GLN A 1 62 ? 15.234 -2.818 0.637 1.00 0.00 62 GLN A CA 10
ATOM 13996 C C . GLN A 1 62 ? 13.800 -2.838 1.164 1.00 0.00 62 GLN A C 10
ATOM 13997 O O . GLN A 1 62 ? 13.560 -2.925 2.352 1.00 0.00 62 GLN A O 10
ATOM 14011 N N . ALA A 1 63 ? 12.844 -2.797 0.273 1.00 0.00 63 ALA A N 10
ATOM 14012 C CA . ALA A 1 63 ? 11.421 -2.827 0.704 1.00 0.00 63 ALA A CA 10
ATOM 14013 C C . ALA A 1 63 ? 11.055 -4.196 1.262 1.00 0.00 63 ALA A C 10
ATOM 14014 O O . ALA A 1 63 ? 10.608 -4.320 2.386 1.00 0.00 63 ALA A O 10
ATOM 14021 N N . ARG A 1 64 ? 11.224 -5.226 0.486 1.00 0.00 64 ARG A N 10
ATOM 14022 C CA . ARG A 1 64 ? 10.868 -6.590 0.981 1.00 0.00 64 ARG A CA 10
ATOM 14023 C C . ARG A 1 64 ? 11.565 -6.864 2.312 1.00 0.00 64 ARG A C 10
ATOM 14024 O O . ARG A 1 64 ? 11.095 -7.631 3.128 1.00 0.00 64 ARG A O 10
ATOM 14045 N N . ALA A 1 65 ? 12.673 -6.220 2.547 1.00 0.00 65 ALA A N 10
ATOM 14046 C CA . ALA A 1 65 ? 13.393 -6.421 3.834 1.00 0.00 65 ALA A CA 10
ATOM 14047 C C . ALA A 1 65 ? 12.918 -5.413 4.889 1.00 0.00 65 ALA A C 10
ATOM 14048 O O . ALA A 1 65 ? 13.266 -5.512 6.049 1.00 0.00 65 ALA A O 10
ATOM 14055 N N . LEU A 1 66 ? 12.147 -4.430 4.499 1.00 0.00 66 LEU A N 10
ATOM 14056 C CA . LEU A 1 66 ? 11.695 -3.407 5.486 1.00 0.00 66 LEU A CA 10
ATOM 14057 C C . LEU A 1 66 ? 10.365 -3.811 6.139 1.00 0.00 66 LEU A C 10
ATOM 14058 O O . LEU A 1 66 ? 10.331 -4.221 7.283 1.00 0.00 66 LEU A O 10
ATOM 14074 N N . ILE A 1 67 ? 9.261 -3.614 5.465 1.00 0.00 67 ILE A N 10
ATOM 14075 C CA . ILE A 1 67 ? 7.942 -3.949 6.078 1.00 0.00 67 ILE A CA 10
ATOM 14076 C C . ILE A 1 67 ? 7.502 -5.371 5.727 1.00 0.00 67 ILE A C 10
ATOM 14077 O O . ILE A 1 67 ? 8.288 -6.195 5.304 1.00 0.00 67 ILE A O 10
ATOM 14093 N N . LYS A 1 68 ? 6.238 -5.654 5.899 1.00 0.00 68 LYS A N 10
ATOM 14094 C CA . LYS A 1 68 ? 5.706 -7.006 5.569 1.00 0.00 68 LYS A CA 10
ATOM 14095 C C . LYS A 1 68 ? 6.487 -8.096 6.300 1.00 0.00 68 LYS A C 10
ATOM 14096 O O . LYS A 1 68 ? 7.200 -7.836 7.249 1.00 0.00 68 LYS A O 10
ATOM 14115 N N . ILE A 1 69 ? 6.341 -9.320 5.874 1.00 0.00 69 ILE A N 10
ATOM 14116 C CA . ILE A 1 69 ? 7.039 -10.443 6.567 1.00 0.00 69 ILE A CA 10
ATOM 14117 C C . ILE A 1 69 ? 7.782 -11.341 5.571 1.00 0.00 69 ILE A C 10
ATOM 14118 O O . ILE A 1 69 ? 8.495 -12.244 5.961 1.00 0.00 69 ILE A O 10
ATOM 14134 N N . ASP A 1 70 ? 7.627 -11.114 4.294 1.00 0.00 70 ASP A N 10
ATOM 14135 C CA . ASP A 1 70 ? 8.329 -11.983 3.306 1.00 0.00 70 ASP A CA 10
ATOM 14136 C C . ASP A 1 70 ? 8.999 -11.143 2.213 1.00 0.00 70 ASP A C 10
ATOM 14137 O O . ASP A 1 70 ? 10.150 -10.771 2.332 1.00 0.00 70 ASP A O 10
ATOM 14146 N N . VAL A 1 71 ? 8.309 -10.861 1.138 1.00 0.00 71 VAL A N 10
ATOM 14147 C CA . VAL A 1 71 ? 8.934 -10.071 0.038 1.00 0.00 71 VAL A CA 10
ATOM 14148 C C . VAL A 1 71 ? 7.905 -9.800 -1.062 1.00 0.00 71 VAL A C 10
ATOM 14149 O O . VAL A 1 71 ? 7.777 -8.690 -1.540 1.00 0.00 71 VAL A O 10
ATOM 14162 N N . ASN A 1 72 ? 7.172 -10.799 -1.472 1.00 0.00 72 ASN A N 10
ATOM 14163 C CA . ASN A 1 72 ? 6.123 -10.562 -2.502 1.00 0.00 72 ASN A CA 10
ATOM 14164 C C . ASN A 1 72 ? 5.059 -9.633 -1.920 1.00 0.00 72 ASN A C 10
ATOM 14165 O O . ASN A 1 72 ? 4.385 -8.908 -2.627 1.00 0.00 72 ASN A O 10
ATOM 14176 N N . LYS A 1 73 ? 4.927 -9.641 -0.622 1.00 0.00 73 LYS A N 10
ATOM 14177 C CA . LYS A 1 73 ? 3.944 -8.750 0.046 1.00 0.00 73 LYS A CA 10
ATOM 14178 C C . LYS A 1 73 ? 4.408 -7.301 -0.105 1.00 0.00 73 LYS A C 10
ATOM 14179 O O . LYS A 1 73 ? 3.685 -6.444 -0.591 1.00 0.00 73 LYS A O 10
ATOM 14198 N N . THR A 1 74 ? 5.638 -7.035 0.248 1.00 0.00 74 THR A N 10
ATOM 14199 C CA . THR A 1 74 ? 6.180 -5.666 0.057 1.00 0.00 74 THR A CA 10
ATOM 14200 C C . THR A 1 74 ? 6.169 -5.335 -1.430 1.00 0.00 74 THR A C 10
ATOM 14201 O O . THR A 1 74 ? 5.832 -4.246 -1.829 1.00 0.00 74 THR A O 10
ATOM 14212 N N . ARG A 1 75 ? 6.493 -6.295 -2.256 1.00 0.00 75 ARG A N 10
ATOM 14213 C CA . ARG A 1 75 ? 6.488 -6.056 -3.726 1.00 0.00 75 ARG A CA 10
ATOM 14214 C C . ARG A 1 75 ? 5.195 -5.368 -4.157 1.00 0.00 75 ARG A C 10
ATOM 14215 O O . ARG A 1 75 ? 5.221 -4.387 -4.861 1.00 0.00 75 ARG A O 10
ATOM 14236 N N . LYS A 1 76 ? 4.067 -5.847 -3.714 1.00 0.00 76 LYS A N 10
ATOM 14237 C CA . LYS A 1 76 ? 2.792 -5.192 -4.115 1.00 0.00 76 LYS A CA 10
ATOM 14238 C C . LYS A 1 76 ? 2.696 -3.787 -3.511 1.00 0.00 76 LYS A C 10
ATOM 14239 O O . LYS A 1 76 ? 2.605 -2.805 -4.223 1.00 0.00 76 LYS A O 10
ATOM 14258 N N . ILE A 1 77 ? 2.730 -3.671 -2.209 1.00 0.00 77 ILE A N 10
ATOM 14259 C CA . ILE A 1 77 ? 2.633 -2.313 -1.590 1.00 0.00 77 ILE A CA 10
ATOM 14260 C C . ILE A 1 77 ? 3.689 -1.368 -2.185 1.00 0.00 77 ILE A C 10
ATOM 14261 O O . ILE A 1 77 ? 3.380 -0.306 -2.704 1.00 0.00 77 ILE A O 10
ATOM 14277 N N . TYR A 1 78 ? 4.935 -1.741 -2.093 1.00 0.00 78 TYR A N 10
ATOM 14278 C CA . TYR A 1 78 ? 6.025 -0.868 -2.611 1.00 0.00 78 TYR A CA 10
ATOM 14279 C C . TYR A 1 78 ? 5.891 -0.641 -4.116 1.00 0.00 78 TYR A C 10
ATOM 14280 O O . TYR A 1 78 ? 6.090 0.451 -4.591 1.00 0.00 78 TYR A O 10
ATOM 14298 N N . ASP A 1 79 ? 5.578 -1.655 -4.882 1.00 0.00 79 ASP A N 10
ATOM 14299 C CA . ASP A 1 79 ? 5.453 -1.444 -6.359 1.00 0.00 79 ASP A CA 10
ATOM 14300 C C . ASP A 1 79 ? 4.522 -0.263 -6.632 1.00 0.00 79 ASP A C 10
ATOM 14301 O O . ASP A 1 79 ? 4.759 0.538 -7.514 1.00 0.00 79 ASP A O 10
ATOM 14310 N N . PHE A 1 80 ? 3.482 -0.132 -5.858 1.00 0.00 80 PHE A N 10
ATOM 14311 C CA . PHE A 1 80 ? 2.562 1.016 -6.056 1.00 0.00 80 PHE A CA 10
ATOM 14312 C C . PHE A 1 80 ? 3.286 2.321 -5.729 1.00 0.00 80 PHE A C 10
ATOM 14313 O O . PHE A 1 80 ? 3.486 3.156 -6.584 1.00 0.00 80 PHE A O 10
ATOM 14330 N N . LEU A 1 81 ? 3.710 2.494 -4.505 1.00 0.00 81 LEU A N 10
ATOM 14331 C CA . LEU A 1 81 ? 4.424 3.756 -4.142 1.00 0.00 81 LEU A CA 10
ATOM 14332 C C . LEU A 1 81 ? 5.573 4.027 -5.122 1.00 0.00 81 LEU A C 10
ATOM 14333 O O . LEU A 1 81 ? 5.775 5.139 -5.569 1.00 0.00 81 LEU A O 10
ATOM 14349 N N . ILE A 1 82 ? 6.326 3.016 -5.452 1.00 0.00 82 ILE A N 10
ATOM 14350 C CA . ILE A 1 82 ? 7.467 3.191 -6.397 1.00 0.00 82 ILE A CA 10
ATOM 14351 C C . ILE A 1 82 ? 6.972 3.728 -7.744 1.00 0.00 82 ILE A C 10
ATOM 14352 O O . ILE A 1 82 ? 7.107 4.896 -8.049 1.00 0.00 82 ILE A O 10
ATOM 14368 N N . ARG A 1 83 ? 6.427 2.870 -8.560 1.00 0.00 83 ARG A N 10
ATOM 14369 C CA . ARG A 1 83 ? 5.951 3.300 -9.902 1.00 0.00 83 ARG A CA 10
ATOM 14370 C C . ARG A 1 83 ? 5.053 4.537 -9.799 1.00 0.00 83 ARG A C 10
ATOM 14371 O O . ARG A 1 83 ? 4.956 5.319 -10.724 1.00 0.00 83 ARG A O 10
ATOM 14392 N N . GLU A 1 84 ? 4.403 4.73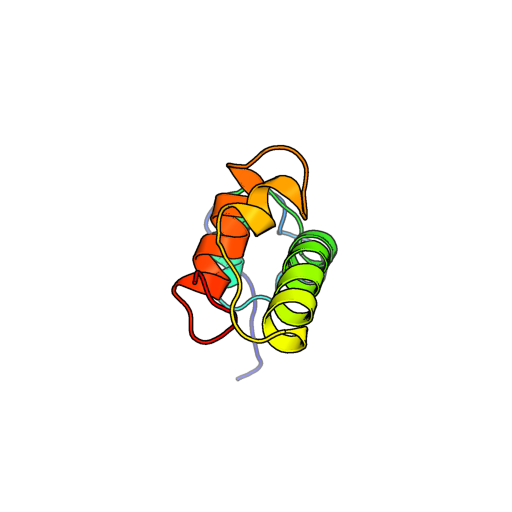2 -8.683 1.00 0.00 84 GLU A N 10
ATOM 14393 C CA . GLU A 1 84 ? 3.533 5.935 -8.532 1.00 0.00 84 GLU A CA 10
ATOM 14394 C C . GLU A 1 84 ? 4.338 7.101 -7.954 1.00 0.00 84 GLU A C 10
ATOM 14395 O O . GLU A 1 84 ? 5.537 7.013 -7.779 1.00 0.00 84 GLU A O 10
ATOM 14407 N N . GLY A 1 85 ? 3.688 8.193 -7.657 1.00 0.00 85 GLY A N 10
ATOM 14408 C CA . GLY A 1 85 ? 4.416 9.363 -7.088 1.00 0.00 85 GLY A CA 10
ATOM 14409 C C . GLY A 1 85 ? 4.423 9.266 -5.560 1.00 0.00 85 GLY A C 10
ATOM 14410 O O . GLY A 1 85 ? 3.645 9.910 -4.885 1.00 0.00 85 GLY A O 10
ATOM 14414 N N . TYR A 1 86 ? 5.295 8.466 -5.009 1.00 0.00 86 TYR A N 10
ATOM 14415 C CA . TYR A 1 86 ? 5.346 8.331 -3.526 1.00 0.00 86 TYR A CA 10
ATOM 14416 C C . TYR A 1 86 ? 6.784 8.100 -3.058 1.00 0.00 86 TYR A C 10
ATOM 14417 O O . TYR A 1 86 ? 7.372 8.931 -2.395 1.00 0.00 86 TYR A O 10
ATOM 14435 N N . ILE A 1 87 ? 7.351 6.974 -3.391 1.00 0.00 87 ILE A N 10
ATOM 14436 C CA . ILE A 1 87 ? 8.749 6.687 -2.962 1.00 0.00 87 ILE A CA 10
ATOM 14437 C C . ILE A 1 87 ? 9.640 6.439 -4.182 1.00 0.00 87 ILE A C 10
ATOM 14438 O O . ILE A 1 87 ? 9.202 6.543 -5.311 1.00 0.00 87 ILE A O 10
ATOM 14454 N N . THR A 1 88 ? 10.886 6.116 -3.968 1.00 0.00 88 THR A N 10
ATOM 14455 C CA . THR A 1 88 ? 11.797 5.868 -5.120 1.00 0.00 88 THR A CA 10
ATOM 14456 C C . THR A 1 88 ? 12.447 4.489 -5.006 1.00 0.00 88 THR A C 10
ATOM 14457 O O . THR A 1 88 ? 12.034 3.661 -4.221 1.00 0.00 88 THR A O 10
ATOM 14468 N N . LYS A 1 89 ? 13.451 4.232 -5.799 1.00 0.00 89 LYS A N 10
ATOM 14469 C CA . LYS A 1 89 ? 14.135 2.907 -5.740 1.00 0.00 89 LYS A CA 10
ATOM 14470 C C . LYS A 1 89 ? 15.650 3.092 -5.808 1.00 0.00 89 LYS A C 10
ATOM 14471 O O . LYS A 1 89 ? 16.320 2.533 -6.653 1.00 0.00 89 LYS A O 10
ATOM 14490 N N . ALA A 1 90 ? 16.192 3.877 -4.919 1.00 0.00 90 ALA A N 10
ATOM 14491 C CA . ALA A 1 90 ? 17.664 4.110 -4.925 1.00 0.00 90 ALA A CA 10
ATOM 14492 C C . ALA A 1 90 ? 18.209 4.112 -3.495 1.00 0.00 90 ALA A C 10
ATOM 14493 O O . ALA A 1 90 ? 17.924 5.054 -2.774 1.00 0.00 90 ALA A O 10
ATOM 14501 N N . GLY A 1 1 ? -19.996 -13.721 6.902 1.00 0.00 1 GLY A N 11
ATOM 14502 C CA . GLY A 1 1 ? -18.573 -13.741 6.460 1.00 0.00 1 GLY A CA 11
ATOM 14503 C C . GLY A 1 1 ? -18.481 -13.246 5.015 1.00 0.00 1 GLY A C 11
ATOM 14504 O O . GLY A 1 1 ? -18.725 -12.091 4.729 1.00 0.00 1 GLY A O 11
ATOM 14510 N N . SER A 1 2 ? -18.128 -14.110 4.103 1.00 0.00 2 SER A N 11
ATOM 14511 C CA . SER A 1 2 ? -18.022 -13.689 2.677 1.00 0.00 2 SER A CA 11
ATOM 14512 C C . SER A 1 2 ? -17.137 -12.447 2.549 1.00 0.00 2 SER A C 11
ATOM 14513 O O . SER A 1 2 ? -17.601 -11.329 2.655 1.00 0.00 2 SER A O 11
ATOM 14521 N N . ASN A 1 3 ? -15.867 -12.633 2.318 1.00 0.00 3 ASN A N 11
ATOM 14522 C CA . ASN A 1 3 ? -14.957 -11.461 2.178 1.00 0.00 3 ASN A CA 11
ATOM 14523 C C . ASN A 1 3 ? -15.350 -10.626 0.958 1.00 0.00 3 ASN A C 11
ATOM 14524 O O . ASN A 1 3 ? -15.116 -11.011 -0.170 1.00 0.00 3 ASN A O 11
ATOM 14535 N N . SER A 1 4 ? -15.948 -9.486 1.173 1.00 0.00 4 SER A N 11
ATOM 14536 C CA . SER A 1 4 ? -16.355 -8.631 0.022 1.00 0.00 4 SER A CA 11
ATOM 14537 C C . SER A 1 4 ? -15.570 -7.318 0.029 1.00 0.00 4 SER A C 11
ATOM 14538 O O . SER A 1 4 ? -14.497 -7.228 0.592 1.00 0.00 4 SER A O 11
ATOM 14546 N N . GLY A 1 5 ? -16.093 -6.298 -0.595 1.00 0.00 5 GLY A N 11
ATOM 14547 C CA . GLY A 1 5 ? -15.373 -4.994 -0.625 1.00 0.00 5 GLY A CA 11
ATOM 14548 C C . GLY A 1 5 ? -16.268 -3.929 -1.260 1.00 0.00 5 GLY A C 11
ATOM 14549 O O . GLY A 1 5 ? -15.925 -3.334 -2.263 1.00 0.00 5 GLY A O 11
ATOM 14553 N N . ARG A 1 6 ? -17.413 -3.681 -0.685 1.00 0.00 6 ARG A N 11
ATOM 14554 C CA . ARG A 1 6 ? -18.326 -2.654 -1.259 1.00 0.00 6 ARG A CA 11
ATOM 14555 C C . ARG A 1 6 ? -18.696 -1.614 -0.200 1.00 0.00 6 ARG A C 11
ATOM 14556 O O . ARG A 1 6 ? -18.800 -0.437 -0.482 1.00 0.00 6 ARG A O 11
ATOM 14577 N N . ARG A 1 7 ? -18.899 -2.038 1.018 1.00 0.00 7 ARG A N 11
ATOM 14578 C CA . ARG A 1 7 ? -19.270 -1.072 2.091 1.00 0.00 7 ARG A CA 11
ATOM 14579 C C . ARG A 1 7 ? -20.483 -0.243 1.660 1.00 0.00 7 ARG A C 11
ATOM 14580 O O . ARG A 1 7 ? -21.045 -0.452 0.604 1.00 0.00 7 ARG A O 11
ATOM 14601 N N . SER A 1 8 ? -20.889 0.700 2.466 1.00 0.00 8 SER A N 11
ATOM 14602 C CA . SER A 1 8 ? -22.063 1.539 2.095 1.00 0.00 8 SER A CA 11
ATOM 14603 C C . SER A 1 8 ? -21.682 3.022 2.094 1.00 0.00 8 SER A C 11
ATOM 14604 O O . SER A 1 8 ? -22.070 3.770 1.218 1.00 0.00 8 SER A O 11
ATOM 14612 N N . ALA A 1 9 ? -20.925 3.454 3.066 1.00 0.00 9 ALA A N 11
ATOM 14613 C CA . ALA A 1 9 ? -20.527 4.890 3.116 1.00 0.00 9 ALA A CA 11
ATOM 14614 C C . ALA A 1 9 ? -19.205 5.109 2.368 1.00 0.00 9 ALA A C 11
ATOM 14615 O O . ALA A 1 9 ? -18.376 4.222 2.308 1.00 0.00 9 ALA A O 11
ATOM 14622 N N . PRO A 1 10 ? -19.046 6.294 1.826 1.00 0.00 10 PRO A N 11
ATOM 14623 C CA . PRO A 1 10 ? -17.818 6.619 1.061 1.00 0.00 10 PRO A CA 11
ATOM 14624 C C . PRO A 1 10 ? -16.648 6.929 2.006 1.00 0.00 10 PRO A C 11
ATOM 14625 O O . PRO A 1 10 ? -16.659 7.937 2.684 1.00 0.00 10 PRO A O 11
ATOM 14636 N N . PRO A 1 11 ? -15.662 6.062 2.015 1.00 0.00 11 PRO A N 11
ATOM 14637 C CA . PRO A 1 11 ? -14.484 6.273 2.883 1.00 0.00 11 PRO A CA 11
ATOM 14638 C C . PRO A 1 11 ? -13.584 7.361 2.305 1.00 0.00 11 PRO A C 11
ATOM 14639 O O . PRO A 1 11 ? -13.549 8.479 2.777 1.00 0.00 11 PRO A O 11
ATOM 14650 N N . LEU A 1 12 ? -12.856 7.029 1.289 1.00 0.00 12 LEU A N 11
ATOM 14651 C CA . LEU A 1 12 ? -11.951 8.025 0.645 1.00 0.00 12 LEU A CA 11
ATOM 14652 C C . LEU A 1 12 ? -11.856 7.749 -0.855 1.00 0.00 12 LEU A C 11
ATOM 14653 O O . LEU A 1 12 ? -10.797 7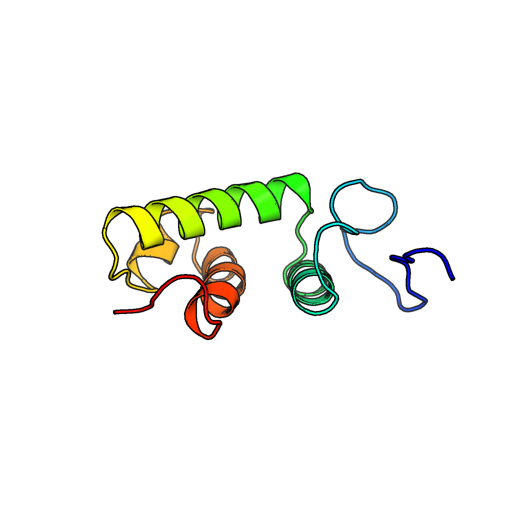.462 -1.377 1.00 0.00 12 LEU A O 11
ATOM 14669 N N . ASN A 1 13 ? -12.960 7.807 -1.550 1.00 0.00 13 ASN A N 11
ATOM 14670 C CA . ASN A 1 13 ? -12.942 7.504 -3.012 1.00 0.00 13 ASN A CA 11
ATOM 14671 C C . ASN A 1 13 ? -12.381 6.101 -3.254 1.00 0.00 13 ASN A C 11
ATOM 14672 O O . ASN A 1 13 ? -11.972 5.765 -4.348 1.00 0.00 13 ASN A O 11
ATOM 14683 N N . LEU A 1 14 ? -12.350 5.280 -2.238 1.00 0.00 14 LEU A N 11
ATOM 14684 C CA . LEU A 1 14 ? -11.856 3.890 -2.414 1.00 0.00 14 LEU A CA 11
ATOM 14685 C C . LEU A 1 14 ? -13.039 2.920 -2.392 1.00 0.00 14 LEU A C 11
ATOM 14686 O O . LEU A 1 14 ? -12.876 1.732 -2.207 1.00 0.00 14 LEU A O 11
ATOM 14702 N N . THR A 1 15 ? -14.234 3.425 -2.557 1.00 0.00 15 THR A N 11
ATOM 14703 C CA . THR A 1 15 ? -15.429 2.537 -2.538 1.00 0.00 15 THR A CA 11
ATOM 14704 C C . THR A 1 15 ? -16.056 2.468 -3.932 1.00 0.00 15 THR A C 11
ATOM 14705 O O . THR A 1 15 ? -16.162 3.459 -4.627 1.00 0.00 15 THR A O 11
ATOM 14716 N N . GLY A 1 16 ? -16.443 1.299 -4.359 1.00 0.00 16 GLY A N 11
ATOM 14717 C CA . GLY A 1 16 ? -17.045 1.167 -5.714 1.00 0.00 16 GLY A CA 11
ATOM 14718 C C . GLY A 1 16 ? -15.955 0.793 -6.721 1.00 0.00 16 GLY A C 11
ATOM 14719 O O . GLY A 1 16 ? -16.216 0.164 -7.728 1.00 0.00 16 GLY A O 11
ATOM 14723 N N . LEU A 1 17 ? -14.732 1.169 -6.456 1.00 0.00 17 LEU A N 11
ATOM 14724 C CA . LEU A 1 17 ? -13.630 0.835 -7.397 1.00 0.00 17 LEU A CA 11
ATOM 14725 C C . LEU A 1 17 ? -13.406 -0.683 -7.443 1.00 0.00 17 LEU A C 11
ATOM 14726 O O . LEU A 1 17 ? -13.909 -1.407 -6.606 1.00 0.00 17 LEU A O 11
ATOM 14742 N N . PRO A 1 18 ? -12.651 -1.117 -8.424 1.00 0.00 18 PRO A N 11
ATOM 14743 C CA . PRO A 1 18 ? -12.391 -2.570 -8.597 1.00 0.00 18 PRO A CA 11
ATOM 14744 C C . PRO A 1 18 ? -11.413 -3.099 -7.546 1.00 0.00 18 PRO A C 11
ATOM 14745 O O . PRO A 1 18 ? -11.694 -4.056 -6.852 1.00 0.00 18 PRO A O 11
ATOM 14756 N N . GLY A 1 19 ? -10.252 -2.517 -7.452 1.00 0.00 19 GLY A N 11
ATOM 14757 C CA . GLY A 1 19 ? -9.241 -3.023 -6.483 1.00 0.00 19 GLY A CA 11
ATOM 14758 C C . GLY A 1 19 ? -9.741 -2.841 -5.048 1.00 0.00 19 GLY A C 11
ATOM 14759 O O . GLY A 1 19 ? -9.224 -3.444 -4.133 1.00 0.00 19 GLY A O 11
ATOM 14763 N N . THR A 1 20 ? -10.745 -2.024 -4.841 1.00 0.00 20 THR A N 11
ATOM 14764 C CA . THR A 1 20 ? -11.265 -1.801 -3.453 1.00 0.00 20 THR A CA 11
ATOM 14765 C C . THR A 1 20 ? -11.426 -3.127 -2.707 1.00 0.00 20 THR A C 11
ATOM 14766 O O . THR A 1 20 ? -11.036 -3.261 -1.564 1.00 0.00 20 THR A O 11
ATOM 14777 N N . GLU A 1 21 ? -11.993 -4.109 -3.349 1.00 0.00 21 GLU A N 11
ATOM 14778 C CA . GLU A 1 21 ? -12.165 -5.426 -2.683 1.00 0.00 21 GLU A CA 11
ATOM 14779 C C . GLU A 1 21 ? -10.867 -6.232 -2.771 1.00 0.00 21 GLU A C 11
ATOM 14780 O O . GLU A 1 21 ? -10.647 -7.152 -2.008 1.00 0.00 21 GLU A O 11
ATOM 14792 N N . LYS A 1 22 ? -10.001 -5.894 -3.690 1.00 0.00 22 LYS A N 11
ATOM 14793 C CA . LYS A 1 22 ? -8.707 -6.621 -3.782 1.00 0.00 22 LYS A CA 11
ATOM 14794 C C . LYS A 1 22 ? -7.847 -6.265 -2.573 1.00 0.00 22 LYS A C 11
ATOM 14795 O O . LYS A 1 22 ? -7.008 -7.031 -2.143 1.00 0.00 22 LYS A O 11
ATOM 14814 N N . LEU A 1 23 ? -8.070 -5.109 -2.006 1.00 0.00 23 LEU A N 11
ATOM 14815 C CA . LEU A 1 23 ? -7.296 -4.710 -0.799 1.00 0.00 23 LEU A CA 11
ATOM 14816 C C . LEU A 1 23 ? -7.896 -5.386 0.434 1.00 0.00 23 LEU A C 11
ATOM 14817 O O . LEU A 1 23 ? -8.951 -5.008 0.904 1.00 0.00 23 LEU A O 11
ATOM 14833 N N . ASN A 1 24 ? -7.251 -6.400 0.950 1.00 0.00 24 ASN A N 11
ATOM 14834 C CA . ASN A 1 24 ? -7.803 -7.109 2.144 1.00 0.00 24 ASN A CA 11
ATOM 14835 C C . ASN A 1 24 ? -8.215 -6.105 3.223 1.00 0.00 24 ASN A C 11
ATOM 14836 O O . ASN A 1 24 ? -7.865 -4.945 3.166 1.00 0.00 24 ASN A O 11
ATOM 14847 N N . GLU A 1 25 ? -8.965 -6.539 4.196 1.00 0.00 25 GLU A N 11
ATOM 14848 C CA . GLU A 1 25 ? -9.406 -5.603 5.271 1.00 0.00 25 GLU A CA 11
ATOM 14849 C C . GLU A 1 25 ? -8.204 -4.851 5.848 1.00 0.00 25 GLU A C 11
ATOM 14850 O O . GLU A 1 25 ? -8.288 -3.683 6.175 1.00 0.00 25 GLU A O 11
ATOM 14862 N N . LYS A 1 26 ? -7.082 -5.507 5.965 1.00 0.00 26 LYS A N 11
ATOM 14863 C CA . LYS A 1 26 ? -5.872 -4.822 6.502 1.00 0.00 26 LYS A CA 11
ATOM 14864 C C . LYS A 1 26 ? -5.427 -3.723 5.536 1.00 0.00 26 LYS A C 11
ATOM 14865 O O . LYS A 1 26 ? -5.226 -2.589 5.923 1.00 0.00 26 LYS A O 11
ATOM 14884 N N . GLU A 1 27 ? -5.286 -4.045 4.279 1.00 0.00 27 GLU A N 11
ATOM 14885 C CA . GLU A 1 27 ? -4.898 -3.005 3.287 1.00 0.00 27 GLU A CA 11
ATOM 14886 C C . GLU A 1 27 ? -6.057 -2.025 3.109 1.00 0.00 27 GLU A C 11
ATOM 14887 O O . GLU A 1 27 ? -5.867 -0.853 2.856 1.00 0.00 27 GLU A O 11
ATOM 14899 N N . LYS A 1 28 ? -7.260 -2.505 3.266 1.00 0.00 28 LYS A N 11
ATOM 14900 C CA . LYS A 1 28 ? -8.450 -1.618 3.148 1.00 0.00 28 LYS A CA 11
ATOM 14901 C C . LYS A 1 28 ? -8.294 -0.414 4.078 1.00 0.00 28 LYS A C 11
ATOM 14902 O O . LYS A 1 28 ? -8.324 0.723 3.651 1.00 0.00 28 LYS A O 11
ATOM 14921 N N . GLU A 1 29 ? -8.114 -0.659 5.348 1.00 0.00 29 GLU A N 11
ATOM 14922 C CA . GLU A 1 29 ? -7.931 0.466 6.305 1.00 0.00 29 GLU A CA 11
ATOM 14923 C C . GLU A 1 29 ? -6.673 1.255 5.942 1.00 0.00 29 GLU A C 11
ATOM 14924 O O . GLU A 1 29 ? -6.673 2.470 5.923 1.00 0.00 29 GLU A O 11
ATOM 14936 N N . LEU A 1 30 ? -5.603 0.571 5.638 1.00 0.00 30 LEU A N 11
ATOM 14937 C CA . LEU A 1 30 ? -4.351 1.279 5.251 1.00 0.00 30 LEU A CA 11
ATOM 14938 C C . LEU A 1 30 ? -4.635 2.245 4.101 1.00 0.00 30 LEU A C 11
ATOM 14939 O O . LEU A 1 30 ? -4.038 3.299 3.997 1.00 0.00 30 LEU A O 11
ATOM 14955 N N . CYS A 1 31 ? -5.555 1.898 3.241 1.00 0.00 31 CYS A N 11
ATOM 14956 C CA . CYS A 1 31 ? -5.889 2.799 2.104 1.00 0.00 31 CYS A CA 11
ATOM 14957 C C . CYS A 1 31 ? -6.761 3.958 2.590 1.00 0.00 31 CYS A C 11
ATOM 14958 O O . CYS A 1 31 ? -6.627 5.079 2.141 1.00 0.00 31 CYS A O 11
ATOM 14966 N N . GLN A 1 32 ? -7.649 3.697 3.511 1.00 0.00 32 GLN A N 11
ATOM 14967 C CA . GLN A 1 32 ? -8.520 4.787 4.034 1.00 0.00 32 GLN A CA 11
ATOM 14968 C C . GLN A 1 32 ? -7.663 5.872 4.688 1.00 0.00 32 GLN A C 11
ATOM 14969 O O . GLN A 1 32 ? -8.029 7.029 4.727 1.00 0.00 32 GLN A O 11
ATOM 14983 N N . VAL A 1 33 ? -6.518 5.507 5.196 1.00 0.00 33 VAL A N 11
ATOM 14984 C CA . VAL A 1 33 ? -5.611 6.527 5.785 1.00 0.00 33 VAL A CA 11
ATOM 14985 C C . VAL A 1 33 ? -4.939 7.283 4.647 1.00 0.00 33 VAL A C 11
ATOM 14986 O O . VAL A 1 33 ? -5.119 8.474 4.482 1.00 0.00 33 VAL A O 11
ATOM 14999 N N . VAL A 1 34 ? -4.214 6.583 3.820 1.00 0.00 34 VAL A N 11
ATOM 15000 C CA . VAL A 1 34 ? -3.609 7.239 2.633 1.00 0.00 34 VAL A CA 11
ATOM 15001 C C . VAL A 1 34 ? -4.587 7.144 1.464 1.00 0.00 34 VAL A C 11
ATOM 15002 O O . VAL A 1 34 ? -4.475 6.277 0.621 1.00 0.00 34 VAL A O 11
ATOM 15015 N N . ARG A 1 35 ? -5.571 8.009 1.441 1.00 0.00 35 ARG A N 11
ATOM 15016 C CA . ARG A 1 35 ? -6.599 7.986 0.350 1.00 0.00 35 ARG A CA 11
ATOM 15017 C C . ARG A 1 35 ? -5.958 7.716 -1.015 1.00 0.00 35 ARG A C 11
ATOM 15018 O O . ARG A 1 35 ? -5.464 8.610 -1.672 1.00 0.00 35 ARG A O 11
ATOM 15039 N N . LEU A 1 36 ? -5.944 6.480 -1.430 1.00 0.00 36 LEU A N 11
ATOM 15040 C CA . LEU A 1 36 ? -5.323 6.139 -2.740 1.00 0.00 36 LEU A CA 11
ATOM 15041 C C . LEU A 1 36 ? -6.168 5.105 -3.480 1.00 0.00 36 LEU A C 11
ATOM 15042 O O . LEU A 1 36 ? -6.343 3.994 -3.019 1.00 0.00 36 LEU A O 11
ATOM 15058 N N . VAL A 1 37 ? -6.662 5.440 -4.642 1.00 0.00 37 VAL A N 11
ATOM 15059 C CA . VAL A 1 37 ? -7.466 4.447 -5.423 1.00 0.00 37 VAL A CA 11
ATOM 15060 C C . VAL A 1 37 ? -6.704 3.115 -5.516 1.00 0.00 37 VAL A C 11
ATOM 15061 O O . VAL A 1 37 ? -5.495 3.109 -5.642 1.00 0.00 37 VAL A O 11
ATOM 15074 N N . PRO A 1 38 ? -7.426 2.026 -5.403 1.00 0.00 38 PRO A N 11
ATOM 15075 C CA . PRO A 1 38 ? -6.780 0.693 -5.438 1.00 0.00 38 PRO A CA 11
ATOM 15076 C C . PRO A 1 38 ? -5.867 0.556 -6.657 1.00 0.00 38 PRO A C 11
ATOM 15077 O O . PRO A 1 38 ? -4.694 0.263 -6.530 1.00 0.00 38 PRO A O 11
ATOM 15088 N N . GLY A 1 39 ? -6.395 0.756 -7.838 1.00 0.00 39 GLY A N 11
ATOM 15089 C CA . GLY A 1 39 ? -5.562 0.618 -9.073 1.00 0.00 39 GLY A CA 11
ATOM 15090 C C . GLY A 1 39 ? -4.242 1.377 -8.904 1.00 0.00 39 GLY A C 11
ATOM 15091 O O . GLY A 1 39 ? -3.192 0.910 -9.301 1.00 0.00 39 GLY A O 11
ATOM 15095 N N . ALA A 1 40 ? -4.282 2.532 -8.300 1.00 0.00 40 ALA A N 11
ATOM 15096 C CA . ALA A 1 40 ? -3.025 3.296 -8.077 1.00 0.00 40 ALA A CA 11
ATOM 15097 C C . ALA A 1 40 ? -2.224 2.652 -6.946 1.00 0.00 40 ALA A C 11
ATOM 15098 O O . ALA A 1 40 ? -1.106 2.216 -7.133 1.00 0.00 40 ALA A O 11
ATOM 15105 N N . TYR A 1 41 ? -2.804 2.561 -5.777 1.00 0.00 41 TYR A N 11
ATOM 15106 C CA . TYR A 1 41 ? -2.093 1.918 -4.634 1.00 0.00 41 TYR A CA 11
ATOM 15107 C C . TYR A 1 41 ? -1.561 0.545 -5.062 1.00 0.00 41 TYR A C 11
ATOM 15108 O O . TYR A 1 41 ? -0.506 0.116 -4.639 1.00 0.00 41 TYR A O 11
ATOM 15126 N N . LEU A 1 42 ? -2.274 -0.134 -5.919 1.00 0.00 42 LEU A N 11
ATOM 15127 C CA . LEU A 1 42 ? -1.800 -1.460 -6.403 1.00 0.00 42 LEU A CA 11
ATOM 15128 C C . LEU A 1 42 ? -0.492 -1.291 -7.176 1.00 0.00 42 LEU A C 11
ATOM 15129 O O . LEU A 1 42 ? 0.485 -1.965 -6.919 1.00 0.00 42 LEU A O 11
ATOM 15145 N N . GLU A 1 43 ? -0.465 -0.386 -8.117 1.00 0.00 43 GLU A N 11
ATOM 15146 C CA . GLU A 1 43 ? 0.784 -0.159 -8.894 1.00 0.00 43 GLU A CA 11
ATOM 15147 C C . GLU A 1 43 ? 1.928 0.195 -7.945 1.00 0.00 43 GLU A C 11
ATOM 15148 O O . GLU A 1 43 ? 2.951 -0.460 -7.920 1.00 0.00 43 GLU A O 11
ATOM 15160 N N . TYR A 1 44 ? 1.748 1.210 -7.137 1.00 0.00 44 TYR A N 11
ATOM 15161 C CA . TYR A 1 44 ? 2.815 1.599 -6.165 1.00 0.00 44 TYR A CA 11
ATOM 15162 C C . TYR A 1 44 ? 3.308 0.366 -5.407 1.00 0.00 44 TYR A C 11
ATOM 15163 O O . TYR A 1 44 ? 4.465 0.006 -5.479 1.00 0.00 44 TYR A O 11
ATOM 15181 N N . LYS A 1 45 ? 2.421 -0.324 -4.742 1.00 0.00 45 LYS A N 11
ATOM 15182 C CA . LYS A 1 45 ? 2.826 -1.564 -4.022 1.00 0.00 45 LYS A CA 11
ATOM 15183 C C . LYS A 1 45 ? 3.578 -2.499 -4.971 1.00 0.00 45 LYS A C 11
ATOM 15184 O O . LYS A 1 45 ? 4.588 -3.076 -4.620 1.00 0.00 45 LYS A O 11
ATOM 15203 N N . SER A 1 46 ? 3.101 -2.641 -6.180 1.00 0.00 46 SER A N 11
ATOM 15204 C CA . SER A 1 46 ? 3.811 -3.513 -7.156 1.00 0.00 46 SER A CA 11
ATOM 15205 C C . SER A 1 46 ? 5.245 -3.018 -7.336 1.00 0.00 46 SER A C 11
ATOM 15206 O O . SER A 1 46 ? 6.165 -3.791 -7.511 1.00 0.00 46 SER A O 11
ATOM 15214 N N . ALA A 1 47 ? 5.439 -1.728 -7.279 1.00 0.00 47 ALA A N 11
ATOM 15215 C CA . ALA A 1 47 ? 6.811 -1.173 -7.423 1.00 0.00 47 ALA A CA 11
ATOM 15216 C C . ALA A 1 47 ? 7.646 -1.521 -6.190 1.00 0.00 47 ALA A C 11
ATOM 15217 O O . ALA A 1 47 ? 8.856 -1.611 -6.252 1.00 0.00 47 ALA A O 11
ATOM 15224 N N . LEU A 1 48 ? 7.007 -1.721 -5.068 1.00 0.00 48 LEU A N 11
ATOM 15225 C CA . LEU A 1 48 ? 7.768 -2.083 -3.836 1.00 0.00 48 LEU A CA 11
ATOM 15226 C C . LEU A 1 48 ? 8.120 -3.571 -3.872 1.00 0.00 48 LEU A C 11
ATOM 15227 O O . LEU A 1 48 ? 9.179 -3.982 -3.440 1.00 0.00 48 LEU A O 11
ATOM 15243 N N . LEU A 1 49 ? 7.237 -4.378 -4.393 1.00 0.00 49 LEU A N 11
ATOM 15244 C CA . LEU A 1 49 ? 7.507 -5.841 -4.466 1.00 0.00 49 LEU A CA 11
ATOM 15245 C C . LEU A 1 49 ? 8.567 -6.134 -5.530 1.00 0.00 49 LEU A C 11
ATOM 15246 O O . LEU A 1 49 ? 9.418 -6.982 -5.355 1.00 0.00 49 LEU A O 11
ATOM 15262 N N . ASN A 1 50 ? 8.520 -5.440 -6.635 1.00 0.00 50 ASN A N 11
ATOM 15263 C CA . ASN A 1 50 ? 9.523 -5.682 -7.710 1.00 0.00 50 ASN A CA 11
ATOM 15264 C C . ASN A 1 50 ? 10.848 -4.997 -7.368 1.00 0.00 50 ASN A C 11
ATOM 15265 O O . ASN A 1 50 ? 11.891 -5.620 -7.343 1.00 0.00 50 ASN A O 11
ATOM 15276 N N . GLU A 1 51 ? 10.816 -3.719 -7.102 1.00 0.00 51 GLU A N 11
ATOM 15277 C CA . GLU A 1 51 ? 12.076 -2.997 -6.764 1.00 0.00 51 GLU A CA 11
ATOM 15278 C C . GLU A 1 51 ? 12.814 -3.712 -5.630 1.00 0.00 51 GLU A C 11
ATOM 15279 O O . GLU A 1 51 ? 14.025 -3.805 -5.627 1.00 0.00 51 GLU A O 11
ATOM 15291 N N . CYS A 1 52 ? 12.095 -4.221 -4.666 1.00 0.00 52 CYS A N 11
ATOM 15292 C CA . CYS A 1 52 ? 12.760 -4.930 -3.538 1.00 0.00 52 CYS A CA 11
ATOM 15293 C C . CYS A 1 52 ? 13.295 -6.286 -4.004 1.00 0.00 52 CYS A C 11
ATOM 15294 O O . CYS A 1 52 ? 14.436 -6.630 -3.767 1.00 0.00 52 CYS A O 11
ATOM 15302 N N . HIS A 1 53 ? 12.476 -7.059 -4.665 1.00 0.00 53 HIS A N 11
ATOM 15303 C CA . HIS A 1 53 ? 12.930 -8.395 -5.143 1.00 0.00 53 HIS A CA 11
ATOM 15304 C C . HIS A 1 53 ? 14.233 -8.269 -5.936 1.00 0.00 53 HIS A C 11
ATOM 15305 O O . HIS A 1 53 ? 15.028 -9.187 -5.991 1.00 0.00 53 HIS A O 11
ATOM 15319 N N . LYS A 1 54 ? 14.459 -7.141 -6.551 1.00 0.00 54 LYS A N 11
ATOM 15320 C CA . LYS A 1 54 ? 15.709 -6.964 -7.344 1.00 0.00 54 LYS A CA 11
ATOM 15321 C C . LYS A 1 54 ? 16.936 -7.294 -6.490 1.00 0.00 54 LYS A C 11
ATOM 15322 O O . LYS A 1 54 ? 17.630 -8.261 -6.732 1.00 0.00 54 LYS A O 11
ATOM 15341 N N . GLN A 1 55 ? 17.212 -6.495 -5.496 1.00 0.00 55 GLN A N 11
ATOM 15342 C CA . GLN A 1 55 ? 18.399 -6.759 -4.634 1.00 0.00 55 GLN A CA 11
ATOM 15343 C C . GLN A 1 55 ? 18.062 -7.794 -3.558 1.00 0.00 55 GLN A C 11
ATOM 15344 O O . GLN A 1 55 ? 18.588 -8.889 -3.550 1.00 0.00 55 GLN A O 11
ATOM 15358 N N . GLY A 1 56 ? 17.194 -7.453 -2.645 1.00 0.00 56 GLY A N 11
ATOM 15359 C CA . GLY A 1 56 ? 16.827 -8.417 -1.569 1.00 0.00 56 GLY A CA 11
ATOM 15360 C C . GLY A 1 56 ? 17.021 -7.756 -0.201 1.00 0.00 56 GLY A C 11
ATOM 15361 O O . GLY A 1 56 ? 17.462 -8.379 0.744 1.00 0.00 56 GLY A O 11
ATOM 15365 N N . GLY A 1 57 ? 16.693 -6.498 -0.091 1.00 0.00 57 GLY A N 11
ATOM 15366 C CA . GLY A 1 57 ? 16.856 -5.791 1.211 1.00 0.00 57 GLY A CA 11
ATOM 15367 C C . GLY A 1 57 ? 16.722 -4.286 0.980 1.00 0.00 57 GLY A C 11
ATOM 15368 O O . GLY A 1 57 ? 17.553 -3.505 1.399 1.00 0.00 57 GLY A O 11
ATOM 15372 N N . LEU A 1 58 ? 15.687 -3.876 0.299 1.00 0.00 58 LEU A N 11
ATOM 15373 C CA . LEU A 1 58 ? 15.498 -2.423 0.028 1.00 0.00 58 LEU A CA 11
ATOM 15374 C C . LEU A 1 58 ? 15.407 -1.647 1.343 1.00 0.00 58 LEU A C 11
ATOM 15375 O O . LEU A 1 58 ? 14.984 -2.169 2.355 1.00 0.00 58 LEU A O 11
ATOM 15391 N N . ARG A 1 59 ? 15.812 -0.407 1.342 1.00 0.00 59 ARG A N 11
ATOM 15392 C CA . ARG A 1 59 ? 15.750 0.398 2.592 1.00 0.00 59 ARG A CA 11
ATOM 15393 C C . ARG A 1 59 ? 14.475 1.242 2.615 1.00 0.00 59 ARG A C 11
ATOM 15394 O O . ARG A 1 59 ? 14.117 1.869 1.638 1.00 0.00 59 ARG A O 11
ATOM 15415 N N . LEU A 1 60 ? 13.785 1.266 3.723 1.00 0.00 60 LEU A N 11
ATOM 15416 C CA . LEU A 1 60 ? 12.535 2.074 3.801 1.00 0.00 60 LEU A CA 11
ATOM 15417 C C . LEU A 1 60 ? 12.817 3.519 3.381 1.00 0.00 60 LEU A C 11
ATOM 15418 O O . LEU A 1 60 ? 12.030 4.138 2.694 1.00 0.00 60 LEU A O 11
ATOM 15434 N N . ALA A 1 61 ? 13.949 4.050 3.763 1.00 0.00 61 ALA A N 11
ATOM 15435 C CA . ALA A 1 61 ? 14.293 5.446 3.363 1.00 0.00 61 ALA A CA 11
ATOM 15436 C C . ALA A 1 61 ? 14.182 5.598 1.843 1.00 0.00 61 ALA A C 11
ATOM 15437 O O . ALA A 1 61 ? 13.421 6.406 1.338 1.00 0.00 61 ALA A O 11
ATOM 15444 N N . GLN A 1 62 ? 14.922 4.810 1.107 1.00 0.00 62 GLN A N 11
ATOM 15445 C CA . GLN A 1 62 ? 14.837 4.878 -0.381 1.00 0.00 62 GLN A CA 11
ATOM 15446 C C . GLN A 1 62 ? 13.376 4.792 -0.816 1.00 0.00 62 GLN A C 11
ATOM 15447 O O . GLN A 1 62 ? 12.955 5.417 -1.768 1.00 0.00 62 GLN A O 11
ATOM 15461 N N . ALA A 1 63 ? 12.597 4.031 -0.099 1.00 0.00 63 ALA A N 11
ATOM 15462 C CA . ALA A 1 63 ? 11.154 3.914 -0.428 1.00 0.00 63 ALA A CA 11
ATOM 15463 C C . ALA A 1 63 ? 10.475 5.269 -0.262 1.00 0.00 63 ALA A C 11
ATOM 15464 O O . ALA A 1 63 ? 9.586 5.627 -1.007 1.00 0.00 63 ALA A O 11
ATOM 15471 N N . ARG A 1 64 ? 10.896 6.030 0.705 1.00 0.00 64 ARG A N 11
ATOM 15472 C CA . ARG A 1 64 ? 10.288 7.373 0.903 1.00 0.00 64 ARG A CA 11
ATOM 15473 C C . ARG A 1 64 ? 10.517 8.214 -0.349 1.00 0.00 64 ARG A C 11
ATOM 15474 O O . ARG A 1 64 ? 9.629 8.882 -0.839 1.00 0.00 64 ARG A O 11
ATOM 15495 N N . ALA A 1 65 ? 11.706 8.167 -0.879 1.00 0.00 65 ALA A N 11
ATOM 15496 C CA . ALA A 1 65 ? 12.009 8.953 -2.107 1.00 0.00 65 ALA A CA 11
ATOM 15497 C C . ALA A 1 65 ? 11.734 8.133 -3.374 1.00 0.00 65 ALA A C 11
ATOM 15498 O O . ALA A 1 65 ? 11.927 8.606 -4.477 1.00 0.00 65 ALA A O 11
ATOM 15505 N N . LEU A 1 66 ? 11.310 6.905 -3.236 1.00 0.00 66 LEU A N 11
ATOM 15506 C CA . LEU A 1 66 ? 11.073 6.066 -4.444 1.00 0.00 66 LEU A CA 11
ATOM 15507 C C . LEU A 1 66 ? 9.655 6.265 -4.989 1.00 0.00 66 LEU A C 11
ATOM 15508 O O . LEU A 1 66 ? 9.455 6.918 -5.995 1.00 0.00 66 LEU A O 11
ATOM 15524 N N . ILE A 1 67 ? 8.677 5.662 -4.371 1.00 0.00 67 ILE A N 11
ATOM 15525 C CA . ILE A 1 67 ? 7.281 5.793 -4.881 1.00 0.00 67 ILE A CA 11
ATOM 15526 C C . ILE A 1 67 ? 6.569 6.980 -4.232 1.00 0.00 67 ILE A C 11
ATOM 15527 O O . ILE A 1 67 ? 7.177 7.811 -3.587 1.00 0.00 67 ILE A O 11
ATOM 15543 N N . LYS A 1 68 ? 5.277 7.060 -4.405 1.00 0.00 68 LYS A N 11
ATOM 15544 C CA . LYS A 1 68 ? 4.500 8.180 -3.800 1.00 0.00 68 LYS A CA 11
ATOM 15545 C C . LYS A 1 68 ? 5.091 9.530 -4.214 1.00 0.00 68 LYS A C 11
ATOM 15546 O O . LYS A 1 68 ? 5.761 9.638 -5.221 1.00 0.00 68 LYS A O 11
ATOM 15565 N N . ILE A 1 69 ? 4.838 10.565 -3.458 1.00 0.00 69 ILE A N 11
ATOM 15566 C CA . ILE A 1 69 ? 5.353 11.911 -3.858 1.00 0.00 69 ILE A CA 11
ATOM 15567 C C . ILE A 1 69 ? 5.936 12.694 -2.669 1.00 0.00 69 ILE A C 11
ATOM 15568 O O . ILE A 1 69 ? 6.550 13.726 -2.854 1.00 0.00 69 ILE A O 11
ATOM 15584 N N . ASP A 1 70 ? 5.766 12.229 -1.457 1.00 0.00 70 ASP A N 11
ATOM 15585 C CA . ASP A 1 70 ? 6.334 12.985 -0.297 1.00 0.00 70 ASP A CA 11
ATOM 15586 C C . ASP A 1 70 ? 7.151 12.061 0.615 1.00 0.00 70 ASP A C 11
ATOM 15587 O O . ASP A 1 70 ? 8.354 11.962 0.476 1.00 0.00 70 ASP A O 11
ATOM 15596 N N . VAL A 1 71 ? 6.530 11.402 1.559 1.00 0.00 71 VAL A N 11
ATOM 15597 C CA . VAL A 1 71 ? 7.309 10.515 2.467 1.00 0.00 71 VAL A CA 11
ATOM 15598 C C . VAL A 1 71 ? 6.377 9.716 3.379 1.00 0.00 71 VAL A C 11
ATOM 15599 O O . VAL A 1 71 ? 6.580 8.540 3.609 1.00 0.00 71 VAL A O 11
ATOM 15612 N N . ASN A 1 72 ? 5.381 10.349 3.932 1.00 0.00 72 ASN A N 11
ATOM 15613 C CA . ASN A 1 72 ? 4.429 9.602 4.804 1.00 0.00 72 ASN A CA 11
ATOM 15614 C C . ASN A 1 72 ? 3.593 8.659 3.940 1.00 0.00 72 ASN A C 11
ATOM 15615 O O . ASN A 1 72 ? 3.111 7.635 4.385 1.00 0.00 72 ASN A O 11
ATOM 15626 N N . LYS A 1 73 ? 3.441 9.005 2.696 1.00 0.00 73 LYS A N 11
ATOM 15627 C CA . LYS A 1 73 ? 2.677 8.155 1.753 1.00 0.00 73 LYS A CA 11
ATOM 15628 C C . LYS A 1 73 ? 3.372 6.804 1.607 1.00 0.00 73 LYS A C 11
ATOM 15629 O O . LYS A 1 73 ? 2.791 5.762 1.849 1.00 0.00 73 LYS A O 11
ATOM 15648 N N . THR A 1 74 ? 4.631 6.816 1.275 1.00 0.00 74 THR A N 11
ATOM 15649 C CA . THR A 1 74 ? 5.371 5.531 1.156 1.00 0.00 74 THR A CA 11
ATOM 15650 C C . THR A 1 74 ? 5.555 4.905 2.536 1.00 0.00 74 THR A C 11
ATOM 15651 O O . THR A 1 74 ? 5.382 3.722 2.715 1.00 0.00 74 THR A O 11
ATOM 15662 N N . ARG A 1 75 ? 5.910 5.693 3.514 1.00 0.00 75 ARG A N 11
ATOM 15663 C CA . ARG A 1 75 ? 6.117 5.144 4.884 1.00 0.00 75 ARG A CA 11
ATOM 15664 C C . ARG A 1 75 ? 4.953 4.240 5.290 1.00 0.00 75 ARG A C 11
ATOM 15665 O O . ARG A 1 75 ? 5.131 3.266 5.988 1.00 0.00 75 ARG A O 11
ATOM 15686 N N . LYS A 1 76 ? 3.766 4.535 4.838 1.00 0.00 76 LYS A N 11
ATOM 15687 C CA . LYS A 1 76 ? 2.605 3.682 5.213 1.00 0.00 76 LYS A CA 11
ATOM 15688 C C . LYS A 1 76 ? 2.504 2.464 4.287 1.00 0.00 76 LYS A C 11
ATOM 15689 O O . LYS A 1 76 ? 2.399 1.342 4.745 1.00 0.00 76 LYS A O 11
ATOM 15708 N N . ILE A 1 77 ? 2.564 2.656 2.994 1.00 0.00 77 ILE A N 11
ATOM 15709 C CA . ILE A 1 77 ? 2.503 1.476 2.078 1.00 0.00 77 ILE A CA 11
ATOM 15710 C C . ILE A 1 77 ? 3.697 0.555 2.343 1.00 0.00 77 ILE A C 11
ATOM 15711 O O . ILE A 1 77 ? 3.554 -0.639 2.535 1.00 0.00 77 ILE A O 11
ATOM 15727 N N . TYR A 1 78 ? 4.876 1.112 2.349 1.00 0.00 78 TYR A N 11
ATOM 15728 C CA . TYR A 1 78 ? 6.101 0.299 2.570 1.00 0.00 78 TYR A CA 11
ATOM 15729 C C . TYR A 1 78 ? 6.125 -0.303 3.975 1.00 0.00 78 TYR A C 11
ATOM 15730 O O . TYR A 1 78 ? 6.542 -1.421 4.156 1.00 0.00 78 TYR A O 11
ATOM 15748 N N . ASP A 1 79 ? 5.721 0.429 4.980 1.00 0.00 79 ASP A N 11
ATOM 15749 C CA . ASP A 1 79 ? 5.752 -0.149 6.358 1.00 0.00 79 ASP A CA 11
ATOM 15750 C C . ASP A 1 79 ? 4.941 -1.447 6.389 1.00 0.00 79 ASP A C 11
ATOM 15751 O O . ASP A 1 79 ? 5.379 -2.450 6.918 1.00 0.00 79 ASP A O 11
ATOM 15760 N N . PHE A 1 80 ? 3.770 -1.441 5.817 1.00 0.00 80 PHE A N 11
ATOM 15761 C CA . PHE A 1 80 ? 2.948 -2.682 5.804 1.00 0.00 80 PHE A CA 11
ATOM 15762 C C . PHE A 1 80 ? 3.711 -3.805 5.101 1.00 0.00 80 PHE A C 11
ATOM 15763 O O . PHE A 1 80 ? 4.065 -4.797 5.705 1.00 0.00 80 PHE A O 11
ATOM 15780 N N . LEU A 1 81 ? 3.984 -3.648 3.834 1.00 0.00 81 LEU A N 11
ATOM 15781 C CA . LEU A 1 81 ? 4.730 -4.707 3.094 1.00 0.00 81 LEU A CA 11
ATOM 15782 C C . LEU A 1 81 ? 6.040 -5.049 3.816 1.00 0.00 81 LEU A C 11
ATOM 15783 O O . LEU A 1 81 ? 6.476 -6.183 3.831 1.00 0.00 81 LEU A O 11
ATOM 15799 N N . ILE A 1 82 ? 6.671 -4.071 4.403 1.00 0.00 82 ILE A N 11
ATOM 15800 C CA . ILE A 1 82 ? 7.957 -4.315 5.119 1.00 0.00 82 ILE A CA 11
ATOM 15801 C C . ILE A 1 82 ? 7.722 -5.239 6.320 1.00 0.00 82 ILE A C 11
ATOM 15802 O O . ILE A 1 82 ? 8.021 -6.417 6.287 1.00 0.00 82 ILE A O 11
ATOM 15818 N N . ARG A 1 83 ? 7.197 -4.695 7.382 1.00 0.00 83 ARG A N 11
ATOM 15819 C CA . ARG A 1 83 ? 6.946 -5.504 8.606 1.00 0.00 83 ARG A CA 11
ATOM 15820 C C . ARG A 1 83 ? 6.221 -6.808 8.263 1.00 0.00 83 ARG A C 11
ATOM 15821 O O . ARG A 1 83 ? 6.314 -7.786 8.979 1.00 0.00 83 ARG A O 11
ATOM 15842 N N . GLU A 1 84 ? 5.502 -6.836 7.174 1.00 0.00 84 GLU A N 11
ATOM 15843 C CA . GLU A 1 84 ? 4.793 -8.087 6.785 1.00 0.00 84 GLU A CA 11
ATOM 15844 C C . GLU A 1 84 ? 5.689 -8.944 5.889 1.00 0.00 84 GLU A C 11
ATOM 15845 O O . GLU A 1 84 ? 6.809 -8.583 5.587 1.00 0.00 84 GLU A O 11
ATOM 15857 N N . GLY A 1 85 ? 5.201 -10.072 5.458 1.00 0.00 85 GLY A N 11
ATOM 15858 C CA . GLY A 1 85 ? 6.018 -10.947 4.571 1.00 0.00 85 GLY A CA 11
ATOM 15859 C C . GLY A 1 85 ? 5.795 -10.533 3.116 1.00 0.00 85 GLY A C 11
ATOM 15860 O O . GLY A 1 85 ? 5.180 -11.244 2.346 1.00 0.00 85 GLY A O 11
ATOM 15864 N N . TYR A 1 86 ? 6.280 -9.383 2.735 1.00 0.00 86 TYR A N 11
ATOM 15865 C CA . TYR A 1 86 ? 6.081 -8.921 1.333 1.00 0.00 86 TYR A CA 11
ATOM 15866 C C . TYR A 1 86 ? 7.388 -8.385 0.749 1.00 0.00 86 TYR A C 11
ATOM 15867 O O . TYR A 1 86 ? 7.948 -8.956 -0.166 1.00 0.00 86 TYR A O 11
ATOM 15885 N N . ILE A 1 87 ? 7.876 -7.287 1.259 1.00 0.00 87 ILE A N 11
ATOM 15886 C CA . ILE A 1 87 ? 9.138 -6.714 0.712 1.00 0.00 87 ILE A CA 11
ATOM 15887 C C . ILE A 1 87 ? 10.242 -6.729 1.776 1.00 0.00 87 ILE A C 11
ATOM 15888 O O . ILE A 1 87 ? 10.303 -7.614 2.606 1.00 0.00 87 ILE A O 11
ATOM 15904 N N . THR A 1 88 ? 11.125 -5.769 1.746 1.00 0.00 88 THR A N 11
ATOM 15905 C CA . THR A 1 88 ? 12.270 -5.779 2.701 1.00 0.00 88 THR A CA 11
ATOM 15906 C C . THR A 1 88 ? 11.859 -5.397 4.121 1.00 0.00 88 THR A C 11
ATOM 15907 O O . THR A 1 88 ? 10.706 -5.465 4.487 1.00 0.00 88 THR A O 11
ATOM 15918 N N . LYS A 1 89 ? 12.829 -5.068 4.935 1.00 0.00 89 LYS A N 11
ATOM 15919 C CA . LYS A 1 89 ? 12.559 -4.683 6.353 1.00 0.00 89 LYS A CA 11
ATOM 15920 C C . LYS A 1 89 ? 13.877 -4.338 7.053 1.00 0.00 89 LYS A C 11
ATOM 15921 O O . LYS A 1 89 ? 14.058 -4.605 8.224 1.00 0.00 89 LYS A O 11
ATOM 15940 N N . ALA A 1 90 ? 14.804 -3.753 6.339 1.00 0.00 90 ALA A N 11
ATOM 15941 C CA . ALA A 1 90 ? 16.111 -3.398 6.960 1.00 0.00 90 ALA A CA 11
ATOM 15942 C C . ALA A 1 90 ? 16.039 -2.009 7.596 1.00 0.00 90 ALA A C 11
ATOM 15943 O O . ALA A 1 90 ? 14.940 -1.498 7.733 1.00 0.00 90 ALA A O 11
ATOM 15951 N N . GLY A 1 1 ? 23.428 -16.688 3.649 1.00 0.00 1 GLY A N 12
ATOM 15952 C CA . GLY A 1 1 ? 22.375 -16.599 2.597 1.00 0.00 1 GLY A CA 12
ATOM 15953 C C . GLY A 1 1 ? 22.477 -15.249 1.886 1.00 0.00 1 GLY A C 12
ATOM 15954 O O . GLY A 1 1 ? 23.083 -14.319 2.381 1.00 0.00 1 GLY A O 12
ATOM 15960 N N . SER A 1 2 ? 21.886 -15.133 0.728 1.00 0.00 2 SER A N 12
ATOM 15961 C CA . SER A 1 2 ? 21.946 -13.842 -0.014 1.00 0.00 2 SER A CA 12
ATOM 15962 C C . SER A 1 2 ? 20.574 -13.165 -0.014 1.00 0.00 2 SER A C 12
ATOM 15963 O O . SER A 1 2 ? 19.590 -13.737 -0.439 1.00 0.00 2 SER A O 12
ATOM 15971 N N . ASN A 1 3 ? 20.501 -11.952 0.460 1.00 0.00 3 ASN A N 12
ATOM 15972 C CA . ASN A 1 3 ? 19.191 -11.243 0.489 1.00 0.00 3 ASN A CA 12
ATOM 15973 C C . ASN A 1 3 ? 19.390 -9.740 0.285 1.00 0.00 3 ASN A C 12
ATOM 15974 O O . ASN A 1 3 ? 20.119 -9.096 1.014 1.00 0.00 3 ASN A O 12
ATOM 15985 N N . SER A 1 4 ? 18.744 -9.174 -0.698 1.00 0.00 4 SER A N 12
ATOM 15986 C CA . SER A 1 4 ? 18.894 -7.712 -0.945 1.00 0.00 4 SER A CA 12
ATOM 15987 C C . SER A 1 4 ? 17.657 -7.162 -1.660 1.00 0.00 4 SER A C 12
ATOM 15988 O O . SER A 1 4 ? 16.894 -7.898 -2.253 1.00 0.00 4 SER A O 12
ATOM 15996 N N . GLY A 1 5 ? 17.452 -5.875 -1.605 1.00 0.00 5 GLY A N 12
ATOM 15997 C CA . GLY A 1 5 ? 16.263 -5.280 -2.279 1.00 0.00 5 GLY A CA 12
ATOM 15998 C C . GLY A 1 5 ? 16.140 -3.806 -1.885 1.00 0.00 5 GLY A C 12
ATOM 15999 O O . GLY A 1 5 ? 15.244 -3.420 -1.161 1.00 0.00 5 GLY A O 12
ATOM 16003 N N . ARG A 1 6 ? 17.034 -2.980 -2.354 1.00 0.00 6 ARG A N 12
ATOM 16004 C CA . ARG A 1 6 ? 16.971 -1.533 -1.999 1.00 0.00 6 ARG A CA 12
ATOM 16005 C C . ARG A 1 6 ? 17.563 -0.682 -3.123 1.00 0.00 6 ARG A C 12
ATOM 16006 O O . ARG A 1 6 ? 18.691 -0.235 -3.049 1.00 0.00 6 ARG A O 12
ATOM 16027 N N . ARG A 1 7 ? 16.810 -0.452 -4.164 1.00 0.00 7 ARG A N 12
ATOM 16028 C CA . ARG A 1 7 ? 17.330 0.369 -5.293 1.00 0.00 7 ARG A CA 12
ATOM 16029 C C . ARG A 1 7 ? 17.182 1.859 -4.983 1.00 0.00 7 ARG A C 12
ATOM 16030 O O . ARG A 1 7 ? 16.622 2.241 -3.975 1.00 0.00 7 ARG A O 12
ATOM 16051 N N . SER A 1 8 ? 17.677 2.706 -5.844 1.00 0.00 8 SER A N 12
ATOM 16052 C CA . SER A 1 8 ? 17.564 4.171 -5.597 1.00 0.00 8 SER A CA 12
ATOM 16053 C C . SER A 1 8 ? 16.091 4.585 -5.521 1.00 0.00 8 SER A C 12
ATOM 16054 O O . SER A 1 8 ? 15.530 4.714 -4.451 1.00 0.00 8 SER A O 12
ATOM 16062 N N . ALA A 1 9 ? 15.458 4.784 -6.647 1.00 0.00 9 ALA A N 12
ATOM 16063 C CA . ALA A 1 9 ? 14.022 5.193 -6.640 1.00 0.00 9 ALA A CA 12
ATOM 16064 C C . ALA A 1 9 ? 13.830 6.468 -5.811 1.00 0.00 9 ALA A C 12
ATOM 16065 O O . ALA A 1 9 ? 14.729 6.897 -5.116 1.00 0.00 9 ALA A O 12
ATOM 16072 N N . PRO A 1 10 ? 12.653 7.037 -5.912 1.00 0.00 10 PRO A N 12
ATOM 16073 C CA . PRO A 1 10 ? 12.333 8.274 -5.163 1.00 0.00 10 PRO A CA 12
ATOM 16074 C C . PRO A 1 10 ? 12.607 8.092 -3.661 1.00 0.00 10 PRO A C 12
ATOM 16075 O O . PRO A 1 10 ? 11.945 7.310 -3.008 1.00 0.00 10 PRO A O 12
ATOM 16086 N N . PRO A 1 11 ? 13.557 8.840 -3.149 1.00 0.00 11 PRO A N 12
ATOM 16087 C CA . PRO A 1 11 ? 13.919 8.734 -1.717 1.00 0.00 11 PRO A CA 12
ATOM 16088 C C . PRO A 1 11 ? 12.876 9.430 -0.843 1.00 0.00 11 PRO A C 12
ATOM 16089 O O . PRO A 1 11 ? 12.742 10.638 -0.858 1.00 0.00 11 PRO A O 12
ATOM 16100 N N . LEU A 1 12 ? 12.147 8.678 -0.071 1.00 0.00 12 LEU A N 12
ATOM 16101 C CA . LEU A 1 12 ? 11.122 9.292 0.822 1.00 0.00 12 LEU A CA 12
ATOM 16102 C C . LEU A 1 12 ? 11.213 8.690 2.224 1.00 0.00 12 LEU A C 12
ATOM 16103 O O . LEU A 1 12 ? 12.172 8.027 2.564 1.00 0.00 12 LEU A O 12
ATOM 16119 N N . ASN A 1 13 ? 10.209 8.893 3.034 1.00 0.00 13 ASN A N 12
ATOM 16120 C CA . ASN A 1 13 ? 10.234 8.321 4.408 1.00 0.00 13 ASN A CA 12
ATOM 16121 C C . ASN A 1 13 ? 10.524 6.822 4.355 1.00 0.00 13 ASN A C 12
ATOM 16122 O O . ASN A 1 13 ? 11.000 6.238 5.306 1.00 0.00 13 ASN A O 12
ATOM 16133 N N . LEU A 1 14 ? 10.248 6.199 3.244 1.00 0.00 14 LEU A N 12
ATOM 16134 C CA . LEU A 1 14 ? 10.510 4.738 3.119 1.00 0.00 14 LEU A CA 12
ATOM 16135 C C . LEU A 1 14 ? 11.948 4.482 2.653 1.00 0.00 14 LEU A C 12
ATOM 16136 O O . LEU A 1 14 ? 12.298 3.382 2.277 1.00 0.00 14 LEU A O 12
ATOM 16152 N N . THR A 1 15 ? 12.783 5.488 2.664 1.00 0.00 15 THR A N 12
ATOM 16153 C CA . THR A 1 15 ? 14.188 5.291 2.208 1.00 0.00 15 THR A CA 12
ATOM 16154 C C . THR A 1 15 ? 14.909 4.290 3.113 1.00 0.00 15 THR A C 12
ATOM 16155 O O . THR A 1 15 ? 14.842 4.369 4.323 1.00 0.00 15 THR A O 12
ATOM 16166 N N . GLY A 1 16 ? 15.600 3.348 2.532 1.00 0.00 16 GLY A N 12
ATOM 16167 C CA . GLY A 1 16 ? 16.322 2.338 3.352 1.00 0.00 16 GLY A CA 12
ATOM 16168 C C . GLY A 1 16 ? 15.325 1.615 4.257 1.00 0.00 16 GLY A C 12
ATOM 16169 O O . GLY A 1 16 ? 14.463 0.896 3.797 1.00 0.00 16 GLY A O 12
ATOM 16173 N N . LEU A 1 17 ? 15.428 1.817 5.541 1.00 0.00 17 LEU A N 12
ATOM 16174 C CA . LEU A 1 17 ? 14.488 1.155 6.492 1.00 0.00 17 LEU A CA 12
ATOM 16175 C C . LEU A 1 17 ? 14.511 -0.370 6.319 1.00 0.00 17 LEU A C 12
ATOM 16176 O O . LEU A 1 17 ? 15.024 -0.875 5.341 1.00 0.00 17 LEU A O 12
ATOM 16192 N N . PRO A 1 18 ? 13.935 -1.058 7.277 1.00 0.00 18 PRO A N 12
ATOM 16193 C CA . PRO A 1 18 ? 13.923 -2.538 7.247 1.00 0.00 18 PRO A CA 12
ATOM 16194 C C . PRO A 1 18 ? 12.735 -3.071 6.440 1.00 0.00 18 PRO A C 12
ATOM 16195 O O . PRO A 1 18 ? 12.882 -3.935 5.598 1.00 0.00 18 PRO A O 12
ATOM 16206 N N . GLY A 1 19 ? 11.554 -2.586 6.713 1.00 0.00 19 GLY A N 12
ATOM 16207 C CA . GLY A 1 19 ? 10.348 -3.101 6.001 1.00 0.00 19 GLY A CA 12
ATOM 16208 C C . GLY A 1 19 ? 10.405 -2.742 4.515 1.00 0.00 19 GLY A C 12
ATOM 16209 O O . GLY A 1 19 ? 9.805 -3.404 3.692 1.00 0.00 19 GLY A O 12
ATOM 16213 N N . THR A 1 20 ? 11.114 -1.701 4.159 1.00 0.00 20 THR A N 12
ATOM 16214 C CA . THR A 1 20 ? 11.192 -1.302 2.718 1.00 0.00 20 THR A CA 12
ATOM 16215 C C . THR A 1 20 ? 11.496 -2.519 1.838 1.00 0.00 20 THR A C 12
ATOM 16216 O O . THR A 1 20 ? 11.022 -2.628 0.725 1.00 0.00 20 THR A O 12
ATOM 16227 N N . GLU A 1 21 ? 12.274 -3.438 2.337 1.00 0.00 21 GLU A N 12
ATOM 16228 C CA . GLU A 1 21 ? 12.593 -4.655 1.542 1.00 0.00 21 GLU A CA 12
ATOM 16229 C C . GLU A 1 21 ? 11.374 -5.575 1.494 1.00 0.00 21 GLU A C 12
ATOM 16230 O O . GLU A 1 21 ? 11.050 -6.140 0.469 1.00 0.00 21 GLU A O 12
ATOM 16242 N N . LYS A 1 22 ? 10.695 -5.734 2.597 1.00 0.00 22 LYS A N 12
ATOM 16243 C CA . LYS A 1 22 ? 9.490 -6.607 2.600 1.00 0.00 22 LYS A CA 12
ATOM 16244 C C . LYS A 1 22 ? 8.493 -6.109 1.557 1.00 0.00 22 LYS A C 12
ATOM 16245 O O . LYS A 1 22 ? 7.681 -6.859 1.051 1.00 0.00 22 LYS A O 12
ATOM 16264 N N . LEU A 1 23 ? 8.561 -4.851 1.215 1.00 0.00 23 LEU A N 12
ATOM 16265 C CA . LEU A 1 23 ? 7.639 -4.313 0.178 1.00 0.00 23 LEU A CA 12
ATOM 16266 C C . LEU A 1 23 ? 8.137 -4.723 -1.208 1.00 0.00 23 LEU A C 12
ATOM 16267 O O . LEU A 1 23 ? 9.150 -4.245 -1.678 1.00 0.00 23 LEU A O 12
ATOM 16283 N N . ASN A 1 24 ? 7.443 -5.616 -1.862 1.00 0.00 24 ASN A N 12
ATOM 16284 C CA . ASN A 1 24 ? 7.885 -6.067 -3.215 1.00 0.00 24 ASN A CA 12
ATOM 16285 C C . ASN A 1 24 ? 8.221 -4.863 -4.101 1.00 0.00 24 ASN A C 12
ATOM 16286 O O . ASN A 1 24 ? 7.805 -3.753 -3.834 1.00 0.00 24 ASN A O 12
ATOM 16297 N N . GLU A 1 25 ? 8.977 -5.069 -5.148 1.00 0.00 25 GLU A N 12
ATOM 16298 C CA . GLU A 1 25 ? 9.339 -3.929 -6.042 1.00 0.00 25 GLU A CA 12
ATOM 16299 C C . GLU A 1 25 ? 8.086 -3.135 -6.421 1.00 0.00 25 GLU A C 12
ATOM 16300 O O . GLU A 1 25 ? 8.130 -1.935 -6.606 1.00 0.00 25 GLU A O 12
ATOM 16312 N N . LYS A 1 26 ? 6.963 -3.796 -6.516 1.00 0.00 26 LYS A N 12
ATOM 16313 C CA . LYS A 1 26 ? 5.702 -3.075 -6.843 1.00 0.00 26 LYS A CA 12
ATOM 16314 C C . LYS A 1 26 ? 5.285 -2.211 -5.654 1.00 0.00 26 LYS A C 12
ATOM 16315 O O . LYS A 1 26 ? 4.993 -1.040 -5.796 1.00 0.00 26 LYS A O 12
ATOM 16334 N N . GLU A 1 27 ? 5.276 -2.775 -4.476 1.00 0.00 27 GLU A N 12
ATOM 16335 C CA . GLU A 1 27 ? 4.922 -1.974 -3.273 1.00 0.00 27 GLU A CA 12
ATOM 16336 C C . GLU A 1 27 ? 6.030 -0.957 -3.000 1.00 0.00 27 GLU A C 12
ATOM 16337 O O . GLU A 1 27 ? 5.800 0.100 -2.448 1.00 0.00 27 GLU A O 12
ATOM 16349 N N . LYS A 1 28 ? 7.232 -1.270 -3.401 1.00 0.00 28 LYS A N 12
ATOM 16350 C CA . LYS A 1 28 ? 8.362 -0.320 -3.206 1.00 0.00 28 LYS A CA 12
ATOM 16351 C C . LYS A 1 28 ? 8.034 1.016 -3.874 1.00 0.00 28 LYS A C 12
ATOM 16352 O O . LYS A 1 28 ? 8.011 2.052 -3.241 1.00 0.00 28 LYS A O 12
ATOM 16371 N N . GLU A 1 29 ? 7.764 0.993 -5.152 1.00 0.00 29 GLU A N 12
ATOM 16372 C CA . GLU A 1 29 ? 7.414 2.253 -5.864 1.00 0.00 29 GLU A CA 12
ATOM 16373 C C . GLU A 1 29 ? 6.110 2.823 -5.306 1.00 0.00 29 GLU A C 12
ATOM 16374 O O . GLU A 1 29 ? 5.986 4.009 -5.077 1.00 0.00 29 GLU A O 12
ATOM 16386 N N . LEU A 1 30 ? 5.139 1.982 -5.073 1.00 0.00 30 LEU A N 12
ATOM 16387 C CA . LEU A 1 30 ? 3.851 2.471 -4.508 1.00 0.00 30 LEU A CA 12
ATOM 16388 C C . LEU A 1 30 ? 4.117 3.234 -3.210 1.00 0.00 30 LEU A C 12
ATOM 16389 O O . LEU A 1 30 ? 3.485 4.230 -2.927 1.00 0.00 30 LEU A O 12
ATOM 16405 N N . CYS A 1 31 ? 5.065 2.786 -2.432 1.00 0.00 31 CYS A N 12
ATOM 16406 C CA . CYS A 1 31 ? 5.379 3.492 -1.156 1.00 0.00 31 CYS A CA 12
ATOM 16407 C C . CYS A 1 31 ? 6.206 4.749 -1.433 1.00 0.00 31 CYS A C 12
ATOM 16408 O O . CYS A 1 31 ? 5.949 5.805 -0.890 1.00 0.00 31 CYS A O 12
ATOM 16416 N N . GLN A 1 32 ? 7.200 4.643 -2.271 1.00 0.00 32 GLN A N 12
ATOM 16417 C CA . GLN A 1 32 ? 8.042 5.832 -2.579 1.00 0.00 32 GLN A CA 12
ATOM 16418 C C . GLN A 1 32 ? 7.172 6.971 -3.118 1.00 0.00 32 GLN A C 12
ATOM 16419 O O . GLN A 1 32 ? 7.499 8.132 -2.982 1.00 0.00 32 GLN A O 12
ATOM 16433 N N . VAL A 1 33 ? 6.060 6.650 -3.721 1.00 0.00 33 VAL A N 12
ATOM 16434 C CA . VAL A 1 33 ? 5.154 7.720 -4.223 1.00 0.00 33 VAL A CA 12
ATOM 16435 C C . VAL A 1 33 ? 4.305 8.235 -3.065 1.00 0.00 33 VAL A C 12
ATOM 16436 O O . VAL A 1 33 ? 4.306 9.408 -2.751 1.00 0.00 33 VAL A O 12
ATOM 16449 N N . VAL A 1 34 ? 3.608 7.353 -2.402 1.00 0.00 34 VAL A N 12
ATOM 16450 C CA . VAL A 1 34 ? 2.806 7.773 -1.225 1.00 0.00 34 VAL A CA 12
ATOM 16451 C C . VAL A 1 34 ? 3.684 7.703 0.028 1.00 0.00 34 VAL A C 12
ATOM 16452 O O . VAL A 1 34 ? 3.593 6.781 0.810 1.00 0.00 34 VAL A O 12
ATOM 16465 N N . ARG A 1 35 ? 4.564 8.668 0.182 1.00 0.00 35 ARG A N 12
ATOM 16466 C CA . ARG A 1 35 ? 5.526 8.702 1.339 1.00 0.00 35 ARG A CA 12
ATOM 16467 C C . ARG A 1 35 ? 4.960 8.048 2.607 1.00 0.00 35 ARG A C 12
ATOM 16468 O O . ARG A 1 35 ? 4.249 8.665 3.376 1.00 0.00 35 ARG A O 12
ATOM 16489 N N . LEU A 1 36 ? 5.288 6.803 2.832 1.00 0.00 36 LEU A N 12
ATOM 16490 C CA . LEU A 1 36 ? 4.789 6.102 4.054 1.00 0.00 36 LEU A CA 12
ATOM 16491 C C . LEU A 1 36 ? 5.773 5.010 4.485 1.00 0.00 36 LEU A C 12
ATOM 16492 O O . LEU A 1 36 ? 6.003 4.057 3.770 1.00 0.00 36 LEU A O 12
ATOM 16508 N N . VAL A 1 37 ? 6.337 5.128 5.659 1.00 0.00 37 VAL A N 12
ATOM 16509 C CA . VAL A 1 37 ? 7.302 4.088 6.136 1.00 0.00 37 VAL A CA 12
ATOM 16510 C C . VAL A 1 37 ? 6.725 2.675 5.939 1.00 0.00 37 VAL A C 12
ATOM 16511 O O . VAL A 1 37 ? 5.525 2.505 5.857 1.00 0.00 37 VAL A O 12
ATOM 16524 N N . PRO A 1 38 ? 7.609 1.704 5.856 1.00 0.00 38 PRO A N 12
ATOM 16525 C CA . PRO A 1 38 ? 7.181 0.299 5.615 1.00 0.00 38 PRO A CA 12
ATOM 16526 C C . PRO A 1 38 ? 6.225 -0.200 6.699 1.00 0.00 38 PRO A C 12
ATOM 16527 O O . PRO A 1 38 ? 5.078 -0.499 6.431 1.00 0.00 38 PRO A O 12
ATOM 16538 N N . GLY A 1 39 ? 6.698 -0.338 7.914 1.00 0.00 39 GLY A N 12
ATOM 16539 C CA . GLY A 1 39 ? 5.825 -0.858 9.015 1.00 0.00 39 GLY A CA 12
ATOM 16540 C C . GLY A 1 39 ? 4.470 -0.146 8.992 1.00 0.00 39 GLY A C 12
ATOM 16541 O O . GLY A 1 39 ? 3.436 -0.743 9.225 1.00 0.00 39 GLY A O 12
ATOM 16545 N N . ALA A 1 40 ? 4.467 1.119 8.682 1.00 0.00 40 ALA A N 12
ATOM 16546 C CA . ALA A 1 40 ? 3.179 1.858 8.599 1.00 0.00 40 ALA A CA 12
ATOM 16547 C C . ALA A 1 40 ? 2.341 1.287 7.458 1.00 0.00 40 ALA A C 12
ATOM 16548 O O . ALA A 1 40 ? 1.204 0.898 7.637 1.00 0.00 40 ALA A O 12
ATOM 16555 N N . TYR A 1 41 ? 2.911 1.215 6.288 1.00 0.00 41 TYR A N 12
ATOM 16556 C CA . TYR A 1 41 ? 2.177 0.636 5.133 1.00 0.00 41 TYR A CA 12
ATOM 16557 C C . TYR A 1 41 ? 1.863 -0.831 5.407 1.00 0.00 41 TYR A C 12
ATOM 16558 O O . TYR A 1 41 ? 0.776 -1.299 5.150 1.00 0.00 41 TYR A O 12
ATOM 16576 N N . LEU A 1 42 ? 2.801 -1.556 5.956 1.00 0.00 42 LEU A N 12
ATOM 16577 C CA . LEU A 1 42 ? 2.547 -2.991 6.278 1.00 0.00 42 LEU A CA 12
ATOM 16578 C C . LEU A 1 42 ? 1.231 -3.128 7.047 1.00 0.00 42 LEU A C 12
ATOM 16579 O O . LEU A 1 42 ? 0.481 -4.067 6.862 1.00 0.00 42 LEU A O 12
ATOM 16595 N N . GLU A 1 43 ? 0.940 -2.180 7.894 1.00 0.00 43 GLU A N 12
ATOM 16596 C CA . GLU A 1 43 ? -0.332 -2.238 8.666 1.00 0.00 43 GLU A CA 12
ATOM 16597 C C . GLU A 1 43 ? -1.516 -1.943 7.746 1.00 0.00 43 GLU A C 12
ATOM 16598 O O . GLU A 1 43 ? -2.370 -2.781 7.527 1.00 0.00 43 GLU A O 12
ATOM 16610 N N . TYR A 1 44 ? -1.561 -0.766 7.183 1.00 0.00 44 TYR A N 12
ATOM 16611 C CA . TYR A 1 44 ? -2.682 -0.414 6.264 1.00 0.00 44 TYR A CA 12
ATOM 16612 C C . TYR A 1 44 ? -2.875 -1.512 5.213 1.00 0.00 44 TYR A C 12
ATOM 16613 O O . TYR A 1 44 ? -3.957 -2.041 5.047 1.00 0.00 44 TYR A O 12
ATOM 16631 N N . LYS A 1 45 ? -1.825 -1.884 4.529 1.00 0.00 45 LYS A N 12
ATOM 16632 C CA . LYS A 1 45 ? -1.937 -2.965 3.505 1.00 0.00 45 LYS A CA 12
ATOM 16633 C C . LYS A 1 45 ? -2.662 -4.178 4.091 1.00 0.00 45 LYS A C 12
ATOM 16634 O O . LYS A 1 45 ? -3.548 -4.745 3.478 1.00 0.00 45 LYS A O 12
ATOM 16653 N N . SER A 1 46 ? -2.313 -4.562 5.288 1.00 0.00 46 SER A N 12
ATOM 16654 C CA . SER A 1 46 ? -2.990 -5.726 5.922 1.00 0.00 46 SER A CA 12
ATOM 16655 C C . SER A 1 46 ? -4.450 -5.391 6.256 1.00 0.00 46 SER A C 12
ATOM 16656 O O . SER A 1 46 ? -5.218 -6.254 6.634 1.00 0.00 46 SER A O 12
ATOM 16664 N N . ALA A 1 47 ? -4.843 -4.148 6.133 1.00 0.00 47 ALA A N 12
ATOM 16665 C CA . ALA A 1 47 ? -6.256 -3.790 6.431 1.00 0.00 47 ALA A CA 12
ATOM 16666 C C . ALA A 1 47 ? -7.103 -3.994 5.180 1.00 0.00 47 ALA A C 12
ATOM 16667 O O . ALA A 1 47 ? -8.173 -4.566 5.225 1.00 0.00 47 ALA A O 12
ATOM 16674 N N . LEU A 1 48 ? -6.613 -3.555 4.057 1.00 0.00 48 LEU A N 12
ATOM 16675 C CA . LEU A 1 48 ? -7.365 -3.754 2.790 1.00 0.00 48 LEU A CA 12
ATOM 16676 C C . LEU A 1 48 ? -7.508 -5.251 2.522 1.00 0.00 48 LEU A C 12
ATOM 16677 O O . LEU A 1 48 ? -8.519 -5.714 2.034 1.00 0.00 48 LEU A O 12
ATOM 16693 N N . LEU A 1 49 ? -6.501 -6.013 2.857 1.00 0.00 49 LEU A N 12
ATOM 16694 C CA . LEU A 1 49 ? -6.570 -7.484 2.639 1.00 0.00 49 LEU A CA 12
ATOM 16695 C C . LEU A 1 49 ? -7.581 -8.113 3.600 1.00 0.00 49 LEU A C 12
ATOM 16696 O O . LEU A 1 49 ? -8.445 -8.867 3.200 1.00 0.00 49 LEU A O 12
ATOM 16712 N N . ASN A 1 50 ? -7.478 -7.807 4.865 1.00 0.00 50 ASN A N 12
ATOM 16713 C CA . ASN A 1 50 ? -8.426 -8.393 5.855 1.00 0.00 50 ASN A CA 12
ATOM 16714 C C . ASN A 1 50 ? -9.860 -7.942 5.565 1.00 0.00 50 ASN A C 12
ATOM 16715 O O . ASN A 1 50 ? -10.781 -8.736 5.566 1.00 0.00 50 ASN A O 12
ATOM 16726 N N . GLU A 1 51 ? -10.062 -6.674 5.331 1.00 0.00 51 GLU A N 12
ATOM 16727 C CA . GLU A 1 51 ? -11.442 -6.180 5.056 1.00 0.00 51 GLU A CA 12
ATOM 16728 C C . GLU A 1 51 ? -12.016 -6.856 3.809 1.00 0.00 51 GLU A C 12
ATOM 16729 O O . GLU A 1 51 ? -13.118 -7.368 3.821 1.00 0.00 51 GLU A O 12
ATOM 16741 N N . CYS A 1 52 ? -11.280 -6.860 2.731 1.00 0.00 52 CYS A N 12
ATOM 16742 C CA . CYS A 1 52 ? -11.790 -7.500 1.485 1.00 0.00 52 CYS A CA 12
ATOM 16743 C C . CYS A 1 52 ? -12.058 -8.988 1.722 1.00 0.00 52 CYS A C 12
ATOM 16744 O O . CYS A 1 52 ? -12.943 -9.570 1.127 1.00 0.00 52 CYS A O 12
ATOM 16752 N N . HIS A 1 53 ? -11.301 -9.607 2.586 1.00 0.00 53 HIS A N 12
ATOM 16753 C CA . HIS A 1 53 ? -11.515 -11.057 2.859 1.00 0.00 53 HIS A CA 12
ATOM 16754 C C . HIS A 1 53 ? -12.768 -11.257 3.715 1.00 0.00 53 HIS A C 12
ATOM 16755 O O . HIS A 1 53 ? -13.462 -12.247 3.594 1.00 0.00 53 HIS A O 12
ATOM 16769 N N . LYS A 1 54 ? -13.062 -10.325 4.580 1.00 0.00 54 LYS A N 12
ATOM 16770 C CA . LYS A 1 54 ? -14.269 -10.464 5.444 1.00 0.00 54 LYS A CA 12
ATOM 16771 C C . LYS A 1 54 ? -15.526 -10.056 4.672 1.00 0.00 54 LYS A C 12
ATOM 16772 O O . LYS A 1 54 ? -16.342 -10.882 4.316 1.00 0.00 54 LYS A O 12
ATOM 16791 N N . GLN A 1 55 ? -15.692 -8.787 4.414 1.00 0.00 55 GLN A N 12
ATOM 16792 C CA . GLN A 1 55 ? -16.898 -8.330 3.668 1.00 0.00 55 GLN A CA 12
ATOM 16793 C C . GLN A 1 55 ? -16.952 -8.986 2.287 1.00 0.00 55 GLN A C 12
ATOM 16794 O O . GLN A 1 55 ? -17.916 -9.637 1.936 1.00 0.00 55 GLN A O 12
ATOM 16808 N N . GLY A 1 56 ? -15.924 -8.821 1.500 1.00 0.00 56 GLY A N 12
ATOM 16809 C CA . GLY A 1 56 ? -15.918 -9.438 0.143 1.00 0.00 56 GLY A CA 12
ATOM 16810 C C . GLY A 1 56 ? -15.388 -8.427 -0.876 1.00 0.00 56 GLY A C 12
ATOM 16811 O O . GLY A 1 56 ? -14.265 -8.521 -1.331 1.00 0.00 56 GLY A O 12
ATOM 16815 N N . GLY A 1 57 ? -16.187 -7.461 -1.238 1.00 0.00 57 GLY A N 12
ATOM 16816 C CA . GLY A 1 57 ? -15.727 -6.446 -2.227 1.00 0.00 57 GLY A CA 12
ATOM 16817 C C . GLY A 1 57 ? -15.407 -5.137 -1.503 1.00 0.00 57 GLY A C 12
ATOM 16818 O O . GLY A 1 57 ? -16.084 -4.749 -0.572 1.00 0.00 57 GLY A O 12
ATOM 16822 N N . LEU A 1 58 ? -14.378 -4.453 -1.923 1.00 0.00 58 LEU A N 12
ATOM 16823 C CA . LEU A 1 58 ? -14.013 -3.171 -1.258 1.00 0.00 58 LEU A CA 12
ATOM 16824 C C . LEU A 1 58 ? -13.996 -2.029 -2.276 1.00 0.00 58 LEU A C 12
ATOM 16825 O O . LEU A 1 58 ? -13.035 -1.841 -2.995 1.00 0.00 58 LEU A O 12
ATOM 16841 N N . ARG A 1 59 ? -15.047 -1.258 -2.337 1.00 0.00 59 ARG A N 12
ATOM 16842 C CA . ARG A 1 59 ? -15.075 -0.120 -3.297 1.00 0.00 59 ARG A CA 12
ATOM 16843 C C . ARG A 1 59 ? -13.925 0.843 -2.999 1.00 0.00 59 ARG A C 12
ATOM 16844 O O . ARG A 1 59 ? -13.432 0.909 -1.891 1.00 0.00 59 ARG A O 12
ATOM 16865 N N . LEU A 1 60 ? -13.490 1.589 -3.977 1.00 0.00 60 LEU A N 12
ATOM 16866 C CA . LEU A 1 60 ? -12.369 2.540 -3.738 1.00 0.00 60 LEU A CA 12
ATOM 16867 C C . LEU A 1 60 ? -12.851 3.729 -2.903 1.00 0.00 60 LEU A C 12
ATOM 16868 O O . LEU A 1 60 ? -12.113 4.280 -2.110 1.00 0.00 60 LEU A O 12
ATOM 16884 N N . ALA A 1 61 ? -14.091 4.113 -3.051 1.00 0.00 61 ALA A N 12
ATOM 16885 C CA . ALA A 1 61 ? -14.619 5.241 -2.233 1.00 0.00 61 ALA A CA 12
ATOM 16886 C C . ALA A 1 61 ? -14.644 4.836 -0.757 1.00 0.00 61 ALA A C 12
ATOM 16887 O O . ALA A 1 61 ? -14.062 5.489 0.091 1.00 0.00 61 ALA A O 12
ATOM 16894 N N . GLN A 1 62 ? -15.289 3.742 -0.448 1.00 0.00 62 GLN A N 12
ATOM 16895 C CA . GLN A 1 62 ? -15.313 3.267 0.963 1.00 0.00 62 GLN A CA 12
ATOM 16896 C C . GLN A 1 62 ? -13.881 3.138 1.480 1.00 0.00 62 GLN A C 12
ATOM 16897 O O . GLN A 1 62 ? -13.606 3.330 2.648 1.00 0.00 62 GLN A O 12
ATOM 16911 N N . ALA A 1 63 ? -12.965 2.835 0.602 1.00 0.00 63 ALA A N 12
ATOM 16912 C CA . ALA A 1 63 ? -11.541 2.719 1.012 1.00 0.00 63 ALA A CA 12
ATOM 16913 C C . ALA A 1 63 ? -11.010 4.086 1.440 1.00 0.00 63 ALA A C 12
ATOM 16914 O O . ALA A 1 63 ? -10.339 4.220 2.444 1.00 0.00 63 ALA A O 12
ATOM 16921 N N . ARG A 1 64 ? -11.320 5.105 0.688 1.00 0.00 64 ARG A N 12
ATOM 16922 C CA . ARG A 1 64 ? -10.842 6.470 1.040 1.00 0.00 64 ARG A CA 12
ATOM 16923 C C . ARG A 1 64 ? -11.279 6.822 2.461 1.00 0.00 64 ARG A C 12
ATOM 16924 O O . ARG A 1 64 ? -10.535 7.403 3.226 1.00 0.00 64 ARG A O 12
ATOM 16945 N N . ALA A 1 65 ? -12.479 6.462 2.822 1.00 0.00 65 ALA A N 12
ATOM 16946 C CA . ALA A 1 65 ? -12.968 6.773 4.195 1.00 0.00 65 ALA A CA 12
ATOM 16947 C C . ALA A 1 65 ? -12.640 5.638 5.170 1.00 0.00 65 ALA A C 12
ATOM 16948 O O . ALA A 1 65 ? -13.005 5.684 6.327 1.00 0.00 65 ALA A O 12
ATOM 16955 N N . LEU A 1 66 ? -11.972 4.611 4.717 1.00 0.00 66 LEU A N 12
ATOM 16956 C CA . LEU A 1 66 ? -11.656 3.476 5.627 1.00 0.00 66 LEU A CA 12
ATOM 16957 C C . LEU A 1 66 ? -10.314 3.695 6.327 1.00 0.00 66 LEU A C 12
ATOM 16958 O O . LEU A 1 66 ? -10.258 4.029 7.494 1.00 0.00 66 LEU A O 12
ATOM 16974 N N . ILE A 1 67 ? -9.234 3.462 5.637 1.00 0.00 67 ILE A N 12
ATOM 16975 C CA . ILE A 1 67 ? -7.893 3.630 6.268 1.00 0.00 67 ILE A CA 12
ATOM 16976 C C . ILE A 1 67 ? -7.360 5.046 6.056 1.00 0.00 67 ILE A C 12
ATOM 16977 O O . ILE A 1 67 ? -8.075 5.939 5.644 1.00 0.00 67 ILE A O 12
ATOM 16993 N N . LYS A 1 68 ? -6.101 5.253 6.336 1.00 0.00 68 LYS A N 12
ATOM 16994 C CA . LYS A 1 68 ? -5.495 6.600 6.139 1.00 0.00 68 LYS A CA 12
ATOM 16995 C C . LYS A 1 68 ? -6.360 7.682 6.796 1.00 0.00 68 LYS A C 12
ATOM 16996 O O . LYS A 1 68 ? -7.160 7.401 7.666 1.00 0.00 68 LYS A O 12
ATOM 17015 N N . ILE A 1 69 ? -6.199 8.917 6.402 1.00 0.00 69 ILE A N 12
ATOM 17016 C CA . ILE A 1 69 ? -6.980 10.011 7.056 1.00 0.00 69 ILE A CA 12
ATOM 17017 C C . ILE A 1 69 ? -7.600 10.966 6.028 1.00 0.00 69 ILE A C 12
ATOM 17018 O O . ILE A 1 69 ? -8.351 11.853 6.382 1.00 0.00 69 ILE A O 12
ATOM 17034 N N . ASP A 1 70 ? -7.290 10.816 4.768 1.00 0.00 70 ASP A N 12
ATOM 17035 C CA . ASP A 1 70 ? -7.858 11.761 3.759 1.00 0.00 70 ASP A CA 12
ATOM 17036 C C . ASP A 1 70 ? -8.444 11.010 2.553 1.00 0.00 70 ASP A C 12
ATOM 17037 O O . ASP A 1 70 ? -9.603 10.643 2.551 1.00 0.00 70 ASP A O 12
ATOM 17046 N N . VAL A 1 71 ? -7.676 10.811 1.514 1.00 0.00 71 VAL A N 12
ATOM 17047 C CA . VAL A 1 71 ? -8.214 10.118 0.310 1.00 0.00 71 VAL A CA 12
ATOM 17048 C C . VAL A 1 71 ? -7.089 9.891 -0.698 1.00 0.00 71 VAL A C 12
ATOM 17049 O O . VAL A 1 71 ? -6.914 8.803 -1.204 1.00 0.00 71 VAL A O 12
ATOM 17062 N N . ASN A 1 72 ? -6.313 10.901 -0.985 1.00 0.00 72 ASN A N 12
ATOM 17063 C CA . ASN A 1 72 ? -5.157 10.693 -1.899 1.00 0.00 72 ASN A CA 12
ATOM 17064 C C . ASN A 1 72 ? -4.242 9.646 -1.269 1.00 0.00 72 ASN A C 12
ATOM 17065 O O . ASN A 1 72 ? -3.621 8.844 -1.941 1.00 0.00 72 ASN A O 12
ATOM 17076 N N . LYS A 1 73 ? -4.217 9.621 0.034 1.00 0.00 73 LYS A N 12
ATOM 17077 C CA . LYS A 1 73 ? -3.412 8.609 0.764 1.00 0.00 73 LYS A CA 12
ATOM 17078 C C . LYS A 1 73 ? -4.001 7.220 0.508 1.00 0.00 73 LYS A C 12
ATOM 17079 O O . LYS A 1 73 ? -3.314 6.304 0.096 1.00 0.00 73 LYS A O 12
ATOM 17098 N N . THR A 1 74 ? -5.284 7.073 0.709 1.00 0.00 74 THR A N 12
ATOM 17099 C CA . THR A 1 74 ? -5.938 5.763 0.437 1.00 0.00 74 THR A CA 12
ATOM 17100 C C . THR A 1 74 ? -5.928 5.483 -1.064 1.00 0.00 74 THR A C 12
ATOM 17101 O O . THR A 1 74 ? -5.620 4.396 -1.502 1.00 0.00 74 THR A O 12
ATOM 17112 N N . ARG A 1 75 ? -6.264 6.463 -1.855 1.00 0.00 75 ARG A N 12
ATOM 17113 C CA . ARG A 1 75 ? -6.287 6.265 -3.331 1.00 0.00 75 ARG A CA 12
ATOM 17114 C C . ARG A 1 75 ? -4.997 5.596 -3.810 1.00 0.00 75 ARG A C 12
ATOM 17115 O O . ARG A 1 75 ? -5.015 4.772 -4.695 1.00 0.00 75 ARG A O 12
ATOM 17136 N N . LYS A 1 76 ? -3.880 5.930 -3.226 1.00 0.00 76 LYS A N 12
ATOM 17137 C CA . LYS A 1 76 ? -2.603 5.316 -3.658 1.00 0.00 76 LYS A CA 12
ATOM 17138 C C . LYS A 1 76 ? -2.491 3.884 -3.132 1.00 0.00 76 LYS A C 12
ATOM 17139 O O . LYS A 1 76 ? -2.282 2.946 -3.881 1.00 0.00 76 LYS A O 12
ATOM 17158 N N . ILE A 1 77 ? -2.626 3.709 -1.847 1.00 0.00 77 ILE A N 12
ATOM 17159 C CA . ILE A 1 77 ? -2.512 2.342 -1.265 1.00 0.00 77 ILE A CA 12
ATOM 17160 C C . ILE A 1 77 ? -3.618 1.433 -1.803 1.00 0.00 77 ILE A C 12
ATOM 17161 O O . ILE A 1 77 ? -3.362 0.412 -2.417 1.00 0.00 77 ILE A O 12
ATOM 17177 N N . TYR A 1 78 ? -4.848 1.787 -1.565 1.00 0.00 78 TYR A N 12
ATOM 17178 C CA . TYR A 1 78 ? -5.968 0.937 -2.040 1.00 0.00 78 TYR A CA 12
ATOM 17179 C C . TYR A 1 78 ? -5.857 0.681 -3.543 1.00 0.00 78 TYR A C 12
ATOM 17180 O O . TYR A 1 78 ? -5.957 -0.441 -3.981 1.00 0.00 78 TYR A O 12
ATOM 17198 N N . ASP A 1 79 ? -5.630 1.694 -4.343 1.00 0.00 79 ASP A N 12
ATOM 17199 C CA . ASP A 1 79 ? -5.516 1.449 -5.816 1.00 0.00 79 ASP A CA 12
ATOM 17200 C C . ASP A 1 79 ? -4.504 0.333 -6.084 1.00 0.00 79 ASP A C 12
ATOM 17201 O O . ASP A 1 79 ? -4.690 -0.488 -6.961 1.00 0.00 79 ASP A O 12
ATOM 17210 N N . PHE A 1 80 ? -3.452 0.276 -5.315 1.00 0.00 80 PHE A N 12
ATOM 17211 C CA . PHE A 1 80 ? -2.451 -0.806 -5.519 1.00 0.00 80 PHE A CA 12
ATOM 17212 C C . PHE A 1 80 ? -3.103 -2.174 -5.298 1.00 0.00 80 PHE A C 12
ATOM 17213 O O . PHE A 1 80 ? -3.062 -3.033 -6.157 1.00 0.00 80 PHE A O 12
ATOM 17230 N N . LEU A 1 81 ? -3.724 -2.382 -4.166 1.00 0.00 81 LEU A N 12
ATOM 17231 C CA . LEU A 1 81 ? -4.374 -3.704 -3.913 1.00 0.00 81 LEU A CA 12
ATOM 17232 C C . LEU A 1 81 ? -5.546 -3.918 -4.878 1.00 0.00 81 LEU A C 12
ATOM 17233 O O . LEU A 1 81 ? -5.770 -5.007 -5.369 1.00 0.00 81 LEU A O 12
ATOM 17249 N N . ILE A 1 82 ? -6.305 -2.889 -5.135 1.00 0.00 82 ILE A N 12
ATOM 17250 C CA . ILE A 1 82 ? -7.468 -3.018 -6.059 1.00 0.00 82 ILE A CA 12
ATOM 17251 C C . ILE A 1 82 ? -6.996 -3.437 -7.451 1.00 0.00 82 ILE A C 12
ATOM 17252 O O . ILE A 1 82 ? -7.428 -4.436 -7.993 1.00 0.00 82 ILE A O 12
ATOM 17268 N N . ARG A 1 83 ? -6.123 -2.668 -8.039 1.00 0.00 83 ARG A N 12
ATOM 17269 C CA . ARG A 1 83 ? -5.640 -2.994 -9.408 1.00 0.00 83 ARG A CA 12
ATOM 17270 C C . ARG A 1 83 ? -4.793 -4.271 -9.402 1.00 0.00 83 ARG A C 12
ATOM 17271 O O . ARG A 1 83 ? -4.515 -4.840 -10.438 1.00 0.00 83 ARG A O 12
ATOM 17292 N N . GLU A 1 84 ? -4.290 -4.667 -8.263 1.00 0.00 84 GLU A N 12
ATOM 17293 C CA . GLU A 1 84 ? -3.519 -5.919 -8.199 1.00 0.00 84 GLU A CA 12
ATOM 17294 C C . GLU A 1 84 ? -4.470 -7.038 -7.830 1.00 0.00 84 GLU A C 12
ATOM 17295 O O . GLU A 1 84 ? -5.661 -6.831 -7.692 1.00 0.00 84 GLU A O 12
ATOM 17307 N N . GLY A 1 85 ? -3.969 -8.210 -7.657 1.00 0.00 85 GLY A N 12
ATOM 17308 C CA . GLY A 1 85 ? -4.853 -9.330 -7.282 1.00 0.00 85 GLY A CA 12
ATOM 17309 C C . GLY A 1 85 ? -4.918 -9.462 -5.759 1.00 0.00 85 GLY A C 12
ATOM 17310 O O . GLY A 1 85 ? -4.875 -10.550 -5.220 1.00 0.00 85 GLY A O 12
ATOM 17314 N N . TYR A 1 86 ? -5.017 -8.367 -5.058 1.00 0.00 86 TYR A N 12
ATOM 17315 C CA . TYR A 1 86 ? -5.076 -8.441 -3.570 1.00 0.00 86 TYR A CA 12
ATOM 17316 C C . TYR A 1 86 ? -6.520 -8.299 -3.084 1.00 0.00 86 TYR A C 12
ATOM 17317 O O . TYR A 1 86 ? -6.999 -9.088 -2.294 1.00 0.00 86 TYR A O 12
ATOM 17335 N N . ILE A 1 87 ? -7.217 -7.297 -3.547 1.00 0.00 87 ILE A N 12
ATOM 17336 C CA . ILE A 1 87 ? -8.632 -7.111 -3.114 1.00 0.00 87 ILE A CA 12
ATOM 17337 C C . ILE A 1 87 ? -9.522 -6.808 -4.324 1.00 0.00 87 ILE A C 12
ATOM 17338 O O . ILE A 1 87 ? -9.190 -7.136 -5.446 1.00 0.00 87 ILE A O 12
ATOM 17354 N N . THR A 1 88 ? -10.646 -6.183 -4.106 1.00 0.00 88 THR A N 12
ATOM 17355 C CA . THR A 1 88 ? -11.551 -5.865 -5.247 1.00 0.00 88 THR A CA 12
ATOM 17356 C C . THR A 1 88 ? -12.379 -4.614 -4.946 1.00 0.00 88 THR A C 12
ATOM 17357 O O . THR A 1 88 ? -12.303 -4.049 -3.873 1.00 0.00 88 THR A O 12
ATOM 17368 N N . LYS A 1 89 ? -13.169 -4.176 -5.889 1.00 0.00 89 LYS A N 12
ATOM 17369 C CA . LYS A 1 89 ? -14.004 -2.962 -5.662 1.00 0.00 89 LYS A CA 12
ATOM 17370 C C . LYS A 1 89 ? -15.323 -3.070 -6.431 1.00 0.00 89 LYS A C 12
ATOM 17371 O O . LYS A 1 89 ? -15.350 -3.030 -7.645 1.00 0.00 89 LYS A O 12
ATOM 17390 N N . ALA A 1 90 ? -16.418 -3.207 -5.734 1.00 0.00 90 ALA A N 12
ATOM 17391 C CA . ALA A 1 90 ? -17.734 -3.318 -6.427 1.00 0.00 90 ALA A CA 12
ATOM 17392 C C . ALA A 1 90 ? -18.119 -1.979 -7.060 1.00 0.00 90 ALA A C 12
ATOM 17393 O O . ALA A 1 90 ? -19.228 -1.878 -7.557 1.00 0.00 90 ALA A O 12
ATOM 17401 N N . GLY A 1 1 ? -22.198 16.957 -3.432 1.00 0.00 1 GLY A N 13
ATOM 17402 C CA . GLY A 1 1 ? -22.399 17.322 -2.002 1.00 0.00 1 GLY A CA 13
ATOM 17403 C C . GLY A 1 1 ? -21.550 16.408 -1.117 1.00 0.00 1 GLY A C 13
ATOM 17404 O O . GLY A 1 1 ? -20.576 16.830 -0.526 1.00 0.00 1 GLY A O 13
ATOM 17410 N N . SER A 1 2 ? -21.913 15.159 -1.019 1.00 0.00 2 SER A N 13
ATOM 17411 C CA . SER A 1 2 ? -21.128 14.218 -0.171 1.00 0.00 2 SER A CA 13
ATOM 17412 C C . SER A 1 2 ? -20.237 13.333 -1.045 1.00 0.00 2 SER A C 13
ATOM 17413 O O . SER A 1 2 ? -20.676 12.777 -2.033 1.00 0.00 2 SER A O 13
ATOM 17421 N N . ASN A 1 3 ? -18.988 13.198 -0.692 1.00 0.00 3 ASN A N 13
ATOM 17422 C CA . ASN A 1 3 ? -18.071 12.351 -1.506 1.00 0.00 3 ASN A CA 13
ATOM 17423 C C . ASN A 1 3 ? -18.449 10.874 -1.371 1.00 0.00 3 ASN A C 13
ATOM 17424 O O . ASN A 1 3 ? -19.544 10.538 -0.966 1.00 0.00 3 ASN A O 13
ATOM 17435 N N . SER A 1 4 ? -17.550 9.990 -1.707 1.00 0.00 4 SER A N 13
ATOM 17436 C CA . SER A 1 4 ? -17.859 8.536 -1.597 1.00 0.00 4 SER A CA 13
ATOM 17437 C C . SER A 1 4 ? -16.608 7.756 -1.189 1.00 0.00 4 SER A C 13
ATOM 17438 O O . SER A 1 4 ? -15.511 8.054 -1.617 1.00 0.00 4 SER A O 13
ATOM 17446 N N . GLY A 1 5 ? -16.764 6.758 -0.362 1.00 0.00 5 GLY A N 13
ATOM 17447 C CA . GLY A 1 5 ? -15.585 5.959 0.073 1.00 0.00 5 GLY A CA 13
ATOM 17448 C C . GLY A 1 5 ? -15.717 4.528 -0.453 1.00 0.00 5 GLY A C 13
ATOM 17449 O O . GLY A 1 5 ? -15.618 3.572 0.289 1.00 0.00 5 GLY A O 13
ATOM 17453 N N . ARG A 1 6 ? -15.938 4.374 -1.730 1.00 0.00 6 ARG A N 13
ATOM 17454 C CA . ARG A 1 6 ? -16.078 3.006 -2.302 1.00 0.00 6 ARG A CA 13
ATOM 17455 C C . ARG A 1 6 ? -16.096 3.068 -3.831 1.00 0.00 6 ARG A C 13
ATOM 17456 O O . ARG A 1 6 ? -16.338 4.105 -4.416 1.00 0.00 6 ARG A O 13
ATOM 17477 N N . ARG A 1 7 ? -15.843 1.966 -4.483 1.00 0.00 7 ARG A N 13
ATOM 17478 C CA . ARG A 1 7 ? -15.849 1.965 -5.974 1.00 0.00 7 ARG A CA 13
ATOM 17479 C C . ARG A 1 7 ? -16.063 0.546 -6.507 1.00 0.00 7 ARG A C 13
ATOM 17480 O O . ARG A 1 7 ? -16.176 -0.399 -5.753 1.00 0.00 7 ARG A O 13
ATOM 17501 N N . SER A 1 8 ? -16.124 0.391 -7.802 1.00 0.00 8 SER A N 13
ATOM 17502 C CA . SER A 1 8 ? -16.337 -0.965 -8.381 1.00 0.00 8 SER A CA 13
ATOM 17503 C C . SER A 1 8 ? -15.044 -1.782 -8.323 1.00 0.00 8 SER A C 13
ATOM 17504 O O . SER A 1 8 ? -14.094 -1.510 -9.030 1.00 0.00 8 SER A O 13
ATOM 17512 N N . ALA A 1 9 ? -15.001 -2.784 -7.486 1.00 0.00 9 ALA A N 13
ATOM 17513 C CA . ALA A 1 9 ? -13.771 -3.620 -7.383 1.00 0.00 9 ALA A CA 13
ATOM 17514 C C . ALA A 1 9 ? -14.036 -4.854 -6.514 1.00 0.00 9 ALA A C 13
ATOM 17515 O O . ALA A 1 9 ? -15.027 -4.911 -5.813 1.00 0.00 9 ALA A O 13
ATOM 17522 N N . PRO A 1 10 ? -13.138 -5.808 -6.582 1.00 0.00 10 PRO A N 13
ATOM 17523 C CA . PRO A 1 10 ? -13.292 -7.041 -5.780 1.00 0.00 10 PRO A CA 13
ATOM 17524 C C . PRO A 1 10 ? -13.502 -6.691 -4.300 1.00 0.00 10 PRO A C 13
ATOM 17525 O O . PRO A 1 10 ? -12.604 -6.183 -3.657 1.00 0.00 10 PRO A O 13
ATOM 17536 N N . PRO A 1 11 ? -14.681 -6.973 -3.799 1.00 0.00 11 PRO A N 13
ATOM 17537 C CA . PRO A 1 11 ? -14.995 -6.662 -2.385 1.00 0.00 11 PRO A CA 13
ATOM 17538 C C . PRO A 1 11 ? -14.266 -7.625 -1.442 1.00 0.00 11 PRO A C 13
ATOM 17539 O O . PRO A 1 11 ? -14.857 -8.535 -0.896 1.00 0.00 11 PRO A O 13
ATOM 17550 N N . LEU A 1 12 ? -12.991 -7.431 -1.235 1.00 0.00 12 LEU A N 13
ATOM 17551 C CA . LEU A 1 12 ? -12.250 -8.332 -0.305 1.00 0.00 12 LEU A CA 13
ATOM 17552 C C . LEU A 1 12 ? -12.734 -8.107 1.128 1.00 0.00 12 LEU A C 13
ATOM 17553 O O . LEU A 1 12 ? -13.755 -7.490 1.356 1.00 0.00 12 LEU A O 13
ATOM 17569 N N . ASN A 1 13 ? -12.007 -8.588 2.098 1.00 0.00 13 ASN A N 13
ATOM 17570 C CA . ASN A 1 13 ? -12.426 -8.376 3.512 1.00 0.00 13 ASN A CA 13
ATOM 17571 C C . ASN A 1 13 ? -12.427 -6.881 3.850 1.00 0.00 13 ASN A C 13
ATOM 17572 O O . ASN A 1 13 ? -12.992 -6.459 4.839 1.00 0.00 13 ASN A O 13
ATOM 17583 N N . LEU A 1 14 ? -11.805 -6.077 3.030 1.00 0.00 14 LEU A N 13
ATOM 17584 C CA . LEU A 1 14 ? -11.765 -4.612 3.298 1.00 0.00 14 LEU A CA 13
ATOM 17585 C C . LEU A 1 14 ? -13.178 -4.025 3.318 1.00 0.00 14 LEU A C 13
ATOM 17586 O O . LEU A 1 14 ? -13.508 -3.203 4.149 1.00 0.00 14 LEU A O 13
ATOM 17602 N N . THR A 1 15 ? -14.013 -4.435 2.402 1.00 0.00 15 THR A N 13
ATOM 17603 C CA . THR A 1 15 ? -15.399 -3.888 2.356 1.00 0.00 15 THR A CA 13
ATOM 17604 C C . THR A 1 15 ? -16.068 -3.985 3.730 1.00 0.00 15 THR A C 13
ATOM 17605 O O . THR A 1 15 ? -16.627 -5.002 4.089 1.00 0.00 15 THR A O 13
ATOM 17616 N N . GLY A 1 16 ? -16.026 -2.930 4.498 1.00 0.00 16 GLY A N 13
ATOM 17617 C CA . GLY A 1 16 ? -16.677 -2.962 5.838 1.00 0.00 16 GLY A CA 13
ATOM 17618 C C . GLY A 1 16 ? -15.639 -2.690 6.930 1.00 0.00 16 GLY A C 13
ATOM 17619 O O . GLY A 1 16 ? -15.977 -2.316 8.036 1.00 0.00 16 GLY A O 13
ATOM 17623 N N . LEU A 1 17 ? -14.381 -2.878 6.638 1.00 0.00 17 LEU A N 13
ATOM 17624 C CA . LEU A 1 17 ? -13.338 -2.638 7.675 1.00 0.00 17 LEU A CA 13
ATOM 17625 C C . LEU A 1 17 ? -13.121 -1.127 7.878 1.00 0.00 17 LEU A C 13
ATOM 17626 O O . LEU A 1 17 ? -13.638 -0.326 7.126 1.00 0.00 17 LEU A O 13
ATOM 17642 N N . PRO A 1 18 ? -12.383 -0.787 8.910 1.00 0.00 18 PRO A N 13
ATOM 17643 C CA . PRO A 1 18 ? -12.165 0.644 9.265 1.00 0.00 18 PRO A CA 13
ATOM 17644 C C . PRO A 1 18 ? -11.378 1.404 8.189 1.00 0.00 18 PRO A C 13
ATOM 17645 O O . PRO A 1 18 ? -11.935 2.158 7.417 1.00 0.00 18 PRO A O 13
ATOM 17656 N N . GLY A 1 19 ? -10.079 1.254 8.173 1.00 0.00 19 GLY A N 13
ATOM 17657 C CA . GLY A 1 19 ? -9.235 2.023 7.207 1.00 0.00 19 GLY A CA 13
ATOM 17658 C C . GLY A 1 19 ? -9.812 1.961 5.789 1.00 0.00 19 GLY A C 13
ATOM 17659 O O . GLY A 1 19 ? -9.530 2.814 4.973 1.00 0.00 19 GLY A O 13
ATOM 17663 N N . THR A 1 20 ? -10.606 0.965 5.480 1.00 0.00 20 THR A N 13
ATOM 17664 C CA . THR A 1 20 ? -11.180 0.853 4.101 1.00 0.00 20 THR A CA 13
ATOM 17665 C C . THR A 1 20 ? -11.699 2.206 3.599 1.00 0.00 20 THR A C 13
ATOM 17666 O O . THR A 1 20 ? -11.600 2.524 2.431 1.00 0.00 20 THR A O 13
ATOM 17677 N N . GLU A 1 21 ? -12.246 3.006 4.473 1.00 0.00 21 GLU A N 13
ATOM 17678 C CA . GLU A 1 21 ? -12.761 4.336 4.043 1.00 0.00 21 GLU A CA 13
ATOM 17679 C C . GLU A 1 21 ? -11.624 5.361 4.012 1.00 0.00 21 GLU A C 13
ATOM 17680 O O . GLU A 1 21 ? -11.714 6.382 3.359 1.00 0.00 21 GLU A O 13
ATOM 17692 N N . LYS A 1 22 ? -10.556 5.099 4.715 1.00 0.00 22 LYS A N 13
ATOM 17693 C CA . LYS A 1 22 ? -9.413 6.052 4.716 1.00 0.00 22 LYS A CA 13
ATOM 17694 C C . LYS A 1 22 ? -8.494 5.771 3.528 1.00 0.00 22 LYS A C 13
ATOM 17695 O O . LYS A 1 22 ? -7.784 6.639 3.060 1.00 0.00 22 LYS A O 13
ATOM 17714 N N . LEU A 1 23 ? -8.500 4.562 3.035 1.00 0.00 23 LEU A N 13
ATOM 17715 C CA . LEU A 1 23 ? -7.631 4.230 1.871 1.00 0.00 23 LEU A CA 13
ATOM 17716 C C . LEU A 1 23 ? -8.048 5.059 0.654 1.00 0.00 23 LEU A C 13
ATOM 17717 O O . LEU A 1 23 ? -9.152 4.943 0.160 1.00 0.00 23 LEU A O 13
ATOM 17733 N N . ASN A 1 24 ? -7.175 5.905 0.174 1.00 0.00 24 ASN A N 13
ATOM 17734 C CA . ASN A 1 24 ? -7.521 6.763 -1.000 1.00 0.00 24 ASN A CA 13
ATOM 17735 C C . ASN A 1 24 ? -8.152 5.930 -2.118 1.00 0.00 24 ASN A C 13
ATOM 17736 O O . ASN A 1 24 ? -8.080 4.717 -2.120 1.00 0.00 24 ASN A O 13
ATOM 17747 N N . GLU A 1 25 ? -8.770 6.573 -3.073 1.00 0.00 25 GLU A N 13
ATOM 17748 C CA . GLU A 1 25 ? -9.403 5.820 -4.193 1.00 0.00 25 GLU A CA 13
ATOM 17749 C C . GLU A 1 25 ? -8.399 4.844 -4.809 1.00 0.00 25 GLU A C 13
ATOM 17750 O O . GLU A 1 25 ? -8.759 3.791 -5.297 1.00 0.00 25 GLU A O 13
ATOM 17762 N N . LYS A 1 26 ? -7.139 5.184 -4.782 1.00 0.00 26 LYS A N 13
ATOM 17763 C CA . LYS A 1 26 ? -6.109 4.271 -5.351 1.00 0.00 26 LYS A CA 13
ATOM 17764 C C . LYS A 1 26 ? -5.691 3.235 -4.306 1.00 0.00 26 LYS A C 13
ATOM 17765 O O . LYS A 1 26 ? -5.419 2.095 -4.623 1.00 0.00 26 LYS A O 13
ATOM 17784 N N . GLU A 1 27 ? -5.643 3.622 -3.060 1.00 0.00 27 GLU A N 13
ATOM 17785 C CA . GLU A 1 27 ? -5.254 2.655 -1.997 1.00 0.00 27 GLU A CA 13
ATOM 17786 C C . GLU A 1 27 ? -6.410 1.694 -1.714 1.00 0.00 27 GLU A C 13
ATOM 17787 O O . GLU A 1 27 ? -6.209 0.519 -1.480 1.00 0.00 27 GLU A O 13
ATOM 17799 N N . LYS A 1 28 ? -7.623 2.180 -1.749 1.00 0.00 28 LYS A N 13
ATOM 17800 C CA . LYS A 1 28 ? -8.790 1.287 -1.498 1.00 0.00 28 LYS A CA 13
ATOM 17801 C C . LYS A 1 28 ? -8.713 0.059 -2.408 1.00 0.00 28 LYS A C 13
ATOM 17802 O O . LYS A 1 28 ? -8.839 -1.065 -1.964 1.00 0.00 28 LYS A O 13
ATOM 17821 N N . GLU A 1 29 ? -8.481 0.265 -3.676 1.00 0.00 29 GLU A N 13
ATOM 17822 C CA . GLU A 1 29 ? -8.358 -0.891 -4.605 1.00 0.00 29 GLU A CA 13
ATOM 17823 C C . GLU A 1 29 ? -7.026 -1.602 -4.366 1.00 0.00 29 GLU A C 13
ATOM 17824 O O . GLU A 1 29 ? -6.917 -2.804 -4.508 1.00 0.00 29 GLU A O 13
ATOM 17836 N N . LEU A 1 30 ? -6.013 -0.868 -3.987 1.00 0.00 30 LEU A N 13
ATOM 17837 C CA . LEU A 1 30 ? -4.696 -1.506 -3.710 1.00 0.00 30 LEU A CA 13
ATOM 17838 C C . LEU A 1 30 ? -4.866 -2.596 -2.653 1.00 0.00 30 LEU A C 13
ATOM 17839 O O . LEU A 1 30 ? -4.255 -3.643 -2.721 1.00 0.00 30 LEU A O 13
ATOM 17855 N N . CYS A 1 31 ? -5.707 -2.361 -1.682 1.00 0.00 31 CYS A N 13
ATOM 17856 C CA . CYS A 1 31 ? -5.939 -3.388 -0.630 1.00 0.00 31 CYS A CA 13
ATOM 17857 C C . CYS A 1 31 ? -6.933 -4.434 -1.137 1.00 0.00 31 CYS A C 13
ATOM 17858 O O . CYS A 1 31 ? -6.750 -5.621 -0.949 1.00 0.00 31 CYS A O 13
ATOM 17866 N N . GLN A 1 32 ? -7.979 -4.005 -1.791 1.00 0.00 32 GLN A N 13
ATOM 17867 C CA . GLN A 1 32 ? -8.970 -4.979 -2.330 1.00 0.00 32 GLN A CA 13
ATOM 17868 C C . GLN A 1 32 ? -8.258 -5.996 -3.222 1.00 0.00 32 GLN A C 13
ATOM 17869 O O . GLN A 1 32 ? -8.495 -7.184 -3.138 1.00 0.00 32 GLN A O 13
ATOM 17883 N N . VAL A 1 33 ? -7.373 -5.537 -4.063 1.00 0.00 33 VAL A N 13
ATOM 17884 C CA . VAL A 1 33 ? -6.597 -6.480 -4.911 1.00 0.00 33 VAL A CA 13
ATOM 17885 C C . VAL A 1 33 ? -5.676 -7.293 -4.008 1.00 0.00 33 VAL A C 13
ATOM 17886 O O . VAL A 1 33 ? -5.729 -8.506 -3.971 1.00 0.00 33 VAL A O 13
ATOM 17899 N N . VAL A 1 34 ? -4.869 -6.619 -3.237 1.00 0.00 34 VAL A N 13
ATOM 17900 C CA . VAL A 1 34 ? -3.998 -7.317 -2.273 1.00 0.00 34 VAL A CA 13
ATOM 17901 C C . VAL A 1 34 ? -4.784 -7.547 -0.981 1.00 0.00 34 VAL A C 13
ATOM 17902 O O . VAL A 1 34 ? -4.568 -6.873 0.005 1.00 0.00 34 VAL A O 13
ATOM 17915 N N . ARG A 1 35 ? -5.728 -8.462 -1.014 1.00 0.00 35 ARG A N 13
ATOM 17916 C CA . ARG A 1 35 ? -6.600 -8.750 0.178 1.00 0.00 35 ARG A CA 13
ATOM 17917 C C . ARG A 1 35 ? -5.856 -8.553 1.505 1.00 0.00 35 ARG A C 13
ATOM 17918 O O . ARG A 1 35 ? -5.136 -9.418 1.963 1.00 0.00 35 ARG A O 13
ATOM 17939 N N . LEU A 1 36 ? -6.020 -7.410 2.111 1.00 0.00 36 LEU A N 13
ATOM 17940 C CA . LEU A 1 36 ? -5.318 -7.135 3.396 1.00 0.00 36 LEU A CA 13
ATOM 17941 C C . LEU A 1 36 ? -6.115 -6.138 4.242 1.00 0.00 36 LEU A C 13
ATOM 17942 O O . LEU A 1 36 ? -6.905 -5.368 3.733 1.00 0.00 36 LEU A O 13
ATOM 17958 N N . VAL A 1 37 ? -5.910 -6.148 5.530 1.00 0.00 37 VAL A N 13
ATOM 17959 C CA . VAL A 1 37 ? -6.642 -5.201 6.418 1.00 0.00 37 VAL A CA 13
ATOM 17960 C C . VAL A 1 37 ? -6.203 -3.758 6.122 1.00 0.00 37 VAL A C 13
ATOM 17961 O O . VAL A 1 37 ? -5.039 -3.508 5.881 1.00 0.00 37 VAL A O 13
ATOM 17974 N N . PRO A 1 38 ? -7.151 -2.850 6.148 1.00 0.00 38 PRO A N 13
ATOM 17975 C CA . PRO A 1 38 ? -6.835 -1.425 5.881 1.00 0.00 38 PRO A CA 13
ATOM 17976 C C . PRO A 1 38 ? -5.774 -0.922 6.861 1.00 0.00 38 PRO A C 13
ATOM 17977 O O . PRO A 1 38 ? -4.687 -0.542 6.473 1.00 0.00 38 PRO A O 13
ATOM 17988 N N . GLY A 1 39 ? -6.077 -0.924 8.132 1.00 0.00 39 GLY A N 13
ATOM 17989 C CA . GLY A 1 39 ? -5.084 -0.448 9.138 1.00 0.00 39 GLY A CA 13
ATOM 17990 C C . GLY A 1 39 ? -3.759 -1.186 8.934 1.00 0.00 39 GLY A C 13
ATOM 17991 O O . GLY A 1 39 ? -2.695 -0.609 9.033 1.00 0.00 39 GLY A O 13
ATOM 17995 N N . ALA A 1 40 ? -3.815 -2.455 8.633 1.00 0.00 40 ALA A N 13
ATOM 17996 C CA . ALA A 1 40 ? -2.558 -3.216 8.393 1.00 0.00 40 ALA A CA 13
ATOM 17997 C C . ALA A 1 40 ? -1.830 -2.630 7.185 1.00 0.00 40 ALA A C 13
ATOM 17998 O O . ALA A 1 40 ? -0.650 -2.343 7.235 1.00 0.00 40 ALA A O 13
ATOM 18005 N N . TYR A 1 41 ? -2.534 -2.431 6.105 1.00 0.00 41 TYR A N 13
ATOM 18006 C CA . TYR A 1 41 ? -1.899 -1.829 4.902 1.00 0.00 41 TYR A CA 13
ATOM 18007 C C . TYR A 1 41 ? -1.454 -0.401 5.218 1.00 0.00 41 TYR A C 13
ATOM 18008 O O . TYR A 1 41 ? -0.316 -0.031 5.005 1.00 0.00 41 TYR A O 13
ATOM 18026 N N . LEU A 1 42 ? -2.343 0.401 5.739 1.00 0.00 42 LEU A N 13
ATOM 18027 C CA . LEU A 1 42 ? -1.974 1.800 6.089 1.00 0.00 42 LEU A CA 13
ATOM 18028 C C . LEU A 1 42 ? -0.715 1.812 6.955 1.00 0.00 42 LEU A C 13
ATOM 18029 O O . LEU A 1 42 ? 0.094 2.715 6.882 1.00 0.00 42 LEU A O 13
ATOM 18045 N N . GLU A 1 43 ? -0.544 0.809 7.774 1.00 0.00 43 GLU A N 13
ATOM 18046 C CA . GLU A 1 43 ? 0.667 0.751 8.639 1.00 0.00 43 GLU A CA 13
ATOM 18047 C C . GLU A 1 43 ? 1.883 0.348 7.807 1.00 0.00 43 GLU A C 13
ATOM 18048 O O . GLU A 1 43 ? 2.841 1.087 7.695 1.00 0.00 43 GLU A O 13
ATOM 18060 N N . TYR A 1 44 ? 1.838 -0.809 7.196 1.00 0.00 44 TYR A N 13
ATOM 18061 C CA . TYR A 1 44 ? 2.984 -1.261 6.352 1.00 0.00 44 TYR A CA 13
ATOM 18062 C C . TYR A 1 44 ? 3.416 -0.143 5.402 1.00 0.00 44 TYR A C 13
ATOM 18063 O O . TYR A 1 44 ? 4.532 0.337 5.458 1.00 0.00 44 TYR A O 13
ATOM 18081 N N . LYS A 1 45 ? 2.520 0.313 4.568 1.00 0.00 45 LYS A N 13
ATOM 18082 C CA . LYS A 1 45 ? 2.861 1.428 3.639 1.00 0.00 45 LYS A CA 13
ATOM 18083 C C . LYS A 1 45 ? 3.490 2.587 4.418 1.00 0.00 45 LYS A C 13
ATOM 18084 O O . LYS A 1 45 ? 4.469 3.171 3.998 1.00 0.00 45 LYS A O 13
ATOM 18103 N N . SER A 1 46 ? 2.950 2.904 5.565 1.00 0.00 46 SER A N 13
ATOM 18104 C CA . SER A 1 46 ? 3.541 4.001 6.383 1.00 0.00 46 SER A CA 13
ATOM 18105 C C . SER A 1 46 ? 5.016 3.708 6.653 1.00 0.00 46 SER A C 13
ATOM 18106 O O . SER A 1 46 ? 5.875 4.540 6.437 1.00 0.00 46 SER A O 13
ATOM 18114 N N . ALA A 1 47 ? 5.318 2.521 7.109 1.00 0.00 47 ALA A N 13
ATOM 18115 C CA . ALA A 1 47 ? 6.741 2.162 7.370 1.00 0.00 47 ALA A CA 13
ATOM 18116 C C . ALA A 1 47 ? 7.581 2.436 6.124 1.00 0.00 47 ALA A C 13
ATOM 18117 O O . ALA A 1 47 ? 8.748 2.759 6.207 1.00 0.00 47 ALA A O 13
ATOM 18124 N N . LEU A 1 48 ? 6.988 2.321 4.968 1.00 0.00 48 LEU A N 13
ATOM 18125 C CA . LEU A 1 48 ? 7.749 2.589 3.711 1.00 0.00 48 LEU A CA 13
ATOM 18126 C C . LEU A 1 48 ? 7.940 4.096 3.540 1.00 0.00 48 LEU A C 13
ATOM 18127 O O . LEU A 1 48 ? 8.898 4.551 2.947 1.00 0.00 48 LEU A O 13
ATOM 18143 N N . LEU A 1 49 ? 7.031 4.873 4.063 1.00 0.00 49 LEU A N 13
ATOM 18144 C CA . LEU A 1 49 ? 7.148 6.354 3.943 1.00 0.00 49 LEU A CA 13
ATOM 18145 C C . LEU A 1 49 ? 8.262 6.872 4.856 1.00 0.00 49 LEU A C 13
ATOM 18146 O O . LEU A 1 49 ? 9.063 7.700 4.468 1.00 0.00 49 LEU A O 13
ATOM 18162 N N . ASN A 1 50 ? 8.323 6.386 6.066 1.00 0.00 50 ASN A N 13
ATOM 18163 C CA . ASN A 1 50 ? 9.384 6.850 7.004 1.00 0.00 50 ASN A CA 13
ATOM 18164 C C . ASN A 1 50 ? 10.749 6.302 6.583 1.00 0.00 50 ASN A C 13
ATOM 18165 O O . ASN A 1 50 ? 11.738 7.008 6.587 1.00 0.00 50 ASN A O 13
ATOM 18176 N N . GLU A 1 51 ? 10.814 5.049 6.226 1.00 0.00 51 GLU A N 13
ATOM 18177 C CA . GLU A 1 51 ? 12.119 4.464 5.810 1.00 0.00 51 GLU A CA 13
ATOM 18178 C C . GLU A 1 51 ? 12.713 5.268 4.654 1.00 0.00 51 GLU A C 13
ATOM 18179 O O . GLU A 1 51 ? 13.847 5.702 4.704 1.00 0.00 51 GLU A O 13
ATOM 18191 N N . CYS A 1 52 ? 11.955 5.477 3.612 1.00 0.00 52 CYS A N 13
ATOM 18192 C CA . CYS A 1 52 ? 12.478 6.263 2.461 1.00 0.00 52 CYS A CA 13
ATOM 18193 C C . CYS A 1 52 ? 12.957 7.636 2.940 1.00 0.00 52 CYS A C 13
ATOM 18194 O O . CYS A 1 52 ? 14.009 8.107 2.557 1.00 0.00 52 CYS A O 13
ATOM 18202 N N . HIS A 1 53 ? 12.188 8.281 3.776 1.00 0.00 53 HIS A N 13
ATOM 18203 C CA . HIS A 1 53 ? 12.590 9.628 4.274 1.00 0.00 53 HIS A CA 13
ATOM 18204 C C . HIS A 1 53 ? 13.947 9.559 4.980 1.00 0.00 53 HIS A C 13
ATOM 18205 O O . HIS A 1 53 ? 14.697 10.514 4.994 1.00 0.00 53 HIS A O 13
ATOM 18219 N N . LYS A 1 54 ? 14.268 8.439 5.569 1.00 0.00 54 LYS A N 13
ATOM 18220 C CA . LYS A 1 54 ? 15.575 8.319 6.273 1.00 0.00 54 LYS A CA 13
ATOM 18221 C C . LYS A 1 54 ? 16.696 8.039 5.271 1.00 0.00 54 LYS A C 13
ATOM 18222 O O . LYS A 1 54 ? 17.635 8.800 5.147 1.00 0.00 54 LYS A O 13
ATOM 18241 N N . GLN A 1 55 ? 16.604 6.955 4.554 1.00 0.00 55 GLN A N 13
ATOM 18242 C CA . GLN A 1 55 ? 17.663 6.628 3.558 1.00 0.00 55 GLN A CA 13
ATOM 18243 C C . GLN A 1 55 ? 17.593 7.578 2.356 1.00 0.00 55 GLN A C 13
ATOM 18244 O O . GLN A 1 55 ? 18.465 7.580 1.510 1.00 0.00 55 GLN A O 13
ATOM 18258 N N . GLY A 1 56 ? 16.566 8.381 2.268 1.00 0.00 56 GLY A N 13
ATOM 18259 C CA . GLY A 1 56 ? 16.451 9.312 1.110 1.00 0.00 56 GLY A CA 13
ATOM 18260 C C . GLY A 1 56 ? 16.223 8.500 -0.165 1.00 0.00 56 GLY A C 13
ATOM 18261 O O . GLY A 1 56 ? 16.677 8.859 -1.233 1.00 0.00 56 GLY A O 13
ATOM 18265 N N . GLY A 1 57 ? 15.528 7.401 -0.058 1.00 0.00 57 GLY A N 13
ATOM 18266 C CA . GLY A 1 57 ? 15.274 6.555 -1.258 1.00 0.00 57 GLY A CA 13
ATOM 18267 C C . GLY A 1 57 ? 15.438 5.082 -0.877 1.00 0.00 57 GLY A C 13
ATOM 18268 O O . GLY A 1 57 ? 16.351 4.714 -0.165 1.00 0.00 57 GLY A O 13
ATOM 18272 N N . LEU A 1 58 ? 14.557 4.237 -1.338 1.00 0.00 58 LEU A N 13
ATOM 18273 C CA . LEU A 1 58 ? 14.661 2.793 -0.986 1.00 0.00 58 LEU A CA 13
ATOM 18274 C C . LEU A 1 58 ? 14.393 1.915 -2.211 1.00 0.00 58 LEU A C 13
ATOM 18275 O O . LEU A 1 58 ? 13.350 1.995 -2.829 1.00 0.00 58 LEU A O 13
ATOM 18291 N N . ARG A 1 59 ? 15.323 1.066 -2.557 1.00 0.00 59 ARG A N 13
ATOM 18292 C CA . ARG A 1 59 ? 15.117 0.169 -3.729 1.00 0.00 59 ARG A CA 13
ATOM 18293 C C . ARG A 1 59 ? 13.900 -0.727 -3.495 1.00 0.00 59 ARG A C 13
ATOM 18294 O O . ARG A 1 59 ? 13.534 -1.008 -2.372 1.00 0.00 59 ARG A O 13
ATOM 18315 N N . LEU A 1 60 ? 13.273 -1.185 -4.543 1.00 0.00 60 LEU A N 13
ATOM 18316 C CA . LEU A 1 60 ? 12.079 -2.058 -4.365 1.00 0.00 60 LEU A CA 13
ATOM 18317 C C . LEU A 1 60 ? 12.485 -3.404 -3.756 1.00 0.00 60 LEU A C 13
ATOM 18318 O O . LEU A 1 60 ? 11.736 -4.008 -3.016 1.00 0.00 60 LEU A O 13
ATOM 18334 N N . ALA A 1 61 ? 13.666 -3.876 -4.049 1.00 0.00 61 ALA A N 13
ATOM 18335 C CA . ALA A 1 61 ? 14.113 -5.172 -3.461 1.00 0.00 61 ALA A CA 13
ATOM 18336 C C . ALA A 1 61 ? 14.181 -5.054 -1.937 1.00 0.00 61 ALA A C 13
ATOM 18337 O O . ALA A 1 61 ? 13.558 -5.810 -1.214 1.00 0.00 61 ALA A O 13
ATOM 18344 N N . GLN A 1 62 ? 14.918 -4.095 -1.441 1.00 0.00 62 GLN A N 13
ATOM 18345 C CA . GLN A 1 62 ? 15.003 -3.903 0.036 1.00 0.00 62 GLN A CA 13
ATOM 18346 C C . GLN A 1 62 ? 13.596 -3.821 0.624 1.00 0.00 62 GLN A C 13
ATOM 18347 O O . GLN A 1 62 ? 13.350 -4.215 1.747 1.00 0.00 62 GLN A O 13
ATOM 18361 N N . ALA A 1 63 ? 12.672 -3.314 -0.141 1.00 0.00 63 ALA A N 13
ATOM 18362 C CA . ALA A 1 63 ? 11.270 -3.209 0.341 1.00 0.00 63 ALA A CA 13
ATOM 18363 C C . ALA A 1 63 ? 10.661 -4.599 0.493 1.00 0.00 63 ALA A C 13
ATOM 18364 O O . ALA A 1 63 ? 10.002 -4.897 1.469 1.00 0.00 63 ALA A O 13
ATOM 18371 N N . ARG A 1 64 ? 10.870 -5.451 -0.470 1.00 0.00 64 ARG A N 13
ATOM 18372 C CA . ARG A 1 64 ? 10.309 -6.826 -0.381 1.00 0.00 64 ARG A CA 13
ATOM 18373 C C . ARG A 1 64 ? 10.802 -7.501 0.898 1.00 0.00 64 ARG A C 13
ATOM 18374 O O . ARG A 1 64 ? 10.091 -8.256 1.531 1.00 0.00 64 ARG A O 13
ATOM 18395 N N . ALA A 1 65 ? 12.014 -7.220 1.291 1.00 0.00 65 ALA A N 13
ATOM 18396 C CA . ALA A 1 65 ? 12.558 -7.837 2.534 1.00 0.00 65 ALA A CA 13
ATOM 18397 C C . ALA A 1 65 ? 12.278 -6.957 3.760 1.00 0.00 65 ALA A C 13
ATOM 18398 O O . ALA A 1 65 ? 12.644 -7.298 4.867 1.00 0.00 65 ALA A O 13
ATOM 18405 N N . LEU A 1 66 ? 11.652 -5.823 3.581 1.00 0.00 66 LEU A N 13
ATOM 18406 C CA . LEU A 1 66 ? 11.395 -4.930 4.748 1.00 0.00 66 LEU A CA 13
ATOM 18407 C C . LEU A 1 66 ? 10.045 -5.250 5.403 1.00 0.00 66 LEU A C 13
ATOM 18408 O O . LEU A 1 66 ? 9.992 -5.804 6.483 1.00 0.00 66 LEU A O 13
ATOM 18424 N N . ILE A 1 67 ? 8.958 -4.848 4.801 1.00 0.00 67 ILE A N 13
ATOM 18425 C CA . ILE A 1 67 ? 7.626 -5.119 5.413 1.00 0.00 67 ILE A CA 13
ATOM 18426 C C . ILE A 1 67 ? 7.054 -6.439 4.898 1.00 0.00 67 ILE A C 13
ATOM 18427 O O . ILE A 1 67 ? 7.725 -7.198 4.228 1.00 0.00 67 ILE A O 13
ATOM 18443 N N . LYS A 1 68 ? 5.813 -6.712 5.204 1.00 0.00 68 LYS A N 13
ATOM 18444 C CA . LYS A 1 68 ? 5.170 -7.961 4.706 1.00 0.00 68 LYS A CA 13
ATOM 18445 C C . LYS A 1 68 ? 6.081 -9.175 4.937 1.00 0.00 68 LYS A C 13
ATOM 18446 O O . LYS A 1 68 ? 6.973 -9.142 5.762 1.00 0.00 68 LYS A O 13
ATOM 18465 N N . ILE A 1 69 ? 5.853 -10.251 4.233 1.00 0.00 69 ILE A N 13
ATOM 18466 C CA . ILE A 1 69 ? 6.710 -11.460 4.425 1.00 0.00 69 ILE A CA 13
ATOM 18467 C C . ILE A 1 69 ? 7.175 -12.023 3.074 1.00 0.00 69 ILE A C 13
ATOM 18468 O O . ILE A 1 69 ? 8.254 -12.569 2.960 1.00 0.00 69 ILE A O 13
ATOM 18484 N N . ASP A 1 70 ? 6.370 -11.900 2.055 1.00 0.00 70 ASP A N 13
ATOM 18485 C CA . ASP A 1 70 ? 6.754 -12.451 0.726 1.00 0.00 70 ASP A CA 13
ATOM 18486 C C . ASP A 1 70 ? 7.312 -11.349 -0.183 1.00 0.00 70 ASP A C 13
ATOM 18487 O O . ASP A 1 70 ? 8.001 -10.453 0.263 1.00 0.00 70 ASP A O 13
ATOM 18496 N N . VAL A 1 71 ? 7.046 -11.426 -1.461 1.00 0.00 71 VAL A N 13
ATOM 18497 C CA . VAL A 1 71 ? 7.582 -10.400 -2.409 1.00 0.00 71 VAL A CA 13
ATOM 18498 C C . VAL A 1 71 ? 6.440 -9.672 -3.097 1.00 0.00 71 VAL A C 13
ATOM 18499 O O . VAL A 1 71 ? 6.346 -8.463 -3.056 1.00 0.00 71 VAL A O 13
ATOM 18512 N N . ASN A 1 72 ? 5.612 -10.394 -3.795 1.00 0.00 72 ASN A N 13
ATOM 18513 C CA . ASN A 1 72 ? 4.496 -9.736 -4.520 1.00 0.00 72 ASN A CA 13
ATOM 18514 C C . ASN A 1 72 ? 3.655 -8.929 -3.536 1.00 0.00 72 ASN A C 13
ATOM 18515 O O . ASN A 1 72 ? 3.044 -7.939 -3.880 1.00 0.00 72 ASN A O 13
ATOM 18526 N N . LYS A 1 73 ? 3.636 -9.350 -2.308 1.00 0.00 73 LYS A N 13
ATOM 18527 C CA . LYS A 1 73 ? 2.891 -8.605 -1.270 1.00 0.00 73 LYS A CA 13
ATOM 18528 C C . LYS A 1 73 ? 3.515 -7.219 -1.113 1.00 0.00 73 LYS A C 13
ATOM 18529 O O . LYS A 1 73 ? 2.879 -6.203 -1.340 1.00 0.00 73 LYS A O 13
ATOM 18548 N N . THR A 1 74 ? 4.784 -7.171 -0.814 1.00 0.00 74 THR A N 13
ATOM 18549 C CA . THR A 1 74 ? 5.472 -5.857 -0.723 1.00 0.00 74 THR A CA 13
ATOM 18550 C C . THR A 1 74 ? 5.541 -5.221 -2.108 1.00 0.00 74 THR A C 13
ATOM 18551 O O . THR A 1 74 ? 5.257 -4.057 -2.285 1.00 0.00 74 THR A O 13
ATOM 18562 N N . ARG A 1 75 ? 5.936 -5.982 -3.092 1.00 0.00 75 ARG A N 13
ATOM 18563 C CA . ARG A 1 75 ? 6.058 -5.430 -4.469 1.00 0.00 75 ARG A CA 13
ATOM 18564 C C . ARG A 1 75 ? 4.808 -4.641 -4.857 1.00 0.00 75 ARG A C 13
ATOM 18565 O O . ARG A 1 75 ? 4.872 -3.728 -5.647 1.00 0.00 75 ARG A O 13
ATOM 18586 N N . LYS A 1 76 ? 3.671 -4.980 -4.311 1.00 0.00 76 LYS A N 13
ATOM 18587 C CA . LYS A 1 76 ? 2.432 -4.240 -4.674 1.00 0.00 76 LYS A CA 13
ATOM 18588 C C . LYS A 1 76 ? 2.295 -2.980 -3.816 1.00 0.00 76 LYS A C 13
ATOM 18589 O O . LYS A 1 76 ? 2.126 -1.888 -4.324 1.00 0.00 76 LYS A O 13
ATOM 18608 N N . ILE A 1 77 ? 2.387 -3.113 -2.521 1.00 0.00 77 ILE A N 13
ATOM 18609 C CA . ILE A 1 77 ? 2.281 -1.914 -1.647 1.00 0.00 77 ILE A CA 13
ATOM 18610 C C . ILE A 1 77 ? 3.418 -0.936 -1.958 1.00 0.00 77 ILE A C 13
ATOM 18611 O O . ILE A 1 77 ? 3.201 0.242 -2.198 1.00 0.00 77 ILE A O 13
ATOM 18627 N N . TYR A 1 78 ? 4.629 -1.418 -1.977 1.00 0.00 78 TYR A N 13
ATOM 18628 C CA . TYR A 1 78 ? 5.777 -0.524 -2.275 1.00 0.00 78 TYR A CA 13
ATOM 18629 C C . TYR A 1 78 ? 5.661 0.036 -3.692 1.00 0.00 78 TYR A C 13
ATOM 18630 O O . TYR A 1 78 ? 5.924 1.197 -3.917 1.00 0.00 78 TYR A O 13
ATOM 18648 N N . ASP A 1 79 ? 5.229 -0.751 -4.651 1.00 0.00 79 ASP A N 13
ATOM 18649 C CA . ASP A 1 79 ? 5.070 -0.197 -6.031 1.00 0.00 79 ASP A CA 13
ATOM 18650 C C . ASP A 1 79 ? 4.217 1.068 -5.974 1.00 0.00 79 ASP A C 13
ATOM 18651 O O . ASP A 1 79 ? 4.491 2.048 -6.637 1.00 0.00 79 ASP A O 13
ATOM 18660 N N . PHE A 1 80 ? 3.196 1.059 -5.160 1.00 0.00 80 PHE A N 13
ATOM 18661 C CA . PHE A 1 80 ? 2.348 2.271 -5.031 1.00 0.00 80 PHE A CA 13
ATOM 18662 C C . PHE A 1 80 ? 3.200 3.441 -4.538 1.00 0.00 80 PHE A C 13
ATOM 18663 O O . PHE A 1 80 ? 3.337 4.441 -5.212 1.00 0.00 80 PHE A O 13
ATOM 18680 N N . LEU A 1 81 ? 3.818 3.311 -3.392 1.00 0.00 81 LEU A N 13
ATOM 18681 C CA . LEU A 1 81 ? 4.676 4.427 -2.891 1.00 0.00 81 LEU A CA 13
ATOM 18682 C C . LEU A 1 81 ? 5.732 4.809 -3.938 1.00 0.00 81 LEU A C 13
ATOM 18683 O O . LEU A 1 81 ? 5.973 5.971 -4.197 1.00 0.00 81 LEU A O 13
ATOM 18699 N N . ILE A 1 82 ? 6.374 3.836 -4.525 1.00 0.00 82 ILE A N 13
ATOM 18700 C CA . ILE A 1 82 ? 7.433 4.124 -5.539 1.00 0.00 82 ILE A CA 13
ATOM 18701 C C . ILE A 1 82 ? 6.848 4.865 -6.745 1.00 0.00 82 ILE A C 13
ATOM 18702 O O . ILE A 1 82 ? 7.147 6.018 -6.986 1.00 0.00 82 ILE A O 13
ATOM 18718 N N . ARG A 1 83 ? 6.047 4.193 -7.521 1.00 0.00 83 ARG A N 13
ATOM 18719 C CA . ARG A 1 83 ? 5.470 4.823 -8.742 1.00 0.00 83 ARG A CA 13
ATOM 18720 C C . ARG A 1 83 ? 4.722 6.115 -8.403 1.00 0.00 83 ARG A C 13
ATOM 18721 O O . ARG A 1 83 ? 4.582 6.993 -9.231 1.00 0.00 83 ARG A O 13
ATOM 18742 N N . GLU A 1 84 ? 4.239 6.246 -7.197 1.00 0.00 84 GLU A N 13
ATOM 18743 C CA . GLU A 1 84 ? 3.518 7.495 -6.822 1.00 0.00 84 GLU A CA 13
ATOM 18744 C C . GLU A 1 84 ? 4.499 8.521 -6.252 1.00 0.00 84 GLU A C 13
ATOM 18745 O O . GLU A 1 84 ? 5.692 8.298 -6.213 1.00 0.00 84 GLU A O 13
ATOM 18757 N N . GLY A 1 85 ? 4.006 9.646 -5.814 1.00 0.00 85 GLY A N 13
ATOM 18758 C CA . GLY A 1 85 ? 4.909 10.684 -5.244 1.00 0.00 85 GLY A CA 13
ATOM 18759 C C . GLY A 1 85 ? 5.050 10.467 -3.735 1.00 0.00 85 GLY A C 13
ATOM 18760 O O . GLY A 1 85 ? 4.826 11.363 -2.947 1.00 0.00 85 GLY A O 13
ATOM 18764 N N . TYR A 1 86 ? 5.417 9.283 -3.325 1.00 0.00 86 TYR A N 13
ATOM 18765 C CA . TYR A 1 86 ? 5.568 9.017 -1.868 1.00 0.00 86 TYR A CA 13
ATOM 18766 C C . TYR A 1 86 ? 7.036 8.760 -1.522 1.00 0.00 86 TYR A C 13
ATOM 18767 O O . TYR A 1 86 ? 7.697 9.589 -0.930 1.00 0.00 86 TYR A O 13
ATOM 18785 N N . ILE A 1 87 ? 7.554 7.619 -1.888 1.00 0.00 87 ILE A N 13
ATOM 18786 C CA . ILE A 1 87 ? 8.980 7.321 -1.576 1.00 0.00 87 ILE A CA 13
ATOM 18787 C C . ILE A 1 87 ? 9.820 7.341 -2.858 1.00 0.00 87 ILE A C 13
ATOM 18788 O O . ILE A 1 87 ? 9.520 8.054 -3.796 1.00 0.00 87 ILE A O 13
ATOM 18804 N N . THR A 1 88 ? 10.868 6.564 -2.908 1.00 0.00 88 THR A N 13
ATOM 18805 C CA . THR A 1 88 ? 11.724 6.545 -4.129 1.00 0.00 88 THR A CA 13
ATOM 18806 C C . THR A 1 88 ? 12.576 5.273 -4.167 1.00 0.00 88 THR A C 13
ATOM 18807 O O . THR A 1 88 ? 12.790 4.628 -3.160 1.00 0.00 88 THR A O 13
ATOM 18818 N N . LYS A 1 89 ? 13.061 4.908 -5.323 1.00 0.00 89 LYS A N 13
ATOM 18819 C CA . LYS A 1 89 ? 13.902 3.681 -5.428 1.00 0.00 89 LYS A CA 13
ATOM 18820 C C . LYS A 1 89 ? 15.224 4.003 -6.125 1.00 0.00 89 LYS A C 13
ATOM 18821 O O . LYS A 1 89 ? 15.467 3.595 -7.243 1.00 0.00 89 LYS A O 13
ATOM 18840 N N . ALA A 1 90 ? 16.078 4.735 -5.468 1.00 0.00 90 ALA A N 13
ATOM 18841 C CA . ALA A 1 90 ? 17.386 5.098 -6.085 1.00 0.00 90 ALA A CA 13
ATOM 18842 C C . ALA A 1 90 ? 18.266 3.857 -6.246 1.00 0.00 90 ALA A C 13
ATOM 18843 O O . ALA A 1 90 ? 19.086 3.850 -7.150 1.00 0.00 90 ALA A O 13
ATOM 18851 N N . GLY A 1 1 ? 25.919 -11.065 0.689 1.00 0.00 1 GLY A N 14
ATOM 18852 C CA . GLY A 1 1 ? 24.842 -10.242 0.070 1.00 0.00 1 GLY A CA 14
ATOM 18853 C C . GLY A 1 1 ? 23.483 -10.886 0.351 1.00 0.00 1 GLY A C 14
ATOM 18854 O O . GLY A 1 1 ? 23.253 -11.433 1.411 1.00 0.00 1 GLY A O 14
ATOM 18860 N N . SER A 1 2 ? 22.586 -10.840 -0.600 1.00 0.00 2 SER A N 14
ATOM 18861 C CA . SER A 1 2 ? 21.234 -11.447 -0.397 1.00 0.00 2 SER A CA 14
ATOM 18862 C C . SER A 1 2 ? 20.534 -10.810 0.806 1.00 0.00 2 SER A C 14
ATOM 18863 O O . SER A 1 2 ? 21.163 -10.246 1.679 1.00 0.00 2 SER A O 14
ATOM 18871 N N . ASN A 1 3 ? 19.232 -10.890 0.854 1.00 0.00 3 ASN A N 14
ATOM 18872 C CA . ASN A 1 3 ? 18.487 -10.291 1.998 1.00 0.00 3 ASN A CA 14
ATOM 18873 C C . ASN A 1 3 ? 18.899 -8.832 2.200 1.00 0.00 3 ASN A C 14
ATOM 18874 O O . ASN A 1 3 ? 19.004 -8.355 3.313 1.00 0.00 3 ASN A O 14
ATOM 18885 N N . SER A 1 4 ? 19.132 -8.117 1.133 1.00 0.00 4 SER A N 14
ATOM 18886 C CA . SER A 1 4 ? 19.535 -6.690 1.268 1.00 0.00 4 SER A CA 14
ATOM 18887 C C . SER A 1 4 ? 18.404 -5.771 0.800 1.00 0.00 4 SER A C 14
ATOM 18888 O O . SER A 1 4 ? 17.891 -4.968 1.554 1.00 0.00 4 SER A O 14
ATOM 18896 N N . GLY A 1 5 ? 18.011 -5.883 -0.439 1.00 0.00 5 GLY A N 14
ATOM 18897 C CA . GLY A 1 5 ? 16.917 -5.014 -0.956 1.00 0.00 5 GLY A CA 14
ATOM 18898 C C . GLY A 1 5 ? 17.131 -4.766 -2.450 1.00 0.00 5 GLY A C 14
ATOM 18899 O O . GLY A 1 5 ? 18.057 -5.278 -3.047 1.00 0.00 5 GLY A O 14
ATOM 18903 N N . ARG A 1 6 ? 16.282 -3.986 -3.061 1.00 0.00 6 ARG A N 14
ATOM 18904 C CA . ARG A 1 6 ? 16.443 -3.709 -4.516 1.00 0.00 6 ARG A CA 14
ATOM 18905 C C . ARG A 1 6 ? 17.102 -2.345 -4.727 1.00 0.00 6 ARG A C 14
ATOM 18906 O O . ARG A 1 6 ? 17.409 -1.641 -3.786 1.00 0.00 6 ARG A O 14
ATOM 18927 N N . ARG A 1 7 ? 17.324 -1.966 -5.956 1.00 0.00 7 ARG A N 14
ATOM 18928 C CA . ARG A 1 7 ? 17.966 -0.649 -6.224 1.00 0.00 7 ARG A CA 14
ATOM 18929 C C . ARG A 1 7 ? 17.397 -0.029 -7.503 1.00 0.00 7 ARG A C 14
ATOM 18930 O O . ARG A 1 7 ? 17.164 -0.709 -8.483 1.00 0.00 7 ARG A O 14
ATOM 18951 N N . SER A 1 8 ? 17.170 1.257 -7.502 1.00 0.00 8 SER A N 14
ATOM 18952 C CA . SER A 1 8 ? 16.618 1.918 -8.718 1.00 0.00 8 SER A CA 14
ATOM 18953 C C . SER A 1 8 ? 16.548 3.434 -8.518 1.00 0.00 8 SER A C 14
ATOM 18954 O O . SER A 1 8 ? 16.825 4.202 -9.417 1.00 0.00 8 SER A O 14
ATOM 18962 N N . ALA A 1 9 ? 16.176 3.869 -7.346 1.00 0.00 9 ALA A N 14
ATOM 18963 C CA . ALA A 1 9 ? 16.085 5.334 -7.088 1.00 0.00 9 ALA A CA 14
ATOM 18964 C C . ALA A 1 9 ? 16.233 5.620 -5.590 1.00 0.00 9 ALA A C 14
ATOM 18965 O O . ALA A 1 9 ? 15.894 4.790 -4.769 1.00 0.00 9 ALA A O 14
ATOM 18972 N N . PRO A 1 10 ? 16.750 6.783 -5.278 1.00 0.00 10 PRO A N 14
ATOM 18973 C CA . PRO A 1 10 ? 16.931 7.186 -3.868 1.00 0.00 10 PRO A CA 14
ATOM 18974 C C . PRO A 1 10 ? 15.603 7.104 -3.103 1.00 0.00 10 PRO A C 14
ATOM 18975 O O . PRO A 1 10 ? 14.725 7.919 -3.311 1.00 0.00 10 PRO A O 14
ATOM 18986 N N . PRO A 1 11 ? 15.498 6.127 -2.231 1.00 0.00 11 PRO A N 14
ATOM 18987 C CA . PRO A 1 11 ? 14.249 5.931 -1.451 1.00 0.00 11 PRO A CA 14
ATOM 18988 C C . PRO A 1 11 ? 13.904 7.176 -0.632 1.00 0.00 11 PRO A C 14
ATOM 18989 O O . PRO A 1 11 ? 14.283 8.282 -0.964 1.00 0.00 11 PRO A O 14
ATOM 19000 N N . LEU A 1 12 ? 13.193 6.998 0.446 1.00 0.00 12 LEU A N 14
ATOM 19001 C CA . LEU A 1 12 ? 12.821 8.160 1.300 1.00 0.00 12 LEU A CA 14
ATOM 19002 C C . LEU A 1 12 ? 12.938 7.781 2.776 1.00 0.00 12 LEU A C 14
ATOM 19003 O O . LEU A 1 12 ? 13.924 8.065 3.426 1.00 0.00 12 LEU A O 14
ATOM 19019 N N . ASN A 1 13 ? 11.945 7.127 3.302 1.00 0.00 13 ASN A N 14
ATOM 19020 C CA . ASN A 1 13 ? 12.003 6.694 4.726 1.00 0.00 13 ASN A CA 14
ATOM 19021 C C . ASN A 1 13 ? 12.144 5.172 4.811 1.00 0.00 13 ASN A C 14
ATOM 19022 O O . ASN A 1 13 ? 12.524 4.629 5.829 1.00 0.00 13 ASN A O 14
ATOM 19033 N N . LEU A 1 14 ? 11.852 4.482 3.742 1.00 0.00 14 LEU A N 14
ATOM 19034 C CA . LEU A 1 14 ? 11.972 2.997 3.752 1.00 0.00 14 LEU A CA 14
ATOM 19035 C C . LEU A 1 14 ? 13.426 2.578 3.974 1.00 0.00 14 LEU A C 14
ATOM 19036 O O . LEU A 1 14 ? 13.713 1.673 4.732 1.00 0.00 14 LEU A O 14
ATOM 19052 N N . THR A 1 15 ? 14.346 3.224 3.312 1.00 0.00 15 THR A N 14
ATOM 19053 C CA . THR A 1 15 ? 15.783 2.856 3.471 1.00 0.00 15 THR A CA 14
ATOM 19054 C C . THR A 1 15 ? 16.164 2.790 4.951 1.00 0.00 15 THR A C 14
ATOM 19055 O O . THR A 1 15 ? 16.262 3.798 5.623 1.00 0.00 15 THR A O 14
ATOM 19066 N N . GLY A 1 16 ? 16.388 1.610 5.463 1.00 0.00 16 GLY A N 14
ATOM 19067 C CA . GLY A 1 16 ? 16.773 1.480 6.897 1.00 0.00 16 GLY A CA 14
ATOM 19068 C C . GLY A 1 16 ? 15.728 0.641 7.636 1.00 0.00 16 GLY A C 14
ATOM 19069 O O . GLY A 1 16 ? 15.998 0.078 8.679 1.00 0.00 16 GLY A O 14
ATOM 19073 N N . LEU A 1 17 ? 14.536 0.554 7.111 1.00 0.00 17 LEU A N 14
ATOM 19074 C CA . LEU A 1 17 ? 13.481 -0.244 7.796 1.00 0.00 17 LEU A CA 14
ATOM 19075 C C . LEU A 1 17 ? 13.497 -1.698 7.302 1.00 0.00 17 LEU A C 14
ATOM 19076 O O . LEU A 1 17 ? 13.932 -1.972 6.201 1.00 0.00 17 LEU A O 14
ATOM 19092 N N . PRO A 1 18 ? 13.020 -2.588 8.142 1.00 0.00 18 PRO A N 14
ATOM 19093 C CA . PRO A 1 18 ? 13.016 -4.036 7.799 1.00 0.00 18 PRO A CA 14
ATOM 19094 C C . PRO A 1 18 ? 11.995 -4.354 6.703 1.00 0.00 18 PRO A C 14
ATOM 19095 O O . PRO A 1 18 ? 12.323 -4.931 5.685 1.00 0.00 18 PRO A O 14
ATOM 19106 N N . GLY A 1 19 ? 10.754 -4.011 6.915 1.00 0.00 19 GLY A N 14
ATOM 19107 C CA . GLY A 1 19 ? 9.704 -4.329 5.904 1.00 0.00 19 GLY A CA 14
ATOM 19108 C C . GLY A 1 19 ? 10.068 -3.718 4.547 1.00 0.00 19 GLY A C 14
ATOM 19109 O O . GLY A 1 19 ? 9.538 -4.108 3.527 1.00 0.00 19 GLY A O 14
ATOM 19113 N N . THR A 1 20 ? 10.958 -2.757 4.523 1.00 0.00 20 THR A N 14
ATOM 19114 C CA . THR A 1 20 ? 11.343 -2.115 3.226 1.00 0.00 20 THR A CA 14
ATOM 19115 C C . THR A 1 20 ? 11.598 -3.170 2.147 1.00 0.00 20 THR A C 14
ATOM 19116 O O . THR A 1 20 ? 11.168 -3.036 1.018 1.00 0.00 20 THR A O 14
ATOM 19127 N N . GLU A 1 21 ? 12.291 -4.221 2.486 1.00 0.00 21 GLU A N 14
ATOM 19128 C CA . GLU A 1 21 ? 12.564 -5.285 1.483 1.00 0.00 21 GLU A CA 14
ATOM 19129 C C . GLU A 1 21 ? 11.342 -6.191 1.334 1.00 0.00 21 GLU A C 14
ATOM 19130 O O . GLU A 1 21 ? 11.109 -6.768 0.290 1.00 0.00 21 GLU A O 14
ATOM 19142 N N . LYS A 1 22 ? 10.553 -6.316 2.367 1.00 0.00 22 LYS A N 14
ATOM 19143 C CA . LYS A 1 22 ? 9.336 -7.168 2.272 1.00 0.00 22 LYS A CA 14
ATOM 19144 C C . LYS A 1 22 ? 8.395 -6.609 1.204 1.00 0.00 22 LYS A C 14
ATOM 19145 O O . LYS A 1 22 ? 7.577 -7.316 0.650 1.00 0.00 22 LYS A O 14
ATOM 19164 N N . LEU A 1 23 ? 8.509 -5.342 0.909 1.00 0.00 23 LEU A N 14
ATOM 19165 C CA . LEU A 1 23 ? 7.629 -4.739 -0.130 1.00 0.00 23 LEU A CA 14
ATOM 19166 C C . LEU A 1 23 ? 8.198 -5.012 -1.523 1.00 0.00 23 LEU A C 14
ATOM 19167 O O . LEU A 1 23 ? 9.350 -4.739 -1.798 1.00 0.00 23 LEU A O 14
ATOM 19183 N N . ASN A 1 24 ? 7.405 -5.562 -2.400 1.00 0.00 24 ASN A N 14
ATOM 19184 C CA . ASN A 1 24 ? 7.905 -5.861 -3.771 1.00 0.00 24 ASN A CA 14
ATOM 19185 C C . ASN A 1 24 ? 8.394 -4.583 -4.454 1.00 0.00 24 ASN A C 14
ATOM 19186 O O . ASN A 1 24 ? 8.136 -3.486 -3.999 1.00 0.00 24 ASN A O 14
ATOM 19197 N N . GLU A 1 25 ? 9.101 -4.715 -5.544 1.00 0.00 25 GLU A N 14
ATOM 19198 C CA . GLU A 1 25 ? 9.606 -3.507 -6.256 1.00 0.00 25 GLU A CA 14
ATOM 19199 C C . GLU A 1 25 ? 8.456 -2.540 -6.543 1.00 0.00 25 GLU A C 14
ATOM 19200 O O . GLU A 1 25 ? 8.643 -1.341 -6.611 1.00 0.00 25 GLU A O 14
ATOM 19212 N N . LYS A 1 26 ? 7.267 -3.051 -6.709 1.00 0.00 26 LYS A N 14
ATOM 19213 C CA . LYS A 1 26 ? 6.107 -2.160 -6.991 1.00 0.00 26 LYS A CA 14
ATOM 19214 C C . LYS A 1 26 ? 5.623 -1.492 -5.702 1.00 0.00 26 LYS A C 14
ATOM 19215 O O . LYS A 1 26 ? 5.349 -0.309 -5.671 1.00 0.00 26 LYS A O 14
ATOM 19234 N N . GLU A 1 27 ? 5.516 -2.240 -4.638 1.00 0.00 27 GLU A N 14
ATOM 19235 C CA . GLU A 1 27 ? 5.047 -1.642 -3.356 1.00 0.00 27 GLU A CA 14
ATOM 19236 C C . GLU A 1 27 ? 6.074 -0.638 -2.829 1.00 0.00 27 GLU A C 14
ATOM 19237 O O . GLU A 1 27 ? 5.731 0.449 -2.409 1.00 0.00 27 GLU A O 14
ATOM 19249 N N . LYS A 1 28 ? 7.336 -0.984 -2.857 1.00 0.00 28 LYS A N 14
ATOM 19250 C CA . LYS A 1 28 ? 8.379 -0.032 -2.372 1.00 0.00 28 LYS A CA 14
ATOM 19251 C C . LYS A 1 28 ? 8.196 1.328 -3.046 1.00 0.00 28 LYS A C 14
ATOM 19252 O O . LYS A 1 28 ? 8.271 2.363 -2.414 1.00 0.00 28 LYS A O 14
ATOM 19271 N N . GLU A 1 29 ? 7.927 1.331 -4.324 1.00 0.00 29 GLU A N 14
ATOM 19272 C CA . GLU A 1 29 ? 7.695 2.620 -5.029 1.00 0.00 29 GLU A CA 14
ATOM 19273 C C . GLU A 1 29 ? 6.419 3.269 -4.495 1.00 0.00 29 GLU A C 14
ATOM 19274 O O . GLU A 1 29 ? 6.326 4.474 -4.370 1.00 0.00 29 GLU A O 14
ATOM 19286 N N . LEU A 1 30 ? 5.440 2.473 -4.157 1.00 0.00 30 LEU A N 14
ATOM 19287 C CA . LEU A 1 30 ? 4.179 3.035 -3.596 1.00 0.00 30 LEU A CA 14
ATOM 19288 C C . LEU A 1 30 ? 4.484 3.811 -2.316 1.00 0.00 30 LEU A C 14
ATOM 19289 O O . LEU A 1 30 ? 4.020 4.916 -2.119 1.00 0.00 30 LEU A O 14
ATOM 19305 N N . CYS A 1 31 ? 5.269 3.236 -1.448 1.00 0.00 31 CYS A N 14
ATOM 19306 C CA . CYS A 1 31 ? 5.609 3.920 -0.171 1.00 0.00 31 CYS A CA 14
ATOM 19307 C C . CYS A 1 31 ? 6.561 5.093 -0.424 1.00 0.00 31 CYS A C 14
ATOM 19308 O O . CYS A 1 31 ? 6.390 6.168 0.114 1.00 0.00 31 CYS A O 14
ATOM 19316 N N . GLN A 1 32 ? 7.562 4.896 -1.238 1.00 0.00 32 GLN A N 14
ATOM 19317 C CA . GLN A 1 32 ? 8.520 6.005 -1.519 1.00 0.00 32 GLN A CA 14
ATOM 19318 C C . GLN A 1 32 ? 7.767 7.245 -2.010 1.00 0.00 32 GLN A C 14
ATOM 19319 O O . GLN A 1 32 ? 8.010 8.348 -1.563 1.00 0.00 32 GLN A O 14
ATOM 19333 N N . VAL A 1 33 ? 6.859 7.075 -2.931 1.00 0.00 33 VAL A N 14
ATOM 19334 C CA . VAL A 1 33 ? 6.063 8.237 -3.413 1.00 0.00 33 VAL A CA 14
ATOM 19335 C C . VAL A 1 33 ? 5.336 8.847 -2.224 1.00 0.00 33 VAL A C 14
ATOM 19336 O O . VAL A 1 33 ? 5.622 9.949 -1.802 1.00 0.00 33 VAL A O 14
ATOM 19349 N N . VAL A 1 34 ? 4.444 8.104 -1.636 1.00 0.00 34 VAL A N 14
ATOM 19350 C CA . VAL A 1 34 ? 3.785 8.589 -0.398 1.00 0.00 34 VAL A CA 14
ATOM 19351 C C . VAL A 1 34 ? 4.610 8.125 0.798 1.00 0.00 34 VAL A C 14
ATOM 19352 O O . VAL A 1 34 ? 4.300 7.128 1.417 1.00 0.00 34 VAL A O 14
ATOM 19365 N N . ARG A 1 35 ? 5.674 8.843 1.094 1.00 0.00 35 ARG A N 14
ATOM 19366 C CA . ARG A 1 35 ? 6.613 8.472 2.214 1.00 0.00 35 ARG A CA 14
ATOM 19367 C C . ARG A 1 35 ? 5.913 7.700 3.334 1.00 0.00 35 ARG A C 14
ATOM 19368 O O . ARG A 1 35 ? 5.303 8.269 4.218 1.00 0.00 35 ARG A O 14
ATOM 19389 N N . LEU A 1 36 ? 5.979 6.400 3.274 1.00 0.00 36 LEU A N 14
ATOM 19390 C CA . LEU A 1 36 ? 5.302 5.562 4.302 1.00 0.00 36 LEU A CA 14
ATOM 19391 C C . LEU A 1 36 ? 6.194 4.386 4.700 1.00 0.00 36 LEU A C 14
ATOM 19392 O O . LEU A 1 36 ? 6.501 3.534 3.892 1.00 0.00 36 LEU A O 14
ATOM 19408 N N . VAL A 1 37 ? 6.601 4.314 5.941 1.00 0.00 37 VAL A N 14
ATOM 19409 C CA . VAL A 1 37 ? 7.448 3.160 6.378 1.00 0.00 37 VAL A CA 14
ATOM 19410 C C . VAL A 1 37 ? 6.805 1.836 5.933 1.00 0.00 37 VAL A C 14
ATOM 19411 O O . VAL A 1 37 ? 5.628 1.797 5.632 1.00 0.00 37 VAL A O 14
ATOM 19424 N N . PRO A 1 38 ? 7.605 0.799 5.863 1.00 0.00 38 PRO A N 14
ATOM 19425 C CA . PRO A 1 38 ? 7.101 -0.511 5.382 1.00 0.00 38 PRO A CA 14
ATOM 19426 C C . PRO A 1 38 ? 6.024 -1.072 6.310 1.00 0.00 38 PRO A C 14
ATOM 19427 O O . PRO A 1 38 ? 4.884 -1.228 5.920 1.00 0.00 38 PRO A O 14
ATOM 19438 N N . GLY A 1 39 ? 6.380 -1.406 7.526 1.00 0.00 39 GLY A N 14
ATOM 19439 C CA . GLY A 1 39 ? 5.383 -1.995 8.474 1.00 0.00 39 GLY A CA 14
ATOM 19440 C C . GLY A 1 39 ? 4.089 -1.175 8.454 1.00 0.00 39 GLY A C 14
ATOM 19441 O O . GLY A 1 39 ? 3.004 -1.712 8.543 1.00 0.00 39 GLY A O 14
ATOM 19445 N N . ALA A 1 40 ? 4.193 0.116 8.307 1.00 0.00 40 ALA A N 14
ATOM 19446 C CA . ALA A 1 40 ? 2.963 0.950 8.229 1.00 0.00 40 ALA A CA 14
ATOM 19447 C C . ALA A 1 40 ? 2.134 0.510 7.025 1.00 0.00 40 ALA A C 14
ATOM 19448 O O . ALA A 1 40 ? 1.165 -0.209 7.160 1.00 0.00 40 ALA A O 14
ATOM 19455 N N . TYR A 1 41 ? 2.546 0.889 5.839 1.00 0.00 41 TYR A N 14
ATOM 19456 C CA . TYR A 1 41 ? 1.814 0.463 4.608 1.00 0.00 41 TYR A CA 14
ATOM 19457 C C . TYR A 1 41 ? 1.515 -1.034 4.665 1.00 0.00 41 TYR A C 14
ATOM 19458 O O . TYR A 1 41 ? 0.414 -1.469 4.415 1.00 0.00 41 TYR A O 14
ATOM 19476 N N . LEU A 1 42 ? 2.481 -1.819 5.047 1.00 0.00 42 LEU A N 14
ATOM 19477 C CA . LEU A 1 42 ? 2.246 -3.283 5.185 1.00 0.00 42 LEU A CA 14
ATOM 19478 C C . LEU A 1 42 ? 1.025 -3.529 6.072 1.00 0.00 42 LEU A C 14
ATOM 19479 O O . LEU A 1 42 ? 0.245 -4.434 5.847 1.00 0.00 42 LEU A O 14
ATOM 19495 N N . GLU A 1 43 ? 0.855 -2.717 7.080 1.00 0.00 43 GLU A N 14
ATOM 19496 C CA . GLU A 1 43 ? -0.313 -2.889 7.987 1.00 0.00 43 GLU A CA 14
ATOM 19497 C C . GLU A 1 43 ? -1.568 -2.315 7.335 1.00 0.00 43 GLU A C 14
ATOM 19498 O O . GLU A 1 43 ? -2.540 -3.013 7.123 1.00 0.00 43 GLU A O 14
ATOM 19510 N N . TYR A 1 44 ? -1.546 -1.053 6.982 1.00 0.00 44 TYR A N 14
ATOM 19511 C CA . TYR A 1 44 ? -2.734 -0.445 6.311 1.00 0.00 44 TYR A CA 14
ATOM 19512 C C . TYR A 1 44 ? -3.179 -1.337 5.149 1.00 0.00 44 TYR A C 14
ATOM 19513 O O . TYR A 1 44 ? -4.263 -1.877 5.167 1.00 0.00 44 TYR A O 14
ATOM 19531 N N . LYS A 1 45 ? -2.308 -1.579 4.199 1.00 0.00 45 LYS A N 14
ATOM 19532 C CA . LYS A 1 45 ? -2.650 -2.496 3.068 1.00 0.00 45 LYS A CA 14
ATOM 19533 C C . LYS A 1 45 ? -3.266 -3.792 3.604 1.00 0.00 45 LYS A C 14
ATOM 19534 O O . LYS A 1 45 ? -4.250 -4.282 3.085 1.00 0.00 45 LYS A O 14
ATOM 19553 N N . SER A 1 46 ? -2.711 -4.340 4.655 1.00 0.00 46 SER A N 14
ATOM 19554 C CA . SER A 1 46 ? -3.286 -5.591 5.226 1.00 0.00 46 SER A CA 14
ATOM 19555 C C . SER A 1 46 ? -4.718 -5.349 5.719 1.00 0.00 46 SER A C 14
ATOM 19556 O O . SER A 1 46 ? -5.464 -6.278 5.963 1.00 0.00 46 SER A O 14
ATOM 19564 N N . ALA A 1 47 ? -5.106 -4.111 5.879 1.00 0.00 47 ALA A N 14
ATOM 19565 C CA . ALA A 1 47 ? -6.490 -3.817 6.337 1.00 0.00 47 ALA A CA 14
ATOM 19566 C C . ALA A 1 47 ? -7.410 -3.704 5.127 1.00 0.00 47 ALA A C 14
ATOM 19567 O O . ALA A 1 47 ? -8.585 -4.006 5.190 1.00 0.00 47 ALA A O 14
ATOM 19574 N N . LEU A 1 48 ? -6.875 -3.281 4.016 1.00 0.00 48 LEU A N 14
ATOM 19575 C CA . LEU A 1 48 ? -7.700 -3.195 2.782 1.00 0.00 48 LEU A CA 14
ATOM 19576 C C . LEU A 1 48 ? -7.998 -4.608 2.286 1.00 0.00 48 LEU A C 14
ATOM 19577 O O . LEU A 1 48 ? -9.071 -4.897 1.795 1.00 0.00 48 LEU A O 14
ATOM 19593 N N . LEU A 1 49 ? -7.053 -5.496 2.434 1.00 0.00 49 LEU A N 14
ATOM 19594 C CA . LEU A 1 49 ? -7.267 -6.901 1.998 1.00 0.00 49 LEU A CA 14
ATOM 19595 C C . LEU A 1 49 ? -8.192 -7.620 2.981 1.00 0.00 49 LEU A C 14
ATOM 19596 O O . LEU A 1 49 ? -9.093 -8.336 2.591 1.00 0.00 49 LEU A O 14
ATOM 19612 N N . ASN A 1 50 ? -7.981 -7.427 4.255 1.00 0.00 50 ASN A N 14
ATOM 19613 C CA . ASN A 1 50 ? -8.847 -8.100 5.263 1.00 0.00 50 ASN A CA 14
ATOM 19614 C C . ASN A 1 50 ? -10.250 -7.487 5.263 1.00 0.00 50 ASN A C 14
ATOM 19615 O O . ASN A 1 50 ? -11.240 -8.188 5.309 1.00 0.00 50 ASN A O 14
ATOM 19626 N N . GLU A 1 51 ? -10.346 -6.186 5.218 1.00 0.00 51 GLU A N 14
ATOM 19627 C CA . GLU A 1 51 ? -11.690 -5.540 5.226 1.00 0.00 51 GLU A CA 14
ATOM 19628 C C . GLU A 1 51 ? -12.475 -5.926 3.971 1.00 0.00 51 GLU A C 14
ATOM 19629 O O . GLU A 1 51 ? -13.672 -6.127 4.014 1.00 0.00 51 GLU A O 14
ATOM 19641 N N . CYS A 1 52 ? -11.814 -6.029 2.850 1.00 0.00 52 CYS A N 14
ATOM 19642 C CA . CYS A 1 52 ? -12.530 -6.414 1.603 1.00 0.00 52 CYS A CA 14
ATOM 19643 C C . CYS A 1 52 ? -12.999 -7.868 1.702 1.00 0.00 52 CYS A C 14
ATOM 19644 O O . CYS A 1 52 ? -14.161 -8.168 1.513 1.00 0.00 52 CYS A O 14
ATOM 19652 N N . HIS A 1 53 ? -12.109 -8.771 2.014 1.00 0.00 53 HIS A N 14
ATOM 19653 C CA . HIS A 1 53 ? -12.518 -10.197 2.153 1.00 0.00 53 HIS A CA 14
ATOM 19654 C C . HIS A 1 53 ? -13.648 -10.311 3.177 1.00 0.00 53 HIS A C 14
ATOM 19655 O O . HIS A 1 53 ? -14.498 -11.176 3.090 1.00 0.00 53 HIS A O 14
ATOM 19669 N N . LYS A 1 54 ? -13.667 -9.433 4.142 1.00 0.00 54 LYS A N 14
ATOM 19670 C CA . LYS A 1 54 ? -14.744 -9.467 5.169 1.00 0.00 54 LYS A CA 14
ATOM 19671 C C . LYS A 1 54 ? -16.094 -9.130 4.531 1.00 0.00 54 LYS A C 14
ATOM 19672 O O . LYS A 1 54 ? -17.011 -9.926 4.538 1.00 0.00 54 LYS A O 14
ATOM 19691 N N . GLN A 1 55 ? -16.220 -7.956 3.972 1.00 0.00 55 GLN A N 14
ATOM 19692 C CA . GLN A 1 55 ? -17.509 -7.571 3.330 1.00 0.00 55 GLN A CA 14
ATOM 19693 C C . GLN A 1 55 ? -17.515 -7.970 1.851 1.00 0.00 55 GLN A C 14
ATOM 19694 O O . GLN A 1 55 ? -18.316 -7.488 1.074 1.00 0.00 55 GLN A O 14
ATOM 19708 N N . GLY A 1 56 ? -16.630 -8.843 1.454 1.00 0.00 56 GLY A N 14
ATOM 19709 C CA . GLY A 1 56 ? -16.592 -9.267 0.026 1.00 0.00 56 GLY A CA 14
ATOM 19710 C C . GLY A 1 56 ? -15.830 -8.226 -0.796 1.00 0.00 56 GLY A C 14
ATOM 19711 O O . GLY A 1 56 ? -14.654 -8.370 -1.063 1.00 0.00 56 GLY A O 14
ATOM 19715 N N . GLY A 1 57 ? -16.493 -7.179 -1.204 1.00 0.00 57 GLY A N 14
ATOM 19716 C CA . GLY A 1 57 ? -15.807 -6.128 -2.007 1.00 0.00 57 GLY A CA 14
ATOM 19717 C C . GLY A 1 57 ? -15.784 -4.819 -1.216 1.00 0.00 57 GLY A C 14
ATOM 19718 O O . GLY A 1 57 ? -16.368 -4.714 -0.155 1.00 0.00 57 GLY A O 14
ATOM 19722 N N . LEU A 1 58 ? -15.115 -3.820 -1.722 1.00 0.00 58 LEU A N 14
ATOM 19723 C CA . LEU A 1 58 ? -15.054 -2.521 -0.995 1.00 0.00 58 LEU A CA 14
ATOM 19724 C C . LEU A 1 58 ? -14.754 -1.383 -1.979 1.00 0.00 58 LEU A C 14
ATOM 19725 O O . LEU A 1 58 ? -13.714 -1.345 -2.606 1.00 0.00 58 LEU A O 14
ATOM 19741 N N . ARG A 1 59 ? -15.674 -0.467 -2.131 1.00 0.00 59 ARG A N 14
ATOM 19742 C CA . ARG A 1 59 ? -15.475 0.654 -3.096 1.00 0.00 59 ARG A CA 14
ATOM 19743 C C . ARG A 1 59 ? -14.148 1.376 -2.847 1.00 0.00 59 ARG A C 14
ATOM 19744 O O . ARG A 1 59 ? -13.541 1.247 -1.803 1.00 0.00 59 ARG A O 14
ATOM 19765 N N . LEU A 1 60 ? -13.702 2.143 -3.807 1.00 0.00 60 LEU A N 14
ATOM 19766 C CA . LEU A 1 60 ? -12.425 2.895 -3.642 1.00 0.00 60 LEU A CA 14
ATOM 19767 C C . LEU A 1 60 ? -12.659 4.124 -2.758 1.00 0.00 60 LEU A C 14
ATOM 19768 O O . LEU A 1 60 ? -11.897 4.407 -1.853 1.00 0.00 60 LEU A O 14
ATOM 19784 N N . ALA A 1 61 ? -13.732 4.833 -2.984 1.00 0.00 61 ALA A N 14
ATOM 19785 C CA . ALA A 1 61 ? -14.035 6.016 -2.129 1.00 0.00 61 ALA A CA 14
ATOM 19786 C C . ALA A 1 61 ? -14.188 5.575 -0.672 1.00 0.00 61 ALA A C 14
ATOM 19787 O O . ALA A 1 61 ? -13.589 6.134 0.228 1.00 0.00 61 ALA A O 14
ATOM 19794 N N . GLN A 1 62 ? -14.974 4.558 -0.435 1.00 0.00 62 GLN A N 14
ATOM 19795 C CA . GLN A 1 62 ? -15.148 4.060 0.957 1.00 0.00 62 GLN A CA 14
ATOM 19796 C C . GLN A 1 62 ? -13.783 3.754 1.572 1.00 0.00 62 GLN A C 14
ATOM 19797 O O . GLN A 1 62 ? -13.588 3.868 2.766 1.00 0.00 62 GLN A O 14
ATOM 19811 N N . ALA A 1 63 ? -12.831 3.376 0.762 1.00 0.00 63 ALA A N 14
ATOM 19812 C CA . ALA A 1 63 ? -11.474 3.085 1.298 1.00 0.00 63 ALA A CA 14
ATOM 19813 C C . ALA A 1 63 ? -10.845 4.368 1.836 1.00 0.00 63 ALA A C 14
ATOM 19814 O O . ALA A 1 63 ? -10.285 4.394 2.914 1.00 0.00 63 ALA A O 14
ATOM 19821 N N . ARG A 1 64 ? -10.938 5.437 1.094 1.00 0.00 64 ARG A N 14
ATOM 19822 C CA . ARG A 1 64 ? -10.355 6.721 1.574 1.00 0.00 64 ARG A CA 14
ATOM 19823 C C . ARG A 1 64 ? -10.941 7.077 2.939 1.00 0.00 64 ARG A C 14
ATOM 19824 O O . ARG A 1 64 ? -10.256 7.569 3.813 1.00 0.00 64 ARG A O 14
ATOM 19845 N N . ALA A 1 65 ? -12.204 6.813 3.134 1.00 0.00 65 ALA A N 14
ATOM 19846 C CA . ALA A 1 65 ? -12.833 7.122 4.449 1.00 0.00 65 ALA A CA 14
ATOM 19847 C C . ALA A 1 65 ? -12.550 6.006 5.464 1.00 0.00 65 ALA A C 14
ATOM 19848 O O . ALA A 1 65 ? -12.890 6.116 6.625 1.00 0.00 65 ALA A O 14
ATOM 19855 N N . LEU A 1 66 ? -11.948 4.925 5.038 1.00 0.00 66 LEU A N 14
ATOM 19856 C CA . LEU A 1 66 ? -11.663 3.810 5.985 1.00 0.00 66 LEU A CA 14
ATOM 19857 C C . LEU A 1 66 ? -10.281 3.978 6.624 1.00 0.00 66 LEU A C 14
ATOM 19858 O O . LEU A 1 66 ? -10.162 4.352 7.774 1.00 0.00 66 LEU A O 14
ATOM 19874 N N . ILE A 1 67 ? -9.238 3.663 5.904 1.00 0.00 67 ILE A N 14
ATOM 19875 C CA . ILE A 1 67 ? -7.868 3.786 6.482 1.00 0.00 67 ILE A CA 14
ATOM 19876 C C . ILE A 1 67 ? -7.276 5.167 6.201 1.00 0.00 67 ILE A C 14
ATOM 19877 O O . ILE A 1 67 ? -7.965 6.086 5.806 1.00 0.00 67 ILE A O 14
ATOM 19893 N N . LYS A 1 68 ? -5.991 5.307 6.391 1.00 0.00 68 LYS A N 14
ATOM 19894 C CA . LYS A 1 68 ? -5.322 6.609 6.116 1.00 0.00 68 LYS A CA 14
ATOM 19895 C C . LYS A 1 68 ? -6.015 7.750 6.861 1.00 0.00 68 LYS A C 14
ATOM 19896 O O . LYS A 1 68 ? -6.769 7.534 7.790 1.00 0.00 68 LYS A O 14
ATOM 19915 N N . ILE A 1 69 ? -5.755 8.966 6.466 1.00 0.00 69 ILE A N 14
ATOM 19916 C CA . ILE A 1 69 ? -6.359 10.133 7.180 1.00 0.00 69 ILE A CA 14
ATOM 19917 C C . ILE A 1 69 ? -6.932 11.163 6.200 1.00 0.00 69 ILE A C 14
ATOM 19918 O O . ILE A 1 69 ? -7.530 12.140 6.606 1.00 0.00 69 ILE A O 14
ATOM 19934 N N . ASP A 1 70 ? -6.751 10.974 4.921 1.00 0.00 70 ASP A N 14
ATOM 19935 C CA . ASP A 1 70 ? -7.280 11.976 3.950 1.00 0.00 70 ASP A CA 14
ATOM 19936 C C . ASP A 1 70 ? -8.010 11.291 2.788 1.00 0.00 70 ASP A C 14
ATOM 19937 O O . ASP A 1 70 ? -9.196 11.037 2.861 1.00 0.00 70 ASP A O 14
ATOM 19946 N N . VAL A 1 71 ? -7.336 11.032 1.699 1.00 0.00 71 VAL A N 14
ATOM 19947 C CA . VAL A 1 71 ? -8.018 10.403 0.528 1.00 0.00 71 VAL A CA 14
ATOM 19948 C C . VAL A 1 71 ? -6.980 9.984 -0.499 1.00 0.00 71 VAL A C 14
ATOM 19949 O O . VAL A 1 71 ? -6.967 8.864 -0.970 1.00 0.00 71 VAL A O 14
ATOM 19962 N N . ASN A 1 72 ? -6.151 10.901 -0.899 1.00 0.00 72 ASN A N 14
ATOM 19963 C CA . ASN A 1 72 ? -5.113 10.557 -1.901 1.00 0.00 72 ASN A CA 14
ATOM 19964 C C . ASN A 1 72 ? -4.186 9.495 -1.314 1.00 0.00 72 ASN A C 14
ATOM 19965 O O . ASN A 1 72 ? -3.573 8.715 -2.018 1.00 0.00 72 ASN A O 14
ATOM 19976 N N . LYS A 1 73 ? -4.103 9.454 -0.015 1.00 0.00 73 LYS A N 14
ATOM 19977 C CA . LYS A 1 73 ? -3.254 8.439 0.658 1.00 0.00 73 LYS A CA 14
ATOM 19978 C C . LYS A 1 73 ? -3.821 7.044 0.387 1.00 0.00 73 LYS A C 14
ATOM 19979 O O . LYS A 1 73 ? -3.168 6.199 -0.199 1.00 0.00 73 LYS A O 14
ATOM 19998 N N . THR A 1 74 ? -5.053 6.810 0.757 1.00 0.00 74 THR A N 14
ATOM 19999 C CA . THR A 1 74 ? -5.676 5.495 0.444 1.00 0.00 74 THR A CA 14
ATOM 20000 C C . THR A 1 74 ? -5.818 5.364 -1.068 1.00 0.00 74 THR A C 14
ATOM 20001 O O . THR A 1 74 ? -5.762 4.288 -1.619 1.00 0.00 74 THR A O 14
ATOM 20012 N N . ARG A 1 75 ? -6.002 6.463 -1.743 1.00 0.00 75 ARG A N 14
ATOM 20013 C CA . ARG A 1 75 ? -6.131 6.411 -3.221 1.00 0.00 75 ARG A CA 14
ATOM 20014 C C . ARG A 1 75 ? -4.921 5.701 -3.824 1.00 0.00 75 ARG A C 14
ATOM 20015 O O . ARG A 1 75 ? -5.033 5.010 -4.808 1.00 0.00 75 ARG A O 14
ATOM 20036 N N . LYS A 1 76 ? -3.765 5.852 -3.235 1.00 0.00 76 LYS A N 14
ATOM 20037 C CA . LYS A 1 76 ? -2.563 5.181 -3.802 1.00 0.00 76 LYS A CA 14
ATOM 20038 C C . LYS A 1 76 ? -2.480 3.732 -3.320 1.00 0.00 76 LYS A C 14
ATOM 20039 O O . LYS A 1 76 ? -2.383 2.812 -4.108 1.00 0.00 76 LYS A O 14
ATOM 20058 N N . ILE A 1 77 ? -2.525 3.516 -2.034 1.00 0.00 77 ILE A N 14
ATOM 20059 C CA . ILE A 1 77 ? -2.470 2.118 -1.521 1.00 0.00 77 ILE A CA 14
ATOM 20060 C C . ILE A 1 77 ? -3.637 1.312 -2.097 1.00 0.00 77 ILE A C 14
ATOM 20061 O O . ILE A 1 77 ? -3.454 0.307 -2.765 1.00 0.00 77 ILE A O 14
ATOM 20077 N N . TYR A 1 78 ? -4.837 1.760 -1.860 1.00 0.00 78 TYR A N 14
ATOM 20078 C CA . TYR A 1 78 ? -6.023 1.033 -2.382 1.00 0.00 78 TYR A CA 14
ATOM 20079 C C . TYR A 1 78 ? -5.937 0.873 -3.898 1.00 0.00 78 TYR A C 14
ATOM 20080 O O . TYR A 1 78 ? -6.168 -0.194 -4.414 1.00 0.00 78 TYR A O 14
ATOM 20098 N N . ASP A 1 79 ? -5.596 1.912 -4.626 1.00 0.00 79 ASP A N 14
ATOM 20099 C CA . ASP A 1 79 ? -5.492 1.765 -6.113 1.00 0.00 79 ASP A CA 14
ATOM 20100 C C . ASP A 1 79 ? -4.617 0.555 -6.448 1.00 0.00 79 ASP A C 14
ATOM 20101 O O . ASP A 1 79 ? -4.872 -0.169 -7.388 1.00 0.00 79 ASP A O 14
ATOM 20110 N N . PHE A 1 80 ? -3.608 0.313 -5.659 1.00 0.00 80 PHE A N 14
ATOM 20111 C CA . PHE A 1 80 ? -2.749 -0.871 -5.910 1.00 0.00 80 PHE A CA 14
ATOM 20112 C C . PHE A 1 80 ? -3.576 -2.146 -5.748 1.00 0.00 80 PHE A C 14
ATOM 20113 O O . PHE A 1 80 ? -3.565 -3.013 -6.599 1.00 0.00 80 PHE A O 14
ATOM 20130 N N . LEU A 1 81 ? -4.329 -2.252 -4.685 1.00 0.00 81 LEU A N 14
ATOM 20131 C CA . LEU A 1 81 ? -5.171 -3.471 -4.499 1.00 0.00 81 LEU A CA 14
ATOM 20132 C C . LEU A 1 81 ? -6.288 -3.516 -5.553 1.00 0.00 81 LEU A C 14
ATOM 20133 O O . LEU A 1 81 ? -6.601 -4.555 -6.099 1.00 0.00 81 LEU A O 14
ATOM 20149 N N . ILE A 1 82 ? -6.902 -2.394 -5.822 1.00 0.00 82 ILE A N 14
ATOM 20150 C CA . ILE A 1 82 ? -8.005 -2.348 -6.828 1.00 0.00 82 ILE A CA 14
ATOM 20151 C C . ILE A 1 82 ? -7.482 -2.744 -8.207 1.00 0.00 82 ILE A C 14
ATOM 20152 O O . ILE A 1 82 ? -7.816 -3.784 -8.740 1.00 0.00 82 ILE A O 14
ATOM 20168 N N . ARG A 1 83 ? -6.678 -1.903 -8.798 1.00 0.00 83 ARG A N 14
ATOM 20169 C CA . ARG A 1 83 ? -6.131 -2.200 -10.151 1.00 0.00 83 ARG A CA 14
ATOM 20170 C C . ARG A 1 83 ? -5.570 -3.625 -10.204 1.00 0.00 83 ARG A C 14
ATOM 20171 O O . ARG A 1 83 ? -5.626 -4.286 -11.222 1.00 0.00 83 ARG A O 14
ATOM 20192 N N . GLU A 1 84 ? -5.048 -4.109 -9.109 1.00 0.00 84 GLU A N 14
ATOM 20193 C CA . GLU A 1 84 ? -4.516 -5.500 -9.088 1.00 0.00 84 GLU A CA 14
ATOM 20194 C C . GLU A 1 84 ? -5.617 -6.477 -8.671 1.00 0.00 84 GLU A C 14
ATOM 20195 O O . GLU A 1 84 ? -6.746 -6.092 -8.439 1.00 0.00 84 GLU A O 14
ATOM 20207 N N . GLY A 1 85 ? -5.299 -7.737 -8.575 1.00 0.00 85 GLY A N 14
ATOM 20208 C CA . GLY A 1 85 ? -6.327 -8.739 -8.171 1.00 0.00 85 GLY A CA 14
ATOM 20209 C C . GLY A 1 85 ? -6.320 -8.904 -6.648 1.00 0.00 85 GLY A C 14
ATOM 20210 O O . GLY A 1 85 ? -6.192 -9.999 -6.137 1.00 0.00 85 GLY A O 14
ATOM 20214 N N . TYR A 1 86 ? -6.461 -7.831 -5.917 1.00 0.00 86 TYR A N 14
ATOM 20215 C CA . TYR A 1 86 ? -6.464 -7.943 -4.431 1.00 0.00 86 TYR A CA 14
ATOM 20216 C C . TYR A 1 86 ? -7.874 -7.710 -3.885 1.00 0.00 86 TYR A C 14
ATOM 20217 O O . TYR A 1 86 ? -8.527 -8.621 -3.417 1.00 0.00 86 TYR A O 14
ATOM 20235 N N . ILE A 1 87 ? -8.351 -6.498 -3.945 1.00 0.00 87 ILE A N 14
ATOM 20236 C CA . ILE A 1 87 ? -9.725 -6.213 -3.442 1.00 0.00 87 ILE A CA 14
ATOM 20237 C C . ILE A 1 87 ? -10.593 -5.669 -4.580 1.00 0.00 87 ILE A C 14
ATOM 20238 O O . ILE A 1 87 ? -10.099 -5.318 -5.633 1.00 0.00 87 ILE A O 14
ATOM 20254 N N . THR A 1 88 ? -11.880 -5.601 -4.385 1.00 0.00 88 THR A N 14
ATOM 20255 C CA . THR A 1 88 ? -12.763 -5.091 -5.469 1.00 0.00 88 THR A CA 14
ATOM 20256 C C . THR A 1 88 ? -13.439 -3.787 -5.049 1.00 0.00 88 THR A C 14
ATOM 20257 O O . THR A 1 88 ? -13.652 -3.534 -3.880 1.00 0.00 88 THR A O 14
ATOM 20268 N N . LYS A 1 89 ? -13.777 -2.958 -5.997 1.00 0.00 89 LYS A N 14
ATOM 20269 C CA . LYS A 1 89 ? -14.440 -1.670 -5.658 1.00 0.00 89 LYS A CA 14
ATOM 20270 C C . LYS A 1 89 ? -15.934 -1.903 -5.415 1.00 0.00 89 LYS A C 14
ATOM 20271 O O . LYS A 1 89 ? -16.444 -1.664 -4.339 1.00 0.00 89 LYS A O 14
ATOM 20290 N N . ALA A 1 90 ? -16.636 -2.385 -6.405 1.00 0.00 90 ALA A N 14
ATOM 20291 C CA . ALA A 1 90 ? -18.096 -2.638 -6.233 1.00 0.00 90 ALA A CA 14
ATOM 20292 C C . ALA A 1 90 ? -18.799 -1.376 -5.729 1.00 0.00 90 ALA A C 14
ATOM 20293 O O . ALA A 1 90 ? -19.572 -1.487 -4.791 1.00 0.00 90 ALA A O 14
ATOM 20301 N N . GLY A 1 1 ? -24.203 3.347 5.893 1.00 0.00 1 GLY A N 15
ATOM 20302 C CA . GLY A 1 1 ? -24.985 2.817 4.741 1.00 0.00 1 GLY A CA 15
ATOM 20303 C C . GLY A 1 1 ? -24.712 3.674 3.502 1.00 0.00 1 GLY A C 15
ATOM 20304 O O . GLY A 1 1 ? -24.218 3.195 2.501 1.00 0.00 1 GLY A O 15
ATOM 20310 N N . SER A 1 2 ? -25.029 4.938 3.563 1.00 0.00 2 SER A N 15
ATOM 20311 C CA . SER A 1 2 ? -24.790 5.826 2.390 1.00 0.00 2 SER A CA 15
ATOM 20312 C C . SER A 1 2 ? -23.535 6.673 2.611 1.00 0.00 2 SER A C 15
ATOM 20313 O O . SER A 1 2 ? -23.383 7.735 2.041 1.00 0.00 2 SER A O 15
ATOM 20321 N N . ASN A 1 3 ? -22.634 6.212 3.435 1.00 0.00 3 ASN A N 15
ATOM 20322 C CA . ASN A 1 3 ? -21.390 6.990 3.691 1.00 0.00 3 ASN A CA 15
ATOM 20323 C C . ASN A 1 3 ? -20.232 6.045 4.018 1.00 0.00 3 ASN A C 15
ATOM 20324 O O . ASN A 1 3 ? -19.508 6.242 4.975 1.00 0.00 3 ASN A O 15
ATOM 20335 N N . SER A 1 4 ? -20.052 5.018 3.233 1.00 0.00 4 SER A N 15
ATOM 20336 C CA . SER A 1 4 ? -18.941 4.061 3.500 1.00 0.00 4 SER A CA 15
ATOM 20337 C C . SER A 1 4 ? -17.893 4.137 2.387 1.00 0.00 4 SER A C 15
ATOM 20338 O O . SER A 1 4 ? -17.175 3.191 2.134 1.00 0.00 4 SER A O 15
ATOM 20346 N N . GLY A 1 5 ? -17.802 5.255 1.719 1.00 0.00 5 GLY A N 15
ATOM 20347 C CA . GLY A 1 5 ? -16.802 5.387 0.622 1.00 0.00 5 GLY A CA 15
ATOM 20348 C C . GLY A 1 5 ? -17.427 6.147 -0.550 1.00 0.00 5 GLY A C 15
ATOM 20349 O O . GLY A 1 5 ? -17.705 7.326 -0.461 1.00 0.00 5 GLY A O 15
ATOM 20353 N N . ARG A 1 6 ? -17.649 5.481 -1.650 1.00 0.00 6 ARG A N 15
ATOM 20354 C CA . ARG A 1 6 ? -18.258 6.166 -2.825 1.00 0.00 6 ARG A CA 15
ATOM 20355 C C . ARG A 1 6 ? -19.042 5.167 -3.678 1.00 0.00 6 ARG A C 15
ATOM 20356 O O . ARG A 1 6 ? -20.227 5.321 -3.898 1.00 0.00 6 ARG A O 15
ATOM 20377 N N . ARG A 1 7 ? -18.390 4.145 -4.163 1.00 0.00 7 ARG A N 15
ATOM 20378 C CA . ARG A 1 7 ? -19.101 3.138 -5.002 1.00 0.00 7 ARG A CA 15
ATOM 20379 C C . ARG A 1 7 ? -18.715 1.720 -4.576 1.00 0.00 7 ARG A C 15
ATOM 20380 O O . ARG A 1 7 ? -17.849 1.524 -3.747 1.00 0.00 7 ARG A O 15
ATOM 20401 N N . SER A 1 8 ? -19.352 0.730 -5.140 1.00 0.00 8 SER A N 15
ATOM 20402 C CA . SER A 1 8 ? -19.026 -0.675 -4.767 1.00 0.00 8 SER A CA 15
ATOM 20403 C C . SER A 1 8 ? -17.757 -1.140 -5.485 1.00 0.00 8 SER A C 15
ATOM 20404 O O . SER A 1 8 ? -17.216 -0.445 -6.321 1.00 0.00 8 SER A O 15
ATOM 20412 N N . ALA A 1 9 ? -17.276 -2.309 -5.160 1.00 0.00 9 ALA A N 15
ATOM 20413 C CA . ALA A 1 9 ? -16.039 -2.819 -5.818 1.00 0.00 9 ALA A CA 15
ATOM 20414 C C . ALA A 1 9 ? -15.728 -4.241 -5.338 1.00 0.00 9 ALA A C 15
ATOM 20415 O O . ALA A 1 9 ? -16.390 -4.751 -4.455 1.00 0.00 9 ALA A O 15
ATOM 20422 N N . PRO A 1 10 ? -14.716 -4.838 -5.926 1.00 0.00 10 PRO A N 15
ATOM 20423 C CA . PRO A 1 10 ? -14.314 -6.213 -5.542 1.00 0.00 10 PRO A CA 15
ATOM 20424 C C . PRO A 1 10 ? -14.292 -6.374 -4.011 1.00 0.00 10 PRO A C 15
ATOM 20425 O O . PRO A 1 10 ? -13.450 -5.803 -3.345 1.00 0.00 10 PRO A O 15
ATOM 20436 N N . PRO A 1 11 ? -15.214 -7.154 -3.500 1.00 0.00 11 PRO A N 15
ATOM 20437 C CA . PRO A 1 11 ? -15.317 -7.350 -2.034 1.00 0.00 11 PRO A CA 15
ATOM 20438 C C . PRO A 1 11 ? -14.181 -8.235 -1.514 1.00 0.00 11 PRO A C 15
ATOM 20439 O O . PRO A 1 11 ? -14.225 -9.444 -1.619 1.00 0.00 11 PRO A O 15
ATOM 20450 N N . LEU A 1 12 ? -13.173 -7.640 -0.936 1.00 0.00 12 LEU A N 15
ATOM 20451 C CA . LEU A 1 12 ? -12.051 -8.444 -0.372 1.00 0.00 12 LEU A CA 15
ATOM 20452 C C . LEU A 1 12 ? -11.932 -8.180 1.125 1.00 0.00 12 LEU A C 15
ATOM 20453 O O . LEU A 1 12 ? -12.342 -8.974 1.949 1.00 0.00 12 LEU A O 15
ATOM 20469 N N . ASN A 1 13 ? -11.385 -7.055 1.474 1.00 0.00 13 ASN A N 15
ATOM 20470 C CA . ASN A 1 13 ? -11.247 -6.692 2.911 1.00 0.00 13 ASN A CA 15
ATOM 20471 C C . ASN A 1 13 ? -11.448 -5.190 3.082 1.00 0.00 13 ASN A C 15
ATOM 20472 O O . ASN A 1 13 ? -12.153 -4.736 3.960 1.00 0.00 13 ASN A O 15
ATOM 20483 N N . LEU A 1 14 ? -10.847 -4.421 2.225 1.00 0.00 14 LEU A N 15
ATOM 20484 C CA . LEU A 1 14 ? -11.000 -2.941 2.301 1.00 0.00 14 LEU A CA 15
ATOM 20485 C C . LEU A 1 14 ? -12.472 -2.554 2.154 1.00 0.00 14 LEU A C 15
ATOM 20486 O O . LEU A 1 14 ? -12.912 -1.541 2.660 1.00 0.00 14 LEU A O 15
ATOM 20502 N N . THR A 1 15 ? -13.238 -3.354 1.463 1.00 0.00 15 THR A N 15
ATOM 20503 C CA . THR A 1 15 ? -14.681 -3.031 1.280 1.00 0.00 15 THR A CA 15
ATOM 20504 C C . THR A 1 15 ? -15.446 -3.241 2.588 1.00 0.00 15 THR A C 15
ATOM 20505 O O . THR A 1 15 ? -15.779 -4.352 2.952 1.00 0.00 15 THR A O 15
ATOM 20516 N N . GLY A 1 16 ? -15.735 -2.183 3.294 1.00 0.00 16 GLY A N 15
ATOM 20517 C CA . GLY A 1 16 ? -16.486 -2.325 4.573 1.00 0.00 16 GLY A CA 15
ATOM 20518 C C . GLY A 1 16 ? -15.552 -2.042 5.751 1.00 0.00 16 GLY A C 15
ATOM 20519 O O . GLY A 1 16 ? -15.759 -2.522 6.847 1.00 0.00 16 GLY A O 15
ATOM 20523 N N . LEU A 1 17 ? -14.526 -1.264 5.537 1.00 0.00 17 LEU A N 15
ATOM 20524 C CA . LEU A 1 17 ? -13.588 -0.953 6.651 1.00 0.00 17 LEU A CA 15
ATOM 20525 C C . LEU A 1 17 ? -13.234 0.540 6.658 1.00 0.00 17 LEU A C 15
ATOM 20526 O O . LEU A 1 17 ? -13.224 1.176 5.623 1.00 0.00 17 LEU A O 15
ATOM 20542 N N . PRO A 1 18 ? -12.951 1.053 7.832 1.00 0.00 18 PRO A N 15
ATOM 20543 C CA . PRO A 1 18 ? -12.587 2.487 7.969 1.00 0.00 18 PRO A CA 15
ATOM 20544 C C . PRO A 1 18 ? -11.205 2.751 7.373 1.00 0.00 18 PRO A C 15
ATOM 20545 O O . PRO A 1 18 ? -10.257 2.042 7.644 1.00 0.00 18 PRO A O 15
ATOM 20556 N N . GLY A 1 19 ? -11.076 3.778 6.583 1.00 0.00 19 GLY A N 15
ATOM 20557 C CA . GLY A 1 19 ? -9.752 4.086 5.978 1.00 0.00 19 GLY A CA 15
ATOM 20558 C C . GLY A 1 19 ? -9.774 3.709 4.497 1.00 0.00 19 GLY A C 15
ATOM 20559 O O . GLY A 1 19 ? -9.171 4.364 3.672 1.00 0.00 19 GLY A O 15
ATOM 20563 N N . THR A 1 20 ? -10.481 2.666 4.144 1.00 0.00 20 THR A N 15
ATOM 20564 C CA . THR A 1 20 ? -10.560 2.271 2.706 1.00 0.00 20 THR A CA 15
ATOM 20565 C C . THR A 1 20 ? -10.929 3.487 1.857 1.00 0.00 20 THR A C 15
ATOM 20566 O O . THR A 1 20 ? -10.474 3.646 0.741 1.00 0.00 20 THR A O 15
ATOM 20577 N N . GLU A 1 21 ? -11.732 4.359 2.398 1.00 0.00 21 GLU A N 15
ATOM 20578 C CA . GLU A 1 21 ? -12.110 5.589 1.657 1.00 0.00 21 GLU A CA 15
ATOM 20579 C C . GLU A 1 21 ? -10.959 6.597 1.719 1.00 0.00 21 GLU A C 15
ATOM 20580 O O . GLU A 1 21 ? -10.724 7.346 0.792 1.00 0.00 21 GLU A O 15
ATOM 20592 N N . LYS A 1 22 ? -10.228 6.607 2.802 1.00 0.00 22 LYS A N 15
ATOM 20593 C CA . LYS A 1 22 ? -9.076 7.546 2.914 1.00 0.00 22 LYS A CA 15
ATOM 20594 C C . LYS A 1 22 ? -8.041 7.222 1.839 1.00 0.00 22 LYS A C 15
ATOM 20595 O O . LYS A 1 22 ? -7.307 8.079 1.388 1.00 0.00 22 LYS A O 15
ATOM 20614 N N . LEU A 1 23 ? -7.976 5.985 1.426 1.00 0.00 23 LEU A N 15
ATOM 20615 C CA . LEU A 1 23 ? -6.996 5.601 0.373 1.00 0.00 23 LEU A CA 15
ATOM 20616 C C . LEU A 1 23 ? -7.429 6.171 -0.978 1.00 0.00 23 LEU A C 15
ATOM 20617 O O . LEU A 1 23 ? -8.550 5.986 -1.409 1.00 0.00 23 LEU A O 15
ATOM 20633 N N . ASN A 1 24 ? -6.551 6.862 -1.654 1.00 0.00 24 ASN A N 15
ATOM 20634 C CA . ASN A 1 24 ? -6.920 7.440 -2.978 1.00 0.00 24 ASN A CA 15
ATOM 20635 C C . ASN A 1 24 ? -7.525 6.361 -3.879 1.00 0.00 24 ASN A C 15
ATOM 20636 O O . ASN A 1 24 ? -7.322 5.181 -3.671 1.00 0.00 24 ASN A O 15
ATOM 20647 N N . GLU A 1 25 ? -8.272 6.753 -4.874 1.00 0.00 25 GLU A N 15
ATOM 20648 C CA . GLU A 1 25 ? -8.888 5.746 -5.782 1.00 0.00 25 GLU A CA 15
ATOM 20649 C C . GLU A 1 25 ? -7.817 4.797 -6.325 1.00 0.00 25 GLU A C 15
ATOM 20650 O O . GLU A 1 25 ? -8.071 3.636 -6.577 1.00 0.00 25 GLU A O 15
ATOM 20662 N N . LYS A 1 26 ? -6.617 5.280 -6.497 1.00 0.00 26 LYS A N 15
ATOM 20663 C CA . LYS A 1 26 ? -5.527 4.401 -7.006 1.00 0.00 26 LYS A CA 15
ATOM 20664 C C . LYS A 1 26 ? -5.180 3.341 -5.959 1.00 0.00 26 LYS A C 15
ATOM 20665 O O . LYS A 1 26 ? -5.255 2.155 -6.213 1.00 0.00 26 LYS A O 15
ATOM 20684 N N . GLU A 1 27 ? -4.814 3.759 -4.777 1.00 0.00 27 GLU A N 15
ATOM 20685 C CA . GLU A 1 27 ? -4.488 2.773 -3.709 1.00 0.00 27 GLU A CA 15
ATOM 20686 C C . GLU A 1 27 ? -5.692 1.867 -3.455 1.00 0.00 27 GLU A C 15
ATOM 20687 O O . GLU A 1 27 ? -5.554 0.717 -3.088 1.00 0.00 27 GLU A O 15
ATOM 20699 N N . LYS A 1 28 ? -6.875 2.381 -3.655 1.00 0.00 28 LYS A N 15
ATOM 20700 C CA . LYS A 1 28 ? -8.096 1.555 -3.441 1.00 0.00 28 LYS A CA 15
ATOM 20701 C C . LYS A 1 28 ? -8.000 0.256 -4.242 1.00 0.00 28 LYS A C 15
ATOM 20702 O O . LYS A 1 28 ? -8.173 -0.825 -3.714 1.00 0.00 28 LYS A O 15
ATOM 20721 N N . GLU A 1 29 ? -7.724 0.353 -5.514 1.00 0.00 29 GLU A N 15
ATOM 20722 C CA . GLU A 1 29 ? -7.614 -0.876 -6.350 1.00 0.00 29 GLU A CA 15
ATOM 20723 C C . GLU A 1 29 ? -6.400 -1.701 -5.923 1.00 0.00 29 GLU A C 15
ATOM 20724 O O . GLU A 1 29 ? -6.473 -2.906 -5.787 1.00 0.00 29 GLU A O 15
ATOM 20736 N N . LEU A 1 30 ? -5.283 -1.062 -5.707 1.00 0.00 30 LEU A N 15
ATOM 20737 C CA . LEU A 1 30 ? -4.066 -1.810 -5.283 1.00 0.00 30 LEU A CA 15
ATOM 20738 C C . LEU A 1 30 ? -4.376 -2.679 -4.062 1.00 0.00 30 LEU A C 15
ATOM 20739 O O . LEU A 1 30 ? -3.922 -3.801 -3.954 1.00 0.00 30 LEU A O 15
ATOM 20755 N N . CYS A 1 31 ? -5.156 -2.173 -3.146 1.00 0.00 31 CYS A N 15
ATOM 20756 C CA . CYS A 1 31 ? -5.504 -2.975 -1.939 1.00 0.00 31 CYS A CA 15
ATOM 20757 C C . CYS A 1 31 ? -6.593 -3.993 -2.281 1.00 0.00 31 CYS A C 15
ATOM 20758 O O . CYS A 1 31 ? -6.543 -5.133 -1.863 1.00 0.00 31 CYS A O 15
ATOM 20766 N N . GLN A 1 32 ? -7.573 -3.594 -3.045 1.00 0.00 32 GLN A N 15
ATOM 20767 C CA . GLN A 1 32 ? -8.659 -4.543 -3.416 1.00 0.00 32 GLN A CA 15
ATOM 20768 C C . GLN A 1 32 ? -8.070 -5.764 -4.125 1.00 0.00 32 GLN A C 15
ATOM 20769 O O . GLN A 1 32 ? -8.639 -6.838 -4.109 1.00 0.00 32 GLN A O 15
ATOM 20783 N N . VAL A 1 33 ? -6.930 -5.611 -4.741 1.00 0.00 33 VAL A N 15
ATOM 20784 C CA . VAL A 1 33 ? -6.277 -6.776 -5.395 1.00 0.00 33 VAL A CA 15
ATOM 20785 C C . VAL A 1 33 ? -5.564 -7.591 -4.323 1.00 0.00 33 VAL A C 15
ATOM 20786 O O . VAL A 1 33 ? -5.904 -8.727 -4.057 1.00 0.00 33 VAL A O 15
ATOM 20799 N N . VAL A 1 34 ? -4.614 -6.992 -3.660 1.00 0.00 34 VAL A N 15
ATOM 20800 C CA . VAL A 1 34 ? -3.938 -7.693 -2.538 1.00 0.00 34 VAL A CA 15
ATOM 20801 C C . VAL A 1 34 ? -4.784 -7.528 -1.277 1.00 0.00 34 VAL A C 15
ATOM 20802 O O . VAL A 1 34 ? -4.510 -6.681 -0.453 1.00 0.00 34 VAL A O 15
ATOM 20815 N N . ARG A 1 35 ? -5.838 -8.307 -1.164 1.00 0.00 35 ARG A N 15
ATOM 20816 C CA . ARG A 1 35 ? -6.785 -8.212 0.006 1.00 0.00 35 ARG A CA 15
ATOM 20817 C C . ARG A 1 35 ? -6.092 -7.739 1.291 1.00 0.00 35 ARG A C 15
ATOM 20818 O O . ARG A 1 35 ? -5.564 -8.522 2.056 1.00 0.00 35 ARG A O 15
ATOM 20839 N N . LEU A 1 36 ? -6.087 -6.452 1.514 1.00 0.00 36 LEU A N 15
ATOM 20840 C CA . LEU A 1 36 ? -5.436 -5.897 2.736 1.00 0.00 36 LEU A CA 15
ATOM 20841 C C . LEU A 1 36 ? -6.421 -5.007 3.497 1.00 0.00 36 LEU A C 15
ATOM 20842 O O . LEU A 1 36 ? -7.524 -4.763 3.050 1.00 0.00 36 LEU A O 15
ATOM 20858 N N . VAL A 1 37 ? -6.033 -4.520 4.644 1.00 0.00 37 VAL A N 15
ATOM 20859 C CA . VAL A 1 37 ? -6.948 -3.634 5.424 1.00 0.00 37 VAL A CA 15
ATOM 20860 C C . VAL A 1 37 ? -6.455 -2.180 5.365 1.00 0.00 37 VAL A C 15
ATOM 20861 O O . VAL A 1 37 ? -5.310 -1.931 5.042 1.00 0.00 37 VAL A O 15
ATOM 20874 N N . PRO A 1 38 ? -7.339 -1.264 5.683 1.00 0.00 38 PRO A N 15
ATOM 20875 C CA . PRO A 1 38 ? -7.008 0.184 5.587 1.00 0.00 38 PRO A CA 15
ATOM 20876 C C . PRO A 1 38 ? -5.984 0.635 6.638 1.00 0.00 38 PRO A C 15
ATOM 20877 O O . PRO A 1 38 ? -4.819 0.803 6.336 1.00 0.00 38 PRO A O 15
ATOM 20888 N N . GLY A 1 39 ? -6.430 0.911 7.842 1.00 0.00 39 GLY A N 15
ATOM 20889 C CA . GLY A 1 39 ? -5.520 1.436 8.913 1.00 0.00 39 GLY A CA 15
ATOM 20890 C C . GLY A 1 39 ? -4.154 0.743 8.881 1.00 0.00 39 GLY A C 15
ATOM 20891 O O . GLY A 1 39 ? -3.139 1.348 9.173 1.00 0.00 39 GLY A O 15
ATOM 20895 N N . ALA A 1 40 ? -4.110 -0.511 8.529 1.00 0.00 40 ALA A N 15
ATOM 20896 C CA . ALA A 1 40 ? -2.791 -1.205 8.471 1.00 0.00 40 ALA A CA 15
ATOM 20897 C C . ALA A 1 40 ? -2.009 -0.715 7.254 1.00 0.00 40 ALA A C 15
ATOM 20898 O O . ALA A 1 40 ? -0.889 -0.265 7.369 1.00 0.00 40 ALA A O 15
ATOM 20905 N N . TYR A 1 41 ? -2.609 -0.748 6.094 1.00 0.00 41 TYR A N 15
ATOM 20906 C CA . TYR A 1 41 ? -1.911 -0.236 4.881 1.00 0.00 41 TYR A CA 15
ATOM 20907 C C . TYR A 1 41 ? -1.403 1.184 5.136 1.00 0.00 41 TYR A C 15
ATOM 20908 O O . TYR A 1 41 ? -0.242 1.485 4.941 1.00 0.00 41 TYR A O 15
ATOM 20926 N N . LEU A 1 42 ? -2.261 2.052 5.602 1.00 0.00 42 LEU A N 15
ATOM 20927 C CA . LEU A 1 42 ? -1.826 3.442 5.913 1.00 0.00 42 LEU A CA 15
ATOM 20928 C C . LEU A 1 42 ? -0.613 3.411 6.840 1.00 0.00 42 LEU A C 15
ATOM 20929 O O . LEU A 1 42 ? 0.285 4.223 6.738 1.00 0.00 42 LEU A O 15
ATOM 20945 N N . GLU A 1 43 ? -0.583 2.474 7.749 1.00 0.00 43 GLU A N 15
ATOM 20946 C CA . GLU A 1 43 ? 0.581 2.371 8.671 1.00 0.00 43 GLU A CA 15
ATOM 20947 C C . GLU A 1 43 ? 1.800 1.864 7.902 1.00 0.00 43 GLU A C 15
ATOM 20948 O O . GLU A 1 43 ? 2.812 2.531 7.810 1.00 0.00 43 GLU A O 15
ATOM 20960 N N . TYR A 1 44 ? 1.692 0.702 7.310 1.00 0.00 44 TYR A N 15
ATOM 20961 C CA . TYR A 1 44 ? 2.826 0.150 6.512 1.00 0.00 44 TYR A CA 15
ATOM 20962 C C . TYR A 1 44 ? 3.364 1.212 5.553 1.00 0.00 44 TYR A C 15
ATOM 20963 O O . TYR A 1 44 ? 4.507 1.612 5.634 1.00 0.00 44 TYR A O 15
ATOM 20981 N N . LYS A 1 45 ? 2.528 1.702 4.677 1.00 0.00 45 LYS A N 15
ATOM 20982 C CA . LYS A 1 45 ? 2.970 2.755 3.716 1.00 0.00 45 LYS A CA 15
ATOM 20983 C C . LYS A 1 45 ? 3.713 3.876 4.450 1.00 0.00 45 LYS A C 15
ATOM 20984 O O . LYS A 1 45 ? 4.727 4.364 3.992 1.00 0.00 45 LYS A O 15
ATOM 21003 N N . SER A 1 46 ? 3.221 4.281 5.590 1.00 0.00 46 SER A N 15
ATOM 21004 C CA . SER A 1 46 ? 3.907 5.362 6.351 1.00 0.00 46 SER A CA 15
ATOM 21005 C C . SER A 1 46 ? 5.318 4.917 6.747 1.00 0.00 46 SER A C 15
ATOM 21006 O O . SER A 1 46 ? 6.271 5.662 6.635 1.00 0.00 46 SER A O 15
ATOM 21014 N N . ALA A 1 47 ? 5.458 3.702 7.204 1.00 0.00 47 ALA A N 15
ATOM 21015 C CA . ALA A 1 47 ? 6.806 3.208 7.609 1.00 0.00 47 ALA A CA 15
ATOM 21016 C C . ALA A 1 47 ? 7.770 3.250 6.422 1.00 0.00 47 ALA A C 15
ATOM 21017 O O . ALA A 1 47 ? 8.959 3.446 6.584 1.00 0.00 47 ALA A O 15
ATOM 21024 N N . LEU A 1 48 ? 7.274 3.058 5.231 1.00 0.00 48 LEU A N 15
ATOM 21025 C CA . LEU A 1 48 ? 8.176 3.082 4.042 1.00 0.00 48 LEU A CA 15
ATOM 21026 C C . LEU A 1 48 ? 8.642 4.510 3.770 1.00 0.00 48 LEU A C 15
ATOM 21027 O O . LEU A 1 48 ? 9.819 4.782 3.689 1.00 0.00 48 LEU A O 15
ATOM 21043 N N . LEU A 1 49 ? 7.727 5.427 3.634 1.00 0.00 49 LEU A N 15
ATOM 21044 C CA . LEU A 1 49 ? 8.119 6.838 3.363 1.00 0.00 49 LEU A CA 15
ATOM 21045 C C . LEU A 1 49 ? 9.093 7.343 4.432 1.00 0.00 49 LEU A C 15
ATOM 21046 O O . LEU A 1 49 ? 9.880 8.238 4.193 1.00 0.00 49 LEU A O 15
ATOM 21062 N N . ASN A 1 50 ? 9.049 6.778 5.609 1.00 0.00 50 ASN A N 15
ATOM 21063 C CA . ASN A 1 50 ? 9.950 7.256 6.699 1.00 0.00 50 ASN A CA 15
ATOM 21064 C C . ASN A 1 50 ? 11.359 6.670 6.560 1.00 0.00 50 ASN A C 15
ATOM 21065 O O . ASN A 1 50 ? 12.344 7.341 6.805 1.00 0.00 50 ASN A O 15
ATOM 21076 N N . GLU A 1 51 ? 11.472 5.416 6.215 1.00 0.00 51 GLU A N 15
ATOM 21077 C CA . GLU A 1 51 ? 12.827 4.811 6.073 1.00 0.00 51 GLU A CA 15
ATOM 21078 C C . GLU A 1 51 ? 13.369 5.122 4.686 1.00 0.00 51 GLU A C 15
ATOM 21079 O O . GLU A 1 51 ? 14.511 5.500 4.515 1.00 0.00 51 GLU A O 15
ATOM 21091 N N . CYS A 1 52 ? 12.536 4.993 3.700 1.00 0.00 52 CYS A N 15
ATOM 21092 C CA . CYS A 1 52 ? 12.954 5.321 2.317 1.00 0.00 52 CYS A CA 15
ATOM 21093 C C . CYS A 1 52 ? 13.422 6.774 2.253 1.00 0.00 52 CYS A C 15
ATOM 21094 O O . CYS A 1 52 ? 14.464 7.079 1.709 1.00 0.00 52 CYS A O 15
ATOM 21102 N N . HIS A 1 53 ? 12.665 7.672 2.826 1.00 0.00 53 HIS A N 15
ATOM 21103 C CA . HIS A 1 53 ? 13.073 9.103 2.818 1.00 0.00 53 HIS A CA 15
ATOM 21104 C C . HIS A 1 53 ? 14.358 9.285 3.626 1.00 0.00 53 HIS A C 15
ATOM 21105 O O . HIS A 1 53 ? 15.249 10.014 3.237 1.00 0.00 53 HIS A O 15
ATOM 21119 N N . LYS A 1 54 ? 14.469 8.615 4.743 1.00 0.00 54 LYS A N 15
ATOM 21120 C CA . LYS A 1 54 ? 15.704 8.742 5.570 1.00 0.00 54 LYS A CA 15
ATOM 21121 C C . LYS A 1 54 ? 16.949 8.527 4.704 1.00 0.00 54 LYS A C 15
ATOM 21122 O O . LYS A 1 54 ? 17.874 9.314 4.723 1.00 0.00 54 LYS A O 15
ATOM 21141 N N . GLN A 1 55 ? 16.972 7.472 3.936 1.00 0.00 55 GLN A N 15
ATOM 21142 C CA . GLN A 1 55 ? 18.146 7.214 3.056 1.00 0.00 55 GLN A CA 15
ATOM 21143 C C . GLN A 1 55 ? 17.939 7.869 1.687 1.00 0.00 55 GLN A C 15
ATOM 21144 O O . GLN A 1 55 ? 18.876 8.097 0.949 1.00 0.00 55 GLN A O 15
ATOM 21158 N N . GLY A 1 56 ? 16.716 8.168 1.342 1.00 0.00 56 GLY A N 15
ATOM 21159 C CA . GLY A 1 56 ? 16.443 8.795 0.018 1.00 0.00 56 GLY A CA 15
ATOM 21160 C C . GLY A 1 56 ? 15.415 7.948 -0.735 1.00 0.00 56 GLY A C 15
ATOM 21161 O O . GLY A 1 56 ? 14.308 8.378 -0.990 1.00 0.00 56 GLY A O 15
ATOM 21165 N N . GLY A 1 57 ? 15.770 6.740 -1.081 1.00 0.00 57 GLY A N 15
ATOM 21166 C CA . GLY A 1 57 ? 14.809 5.855 -1.799 1.00 0.00 57 GLY A CA 15
ATOM 21167 C C . GLY A 1 57 ? 15.005 4.414 -1.324 1.00 0.00 57 GLY A C 15
ATOM 21168 O O . GLY A 1 57 ? 15.779 4.155 -0.423 1.00 0.00 57 GLY A O 15
ATOM 21172 N N . LEU A 1 58 ? 14.314 3.470 -1.910 1.00 0.00 58 LEU A N 15
ATOM 21173 C CA . LEU A 1 58 ? 14.480 2.058 -1.451 1.00 0.00 58 LEU A CA 15
ATOM 21174 C C . LEU A 1 58 ? 14.147 1.060 -2.563 1.00 0.00 58 LEU A C 15
ATOM 21175 O O . LEU A 1 58 ? 13.273 1.286 -3.377 1.00 0.00 58 LEU A O 15
ATOM 21191 N N . ARG A 1 59 ? 14.825 -0.057 -2.580 1.00 0.00 59 ARG A N 15
ATOM 21192 C CA . ARG A 1 59 ? 14.543 -1.094 -3.613 1.00 0.00 59 ARG A CA 15
ATOM 21193 C C . ARG A 1 59 ? 13.206 -1.775 -3.316 1.00 0.00 59 ARG A C 15
ATOM 21194 O O . ARG A 1 59 ? 12.302 -1.174 -2.770 1.00 0.00 59 ARG A O 15
ATOM 21215 N N . LEU A 1 60 ? 13.073 -3.027 -3.658 1.00 0.00 60 LEU A N 15
ATOM 21216 C CA . LEU A 1 60 ? 11.793 -3.735 -3.381 1.00 0.00 60 LEU A CA 15
ATOM 21217 C C . LEU A 1 60 ? 12.044 -4.953 -2.486 1.00 0.00 60 LEU A C 15
ATOM 21218 O O . LEU A 1 60 ? 11.347 -5.170 -1.518 1.00 0.00 60 LEU A O 15
ATOM 21234 N N . ALA A 1 61 ? 13.053 -5.729 -2.774 1.00 0.00 61 ALA A N 15
ATOM 21235 C CA . ALA A 1 61 ? 13.346 -6.912 -1.911 1.00 0.00 61 ALA A CA 15
ATOM 21236 C C . ALA A 1 61 ? 13.471 -6.478 -0.447 1.00 0.00 61 ALA A C 15
ATOM 21237 O O . ALA A 1 61 ? 12.787 -6.983 0.428 1.00 0.00 61 ALA A O 15
ATOM 21244 N N . GLN A 1 62 ? 14.329 -5.531 -0.175 1.00 0.00 62 GLN A N 15
ATOM 21245 C CA . GLN A 1 62 ? 14.482 -5.044 1.224 1.00 0.00 62 GLN A CA 15
ATOM 21246 C C . GLN A 1 62 ? 13.119 -4.639 1.783 1.00 0.00 62 GLN A C 15
ATOM 21247 O O . GLN A 1 62 ? 12.865 -4.731 2.968 1.00 0.00 62 GLN A O 15
ATOM 21261 N N . ALA A 1 63 ? 12.239 -4.201 0.928 1.00 0.00 63 ALA A N 15
ATOM 21262 C CA . ALA A 1 63 ? 10.885 -3.792 1.389 1.00 0.00 63 ALA A CA 15
ATOM 21263 C C . ALA A 1 63 ? 10.092 -5.013 1.859 1.00 0.00 63 ALA A C 15
ATOM 21264 O O . ALA A 1 63 ? 9.411 -4.970 2.865 1.00 0.00 63 ALA A O 15
ATOM 21271 N N . ARG A 1 64 ? 10.177 -6.104 1.148 1.00 0.00 64 ARG A N 15
ATOM 21272 C CA . ARG A 1 64 ? 9.429 -7.321 1.570 1.00 0.00 64 ARG A CA 15
ATOM 21273 C C . ARG A 1 64 ? 9.869 -7.746 2.968 1.00 0.00 64 ARG A C 15
ATOM 21274 O O . ARG A 1 64 ? 9.068 -8.141 3.791 1.00 0.00 64 ARG A O 15
ATOM 21295 N N . ALA A 1 65 ? 11.141 -7.666 3.242 1.00 0.00 65 ALA A N 15
ATOM 21296 C CA . ALA A 1 65 ? 11.636 -8.079 4.586 1.00 0.00 65 ALA A CA 15
ATOM 21297 C C . ALA A 1 65 ? 11.296 -7.026 5.648 1.00 0.00 65 ALA A C 15
ATOM 21298 O O . ALA A 1 65 ? 11.488 -7.246 6.828 1.00 0.00 65 ALA A O 15
ATOM 21305 N N . LEU A 1 66 ? 10.815 -5.878 5.249 1.00 0.00 66 LEU A N 15
ATOM 21306 C CA . LEU A 1 66 ? 10.503 -4.819 6.253 1.00 0.00 66 LEU A CA 15
ATOM 21307 C C . LEU A 1 66 ? 9.052 -4.914 6.745 1.00 0.00 66 LEU A C 15
ATOM 21308 O O . LEU A 1 66 ? 8.798 -5.286 7.873 1.00 0.00 66 LEU A O 15
ATOM 21324 N N . ILE A 1 67 ? 8.103 -4.512 5.939 1.00 0.00 67 ILE A N 15
ATOM 21325 C CA . ILE A 1 67 ? 6.682 -4.525 6.397 1.00 0.00 67 ILE A CA 15
ATOM 21326 C C . ILE A 1 67 ? 5.985 -5.844 6.054 1.00 0.00 67 ILE A C 15
ATOM 21327 O O . ILE A 1 67 ? 6.610 -6.826 5.704 1.00 0.00 67 ILE A O 15
ATOM 21343 N N . LYS A 1 68 ? 4.682 -5.864 6.173 1.00 0.00 68 LYS A N 15
ATOM 21344 C CA . LYS A 1 68 ? 3.896 -7.102 5.880 1.00 0.00 68 LYS A CA 15
ATOM 21345 C C . LYS A 1 68 ? 4.539 -8.322 6.557 1.00 0.00 68 LYS A C 15
ATOM 21346 O O . LYS A 1 68 ? 5.002 -8.240 7.677 1.00 0.00 68 LYS A O 15
ATOM 21365 N N . ILE A 1 69 ? 4.539 -9.461 5.910 1.00 0.00 69 ILE A N 15
ATOM 21366 C CA . ILE A 1 69 ? 5.108 -10.680 6.555 1.00 0.00 69 ILE A CA 15
ATOM 21367 C C . ILE A 1 69 ? 5.658 -11.667 5.514 1.00 0.00 69 ILE A C 15
ATOM 21368 O O . ILE A 1 69 ? 6.630 -12.353 5.760 1.00 0.00 69 ILE A O 15
ATOM 21384 N N . ASP A 1 70 ? 5.049 -11.760 4.361 1.00 0.00 70 ASP A N 15
ATOM 21385 C CA . ASP A 1 70 ? 5.531 -12.742 3.348 1.00 0.00 70 ASP A CA 15
ATOM 21386 C C . ASP A 1 70 ? 6.384 -12.056 2.274 1.00 0.00 70 ASP A C 15
ATOM 21387 O O . ASP A 1 70 ? 7.593 -12.002 2.380 1.00 0.00 70 ASP A O 15
ATOM 21396 N N . VAL A 1 71 ? 5.779 -11.555 1.226 1.00 0.00 71 VAL A N 15
ATOM 21397 C CA . VAL A 1 71 ? 6.579 -10.902 0.150 1.00 0.00 71 VAL A CA 15
ATOM 21398 C C . VAL A 1 71 ? 5.659 -10.297 -0.913 1.00 0.00 71 VAL A C 15
ATOM 21399 O O . VAL A 1 71 ? 5.922 -9.235 -1.442 1.00 0.00 71 VAL A O 15
ATOM 21412 N N . ASN A 1 72 ? 4.598 -10.978 -1.253 1.00 0.00 72 ASN A N 15
ATOM 21413 C CA . ASN A 1 72 ? 3.669 -10.439 -2.287 1.00 0.00 72 ASN A CA 15
ATOM 21414 C C . ASN A 1 72 ? 2.904 -9.245 -1.722 1.00 0.00 72 ASN A C 15
ATOM 21415 O O . ASN A 1 72 ? 2.552 -8.321 -2.430 1.00 0.00 72 ASN A O 15
ATOM 21426 N N . LYS A 1 73 ? 2.654 -9.257 -0.444 1.00 0.00 73 LYS A N 15
ATOM 21427 C CA . LYS A 1 73 ? 1.935 -8.123 0.189 1.00 0.00 73 LYS A CA 15
ATOM 21428 C C . LYS A 1 73 ? 2.790 -6.860 0.094 1.00 0.00 73 LYS A C 15
ATOM 21429 O O . LYS A 1 73 ? 2.394 -5.877 -0.502 1.00 0.00 73 LYS A O 15
ATOM 21448 N N . THR A 1 74 ? 3.978 -6.889 0.634 1.00 0.00 74 THR A N 15
ATOM 21449 C CA . THR A 1 74 ? 4.869 -5.704 0.504 1.00 0.00 74 THR A CA 15
ATOM 21450 C C . THR A 1 74 ? 5.101 -5.422 -0.976 1.00 0.00 74 THR A C 15
ATOM 21451 O O . THR A 1 74 ? 5.085 -4.292 -1.418 1.00 0.00 74 THR A O 15
ATOM 21462 N N . ARG A 1 75 ? 5.297 -6.454 -1.747 1.00 0.00 75 ARG A N 15
ATOM 21463 C CA . ARG A 1 75 ? 5.535 -6.270 -3.202 1.00 0.00 75 ARG A CA 15
ATOM 21464 C C . ARG A 1 75 ? 4.476 -5.356 -3.814 1.00 0.00 75 ARG A C 15
ATOM 21465 O O . ARG A 1 75 ? 4.762 -4.591 -4.706 1.00 0.00 75 ARG A O 15
ATOM 21486 N N . LYS A 1 76 ? 3.259 -5.416 -3.342 1.00 0.00 76 LYS A N 15
ATOM 21487 C CA . LYS A 1 76 ? 2.202 -4.549 -3.931 1.00 0.00 76 LYS A CA 15
ATOM 21488 C C . LYS A 1 76 ? 2.279 -3.132 -3.361 1.00 0.00 76 LYS A C 15
ATOM 21489 O O . LYS A 1 76 ? 2.364 -2.162 -4.089 1.00 0.00 76 LYS A O 15
ATOM 21508 N N . ILE A 1 77 ? 2.246 -3.003 -2.064 1.00 0.00 77 ILE A N 15
ATOM 21509 C CA . ILE A 1 77 ? 2.320 -1.647 -1.452 1.00 0.00 77 ILE A CA 15
ATOM 21510 C C . ILE A 1 77 ? 3.603 -0.938 -1.900 1.00 0.00 77 ILE A C 15
ATOM 21511 O O . ILE A 1 77 ? 3.572 0.142 -2.469 1.00 0.00 77 ILE A O 15
ATOM 21527 N N . TYR A 1 78 ? 4.734 -1.544 -1.663 1.00 0.00 78 TYR A N 15
ATOM 21528 C CA . TYR A 1 78 ? 6.013 -0.904 -2.066 1.00 0.00 78 TYR A CA 15
ATOM 21529 C C . TYR A 1 78 ? 6.050 -0.676 -3.578 1.00 0.00 78 TYR A C 15
ATOM 21530 O O . TYR A 1 78 ? 6.537 0.332 -4.034 1.00 0.00 78 TYR A O 15
ATOM 21548 N N . ASP A 1 79 ? 5.519 -1.580 -4.368 1.00 0.00 79 ASP A N 15
ATOM 21549 C CA . ASP A 1 79 ? 5.530 -1.355 -5.848 1.00 0.00 79 ASP A CA 15
ATOM 21550 C C . ASP A 1 79 ? 4.954 0.023 -6.166 1.00 0.00 79 ASP A C 15
ATOM 21551 O O . ASP A 1 79 ? 5.530 0.795 -6.907 1.00 0.00 79 ASP A O 15
ATOM 21560 N N . PHE A 1 80 ? 3.828 0.344 -5.592 1.00 0.00 80 PHE A N 15
ATOM 21561 C CA . PHE A 1 80 ? 3.230 1.681 -5.836 1.00 0.00 80 PHE A CA 15
ATOM 21562 C C . PHE A 1 80 ? 4.229 2.771 -5.447 1.00 0.00 80 PHE A C 15
ATOM 21563 O O . PHE A 1 80 ? 4.483 3.686 -6.200 1.00 0.00 80 PHE A O 15
ATOM 21580 N N . LEU A 1 81 ? 4.827 2.664 -4.289 1.00 0.00 81 LEU A N 15
ATOM 21581 C CA . LEU A 1 81 ? 5.817 3.703 -3.873 1.00 0.00 81 LEU A CA 15
ATOM 21582 C C . LEU A 1 81 ? 7.009 3.731 -4.838 1.00 0.00 81 LEU A C 15
ATOM 21583 O O . LEU A 1 81 ? 7.507 4.780 -5.194 1.00 0.00 81 LEU A O 15
ATOM 21599 N N . ILE A 1 82 ? 7.472 2.584 -5.256 1.00 0.00 82 ILE A N 15
ATOM 21600 C CA . ILE A 1 82 ? 8.630 2.534 -6.194 1.00 0.00 82 ILE A CA 15
ATOM 21601 C C . ILE A 1 82 ? 8.255 3.166 -7.536 1.00 0.00 82 ILE A C 15
ATOM 21602 O O . ILE A 1 82 ? 8.734 4.224 -7.895 1.00 0.00 82 ILE A O 15
ATOM 21618 N N . ARG A 1 83 ? 7.409 2.514 -8.283 1.00 0.00 83 ARG A N 15
ATOM 21619 C CA . ARG A 1 83 ? 7.010 3.048 -9.614 1.00 0.00 83 ARG A CA 15
ATOM 21620 C C . ARG A 1 83 ? 6.559 4.508 -9.509 1.00 0.00 83 ARG A C 15
ATOM 21621 O O . ARG A 1 83 ? 6.719 5.280 -10.433 1.00 0.00 83 ARG A O 15
ATOM 21642 N N . GLU A 1 84 ? 5.994 4.896 -8.397 1.00 0.00 84 GLU A N 15
ATOM 21643 C CA . GLU A 1 84 ? 5.545 6.309 -8.250 1.00 0.00 84 GLU A CA 15
ATOM 21644 C C . GLU A 1 84 ? 6.669 7.165 -7.663 1.00 0.00 84 GLU A C 15
ATOM 21645 O O . GLU A 1 84 ? 7.757 6.690 -7.405 1.00 0.00 84 GLU A O 15
ATOM 21657 N N . GLY A 1 85 ? 6.415 8.428 -7.457 1.00 0.00 85 GLY A N 15
ATOM 21658 C CA . GLY A 1 85 ? 7.465 9.319 -6.887 1.00 0.00 85 GLY A CA 15
ATOM 21659 C C . GLY A 1 85 ? 7.361 9.323 -5.360 1.00 0.00 85 GLY A C 15
ATOM 21660 O O . GLY A 1 85 ? 7.091 10.339 -4.751 1.00 0.00 85 GLY A O 15
ATOM 21664 N N . TYR A 1 86 ? 7.574 8.197 -4.736 1.00 0.00 86 TYR A N 15
ATOM 21665 C CA . TYR A 1 86 ? 7.482 8.141 -3.250 1.00 0.00 86 TYR A CA 15
ATOM 21666 C C . TYR A 1 86 ? 8.821 7.712 -2.645 1.00 0.00 86 TYR A C 15
ATOM 21667 O O . TYR A 1 86 ? 9.417 8.427 -1.864 1.00 0.00 86 TYR A O 15
ATOM 21685 N N . ILE A 1 87 ? 9.296 6.548 -2.994 1.00 0.00 87 ILE A N 15
ATOM 21686 C CA . ILE A 1 87 ? 10.597 6.077 -2.437 1.00 0.00 87 ILE A CA 15
ATOM 21687 C C . ILE A 1 87 ? 11.602 5.856 -3.574 1.00 0.00 87 ILE A C 15
ATOM 21688 O O . ILE A 1 87 ? 12.752 6.214 -3.466 1.00 0.00 87 ILE A O 15
ATOM 21704 N N . THR A 1 88 ? 11.148 5.316 -4.675 1.00 0.00 88 THR A N 15
ATOM 21705 C CA . THR A 1 88 ? 12.034 5.091 -5.866 1.00 0.00 88 THR A CA 15
ATOM 21706 C C . THR A 1 88 ? 13.326 4.364 -5.486 1.00 0.00 88 THR A C 15
ATOM 21707 O O . THR A 1 88 ? 14.204 4.913 -4.852 1.00 0.00 88 THR A O 15
ATOM 21718 N N . LYS A 1 89 ? 13.475 3.147 -5.934 1.00 0.00 89 LYS A N 15
ATOM 21719 C CA . LYS A 1 89 ? 14.721 2.388 -5.633 1.00 0.00 89 LYS A CA 15
ATOM 21720 C C . LYS A 1 89 ? 15.940 3.121 -6.195 1.00 0.00 89 LYS A C 15
ATOM 21721 O O . LYS A 1 89 ? 15.839 3.886 -7.134 1.00 0.00 89 LYS A O 15
ATOM 21740 N N . ALA A 1 90 ? 17.094 2.893 -5.629 1.00 0.00 90 ALA A N 15
ATOM 21741 C CA . ALA A 1 90 ? 18.319 3.577 -6.132 1.00 0.00 90 ALA A CA 15
ATOM 21742 C C . ALA A 1 90 ? 19.454 2.568 -6.317 1.00 0.00 90 ALA A C 15
ATOM 21743 O O . ALA A 1 90 ? 19.909 2.417 -7.439 1.00 0.00 90 ALA A O 15
ATOM 21751 N N . GLY A 1 1 ? 6.700 17.573 -3.493 1.00 0.00 1 GLY A N 16
ATOM 21752 C CA . GLY A 1 1 ? 7.223 18.543 -2.490 1.00 0.00 1 GLY A CA 16
ATOM 21753 C C . GLY A 1 1 ? 8.073 17.799 -1.458 1.00 0.00 1 GLY A C 16
ATOM 21754 O O . GLY A 1 1 ? 9.217 18.135 -1.224 1.00 0.00 1 GLY A O 16
ATOM 21760 N N . SER A 1 2 ? 7.524 16.790 -0.840 1.00 0.00 2 SER A N 16
ATOM 21761 C CA . SER A 1 2 ? 8.301 16.024 0.176 1.00 0.00 2 SER A CA 16
ATOM 21762 C C . SER A 1 2 ? 9.021 14.846 -0.483 1.00 0.00 2 SER A C 16
ATOM 21763 O O . SER A 1 2 ? 8.949 14.652 -1.680 1.00 0.00 2 SER A O 16
ATOM 21771 N N . ASN A 1 3 ? 9.714 14.054 0.290 1.00 0.00 3 ASN A N 16
ATOM 21772 C CA . ASN A 1 3 ? 10.438 12.890 -0.293 1.00 0.00 3 ASN A CA 16
ATOM 21773 C C . ASN A 1 3 ? 10.971 11.983 0.819 1.00 0.00 3 ASN A C 16
ATOM 21774 O O . ASN A 1 3 ? 10.930 12.325 1.984 1.00 0.00 3 ASN A O 16
ATOM 21785 N N . SER A 1 4 ? 11.471 10.830 0.468 1.00 0.00 4 SER A N 16
ATOM 21786 C CA . SER A 1 4 ? 12.007 9.903 1.505 1.00 0.00 4 SER A CA 16
ATOM 21787 C C . SER A 1 4 ? 12.988 8.912 0.877 1.00 0.00 4 SER A C 16
ATOM 21788 O O . SER A 1 4 ? 12.780 8.425 -0.216 1.00 0.00 4 SER A O 16
ATOM 21796 N N . GLY A 1 5 ? 14.059 8.611 1.559 1.00 0.00 5 GLY A N 16
ATOM 21797 C CA . GLY A 1 5 ? 15.054 7.653 1.000 1.00 0.00 5 GLY A CA 16
ATOM 21798 C C . GLY A 1 5 ? 16.023 7.223 2.103 1.00 0.00 5 GLY A C 16
ATOM 21799 O O . GLY A 1 5 ? 16.665 8.041 2.732 1.00 0.00 5 GLY A O 16
ATOM 21803 N N . ARG A 1 6 ? 16.133 5.945 2.343 1.00 0.00 6 ARG A N 16
ATOM 21804 C CA . ARG A 1 6 ? 17.061 5.465 3.405 1.00 0.00 6 ARG A CA 16
ATOM 21805 C C . ARG A 1 6 ? 17.130 3.937 3.402 1.00 0.00 6 ARG A C 16
ATOM 21806 O O . ARG A 1 6 ? 16.143 3.262 3.186 1.00 0.00 6 ARG A O 16
ATOM 21827 N N . ARG A 1 7 ? 18.288 3.386 3.640 1.00 0.00 7 ARG A N 16
ATOM 21828 C CA . ARG A 1 7 ? 18.419 1.902 3.653 1.00 0.00 7 ARG A CA 16
ATOM 21829 C C . ARG A 1 7 ? 18.149 1.358 5.058 1.00 0.00 7 ARG A C 16
ATOM 21830 O O . ARG A 1 7 ? 18.667 1.859 6.036 1.00 0.00 7 ARG A O 16
ATOM 21851 N N . SER A 1 8 ? 17.339 0.340 5.167 1.00 0.00 8 SER A N 16
ATOM 21852 C CA . SER A 1 8 ? 17.040 -0.229 6.511 1.00 0.00 8 SER A CA 16
ATOM 21853 C C . SER A 1 8 ? 16.437 -1.629 6.377 1.00 0.00 8 SER A C 16
ATOM 21854 O O . SER A 1 8 ? 15.860 -1.973 5.364 1.00 0.00 8 SER A O 16
ATOM 21862 N N . ALA A 1 9 ? 16.562 -2.435 7.397 1.00 0.00 9 ALA A N 16
ATOM 21863 C CA . ALA A 1 9 ? 16.003 -3.817 7.337 1.00 0.00 9 ALA A CA 16
ATOM 21864 C C . ALA A 1 9 ? 16.551 -4.567 6.117 1.00 0.00 9 ALA A C 16
ATOM 21865 O O . ALA A 1 9 ? 17.208 -3.982 5.280 1.00 0.00 9 ALA A O 16
ATOM 21872 N N . PRO A 1 10 ? 16.263 -5.846 6.054 1.00 0.00 10 PRO A N 16
ATOM 21873 C CA . PRO A 1 10 ? 16.748 -6.681 4.924 1.00 0.00 10 PRO A CA 16
ATOM 21874 C C . PRO A 1 10 ? 16.016 -6.318 3.622 1.00 0.00 10 PRO A C 16
ATOM 21875 O O . PRO A 1 10 ? 14.837 -6.577 3.494 1.00 0.00 10 PRO A O 16
ATOM 21886 N N . PRO A 1 11 ? 16.740 -5.747 2.685 1.00 0.00 11 PRO A N 16
ATOM 21887 C CA . PRO A 1 11 ? 16.129 -5.351 1.395 1.00 0.00 11 PRO A CA 16
ATOM 21888 C C . PRO A 1 11 ? 15.480 -6.552 0.709 1.00 0.00 11 PRO A C 16
ATOM 21889 O O . PRO A 1 11 ? 16.080 -7.597 0.558 1.00 0.00 11 PRO A O 16
ATOM 21900 N N . LEU A 1 12 ? 14.262 -6.398 0.281 1.00 0.00 12 LEU A N 16
ATOM 21901 C CA . LEU A 1 12 ? 13.563 -7.520 -0.411 1.00 0.00 12 LEU A CA 16
ATOM 21902 C C . LEU A 1 12 ? 13.476 -7.242 -1.914 1.00 0.00 12 LEU A C 16
ATOM 21903 O O . LEU A 1 12 ? 14.167 -6.392 -2.438 1.00 0.00 12 LEU A O 16
ATOM 21919 N N . ASN A 1 13 ? 12.623 -7.943 -2.611 1.00 0.00 13 ASN A N 16
ATOM 21920 C CA . ASN A 1 13 ? 12.492 -7.709 -4.077 1.00 0.00 13 ASN A CA 16
ATOM 21921 C C . ASN A 1 13 ? 12.038 -6.273 -4.357 1.00 0.00 13 ASN A C 16
ATOM 21922 O O . ASN A 1 13 ? 12.143 -5.785 -5.465 1.00 0.00 13 ASN A O 16
ATOM 21933 N N . LEU A 1 14 ? 11.538 -5.590 -3.364 1.00 0.00 14 LEU A N 16
ATOM 21934 C CA . LEU A 1 14 ? 11.082 -4.187 -3.575 1.00 0.00 14 LEU A CA 16
ATOM 21935 C C . LEU A 1 14 ? 12.283 -3.241 -3.653 1.00 0.00 14 LEU A C 16
ATOM 21936 O O . LEU A 1 14 ? 12.203 -2.166 -4.212 1.00 0.00 14 LEU A O 16
ATOM 21952 N N . THR A 1 15 ? 13.397 -3.632 -3.095 1.00 0.00 15 THR A N 16
ATOM 21953 C CA . THR A 1 15 ? 14.599 -2.751 -3.133 1.00 0.00 15 THR A CA 16
ATOM 21954 C C . THR A 1 15 ? 15.416 -3.015 -4.401 1.00 0.00 15 THR A C 16
ATOM 21955 O O . THR A 1 15 ? 15.672 -4.146 -4.763 1.00 0.00 15 THR A O 16
ATOM 21966 N N . GLY A 1 16 ? 15.828 -1.977 -5.079 1.00 0.00 16 GLY A N 16
ATOM 21967 C CA . GLY A 1 16 ? 16.628 -2.168 -6.322 1.00 0.00 16 GLY A CA 16
ATOM 21968 C C . GLY A 1 16 ? 15.823 -1.694 -7.539 1.00 0.00 16 GLY A C 16
ATOM 21969 O O . GLY A 1 16 ? 16.363 -1.499 -8.610 1.00 0.00 16 GLY A O 16
ATOM 21973 N N . LEU A 1 17 ? 14.538 -1.509 -7.388 1.00 0.00 17 LEU A N 16
ATOM 21974 C CA . LEU A 1 17 ? 13.707 -1.058 -8.546 1.00 0.00 17 LEU A CA 16
ATOM 21975 C C . LEU A 1 17 ? 13.290 0.408 -8.339 1.00 0.00 17 LEU A C 16
ATOM 21976 O O . LEU A 1 17 ? 13.675 1.022 -7.364 1.00 0.00 17 LEU A O 16
ATOM 21992 N N . PRO A 1 18 ? 12.525 0.935 -9.268 1.00 0.00 18 PRO A N 16
ATOM 21993 C CA . PRO A 1 18 ? 12.085 2.343 -9.180 1.00 0.00 18 PRO A CA 16
ATOM 21994 C C . PRO A 1 18 ? 10.774 2.443 -8.403 1.00 0.00 18 PRO A C 16
ATOM 21995 O O . PRO A 1 18 ? 9.994 1.515 -8.368 1.00 0.00 18 PRO A O 16
ATOM 22006 N N . GLY A 1 19 ? 10.514 3.563 -7.790 1.00 0.00 19 GLY A N 16
ATOM 22007 C CA . GLY A 1 19 ? 9.261 3.696 -6.998 1.00 0.00 19 GLY A CA 16
ATOM 22008 C C . GLY A 1 19 ? 9.581 3.418 -5.529 1.00 0.00 19 GLY A C 16
ATOM 22009 O O . GLY A 1 19 ? 9.056 4.052 -4.637 1.00 0.00 19 GLY A O 16
ATOM 22013 N N . THR A 1 20 ? 10.464 2.488 -5.273 1.00 0.00 20 THR A N 16
ATOM 22014 C CA . THR A 1 20 ? 10.839 2.171 -3.864 1.00 0.00 20 THR A CA 16
ATOM 22015 C C . THR A 1 20 ? 11.187 3.452 -3.107 1.00 0.00 20 THR A C 16
ATOM 22016 O O . THR A 1 20 ? 10.762 3.660 -1.987 1.00 0.00 20 THR A O 16
ATOM 22027 N N . GLU A 1 21 ? 11.949 4.317 -3.714 1.00 0.00 21 GLU A N 16
ATOM 22028 C CA . GLU A 1 21 ? 12.312 5.591 -3.039 1.00 0.00 21 GLU A CA 16
ATOM 22029 C C . GLU A 1 21 ? 11.076 6.483 -2.912 1.00 0.00 21 GLU A C 16
ATOM 22030 O O . GLU A 1 21 ? 10.955 7.266 -1.991 1.00 0.00 21 GLU A O 16
ATOM 22042 N N . LYS A 1 22 ? 10.149 6.363 -3.825 1.00 0.00 22 LYS A N 16
ATOM 22043 C CA . LYS A 1 22 ? 8.914 7.191 -3.742 1.00 0.00 22 LYS A CA 16
ATOM 22044 C C . LYS A 1 22 ? 8.064 6.740 -2.554 1.00 0.00 22 LYS A C 16
ATOM 22045 O O . LYS A 1 22 ? 7.299 7.504 -1.999 1.00 0.00 22 LYS A O 16
ATOM 22064 N N . LEU A 1 23 ? 8.199 5.504 -2.156 1.00 0.00 23 LEU A N 16
ATOM 22065 C CA . LEU A 1 23 ? 7.409 5.003 -0.996 1.00 0.00 23 LEU A CA 16
ATOM 22066 C C . LEU A 1 23 ? 7.782 5.780 0.268 1.00 0.00 23 LEU A C 16
ATOM 22067 O O . LEU A 1 23 ? 8.943 5.991 0.559 1.00 0.00 23 LEU A O 16
ATOM 22083 N N . ASN A 1 24 ? 6.807 6.217 1.018 1.00 0.00 24 ASN A N 16
ATOM 22084 C CA . ASN A 1 24 ? 7.111 6.988 2.257 1.00 0.00 24 ASN A CA 16
ATOM 22085 C C . ASN A 1 24 ? 7.845 6.107 3.269 1.00 0.00 24 ASN A C 16
ATOM 22086 O O . ASN A 1 24 ? 8.281 5.017 2.959 1.00 0.00 24 ASN A O 16
ATOM 22097 N N . GLU A 1 25 ? 7.988 6.576 4.478 1.00 0.00 25 GLU A N 16
ATOM 22098 C CA . GLU A 1 25 ? 8.698 5.773 5.512 1.00 0.00 25 GLU A CA 16
ATOM 22099 C C . GLU A 1 25 ? 7.843 4.582 5.945 1.00 0.00 25 GLU A C 16
ATOM 22100 O O . GLU A 1 25 ? 8.334 3.486 6.133 1.00 0.00 25 GLU A O 16
ATOM 22112 N N . LYS A 1 26 ? 6.565 4.788 6.109 1.00 0.00 26 LYS A N 16
ATOM 22113 C CA . LYS A 1 26 ? 5.678 3.670 6.533 1.00 0.00 26 LYS A CA 16
ATOM 22114 C C . LYS A 1 26 ? 5.385 2.742 5.353 1.00 0.00 26 LYS A C 16
ATOM 22115 O O . LYS A 1 26 ? 5.282 1.541 5.507 1.00 0.00 26 LYS A O 16
ATOM 22134 N N . GLU A 1 27 ? 5.248 3.287 4.175 1.00 0.00 27 GLU A N 16
ATOM 22135 C CA . GLU A 1 27 ? 4.960 2.431 2.991 1.00 0.00 27 GLU A CA 16
ATOM 22136 C C . GLU A 1 27 ? 6.197 1.614 2.614 1.00 0.00 27 GLU A C 16
ATOM 22137 O O . GLU A 1 27 ? 6.109 0.435 2.331 1.00 0.00 27 GLU A O 16
ATOM 22149 N N . LYS A 1 28 ? 7.353 2.224 2.615 1.00 0.00 28 LYS A N 16
ATOM 22150 C CA . LYS A 1 28 ? 8.593 1.471 2.267 1.00 0.00 28 LYS A CA 16
ATOM 22151 C C . LYS A 1 28 ? 8.684 0.192 3.104 1.00 0.00 28 LYS A C 16
ATOM 22152 O O . LYS A 1 28 ? 8.819 -0.896 2.581 1.00 0.00 28 LYS A O 16
ATOM 22171 N N . GLU A 1 29 ? 8.593 0.316 4.400 1.00 0.00 29 GLU A N 16
ATOM 22172 C CA . GLU A 1 29 ? 8.654 -0.891 5.269 1.00 0.00 29 GLU A CA 16
ATOM 22173 C C . GLU A 1 29 ? 7.444 -1.788 5.005 1.00 0.00 29 GLU A C 16
ATOM 22174 O O . GLU A 1 29 ? 7.546 -2.998 4.996 1.00 0.00 29 GLU A O 16
ATOM 22186 N N . LEU A 1 30 ? 6.299 -1.202 4.783 1.00 0.00 30 LEU A N 16
ATOM 22187 C CA . LEU A 1 30 ? 5.087 -2.019 4.503 1.00 0.00 30 LEU A CA 16
ATOM 22188 C C . LEU A 1 30 ? 5.341 -2.935 3.305 1.00 0.00 30 LEU A C 16
ATOM 22189 O O . LEU A 1 30 ? 4.973 -4.093 3.305 1.00 0.00 30 LEU A O 16
ATOM 22205 N N . CYS A 1 31 ? 5.977 -2.425 2.285 1.00 0.00 31 CYS A N 16
ATOM 22206 C CA . CYS A 1 31 ? 6.272 -3.267 1.092 1.00 0.00 31 CYS A CA 16
ATOM 22207 C C . CYS A 1 31 ? 7.418 -4.231 1.403 1.00 0.00 31 CYS A C 16
ATOM 22208 O O . CYS A 1 31 ? 7.458 -5.342 0.912 1.00 0.00 31 CYS A O 16
ATOM 22216 N N . GLN A 1 32 ? 8.346 -3.818 2.222 1.00 0.00 32 GLN A N 16
ATOM 22217 C CA . GLN A 1 32 ? 9.480 -4.716 2.576 1.00 0.00 32 GLN A CA 16
ATOM 22218 C C . GLN A 1 32 ? 8.958 -5.946 3.322 1.00 0.00 32 GLN A C 16
ATOM 22219 O O . GLN A 1 32 ? 9.544 -7.009 3.280 1.00 0.00 32 GLN A O 16
ATOM 22233 N N . VAL A 1 33 ? 7.853 -5.810 4.000 1.00 0.00 33 VAL A N 16
ATOM 22234 C CA . VAL A 1 33 ? 7.261 -6.978 4.706 1.00 0.00 33 VAL A CA 16
ATOM 22235 C C . VAL A 1 33 ? 6.459 -7.801 3.704 1.00 0.00 33 VAL A C 16
ATOM 22236 O O . VAL A 1 33 ? 6.791 -8.930 3.403 1.00 0.00 33 VAL A O 16
ATOM 22249 N N . VAL A 1 34 ? 5.431 -7.223 3.147 1.00 0.00 34 VAL A N 16
ATOM 22250 C CA . VAL A 1 34 ? 4.659 -7.941 2.101 1.00 0.00 34 VAL A CA 16
ATOM 22251 C C . VAL A 1 34 ? 5.427 -7.858 0.783 1.00 0.00 34 VAL A C 16
ATOM 22252 O O . VAL A 1 34 ? 5.115 -7.056 -0.070 1.00 0.00 34 VAL A O 16
ATOM 22265 N N . ARG A 1 35 ? 6.468 -8.652 0.656 1.00 0.00 35 ARG A N 16
ATOM 22266 C CA . ARG A 1 35 ? 7.346 -8.635 -0.566 1.00 0.00 35 ARG A CA 16
ATOM 22267 C C . ARG A 1 35 ? 6.581 -8.254 -1.840 1.00 0.00 35 ARG A C 16
ATOM 22268 O O . ARG A 1 35 ? 6.004 -9.089 -2.509 1.00 0.00 35 ARG A O 16
ATOM 22289 N N . LEU A 1 36 ? 6.582 -6.993 -2.176 1.00 0.00 36 LEU A N 16
ATOM 22290 C CA . LEU A 1 36 ? 5.875 -6.538 -3.407 1.00 0.00 36 LEU A CA 16
ATOM 22291 C C . LEU A 1 36 ? 6.768 -5.577 -4.194 1.00 0.00 36 LEU A C 16
ATOM 22292 O O . LEU A 1 36 ? 7.894 -5.317 -3.821 1.00 0.00 36 LEU A O 16
ATOM 22308 N N . VAL A 1 37 ? 6.280 -5.048 -5.282 1.00 0.00 37 VAL A N 16
ATOM 22309 C CA . VAL A 1 37 ? 7.104 -4.076 -6.067 1.00 0.00 37 VAL A CA 16
ATOM 22310 C C . VAL A 1 37 ? 6.593 -2.646 -5.831 1.00 0.00 37 VAL A C 16
ATOM 22311 O O . VAL A 1 37 ? 5.492 -2.459 -5.351 1.00 0.00 37 VAL A O 16
ATOM 22324 N N . PRO A 1 38 ? 7.423 -1.681 -6.151 1.00 0.00 38 PRO A N 16
ATOM 22325 C CA . PRO A 1 38 ? 7.074 -0.260 -5.891 1.00 0.00 38 PRO A CA 16
ATOM 22326 C C . PRO A 1 38 ? 5.942 0.234 -6.796 1.00 0.00 38 PRO A C 16
ATOM 22327 O O . PRO A 1 38 ? 4.857 0.528 -6.335 1.00 0.00 38 PRO A O 16
ATOM 22338 N N . GLY A 1 39 ? 6.203 0.388 -8.068 1.00 0.00 39 GLY A N 16
ATOM 22339 C CA . GLY A 1 39 ? 5.162 0.932 -8.995 1.00 0.00 39 GLY A CA 16
ATOM 22340 C C . GLY A 1 39 ? 3.817 0.235 -8.770 1.00 0.00 39 GLY A C 16
ATOM 22341 O O . GLY A 1 39 ? 2.771 0.830 -8.933 1.00 0.00 39 GLY A O 16
ATOM 22345 N N . ALA A 1 40 ? 3.827 -1.015 -8.394 1.00 0.00 40 ALA A N 16
ATOM 22346 C CA . ALA A 1 40 ? 2.534 -1.715 -8.145 1.00 0.00 40 ALA A CA 16
ATOM 22347 C C . ALA A 1 40 ? 1.870 -1.139 -6.897 1.00 0.00 40 ALA A C 16
ATOM 22348 O O . ALA A 1 40 ? 0.782 -0.604 -6.954 1.00 0.00 40 ALA A O 16
ATOM 22355 N N . TYR A 1 41 ? 2.525 -1.225 -5.770 1.00 0.00 41 TYR A N 16
ATOM 22356 C CA . TYR A 1 41 ? 1.944 -0.642 -4.527 1.00 0.00 41 TYR A CA 16
ATOM 22357 C C . TYR A 1 41 ? 1.596 0.824 -4.772 1.00 0.00 41 TYR A C 16
ATOM 22358 O O . TYR A 1 41 ? 0.522 1.284 -4.451 1.00 0.00 41 TYR A O 16
ATOM 22376 N N . LEU A 1 42 ? 2.496 1.548 -5.370 1.00 0.00 42 LEU A N 16
ATOM 22377 C CA . LEU A 1 42 ? 2.222 2.974 -5.692 1.00 0.00 42 LEU A CA 16
ATOM 22378 C C . LEU A 1 42 ? 0.944 3.071 -6.528 1.00 0.00 42 LEU A C 16
ATOM 22379 O O . LEU A 1 42 ? 0.172 4.003 -6.400 1.00 0.00 42 LEU A O 16
ATOM 22395 N N . GLU A 1 43 ? 0.698 2.093 -7.359 1.00 0.00 43 GLU A N 16
ATOM 22396 C CA . GLU A 1 43 ? -0.549 2.104 -8.174 1.00 0.00 43 GLU A CA 16
ATOM 22397 C C . GLU A 1 43 ? -1.740 1.739 -7.289 1.00 0.00 43 GLU A C 16
ATOM 22398 O O . GLU A 1 43 ? -2.680 2.497 -7.152 1.00 0.00 43 GLU A O 16
ATOM 22410 N N . TYR A 1 44 ? -1.685 0.596 -6.652 1.00 0.00 44 TYR A N 16
ATOM 22411 C CA . TYR A 1 44 ? -2.790 0.184 -5.737 1.00 0.00 44 TYR A CA 16
ATOM 22412 C C . TYR A 1 44 ? -3.141 1.336 -4.795 1.00 0.00 44 TYR A C 16
ATOM 22413 O O . TYR A 1 44 ? -4.282 1.730 -4.675 1.00 0.00 44 TYR A O 16
ATOM 22431 N N . LYS A 1 45 ? -2.152 1.927 -4.185 1.00 0.00 45 LYS A N 16
ATOM 22432 C CA . LYS A 1 45 ? -2.408 3.086 -3.287 1.00 0.00 45 LYS A CA 16
ATOM 22433 C C . LYS A 1 45 ? -3.241 4.142 -4.018 1.00 0.00 45 LYS A C 16
ATOM 22434 O O . LYS A 1 45 ? -4.243 4.613 -3.518 1.00 0.00 45 LYS A O 16
ATOM 22453 N N . SER A 1 46 ? -2.843 4.503 -5.208 1.00 0.00 46 SER A N 16
ATOM 22454 C CA . SER A 1 46 ? -3.616 5.520 -5.977 1.00 0.00 46 SER A CA 16
ATOM 22455 C C . SER A 1 46 ? -4.985 4.963 -6.376 1.00 0.00 46 SER A C 16
ATOM 22456 O O . SER A 1 46 ? -5.952 5.690 -6.495 1.00 0.00 46 SER A O 16
ATOM 22464 N N . ALA A 1 47 ? -5.071 3.679 -6.594 1.00 0.00 47 ALA A N 16
ATOM 22465 C CA . ALA A 1 47 ? -6.370 3.074 -7.006 1.00 0.00 47 ALA A CA 16
ATOM 22466 C C . ALA A 1 47 ? -7.384 3.134 -5.863 1.00 0.00 47 ALA A C 16
ATOM 22467 O O . ALA A 1 47 ? -8.533 3.478 -6.059 1.00 0.00 47 ALA A O 16
ATOM 22474 N N . LEU A 1 48 ? -6.979 2.782 -4.674 1.00 0.00 48 LEU A N 16
ATOM 22475 C CA . LEU A 1 48 ? -7.930 2.819 -3.528 1.00 0.00 48 LEU A CA 16
ATOM 22476 C C . LEU A 1 48 ? -8.249 4.267 -3.159 1.00 0.00 48 LEU A C 16
ATOM 22477 O O . LEU A 1 48 ? -9.345 4.588 -2.744 1.00 0.00 48 LEU A O 16
ATOM 22493 N N . LEU A 1 49 ? -7.300 5.146 -3.316 1.00 0.00 49 LEU A N 16
ATOM 22494 C CA . LEU A 1 49 ? -7.548 6.577 -2.992 1.00 0.00 49 LEU A CA 16
ATOM 22495 C C . LEU A 1 49 ? -8.620 7.142 -3.924 1.00 0.00 49 LEU A C 16
ATOM 22496 O O . LEU A 1 49 ? -9.523 7.840 -3.503 1.00 0.00 49 LEU A O 16
ATOM 22512 N N . ASN A 1 50 ? -8.540 6.826 -5.188 1.00 0.00 50 ASN A N 16
ATOM 22513 C CA . ASN A 1 50 ? -9.558 7.331 -6.150 1.00 0.00 50 ASN A CA 16
ATOM 22514 C C . ASN A 1 50 ? -10.853 6.526 -6.023 1.00 0.00 50 ASN A C 16
ATOM 22515 O O . ASN A 1 50 ? -11.928 7.078 -5.896 1.00 0.00 50 ASN A O 16
ATOM 22526 N N . GLU A 1 51 ? -10.760 5.224 -6.056 1.00 0.00 51 GLU A N 16
ATOM 22527 C CA . GLU A 1 51 ? -11.987 4.387 -5.935 1.00 0.00 51 GLU A CA 16
ATOM 22528 C C . GLU A 1 51 ? -12.728 4.717 -4.639 1.00 0.00 51 GLU A C 16
ATOM 22529 O O . GLU A 1 51 ? -13.927 4.913 -4.631 1.00 0.00 51 GLU A O 16
ATOM 22541 N N . CYS A 1 52 ? -12.023 4.786 -3.542 1.00 0.00 52 CYS A N 16
ATOM 22542 C CA . CYS A 1 52 ? -12.688 5.112 -2.250 1.00 0.00 52 CYS A CA 16
ATOM 22543 C C . CYS A 1 52 ? -13.347 6.490 -2.329 1.00 0.00 52 CYS A C 16
ATOM 22544 O O . CYS A 1 52 ? -14.471 6.676 -1.906 1.00 0.00 52 CYS A O 16
ATOM 22552 N N . HIS A 1 53 ? -12.660 7.457 -2.874 1.00 0.00 53 HIS A N 16
ATOM 22553 C CA . HIS A 1 53 ? -13.254 8.818 -2.986 1.00 0.00 53 HIS A CA 16
ATOM 22554 C C . HIS A 1 53 ? -14.575 8.757 -3.754 1.00 0.00 53 HIS A C 16
ATOM 22555 O O . HIS A 1 53 ? -15.492 9.510 -3.494 1.00 0.00 53 HIS A O 16
ATOM 22569 N N . LYS A 1 54 ? -14.682 7.858 -4.695 1.00 0.00 54 LYS A N 16
ATOM 22570 C CA . LYS A 1 54 ? -15.943 7.745 -5.479 1.00 0.00 54 LYS A CA 16
ATOM 22571 C C . LYS A 1 54 ? -17.010 7.004 -4.670 1.00 0.00 54 LYS A C 16
ATOM 22572 O O . LYS A 1 54 ? -18.141 7.438 -4.571 1.00 0.00 54 LYS A O 16
ATOM 22591 N N . GLN A 1 55 ? -16.661 5.885 -4.095 1.00 0.00 55 GLN A N 16
ATOM 22592 C CA . GLN A 1 55 ? -17.658 5.112 -3.300 1.00 0.00 55 GLN A CA 16
ATOM 22593 C C . GLN A 1 55 ? -17.895 5.777 -1.942 1.00 0.00 55 GLN A C 16
ATOM 22594 O O . GLN A 1 55 ? -18.896 5.544 -1.294 1.00 0.00 55 GLN A O 16
ATOM 22608 N N . GLY A 1 56 ? -16.982 6.600 -1.503 1.00 0.00 56 GLY A N 16
ATOM 22609 C CA . GLY A 1 56 ? -17.158 7.271 -0.184 1.00 0.00 56 GLY A CA 16
ATOM 22610 C C . GLY A 1 56 ? -17.138 6.218 0.925 1.00 0.00 56 GLY A C 16
ATOM 22611 O O . GLY A 1 56 ? -17.876 6.300 1.887 1.00 0.00 56 GLY A O 16
ATOM 22615 N N . GLY A 1 57 ? -16.303 5.224 0.795 1.00 0.00 57 GLY A N 16
ATOM 22616 C CA . GLY A 1 57 ? -16.237 4.162 1.837 1.00 0.00 57 GLY A CA 16
ATOM 22617 C C . GLY A 1 57 ? -15.776 2.851 1.197 1.00 0.00 57 GLY A C 16
ATOM 22618 O O . GLY A 1 57 ? -16.450 2.289 0.357 1.00 0.00 57 GLY A O 16
ATOM 22622 N N . LEU A 1 58 ? -14.629 2.362 1.584 1.00 0.00 58 LEU A N 16
ATOM 22623 C CA . LEU A 1 58 ? -14.125 1.091 0.991 1.00 0.00 58 LEU A CA 16
ATOM 22624 C C . LEU A 1 58 ? -13.771 0.091 2.095 1.00 0.00 58 LEU A C 16
ATOM 22625 O O . LEU A 1 58 ? -12.694 0.128 2.656 1.00 0.00 58 LEU A O 16
ATOM 22641 N N . ARG A 1 59 ? -14.672 -0.798 2.417 1.00 0.00 59 ARG A N 16
ATOM 22642 C CA . ARG A 1 59 ? -14.393 -1.792 3.494 1.00 0.00 59 ARG A CA 16
ATOM 22643 C C . ARG A 1 59 ? -13.062 -2.504 3.238 1.00 0.00 59 ARG A C 16
ATOM 22644 O O . ARG A 1 59 ? -12.384 -2.243 2.264 1.00 0.00 59 ARG A O 16
ATOM 22665 N N . LEU A 1 60 ? -12.684 -3.405 4.104 1.00 0.00 60 LEU A N 16
ATOM 22666 C CA . LEU A 1 60 ? -11.391 -4.121 3.912 1.00 0.00 60 LEU A CA 16
ATOM 22667 C C . LEU A 1 60 ? -11.610 -5.454 3.191 1.00 0.00 60 LEU A C 16
ATOM 22668 O O . LEU A 1 60 ? -10.752 -5.914 2.465 1.00 0.00 60 LEU A O 16
ATOM 22684 N N . ALA A 1 61 ? -12.750 -6.070 3.368 1.00 0.00 61 ALA A N 16
ATOM 22685 C CA . ALA A 1 61 ? -13.014 -7.360 2.661 1.00 0.00 61 ALA A CA 16
ATOM 22686 C C . ALA A 1 61 ? -13.144 -7.107 1.160 1.00 0.00 61 ALA A C 16
ATOM 22687 O O . ALA A 1 61 ? -12.381 -7.620 0.359 1.00 0.00 61 ALA A O 16
ATOM 22694 N N . GLN A 1 62 ? -14.073 -6.276 0.765 1.00 0.00 62 GLN A N 16
ATOM 22695 C CA . GLN A 1 62 ? -14.179 -5.924 -0.680 1.00 0.00 62 GLN A CA 16
ATOM 22696 C C . GLN A 1 62 ? -12.806 -5.474 -1.181 1.00 0.00 62 GLN A C 16
ATOM 22697 O O . GLN A 1 62 ? -12.468 -5.612 -2.340 1.00 0.00 62 GLN A O 16
ATOM 22711 N N . ALA A 1 63 ? -11.998 -4.981 -0.281 1.00 0.00 63 ALA A N 16
ATOM 22712 C CA . ALA A 1 63 ? -10.633 -4.534 -0.649 1.00 0.00 63 ALA A CA 16
ATOM 22713 C C . ALA A 1 63 ? -9.840 -5.678 -1.267 1.00 0.00 63 ALA A C 16
ATOM 22714 O O . ALA A 1 63 ? -9.395 -5.602 -2.396 1.00 0.00 63 ALA A O 16
ATOM 22721 N N . ARG A 1 64 ? -9.670 -6.742 -0.546 1.00 0.00 64 ARG A N 16
ATOM 22722 C CA . ARG A 1 64 ? -8.923 -7.908 -1.109 1.00 0.00 64 ARG A CA 16
ATOM 22723 C C . ARG A 1 64 ? -9.581 -8.344 -2.418 1.00 0.00 64 ARG A C 16
ATOM 22724 O O . ARG A 1 64 ? -8.939 -8.864 -3.309 1.00 0.00 64 ARG A O 16
ATOM 22745 N N . ALA A 1 65 ? -10.861 -8.120 -2.541 1.00 0.00 65 ALA A N 16
ATOM 22746 C CA . ALA A 1 65 ? -11.576 -8.528 -3.783 1.00 0.00 65 ALA A CA 16
ATOM 22747 C C . ALA A 1 65 ? -11.393 -7.487 -4.891 1.00 0.00 65 ALA A C 16
ATOM 22748 O O . ALA A 1 65 ? -11.656 -7.751 -6.048 1.00 0.00 65 ALA A O 16
ATOM 22755 N N . LEU A 1 66 ? -10.960 -6.301 -4.555 1.00 0.00 66 LEU A N 16
ATOM 22756 C CA . LEU A 1 66 ? -10.791 -5.252 -5.602 1.00 0.00 66 LEU A CA 16
ATOM 22757 C C . LEU A 1 66 ? -9.394 -5.328 -6.229 1.00 0.00 66 LEU A C 16
ATOM 22758 O O . LEU A 1 66 ? -9.208 -5.916 -7.276 1.00 0.00 66 LEU A O 16
ATOM 22774 N N . ILE A 1 67 ? -8.416 -4.708 -5.622 1.00 0.00 67 ILE A N 16
ATOM 22775 C CA . ILE A 1 67 ? -7.049 -4.727 -6.207 1.00 0.00 67 ILE A CA 16
ATOM 22776 C C . ILE A 1 67 ? -6.289 -5.975 -5.763 1.00 0.00 67 ILE A C 16
ATOM 22777 O O . ILE A 1 67 ? -6.843 -6.877 -5.167 1.00 0.00 67 ILE A O 16
ATOM 22793 N N . LYS A 1 68 ? -5.022 -6.030 -6.056 1.00 0.00 68 LYS A N 16
ATOM 22794 C CA . LYS A 1 68 ? -4.207 -7.211 -5.653 1.00 0.00 68 LYS A CA 16
ATOM 22795 C C . LYS A 1 68 ? -4.861 -8.503 -6.145 1.00 0.00 68 LYS A C 16
ATOM 22796 O O . LYS A 1 68 ? -5.590 -8.508 -7.117 1.00 0.00 68 LYS A O 16
ATOM 22815 N N . ILE A 1 69 ? -4.600 -9.604 -5.490 1.00 0.00 69 ILE A N 16
ATOM 22816 C CA . ILE A 1 69 ? -5.203 -10.892 -5.944 1.00 0.00 69 ILE A CA 16
ATOM 22817 C C . ILE A 1 69 ? -5.492 -11.831 -4.761 1.00 0.00 69 ILE A C 16
ATOM 22818 O O . ILE A 1 69 ? -6.436 -12.597 -4.791 1.00 0.00 69 ILE A O 16
ATOM 22834 N N . ASP A 1 70 ? -4.693 -11.794 -3.728 1.00 0.00 70 ASP A N 16
ATOM 22835 C CA . ASP A 1 70 ? -4.921 -12.715 -2.579 1.00 0.00 70 ASP A CA 16
ATOM 22836 C C . ASP A 1 70 ? -5.624 -11.982 -1.423 1.00 0.00 70 ASP A C 16
ATOM 22837 O O . ASP A 1 70 ? -6.566 -11.245 -1.637 1.00 0.00 70 ASP A O 16
ATOM 22846 N N . VAL A 1 71 ? -5.200 -12.191 -0.198 1.00 0.00 71 VAL A N 16
ATOM 22847 C CA . VAL A 1 71 ? -5.891 -11.525 0.946 1.00 0.00 71 VAL A CA 16
ATOM 22848 C C . VAL A 1 71 ? -4.892 -10.831 1.880 1.00 0.00 71 VAL A C 16
ATOM 22849 O O . VAL A 1 71 ? -5.142 -9.746 2.366 1.00 0.00 71 VAL A O 16
ATOM 22862 N N . ASN A 1 72 ? -3.786 -11.460 2.177 1.00 0.00 72 ASN A N 16
ATOM 22863 C CA . ASN A 1 72 ? -2.790 -10.815 3.082 1.00 0.00 72 ASN A CA 16
ATOM 22864 C C . ASN A 1 72 ? -2.089 -9.676 2.345 1.00 0.00 72 ASN A C 16
ATOM 22865 O O . ASN A 1 72 ? -1.606 -8.732 2.939 1.00 0.00 72 ASN A O 16
ATOM 22876 N N . LYS A 1 73 ? -2.045 -9.762 1.048 1.00 0.00 73 LYS A N 16
ATOM 22877 C CA . LYS A 1 73 ? -1.412 -8.690 0.239 1.00 0.00 73 LYS A CA 16
ATOM 22878 C C . LYS A 1 73 ? -2.266 -7.424 0.319 1.00 0.00 73 LYS A C 16
ATOM 22879 O O . LYS A 1 73 ? -1.808 -6.377 0.743 1.00 0.00 73 LYS A O 16
ATOM 22898 N N . THR A 1 74 ? -3.520 -7.520 -0.035 1.00 0.00 74 THR A N 16
ATOM 22899 C CA . THR A 1 74 ? -4.411 -6.337 0.096 1.00 0.00 74 THR A CA 16
ATOM 22900 C C . THR A 1 74 ? -4.525 -5.966 1.570 1.00 0.00 74 THR A C 16
ATOM 22901 O O . THR A 1 74 ? -4.388 -4.822 1.945 1.00 0.00 74 THR A O 16
ATOM 22912 N N . ARG A 1 75 ? -4.738 -6.945 2.413 1.00 0.00 75 ARG A N 16
ATOM 22913 C CA . ARG A 1 75 ? -4.850 -6.676 3.875 1.00 0.00 75 ARG A CA 16
ATOM 22914 C C . ARG A 1 75 ? -3.723 -5.755 4.342 1.00 0.00 75 ARG A C 16
ATOM 22915 O O . ARG A 1 75 ? -3.912 -4.922 5.198 1.00 0.00 75 ARG A O 16
ATOM 22936 N N . LYS A 1 76 ? -2.562 -5.867 3.757 1.00 0.00 76 LYS A N 16
ATOM 22937 C CA . LYS A 1 76 ? -1.445 -4.978 4.173 1.00 0.00 76 LYS A CA 16
ATOM 22938 C C . LYS A 1 76 ? -1.618 -3.578 3.578 1.00 0.00 76 LYS A C 16
ATOM 22939 O O . LYS A 1 76 ? -1.804 -2.609 4.291 1.00 0.00 76 LYS A O 16
ATOM 22958 N N . ILE A 1 77 ? -1.566 -3.458 2.276 1.00 0.00 77 ILE A N 16
ATOM 22959 C CA . ILE A 1 77 ? -1.727 -2.110 1.651 1.00 0.00 77 ILE A CA 16
ATOM 22960 C C . ILE A 1 77 ? -3.006 -1.441 2.154 1.00 0.00 77 ILE A C 16
ATOM 22961 O O . ILE A 1 77 ? -2.983 -0.359 2.708 1.00 0.00 77 ILE A O 16
ATOM 22977 N N . TYR A 1 78 ? -4.124 -2.073 1.941 1.00 0.00 78 TYR A N 16
ATOM 22978 C CA . TYR A 1 78 ? -5.419 -1.472 2.358 1.00 0.00 78 TYR A CA 16
ATOM 22979 C C . TYR A 1 78 ? -5.425 -1.129 3.849 1.00 0.00 78 TYR A C 16
ATOM 22980 O O . TYR A 1 78 ? -5.801 -0.044 4.229 1.00 0.00 78 TYR A O 16
ATOM 22998 N N . ASP A 1 79 ? -5.044 -2.042 4.707 1.00 0.00 79 ASP A N 16
ATOM 22999 C CA . ASP A 1 79 ? -5.077 -1.733 6.172 1.00 0.00 79 ASP A CA 16
ATOM 23000 C C . ASP A 1 79 ? -4.372 -0.404 6.454 1.00 0.00 79 ASP A C 16
ATOM 23001 O O . ASP A 1 79 ? -4.797 0.367 7.292 1.00 0.00 79 ASP A O 16
ATOM 23010 N N . PHE A 1 80 ? -3.314 -0.116 5.749 1.00 0.00 80 PHE A N 16
ATOM 23011 C CA . PHE A 1 80 ? -2.611 1.175 5.978 1.00 0.00 80 PHE A CA 16
ATOM 23012 C C . PHE A 1 80 ? -3.495 2.342 5.534 1.00 0.00 80 PHE A C 16
ATOM 23013 O O . PHE A 1 80 ? -3.713 3.281 6.271 1.00 0.00 80 PHE A O 16
ATOM 23030 N N . LEU A 1 81 ? -4.011 2.285 4.336 1.00 0.00 81 LEU A N 16
ATOM 23031 C CA . LEU A 1 81 ? -4.886 3.397 3.847 1.00 0.00 81 LEU A CA 16
ATOM 23032 C C . LEU A 1 81 ? -6.131 3.506 4.735 1.00 0.00 81 LEU A C 16
ATOM 23033 O O . LEU A 1 81 ? -6.545 4.583 5.115 1.00 0.00 81 LEU A O 16
ATOM 23049 N N . ILE A 1 82 ? -6.728 2.393 5.066 1.00 0.00 82 ILE A N 16
ATOM 23050 C CA . ILE A 1 82 ? -7.937 2.411 5.938 1.00 0.00 82 ILE A CA 16
ATOM 23051 C C . ILE A 1 82 ? -7.615 3.099 7.265 1.00 0.00 82 ILE A C 16
ATOM 23052 O O . ILE A 1 82 ? -8.120 4.161 7.569 1.00 0.00 82 ILE A O 16
ATOM 23068 N N . ARG A 1 83 ? -6.786 2.484 8.061 1.00 0.00 83 ARG A N 16
ATOM 23069 C CA . ARG A 1 83 ? -6.428 3.076 9.377 1.00 0.00 83 ARG A CA 16
ATOM 23070 C C . ARG A 1 83 ? -5.893 4.499 9.199 1.00 0.00 83 ARG A C 16
ATOM 23071 O O . ARG A 1 83 ? -5.909 5.297 10.115 1.00 0.00 83 ARG A O 16
ATOM 23092 N N . GLU A 1 84 ? -5.415 4.825 8.028 1.00 0.00 84 GLU A N 16
ATOM 23093 C CA . GLU A 1 84 ? -4.879 6.197 7.800 1.00 0.00 84 GLU A CA 16
ATOM 23094 C C . GLU A 1 84 ? -5.983 7.132 7.305 1.00 0.00 84 GLU A C 16
ATOM 23095 O O . GLU A 1 84 ? -7.153 6.808 7.348 1.00 0.00 84 GLU A O 16
ATOM 23107 N N . GLY A 1 85 ? -5.621 8.318 6.898 1.00 0.00 85 GLY A N 16
ATOM 23108 C CA . GLY A 1 85 ? -6.633 9.271 6.365 1.00 0.00 85 GLY A CA 16
ATOM 23109 C C . GLY A 1 85 ? -6.713 9.122 4.845 1.00 0.00 85 GLY A C 16
ATOM 23110 O O . GLY A 1 85 ? -7.144 10.017 4.146 1.00 0.00 85 GLY A O 16
ATOM 23114 N N . TYR A 1 86 ? -6.257 8.017 4.325 1.00 0.00 86 TYR A N 16
ATOM 23115 C CA . TYR A 1 86 ? -6.266 7.825 2.856 1.00 0.00 86 TYR A CA 16
ATOM 23116 C C . TYR A 1 86 ? -7.638 7.337 2.388 1.00 0.00 86 TYR A C 16
ATOM 23117 O O . TYR A 1 86 ? -8.152 7.775 1.378 1.00 0.00 86 TYR A O 16
ATOM 23135 N N . ILE A 1 87 ? -8.242 6.445 3.122 1.00 0.00 87 ILE A N 16
ATOM 23136 C CA . ILE A 1 87 ? -9.588 5.943 2.728 1.00 0.00 87 ILE A CA 16
ATOM 23137 C C . ILE A 1 87 ? -10.386 5.542 3.970 1.00 0.00 87 ILE A C 16
ATOM 23138 O O . ILE A 1 87 ? -10.084 5.955 5.073 1.00 0.00 87 ILE A O 16
ATOM 23154 N N . THR A 1 88 ? -11.404 4.745 3.803 1.00 0.00 88 THR A N 16
ATOM 23155 C CA . THR A 1 88 ? -12.218 4.322 4.978 1.00 0.00 88 THR A CA 16
ATOM 23156 C C . THR A 1 88 ? -12.861 2.959 4.715 1.00 0.00 88 THR A C 16
ATOM 23157 O O . THR A 1 88 ? -12.501 2.262 3.788 1.00 0.00 88 THR A O 16
ATOM 23168 N N . LYS A 1 89 ? -13.803 2.571 5.528 1.00 0.00 89 LYS A N 16
ATOM 23169 C CA . LYS A 1 89 ? -14.475 1.256 5.317 1.00 0.00 89 LYS A CA 16
ATOM 23170 C C . LYS A 1 89 ? -15.986 1.396 5.508 1.00 0.00 89 LYS A C 16
ATOM 23171 O O . LYS A 1 89 ? -16.666 0.454 5.864 1.00 0.00 89 LYS A O 16
ATOM 23190 N N . ALA A 1 90 ? -16.516 2.565 5.271 1.00 0.00 90 ALA A N 16
ATOM 23191 C CA . ALA A 1 90 ? -17.984 2.766 5.433 1.00 0.00 90 ALA A CA 16
ATOM 23192 C C . ALA A 1 90 ? -18.443 2.279 6.810 1.00 0.00 90 ALA A C 16
ATOM 23193 O O . ALA A 1 90 ? -19.641 2.237 7.033 1.00 0.00 90 ALA A O 16
ATOM 23201 N N . GLY A 1 1 ? 20.364 -13.369 -0.179 1.00 0.00 1 GLY A N 17
ATOM 23202 C CA . GLY A 1 1 ? 21.295 -12.527 -0.980 1.00 0.00 1 GLY A CA 17
ATOM 23203 C C . GLY A 1 1 ? 21.010 -11.049 -0.705 1.00 0.00 1 GLY A C 17
ATOM 23204 O O . GLY A 1 1 ? 19.886 -10.596 -0.799 1.00 0.00 1 GLY A O 17
ATOM 23210 N N . SER A 1 2 ? 22.019 -10.293 -0.366 1.00 0.00 2 SER A N 17
ATOM 23211 C CA . SER A 1 2 ? 21.805 -8.844 -0.087 1.00 0.00 2 SER A CA 17
ATOM 23212 C C . SER A 1 2 ? 20.695 -8.658 0.950 1.00 0.00 2 SER A C 17
ATOM 23213 O O . SER A 1 2 ? 19.552 -8.418 0.614 1.00 0.00 2 SER A O 17
ATOM 23221 N N . ASN A 1 3 ? 21.022 -8.764 2.209 1.00 0.00 3 ASN A N 17
ATOM 23222 C CA . ASN A 1 3 ? 19.985 -8.594 3.266 1.00 0.00 3 ASN A CA 17
ATOM 23223 C C . ASN A 1 3 ? 19.840 -7.117 3.641 1.00 0.00 3 ASN A C 17
ATOM 23224 O O . ASN A 1 3 ? 19.920 -6.750 4.796 1.00 0.00 3 ASN A O 17
ATOM 23235 N N . SER A 1 4 ? 19.627 -6.267 2.674 1.00 0.00 4 SER A N 17
ATOM 23236 C CA . SER A 1 4 ? 19.477 -4.815 2.978 1.00 0.00 4 SER A CA 17
ATOM 23237 C C . SER A 1 4 ? 18.155 -4.287 2.418 1.00 0.00 4 SER A C 17
ATOM 23238 O O . SER A 1 4 ? 17.383 -3.656 3.113 1.00 0.00 4 SER A O 17
ATOM 23246 N N . GLY A 1 5 ? 17.888 -4.537 1.165 1.00 0.00 5 GLY A N 17
ATOM 23247 C CA . GLY A 1 5 ? 16.615 -4.049 0.563 1.00 0.00 5 GLY A CA 17
ATOM 23248 C C . GLY A 1 5 ? 16.763 -2.575 0.181 1.00 0.00 5 GLY A C 17
ATOM 23249 O O . GLY A 1 5 ? 16.388 -1.690 0.925 1.00 0.00 5 GLY A O 17
ATOM 23253 N N . ARG A 1 6 ? 17.307 -2.303 -0.973 1.00 0.00 6 ARG A N 17
ATOM 23254 C CA . ARG A 1 6 ? 17.479 -0.886 -1.401 1.00 0.00 6 ARG A CA 17
ATOM 23255 C C . ARG A 1 6 ? 17.742 -0.814 -2.906 1.00 0.00 6 ARG A C 17
ATOM 23256 O O . ARG A 1 6 ? 18.411 -1.658 -3.469 1.00 0.00 6 ARG A O 17
ATOM 23277 N N . ARG A 1 7 ? 17.217 0.184 -3.564 1.00 0.00 7 ARG A N 17
ATOM 23278 C CA . ARG A 1 7 ? 17.435 0.301 -5.033 1.00 0.00 7 ARG A CA 17
ATOM 23279 C C . ARG A 1 7 ? 16.970 1.669 -5.537 1.00 0.00 7 ARG A C 17
ATOM 23280 O O . ARG A 1 7 ? 16.361 2.434 -4.815 1.00 0.00 7 ARG A O 17
ATOM 23301 N N . SER A 1 8 ? 17.245 1.978 -6.776 1.00 0.00 8 SER A N 17
ATOM 23302 C CA . SER A 1 8 ? 16.815 3.293 -7.333 1.00 0.00 8 SER A CA 17
ATOM 23303 C C . SER A 1 8 ? 17.313 4.438 -6.450 1.00 0.00 8 SER A C 17
ATOM 23304 O O . SER A 1 8 ? 17.942 4.222 -5.433 1.00 0.00 8 SER A O 17
ATOM 23312 N N . ALA A 1 9 ? 17.035 5.656 -6.831 1.00 0.00 9 ALA A N 17
ATOM 23313 C CA . ALA A 1 9 ? 17.492 6.819 -6.016 1.00 0.00 9 ALA A CA 17
ATOM 23314 C C . ALA A 1 9 ? 17.088 6.636 -4.548 1.00 0.00 9 ALA A C 17
ATOM 23315 O O . ALA A 1 9 ? 16.384 5.704 -4.216 1.00 0.00 9 ALA A O 17
ATOM 23322 N N . PRO A 1 10 ? 17.557 7.528 -3.707 1.00 0.00 10 PRO A N 17
ATOM 23323 C CA . PRO A 1 10 ? 17.222 7.456 -2.265 1.00 0.00 10 PRO A CA 17
ATOM 23324 C C . PRO A 1 10 ? 15.700 7.396 -2.072 1.00 0.00 10 PRO A C 17
ATOM 23325 O O . PRO A 1 10 ? 15.019 8.381 -2.272 1.00 0.00 10 PRO A O 17
ATOM 23336 N N . PRO A 1 11 ? 15.211 6.236 -1.692 1.00 0.00 11 PRO A N 17
ATOM 23337 C CA . PRO A 1 11 ? 13.749 6.057 -1.497 1.00 0.00 11 PRO A CA 17
ATOM 23338 C C . PRO A 1 11 ? 13.202 7.045 -0.465 1.00 0.00 11 PRO A C 17
ATOM 23339 O O . PRO A 1 11 ? 13.772 8.090 -0.218 1.00 0.00 11 PRO A O 17
ATOM 23350 N N . LEU A 1 12 ? 12.089 6.720 0.129 1.00 0.00 12 LEU A N 17
ATOM 23351 C CA . LEU A 1 12 ? 11.484 7.621 1.152 1.00 0.00 12 LEU A CA 17
ATOM 23352 C C . LEU A 1 12 ? 11.051 6.806 2.367 1.00 0.00 12 LEU A C 17
ATOM 23353 O O . LEU A 1 12 ? 10.025 6.156 2.355 1.00 0.00 12 LEU A O 17
ATOM 23369 N N . ASN A 1 13 ? 11.845 6.799 3.402 1.00 0.00 13 ASN A N 17
ATOM 23370 C CA . ASN A 1 13 ? 11.503 5.973 4.596 1.00 0.00 13 ASN A CA 17
ATOM 23371 C C . ASN A 1 13 ? 11.265 4.521 4.166 1.00 0.00 13 ASN A C 17
ATOM 23372 O O . ASN A 1 13 ? 10.594 3.762 4.837 1.00 0.00 13 ASN A O 17
ATOM 23383 N N . LEU A 1 14 ? 11.793 4.145 3.032 1.00 0.00 14 LEU A N 17
ATOM 23384 C CA . LEU A 1 14 ? 11.617 2.756 2.535 1.00 0.00 14 LEU A CA 17
ATOM 23385 C C . LEU A 1 14 ? 12.970 2.221 2.067 1.00 0.00 14 LEU A C 17
ATOM 23386 O O . LEU A 1 14 ? 13.060 1.389 1.189 1.00 0.00 14 LEU A O 17
ATOM 23402 N N . THR A 1 15 ? 14.027 2.720 2.642 1.00 0.00 15 THR A N 17
ATOM 23403 C CA . THR A 1 15 ? 15.387 2.276 2.231 1.00 0.00 15 THR A CA 17
ATOM 23404 C C . THR A 1 15 ? 16.110 1.612 3.404 1.00 0.00 15 THR A C 17
ATOM 23405 O O . THR A 1 15 ? 15.957 2.005 4.543 1.00 0.00 15 THR A O 17
ATOM 23416 N N . GLY A 1 16 ? 16.897 0.607 3.135 1.00 0.00 16 GLY A N 17
ATOM 23417 C CA . GLY A 1 16 ? 17.632 -0.081 4.233 1.00 0.00 16 GLY A CA 17
ATOM 23418 C C . GLY A 1 16 ? 16.633 -0.635 5.251 1.00 0.00 16 GLY A C 17
ATOM 23419 O O . GLY A 1 16 ? 16.952 -0.821 6.409 1.00 0.00 16 GLY A O 17
ATOM 23423 N N . LEU A 1 17 ? 15.427 -0.905 4.831 1.00 0.00 17 LEU A N 17
ATOM 23424 C CA . LEU A 1 17 ? 14.415 -1.449 5.779 1.00 0.00 17 LEU A CA 17
ATOM 23425 C C . LEU A 1 17 ? 14.178 -2.942 5.506 1.00 0.00 17 LEU A C 17
ATOM 23426 O O . LEU A 1 17 ? 14.762 -3.504 4.601 1.00 0.00 17 LEU A O 17
ATOM 23442 N N . PRO A 1 18 ? 13.323 -3.540 6.302 1.00 0.00 18 PRO A N 17
ATOM 23443 C CA . PRO A 1 18 ? 13.058 -4.986 6.190 1.00 0.00 18 PRO A CA 17
ATOM 23444 C C . PRO A 1 18 ? 11.831 -5.267 5.321 1.00 0.00 18 PRO A C 17
ATOM 23445 O O . PRO A 1 18 ? 11.926 -5.881 4.278 1.00 0.00 18 PRO A O 17
ATOM 23456 N N . GLY A 1 19 ? 10.673 -4.841 5.750 1.00 0.00 19 GLY A N 17
ATOM 23457 C CA . GLY A 1 19 ? 9.434 -5.113 4.961 1.00 0.00 19 GLY A CA 17
ATOM 23458 C C . GLY A 1 19 ? 9.644 -4.721 3.494 1.00 0.00 19 GLY A C 17
ATOM 23459 O O . GLY A 1 19 ? 8.992 -5.232 2.607 1.00 0.00 19 GLY A O 17
ATOM 23463 N N . THR A 1 20 ? 10.552 -3.822 3.228 1.00 0.00 20 THR A N 17
ATOM 23464 C CA . THR A 1 20 ? 10.794 -3.400 1.818 1.00 0.00 20 THR A CA 17
ATOM 23465 C C . THR A 1 20 ? 10.982 -4.617 0.910 1.00 0.00 20 THR A C 17
ATOM 23466 O O . THR A 1 20 ? 10.210 -4.850 0.001 1.00 0.00 20 THR A O 17
ATOM 23477 N N . GLU A 1 21 ? 12.008 -5.389 1.143 1.00 0.00 21 GLU A N 17
ATOM 23478 C CA . GLU A 1 21 ? 12.256 -6.576 0.278 1.00 0.00 21 GLU A CA 17
ATOM 23479 C C . GLU A 1 21 ? 11.000 -7.445 0.180 1.00 0.00 21 GLU A C 17
ATOM 23480 O O . GLU A 1 21 ? 10.826 -8.194 -0.761 1.00 0.00 21 GLU A O 17
ATOM 23492 N N . LYS A 1 22 ? 10.117 -7.349 1.137 1.00 0.00 22 LYS A N 17
ATOM 23493 C CA . LYS A 1 22 ? 8.868 -8.162 1.075 1.00 0.00 22 LYS A CA 17
ATOM 23494 C C . LYS A 1 22 ? 7.881 -7.521 0.098 1.00 0.00 22 LYS A C 17
ATOM 23495 O O . LYS A 1 22 ? 7.077 -8.192 -0.518 1.00 0.00 22 LYS A O 17
ATOM 23514 N N . LEU A 1 23 ? 7.948 -6.226 -0.062 1.00 0.00 23 LEU A N 17
ATOM 23515 C CA . LEU A 1 23 ? 7.029 -5.545 -1.017 1.00 0.00 23 LEU A CA 17
ATOM 23516 C C . LEU A 1 23 ? 7.363 -5.960 -2.450 1.00 0.00 23 LEU A C 17
ATOM 23517 O O . LEU A 1 23 ? 8.509 -5.954 -2.855 1.00 0.00 23 LEU A O 17
ATOM 23533 N N . ASN A 1 24 ? 6.378 -6.323 -3.223 1.00 0.00 24 ASN A N 17
ATOM 23534 C CA . ASN A 1 24 ? 6.651 -6.730 -4.630 1.00 0.00 24 ASN A CA 17
ATOM 23535 C C . ASN A 1 24 ? 7.350 -5.594 -5.379 1.00 0.00 24 ASN A C 17
ATOM 23536 O O . ASN A 1 24 ? 7.336 -4.457 -4.951 1.00 0.00 24 ASN A O 17
ATOM 23547 N N . GLU A 1 25 ? 7.961 -5.890 -6.494 1.00 0.00 25 GLU A N 17
ATOM 23548 C CA . GLU A 1 25 ? 8.660 -4.821 -7.265 1.00 0.00 25 GLU A CA 17
ATOM 23549 C C . GLU A 1 25 ? 7.721 -3.636 -7.502 1.00 0.00 25 GLU A C 17
ATOM 23550 O O . GLU A 1 25 ? 8.152 -2.512 -7.669 1.00 0.00 25 GLU A O 17
ATOM 23562 N N . LYS A 1 26 ? 6.438 -3.878 -7.506 1.00 0.00 26 LYS A N 17
ATOM 23563 C CA . LYS A 1 26 ? 5.470 -2.765 -7.713 1.00 0.00 26 LYS A CA 17
ATOM 23564 C C . LYS A 1 26 ? 5.113 -2.123 -6.372 1.00 0.00 26 LYS A C 17
ATOM 23565 O O . LYS A 1 26 ? 5.031 -0.916 -6.253 1.00 0.00 26 LYS A O 17
ATOM 23584 N N . GLU A 1 27 ? 4.910 -2.919 -5.358 1.00 0.00 27 GLU A N 17
ATOM 23585 C CA . GLU A 1 27 ? 4.574 -2.349 -4.024 1.00 0.00 27 GLU A CA 17
ATOM 23586 C C . GLU A 1 27 ? 5.739 -1.508 -3.506 1.00 0.00 27 GLU A C 17
ATOM 23587 O O . GLU A 1 27 ? 5.549 -0.457 -2.926 1.00 0.00 27 GLU A O 17
ATOM 23599 N N . LYS A 1 28 ? 6.949 -1.954 -3.716 1.00 0.00 28 LYS A N 17
ATOM 23600 C CA . LYS A 1 28 ? 8.121 -1.158 -3.254 1.00 0.00 28 LYS A CA 17
ATOM 23601 C C . LYS A 1 28 ? 8.041 0.256 -3.830 1.00 0.00 28 LYS A C 17
ATOM 23602 O O . LYS A 1 28 ? 8.178 1.235 -3.124 1.00 0.00 28 LYS A O 17
ATOM 23621 N N . GLU A 1 29 ? 7.804 0.366 -5.109 1.00 0.00 29 GLU A N 17
ATOM 23622 C CA . GLU A 1 29 ? 7.686 1.713 -5.732 1.00 0.00 29 GLU A CA 17
ATOM 23623 C C . GLU A 1 29 ? 6.483 2.449 -5.144 1.00 0.00 29 GLU A C 17
ATOM 23624 O O . GLU A 1 29 ? 6.467 3.661 -5.049 1.00 0.00 29 GLU A O 17
ATOM 23636 N N . LEU A 1 30 ? 5.478 1.722 -4.735 1.00 0.00 30 LEU A N 17
ATOM 23637 C CA . LEU A 1 30 ? 4.283 2.375 -4.133 1.00 0.00 30 LEU A CA 17
ATOM 23638 C C . LEU A 1 30 ? 4.698 3.194 -2.912 1.00 0.00 30 LEU A C 17
ATOM 23639 O O . LEU A 1 30 ? 4.320 4.338 -2.764 1.00 0.00 30 LEU A O 17
ATOM 23655 N N . CYS A 1 31 ? 5.481 2.620 -2.039 1.00 0.00 31 CYS A N 17
ATOM 23656 C CA . CYS A 1 31 ? 5.932 3.373 -0.835 1.00 0.00 31 CYS A CA 17
ATOM 23657 C C . CYS A 1 31 ? 6.947 4.442 -1.240 1.00 0.00 31 CYS A C 17
ATOM 23658 O O . CYS A 1 31 ? 6.929 5.551 -0.742 1.00 0.00 31 CYS A O 17
ATOM 23666 N N . GLN A 1 32 ? 7.827 4.121 -2.148 1.00 0.00 32 GLN A N 17
ATOM 23667 C CA . GLN A 1 32 ? 8.830 5.123 -2.599 1.00 0.00 32 GLN A CA 17
ATOM 23668 C C . GLN A 1 32 ? 8.120 6.385 -3.092 1.00 0.00 32 GLN A C 17
ATOM 23669 O O . GLN A 1 32 ? 8.674 7.467 -3.087 1.00 0.00 32 GLN A O 17
ATOM 23683 N N . VAL A 1 33 ? 6.897 6.249 -3.524 1.00 0.00 33 VAL A N 17
ATOM 23684 C CA . VAL A 1 33 ? 6.126 7.436 -3.981 1.00 0.00 33 VAL A CA 17
ATOM 23685 C C . VAL A 1 33 ? 5.372 8.022 -2.793 1.00 0.00 33 VAL A C 17
ATOM 23686 O O . VAL A 1 33 ? 5.641 9.123 -2.354 1.00 0.00 33 VAL A O 17
ATOM 23699 N N . VAL A 1 34 ? 4.461 7.273 -2.237 1.00 0.00 34 VAL A N 17
ATOM 23700 C CA . VAL A 1 34 ? 3.743 7.757 -1.031 1.00 0.00 34 VAL A CA 17
ATOM 23701 C C . VAL A 1 34 ? 4.620 7.522 0.198 1.00 0.00 34 VAL A C 17
ATOM 23702 O O . VAL A 1 34 ? 4.470 6.542 0.894 1.00 0.00 34 VAL A O 17
ATOM 23715 N N . ARG A 1 35 ? 5.566 8.406 0.422 1.00 0.00 35 ARG A N 17
ATOM 23716 C CA . ARG A 1 35 ? 6.532 8.278 1.571 1.00 0.00 35 ARG A CA 17
ATOM 23717 C C . ARG A 1 35 ? 5.928 7.555 2.782 1.00 0.00 35 ARG A C 17
ATOM 23718 O O . ARG A 1 35 ? 5.253 8.145 3.603 1.00 0.00 35 ARG A O 17
ATOM 23739 N N . LEU A 1 36 ? 6.183 6.279 2.897 1.00 0.00 36 LEU A N 17
ATOM 23740 C CA . LEU A 1 36 ? 5.649 5.500 4.053 1.00 0.00 36 LEU A CA 17
ATOM 23741 C C . LEU A 1 36 ? 6.676 4.458 4.507 1.00 0.00 36 LEU A C 17
ATOM 23742 O O . LEU A 1 36 ? 7.830 4.505 4.129 1.00 0.00 36 LEU A O 17
ATOM 23758 N N . VAL A 1 37 ? 6.264 3.512 5.308 1.00 0.00 37 VAL A N 17
ATOM 23759 C CA . VAL A 1 37 ? 7.216 2.455 5.772 1.00 0.00 37 VAL A CA 17
ATOM 23760 C C . VAL A 1 37 ? 6.652 1.061 5.458 1.00 0.00 37 VAL A C 17
ATOM 23761 O O . VAL A 1 37 ? 5.461 0.904 5.282 1.00 0.00 37 VAL A O 17
ATOM 23774 N N . PRO A 1 38 ? 7.533 0.087 5.396 1.00 0.00 38 PRO A N 17
ATOM 23775 C CA . PRO A 1 38 ? 7.116 -1.292 5.034 1.00 0.00 38 PRO A CA 17
ATOM 23776 C C . PRO A 1 38 ? 6.173 -1.904 6.072 1.00 0.00 38 PRO A C 17
ATOM 23777 O O . PRO A 1 38 ? 5.026 -2.174 5.789 1.00 0.00 38 PRO A O 17
ATOM 23788 N N . GLY A 1 39 ? 6.663 -2.187 7.251 1.00 0.00 39 GLY A N 17
ATOM 23789 C CA . GLY A 1 39 ? 5.809 -2.850 8.286 1.00 0.00 39 GLY A CA 17
ATOM 23790 C C . GLY A 1 39 ? 4.444 -2.162 8.384 1.00 0.00 39 GLY A C 17
ATOM 23791 O O . GLY A 1 39 ? 3.435 -2.801 8.611 1.00 0.00 39 GLY A O 17
ATOM 23795 N N . ALA A 1 40 ? 4.396 -0.870 8.211 1.00 0.00 40 ALA A N 17
ATOM 23796 C CA . ALA A 1 40 ? 3.081 -0.171 8.282 1.00 0.00 40 ALA A CA 17
ATOM 23797 C C . ALA A 1 40 ? 2.297 -0.414 6.995 1.00 0.00 40 ALA A C 17
ATOM 23798 O O . ALA A 1 40 ? 1.233 -0.996 7.007 1.00 0.00 40 ALA A O 17
ATOM 23805 N N . TYR A 1 41 ? 2.830 -0.002 5.876 1.00 0.00 41 TYR A N 17
ATOM 23806 C CA . TYR A 1 41 ? 2.133 -0.251 4.583 1.00 0.00 41 TYR A CA 17
ATOM 23807 C C . TYR A 1 41 ? 1.819 -1.739 4.451 1.00 0.00 41 TYR A C 17
ATOM 23808 O O . TYR A 1 41 ? 0.720 -2.131 4.117 1.00 0.00 41 TYR A O 17
ATOM 23826 N N . LEU A 1 42 ? 2.778 -2.568 4.748 1.00 0.00 42 LEU A N 17
ATOM 23827 C CA . LEU A 1 42 ? 2.550 -4.036 4.702 1.00 0.00 42 LEU A CA 17
ATOM 23828 C C . LEU A 1 42 ? 1.342 -4.392 5.572 1.00 0.00 42 LEU A C 17
ATOM 23829 O O . LEU A 1 42 ? 0.541 -5.240 5.230 1.00 0.00 42 LEU A O 17
ATOM 23845 N N . GLU A 1 43 ? 1.193 -3.726 6.684 1.00 0.00 43 GLU A N 17
ATOM 23846 C CA . GLU A 1 43 ? 0.027 -4.006 7.568 1.00 0.00 43 GLU A CA 17
ATOM 23847 C C . GLU A 1 43 ? -1.246 -3.427 6.951 1.00 0.00 43 GLU A C 17
ATOM 23848 O O . GLU A 1 43 ? -2.193 -4.135 6.673 1.00 0.00 43 GLU A O 17
ATOM 23860 N N . TYR A 1 44 ? -1.264 -2.143 6.712 1.00 0.00 44 TYR A N 17
ATOM 23861 C CA . TYR A 1 44 ? -2.461 -1.503 6.094 1.00 0.00 44 TYR A CA 17
ATOM 23862 C C . TYR A 1 44 ? -2.913 -2.295 4.864 1.00 0.00 44 TYR A C 17
ATOM 23863 O O . TYR A 1 44 ? -4.060 -2.676 4.747 1.00 0.00 44 TYR A O 17
ATOM 23881 N N . LYS A 1 45 ? -2.011 -2.572 3.963 1.00 0.00 45 LYS A N 17
ATOM 23882 C CA . LYS A 1 45 ? -2.382 -3.361 2.755 1.00 0.00 45 LYS A CA 17
ATOM 23883 C C . LYS A 1 45 ? -3.063 -4.667 3.169 1.00 0.00 45 LYS A C 17
ATOM 23884 O O . LYS A 1 45 ? -4.075 -5.054 2.617 1.00 0.00 45 LYS A O 17
ATOM 23903 N N . SER A 1 46 ? -2.525 -5.345 4.148 1.00 0.00 46 SER A N 17
ATOM 23904 C CA . SER A 1 46 ? -3.152 -6.618 4.601 1.00 0.00 46 SER A CA 17
ATOM 23905 C C . SER A 1 46 ? -4.548 -6.348 5.164 1.00 0.00 46 SER A C 17
ATOM 23906 O O . SER A 1 46 ? -5.437 -7.170 5.069 1.00 0.00 46 SER A O 17
ATOM 23914 N N . ALA A 1 47 ? -4.749 -5.198 5.749 1.00 0.00 47 ALA A N 17
ATOM 23915 C CA . ALA A 1 47 ? -6.087 -4.875 6.318 1.00 0.00 47 ALA A CA 17
ATOM 23916 C C . ALA A 1 47 ? -7.115 -4.703 5.198 1.00 0.00 47 ALA A C 17
ATOM 23917 O O . ALA A 1 47 ? -8.286 -4.976 5.371 1.00 0.00 47 ALA A O 17
ATOM 23924 N N . LEU A 1 48 ? -6.688 -4.248 4.051 1.00 0.00 48 LEU A N 17
ATOM 23925 C CA . LEU A 1 48 ? -7.646 -4.064 2.924 1.00 0.00 48 LEU A CA 17
ATOM 23926 C C . LEU A 1 48 ? -8.032 -5.421 2.337 1.00 0.00 48 LEU A C 17
ATOM 23927 O O . LEU A 1 48 ? -9.186 -5.685 2.063 1.00 0.00 48 LEU A O 17
ATOM 23943 N N . LEU A 1 49 ? -7.075 -6.287 2.146 1.00 0.00 49 LEU A N 17
ATOM 23944 C CA . LEU A 1 49 ? -7.390 -7.629 1.583 1.00 0.00 49 LEU A CA 17
ATOM 23945 C C . LEU A 1 49 ? -8.355 -8.377 2.506 1.00 0.00 49 LEU A C 17
ATOM 23946 O O . LEU A 1 49 ? -9.328 -8.956 2.065 1.00 0.00 49 LEU A O 17
ATOM 23962 N N . ASN A 1 50 ? -8.093 -8.367 3.785 1.00 0.00 50 ASN A N 17
ATOM 23963 C CA . ASN A 1 50 ? -8.989 -9.080 4.737 1.00 0.00 50 ASN A CA 17
ATOM 23964 C C . ASN A 1 50 ? -10.333 -8.357 4.855 1.00 0.00 50 ASN A C 17
ATOM 23965 O O . ASN A 1 50 ? -11.381 -8.942 4.672 1.00 0.00 50 ASN A O 17
ATOM 23976 N N . GLU A 1 51 ? -10.312 -7.089 5.168 1.00 0.00 51 GLU A N 17
ATOM 23977 C CA . GLU A 1 51 ? -11.590 -6.336 5.302 1.00 0.00 51 GLU A CA 17
ATOM 23978 C C . GLU A 1 51 ? -12.416 -6.458 4.021 1.00 0.00 51 GLU A C 17
ATOM 23979 O O . GLU A 1 51 ? -13.607 -6.695 4.060 1.00 0.00 51 GLU A O 17
ATOM 23991 N N . CYS A 1 52 ? -11.795 -6.301 2.884 1.00 0.00 52 CYS A N 17
ATOM 23992 C CA . CYS A 1 52 ? -12.552 -6.409 1.605 1.00 0.00 52 CYS A CA 17
ATOM 23993 C C . CYS A 1 52 ? -13.138 -7.814 1.462 1.00 0.00 52 CYS A C 17
ATOM 23994 O O . CYS A 1 52 ? -14.210 -7.998 0.920 1.00 0.00 52 CYS A O 17
ATOM 24002 N N . HIS A 1 53 ? -12.450 -8.807 1.956 1.00 0.00 53 HIS A N 17
ATOM 24003 C CA . HIS A 1 53 ? -12.981 -10.196 1.866 1.00 0.00 53 HIS A CA 17
ATOM 24004 C C . HIS A 1 53 ? -14.216 -10.342 2.755 1.00 0.00 53 HIS A C 17
ATOM 24005 O O . HIS A 1 53 ? -15.096 -11.136 2.488 1.00 0.00 53 HIS A O 17
ATOM 24019 N N . LYS A 1 54 ? -14.291 -9.574 3.808 1.00 0.00 54 LYS A N 17
ATOM 24020 C CA . LYS A 1 54 ? -15.471 -9.659 4.713 1.00 0.00 54 LYS A CA 17
ATOM 24021 C C . LYS A 1 54 ? -16.716 -9.115 4.009 1.00 0.00 54 LYS A C 17
ATOM 24022 O O . LYS A 1 54 ? -17.755 -9.745 3.990 1.00 0.00 54 LYS A O 17
ATOM 24041 N N . GLN A 1 55 ? -16.618 -7.951 3.427 1.00 0.00 55 GLN A N 17
ATOM 24042 C CA . GLN A 1 55 ? -17.794 -7.369 2.721 1.00 0.00 55 GLN A CA 17
ATOM 24043 C C . GLN A 1 55 ? -17.845 -7.862 1.273 1.00 0.00 55 GLN A C 17
ATOM 24044 O O . GLN A 1 55 ? -18.871 -7.802 0.624 1.00 0.00 55 GLN A O 17
ATOM 24058 N N . GLY A 1 56 ? -16.746 -8.344 0.758 1.00 0.00 56 GLY A N 17
ATOM 24059 C CA . GLY A 1 56 ? -16.735 -8.833 -0.649 1.00 0.00 56 GLY A CA 17
ATOM 24060 C C . GLY A 1 56 ? -16.215 -7.726 -1.567 1.00 0.00 56 GLY A C 17
ATOM 24061 O O . GLY A 1 56 ? -15.552 -7.982 -2.552 1.00 0.00 56 GLY A O 17
ATOM 24065 N N . GLY A 1 57 ? -16.508 -6.495 -1.248 1.00 0.00 57 GLY A N 17
ATOM 24066 C CA . GLY A 1 57 ? -16.030 -5.368 -2.098 1.00 0.00 57 GLY A CA 17
ATOM 24067 C C . GLY A 1 57 ? -15.707 -4.165 -1.210 1.00 0.00 57 GLY A C 17
ATOM 24068 O O . GLY A 1 57 ? -16.225 -4.031 -0.119 1.00 0.00 57 GLY A O 17
ATOM 24072 N N . LEU A 1 58 ? -14.856 -3.287 -1.666 1.00 0.00 58 LEU A N 17
ATOM 24073 C CA . LEU A 1 58 ? -14.505 -2.095 -0.844 1.00 0.00 58 LEU A CA 17
ATOM 24074 C C . LEU A 1 58 ? -14.324 -0.864 -1.736 1.00 0.00 58 LEU A C 17
ATOM 24075 O O . LEU A 1 58 ? -13.384 -0.770 -2.501 1.00 0.00 58 LEU A O 17
ATOM 24091 N N . ARG A 1 59 ? -15.223 0.079 -1.647 1.00 0.00 59 ARG A N 17
ATOM 24092 C CA . ARG A 1 59 ? -15.117 1.301 -2.494 1.00 0.00 59 ARG A CA 17
ATOM 24093 C C . ARG A 1 59 ? -13.828 2.065 -2.180 1.00 0.00 59 ARG A C 17
ATOM 24094 O O . ARG A 1 59 ? -13.114 1.741 -1.252 1.00 0.00 59 ARG A O 17
ATOM 24115 N N . LEU A 1 60 ? -13.527 3.080 -2.946 1.00 0.00 60 LEU A N 17
ATOM 24116 C CA . LEU A 1 60 ? -12.289 3.867 -2.689 1.00 0.00 60 LEU A CA 17
ATOM 24117 C C . LEU A 1 60 ? -12.574 4.986 -1.682 1.00 0.00 60 LEU A C 17
ATOM 24118 O O . LEU A 1 60 ? -11.700 5.417 -0.960 1.00 0.00 60 LEU A O 17
ATOM 24134 N N . ALA A 1 61 ? -13.794 5.443 -1.610 1.00 0.00 61 ALA A N 17
ATOM 24135 C CA . ALA A 1 61 ? -14.131 6.500 -0.614 1.00 0.00 61 ALA A CA 17
ATOM 24136 C C . ALA A 1 61 ? -14.091 5.903 0.794 1.00 0.00 61 ALA A C 17
ATOM 24137 O O . ALA A 1 61 ? -13.315 6.317 1.638 1.00 0.00 61 ALA A O 17
ATOM 24144 N N . GLN A 1 62 ? -14.890 4.897 1.045 1.00 0.00 62 GLN A N 17
ATOM 24145 C CA . GLN A 1 62 ? -14.851 4.235 2.380 1.00 0.00 62 GLN A CA 17
ATOM 24146 C C . GLN A 1 62 ? -13.412 3.830 2.697 1.00 0.00 62 GLN A C 17
ATOM 24147 O O . GLN A 1 62 ? -13.003 3.768 3.840 1.00 0.00 62 GLN A O 17
ATOM 24161 N N . ALA A 1 63 ? -12.634 3.591 1.676 1.00 0.00 63 ALA A N 17
ATOM 24162 C CA . ALA A 1 63 ? -11.207 3.238 1.882 1.00 0.00 63 ALA A CA 17
ATOM 24163 C C . ALA A 1 63 ? -10.468 4.424 2.493 1.00 0.00 63 ALA A C 17
ATOM 24164 O O . ALA A 1 63 ? -9.739 4.291 3.456 1.00 0.00 63 ALA A O 17
ATOM 24171 N N . ARG A 1 64 ? -10.665 5.589 1.943 1.00 0.00 64 ARG A N 17
ATOM 24172 C CA . ARG A 1 64 ? -9.988 6.796 2.487 1.00 0.00 64 ARG A CA 17
ATOM 24173 C C . ARG A 1 64 ? -10.300 6.936 3.976 1.00 0.00 64 ARG A C 17
ATOM 24174 O O . ARG A 1 64 ? -9.475 7.362 4.759 1.00 0.00 64 ARG A O 17
ATOM 24195 N N . ALA A 1 65 ? -11.485 6.559 4.373 1.00 0.00 65 ALA A N 17
ATOM 24196 C CA . ALA A 1 65 ? -11.859 6.670 5.811 1.00 0.00 65 ALA A CA 17
ATOM 24197 C C . ALA A 1 65 ? -11.503 5.390 6.578 1.00 0.00 65 ALA A C 17
ATOM 24198 O O . ALA A 1 65 ? -11.655 5.321 7.782 1.00 0.00 65 ALA A O 17
ATOM 24205 N N . LEU A 1 66 ? -11.044 4.371 5.900 1.00 0.00 66 LEU A N 17
ATOM 24206 C CA . LEU A 1 66 ? -10.715 3.101 6.608 1.00 0.00 66 LEU A CA 17
ATOM 24207 C C . LEU A 1 66 ? -9.307 3.158 7.211 1.00 0.00 66 LEU A C 17
ATOM 24208 O O . LEU A 1 66 ? -9.140 3.341 8.401 1.00 0.00 66 LEU A O 17
ATOM 24224 N N . ILE A 1 67 ? -8.295 2.947 6.414 1.00 0.00 67 ILE A N 17
ATOM 24225 C CA . ILE A 1 67 ? -6.906 2.960 6.953 1.00 0.00 67 ILE A CA 17
ATOM 24226 C C . ILE A 1 67 ? -6.300 4.361 6.866 1.00 0.00 67 ILE A C 17
ATOM 24227 O O . ILE A 1 67 ? -6.974 5.327 6.566 1.00 0.00 67 ILE A O 17
ATOM 24243 N N . LYS A 1 68 ? -5.028 4.476 7.140 1.00 0.00 68 LYS A N 17
ATOM 24244 C CA . LYS A 1 68 ? -4.355 5.808 7.076 1.00 0.00 68 LYS A CA 17
ATOM 24245 C C . LYS A 1 68 ? -5.174 6.861 7.833 1.00 0.00 68 LYS A C 17
ATOM 24246 O O . LYS A 1 68 ? -5.939 6.542 8.721 1.00 0.00 68 LYS A O 17
ATOM 24265 N N . ILE A 1 69 ? -5.016 8.113 7.496 1.00 0.00 69 ILE A N 17
ATOM 24266 C CA . ILE A 1 69 ? -5.797 9.174 8.199 1.00 0.00 69 ILE A CA 17
ATOM 24267 C C . ILE A 1 69 ? -6.273 10.252 7.214 1.00 0.00 69 ILE A C 17
ATOM 24268 O O . ILE A 1 69 ? -7.342 10.809 7.367 1.00 0.00 69 ILE A O 17
ATOM 24284 N N . ASP A 1 70 ? -5.501 10.547 6.202 1.00 0.00 70 ASP A N 17
ATOM 24285 C CA . ASP A 1 70 ? -5.923 11.588 5.225 1.00 0.00 70 ASP A CA 17
ATOM 24286 C C . ASP A 1 70 ? -6.445 10.931 3.941 1.00 0.00 70 ASP A C 17
ATOM 24287 O O . ASP A 1 70 ? -7.050 9.878 3.981 1.00 0.00 70 ASP A O 17
ATOM 24296 N N . VAL A 1 71 ? -6.228 11.538 2.803 1.00 0.00 71 VAL A N 17
ATOM 24297 C CA . VAL A 1 71 ? -6.773 10.957 1.541 1.00 0.00 71 VAL A CA 17
ATOM 24298 C C . VAL A 1 71 ? -5.664 10.431 0.618 1.00 0.00 71 VAL A C 17
ATOM 24299 O O . VAL A 1 71 ? -5.795 9.378 0.027 1.00 0.00 71 VAL A O 17
ATOM 24312 N N . ASN A 1 72 ? -4.602 11.170 0.444 1.00 0.00 72 ASN A N 17
ATOM 24313 C CA . ASN A 1 72 ? -3.521 10.708 -0.475 1.00 0.00 72 ASN A CA 17
ATOM 24314 C C . ASN A 1 72 ? -2.905 9.408 0.038 1.00 0.00 72 ASN A C 17
ATOM 24315 O O . ASN A 1 72 ? -2.387 8.607 -0.717 1.00 0.00 72 ASN A O 17
ATOM 24326 N N . LYS A 1 73 ? -2.952 9.200 1.321 1.00 0.00 73 LYS A N 17
ATOM 24327 C CA . LYS A 1 73 ? -2.370 7.965 1.902 1.00 0.00 73 LYS A CA 17
ATOM 24328 C C . LYS A 1 73 ? -3.190 6.751 1.468 1.00 0.00 73 LYS A C 17
ATOM 24329 O O . LYS A 1 73 ? -2.690 5.850 0.820 1.00 0.00 73 LYS A O 17
ATOM 24348 N N . THR A 1 74 ? -4.454 6.734 1.782 1.00 0.00 74 THR A N 17
ATOM 24349 C CA . THR A 1 74 ? -5.304 5.596 1.342 1.00 0.00 74 THR A CA 17
ATOM 24350 C C . THR A 1 74 ? -5.482 5.644 -0.174 1.00 0.00 74 THR A C 17
ATOM 24351 O O . THR A 1 74 ? -5.344 4.654 -0.855 1.00 0.00 74 THR A O 17
ATOM 24362 N N . ARG A 1 75 ? -5.778 6.797 -0.708 1.00 0.00 75 ARG A N 17
ATOM 24363 C CA . ARG A 1 75 ? -5.992 6.913 -2.178 1.00 0.00 75 ARG A CA 17
ATOM 24364 C C . ARG A 1 75 ? -4.881 6.214 -2.966 1.00 0.00 75 ARG A C 17
ATOM 24365 O O . ARG A 1 75 ? -5.127 5.648 -4.006 1.00 0.00 75 ARG A O 17
ATOM 24386 N N . LYS A 1 76 ? -3.662 6.240 -2.492 1.00 0.00 76 LYS A N 17
ATOM 24387 C CA . LYS A 1 76 ? -2.569 5.578 -3.264 1.00 0.00 76 LYS A CA 17
ATOM 24388 C C . LYS A 1 76 ? -2.507 4.081 -2.952 1.00 0.00 76 LYS A C 17
ATOM 24389 O O . LYS A 1 76 ? -2.364 3.260 -3.838 1.00 0.00 76 LYS A O 17
ATOM 24408 N N . ILE A 1 77 ? -2.594 3.716 -1.704 1.00 0.00 77 ILE A N 17
ATOM 24409 C CA . ILE A 1 77 ? -2.541 2.267 -1.355 1.00 0.00 77 ILE A CA 17
ATOM 24410 C C . ILE A 1 77 ? -3.784 1.561 -1.893 1.00 0.00 77 ILE A C 17
ATOM 24411 O O . ILE A 1 77 ? -3.707 0.555 -2.577 1.00 0.00 77 ILE A O 17
ATOM 24427 N N . TYR A 1 78 ? -4.929 2.098 -1.595 1.00 0.00 78 TYR A N 17
ATOM 24428 C CA . TYR A 1 78 ? -6.193 1.484 -2.067 1.00 0.00 78 TYR A CA 17
ATOM 24429 C C . TYR A 1 78 ? -6.280 1.532 -3.591 1.00 0.00 78 TYR A C 17
ATOM 24430 O O . TYR A 1 78 ? -6.662 0.570 -4.217 1.00 0.00 78 TYR A O 17
ATOM 24448 N N . ASP A 1 79 ? -5.916 2.628 -4.209 1.00 0.00 79 ASP A N 17
ATOM 24449 C CA . ASP A 1 79 ? -5.978 2.676 -5.702 1.00 0.00 79 ASP A CA 17
ATOM 24450 C C . ASP A 1 79 ? -5.202 1.493 -6.283 1.00 0.00 79 ASP A C 17
ATOM 24451 O O . ASP A 1 79 ? -5.644 0.840 -7.206 1.00 0.00 79 ASP A O 17
ATOM 24460 N N . PHE A 1 80 ? -4.061 1.194 -5.725 1.00 0.00 80 PHE A N 17
ATOM 24461 C CA . PHE A 1 80 ? -3.269 0.045 -6.236 1.00 0.00 80 PHE A CA 17
ATOM 24462 C C . PHE A 1 80 ? -4.085 -1.246 -6.145 1.00 0.00 80 PHE A C 17
ATOM 24463 O O . PHE A 1 80 ? -4.345 -1.894 -7.138 1.00 0.00 80 PHE A O 17
ATOM 24480 N N . LEU A 1 81 ? -4.503 -1.623 -4.965 1.00 0.00 81 LEU A N 17
ATOM 24481 C CA . LEU A 1 81 ? -5.301 -2.879 -4.828 1.00 0.00 81 LEU A CA 17
ATOM 24482 C C . LEU A 1 81 ? -6.573 -2.801 -5.680 1.00 0.00 81 LEU A C 17
ATOM 24483 O O . LEU A 1 81 ? -6.955 -3.750 -6.335 1.00 0.00 81 LEU A O 17
ATOM 24499 N N . ILE A 1 82 ? -7.237 -1.679 -5.659 1.00 0.00 82 ILE A N 17
ATOM 24500 C CA . ILE A 1 82 ? -8.487 -1.520 -6.458 1.00 0.00 82 ILE A CA 17
ATOM 24501 C C . ILE A 1 82 ? -8.198 -1.735 -7.944 1.00 0.00 82 ILE A C 17
ATOM 24502 O O . ILE A 1 82 ? -8.570 -2.735 -8.525 1.00 0.00 82 ILE A O 17
ATOM 24518 N N . ARG A 1 83 ? -7.550 -0.791 -8.560 1.00 0.00 83 ARG A N 17
ATOM 24519 C CA . ARG A 1 83 ? -7.237 -0.912 -10.010 1.00 0.00 83 ARG A CA 17
ATOM 24520 C C . ARG A 1 83 ? -6.580 -2.262 -10.315 1.00 0.00 83 ARG A C 17
ATOM 24521 O O . ARG A 1 83 ? -6.708 -2.791 -11.401 1.00 0.00 83 ARG A O 17
ATOM 24542 N N . GLU A 1 84 ? -5.887 -2.830 -9.364 1.00 0.00 84 GLU A N 17
ATOM 24543 C CA . GLU A 1 84 ? -5.246 -4.155 -9.604 1.00 0.00 84 GLU A CA 17
ATOM 24544 C C . GLU A 1 84 ? -6.203 -5.284 -9.211 1.00 0.00 84 GLU A C 17
ATOM 24545 O O . GLU A 1 84 ? -7.345 -5.052 -8.869 1.00 0.00 84 GLU A O 17
ATOM 24557 N N . GLY A 1 85 ? -5.749 -6.506 -9.269 1.00 0.00 85 GLY A N 17
ATOM 24558 C CA . GLY A 1 85 ? -6.636 -7.651 -8.914 1.00 0.00 85 GLY A CA 17
ATOM 24559 C C . GLY A 1 85 ? -6.509 -7.980 -7.423 1.00 0.00 85 GLY A C 17
ATOM 24560 O O . GLY A 1 85 ? -6.205 -9.097 -7.053 1.00 0.00 85 GLY A O 17
ATOM 24564 N N . TYR A 1 86 ? -6.756 -7.031 -6.560 1.00 0.00 86 TYR A N 17
ATOM 24565 C CA . TYR A 1 86 ? -6.665 -7.318 -5.100 1.00 0.00 86 TYR A CA 17
ATOM 24566 C C . TYR A 1 86 ? -8.037 -7.151 -4.444 1.00 0.00 86 TYR A C 17
ATOM 24567 O O . TYR A 1 86 ? -8.475 -7.986 -3.677 1.00 0.00 86 TYR A O 17
ATOM 24585 N N . ILE A 1 87 ? -8.725 -6.086 -4.750 1.00 0.00 87 ILE A N 17
ATOM 24586 C CA . ILE A 1 87 ? -10.079 -5.876 -4.162 1.00 0.00 87 ILE A CA 17
ATOM 24587 C C . ILE A 1 87 ? -11.015 -5.268 -5.208 1.00 0.00 87 ILE A C 17
ATOM 24588 O O . ILE A 1 87 ? -10.747 -5.313 -6.393 1.00 0.00 87 ILE A O 17
ATOM 24604 N N . THR A 1 88 ? -12.117 -4.706 -4.789 1.00 0.00 88 THR A N 17
ATOM 24605 C CA . THR A 1 88 ? -13.063 -4.112 -5.774 1.00 0.00 88 THR A CA 17
ATOM 24606 C C . THR A 1 88 ? -13.741 -2.869 -5.195 1.00 0.00 88 THR A C 17
ATOM 24607 O O . THR A 1 88 ? -13.862 -2.714 -3.996 1.00 0.00 88 THR A O 17
ATOM 24618 N N . LYS A 1 89 ? -14.191 -1.985 -6.044 1.00 0.00 89 LYS A N 17
ATOM 24619 C CA . LYS A 1 89 ? -14.863 -0.750 -5.556 1.00 0.00 89 LYS A CA 17
ATOM 24620 C C . LYS A 1 89 ? -16.373 -0.838 -5.787 1.00 0.00 89 LYS A C 17
ATOM 24621 O O . LYS A 1 89 ? -16.845 -0.761 -6.904 1.00 0.00 89 LYS A O 17
ATOM 24640 N N . ALA A 1 90 ? -17.137 -0.996 -4.741 1.00 0.00 90 ALA A N 17
ATOM 24641 C CA . ALA A 1 90 ? -18.615 -1.086 -4.905 1.00 0.00 90 ALA A CA 17
ATOM 24642 C C . ALA A 1 90 ? -19.209 0.305 -5.144 1.00 0.00 90 ALA A C 17
ATOM 24643 O O . ALA A 1 90 ? -20.050 0.713 -4.359 1.00 0.00 90 ALA A O 17
ATOM 24651 N N . GLY A 1 1 ? 9.841 11.167 -1.151 1.00 0.00 1 GLY A N 18
ATOM 24652 C CA . GLY A 1 1 ? 11.025 12.045 -0.935 1.00 0.00 1 GLY A CA 18
ATOM 24653 C C . GLY A 1 1 ? 12.243 11.442 -1.637 1.00 0.00 1 GLY A C 18
ATOM 24654 O O . GLY A 1 1 ? 12.954 10.629 -1.079 1.00 0.00 1 GLY A O 18
ATOM 24660 N N . SER A 1 2 ? 12.491 11.833 -2.857 1.00 0.00 2 SER A N 18
ATOM 24661 C CA . SER A 1 2 ? 13.664 11.282 -3.592 1.00 0.00 2 SER A CA 18
ATOM 24662 C C . SER A 1 2 ? 14.964 11.856 -3.026 1.00 0.00 2 SER A C 18
ATOM 24663 O O . SER A 1 2 ? 15.687 12.563 -3.701 1.00 0.00 2 SER A O 18
ATOM 24671 N N . ASN A 1 3 ? 15.267 11.560 -1.792 1.00 0.00 3 ASN A N 18
ATOM 24672 C CA . ASN A 1 3 ? 16.522 12.088 -1.185 1.00 0.00 3 ASN A CA 18
ATOM 24673 C C . ASN A 1 3 ? 17.150 11.040 -0.265 1.00 0.00 3 ASN A C 18
ATOM 24674 O O . ASN A 1 3 ? 16.808 10.935 0.896 1.00 0.00 3 ASN A O 18
ATOM 24685 N N . SER A 1 4 ? 18.070 10.264 -0.772 1.00 0.00 4 SER A N 18
ATOM 24686 C CA . SER A 1 4 ? 18.720 9.225 0.077 1.00 0.00 4 SER A CA 18
ATOM 24687 C C . SER A 1 4 ? 17.661 8.346 0.747 1.00 0.00 4 SER A C 18
ATOM 24688 O O . SER A 1 4 ? 17.323 8.533 1.898 1.00 0.00 4 SER A O 18
ATOM 24696 N N . GLY A 1 5 ? 17.133 7.389 0.034 1.00 0.00 5 GLY A N 18
ATOM 24697 C CA . GLY A 1 5 ? 16.095 6.502 0.630 1.00 0.00 5 GLY A CA 18
ATOM 24698 C C . GLY A 1 5 ? 16.695 5.732 1.808 1.00 0.00 5 GLY A C 18
ATOM 24699 O O . GLY A 1 5 ? 17.876 5.447 1.839 1.00 0.00 5 GLY A O 18
ATOM 24703 N N . ARG A 1 6 ? 15.890 5.391 2.777 1.00 0.00 6 ARG A N 18
ATOM 24704 C CA . ARG A 1 6 ? 16.415 4.640 3.952 1.00 0.00 6 ARG A CA 18
ATOM 24705 C C . ARG A 1 6 ? 16.372 3.133 3.685 1.00 0.00 6 ARG A C 18
ATOM 24706 O O . ARG A 1 6 ? 15.446 2.625 3.085 1.00 0.00 6 ARG A O 18
ATOM 24727 N N . ARG A 1 7 ? 17.369 2.416 4.125 1.00 0.00 7 ARG A N 18
ATOM 24728 C CA . ARG A 1 7 ? 17.388 0.944 3.894 1.00 0.00 7 ARG A CA 18
ATOM 24729 C C . ARG A 1 7 ? 17.235 0.194 5.219 1.00 0.00 7 ARG A C 18
ATOM 24730 O O . ARG A 1 7 ? 17.966 0.425 6.161 1.00 0.00 7 ARG A O 18
ATOM 24751 N N . SER A 1 8 ? 16.289 -0.702 5.299 1.00 0.00 8 SER A N 18
ATOM 24752 C CA . SER A 1 8 ? 16.090 -1.464 6.565 1.00 0.00 8 SER A CA 18
ATOM 24753 C C . SER A 1 8 ? 15.006 -2.529 6.385 1.00 0.00 8 SER A C 18
ATOM 24754 O O . SER A 1 8 ? 14.524 -2.763 5.295 1.00 0.00 8 SER A O 18
ATOM 24762 N N . ALA A 1 9 ? 14.613 -3.169 7.454 1.00 0.00 9 ALA A N 18
ATOM 24763 C CA . ALA A 1 9 ? 13.556 -4.218 7.358 1.00 0.00 9 ALA A CA 18
ATOM 24764 C C . ALA A 1 9 ? 13.938 -5.282 6.322 1.00 0.00 9 ALA A C 18
ATOM 24765 O O . ALA A 1 9 ? 14.915 -5.135 5.615 1.00 0.00 9 ALA A O 18
ATOM 24772 N N . PRO A 1 10 ? 13.144 -6.324 6.261 1.00 0.00 10 PRO A N 18
ATOM 24773 C CA . PRO A 1 10 ? 13.394 -7.420 5.289 1.00 0.00 10 PRO A CA 18
ATOM 24774 C C . PRO A 1 10 ? 13.367 -6.884 3.849 1.00 0.00 10 PRO A C 18
ATOM 24775 O O . PRO A 1 10 ? 12.320 -6.524 3.350 1.00 0.00 10 PRO A O 18
ATOM 24786 N N . PRO A 1 11 ? 14.518 -6.860 3.217 1.00 0.00 11 PRO A N 18
ATOM 24787 C CA . PRO A 1 11 ? 14.606 -6.344 1.828 1.00 0.00 11 PRO A CA 18
ATOM 24788 C C . PRO A 1 11 ? 13.929 -7.302 0.842 1.00 0.00 11 PRO A C 18
ATOM 24789 O O . PRO A 1 11 ? 14.482 -8.316 0.469 1.00 0.00 11 PRO A O 18
ATOM 24800 N N . LEU A 1 12 ? 12.742 -6.978 0.401 1.00 0.00 12 LEU A N 18
ATOM 24801 C CA . LEU A 1 12 ? 12.044 -7.856 -0.584 1.00 0.00 12 LEU A CA 18
ATOM 24802 C C . LEU A 1 12 ? 11.983 -7.170 -1.946 1.00 0.00 12 LEU A C 18
ATOM 24803 O O . LEU A 1 12 ? 10.984 -6.580 -2.306 1.00 0.00 12 LEU A O 18
ATOM 24819 N N . ASN A 1 13 ? 13.047 -7.227 -2.705 1.00 0.00 13 ASN A N 18
ATOM 24820 C CA . ASN A 1 13 ? 13.073 -6.562 -4.055 1.00 0.00 13 ASN A CA 18
ATOM 24821 C C . ASN A 1 13 ? 13.065 -5.036 -3.918 1.00 0.00 13 ASN A C 18
ATOM 24822 O O . ASN A 1 13 ? 13.930 -4.359 -4.437 1.00 0.00 13 ASN A O 18
ATOM 24833 N N . LEU A 1 14 ? 12.098 -4.498 -3.221 1.00 0.00 14 LEU A N 18
ATOM 24834 C CA . LEU A 1 14 ? 12.004 -3.015 -3.032 1.00 0.00 14 LEU A CA 18
ATOM 24835 C C . LEU A 1 14 ? 13.380 -2.391 -2.781 1.00 0.00 14 LEU A C 18
ATOM 24836 O O . LEU A 1 14 ? 13.687 -1.330 -3.283 1.00 0.00 14 LEU A O 18
ATOM 24852 N N . THR A 1 15 ? 14.219 -3.052 -2.026 1.00 0.00 15 THR A N 18
ATOM 24853 C CA . THR A 1 15 ? 15.584 -2.506 -1.765 1.00 0.00 15 THR A CA 18
ATOM 24854 C C . THR A 1 15 ? 16.255 -2.110 -3.084 1.00 0.00 15 THR A C 18
ATOM 24855 O O . THR A 1 15 ? 16.853 -2.923 -3.760 1.00 0.00 15 THR A O 18
ATOM 24866 N N . GLY A 1 16 ? 16.144 -0.866 -3.460 1.00 0.00 16 GLY A N 18
ATOM 24867 C CA . GLY A 1 16 ? 16.717 -0.422 -4.753 1.00 0.00 16 GLY A CA 18
ATOM 24868 C C . GLY A 1 16 ? 15.571 -0.237 -5.746 1.00 0.00 16 GLY A C 18
ATOM 24869 O O . GLY A 1 16 ? 14.463 0.095 -5.372 1.00 0.00 16 GLY A O 18
ATOM 24873 N N . LEU A 1 17 ? 15.823 -0.469 -6.999 1.00 0.00 17 LEU A N 18
ATOM 24874 C CA . LEU A 1 17 ? 14.749 -0.336 -8.021 1.00 0.00 17 LEU A CA 18
ATOM 24875 C C . LEU A 1 17 ? 14.081 1.044 -7.927 1.00 0.00 17 LEU A C 18
ATOM 24876 O O . LEU A 1 17 ? 14.384 1.819 -7.042 1.00 0.00 17 LEU A O 18
ATOM 24892 N N . PRO A 1 18 ? 13.169 1.299 -8.833 1.00 0.00 18 PRO A N 18
ATOM 24893 C CA . PRO A 1 18 ? 12.472 2.597 -8.864 1.00 0.00 18 PRO A CA 18
ATOM 24894 C C . PRO A 1 18 ? 11.147 2.518 -8.101 1.00 0.00 18 PRO A C 18
ATOM 24895 O O . PRO A 1 18 ? 10.428 1.542 -8.189 1.00 0.00 18 PRO A O 18
ATOM 24906 N N . GLY A 1 19 ? 10.807 3.541 -7.367 1.00 0.00 19 GLY A N 18
ATOM 24907 C CA . GLY A 1 19 ? 9.513 3.524 -6.629 1.00 0.00 19 GLY A CA 18
ATOM 24908 C C . GLY A 1 19 ? 9.760 3.252 -5.144 1.00 0.00 19 GLY A C 18
ATOM 24909 O O . GLY A 1 19 ? 9.197 3.902 -4.288 1.00 0.00 19 GLY A O 18
ATOM 24913 N N . THR A 1 20 ? 10.591 2.292 -4.830 1.00 0.00 20 THR A N 18
ATOM 24914 C CA . THR A 1 20 ? 10.860 1.971 -3.395 1.00 0.00 20 THR A CA 18
ATOM 24915 C C . THR A 1 20 ? 11.151 3.245 -2.599 1.00 0.00 20 THR A C 18
ATOM 24916 O O . THR A 1 20 ? 10.728 3.394 -1.469 1.00 0.00 20 THR A O 18
ATOM 24927 N N . GLU A 1 21 ? 11.862 4.168 -3.183 1.00 0.00 21 GLU A N 18
ATOM 24928 C CA . GLU A 1 21 ? 12.166 5.435 -2.466 1.00 0.00 21 GLU A CA 18
ATOM 24929 C C . GLU A 1 21 ? 10.907 6.298 -2.370 1.00 0.00 21 GLU A C 18
ATOM 24930 O O . GLU A 1 21 ? 10.682 6.976 -1.387 1.00 0.00 21 GLU A O 18
ATOM 24942 N N . LYS A 1 22 ? 10.088 6.287 -3.386 1.00 0.00 22 LYS A N 18
ATOM 24943 C CA . LYS A 1 22 ? 8.845 7.102 -3.343 1.00 0.00 22 LYS A CA 18
ATOM 24944 C C . LYS A 1 22 ? 7.946 6.618 -2.207 1.00 0.00 22 LYS A C 18
ATOM 24945 O O . LYS A 1 22 ? 7.169 7.368 -1.652 1.00 0.00 22 LYS A O 18
ATOM 24964 N N . LEU A 1 23 ? 8.057 5.368 -1.848 1.00 0.00 23 LEU A N 18
ATOM 24965 C CA . LEU A 1 23 ? 7.222 4.837 -0.737 1.00 0.00 23 LEU A CA 18
ATOM 24966 C C . LEU A 1 23 ? 7.787 5.300 0.607 1.00 0.00 23 LEU A C 18
ATOM 24967 O O . LEU A 1 23 ? 8.905 4.983 0.962 1.00 0.00 23 LEU A O 18
ATOM 24983 N N . ASN A 1 24 ? 7.026 6.055 1.354 1.00 0.00 24 ASN A N 18
ATOM 24984 C CA . ASN A 1 24 ? 7.517 6.548 2.675 1.00 0.00 24 ASN A CA 18
ATOM 24985 C C . ASN A 1 24 ? 8.130 5.403 3.485 1.00 0.00 24 ASN A C 18
ATOM 24986 O O . ASN A 1 24 ? 7.806 4.249 3.286 1.00 0.00 24 ASN A O 18
ATOM 24997 N N . GLU A 1 25 ? 9.016 5.707 4.396 1.00 0.00 25 GLU A N 18
ATOM 24998 C CA . GLU A 1 25 ? 9.646 4.629 5.213 1.00 0.00 25 GLU A CA 18
ATOM 24999 C C . GLU A 1 25 ? 8.571 3.718 5.810 1.00 0.00 25 GLU A C 18
ATOM 25000 O O . GLU A 1 25 ? 8.722 2.514 5.863 1.00 0.00 25 GLU A O 18
ATOM 25012 N N . LYS A 1 26 ? 7.477 4.283 6.244 1.00 0.00 26 LYS A N 18
ATOM 25013 C CA . LYS A 1 26 ? 6.382 3.445 6.804 1.00 0.00 26 LYS A CA 18
ATOM 25014 C C . LYS A 1 26 ? 5.888 2.472 5.735 1.00 0.00 26 LYS A C 18
ATOM 25015 O O . LYS A 1 26 ? 5.999 1.268 5.873 1.00 0.00 26 LYS A O 18
ATOM 25034 N N . GLU A 1 27 ? 5.367 2.984 4.653 1.00 0.00 27 GLU A N 18
ATOM 25035 C CA . GLU A 1 27 ? 4.902 2.086 3.561 1.00 0.00 27 GLU A CA 18
ATOM 25036 C C . GLU A 1 27 ? 6.067 1.227 3.076 1.00 0.00 27 GLU A C 18
ATOM 25037 O O . GLU A 1 27 ? 5.890 0.100 2.656 1.00 0.00 27 GLU A O 18
ATOM 25049 N N . LYS A 1 28 ? 7.267 1.744 3.153 1.00 0.00 28 LYS A N 18
ATOM 25050 C CA . LYS A 1 28 ? 8.457 0.949 2.728 1.00 0.00 28 LYS A CA 18
ATOM 25051 C C . LYS A 1 28 ? 8.415 -0.434 3.382 1.00 0.00 28 LYS A C 18
ATOM 25052 O O . LYS A 1 28 ? 8.618 -1.445 2.739 1.00 0.00 28 LYS A O 18
ATOM 25071 N N . GLU A 1 29 ? 8.113 -0.483 4.651 1.00 0.00 29 GLU A N 18
ATOM 25072 C CA . GLU A 1 29 ? 7.998 -1.797 5.339 1.00 0.00 29 GLU A CA 18
ATOM 25073 C C . GLU A 1 29 ? 6.715 -2.492 4.886 1.00 0.00 29 GLU A C 18
ATOM 25074 O O . GLU A 1 29 ? 6.663 -3.698 4.749 1.00 0.00 29 GLU A O 18
ATOM 25086 N N . LEU A 1 30 ? 5.684 -1.731 4.630 1.00 0.00 30 LEU A N 18
ATOM 25087 C CA . LEU A 1 30 ? 4.407 -2.338 4.161 1.00 0.00 30 LEU A CA 18
ATOM 25088 C C . LEU A 1 30 ? 4.664 -3.227 2.943 1.00 0.00 30 LEU A C 18
ATOM 25089 O O . LEU A 1 30 ? 4.107 -4.300 2.814 1.00 0.00 30 LEU A O 18
ATOM 25105 N N . CYS A 1 31 ? 5.508 -2.789 2.049 1.00 0.00 31 CYS A N 18
ATOM 25106 C CA . CYS A 1 31 ? 5.808 -3.611 0.844 1.00 0.00 31 CYS A CA 18
ATOM 25107 C C . CYS A 1 31 ? 6.748 -4.759 1.213 1.00 0.00 31 CYS A C 18
ATOM 25108 O O . CYS A 1 31 ? 6.564 -5.884 0.793 1.00 0.00 31 CYS A O 18
ATOM 25116 N N . GLN A 1 32 ? 7.752 -4.485 2.001 1.00 0.00 32 GLN A N 18
ATOM 25117 C CA . GLN A 1 32 ? 8.697 -5.564 2.402 1.00 0.00 32 GLN A CA 18
ATOM 25118 C C . GLN A 1 32 ? 7.933 -6.715 3.060 1.00 0.00 32 GLN A C 18
ATOM 25119 O O . GLN A 1 32 ? 8.313 -7.864 2.957 1.00 0.00 32 GLN A O 18
ATOM 25133 N N . VAL A 1 33 ? 6.849 -6.418 3.725 1.00 0.00 33 VAL A N 18
ATOM 25134 C CA . VAL A 1 33 ? 6.035 -7.504 4.335 1.00 0.00 33 VAL A CA 18
ATOM 25135 C C . VAL A 1 33 ? 5.284 -8.229 3.224 1.00 0.00 33 VAL A C 18
ATOM 25136 O O . VAL A 1 33 ? 5.560 -9.372 2.914 1.00 0.00 33 VAL A O 18
ATOM 25149 N N . VAL A 1 34 ? 4.377 -7.550 2.580 1.00 0.00 34 VAL A N 18
ATOM 25150 C CA . VAL A 1 34 ? 3.680 -8.168 1.420 1.00 0.00 34 VAL A CA 18
ATOM 25151 C C . VAL A 1 34 ? 4.548 -7.991 0.177 1.00 0.00 34 VAL A C 18
ATOM 25152 O O . VAL A 1 34 ? 4.320 -7.103 -0.616 1.00 0.00 34 VAL A O 18
ATOM 25165 N N . ARG A 1 35 ? 5.570 -8.808 0.047 1.00 0.00 35 ARG A N 18
ATOM 25166 C CA . ARG A 1 35 ? 6.528 -8.719 -1.111 1.00 0.00 35 ARG A CA 18
ATOM 25167 C C . ARG A 1 35 ? 5.858 -8.194 -2.387 1.00 0.00 35 ARG A C 18
ATOM 25168 O O . ARG A 1 35 ? 5.278 -8.940 -3.151 1.00 0.00 35 ARG A O 18
ATOM 25189 N N . LEU A 1 36 ? 5.925 -6.909 -2.612 1.00 0.00 36 LEU A N 18
ATOM 25190 C CA . LEU A 1 36 ? 5.283 -6.330 -3.827 1.00 0.00 36 LEU A CA 18
ATOM 25191 C C . LEU A 1 36 ? 6.171 -5.260 -4.459 1.00 0.00 36 LEU A C 18
ATOM 25192 O O . LEU A 1 36 ? 6.568 -4.312 -3.811 1.00 0.00 36 LEU A O 18
ATOM 25208 N N . VAL A 1 37 ? 6.427 -5.359 -5.734 1.00 0.00 37 VAL A N 18
ATOM 25209 C CA . VAL A 1 37 ? 7.235 -4.296 -6.410 1.00 0.00 37 VAL A CA 18
ATOM 25210 C C . VAL A 1 37 ? 6.608 -2.922 -6.128 1.00 0.00 37 VAL A C 18
ATOM 25211 O O . VAL A 1 37 ? 5.436 -2.836 -5.818 1.00 0.00 37 VAL A O 18
ATOM 25224 N N . PRO A 1 38 ? 7.415 -1.891 -6.198 1.00 0.00 38 PRO A N 18
ATOM 25225 C CA . PRO A 1 38 ? 6.917 -0.526 -5.897 1.00 0.00 38 PRO A CA 18
ATOM 25226 C C . PRO A 1 38 ? 5.873 -0.082 -6.924 1.00 0.00 38 PRO A C 18
ATOM 25227 O O . PRO A 1 38 ? 4.767 0.283 -6.578 1.00 0.00 38 PRO A O 18
ATOM 25238 N N . GLY A 1 39 ? 6.217 -0.095 -8.184 1.00 0.00 39 GLY A N 18
ATOM 25239 C CA . GLY A 1 39 ? 5.251 0.353 -9.233 1.00 0.00 39 GLY A CA 18
ATOM 25240 C C . GLY A 1 39 ? 3.896 -0.334 -9.029 1.00 0.00 39 GLY A C 18
ATOM 25241 O O . GLY A 1 39 ? 2.876 0.314 -8.900 1.00 0.00 39 GLY A O 18
ATOM 25245 N N . ALA A 1 40 ? 3.875 -1.638 -8.996 1.00 0.00 40 ALA A N 18
ATOM 25246 C CA . ALA A 1 40 ? 2.583 -2.352 -8.793 1.00 0.00 40 ALA A CA 18
ATOM 25247 C C . ALA A 1 40 ? 1.894 -1.843 -7.527 1.00 0.00 40 ALA A C 18
ATOM 25248 O O . ALA A 1 40 ? 0.768 -1.388 -7.561 1.00 0.00 40 ALA A O 18
ATOM 25255 N N . TYR A 1 41 ? 2.570 -1.898 -6.409 1.00 0.00 41 TYR A N 18
ATOM 25256 C CA . TYR A 1 41 ? 1.963 -1.390 -5.145 1.00 0.00 41 TYR A CA 18
ATOM 25257 C C . TYR A 1 41 ? 1.444 0.037 -5.357 1.00 0.00 41 TYR A C 18
ATOM 25258 O O . TYR A 1 41 ? 0.327 0.363 -5.007 1.00 0.00 41 TYR A O 18
ATOM 25276 N N . LEU A 1 42 ? 2.246 0.884 -5.941 1.00 0.00 42 LEU A N 18
ATOM 25277 C CA . LEU A 1 42 ? 1.798 2.281 -6.198 1.00 0.00 42 LEU A CA 18
ATOM 25278 C C . LEU A 1 42 ? 0.479 2.274 -6.973 1.00 0.00 42 LEU A C 18
ATOM 25279 O O . LEU A 1 42 ? -0.345 3.156 -6.830 1.00 0.00 42 LEU A O 18
ATOM 25295 N N . GLU A 1 43 ? 0.272 1.275 -7.789 1.00 0.00 43 GLU A N 18
ATOM 25296 C CA . GLU A 1 43 ? -0.986 1.207 -8.582 1.00 0.00 43 GLU A CA 18
ATOM 25297 C C . GLU A 1 43 ? -2.180 0.898 -7.677 1.00 0.00 43 GLU A C 18
ATOM 25298 O O . GLU A 1 43 ? -3.086 1.697 -7.540 1.00 0.00 43 GLU A O 18
ATOM 25310 N N . TYR A 1 44 ? -2.191 -0.252 -7.052 1.00 0.00 44 TYR A N 18
ATOM 25311 C CA . TYR A 1 44 ? -3.342 -0.609 -6.169 1.00 0.00 44 TYR A CA 18
ATOM 25312 C C . TYR A 1 44 ? -3.647 0.534 -5.198 1.00 0.00 44 TYR A C 18
ATOM 25313 O O . TYR A 1 44 ? -4.787 0.905 -5.006 1.00 0.00 44 TYR A O 18
ATOM 25331 N N . LYS A 1 45 ? -2.637 1.122 -4.617 1.00 0.00 45 LYS A N 18
ATOM 25332 C CA . LYS A 1 45 ? -2.879 2.262 -3.688 1.00 0.00 45 LYS A CA 18
ATOM 25333 C C . LYS A 1 45 ? -3.702 3.342 -4.394 1.00 0.00 45 LYS A C 18
ATOM 25334 O O . LYS A 1 45 ? -4.699 3.818 -3.879 1.00 0.00 45 LYS A O 18
ATOM 25353 N N . SER A 1 46 ? -3.303 3.723 -5.578 1.00 0.00 46 SER A N 18
ATOM 25354 C CA . SER A 1 46 ? -4.075 4.753 -6.326 1.00 0.00 46 SER A CA 18
ATOM 25355 C C . SER A 1 46 ? -5.488 4.240 -6.603 1.00 0.00 46 SER A C 18
ATOM 25356 O O . SER A 1 46 ? -6.423 5.004 -6.740 1.00 0.00 46 SER A O 18
ATOM 25364 N N . ALA A 1 47 ? -5.651 2.947 -6.676 1.00 0.00 47 ALA A N 18
ATOM 25365 C CA . ALA A 1 47 ? -7.003 2.380 -6.931 1.00 0.00 47 ALA A CA 18
ATOM 25366 C C . ALA A 1 47 ? -7.894 2.580 -5.704 1.00 0.00 47 ALA A C 18
ATOM 25367 O O . ALA A 1 47 ? -9.098 2.706 -5.814 1.00 0.00 47 ALA A O 18
ATOM 25374 N N . LEU A 1 48 ? -7.313 2.616 -4.535 1.00 0.00 48 LEU A N 18
ATOM 25375 C CA . LEU A 1 48 ? -8.133 2.823 -3.308 1.00 0.00 48 LEU A CA 18
ATOM 25376 C C . LEU A 1 48 ? -8.583 4.279 -3.230 1.00 0.00 48 LEU A C 18
ATOM 25377 O O . LEU A 1 48 ? -9.744 4.571 -3.033 1.00 0.00 48 LEU A O 18
ATOM 25393 N N . LEU A 1 49 ? -7.671 5.197 -3.396 1.00 0.00 49 LEU A N 18
ATOM 25394 C CA . LEU A 1 49 ? -8.051 6.636 -3.343 1.00 0.00 49 LEU A CA 18
ATOM 25395 C C . LEU A 1 49 ? -9.074 6.952 -4.436 1.00 0.00 49 LEU A C 18
ATOM 25396 O O . LEU A 1 49 ? -9.921 7.810 -4.279 1.00 0.00 49 LEU A O 18
ATOM 25412 N N . ASN A 1 50 ? -9.009 6.259 -5.541 1.00 0.00 50 ASN A N 18
ATOM 25413 C CA . ASN A 1 50 ? -9.976 6.520 -6.645 1.00 0.00 50 ASN A CA 18
ATOM 25414 C C . ASN A 1 50 ? -11.292 5.780 -6.393 1.00 0.00 50 ASN A C 18
ATOM 25415 O O . ASN A 1 50 ? -12.339 6.384 -6.264 1.00 0.00 50 ASN A O 18
ATOM 25426 N N . GLU A 1 51 ? -11.250 4.477 -6.328 1.00 0.00 51 GLU A N 18
ATOM 25427 C CA . GLU A 1 51 ? -12.503 3.703 -6.094 1.00 0.00 51 GLU A CA 18
ATOM 25428 C C . GLU A 1 51 ? -13.186 4.168 -4.806 1.00 0.00 51 GLU A C 18
ATOM 25429 O O . GLU A 1 51 ? -14.385 4.047 -4.652 1.00 0.00 51 GLU A O 18
ATOM 25441 N N . CYS A 1 52 ? -12.437 4.708 -3.883 1.00 0.00 52 CYS A N 18
ATOM 25442 C CA . CYS A 1 52 ? -13.053 5.189 -2.614 1.00 0.00 52 CYS A CA 18
ATOM 25443 C C . CYS A 1 52 ? -13.656 6.581 -2.815 1.00 0.00 52 CYS A C 18
ATOM 25444 O O . CYS A 1 52 ? -14.732 6.876 -2.335 1.00 0.00 52 CYS A O 18
ATOM 25452 N N . HIS A 1 53 ? -12.972 7.438 -3.521 1.00 0.00 53 HIS A N 18
ATOM 25453 C CA . HIS A 1 53 ? -13.510 8.808 -3.753 1.00 0.00 53 HIS A CA 18
ATOM 25454 C C . HIS A 1 53 ? -14.808 8.739 -4.559 1.00 0.00 53 HIS A C 18
ATOM 25455 O O . HIS A 1 53 ? -15.669 9.588 -4.443 1.00 0.00 53 HIS A O 18
ATOM 25469 N N . LYS A 1 54 ? -14.956 7.732 -5.375 1.00 0.00 54 LYS A N 18
ATOM 25470 C CA . LYS A 1 54 ? -16.197 7.607 -6.189 1.00 0.00 54 LYS A CA 18
ATOM 25471 C C . LYS A 1 54 ? -17.383 7.231 -5.299 1.00 0.00 54 LYS A C 18
ATOM 25472 O O . LYS A 1 54 ? -18.374 7.931 -5.238 1.00 0.00 54 LYS A O 18
ATOM 25491 N N . GLN A 1 55 ? -17.290 6.126 -4.610 1.00 0.00 55 GLN A N 18
ATOM 25492 C CA . GLN A 1 55 ? -18.414 5.699 -3.730 1.00 0.00 55 GLN A CA 18
ATOM 25493 C C . GLN A 1 55 ? -18.383 6.469 -2.409 1.00 0.00 55 GLN A C 18
ATOM 25494 O O . GLN A 1 55 ? -19.385 6.603 -1.735 1.00 0.00 55 GLN A O 18
ATOM 25508 N N . GLY A 1 56 ? -17.241 6.973 -2.030 1.00 0.00 56 GLY A N 18
ATOM 25509 C CA . GLY A 1 56 ? -17.150 7.733 -0.752 1.00 0.00 56 GLY A CA 18
ATOM 25510 C C . GLY A 1 56 ? -16.439 6.881 0.302 1.00 0.00 56 GLY A C 18
ATOM 25511 O O . GLY A 1 56 ? -15.267 7.058 0.569 1.00 0.00 56 GLY A O 18
ATOM 25515 N N . GLY A 1 57 ? -17.139 5.959 0.906 1.00 0.00 57 GLY A N 18
ATOM 25516 C CA . GLY A 1 57 ? -16.503 5.096 1.941 1.00 0.00 57 GLY A CA 18
ATOM 25517 C C . GLY A 1 57 ? -16.192 3.725 1.337 1.00 0.00 57 GLY A C 18
ATOM 25518 O O . GLY A 1 57 ? -16.890 3.250 0.463 1.00 0.00 57 GLY A O 18
ATOM 25522 N N . LEU A 1 58 ? -15.149 3.085 1.791 1.00 0.00 58 LEU A N 18
ATOM 25523 C CA . LEU A 1 58 ? -14.799 1.749 1.229 1.00 0.00 58 LEU A CA 18
ATOM 25524 C C . LEU A 1 58 ? -14.386 0.788 2.345 1.00 0.00 58 LEU A C 18
ATOM 25525 O O . LEU A 1 58 ? -13.244 0.757 2.761 1.00 0.00 58 LEU A O 18
ATOM 25541 N N . ARG A 1 59 ? -15.306 -0.007 2.825 1.00 0.00 59 ARG A N 18
ATOM 25542 C CA . ARG A 1 59 ? -14.980 -0.967 3.922 1.00 0.00 59 ARG A CA 18
ATOM 25543 C C . ARG A 1 59 ? -13.695 -1.739 3.610 1.00 0.00 59 ARG A C 18
ATOM 25544 O O . ARG A 1 59 ? -13.287 -1.852 2.471 1.00 0.00 59 ARG A O 18
ATOM 25565 N N . LEU A 1 60 ? -13.055 -2.273 4.616 1.00 0.00 60 LEU A N 18
ATOM 25566 C CA . LEU A 1 60 ? -11.792 -3.027 4.380 1.00 0.00 60 LEU A CA 18
ATOM 25567 C C . LEU A 1 60 ? -12.089 -4.393 3.752 1.00 0.00 60 LEU A C 18
ATOM 25568 O O . LEU A 1 60 ? -11.222 -5.020 3.182 1.00 0.00 60 LEU A O 18
ATOM 25584 N N . ALA A 1 61 ? -13.307 -4.857 3.835 1.00 0.00 61 ALA A N 18
ATOM 25585 C CA . ALA A 1 61 ? -13.644 -6.164 3.198 1.00 0.00 61 ALA A CA 18
ATOM 25586 C C . ALA A 1 61 ? -13.685 -5.991 1.678 1.00 0.00 61 ALA A C 18
ATOM 25587 O O . ALA A 1 61 ? -12.919 -6.597 0.944 1.00 0.00 61 ALA A O 18
ATOM 25594 N N . GLN A 1 62 ? -14.542 -5.129 1.199 1.00 0.00 62 GLN A N 18
ATOM 25595 C CA . GLN A 1 62 ? -14.589 -4.862 -0.265 1.00 0.00 62 GLN A CA 18
ATOM 25596 C C . GLN A 1 62 ? -13.188 -4.501 -0.754 1.00 0.00 62 GLN A C 18
ATOM 25597 O O . GLN A 1 62 ? -12.827 -4.738 -1.890 1.00 0.00 62 GLN A O 18
ATOM 25611 N N . ALA A 1 63 ? -12.387 -3.956 0.121 1.00 0.00 63 ALA A N 18
ATOM 25612 C CA . ALA A 1 63 ? -10.994 -3.606 -0.252 1.00 0.00 63 ALA A CA 18
ATOM 25613 C C . ALA A 1 63 ? -10.217 -4.871 -0.603 1.00 0.00 63 ALA A C 18
ATOM 25614 O O . ALA A 1 63 ? -9.565 -4.947 -1.625 1.00 0.00 63 ALA A O 18
ATOM 25621 N N . ARG A 1 64 ? -10.288 -5.872 0.233 1.00 0.00 64 ARG A N 18
ATOM 25622 C CA . ARG A 1 64 ? -9.565 -7.140 -0.066 1.00 0.00 64 ARG A CA 18
ATOM 25623 C C . ARG A 1 64 ? -9.980 -7.650 -1.444 1.00 0.00 64 ARG A C 18
ATOM 25624 O O . ARG A 1 64 ? -9.179 -8.169 -2.197 1.00 0.00 64 ARG A O 18
ATOM 25645 N N . ALA A 1 65 ? -11.225 -7.474 -1.792 1.00 0.00 65 ALA A N 18
ATOM 25646 C CA . ALA A 1 65 ? -11.694 -7.929 -3.131 1.00 0.00 65 ALA A CA 18
ATOM 25647 C C . ALA A 1 65 ? -11.533 -6.817 -4.176 1.00 0.00 65 ALA A C 18
ATOM 25648 O O . ALA A 1 65 ? -11.937 -6.965 -5.313 1.00 0.00 65 ALA A O 18
ATOM 25655 N N . LEU A 1 66 ? -10.970 -5.698 -3.804 1.00 0.00 66 LEU A N 18
ATOM 25656 C CA . LEU A 1 66 ? -10.819 -4.582 -4.780 1.00 0.00 66 LEU A CA 18
ATOM 25657 C C . LEU A 1 66 ? -9.480 -4.672 -5.523 1.00 0.00 66 LEU A C 18
ATOM 25658 O O . LEU A 1 66 ? -9.436 -4.962 -6.702 1.00 0.00 66 LEU A O 18
ATOM 25674 N N . ILE A 1 67 ? -8.400 -4.325 -4.874 1.00 0.00 67 ILE A N 18
ATOM 25675 C CA . ILE A 1 67 ? -7.072 -4.365 -5.563 1.00 0.00 67 ILE A CA 18
ATOM 25676 C C . ILE A 1 67 ? -6.356 -5.696 -5.340 1.00 0.00 67 ILE A C 18
ATOM 25677 O O . ILE A 1 67 ? -6.895 -6.632 -4.784 1.00 0.00 67 ILE A O 18
ATOM 25693 N N . LYS A 1 68 ? -5.120 -5.752 -5.763 1.00 0.00 68 LYS A N 18
ATOM 25694 C CA . LYS A 1 68 ? -4.277 -6.972 -5.580 1.00 0.00 68 LYS A CA 18
ATOM 25695 C C . LYS A 1 68 ? -5.074 -8.262 -5.824 1.00 0.00 68 LYS A C 18
ATOM 25696 O O . LYS A 1 68 ? -6.084 -8.253 -6.498 1.00 0.00 68 LYS A O 18
ATOM 25715 N N . ILE A 1 69 ? -4.599 -9.381 -5.339 1.00 0.00 69 ILE A N 18
ATOM 25716 C CA . ILE A 1 69 ? -5.313 -10.665 -5.612 1.00 0.00 69 ILE A CA 18
ATOM 25717 C C . ILE A 1 69 ? -5.718 -11.368 -4.310 1.00 0.00 69 ILE A C 18
ATOM 25718 O O . ILE A 1 69 ? -6.724 -12.046 -4.250 1.00 0.00 69 ILE A O 18
ATOM 25734 N N . ASP A 1 70 ? -4.926 -11.248 -3.283 1.00 0.00 70 ASP A N 18
ATOM 25735 C CA . ASP A 1 70 ? -5.255 -11.942 -2.007 1.00 0.00 70 ASP A CA 18
ATOM 25736 C C . ASP A 1 70 ? -5.689 -10.929 -0.943 1.00 0.00 70 ASP A C 18
ATOM 25737 O O . ASP A 1 70 ? -6.076 -9.820 -1.257 1.00 0.00 70 ASP A O 18
ATOM 25746 N N . VAL A 1 71 ? -5.651 -11.297 0.312 1.00 0.00 71 VAL A N 18
ATOM 25747 C CA . VAL A 1 71 ? -6.115 -10.345 1.366 1.00 0.00 71 VAL A CA 18
ATOM 25748 C C . VAL A 1 71 ? -4.941 -9.706 2.133 1.00 0.00 71 VAL A C 18
ATOM 25749 O O . VAL A 1 71 ? -4.939 -8.515 2.349 1.00 0.00 71 VAL A O 18
ATOM 25762 N N . ASN A 1 72 ? -3.961 -10.457 2.573 1.00 0.00 72 ASN A N 18
ATOM 25763 C CA . ASN A 1 72 ? -2.818 -9.818 3.292 1.00 0.00 72 ASN A CA 18
ATOM 25764 C C . ASN A 1 72 ? -2.222 -8.721 2.411 1.00 0.00 72 ASN A C 18
ATOM 25765 O O . ASN A 1 72 ? -1.661 -7.750 2.884 1.00 0.00 72 ASN A O 18
ATOM 25776 N N . LYS A 1 73 ? -2.376 -8.870 1.127 1.00 0.00 73 LYS A N 18
ATOM 25777 C CA . LYS A 1 73 ? -1.861 -7.859 0.172 1.00 0.00 73 LYS A CA 18
ATOM 25778 C C . LYS A 1 73 ? -2.675 -6.575 0.294 1.00 0.00 73 LYS A C 18
ATOM 25779 O O . LYS A 1 73 ? -2.173 -5.541 0.690 1.00 0.00 73 LYS A O 18
ATOM 25798 N N . THR A 1 74 ? -3.942 -6.643 -0.005 1.00 0.00 74 THR A N 18
ATOM 25799 C CA . THR A 1 74 ? -4.800 -5.436 0.126 1.00 0.00 74 THR A CA 18
ATOM 25800 C C . THR A 1 74 ? -4.967 -5.069 1.601 1.00 0.00 74 THR A C 18
ATOM 25801 O O . THR A 1 74 ? -4.844 -3.927 1.982 1.00 0.00 74 THR A O 18
ATOM 25812 N N . ARG A 1 75 ? -5.254 -6.035 2.433 1.00 0.00 75 ARG A N 18
ATOM 25813 C CA . ARG A 1 75 ? -5.451 -5.751 3.884 1.00 0.00 75 ARG A CA 18
ATOM 25814 C C . ARG A 1 75 ? -4.341 -4.851 4.427 1.00 0.00 75 ARG A C 18
ATOM 25815 O O . ARG A 1 75 ? -4.590 -3.967 5.215 1.00 0.00 75 ARG A O 18
ATOM 25836 N N . LYS A 1 76 ? -3.120 -5.059 4.008 1.00 0.00 76 LYS A N 18
ATOM 25837 C CA . LYS A 1 76 ? -2.011 -4.221 4.523 1.00 0.00 76 LYS A CA 18
ATOM 25838 C C . LYS A 1 76 ? -1.983 -2.857 3.824 1.00 0.00 76 LYS A C 18
ATOM 25839 O O . LYS A 1 76 ? -1.833 -1.833 4.461 1.00 0.00 76 LYS A O 18
ATOM 25858 N N . ILE A 1 77 ? -2.127 -2.824 2.525 1.00 0.00 77 ILE A N 18
ATOM 25859 C CA . ILE A 1 77 ? -2.140 -1.507 1.821 1.00 0.00 77 ILE A CA 18
ATOM 25860 C C . ILE A 1 77 ? -3.344 -0.695 2.297 1.00 0.00 77 ILE A C 18
ATOM 25861 O O . ILE A 1 77 ? -3.215 0.400 2.816 1.00 0.00 77 ILE A O 18
ATOM 25877 N N . TYR A 1 78 ? -4.515 -1.239 2.130 1.00 0.00 78 TYR A N 18
ATOM 25878 C CA . TYR A 1 78 ? -5.741 -0.533 2.578 1.00 0.00 78 TYR A CA 18
ATOM 25879 C C . TYR A 1 78 ? -5.615 -0.139 4.048 1.00 0.00 78 TYR A C 18
ATOM 25880 O O . TYR A 1 78 ? -5.906 0.972 4.419 1.00 0.00 78 TYR A O 18
ATOM 25898 N N . ASP A 1 79 ? -5.157 -1.031 4.886 1.00 0.00 79 ASP A N 18
ATOM 25899 C CA . ASP A 1 79 ? -5.012 -0.688 6.333 1.00 0.00 79 ASP A CA 18
ATOM 25900 C C . ASP A 1 79 ? -4.270 0.640 6.499 1.00 0.00 79 ASP A C 18
ATOM 25901 O O . ASP A 1 79 ? -4.697 1.515 7.224 1.00 0.00 79 ASP A O 18
ATOM 25910 N N . PHE A 1 80 ? -3.169 0.801 5.821 1.00 0.00 80 PHE A N 18
ATOM 25911 C CA . PHE A 1 80 ? -2.402 2.069 5.946 1.00 0.00 80 PHE A CA 18
ATOM 25912 C C . PHE A 1 80 ? -3.277 3.265 5.567 1.00 0.00 80 PHE A C 18
ATOM 25913 O O . PHE A 1 80 ? -3.420 4.201 6.325 1.00 0.00 80 PHE A O 18
ATOM 25930 N N . LEU A 1 81 ? -3.864 3.246 4.401 1.00 0.00 81 LEU A N 18
ATOM 25931 C CA . LEU A 1 81 ? -4.717 4.400 3.987 1.00 0.00 81 LEU A CA 18
ATOM 25932 C C . LEU A 1 81 ? -5.910 4.556 4.937 1.00 0.00 81 LEU A C 18
ATOM 25933 O O . LEU A 1 81 ? -6.277 5.651 5.316 1.00 0.00 81 LEU A O 18
ATOM 25949 N N . ILE A 1 82 ? -6.519 3.467 5.315 1.00 0.00 82 ILE A N 18
ATOM 25950 C CA . ILE A 1 82 ? -7.683 3.534 6.244 1.00 0.00 82 ILE A CA 18
ATOM 25951 C C . ILE A 1 82 ? -7.268 4.196 7.557 1.00 0.00 82 ILE A C 18
ATOM 25952 O O . ILE A 1 82 ? -7.662 5.304 7.863 1.00 0.00 82 ILE A O 18
ATOM 25968 N N . ARG A 1 83 ? -6.475 3.517 8.335 1.00 0.00 83 ARG A N 18
ATOM 25969 C CA . ARG A 1 83 ? -6.024 4.085 9.634 1.00 0.00 83 ARG A CA 18
ATOM 25970 C C . ARG A 1 83 ? -5.441 5.488 9.440 1.00 0.00 83 ARG A C 18
ATOM 25971 O O . ARG A 1 83 ? -5.521 6.329 10.313 1.00 0.00 83 ARG A O 18
ATOM 25992 N N . GLU A 1 84 ? -4.860 5.750 8.301 1.00 0.00 84 GLU A N 18
ATOM 25993 C CA . GLU A 1 84 ? -4.290 7.104 8.051 1.00 0.00 84 GLU A CA 18
ATOM 25994 C C . GLU A 1 84 ? -5.344 8.011 7.411 1.00 0.00 84 GLU A C 18
ATOM 25995 O O . GLU A 1 84 ? -6.480 7.624 7.226 1.00 0.00 84 GLU A O 18
ATOM 26007 N N . GLY A 1 85 ? -4.976 9.216 7.077 1.00 0.00 85 GLY A N 18
ATOM 26008 C CA . GLY A 1 85 ? -5.955 10.149 6.450 1.00 0.00 85 GLY A CA 18
ATOM 26009 C C . GLY A 1 85 ? -5.906 10.003 4.927 1.00 0.00 85 GLY A C 18
ATOM 26010 O O . GLY A 1 85 ? -5.597 10.940 4.217 1.00 0.00 85 GLY A O 18
ATOM 26014 N N . TYR A 1 86 ? -6.216 8.842 4.415 1.00 0.00 86 TYR A N 18
ATOM 26015 C CA . TYR A 1 86 ? -6.186 8.652 2.937 1.00 0.00 86 TYR A CA 18
ATOM 26016 C C . TYR A 1 86 ? -7.573 8.262 2.421 1.00 0.00 86 TYR A C 18
ATOM 26017 O O . TYR A 1 86 ? -8.091 8.857 1.496 1.00 0.00 86 TYR A O 18
ATOM 26035 N N . ILE A 1 87 ? -8.179 7.267 3.009 1.00 0.00 87 ILE A N 18
ATOM 26036 C CA . ILE A 1 87 ? -9.528 6.835 2.545 1.00 0.00 87 ILE A CA 18
ATOM 26037 C C . ILE A 1 87 ? -10.438 6.544 3.741 1.00 0.00 87 ILE A C 18
ATOM 26038 O O . ILE A 1 87 ? -10.188 6.987 4.845 1.00 0.00 87 ILE A O 18
ATOM 26054 N N . THR A 1 88 ? -11.495 5.806 3.532 1.00 0.00 88 THR A N 18
ATOM 26055 C CA . THR A 1 88 ? -12.421 5.495 4.657 1.00 0.00 88 THR A CA 18
ATOM 26056 C C . THR A 1 88 ? -12.848 4.027 4.614 1.00 0.00 88 THR A C 18
ATOM 26057 O O . THR A 1 88 ? -12.357 3.249 3.820 1.00 0.00 88 THR A O 18
ATOM 26068 N N . LYS A 1 89 ? -13.751 3.640 5.474 1.00 0.00 89 LYS A N 18
ATOM 26069 C CA . LYS A 1 89 ? -14.211 2.222 5.484 1.00 0.00 89 LYS A CA 18
ATOM 26070 C C . LYS A 1 89 ? -15.712 2.145 5.779 1.00 0.00 89 LYS A C 18
ATOM 26071 O O . LYS A 1 89 ? -16.429 1.363 5.186 1.00 0.00 89 LYS A O 18
ATOM 26090 N N . ALA A 1 90 ? -16.195 2.950 6.687 1.00 0.00 90 ALA A N 18
ATOM 26091 C CA . ALA A 1 90 ? -17.650 2.919 7.011 1.00 0.00 90 ALA A CA 18
ATOM 26092 C C . ALA A 1 90 ? -18.094 1.493 7.342 1.00 0.00 90 ALA A C 18
ATOM 26093 O O . ALA A 1 90 ? -17.235 0.632 7.430 1.00 0.00 90 ALA A O 18
ATOM 26101 N N . GLY A 1 1 ? -23.473 16.947 -3.012 1.00 0.00 1 GLY A N 19
ATOM 26102 C CA . GLY A 1 1 ? -22.555 16.600 -1.891 1.00 0.00 1 GLY A CA 19
ATOM 26103 C C . GLY A 1 1 ? -22.460 15.079 -1.762 1.00 0.00 1 GLY A C 19
ATOM 26104 O O . GLY A 1 1 ? -23.457 14.384 -1.752 1.00 0.00 1 GLY A O 19
ATOM 26110 N N . SER A 1 2 ? -21.268 14.556 -1.661 1.00 0.00 2 SER A N 19
ATOM 26111 C CA . SER A 1 2 ? -21.110 13.079 -1.534 1.00 0.00 2 SER A CA 19
ATOM 26112 C C . SER A 1 2 ? -21.438 12.626 -0.110 1.00 0.00 2 SER A C 19
ATOM 26113 O O . SER A 1 2 ? -21.275 13.365 0.840 1.00 0.00 2 SER A O 19
ATOM 26121 N N . ASN A 1 3 ? -21.895 11.413 0.045 1.00 0.00 3 ASN A N 19
ATOM 26122 C CA . ASN A 1 3 ? -22.234 10.912 1.407 1.00 0.00 3 ASN A CA 19
ATOM 26123 C C . ASN A 1 3 ? -21.361 9.707 1.764 1.00 0.00 3 ASN A C 19
ATOM 26124 O O . ASN A 1 3 ? -21.586 8.606 1.303 1.00 0.00 3 ASN A O 19
ATOM 26135 N N . SER A 1 4 ? -20.366 9.906 2.586 1.00 0.00 4 SER A N 19
ATOM 26136 C CA . SER A 1 4 ? -19.481 8.772 2.975 1.00 0.00 4 SER A CA 19
ATOM 26137 C C . SER A 1 4 ? -18.940 8.063 1.731 1.00 0.00 4 SER A C 19
ATOM 26138 O O . SER A 1 4 ? -18.813 8.651 0.675 1.00 0.00 4 SER A O 19
ATOM 26146 N N . GLY A 1 5 ? -18.617 6.804 1.849 1.00 0.00 5 GLY A N 19
ATOM 26147 C CA . GLY A 1 5 ? -18.083 6.058 0.674 1.00 0.00 5 GLY A CA 19
ATOM 26148 C C . GLY A 1 5 ? -19.090 4.987 0.250 1.00 0.00 5 GLY A C 19
ATOM 26149 O O . GLY A 1 5 ? -19.904 5.199 -0.626 1.00 0.00 5 GLY A O 19
ATOM 26153 N N . ARG A 1 6 ? -19.039 3.836 0.865 1.00 0.00 6 ARG A N 19
ATOM 26154 C CA . ARG A 1 6 ? -19.993 2.752 0.498 1.00 0.00 6 ARG A CA 19
ATOM 26155 C C . ARG A 1 6 ? -19.963 2.503 -1.011 1.00 0.00 6 ARG A C 19
ATOM 26156 O O . ARG A 1 6 ? -20.838 2.929 -1.738 1.00 0.00 6 ARG A O 19
ATOM 26177 N N . ARG A 1 7 ? -18.961 1.816 -1.488 1.00 0.00 7 ARG A N 19
ATOM 26178 C CA . ARG A 1 7 ? -18.874 1.543 -2.951 1.00 0.00 7 ARG A CA 19
ATOM 26179 C C . ARG A 1 7 ? -18.587 0.062 -3.200 1.00 0.00 7 ARG A C 19
ATOM 26180 O O . ARG A 1 7 ? -17.449 -0.350 -3.310 1.00 0.00 7 ARG A O 19
ATOM 26201 N N . SER A 1 8 ? -19.610 -0.745 -3.288 1.00 0.00 8 SER A N 19
ATOM 26202 C CA . SER A 1 8 ? -19.394 -2.201 -3.524 1.00 0.00 8 SER A CA 19
ATOM 26203 C C . SER A 1 8 ? -18.407 -2.763 -2.499 1.00 0.00 8 SER A C 19
ATOM 26204 O O . SER A 1 8 ? -18.005 -2.083 -1.575 1.00 0.00 8 SER A O 19
ATOM 26212 N N . ALA A 1 9 ? -18.008 -3.996 -2.651 1.00 0.00 9 ALA A N 19
ATOM 26213 C CA . ALA A 1 9 ? -17.047 -4.586 -1.679 1.00 0.00 9 ALA A CA 19
ATOM 26214 C C . ALA A 1 9 ? -16.174 -5.650 -2.362 1.00 0.00 9 ALA A C 19
ATOM 26215 O O . ALA A 1 9 ? -16.687 -6.617 -2.890 1.00 0.00 9 ALA A O 19
ATOM 26222 N N . PRO A 1 10 ? -14.876 -5.451 -2.320 1.00 0.00 10 PRO A N 19
ATOM 26223 C CA . PRO A 1 10 ? -13.944 -6.418 -2.948 1.00 0.00 10 PRO A CA 19
ATOM 26224 C C . PRO A 1 10 ? -13.990 -7.765 -2.217 1.00 0.00 10 PRO A C 19
ATOM 26225 O O . PRO A 1 10 ? -14.436 -7.837 -1.089 1.00 0.00 10 PRO A O 19
ATOM 26236 N N . PRO A 1 11 ? -13.455 -8.782 -2.854 1.00 0.00 11 PRO A N 19
ATOM 26237 C CA . PRO A 1 11 ? -13.454 -10.135 -2.251 1.00 0.00 11 PRO A CA 19
ATOM 26238 C C . PRO A 1 11 ? -12.320 -10.299 -1.227 1.00 0.00 11 PRO A C 19
ATOM 26239 O O . PRO A 1 11 ? -12.039 -11.394 -0.781 1.00 0.00 11 PRO A O 19
ATOM 26250 N N . LEU A 1 12 ? -11.665 -9.235 -0.846 1.00 0.00 12 LEU A N 19
ATOM 26251 C CA . LEU A 1 12 ? -10.571 -9.361 0.163 1.00 0.00 12 LEU A CA 19
ATOM 26252 C C . LEU A 1 12 ? -11.021 -8.757 1.498 1.00 0.00 12 LEU A C 19
ATOM 26253 O O . LEU A 1 12 ? -12.200 -8.663 1.777 1.00 0.00 12 LEU A O 19
ATOM 26269 N N . ASN A 1 13 ? -10.098 -8.330 2.320 1.00 0.00 13 ASN A N 19
ATOM 26270 C CA . ASN A 1 13 ? -10.488 -7.727 3.627 1.00 0.00 13 ASN A CA 19
ATOM 26271 C C . ASN A 1 13 ? -10.728 -6.222 3.471 1.00 0.00 13 ASN A C 19
ATOM 26272 O O . ASN A 1 13 ? -10.281 -5.424 4.270 1.00 0.00 13 ASN A O 19
ATOM 26283 N N . LEU A 1 14 ? -11.434 -5.832 2.444 1.00 0.00 14 LEU A N 19
ATOM 26284 C CA . LEU A 1 14 ? -11.720 -4.387 2.229 1.00 0.00 14 LEU A CA 19
ATOM 26285 C C . LEU A 1 14 ? -13.207 -4.200 1.937 1.00 0.00 14 LEU A C 19
ATOM 26286 O O . LEU A 1 14 ? -13.603 -3.327 1.190 1.00 0.00 14 LEU A O 19
ATOM 26302 N N . THR A 1 15 ? -14.027 -5.041 2.497 1.00 0.00 15 THR A N 19
ATOM 26303 C CA . THR A 1 15 ? -15.493 -4.948 2.242 1.00 0.00 15 THR A CA 19
ATOM 26304 C C . THR A 1 15 ? -16.244 -4.674 3.546 1.00 0.00 15 THR A C 19
ATOM 26305 O O . THR A 1 15 ? -16.559 -5.576 4.297 1.00 0.00 15 THR A O 19
ATOM 26316 N N . GLY A 1 16 ? -16.534 -3.432 3.821 1.00 0.00 16 GLY A N 19
ATOM 26317 C CA . GLY A 1 16 ? -17.258 -3.094 5.078 1.00 0.00 16 GLY A CA 19
ATOM 26318 C C . GLY A 1 16 ? -16.245 -2.869 6.201 1.00 0.00 16 GLY A C 19
ATOM 26319 O O . GLY A 1 16 ? -16.473 -3.232 7.338 1.00 0.00 16 GLY A O 19
ATOM 26323 N N . LEU A 1 17 ? -15.124 -2.274 5.892 1.00 0.00 17 LEU A N 19
ATOM 26324 C CA . LEU A 1 17 ? -14.096 -2.036 6.943 1.00 0.00 17 LEU A CA 19
ATOM 26325 C C . LEU A 1 17 ? -13.580 -0.593 6.880 1.00 0.00 17 LEU A C 19
ATOM 26326 O O . LEU A 1 17 ? -13.715 0.067 5.869 1.00 0.00 17 LEU A O 19
ATOM 26342 N N . PRO A 1 18 ? -12.996 -0.150 7.969 1.00 0.00 18 PRO A N 19
ATOM 26343 C CA . PRO A 1 18 ? -12.461 1.233 8.035 1.00 0.00 18 PRO A CA 19
ATOM 26344 C C . PRO A 1 18 ? -11.153 1.347 7.252 1.00 0.00 18 PRO A C 19
ATOM 26345 O O . PRO A 1 18 ? -10.331 0.454 7.267 1.00 0.00 18 PRO A O 19
ATOM 26356 N N . GLY A 1 19 ? -10.940 2.449 6.587 1.00 0.00 19 GLY A N 19
ATOM 26357 C CA . GLY A 1 19 ? -9.673 2.623 5.821 1.00 0.00 19 GLY A CA 19
ATOM 26358 C C . GLY A 1 19 ? -9.895 2.229 4.360 1.00 0.00 19 GLY A C 19
ATOM 26359 O O . GLY A 1 19 ? -9.407 2.873 3.453 1.00 0.00 19 GLY A O 19
ATOM 26363 N N . THR A 1 20 ? -10.635 1.179 4.119 1.00 0.00 20 THR A N 19
ATOM 26364 C CA . THR A 1 20 ? -10.889 0.751 2.712 1.00 0.00 20 THR A CA 19
ATOM 26365 C C . THR A 1 20 ? -11.350 1.940 1.868 1.00 0.00 20 THR A C 19
ATOM 26366 O O . THR A 1 20 ? -10.948 2.104 0.733 1.00 0.00 20 THR A O 19
ATOM 26377 N N . GLU A 1 21 ? -12.187 2.775 2.420 1.00 0.00 21 GLU A N 19
ATOM 26378 C CA . GLU A 1 21 ? -12.657 3.963 1.660 1.00 0.00 21 GLU A CA 19
ATOM 26379 C C . GLU A 1 21 ? -11.546 5.013 1.601 1.00 0.00 21 GLU A C 19
ATOM 26380 O O . GLU A 1 21 ? -11.414 5.737 0.634 1.00 0.00 21 GLU A O 19
ATOM 26392 N N . LYS A 1 22 ? -10.739 5.095 2.624 1.00 0.00 22 LYS A N 19
ATOM 26393 C CA . LYS A 1 22 ? -9.628 6.086 2.613 1.00 0.00 22 LYS A CA 19
ATOM 26394 C C . LYS A 1 22 ? -8.693 5.803 1.436 1.00 0.00 22 LYS A C 19
ATOM 26395 O O . LYS A 1 22 ? -8.009 6.681 0.948 1.00 0.00 22 LYS A O 19
ATOM 26414 N N . LEU A 1 23 ? -8.663 4.582 0.973 1.00 0.00 23 LEU A N 19
ATOM 26415 C CA . LEU A 1 23 ? -7.776 4.245 -0.175 1.00 0.00 23 LEU A CA 19
ATOM 26416 C C . LEU A 1 23 ? -8.263 4.946 -1.444 1.00 0.00 23 LEU A C 19
ATOM 26417 O O . LEU A 1 23 ? -9.370 4.733 -1.897 1.00 0.00 23 LEU A O 19
ATOM 26433 N N . ASN A 1 24 ? -7.443 5.780 -2.025 1.00 0.00 24 ASN A N 19
ATOM 26434 C CA . ASN A 1 24 ? -7.860 6.498 -3.264 1.00 0.00 24 ASN A CA 19
ATOM 26435 C C . ASN A 1 24 ? -8.405 5.510 -4.300 1.00 0.00 24 ASN A C 19
ATOM 26436 O O . ASN A 1 24 ? -8.205 4.316 -4.197 1.00 0.00 24 ASN A O 19
ATOM 26447 N N . GLU A 1 25 ? -9.091 5.999 -5.298 1.00 0.00 25 GLU A N 19
ATOM 26448 C CA . GLU A 1 25 ? -9.649 5.088 -6.338 1.00 0.00 25 GLU A CA 19
ATOM 26449 C C . GLU A 1 25 ? -8.554 4.172 -6.888 1.00 0.00 25 GLU A C 19
ATOM 26450 O O . GLU A 1 25 ? -8.804 3.041 -7.256 1.00 0.00 25 GLU A O 19
ATOM 26462 N N . LYS A 1 26 ? -7.343 4.652 -6.949 1.00 0.00 26 LYS A N 19
ATOM 26463 C CA . LYS A 1 26 ? -6.234 3.808 -7.473 1.00 0.00 26 LYS A CA 19
ATOM 26464 C C . LYS A 1 26 ? -5.736 2.852 -6.388 1.00 0.00 26 LYS A C 19
ATOM 26465 O O . LYS A 1 26 ? -5.634 1.659 -6.598 1.00 0.00 26 LYS A O 19
ATOM 26484 N N . GLU A 1 27 ? -5.431 3.362 -5.226 1.00 0.00 27 GLU A N 19
ATOM 26485 C CA . GLU A 1 27 ? -4.948 2.469 -4.137 1.00 0.00 27 GLU A CA 19
ATOM 26486 C C . GLU A 1 27 ? -6.042 1.473 -3.755 1.00 0.00 27 GLU A C 19
ATOM 26487 O O . GLU A 1 27 ? -5.769 0.386 -3.289 1.00 0.00 27 GLU A O 19
ATOM 26499 N N . LYS A 1 28 ? -7.285 1.820 -3.964 1.00 0.00 28 LYS A N 19
ATOM 26500 C CA . LYS A 1 28 ? -8.376 0.854 -3.654 1.00 0.00 28 LYS A CA 19
ATOM 26501 C C . LYS A 1 28 ? -8.107 -0.452 -4.398 1.00 0.00 28 LYS A C 19
ATOM 26502 O O . LYS A 1 28 ? -8.279 -1.532 -3.870 1.00 0.00 28 LYS A O 19
ATOM 26521 N N . GLU A 1 29 ? -7.638 -0.350 -5.612 1.00 0.00 29 GLU A N 19
ATOM 26522 C CA . GLU A 1 29 ? -7.293 -1.571 -6.385 1.00 0.00 29 GLU A CA 19
ATOM 26523 C C . GLU A 1 29 ? -5.974 -2.141 -5.864 1.00 0.00 29 GLU A C 19
ATOM 26524 O O . GLU A 1 29 ? -5.769 -3.338 -5.841 1.00 0.00 29 GLU A O 19
ATOM 26536 N N . LEU A 1 30 ? -5.086 -1.288 -5.421 1.00 0.00 30 LEU A N 19
ATOM 26537 C CA . LEU A 1 30 ? -3.793 -1.783 -4.872 1.00 0.00 30 LEU A CA 19
ATOM 26538 C C . LEU A 1 30 ? -4.059 -2.792 -3.758 1.00 0.00 30 LEU A C 19
ATOM 26539 O O . LEU A 1 30 ? -3.400 -3.803 -3.656 1.00 0.00 30 LEU A O 19
ATOM 26555 N N . CYS A 1 31 ? -5.027 -2.522 -2.924 1.00 0.00 31 CYS A N 19
ATOM 26556 C CA . CYS A 1 31 ? -5.333 -3.461 -1.807 1.00 0.00 31 CYS A CA 19
ATOM 26557 C C . CYS A 1 31 ? -6.106 -4.675 -2.323 1.00 0.00 31 CYS A C 19
ATOM 26558 O O . CYS A 1 31 ? -5.777 -5.805 -2.020 1.00 0.00 31 CYS A O 19
ATOM 26566 N N . GLN A 1 32 ? -7.131 -4.455 -3.104 1.00 0.00 32 GLN A N 19
ATOM 26567 C CA . GLN A 1 32 ? -7.918 -5.604 -3.640 1.00 0.00 32 GLN A CA 19
ATOM 26568 C C . GLN A 1 32 ? -6.985 -6.616 -4.308 1.00 0.00 32 GLN A C 19
ATOM 26569 O O . GLN A 1 32 ? -7.096 -7.808 -4.102 1.00 0.00 32 GLN A O 19
ATOM 26583 N N . VAL A 1 33 ? -6.059 -6.147 -5.098 1.00 0.00 33 VAL A N 19
ATOM 26584 C CA . VAL A 1 33 ? -5.095 -7.076 -5.747 1.00 0.00 33 VAL A CA 19
ATOM 26585 C C . VAL A 1 33 ? -4.284 -7.792 -4.669 1.00 0.00 33 VAL A C 19
ATOM 26586 O O . VAL A 1 33 ? -4.329 -8.999 -4.540 1.00 0.00 33 VAL A O 19
ATOM 26599 N N . VAL A 1 34 ? -3.571 -7.049 -3.868 1.00 0.00 34 VAL A N 19
ATOM 26600 C CA . VAL A 1 34 ? -2.803 -7.676 -2.759 1.00 0.00 34 VAL A CA 19
ATOM 26601 C C . VAL A 1 34 ? -3.708 -7.795 -1.528 1.00 0.00 34 VAL A C 19
ATOM 26602 O O . VAL A 1 34 ? -3.549 -7.087 -0.559 1.00 0.00 34 VAL A O 19
ATOM 26615 N N . ARG A 1 35 ? -4.675 -8.683 -1.597 1.00 0.00 35 ARG A N 19
ATOM 26616 C CA . ARG A 1 35 ? -5.668 -8.879 -0.482 1.00 0.00 35 ARG A CA 19
ATOM 26617 C C . ARG A 1 35 ? -5.088 -8.561 0.902 1.00 0.00 35 ARG A C 19
ATOM 26618 O O . ARG A 1 35 ? -4.446 -9.381 1.527 1.00 0.00 35 ARG A O 19
ATOM 26639 N N . LEU A 1 36 ? -5.328 -7.370 1.382 1.00 0.00 36 LEU A N 19
ATOM 26640 C CA . LEU A 1 36 ? -4.816 -6.978 2.729 1.00 0.00 36 LEU A CA 19
ATOM 26641 C C . LEU A 1 36 ? -5.771 -5.981 3.387 1.00 0.00 36 LEU A C 19
ATOM 26642 O O . LEU A 1 36 ? -6.215 -5.039 2.764 1.00 0.00 36 LEU A O 19
ATOM 26658 N N . VAL A 1 37 ? -6.063 -6.151 4.649 1.00 0.00 37 VAL A N 19
ATOM 26659 C CA . VAL A 1 37 ? -6.968 -5.180 5.337 1.00 0.00 37 VAL A CA 19
ATOM 26660 C C . VAL A 1 37 ? -6.486 -3.741 5.091 1.00 0.00 37 VAL A C 19
ATOM 26661 O O . VAL A 1 37 ? -5.339 -3.527 4.750 1.00 0.00 37 VAL A O 19
ATOM 26674 N N . PRO A 1 38 ? -7.386 -2.798 5.240 1.00 0.00 38 PRO A N 19
ATOM 26675 C CA . PRO A 1 38 ? -7.051 -1.377 4.965 1.00 0.00 38 PRO A CA 19
ATOM 26676 C C . PRO A 1 38 ? -6.041 -0.818 5.974 1.00 0.00 38 PRO A C 19
ATOM 26677 O O . PRO A 1 38 ? -4.954 -0.415 5.610 1.00 0.00 38 PRO A O 19
ATOM 26688 N N . GLY A 1 39 ? -6.386 -0.775 7.233 1.00 0.00 39 GLY A N 19
ATOM 26689 C CA . GLY A 1 39 ? -5.446 -0.215 8.250 1.00 0.00 39 GLY A CA 19
ATOM 26690 C C . GLY A 1 39 ? -4.063 -0.856 8.099 1.00 0.00 39 GLY A C 19
ATOM 26691 O O . GLY A 1 39 ? -3.055 -0.264 8.432 1.00 0.00 39 GLY A O 19
ATOM 26695 N N . ALA A 1 40 ? -4.005 -2.057 7.593 1.00 0.00 40 ALA A N 19
ATOM 26696 C CA . ALA A 1 40 ? -2.684 -2.723 7.415 1.00 0.00 40 ALA A CA 19
ATOM 26697 C C . ALA A 1 40 ? -1.852 -1.974 6.375 1.00 0.00 40 ALA A C 19
ATOM 26698 O O . ALA A 1 40 ? -0.772 -1.495 6.657 1.00 0.00 40 ALA A O 19
ATOM 26705 N N . TYR A 1 41 ? -2.349 -1.862 5.172 1.00 0.00 41 TYR A N 19
ATOM 26706 C CA . TYR A 1 41 ? -1.591 -1.131 4.118 1.00 0.00 41 TYR A CA 19
ATOM 26707 C C . TYR A 1 41 ? -1.183 0.252 4.628 1.00 0.00 41 TYR A C 19
ATOM 26708 O O . TYR A 1 41 ? -0.025 0.617 4.608 1.00 0.00 41 TYR A O 19
ATOM 26726 N N . LEU A 1 42 ? -2.126 1.014 5.111 1.00 0.00 42 LEU A N 19
ATOM 26727 C CA . LEU A 1 42 ? -1.798 2.365 5.649 1.00 0.00 42 LEU A CA 19
ATOM 26728 C C . LEU A 1 42 ? -0.649 2.270 6.653 1.00 0.00 42 LEU A C 19
ATOM 26729 O O . LEU A 1 42 ? 0.152 3.174 6.783 1.00 0.00 42 LEU A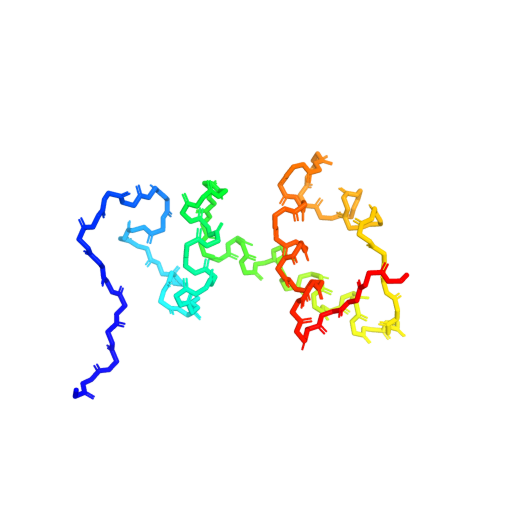 O 19
ATOM 26745 N N . GLU A 1 43 ? -0.566 1.179 7.365 1.00 0.00 43 GLU A N 19
ATOM 26746 C CA . GLU A 1 43 ? 0.530 1.020 8.359 1.00 0.00 43 GLU A CA 19
ATOM 26747 C C . GLU A 1 43 ? 1.873 0.868 7.645 1.00 0.00 43 GLU A C 19
ATOM 26748 O O . GLU A 1 43 ? 2.696 1.762 7.658 1.00 0.00 43 GLU A O 19
ATOM 26760 N N . TYR A 1 44 ? 2.095 -0.249 7.001 1.00 0.00 44 TYR A N 19
ATOM 26761 C CA . TYR A 1 44 ? 3.392 -0.449 6.288 1.00 0.00 44 TYR A CA 19
ATOM 26762 C C . TYR A 1 44 ? 3.686 0.750 5.385 1.00 0.00 44 TYR A C 19
ATOM 26763 O O . TYR A 1 44 ? 4.739 1.352 5.464 1.00 0.00 44 TYR A O 19
ATOM 26781 N N . LYS A 1 45 ? 2.743 1.130 4.564 1.00 0.00 45 LYS A N 19
ATOM 26782 C CA . LYS A 1 45 ? 2.954 2.300 3.663 1.00 0.00 45 LYS A CA 19
ATOM 26783 C C . LYS A 1 45 ? 3.503 3.496 4.448 1.00 0.00 45 LYS A C 19
ATOM 26784 O O . LYS A 1 45 ? 4.435 4.152 4.024 1.00 0.00 45 LYS A O 19
ATOM 26803 N N . SER A 1 46 ? 2.937 3.783 5.589 1.00 0.00 46 SER A N 19
ATOM 26804 C CA . SER A 1 46 ? 3.440 4.933 6.394 1.00 0.00 46 SER A CA 19
ATOM 26805 C C . SER A 1 46 ? 4.912 4.720 6.751 1.00 0.00 46 SER A C 19
ATOM 26806 O O . SER A 1 46 ? 5.701 5.645 6.760 1.00 0.00 46 SER A O 19
ATOM 26814 N N . ALA A 1 47 ? 5.286 3.505 7.042 1.00 0.00 47 ALA A N 19
ATOM 26815 C CA . ALA A 1 47 ? 6.704 3.227 7.400 1.00 0.00 47 ALA A CA 19
ATOM 26816 C C . ALA A 1 47 ? 7.612 3.427 6.186 1.00 0.00 47 ALA A C 19
ATOM 26817 O O . ALA A 1 47 ? 8.797 3.657 6.318 1.00 0.00 47 ALA A O 19
ATOM 26824 N N . LEU A 1 48 ? 7.069 3.340 5.001 1.00 0.00 48 LEU A N 19
ATOM 26825 C CA . LEU A 1 48 ? 7.918 3.521 3.785 1.00 0.00 48 LEU A CA 19
ATOM 26826 C C . LEU A 1 48 ? 8.225 5.004 3.586 1.00 0.00 48 LEU A C 19
ATOM 26827 O O . LEU A 1 48 ? 9.363 5.399 3.432 1.00 0.00 48 LEU A O 19
ATOM 26843 N N . LEU A 1 49 ? 7.216 5.831 3.597 1.00 0.00 49 LEU A N 19
ATOM 26844 C CA . LEU A 1 49 ? 7.449 7.290 3.419 1.00 0.00 49 LEU A CA 19
ATOM 26845 C C . LEU A 1 49 ? 8.416 7.805 4.488 1.00 0.00 49 LEU A C 19
ATOM 26846 O O . LEU A 1 49 ? 9.268 8.631 4.224 1.00 0.00 49 LEU A O 19
ATOM 26862 N N . ASN A 1 50 ? 8.294 7.316 5.693 1.00 0.00 50 ASN A N 19
ATOM 26863 C CA . ASN A 1 50 ? 9.206 7.775 6.778 1.00 0.00 50 ASN A CA 19
ATOM 26864 C C . ASN A 1 50 ? 10.616 7.219 6.561 1.00 0.00 50 ASN A C 19
ATOM 26865 O O . ASN A 1 50 ? 11.583 7.953 6.522 1.00 0.00 50 ASN A O 19
ATOM 26876 N N . GLU A 1 51 ? 10.741 5.927 6.420 1.00 0.00 51 GLU A N 19
ATOM 26877 C CA . GLU A 1 51 ? 12.089 5.330 6.206 1.00 0.00 51 GLU A CA 19
ATOM 26878 C C . GLU A 1 51 ? 12.756 5.949 4.977 1.00 0.00 51 GLU A C 19
ATOM 26879 O O . GLU A 1 51 ? 13.945 6.199 4.963 1.00 0.00 51 GLU A O 19
ATOM 26891 N N . CYS A 1 52 ? 11.999 6.202 3.944 1.00 0.00 52 CYS A N 19
ATOM 26892 C CA . CYS A 1 52 ? 12.590 6.808 2.718 1.00 0.00 52 CYS A CA 19
ATOM 26893 C C . CYS A 1 52 ? 13.189 8.179 3.039 1.00 0.00 52 CYS A C 19
ATOM 26894 O O . CYS A 1 52 ? 14.295 8.491 2.647 1.00 0.00 52 CYS A O 19
ATOM 26902 N N . HIS A 1 53 ? 12.466 8.999 3.752 1.00 0.00 53 HIS A N 19
ATOM 26903 C CA . HIS A 1 53 ? 12.993 10.350 4.095 1.00 0.00 53 HIS A CA 19
ATOM 26904 C C . HIS A 1 53 ? 14.144 10.239 5.098 1.00 0.00 53 HIS A C 19
ATOM 26905 O O . HIS A 1 53 ? 14.960 11.130 5.221 1.00 0.00 53 HIS A O 19
ATOM 26919 N N . LYS A 1 54 ? 14.217 9.150 5.815 1.00 0.00 54 LYS A N 19
ATOM 26920 C CA . LYS A 1 54 ? 15.307 8.984 6.811 1.00 0.00 54 LYS A CA 19
ATOM 26921 C C . LYS A 1 54 ? 16.621 8.622 6.112 1.00 0.00 54 LYS A C 19
ATOM 26922 O O . LYS A 1 54 ? 17.651 9.216 6.363 1.00 0.00 54 LYS A O 19
ATOM 26941 N N . GLN A 1 55 ? 16.595 7.649 5.244 1.00 0.00 55 GLN A N 19
ATOM 26942 C CA . GLN A 1 55 ? 17.845 7.244 4.540 1.00 0.00 55 GLN A CA 19
ATOM 26943 C C . GLN A 1 55 ? 18.031 8.042 3.245 1.00 0.00 55 GLN A C 19
ATOM 26944 O O . GLN A 1 55 ? 19.078 8.004 2.631 1.00 0.00 55 GLN A O 19
ATOM 26958 N N . GLY A 1 56 ? 17.026 8.760 2.818 1.00 0.00 56 GLY A N 19
ATOM 26959 C CA . GLY A 1 56 ? 17.159 9.542 1.556 1.00 0.00 56 GLY A CA 19
ATOM 26960 C C . GLY A 1 56 ? 17.249 8.574 0.374 1.00 0.00 56 GLY A C 19
ATOM 26961 O O . GLY A 1 56 ? 18.115 8.687 -0.471 1.00 0.00 56 GLY A O 19
ATOM 26965 N N . GLY A 1 57 ? 16.362 7.619 0.315 1.00 0.00 57 GLY A N 19
ATOM 26966 C CA . GLY A 1 57 ? 16.394 6.632 -0.800 1.00 0.00 57 GLY A CA 19
ATOM 26967 C C . GLY A 1 57 ? 15.923 5.275 -0.277 1.00 0.00 57 GLY A C 19
ATOM 26968 O O . GLY A 1 57 ? 16.440 4.762 0.696 1.00 0.00 57 GLY A O 19
ATOM 26972 N N . LEU A 1 58 ? 14.937 4.692 -0.902 1.00 0.00 58 LEU A N 19
ATOM 26973 C CA . LEU A 1 58 ? 14.426 3.379 -0.416 1.00 0.00 58 LEU A CA 19
ATOM 26974 C C . LEU A 1 58 ? 14.457 2.337 -1.536 1.00 0.00 58 LEU A C 19
ATOM 26975 O O . LEU A 1 58 ? 13.748 2.442 -2.515 1.00 0.00 58 LEU A O 19
ATOM 26991 N N . ARG A 1 59 ? 15.268 1.325 -1.393 1.00 0.00 59 ARG A N 19
ATOM 26992 C CA . ARG A 1 59 ? 15.341 0.276 -2.447 1.00 0.00 59 ARG A CA 19
ATOM 26993 C C . ARG A 1 59 ? 14.076 -0.583 -2.428 1.00 0.00 59 ARG A C 19
ATOM 26994 O O . ARG A 1 59 ? 13.244 -0.462 -1.551 1.00 0.00 59 ARG A O 19
ATOM 27015 N N . LEU A 1 60 ? 13.924 -1.454 -3.387 1.00 0.00 60 LEU A N 19
ATOM 27016 C CA . LEU A 1 60 ? 12.712 -2.316 -3.420 1.00 0.00 60 LEU A CA 19
ATOM 27017 C C . LEU A 1 60 ? 12.978 -3.636 -2.682 1.00 0.00 60 LEU A C 19
ATOM 27018 O O . LEU A 1 60 ? 12.254 -4.002 -1.783 1.00 0.00 60 LEU A O 19
ATOM 27034 N N . ALA A 1 61 ? 14.037 -4.332 -3.004 1.00 0.00 61 ALA A N 19
ATOM 27035 C CA . ALA A 1 61 ? 14.336 -5.599 -2.264 1.00 0.00 61 ALA A CA 19
ATOM 27036 C C . ALA A 1 61 ? 14.346 -5.329 -0.760 1.00 0.00 61 ALA A C 19
ATOM 27037 O O . ALA A 1 61 ? 13.734 -6.041 0.018 1.00 0.00 61 ALA A O 19
ATOM 27044 N N . GLN A 1 62 ? 14.990 -4.272 -0.346 1.00 0.00 62 GLN A N 19
ATOM 27045 C CA . GLN A 1 62 ? 14.973 -3.910 1.098 1.00 0.00 62 GLN A CA 19
ATOM 27046 C C . GLN A 1 62 ? 13.527 -3.851 1.585 1.00 0.00 62 GLN A C 19
ATOM 27047 O O . GLN A 1 62 ? 13.233 -4.054 2.746 1.00 0.00 62 GLN A O 19
ATOM 27061 N N . ALA A 1 63 ? 12.622 -3.587 0.683 1.00 0.00 63 ALA A N 19
ATOM 27062 C CA . ALA A 1 63 ? 11.192 -3.497 1.061 1.00 0.00 63 ALA A CA 19
ATOM 27063 C C . ALA A 1 63 ? 10.631 -4.870 1.403 1.00 0.00 63 ALA A C 19
ATOM 27064 O O . ALA A 1 63 ? 10.093 -5.081 2.472 1.00 0.00 63 ALA A O 19
ATOM 27071 N N . ARG A 1 64 ? 10.753 -5.810 0.515 1.00 0.00 64 ARG A N 19
ATOM 27072 C CA . ARG A 1 64 ? 10.227 -7.173 0.809 1.00 0.00 64 ARG A CA 19
ATOM 27073 C C . ARG A 1 64 ? 10.774 -7.674 2.145 1.00 0.00 64 ARG A C 19
ATOM 27074 O O . ARG A 1 64 ? 10.132 -8.428 2.849 1.00 0.00 64 ARG A O 19
ATOM 27095 N N . ALA A 1 65 ? 11.940 -7.225 2.520 1.00 0.00 65 ALA A N 19
ATOM 27096 C CA . ALA A 1 65 ? 12.515 -7.654 3.824 1.00 0.00 65 ALA A CA 19
ATOM 27097 C C . ALA A 1 65 ? 12.093 -6.695 4.947 1.00 0.00 65 ALA A C 19
ATOM 27098 O O . ALA A 1 65 ? 12.284 -6.975 6.113 1.00 0.00 65 ALA A O 19
ATOM 27105 N N . LEU A 1 66 ? 11.534 -5.560 4.609 1.00 0.00 66 LEU A N 19
ATOM 27106 C CA . LEU A 1 66 ? 11.141 -4.581 5.664 1.00 0.00 66 LEU A CA 19
ATOM 27107 C C . LEU A 1 66 ? 9.697 -4.806 6.138 1.00 0.00 66 LEU A C 19
ATOM 27108 O O . LEU A 1 66 ? 9.465 -5.348 7.201 1.00 0.00 66 LEU A O 19
ATOM 27124 N N . ILE A 1 67 ? 8.725 -4.351 5.389 1.00 0.00 67 ILE A N 19
ATOM 27125 C CA . ILE A 1 67 ? 7.307 -4.502 5.834 1.00 0.00 67 ILE A CA 19
ATOM 27126 C C . ILE A 1 67 ? 6.703 -5.813 5.333 1.00 0.00 67 ILE A C 19
ATOM 27127 O O . ILE A 1 67 ? 7.388 -6.678 4.824 1.00 0.00 67 ILE A O 19
ATOM 27143 N N . LYS A 1 68 ? 5.414 -5.957 5.481 1.00 0.00 68 LYS A N 19
ATOM 27144 C CA . LYS A 1 68 ? 4.726 -7.196 5.013 1.00 0.00 68 LYS A CA 19
ATOM 27145 C C . LYS A 1 68 ? 5.462 -8.445 5.504 1.00 0.00 68 LYS A C 19
ATOM 27146 O O . LYS A 1 68 ? 6.270 -8.384 6.409 1.00 0.00 68 LYS A O 19
ATOM 27165 N N . ILE A 1 69 ? 5.174 -9.584 4.932 1.00 0.00 69 ILE A N 19
ATOM 27166 C CA . ILE A 1 69 ? 5.827 -10.839 5.411 1.00 0.00 69 ILE A CA 19
ATOM 27167 C C . ILE A 1 69 ? 6.457 -11.627 4.254 1.00 0.00 69 ILE A C 19
ATOM 27168 O O . ILE A 1 69 ? 7.181 -12.578 4.470 1.00 0.00 69 ILE A O 19
ATOM 27184 N N . ASP A 1 70 ? 6.205 -11.242 3.031 1.00 0.00 70 ASP A N 19
ATOM 27185 C CA . ASP A 1 70 ? 6.819 -11.982 1.886 1.00 0.00 70 ASP A CA 19
ATOM 27186 C C . ASP A 1 70 ? 7.382 -11.006 0.848 1.00 0.00 70 ASP A C 19
ATOM 27187 O O . ASP A 1 70 ? 7.824 -9.923 1.178 1.00 0.00 70 ASP A O 19
ATOM 27196 N N . VAL A 1 71 ? 7.389 -11.387 -0.403 1.00 0.00 71 VAL A N 19
ATOM 27197 C CA . VAL A 1 71 ? 7.964 -10.493 -1.450 1.00 0.00 71 VAL A CA 19
ATOM 27198 C C . VAL A 1 71 ? 6.875 -9.944 -2.379 1.00 0.00 71 VAL A C 19
ATOM 27199 O O . VAL A 1 71 ? 7.037 -8.904 -2.984 1.00 0.00 71 VAL A O 19
ATOM 27212 N N . ASN A 1 72 ? 5.781 -10.642 -2.525 1.00 0.00 72 ASN A N 19
ATOM 27213 C CA . ASN A 1 72 ? 4.702 -10.146 -3.426 1.00 0.00 72 ASN A CA 19
ATOM 27214 C C . ASN A 1 72 ? 3.829 -9.134 -2.685 1.00 0.00 72 ASN A C 19
ATOM 27215 O O . ASN A 1 72 ? 3.200 -8.281 -3.282 1.00 0.00 72 ASN A O 19
ATOM 27226 N N . LYS A 1 73 ? 3.794 -9.217 -1.384 1.00 0.00 73 LYS A N 19
ATOM 27227 C CA . LYS A 1 73 ? 2.986 -8.250 -0.597 1.00 0.00 73 LYS A CA 19
ATOM 27228 C C . LYS A 1 73 ? 3.678 -6.889 -0.609 1.00 0.00 73 LYS A C 19
ATOM 27229 O O . LYS A 1 73 ? 3.121 -5.898 -1.049 1.00 0.00 73 LYS A O 19
ATOM 27248 N N . THR A 1 74 ? 4.911 -6.837 -0.179 1.00 0.00 74 THR A N 19
ATOM 27249 C CA . THR A 1 74 ? 5.653 -5.550 -0.236 1.00 0.00 74 THR A CA 19
ATOM 27250 C C . THR A 1 74 ? 5.674 -5.055 -1.677 1.00 0.00 74 THR A C 19
ATOM 27251 O O . THR A 1 74 ? 5.304 -3.940 -1.961 1.00 0.00 74 THR A O 19
ATOM 27262 N N . ARG A 1 75 ? 6.050 -5.915 -2.591 1.00 0.00 75 ARG A N 19
ATOM 27263 C CA . ARG A 1 75 ? 6.087 -5.543 -4.037 1.00 0.00 75 ARG A CA 19
ATOM 27264 C C . ARG A 1 75 ? 4.856 -4.726 -4.434 1.00 0.00 75 ARG A C 19
ATOM 27265 O O . ARG A 1 75 ? 4.974 -3.702 -5.067 1.00 0.00 75 ARG A O 19
ATOM 27286 N N . LYS A 1 76 ? 3.684 -5.147 -4.050 1.00 0.00 76 LYS A N 19
ATOM 27287 C CA . LYS A 1 76 ? 2.472 -4.383 -4.434 1.00 0.00 76 LYS A CA 19
ATOM 27288 C C . LYS A 1 76 ? 2.462 -3.001 -3.771 1.00 0.00 76 LYS A C 19
ATOM 27289 O O . LYS A 1 76 ? 2.388 -1.984 -4.435 1.00 0.00 76 LYS A O 19
ATOM 27308 N N . ILE A 1 77 ? 2.542 -2.951 -2.467 1.00 0.00 77 ILE A N 19
ATOM 27309 C CA . ILE A 1 77 ? 2.543 -1.626 -1.777 1.00 0.00 77 ILE A CA 19
ATOM 27310 C C . ILE A 1 77 ? 3.717 -0.779 -2.277 1.00 0.00 77 ILE A C 19
ATOM 27311 O O . ILE A 1 77 ? 3.546 0.311 -2.791 1.00 0.00 77 ILE A O 19
ATOM 27327 N N . TYR A 1 78 ? 4.907 -1.276 -2.112 1.00 0.00 78 TYR A N 19
ATOM 27328 C CA . TYR A 1 78 ? 6.108 -0.516 -2.537 1.00 0.00 78 TYR A CA 19
ATOM 27329 C C . TYR A 1 78 ? 6.023 -0.116 -4.006 1.00 0.00 78 TYR A C 19
ATOM 27330 O O . TYR A 1 78 ? 6.307 1.007 -4.353 1.00 0.00 78 TYR A O 19
ATOM 27348 N N . ASP A 1 79 ? 5.655 -1.014 -4.883 1.00 0.00 79 ASP A N 19
ATOM 27349 C CA . ASP A 1 79 ? 5.587 -0.635 -6.327 1.00 0.00 79 ASP A CA 19
ATOM 27350 C C . ASP A 1 79 ? 4.756 0.635 -6.496 1.00 0.00 79 ASP A C 19
ATOM 27351 O O . ASP A 1 79 ? 5.119 1.529 -7.229 1.00 0.00 79 ASP A O 19
ATOM 27360 N N . PHE A 1 80 ? 3.662 0.738 -5.795 1.00 0.00 80 PHE A N 19
ATOM 27361 C CA . PHE A 1 80 ? 2.833 1.967 -5.909 1.00 0.00 80 PHE A CA 19
ATOM 27362 C C . PHE A 1 80 ? 3.649 3.191 -5.490 1.00 0.00 80 PHE A C 19
ATOM 27363 O O . PHE A 1 80 ? 3.823 4.119 -6.251 1.00 0.00 80 PHE A O 19
ATOM 27380 N N . LEU A 1 81 ? 4.170 3.195 -4.291 1.00 0.00 81 LEU A N 19
ATOM 27381 C CA . LEU A 1 81 ? 4.977 4.366 -3.835 1.00 0.00 81 LEU A CA 19
ATOM 27382 C C . LEU A 1 81 ? 6.161 4.604 -4.778 1.00 0.00 81 LEU A C 19
ATOM 27383 O O . LEU A 1 81 ? 6.473 5.722 -5.135 1.00 0.00 81 LEU A O 19
ATOM 27399 N N . ILE A 1 82 ? 6.830 3.555 -5.167 1.00 0.00 82 ILE A N 19
ATOM 27400 C CA . ILE A 1 82 ? 8.001 3.695 -6.077 1.00 0.00 82 ILE A CA 19
ATOM 274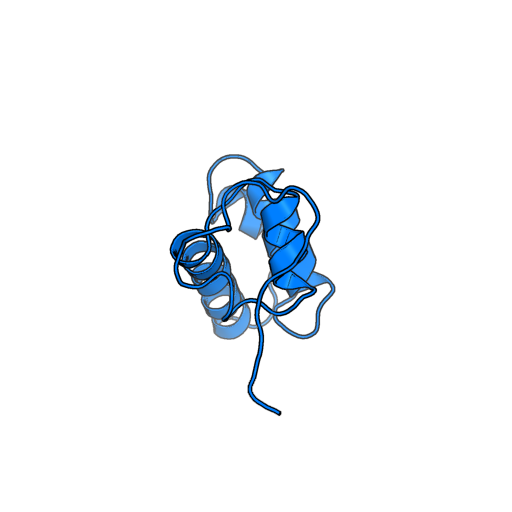01 C C . ILE A 1 82 ? 7.564 4.259 -7.428 1.00 0.00 82 ILE A C 19
ATOM 27402 O O . ILE A 1 82 ? 7.904 5.367 -7.794 1.00 0.00 82 ILE A O 19
ATOM 27418 N N . ARG A 1 83 ? 6.833 3.488 -8.180 1.00 0.00 83 ARG A N 19
ATOM 27419 C CA . ARG A 1 83 ? 6.390 3.945 -9.523 1.00 0.00 83 ARG A CA 19
ATOM 27420 C C . ARG A 1 83 ? 5.685 5.303 -9.428 1.00 0.00 83 ARG A C 19
ATOM 27421 O O . ARG A 1 83 ? 5.709 6.088 -10.355 1.00 0.00 83 ARG A O 19
ATOM 27442 N N . GLU A 1 84 ? 5.065 5.593 -8.314 1.00 0.00 84 GLU A N 19
ATOM 27443 C CA . GLU A 1 84 ? 4.379 6.910 -8.168 1.00 0.00 84 GLU A CA 19
ATOM 27444 C C . GLU A 1 84 ? 5.343 7.948 -7.589 1.00 0.00 84 GLU A C 19
ATOM 27445 O O . GLU A 1 84 ? 6.514 7.685 -7.398 1.00 0.00 84 GLU A O 19
ATOM 27457 N N . GLY A 1 85 ? 4.858 9.126 -7.305 1.00 0.00 85 GLY A N 19
ATOM 27458 C CA . GLY A 1 85 ? 5.742 10.179 -6.731 1.00 0.00 85 GLY A CA 19
ATOM 27459 C C . GLY A 1 85 ? 5.714 10.096 -5.203 1.00 0.00 85 GLY A C 19
ATOM 27460 O O . GLY A 1 85 ? 5.212 10.978 -4.534 1.00 0.00 85 GLY A O 19
ATOM 27464 N N . TYR A 1 86 ? 6.247 9.045 -4.644 1.00 0.00 86 TYR A N 19
ATOM 27465 C CA . TYR A 1 86 ? 6.251 8.914 -3.158 1.00 0.00 86 TYR A CA 19
ATOM 27466 C C . TYR A 1 86 ? 7.659 8.586 -2.658 1.00 0.00 86 TYR A C 19
ATOM 27467 O O . TYR A 1 86 ? 8.353 9.432 -2.129 1.00 0.00 86 TYR A O 19
ATOM 27485 N N . ILE A 1 87 ? 8.090 7.365 -2.822 1.00 0.00 87 ILE A N 19
ATOM 27486 C CA . ILE A 1 87 ? 9.460 6.992 -2.364 1.00 0.00 87 ILE A CA 19
ATOM 27487 C C . ILE A 1 87 ? 10.385 6.806 -3.571 1.00 0.00 87 ILE A C 19
ATOM 27488 O O . ILE A 1 87 ? 9.980 6.974 -4.704 1.00 0.00 87 ILE A O 19
ATOM 27504 N N . THR A 1 88 ? 11.628 6.480 -3.342 1.00 0.00 88 THR A N 19
ATOM 27505 C CA . THR A 1 88 ? 12.570 6.310 -4.485 1.00 0.00 88 THR A CA 19
ATOM 27506 C C . THR A 1 88 ? 13.393 5.031 -4.332 1.00 0.00 88 THR A C 19
ATOM 27507 O O . THR A 1 88 ? 13.904 4.733 -3.271 1.00 0.00 88 THR A O 19
ATOM 27518 N N . LYS A 1 89 ? 13.540 4.282 -5.393 1.00 0.00 89 LYS A N 19
ATOM 27519 C CA . LYS A 1 89 ? 14.337 3.026 -5.319 1.00 0.00 89 LYS A CA 19
ATOM 27520 C C . LYS A 1 89 ? 15.743 3.318 -4.791 1.00 0.00 89 LYS A C 19
ATOM 27521 O O . LYS A 1 89 ? 16.138 2.834 -3.749 1.00 0.00 89 LYS A O 19
ATOM 27540 N N . ALA A 1 90 ? 16.501 4.110 -5.500 1.00 0.00 90 ALA A N 19
ATOM 27541 C CA . ALA A 1 90 ? 17.879 4.437 -5.036 1.00 0.00 90 ALA A CA 19
ATOM 27542 C C . ALA A 1 90 ? 18.664 3.154 -4.750 1.00 0.00 90 ALA A C 19
ATOM 27543 O O . ALA A 1 90 ? 19.521 3.189 -3.883 1.00 0.00 90 ALA A O 19
ATOM 27551 N N . GLY A 1 1 ? 17.957 16.816 6.807 1.00 0.00 1 GLY A N 20
ATOM 27552 C CA . GLY A 1 1 ? 17.909 17.524 5.496 1.00 0.00 1 GLY A CA 20
ATOM 27553 C C . GLY A 1 1 ? 17.000 16.755 4.535 1.00 0.00 1 GLY A C 20
ATOM 27554 O O . GLY A 1 1 ? 15.849 16.497 4.826 1.00 0.00 1 GLY A O 20
ATOM 27560 N N . SER A 1 2 ? 17.508 16.386 3.391 1.00 0.00 2 SER A N 20
ATOM 27561 C CA . SER A 1 2 ? 16.673 15.633 2.412 1.00 0.00 2 SER A CA 20
ATOM 27562 C C . SER A 1 2 ? 17.523 14.597 1.673 1.00 0.00 2 SER A C 20
ATOM 27563 O O . SER A 1 2 ? 18.402 14.935 0.905 1.00 0.00 2 SER A O 20
ATOM 27571 N N . ASN A 1 3 ? 17.268 13.338 1.898 1.00 0.00 3 ASN A N 20
ATOM 27572 C CA . ASN A 1 3 ? 18.060 12.282 1.208 1.00 0.00 3 ASN A CA 20
ATOM 27573 C C . ASN A 1 3 ? 17.185 11.059 0.925 1.00 0.00 3 ASN A C 20
ATOM 27574 O O . ASN A 1 3 ? 16.983 10.218 1.779 1.00 0.00 3 ASN A O 20
ATOM 27585 N N . SER A 1 4 ? 16.663 10.954 -0.266 1.00 0.00 4 SER A N 20
ATOM 27586 C CA . SER A 1 4 ? 15.801 9.786 -0.602 1.00 0.00 4 SER A CA 20
ATOM 27587 C C . SER A 1 4 ? 16.598 8.744 -1.389 1.00 0.00 4 SER A C 20
ATOM 27588 O O . SER A 1 4 ? 17.723 8.977 -1.783 1.00 0.00 4 SER A O 20
ATOM 27596 N N . GLY A 1 5 ? 16.023 7.596 -1.620 1.00 0.00 5 GLY A N 20
ATOM 27597 C CA . GLY A 1 5 ? 16.747 6.539 -2.381 1.00 0.00 5 GLY A CA 20
ATOM 27598 C C . GLY A 1 5 ? 16.568 5.191 -1.680 1.00 0.00 5 GLY A C 20
ATOM 27599 O O . GLY A 1 5 ? 15.711 4.406 -2.035 1.00 0.00 5 GLY A O 20
ATOM 27603 N N . ARG A 1 6 ? 17.369 4.915 -0.688 1.00 0.00 6 ARG A N 20
ATOM 27604 C CA . ARG A 1 6 ? 17.244 3.616 0.031 1.00 0.00 6 ARG A CA 20
ATOM 27605 C C . ARG A 1 6 ? 17.620 3.784 1.505 1.00 0.00 6 ARG A C 20
ATOM 27606 O O . ARG A 1 6 ? 16.775 3.755 2.378 1.00 0.00 6 ARG A O 20
ATOM 27627 N N . ARG A 1 7 ? 18.881 3.960 1.790 1.00 0.00 7 ARG A N 20
ATOM 27628 C CA . ARG A 1 7 ? 19.310 4.130 3.208 1.00 0.00 7 ARG A CA 20
ATOM 27629 C C . ARG A 1 7 ? 18.779 2.981 4.067 1.00 0.00 7 ARG A C 20
ATOM 27630 O O . ARG A 1 7 ? 18.593 3.118 5.259 1.00 0.00 7 ARG A O 20
ATOM 27651 N N . SER A 1 8 ? 18.534 1.848 3.468 1.00 0.00 8 SER A N 20
ATOM 27652 C CA . SER A 1 8 ? 18.016 0.688 4.247 1.00 0.00 8 SER A CA 20
ATOM 27653 C C . SER A 1 8 ? 17.935 -0.553 3.356 1.00 0.00 8 SER A C 20
ATOM 27654 O O . SER A 1 8 ? 18.234 -0.502 2.179 1.00 0.00 8 SER A O 20
ATOM 27662 N N . ALA A 1 9 ? 17.538 -1.669 3.905 1.00 0.00 9 ALA A N 20
ATOM 27663 C CA . ALA A 1 9 ? 17.444 -2.906 3.080 1.00 0.00 9 ALA A CA 20
ATOM 27664 C C . ALA A 1 9 ? 16.141 -3.661 3.387 1.00 0.00 9 ALA A C 20
ATOM 27665 O O . ALA A 1 9 ? 15.934 -4.098 4.501 1.00 0.00 9 ALA A O 20
ATOM 27672 N N . PRO A 1 10 ? 15.305 -3.806 2.384 1.00 0.00 10 PRO A N 20
ATOM 27673 C CA . PRO A 1 10 ? 14.015 -4.514 2.571 1.00 0.00 10 PRO A CA 20
ATOM 27674 C C . PRO A 1 10 ? 14.256 -6.011 2.818 1.00 0.00 10 PRO A C 20
ATOM 27675 O O . PRO A 1 10 ? 14.997 -6.640 2.089 1.00 0.00 10 PRO A O 20
ATOM 27686 N N . PRO A 1 11 ? 13.592 -6.549 3.814 1.00 0.00 11 PRO A N 20
ATOM 27687 C CA . PRO A 1 11 ? 13.770 -7.977 4.158 1.00 0.00 11 PRO A CA 20
ATOM 27688 C C . PRO A 1 11 ? 12.805 -8.869 3.369 1.00 0.00 11 PRO A C 20
ATOM 27689 O O . PRO A 1 11 ? 12.667 -10.043 3.650 1.00 0.00 11 PRO A O 20
ATOM 27700 N N . LEU A 1 12 ? 12.129 -8.327 2.392 1.00 0.00 12 LEU A N 20
ATOM 27701 C CA . LEU A 1 12 ? 11.180 -9.161 1.595 1.00 0.00 12 LEU A CA 20
ATOM 27702 C C . LEU A 1 12 ? 11.421 -8.957 0.098 1.00 0.00 12 LEU A C 20
ATOM 27703 O O . LEU A 1 12 ? 12.421 -8.401 -0.310 1.00 0.00 12 LEU A O 20
ATOM 27719 N N . ASN A 1 13 ? 10.504 -9.393 -0.724 1.00 0.00 13 ASN A N 20
ATOM 27720 C CA . ASN A 1 13 ? 10.671 -9.209 -2.194 1.00 0.00 13 ASN A CA 20
ATOM 27721 C C . ASN A 1 13 ? 10.496 -7.733 -2.561 1.00 0.00 13 ASN A C 20
ATOM 27722 O O . ASN A 1 13 ? 9.599 -7.366 -3.294 1.00 0.00 13 ASN A O 20
ATOM 27733 N N . LEU A 1 14 ? 11.341 -6.886 -2.042 1.00 0.00 14 LEU A N 20
ATOM 27734 C CA . LEU A 1 14 ? 11.232 -5.432 -2.347 1.00 0.00 14 LEU A CA 20
ATOM 27735 C C . LEU A 1 14 ? 12.625 -4.806 -2.433 1.00 0.00 14 LEU A C 20
ATOM 27736 O O . LEU A 1 14 ? 12.782 -3.605 -2.333 1.00 0.00 14 LEU A O 20
ATOM 27752 N N . THR A 1 15 ? 13.639 -5.611 -2.596 1.00 0.00 15 THR A N 20
ATOM 27753 C CA . THR A 1 15 ? 15.021 -5.064 -2.664 1.00 0.00 15 THR A CA 20
ATOM 27754 C C . THR A 1 15 ? 15.672 -5.427 -4.000 1.00 0.00 15 THR A C 20
ATOM 27755 O O . THR A 1 15 ? 15.494 -6.513 -4.515 1.00 0.00 15 THR A O 20
ATOM 27766 N N . GLY A 1 16 ? 16.421 -4.523 -4.569 1.00 0.00 16 GLY A N 20
ATOM 27767 C CA . GLY A 1 16 ? 17.078 -4.815 -5.873 1.00 0.00 16 GLY A CA 20
ATOM 27768 C C . GLY A 1 16 ? 16.023 -4.835 -6.983 1.00 0.00 16 GLY A C 20
ATOM 27769 O O . GLY A 1 16 ? 16.215 -5.431 -8.023 1.00 0.00 16 GLY A O 20
ATOM 27773 N N . LEU A 1 17 ? 14.908 -4.189 -6.769 1.00 0.00 17 LEU A N 20
ATOM 27774 C CA . LEU A 1 17 ? 13.843 -4.170 -7.813 1.00 0.00 17 LEU A CA 20
ATOM 27775 C C . LEU A 1 17 ? 13.355 -2.734 -8.043 1.00 0.00 17 LEU A C 20
ATOM 27776 O O . LEU A 1 17 ? 13.779 -1.824 -7.358 1.00 0.00 17 LEU A O 20
ATOM 27792 N N . PRO A 1 18 ? 12.469 -2.573 -8.997 1.00 0.00 18 PRO A N 20
ATOM 27793 C CA . PRO A 1 18 ? 11.948 -1.235 -9.328 1.00 0.00 18 PRO A CA 20
ATOM 27794 C C . PRO A 1 18 ? 10.682 -0.933 -8.524 1.00 0.00 18 PRO A C 20
ATOM 27795 O O . PRO A 1 18 ? 9.869 -1.803 -8.283 1.00 0.00 18 PRO A O 20
ATOM 27806 N N . GLY A 1 19 ? 10.502 0.293 -8.118 1.00 0.00 19 GLY A N 20
ATOM 27807 C CA . GLY A 1 19 ? 9.280 0.645 -7.343 1.00 0.00 19 GLY A CA 20
ATOM 27808 C C . GLY A 1 19 ? 9.639 0.829 -5.867 1.00 0.00 19 GLY A C 20
ATOM 27809 O O . GLY A 1 19 ? 9.214 1.772 -5.232 1.00 0.00 19 GLY A O 20
ATOM 27813 N N . THR A 1 20 ? 10.421 -0.064 -5.316 1.00 0.00 20 THR A N 20
ATOM 27814 C CA . THR A 1 20 ? 10.798 0.054 -3.874 1.00 0.00 20 THR A CA 20
ATOM 27815 C C . THR A 1 20 ? 11.266 1.475 -3.549 1.00 0.00 20 THR A C 20
ATOM 27816 O O . THR A 1 20 ? 10.987 2.004 -2.492 1.00 0.00 20 THR A O 20
ATOM 27827 N N . GLU A 1 21 ? 11.966 2.101 -4.454 1.00 0.00 21 GLU A N 20
ATOM 27828 C CA . GLU A 1 21 ? 12.439 3.490 -4.198 1.00 0.00 21 GLU A CA 20
ATOM 27829 C C . GLU A 1 21 ? 11.275 4.475 -4.333 1.00 0.00 21 GLU A C 20
ATOM 27830 O O . GLU A 1 21 ? 11.248 5.509 -3.696 1.00 0.00 21 GLU A O 20
ATOM 27842 N N . LYS A 1 22 ? 10.310 4.160 -5.153 1.00 0.00 22 LYS A N 20
ATOM 27843 C CA . LYS A 1 22 ? 9.145 5.073 -5.316 1.00 0.00 22 LYS A CA 20
ATOM 27844 C C . LYS A 1 22 ? 8.272 5.039 -4.061 1.00 0.00 22 LYS A C 20
ATOM 27845 O O . LYS A 1 22 ? 7.523 5.956 -3.788 1.00 0.00 22 LYS A O 20
ATOM 27864 N N . LEU A 1 23 ? 8.363 3.987 -3.295 1.00 0.00 23 LEU A N 20
ATOM 27865 C CA . LEU A 1 23 ? 7.548 3.897 -2.052 1.00 0.00 23 LEU A CA 20
ATOM 27866 C C . LEU A 1 23 ? 8.117 4.832 -0.983 1.00 0.00 23 LEU A C 20
ATOM 27867 O O . LEU A 1 23 ? 9.297 4.814 -0.694 1.00 0.00 23 LEU A O 20
ATOM 27883 N N . ASN A 1 24 ? 7.289 5.655 -0.397 1.00 0.00 24 ASN A N 20
ATOM 27884 C CA . ASN A 1 24 ? 7.788 6.595 0.649 1.00 0.00 24 ASN A CA 20
ATOM 27885 C C . ASN A 1 24 ? 8.599 5.841 1.705 1.00 0.00 24 ASN A C 20
ATOM 27886 O O . ASN A 1 24 ? 8.481 4.640 1.850 1.00 0.00 24 ASN A O 20
ATOM 27897 N N . GLU A 1 25 ? 9.420 6.534 2.448 1.00 0.00 25 GLU A N 20
ATOM 27898 C CA . GLU A 1 25 ? 10.231 5.853 3.498 1.00 0.00 25 GLU A CA 20
ATOM 27899 C C . GLU A 1 25 ? 9.330 5.000 4.393 1.00 0.00 25 GLU A C 20
ATOM 27900 O O . GLU A 1 25 ? 9.741 3.986 4.921 1.00 0.00 25 GLU A O 20
ATOM 27912 N N . LYS A 1 26 ? 8.097 5.398 4.555 1.00 0.00 26 LYS A N 20
ATOM 27913 C CA . LYS A 1 26 ? 7.162 4.602 5.397 1.00 0.00 26 LYS A CA 20
ATOM 27914 C C . LYS A 1 26 ? 6.490 3.519 4.552 1.00 0.00 26 LYS A C 20
ATOM 27915 O O . LYS A 1 26 ? 6.286 2.407 4.997 1.00 0.00 26 LYS A O 20
ATOM 27934 N N . GLU A 1 27 ? 6.155 3.832 3.329 1.00 0.00 27 GLU A N 20
ATOM 27935 C CA . GLU A 1 27 ? 5.514 2.815 2.451 1.00 0.00 27 GLU A CA 20
ATOM 27936 C C . GLU A 1 27 ? 6.485 1.662 2.193 1.00 0.00 27 GLU A C 20
ATOM 27937 O O . GLU A 1 27 ? 6.090 0.521 2.052 1.00 0.00 27 GLU A O 20
ATOM 27949 N N . LYS A 1 28 ? 7.757 1.947 2.138 1.00 0.00 28 LYS A N 20
ATOM 27950 C CA . LYS A 1 28 ? 8.748 0.860 1.913 1.00 0.00 28 LYS A CA 20
ATOM 27951 C C . LYS A 1 28 ? 8.578 -0.224 2.978 1.00 0.00 28 LYS A C 20
ATOM 27952 O O . LYS A 1 28 ? 8.380 -1.383 2.674 1.00 0.00 28 LYS A O 20
ATOM 27971 N N . GLU A 1 29 ? 8.631 0.151 4.228 1.00 0.00 29 GLU A N 20
ATOM 27972 C CA . GLU A 1 29 ? 8.466 -0.853 5.317 1.00 0.00 29 GLU A CA 20
ATOM 27973 C C . GLU A 1 29 ? 7.088 -1.512 5.232 1.00 0.00 29 GLU A C 20
ATOM 27974 O O . GLU A 1 29 ? 6.938 -2.690 5.491 1.00 0.00 29 GLU A O 20
ATOM 27986 N N . LEU A 1 30 ? 6.078 -0.766 4.866 1.00 0.00 30 LEU A N 20
ATOM 27987 C CA . LEU A 1 30 ? 4.714 -1.362 4.757 1.00 0.00 30 LEU A CA 20
ATOM 27988 C C . LEU A 1 30 ? 4.757 -2.607 3.869 1.00 0.00 30 LEU A C 20
ATOM 27989 O O . LEU A 1 30 ? 4.146 -3.615 4.165 1.00 0.00 30 LEU A O 20
ATOM 28005 N N . CYS A 1 31 ? 5.496 -2.554 2.794 1.00 0.00 31 CYS A N 20
ATOM 28006 C CA . CYS A 1 31 ? 5.602 -3.747 1.908 1.00 0.00 31 CYS A CA 20
ATOM 28007 C C . CYS A 1 31 ? 6.458 -4.820 2.583 1.00 0.00 31 CYS A C 20
ATOM 28008 O O . CYS A 1 31 ? 6.198 -6.001 2.467 1.00 0.00 31 CYS A O 20
ATOM 28016 N N . GLN A 1 32 ? 7.471 -4.415 3.302 1.00 0.00 32 GLN A N 20
ATOM 28017 C CA . GLN A 1 32 ? 8.333 -5.409 4.001 1.00 0.00 32 GLN A CA 20
ATOM 28018 C C . GLN A 1 32 ? 7.504 -6.197 5.017 1.00 0.00 32 GLN A C 20
ATOM 28019 O O . GLN A 1 32 ? 7.793 -7.337 5.321 1.00 0.00 32 GLN A O 20
ATOM 28033 N N . VAL A 1 33 ? 6.474 -5.593 5.546 1.00 0.00 33 VAL A N 20
ATOM 28034 C CA . VAL A 1 33 ? 5.596 -6.319 6.504 1.00 0.00 33 VAL A CA 20
ATOM 28035 C C . VAL A 1 33 ? 4.660 -7.227 5.716 1.00 0.00 33 VAL A C 20
ATOM 28036 O O . VAL A 1 33 ? 4.631 -8.427 5.903 1.00 0.00 33 VAL A O 20
ATOM 28049 N N . VAL A 1 34 ? 3.926 -6.662 4.799 1.00 0.00 34 VAL A N 20
ATOM 28050 C CA . VAL A 1 34 ? 3.046 -7.491 3.937 1.00 0.00 34 VAL A CA 20
ATOM 28051 C C . VAL A 1 34 ? 3.823 -7.918 2.695 1.00 0.00 34 VAL A C 20
ATOM 28052 O O . VAL A 1 34 ? 3.674 -7.344 1.638 1.00 0.00 34 VAL A O 20
ATOM 28065 N N . ARG A 1 35 ? 4.683 -8.900 2.849 1.00 0.00 35 ARG A N 20
ATOM 28066 C CA . ARG A 1 35 ? 5.539 -9.406 1.729 1.00 0.00 35 ARG A CA 20
ATOM 28067 C C . ARG A 1 35 ? 4.873 -9.256 0.353 1.00 0.00 35 ARG A C 20
ATOM 28068 O O . ARG A 1 35 ? 4.090 -10.085 -0.067 1.00 0.00 35 ARG A O 20
ATOM 28089 N N . LEU A 1 36 ? 5.205 -8.211 -0.356 1.00 0.00 36 LEU A N 20
ATOM 28090 C CA . LEU A 1 36 ? 4.625 -8.005 -1.716 1.00 0.00 36 LEU A CA 20
ATOM 28091 C C . LEU A 1 36 ? 5.563 -7.143 -2.563 1.00 0.00 36 LEU A C 20
ATOM 28092 O O . LEU A 1 36 ? 6.075 -6.138 -2.110 1.00 0.00 36 LEU A O 20
ATOM 28108 N N . VAL A 1 37 ? 5.783 -7.515 -3.796 1.00 0.00 37 VAL A N 20
ATOM 28109 C CA . VAL A 1 37 ? 6.678 -6.701 -4.674 1.00 0.00 37 VAL A CA 20
ATOM 28110 C C . VAL A 1 37 ? 6.277 -5.219 -4.627 1.00 0.00 37 VAL A C 20
ATOM 28111 O O . VAL A 1 37 ? 5.233 -4.880 -4.105 1.00 0.00 37 VAL A O 20
ATOM 28124 N N . PRO A 1 38 ? 7.133 -4.375 -5.157 1.00 0.00 38 PRO A N 20
ATOM 28125 C CA . PRO A 1 38 ? 6.875 -2.915 -5.126 1.00 0.00 38 PRO A CA 20
ATOM 28126 C C . PRO A 1 38 ? 5.740 -2.528 -6.076 1.00 0.00 38 PRO A C 20
ATOM 28127 O O . PRO A 1 38 ? 4.669 -2.142 -5.649 1.00 0.00 38 PRO A O 20
ATOM 28138 N N . GLY A 1 39 ? 5.978 -2.600 -7.363 1.00 0.00 39 GLY A N 20
ATOM 28139 C CA . GLY A 1 39 ? 4.935 -2.199 -8.362 1.00 0.00 39 GLY A CA 20
ATOM 28140 C C . GLY A 1 39 ? 3.567 -2.773 -7.978 1.00 0.00 39 GLY A C 20
ATOM 28141 O O . GLY A 1 39 ? 2.545 -2.146 -8.175 1.00 0.00 39 GLY A O 20
ATOM 28145 N N . ALA A 1 40 ? 3.537 -3.953 -7.426 1.00 0.00 40 ALA A N 20
ATOM 28146 C CA . ALA A 1 40 ? 2.233 -4.545 -7.020 1.00 0.00 40 ALA A CA 20
ATOM 28147 C C . ALA A 1 40 ? 1.495 -3.592 -6.080 1.00 0.00 40 ALA A C 20
ATOM 28148 O O . ALA A 1 40 ? 0.387 -3.172 -6.349 1.00 0.00 40 ALA A O 20
ATOM 28155 N N . TYR A 1 41 ? 2.105 -3.243 -4.980 1.00 0.00 41 TYR A N 20
ATOM 28156 C CA . TYR A 1 41 ? 1.445 -2.311 -4.024 1.00 0.00 41 TYR A CA 20
ATOM 28157 C C . TYR A 1 41 ? 1.003 -1.038 -4.744 1.00 0.00 41 TYR A C 20
ATOM 28158 O O . TYR A 1 41 ? -0.127 -0.615 -4.629 1.00 0.00 41 TYR A O 20
ATOM 28176 N N . LEU A 1 42 ? 1.879 -0.424 -5.495 1.00 0.00 42 LEU A N 20
ATOM 28177 C CA . LEU A 1 42 ? 1.485 0.813 -6.229 1.00 0.00 42 LEU A CA 20
ATOM 28178 C C . LEU A 1 42 ? 0.219 0.552 -7.042 1.00 0.00 42 LEU A C 20
ATOM 28179 O O . LEU A 1 42 ? -0.624 1.414 -7.195 1.00 0.00 42 LEU A O 20
ATOM 28195 N N . GLU A 1 43 ? 0.079 -0.636 -7.563 1.00 0.00 43 GLU A N 20
ATOM 28196 C CA . GLU A 1 43 ? -1.150 -0.967 -8.335 1.00 0.00 43 GLU A CA 20
ATOM 28197 C C . GLU A 1 43 ? -2.351 -0.957 -7.394 1.00 0.00 43 GLU A C 20
ATOM 28198 O O . GLU A 1 43 ? -3.253 -0.153 -7.525 1.00 0.00 43 GLU A O 20
ATOM 28210 N N . TYR A 1 44 ? -2.340 -1.808 -6.404 1.00 0.00 44 TYR A N 20
ATOM 28211 C CA . TYR A 1 44 ? -3.454 -1.827 -5.415 1.00 0.00 44 TYR A CA 20
ATOM 28212 C C . TYR A 1 44 ? -3.711 -0.407 -4.902 1.00 0.00 44 TYR A C 20
ATOM 28213 O O . TYR A 1 44 ? -4.750 0.171 -5.153 1.00 0.00 44 TYR A O 20
ATOM 28231 N N . LYS A 1 45 ? -2.729 0.190 -4.280 1.00 0.00 45 LYS A N 20
ATOM 28232 C CA . LYS A 1 45 ? -2.874 1.594 -3.792 1.00 0.00 45 LYS A CA 20
ATOM 28233 C C . LYS A 1 45 ? -3.465 2.491 -4.887 1.00 0.00 45 LYS A C 20
ATOM 28234 O O . LYS A 1 45 ? -4.313 3.320 -4.630 1.00 0.00 45 LYS A O 20
ATOM 28253 N N . SER A 1 46 ? -3.032 2.342 -6.113 1.00 0.00 46 SER A N 20
ATOM 28254 C CA . SER A 1 46 ? -3.612 3.189 -7.198 1.00 0.00 46 SER A CA 20
ATOM 28255 C C . SER A 1 46 ? -5.136 3.058 -7.190 1.00 0.00 46 SER A C 20
ATOM 28256 O O . SER A 1 46 ? -5.848 3.938 -7.628 1.00 0.00 46 SER A O 20
ATOM 28264 N N . ALA A 1 47 ? -5.639 1.979 -6.655 1.00 0.00 47 ALA A N 20
ATOM 28265 C CA . ALA A 1 47 ? -7.110 1.810 -6.557 1.00 0.00 47 ALA A CA 20
ATOM 28266 C C . ALA A 1 47 ? -7.607 2.473 -5.273 1.00 0.00 47 ALA A C 20
ATOM 28267 O O . ALA A 1 47 ? -8.712 2.976 -5.209 1.00 0.00 47 ALA A O 20
ATOM 28274 N N . LEU A 1 48 ? -6.784 2.506 -4.253 1.00 0.00 48 LEU A N 20
ATOM 28275 C CA . LEU A 1 48 ? -7.196 3.185 -2.984 1.00 0.00 48 LEU A CA 20
ATOM 28276 C C . LEU A 1 48 ? -7.641 4.610 -3.307 1.00 0.00 48 LEU A C 20
ATOM 28277 O O . LEU A 1 48 ? -8.705 5.053 -2.925 1.00 0.00 48 LEU A O 20
ATOM 28293 N N . LEU A 1 49 ? -6.816 5.321 -4.024 1.00 0.00 49 LEU A N 20
ATOM 28294 C CA . LEU A 1 49 ? -7.137 6.729 -4.378 1.00 0.00 49 LEU A CA 20
ATOM 28295 C C . LEU A 1 49 ? -8.177 6.788 -5.499 1.00 0.00 49 LEU A C 20
ATOM 28296 O O . LEU A 1 49 ? -9.097 7.579 -5.462 1.00 0.00 49 LEU A O 20
ATOM 28312 N N . ASN A 1 50 ? -8.029 5.971 -6.504 1.00 0.00 50 ASN A N 20
ATOM 28313 C CA . ASN A 1 50 ? -9.004 5.995 -7.632 1.00 0.00 50 ASN A CA 20
ATOM 28314 C C . ASN A 1 50 ? -10.431 5.791 -7.116 1.00 0.00 50 ASN A C 20
ATOM 28315 O O . ASN A 1 50 ? -11.275 6.659 -7.234 1.00 0.00 50 ASN A O 20
ATOM 28326 N N . GLU A 1 51 ? -10.711 4.648 -6.551 1.00 0.00 51 GLU A N 20
ATOM 28327 C CA . GLU A 1 51 ? -12.087 4.387 -6.043 1.00 0.00 51 GLU A CA 20
ATOM 28328 C C . GLU A 1 51 ? -12.469 5.410 -4.970 1.00 0.00 51 GLU A C 20
ATOM 28329 O O . GLU A 1 51 ? -13.586 5.884 -4.924 1.00 0.00 51 GLU A O 20
ATOM 28341 N N . CYS A 1 52 ? -11.552 5.759 -4.108 1.00 0.00 52 CYS A N 20
ATOM 28342 C CA . CYS A 1 52 ? -11.874 6.754 -3.045 1.00 0.00 52 CYS A CA 20
ATOM 28343 C C . CYS A 1 52 ? -12.191 8.115 -3.670 1.00 0.00 52 CYS A C 20
ATOM 28344 O O . CYS A 1 52 ? -12.876 8.932 -3.089 1.00 0.00 52 CYS A O 20
ATOM 28352 N N . HIS A 1 53 ? -11.694 8.365 -4.851 1.00 0.00 53 HIS A N 20
ATOM 28353 C CA . HIS A 1 53 ? -11.957 9.674 -5.511 1.00 0.00 53 HIS A CA 20
ATOM 28354 C C . HIS A 1 53 ? -13.330 9.668 -6.186 1.00 0.00 53 HIS A C 20
ATOM 28355 O O . HIS A 1 53 ? -13.980 10.687 -6.299 1.00 0.00 53 HIS A O 20
ATOM 28369 N N . LYS A 1 54 ? -13.772 8.529 -6.642 1.00 0.00 54 LYS A N 20
ATOM 28370 C CA . LYS A 1 54 ? -15.098 8.465 -7.318 1.00 0.00 54 LYS A CA 20
ATOM 28371 C C . LYS A 1 54 ? -16.214 8.258 -6.292 1.00 0.00 54 LYS A C 20
ATOM 28372 O O . LYS A 1 54 ? -17.298 8.790 -6.425 1.00 0.00 54 LYS A O 20
ATOM 28391 N N . GLN A 1 55 ? -15.961 7.485 -5.272 1.00 0.00 55 GLN A N 20
ATOM 28392 C CA . GLN A 1 55 ? -17.014 7.235 -4.247 1.00 0.00 55 GLN A CA 20
ATOM 28393 C C . GLN A 1 55 ? -16.948 8.271 -3.118 1.00 0.00 55 GLN A C 20
ATOM 28394 O O . GLN A 1 55 ? -17.637 8.156 -2.124 1.00 0.00 55 GLN A O 20
ATOM 28408 N N . GLY A 1 56 ? -16.123 9.277 -3.251 1.00 0.00 56 GLY A N 20
ATOM 28409 C CA . GLY A 1 56 ? -16.023 10.302 -2.170 1.00 0.00 56 GLY A CA 20
ATOM 28410 C C . GLY A 1 56 ? -15.739 9.609 -0.833 1.00 0.00 56 GLY A C 20
ATOM 28411 O O . GLY A 1 56 ? -16.043 10.125 0.224 1.00 0.00 56 GLY A O 20
ATOM 28415 N N . GLY A 1 57 ? -15.166 8.438 -0.877 1.00 0.00 57 GLY A N 20
ATOM 28416 C CA . GLY A 1 57 ? -14.866 7.698 0.381 1.00 0.00 57 GLY A CA 20
ATOM 28417 C C . GLY A 1 57 ? -14.572 6.237 0.036 1.00 0.00 57 GLY A C 20
ATOM 28418 O O . GLY A 1 57 ? -15.164 5.675 -0.864 1.00 0.00 57 GLY A O 20
ATOM 28422 N N . LEU A 1 58 ? -13.656 5.619 0.728 1.00 0.00 58 LEU A N 20
ATOM 28423 C CA . LEU A 1 58 ? -13.324 4.202 0.408 1.00 0.00 58 LEU A CA 20
ATOM 28424 C C . LEU A 1 58 ? -13.273 3.358 1.685 1.00 0.00 58 LEU A C 20
ATOM 28425 O O . LEU A 1 58 ? -12.288 3.348 2.396 1.00 0.00 58 LEU A O 20
ATOM 28441 N N . ARG A 1 59 ? -14.332 2.646 1.975 1.00 0.00 59 ARG A N 20
ATOM 28442 C CA . ARG A 1 59 ? -14.366 1.810 3.210 1.00 0.00 59 ARG A CA 20
ATOM 28443 C C . ARG A 1 59 ? -13.250 0.764 3.191 1.00 0.00 59 ARG A C 20
ATOM 28444 O O . ARG A 1 59 ? -12.380 0.783 2.343 1.00 0.00 59 ARG A O 20
ATOM 28465 N N . LEU A 1 60 ? -13.270 -0.151 4.123 1.00 0.00 60 LEU A N 20
ATOM 28466 C CA . LEU A 1 60 ? -12.212 -1.199 4.162 1.00 0.00 60 LEU A CA 20
ATOM 28467 C C . LEU A 1 60 ? -12.746 -2.515 3.587 1.00 0.00 60 LEU A C 20
ATOM 28468 O O . LEU A 1 60 ? -12.171 -3.080 2.682 1.00 0.00 60 LEU A O 20
ATOM 28484 N N . ALA A 1 61 ? -13.864 -2.992 4.069 1.00 0.00 61 ALA A N 20
ATOM 28485 C CA . ALA A 1 61 ? -14.425 -4.260 3.510 1.00 0.00 61 ALA A CA 20
ATOM 28486 C C . ALA A 1 61 ? -14.519 -4.163 1.989 1.00 0.00 61 ALA A C 20
ATOM 28487 O O . ALA A 1 61 ? -14.158 -5.080 1.274 1.00 0.00 61 ALA A O 20
ATOM 28494 N N . GLN A 1 62 ? -14.952 -3.042 1.481 1.00 0.00 62 GLN A N 20
ATOM 28495 C CA . GLN A 1 62 ? -14.992 -2.870 0.005 1.00 0.00 62 GLN A CA 20
ATOM 28496 C C . GLN A 1 62 ? -13.600 -3.133 -0.558 1.00 0.00 62 GLN A C 20
ATOM 28497 O O . GLN A 1 62 ? -13.436 -3.694 -1.620 1.00 0.00 62 GLN A O 20
ATOM 28511 N N . ALA A 1 63 ? -12.596 -2.758 0.185 1.00 0.00 63 ALA A N 20
ATOM 28512 C CA . ALA A 1 63 ? -11.200 -2.979 -0.266 1.00 0.00 63 ALA A CA 20
ATOM 28513 C C . ALA A 1 63 ? -10.949 -4.452 -0.536 1.00 0.00 63 ALA A C 20
ATOM 28514 O O . ALA A 1 63 ? -10.618 -4.852 -1.635 1.00 0.00 63 ALA A O 20
ATOM 28521 N N . ARG A 1 64 ? -11.097 -5.261 0.466 1.00 0.00 64 ARG A N 20
ATOM 28522 C CA . ARG A 1 64 ? -10.878 -6.723 0.289 1.00 0.00 64 ARG A CA 20
ATOM 28523 C C . ARG A 1 64 ? -11.684 -7.230 -0.909 1.00 0.00 64 ARG A C 20
ATOM 28524 O O . ARG A 1 64 ? -11.302 -8.169 -1.579 1.00 0.00 64 ARG A O 20
ATOM 28545 N N . ALA A 1 65 ? -12.781 -6.586 -1.202 1.00 0.00 65 ALA A N 20
ATOM 28546 C CA . ALA A 1 65 ? -13.597 -6.997 -2.377 1.00 0.00 65 ALA A CA 20
ATOM 28547 C C . ALA A 1 65 ? -13.157 -6.229 -3.630 1.00 0.00 65 ALA A C 20
ATOM 28548 O O . ALA A 1 65 ? -13.445 -6.624 -4.743 1.00 0.00 65 ALA A O 20
ATOM 28555 N N . LEU A 1 66 ? -12.475 -5.125 -3.459 1.00 0.00 66 LEU A N 20
ATOM 28556 C CA . LEU A 1 66 ? -12.044 -4.321 -4.642 1.00 0.00 66 LEU A CA 20
ATOM 28557 C C . LEU A 1 66 ? -10.656 -4.773 -5.134 1.00 0.00 66 LEU A C 20
ATOM 28558 O O . LEU A 1 66 ? -10.548 -5.475 -6.120 1.00 0.00 66 LEU A O 20
ATOM 28574 N N . ILE A 1 67 ? -9.591 -4.350 -4.497 1.00 0.00 67 ILE A N 20
ATOM 28575 C CA . ILE A 1 67 ? -8.236 -4.782 -4.956 1.00 0.00 67 ILE A CA 20
ATOM 28576 C C . ILE A 1 67 ? -7.801 -6.049 -4.226 1.00 0.00 67 ILE A C 20
ATOM 28577 O O . ILE A 1 67 ? -8.588 -6.707 -3.575 1.00 0.00 67 ILE A O 20
ATOM 28593 N N . LYS A 1 68 ? -6.544 -6.389 -4.320 1.00 0.00 68 LYS A N 20
ATOM 28594 C CA . LYS A 1 68 ? -6.041 -7.593 -3.609 1.00 0.00 68 LYS A CA 20
ATOM 28595 C C . LYS A 1 68 ? -6.912 -8.811 -3.937 1.00 0.00 68 LYS A C 20
ATOM 28596 O O . LYS A 1 68 ? -7.581 -8.837 -4.951 1.00 0.00 68 LYS A O 20
ATOM 28615 N N . ILE A 1 69 ? -6.899 -9.832 -3.119 1.00 0.00 69 ILE A N 20
ATOM 28616 C CA . ILE A 1 69 ? -7.723 -11.035 -3.446 1.00 0.00 69 ILE A CA 20
ATOM 28617 C C . ILE A 1 69 ? -8.330 -11.673 -2.189 1.00 0.00 69 ILE A C 20
ATOM 28618 O O . ILE A 1 69 ? -9.412 -12.226 -2.235 1.00 0.00 69 ILE A O 20
ATOM 28634 N N . ASP A 1 70 ? -7.654 -11.621 -1.074 1.00 0.00 70 ASP A N 20
ATOM 28635 C CA . ASP A 1 70 ? -8.207 -12.266 0.151 1.00 0.00 70 ASP A CA 20
ATOM 28636 C C . ASP A 1 70 ? -8.655 -11.214 1.176 1.00 0.00 70 ASP A C 20
ATOM 28637 O O . ASP A 1 70 ? -9.800 -10.809 1.192 1.00 0.00 70 ASP A O 20
ATOM 28646 N N . VAL A 1 71 ? -7.778 -10.783 2.046 1.00 0.00 71 VAL A N 20
ATOM 28647 C CA . VAL A 1 71 ? -8.178 -9.772 3.068 1.00 0.00 71 VAL A CA 20
ATOM 28648 C C . VAL A 1 71 ? -6.972 -9.369 3.917 1.00 0.00 71 VAL A C 20
ATOM 28649 O O . VAL A 1 71 ? -6.801 -8.216 4.252 1.00 0.00 71 VAL A O 20
ATOM 28662 N N . ASN A 1 72 ? -6.148 -10.309 4.292 1.00 0.00 72 ASN A N 20
ATOM 28663 C CA . ASN A 1 72 ? -4.948 -9.952 5.095 1.00 0.00 72 ASN A CA 20
ATOM 28664 C C . ASN A 1 72 ? -4.044 -9.057 4.255 1.00 0.00 72 ASN A C 20
ATOM 28665 O O . ASN A 1 72 ? -3.446 -8.115 4.737 1.00 0.00 72 ASN A O 20
ATOM 28676 N N . LYS A 1 73 ? -3.980 -9.332 2.985 1.00 0.00 73 LYS A N 20
ATOM 28677 C CA . LYS A 1 73 ? -3.163 -8.495 2.069 1.00 0.00 73 LYS A CA 20
ATOM 28678 C C . LYS A 1 73 ? -3.798 -7.110 1.960 1.00 0.00 73 LYS A C 20
ATOM 28679 O O . LYS A 1 73 ? -3.165 -6.098 2.198 1.00 0.00 73 LYS A O 20
ATOM 28698 N N . THR A 1 74 ? -5.062 -7.065 1.636 1.00 0.00 74 THR A N 20
ATOM 28699 C CA . THR A 1 74 ? -5.764 -5.759 1.553 1.00 0.00 74 THR A CA 20
ATOM 28700 C C . THR A 1 74 ? -5.751 -5.085 2.919 1.00 0.00 74 THR A C 20
ATOM 28701 O O . THR A 1 74 ? -5.395 -3.935 3.048 1.00 0.00 74 THR A O 20
ATOM 28712 N N . ARG A 1 75 ? -6.121 -5.811 3.944 1.00 0.00 75 ARG A N 20
ATOM 28713 C CA . ARG A 1 75 ? -6.158 -5.233 5.320 1.00 0.00 75 ARG A CA 20
ATOM 28714 C C . ARG A 1 75 ? -4.913 -4.391 5.603 1.00 0.00 75 ARG A C 20
ATOM 28715 O O . ARG A 1 75 ? -5.004 -3.286 6.090 1.00 0.00 75 ARG A O 20
ATOM 28736 N N . LYS A 1 76 ? -3.754 -4.888 5.275 1.00 0.00 76 LYS A N 20
ATOM 28737 C CA . LYS A 1 76 ? -2.518 -4.106 5.551 1.00 0.00 76 LYS A CA 20
ATOM 28738 C C . LYS A 1 76 ? -2.413 -2.892 4.624 1.00 0.00 76 LYS A C 20
ATOM 28739 O O . LYS A 1 76 ? -2.355 -1.766 5.076 1.00 0.00 76 LYS A O 20
ATOM 28758 N N . ILE A 1 77 ? -2.366 -3.100 3.333 1.00 0.00 77 ILE A N 20
ATOM 28759 C CA . ILE A 1 77 ? -2.246 -1.933 2.406 1.00 0.00 77 ILE A CA 20
ATOM 28760 C C . ILE A 1 77 ? -3.338 -0.906 2.706 1.00 0.00 77 ILE A C 20
ATOM 28761 O O . ILE A 1 77 ? -3.069 0.260 2.932 1.00 0.00 77 ILE A O 20
ATOM 28777 N N . TYR A 1 78 ? -4.570 -1.328 2.698 1.00 0.00 78 TYR A N 20
ATOM 28778 C CA . TYR A 1 78 ? -5.679 -0.379 2.965 1.00 0.00 78 TYR A CA 20
ATOM 28779 C C . TYR A 1 78 ? -5.542 0.230 4.356 1.00 0.00 78 TYR A C 20
ATOM 28780 O O . TYR A 1 78 ? -5.629 1.423 4.517 1.00 0.00 78 TYR A O 20
ATOM 28798 N N . ASP A 1 79 ? -5.314 -0.564 5.369 1.00 0.00 79 ASP A N 20
ATOM 28799 C CA . ASP A 1 79 ? -5.178 0.023 6.736 1.00 0.00 79 ASP A CA 20
ATOM 28800 C C . ASP A 1 79 ? -4.144 1.151 6.719 1.00 0.00 79 ASP A C 20
ATOM 28801 O O . ASP A 1 79 ? -4.201 2.075 7.504 1.00 0.00 79 ASP A O 20
ATOM 28810 N N . PHE A 1 80 ? -3.216 1.095 5.806 1.00 0.00 80 PHE A N 20
ATOM 28811 C CA . PHE A 1 80 ? -2.182 2.161 5.730 1.00 0.00 80 PHE A CA 20
ATOM 28812 C C . PHE A 1 80 ? -2.773 3.441 5.139 1.00 0.00 80 PHE A C 20
ATOM 28813 O O . PHE A 1 80 ? -2.846 4.456 5.796 1.00 0.00 80 PHE A O 20
ATOM 28830 N N . LEU A 1 81 ? -3.191 3.405 3.903 1.00 0.00 81 LEU A N 20
ATOM 28831 C CA . LEU A 1 81 ? -3.766 4.633 3.277 1.00 0.00 81 LEU A CA 20
ATOM 28832 C C . LEU A 1 81 ? -5.049 5.050 4.003 1.00 0.00 81 LEU A C 20
ATOM 28833 O O . LEU A 1 81 ? -5.309 6.218 4.211 1.00 0.00 81 LEU A O 20
ATOM 28849 N N . ILE A 1 82 ? -5.844 4.096 4.397 1.00 0.00 82 ILE A N 20
ATOM 28850 C CA . ILE A 1 82 ? -7.098 4.408 5.140 1.00 0.00 82 ILE A CA 20
ATOM 28851 C C . ILE A 1 82 ? -6.778 5.274 6.358 1.00 0.00 82 ILE A C 20
ATOM 28852 O O . ILE A 1 82 ? -7.320 6.347 6.536 1.00 0.00 82 ILE A O 20
ATOM 28868 N N . ARG A 1 83 ? -5.912 4.800 7.205 1.00 0.00 83 ARG A N 20
ATOM 28869 C CA . ARG A 1 83 ? -5.562 5.563 8.430 1.00 0.00 83 ARG A CA 20
ATOM 28870 C C . ARG A 1 83 ? -4.569 6.687 8.115 1.00 0.00 83 ARG A C 20
ATOM 28871 O O . ARG A 1 83 ? -4.341 7.568 8.920 1.00 0.00 83 ARG A O 20
ATOM 28892 N N . GLU A 1 84 ? -3.991 6.678 6.943 1.00 0.00 84 GLU A N 20
ATOM 28893 C CA . GLU A 1 84 ? -3.031 7.757 6.576 1.00 0.00 84 GLU A CA 20
ATOM 28894 C C . GLU A 1 84 ? -3.772 8.915 5.902 1.00 0.00 84 GLU A C 20
ATOM 28895 O O . GLU A 1 84 ? -4.985 8.975 5.911 1.00 0.00 84 GLU A O 20
ATOM 28907 N N . GLY A 1 85 ? -3.052 9.838 5.326 1.00 0.00 85 GLY A N 20
ATOM 28908 C CA . GLY A 1 85 ? -3.717 10.996 4.663 1.00 0.00 85 GLY A CA 20
ATOM 28909 C C . GLY A 1 85 ? -3.979 10.687 3.185 1.00 0.00 85 GLY A C 20
ATOM 28910 O O . GLY A 1 85 ? -3.999 11.575 2.357 1.00 0.00 85 GLY A O 20
ATOM 28914 N N . TYR A 1 86 ? -4.187 9.443 2.839 1.00 0.00 86 TYR A N 20
ATOM 28915 C CA . TYR A 1 86 ? -4.450 9.113 1.410 1.00 0.00 86 TYR A CA 20
ATOM 28916 C C . TYR A 1 86 ? -5.956 9.017 1.153 1.00 0.00 86 TYR A C 20
ATOM 28917 O O . TYR A 1 86 ? -6.553 9.903 0.575 1.00 0.00 86 TYR A O 20
ATOM 28935 N N . ILE A 1 87 ? -6.576 7.952 1.580 1.00 0.00 87 ILE A N 20
ATOM 28936 C CA . ILE A 1 87 ? -8.043 7.810 1.361 1.00 0.00 87 ILE A CA 20
ATOM 28937 C C . ILE A 1 87 ? -8.774 7.728 2.704 1.00 0.00 87 ILE A C 20
ATOM 28938 O O . ILE A 1 87 ? -8.196 7.952 3.749 1.00 0.00 87 ILE A O 20
ATOM 28954 N N . THR A 1 88 ? -10.042 7.415 2.687 1.00 0.00 88 THR A N 20
ATOM 28955 C CA . THR A 1 88 ? -10.800 7.331 3.967 1.00 0.00 88 THR A CA 20
ATOM 28956 C C . THR A 1 88 ? -11.852 6.223 3.905 1.00 0.00 88 THR A C 20
ATOM 28957 O O . THR A 1 88 ? -12.266 5.803 2.842 1.00 0.00 88 THR A O 20
ATOM 28968 N N . LYS A 1 89 ? -12.287 5.747 5.040 1.00 0.00 89 LYS A N 20
ATOM 28969 C CA . LYS A 1 89 ? -13.310 4.666 5.053 1.00 0.00 89 LYS A CA 20
ATOM 28970 C C . LYS A 1 89 ? -14.690 5.233 4.714 1.00 0.00 89 LYS A C 20
ATOM 28971 O O . LYS A 1 89 ? -15.419 4.681 3.914 1.00 0.00 89 LYS A O 20
ATOM 28990 N N . ALA A 1 90 ? -15.053 6.334 5.315 1.00 0.00 90 ALA A N 20
ATOM 28991 C CA . ALA A 1 90 ? -16.387 6.936 5.027 1.00 0.00 90 ALA A CA 20
ATOM 28992 C C . ALA A 1 90 ? -17.493 5.895 5.215 1.00 0.00 90 ALA A C 20
ATOM 28993 O O . ALA A 1 90 ? -18.540 6.057 4.610 1.00 0.00 90 ALA A O 20
#

Foldseek 3Di:
DDDADDPDAQPAQAGPDPQLRVQPPVRNVLCSVVRDYRVLLVVLVVVQQVVLVVVVAAAQVVSCVPDDPHRVNSVSSCVDCCPPVRGHRD

InterPro domains:
  IPR000433 Zinc finger, ZZ-type [PF25299] (17-64)
  IPR000433 Zinc finger, ZZ-type [PS50135] (12-69)
  IPR001005 SANT/Myb domain [PF00249] (74-117)
  IPR001005 SANT/Myb domain [PS50090] (74-118)
  IPR001005 SANT/Myb domain [SM00717] (71-120)
  IPR001005 SANT/Myb domain [cd00167] (74-118)
  IPR007526 SWIRM domain [PF04433] (374-440)
  IPR007526 SWIRM domain [PS50934] (356-443)
  IPR009057 Homedomain-like superfamily [SSF46689] (67-122)
  IPR009057 Homedomain-like superfamily [SSF46689] (345-442)
  IPR016827 Transcriptional adaptor 2 [PIRSF025024] (5-442)
  IPR017884 SANT domain [PS51293] (70-122)
  IPR017930 Myb domain [PS51294] (74-122)
  IPR036388 Winged helix-like DNA-binding domain superfamily [G3DSA:1.10.10.10] (354-443)
  IPR041983 ADA2-like, zinc finger, ZZ-type [cd02335] (15-64)
  IPR043145 Zinc finger, ZZ-type superfamily [G3DSA:3.30.60.90] (14-65)
  IPR055141 Transcriptional adapter 2-alpha/beta-like domain [PF22941] (165-239)

CATH classification: 1.10.10.10

Solvent-accessible surface area: 6144 Å² total; per-residue (Å²): 135,108,154,106,20,214,164,116,58,116,54,68,47,6,72,79,91,112,12,16,111,160,2,98,114,146,17,36,111,22,0,45,100,10,170,18,60,3,42,29,0,48,122,74,27,62,45,0,44,99,62,1,143,137,130,34,40,10,114,32,67,106,0,54,98,87,14,34,126,89,66,74,65,0,129,73,0,0,40,23,0,17,179,66,85,121,11,50,117,85